Protein 3C2U (pdb70)

Radius of gyration: 38.03 Å; Cα contacts (8 Å, |Δi|>4): 6729; chains: 4; bounding box: 91×100×97 Å

B-factor: mean 14.03, std 5.66, range [4.22, 48.01]

Structure (mmCIF, N/CA/C/O backbone):
data_3C2U
#
_entry.id   3C2U
#
_cell.length_a   77.579
_cell.length_b   84.401
_cell.length_c   94.039
_cell.angle_alpha   67.84
_cell.angle_beta   81.31
_cell.angle_gamma   75.08
#
_symmetry.space_group_name_H-M   'P 1'
#
loop_
_entity.id
_entity.type
_entity.pdbx_description
1 polymer Xylosidase/arabinosidase
2 non-polymer 2-[3-(2-HYDROXY-1,1-DIHYDROXYMETHYL-ETHYLAMINO)-PROPYLAMINO]-2-HYDROXYMETHYL-PROPANE-1,3-DIOL
3 water water
#
loop_
_atom_site.group_PDB
_atom_site.id
_atom_site.type_symbol
_atom_site.label_atom_id
_atom_site.label_alt_id
_atom_site.label_comp_id
_atom_site.label_asym_id
_atom_site.label_entity_id
_atom_site.label_seq_id
_atom_site.pdbx_PDB_ins_code
_atom_site.Cartn_x
_atom_site.Cartn_y
_atom_site.Cartn_z
_atom_site.occupancy
_atom_site.B_iso_or_equiv
_atom_site.auth_seq_id
_atom_site.auth_comp_id
_atom_site.auth_asym_id
_atom_site.auth_atom_id
_atom_site.pdbx_PDB_model_num
ATOM 1 N N . MET A 1 1 ? 53.365 6.223 62.131 1.00 28.39 1 MET A N 1
ATOM 2 C CA . MET A 1 1 ? 52.636 7.045 61.119 1.00 27.30 1 MET A CA 1
ATOM 3 C C . MET A 1 1 ? 53.654 7.844 60.327 1.00 24.17 1 MET A C 1
ATOM 4 O O . MET A 1 1 ? 54.586 8.368 60.897 1.00 23.60 1 MET A O 1
ATOM 9 N N . ASN A 1 2 ? 53.457 7.932 59.020 1.00 21.63 2 ASN A N 1
ATOM 10 C CA . ASN A 1 2 ? 54.380 8.717 58.192 1.00 20.55 2 ASN A CA 1
ATOM 11 C C . ASN A 1 2 ? 54.069 10.195 58.206 1.00 18.04 2 ASN A C 1
ATOM 12 O O . ASN A 1 2 ? 53.000 10.628 58.623 1.00 17.37 2 ASN A O 1
ATOM 17 N N . ILE A 1 3 ? 55.041 10.977 57.749 1.00 15.95 3 ILE A N 1
ATOM 18 C CA . ILE A 1 3 ? 54.799 12.405 57.558 1.00 15.76 3 ILE A CA 1
ATOM 19 C C . ILE A 1 3 ? 53.734 12.610 56.498 1.00 14.79 3 ILE A C 1
ATOM 20 O O . ILE A 1 3 ? 53.807 12.015 55.408 1.00 15.66 3 ILE A O 1
ATOM 25 N N A GLN A 1 4 ? 52.758 13.467 56.803 0.50 14.50 4 GLN A N 1
ATOM 26 N N B GLN A 1 4 ? 52.771 13.467 56.801 0.50 14.95 4 GLN A N 1
ATOM 27 C CA A GLN A 1 4 ? 51.687 13.822 55.863 0.50 14.42 4 GLN A CA 1
ATOM 28 C CA B GLN A 1 4 ? 51.744 13.826 55.842 0.50 15.54 4 GLN A CA 1
ATOM 29 C C A GLN A 1 4 ? 51.678 15.326 55.626 0.50 13.76 4 GLN A C 1
ATOM 30 C C B GLN A 1 4 ? 51.801 15.327 55.676 0.50 14.09 4 GLN A C 1
ATOM 31 O O A GLN A 1 4 ? 51.201 16.085 56.433 0.50 14.19 4 GLN A O 1
ATOM 32 O O B GLN A 1 4 ? 51.581 16.076 56.604 0.50 13.30 4 GLN A O 1
ATOM 43 N N . ASN A 1 5 ? 52.230 15.726 54.496 1.00 13.41 5 ASN A N 1
ATOM 44 C CA . ASN A 1 5 ? 52.399 17.126 54.180 1.00 12.29 5 ASN A CA 1
ATOM 45 C C . ASN A 1 5 ? 51.113 17.800 53.736 1.00 12.50 5 ASN A C 1
ATOM 46 O O . ASN A 1 5 ? 50.234 17.149 53.183 1.00 12.82 5 ASN A O 1
ATOM 51 N N . PRO A 1 6 ? 51.014 19.099 53.979 1.00 12.01 6 PRO A N 1
ATOM 52 C CA . PRO A 1 6 ? 51.929 19.912 54.776 1.00 11.43 6 PRO A CA 1
ATOM 53 C C . PRO A 1 6 ? 51.813 19.611 56.242 1.00 11.31 6 PRO A C 1
ATOM 54 O O . PRO A 1 6 ? 50.716 19.326 56.730 1.00 13.58 6 PRO A O 1
ATOM 58 N N . VAL A 1 7 ? 52.933 19.679 56.928 1.00 10.95 7 VAL A N 1
ATOM 59 C CA . VAL A 1 7 ? 52.908 19.484 58.382 1.00 10.98 7 VAL A CA 1
ATOM 60 C C . VAL A 1 7 ? 52.466 20.695 59.152 1.00 11.74 7 VAL A C 1
ATOM 61 O O . VAL A 1 7 ? 51.904 20.543 60.222 1.00 12.21 7 VAL A O 1
ATOM 65 N N . LEU A 1 8 ? 52.740 21.882 58.619 1.00 11.46 8 LEU A N 1
ATOM 66 C CA . LEU A 1 8 ? 52.216 23.118 59.205 1.00 11.02 8 LEU A CA 1
ATOM 67 C C . LEU A 1 8 ? 51.264 23.678 58.171 1.00 10.46 8 LEU A C 1
ATOM 68 O O . LEU A 1 8 ? 51.684 24.088 57.098 1.00 10.82 8 LEU A O 1
ATOM 73 N N . LYS A 1 9 ? 49.983 23.662 58.486 1.00 11.59 9 LYS A N 1
ATOM 74 C CA . LYS A 1 9 ? 48.938 24.031 57.548 1.00 11.36 9 LYS A CA 1
ATOM 75 C C . LYS A 1 9 ? 48.520 25.471 57.664 1.00 9.80 9 LYS A C 1
ATOM 76 O O . LYS A 1 9 ? 48.745 26.146 58.682 1.00 10.48 9 LYS A O 1
ATOM 82 N N . GLY A 1 10 ? 48.020 25.976 56.564 1.00 10.21 10 GLY A N 1
ATOM 83 C CA . GLY A 1 10 ? 47.726 27.385 56.442 1.00 9.52 10 GLY A CA 1
ATOM 84 C C . GLY A 1 10 ? 49.011 28.215 56.436 1.00 9.58 10 GLY A C 1
ATOM 85 O O . GLY A 1 10 ? 50.124 27.716 56.379 1.00 10.07 10 GLY A O 1
ATOM 86 N N . PHE A 1 11 ? 48.856 29.523 56.563 1.00 9.63 11 PHE A N 1
ATOM 87 C CA . PHE A 1 11 ? 49.969 30.482 56.440 1.00 8.14 11 PHE A CA 1
ATOM 88 C C . PHE A 1 11 ? 51.097 30.186 57.411 1.00 8.82 11 PHE A C 1
ATOM 89 O O . PHE A 1 11 ? 51.050 30.486 58.620 1.00 8.78 11 PHE A O 1
ATOM 97 N N . ASN A 1 12 ? 52.170 29.636 56.858 1.00 8.25 12 ASN A N 1
ATOM 98 C CA . ASN A 1 12 ? 53.292 29.122 57.605 1.00 9.00 12 ASN A CA 1
ATOM 99 C C . ASN A 1 12 ? 54.485 28.998 56.691 1.00 9.04 12 ASN A C 1
ATOM 100 O O . ASN A 1 12 ? 54.955 27.909 56.420 1.00 9.42 12 ASN A O 1
ATOM 105 N N . PRO A 1 13 ? 54.986 30.136 56.153 1.00 8.20 13 PRO A N 1
ATOM 106 C CA . PRO A 1 13 ? 56.004 30.092 55.098 1.00 8.81 13 PRO A CA 1
ATOM 107 C C . PRO A 1 13 ? 57.406 30.044 55.630 1.00 8.52 13 PRO A C 1
ATOM 108 O O . PRO A 1 13 ? 57.671 30.235 56.817 1.00 9.63 13 PRO A O 1
ATOM 112 N N . ASP A 1 14 ? 58.357 29.908 54.714 1.00 8.36 14 ASP A N 1
ATOM 113 C CA . ASP A 1 14 ? 59.759 30.122 54.979 1.00 8.69 14 ASP A CA 1
ATOM 114 C C . ASP A 1 14 ? 60.263 29.332 56.193 1.00 8.83 14 ASP A C 1
ATOM 115 O O . ASP A 1 14 ? 60.834 29.910 57.103 1.00 9.66 14 ASP A O 1
ATOM 120 N N . PRO A 1 15 ? 60.031 28.010 56.222 1.00 8.61 15 PRO A N 1
ATOM 121 C CA . PRO A 1 15 ? 60.382 27.275 57.428 1.00 9.48 15 PRO A CA 1
ATOM 122 C C . PRO A 1 15 ? 61.850 27.180 57.670 1.00 9.67 15 PRO A C 1
ATOM 123 O O . PRO A 1 15 ? 62.616 26.769 56.788 1.00 10.32 15 PRO A O 1
ATOM 127 N N . SER A 1 16 ? 62.241 27.503 58.887 1.00 9.93 16 SER A N 1
ATOM 128 C CA . SER A 1 16 ? 63.615 27.266 59.401 1.00 10.13 16 SER A CA 1
ATOM 129 C C . SER A 1 16 ? 63.547 26.217 60.468 1.00 10.06 16 SER A C 1
ATOM 130 O O . SER A 1 16 ? 63.036 26.460 61.553 1.00 10.78 16 SER A O 1
ATOM 133 N N . ILE A 1 17 ? 64.007 25.029 60.126 1.00 9.86 17 ILE A N 1
ATOM 134 C CA . ILE A 1 17 ? 64.003 23.896 61.028 1.00 10.35 17 ILE A CA 1
ATOM 135 C C . ILE A 1 17 ? 65.350 23.775 61.748 1.00 11.32 17 ILE A C 1
ATOM 136 O O . ILE A 1 17 ? 66.406 24.027 61.189 1.00 12.20 17 ILE A O 1
ATOM 141 N N . VAL A 1 18 ? 65.274 23.387 63.012 1.00 12.17 18 VAL A N 1
ATOM 142 C CA . VAL A 1 18 ? 66.447 23.125 63.827 1.00 13.21 18 VAL A CA 1
ATOM 143 C C . VAL A 1 18 ? 66.181 21.964 64.767 1.00 12.83 18 VAL A C 1
ATOM 144 O O . VAL A 1 18 ? 65.062 21.756 65.238 1.00 12.93 18 VAL A O 1
ATOM 148 N N . ARG A 1 19 ? 67.215 21.151 64.997 1.00 12.95 19 ARG A N 1
ATOM 149 C CA . ARG A 1 19 ? 67.208 20.186 66.061 1.00 14.19 19 ARG A CA 1
ATOM 150 C C . ARG A 1 19 ? 68.078 20.667 67.231 1.00 14.27 19 ARG A C 1
ATOM 151 O O . ARG A 1 19 ? 69.224 21.096 67.060 1.00 15.24 19 ARG A O 1
ATOM 159 N N . ALA A 1 20 ? 67.502 20.609 68.424 1.00 15.43 20 ALA A N 1
ATOM 160 C CA . ALA A 1 20 ? 68.242 20.865 69.661 1.00 15.70 20 ALA A CA 1
ATOM 161 C C . ALA A 1 20 ? 68.029 19.622 70.526 1.00 16.18 20 ALA A C 1
ATOM 162 O O . ALA A 1 20 ? 66.942 19.396 71.073 1.00 16.74 20 ALA A O 1
ATOM 164 N N . GLY A 1 21 ? 69.043 18.770 70.562 1.00 16.69 21 GLY A N 1
ATOM 165 C CA . GLY A 1 21 ? 68.917 17.485 71.223 1.00 16.75 21 GLY A CA 1
ATOM 166 C C . GLY A 1 21 ? 67.834 16.614 70.573 1.00 16.58 21 GLY A C 1
ATOM 167 O O . GLY A 1 21 ? 67.925 16.267 69.381 1.00 18.15 21 GLY A O 1
ATOM 168 N N . ASP A 1 22 ? 66.814 16.253 71.343 1.00 16.08 22 ASP A N 1
ATOM 169 C CA . ASP A 1 22 ? 65.707 15.431 70.866 1.00 16.82 22 ASP A CA 1
ATOM 170 C C . ASP A 1 22 ? 64.524 16.277 70.379 1.00 16.55 22 ASP A C 1
ATOM 171 O O . ASP A 1 22 ? 63.521 15.740 69.972 1.00 16.94 22 ASP A O 1
ATOM 176 N N . ASP A 1 23 ? 64.628 17.586 70.554 1.00 15.26 23 ASP A N 1
ATOM 177 C CA . ASP A 1 23 ? 63.569 18.521 70.156 1.00 15.05 23 ASP A CA 1
ATOM 178 C C . ASP A 1 23 ? 63.799 19.131 68.777 1.00 14.69 23 ASP A C 1
ATOM 179 O O . ASP A 1 23 ? 64.910 19.514 68.437 1.00 15.33 23 ASP A O 1
ATOM 184 N N . TYR A 1 24 ? 62.737 19.195 67.985 1.00 14.33 24 TYR A N 1
ATOM 185 C CA . TYR A 1 24 ? 62.731 19.874 66.698 1.00 13.79 24 TYR A CA 1
ATOM 186 C C . TYR A 1 24 ? 61.832 21.079 66.773 1.00 12.93 24 TYR A C 1
ATOM 187 O O . TYR A 1 24 ? 60.738 21.018 67.345 1.00 13.73 24 TYR A O 1
ATOM 196 N N . TYR A 1 25 ? 62.292 22.158 66.135 1.00 12.74 25 TYR A N 1
ATOM 197 C CA . TYR A 1 25 ? 61.535 23.398 66.033 1.00 12.39 25 TYR A CA 1
ATOM 198 C C . TYR A 1 25 ? 61.552 23.878 64.591 1.00 12.24 25 TYR A C 1
ATOM 199 O O . TYR A 1 25 ? 62.547 23.730 63.885 1.00 12.48 25 TYR A O 1
ATOM 208 N N . ILE A 1 26 ? 60.450 24.483 64.167 1.00 11.18 26 ILE A N 1
ATOM 209 C CA . ILE A 1 26 ? 60.402 25.205 62.899 1.00 10.65 26 ILE A CA 1
ATOM 210 C C . ILE A 1 26 ? 59.877 26.591 63.179 1.00 10.98 26 ILE A C 1
ATOM 211 O O . ILE A 1 26 ? 58.810 26.727 63.777 1.00 11.20 26 ILE A O 1
ATOM 216 N N . ALA A 1 27 ? 60.634 27.590 62.761 1.00 11.00 27 ALA A N 1
ATOM 217 C CA . ALA A 1 27 ? 60.171 28.969 62.755 1.00 10.23 27 ALA A CA 1
ATOM 218 C C . ALA A 1 27 ? 59.616 29.290 61.379 1.00 9.65 27 ALA A C 1
ATOM 219 O O . ALA A 1 27 ? 60.232 28.952 60.358 1.00 10.54 27 ALA A O 1
ATOM 221 N N . THR A 1 28 ? 58.479 29.971 61.360 1.00 9.13 28 THR A N 1
ATOM 222 C CA . THR A 1 28 ? 57.893 30.454 60.092 1.00 9.21 28 THR A CA 1
ATOM 223 C C . THR A 1 28 ? 57.608 31.969 60.141 1.00 8.51 28 THR A C 1
ATOM 224 O O . THR A 1 28 ? 57.484 32.561 61.225 1.00 9.34 28 THR A O 1
ATOM 228 N N . SER A 1 29 ? 57.630 32.574 58.940 1.00 8.42 29 SER A N 1
ATOM 229 C CA . SER A 1 29 ? 57.381 33.990 58.786 1.00 9.20 29 SER A CA 1
ATOM 230 C C . SER A 1 29 ? 55.955 34.400 59.048 1.00 8.99 29 SER A C 1
ATOM 231 O O . SER A 1 29 ? 55.031 33.660 58.748 1.00 9.79 29 SER A O 1
ATOM 234 N N . THR A 1 30 ? 55.814 35.619 59.612 1.00 8.69 30 THR A N 1
ATOM 235 C CA . THR A 1 30 ? 54.546 36.138 60.064 1.00 8.88 30 THR A CA 1
ATOM 236 C C . THR A 1 30 ? 54.130 37.463 59.462 1.00 8.10 30 THR A C 1
ATOM 237 O O . THR A 1 30 ? 53.011 37.906 59.635 1.00 8.71 30 THR A O 1
ATOM 241 N N . PHE A 1 31 ? 55.067 38.150 58.813 1.00 7.92 31 PHE A N 1
ATOM 242 C CA . PHE A 1 31 ? 54.778 39.408 58.051 1.00 7.88 31 PHE A CA 1
ATOM 243 C C . PHE A 1 31 ? 54.147 40.392 59.001 1.00 8.11 31 PHE A C 1
ATOM 244 O O . PHE A 1 31 ? 54.768 40.703 60.024 1.00 8.71 31 PHE A O 1
ATOM 252 N N . GLU A 1 32 ? 52.977 40.941 58.687 1.00 7.92 32 GLU A N 1
ATOM 253 C CA . GLU A 1 32 ? 52.366 41.958 59.514 1.00 8.70 32 GLU A CA 1
ATOM 254 C C . GLU A 1 32 ? 51.598 41.411 60.718 1.00 8.45 32 GLU A C 1
ATOM 255 O O . GLU A 1 32 ? 51.162 42.204 61.583 1.00 9.73 32 GLU A O 1
ATOM 261 N N . TRP A 1 33 ? 51.514 40.107 60.888 1.00 8.63 33 TRP A N 1
ATOM 262 C CA . TRP A 1 33 ? 50.722 39.537 61.988 1.00 8.93 33 TRP A CA 1
ATOM 263 C C . TRP A 1 33 ? 51.541 39.407 63.287 1.00 9.65 33 TRP A C 1
ATOM 264 O O . TRP A 1 33 ? 52.689 39.009 63.254 1.00 9.44 33 TRP A O 1
ATOM 275 N N . PHE A 1 34 ? 50.904 39.728 64.413 1.00 8.92 34 PHE A N 1
ATOM 276 C CA . PHE A 1 34 ? 51.611 39.930 65.686 1.00 9.49 34 PHE A CA 1
ATOM 277 C C . PHE A 1 34 ? 50.985 39.014 66.736 1.00 9.23 34 PHE A C 1
ATOM 278 O O . PHE A 1 34 ? 49.760 38.860 66.795 1.00 9.88 34 PHE A O 1
ATOM 286 N N . PRO A 1 35 ? 51.818 38.387 67.616 1.00 9.41 35 PRO A N 1
ATOM 287 C CA . PRO A 1 35 ? 53.286 38.479 67.736 1.00 9.49 35 PRO A CA 1
ATOM 288 C C . PRO A 1 35 ? 54.040 37.764 66.628 1.00 9.34 35 PRO A C 1
ATOM 289 O O . PRO A 1 35 ? 53.500 36.942 65.917 1.00 9.74 35 PRO A O 1
ATOM 293 N N . GLY A 1 36 ? 55.288 38.173 66.445 1.00 9.39 36 GLY A N 1
ATOM 294 C CA . GLY A 1 36 ? 56.097 37.698 65.323 1.00 9.85 36 GLY A CA 1
ATOM 295 C C . GLY A 1 36 ? 56.895 36.429 65.538 1.00 9.51 36 GLY A C 1
ATOM 296 O O . GLY A 1 36 ? 57.377 36.114 66.635 1.00 10.45 36 GLY A O 1
ATOM 297 N N . VAL A 1 37 ? 57.010 35.703 64.433 1.00 9.49 37 VAL A N 1
ATOM 298 C CA . VAL A 1 37 ? 57.741 34.456 64.234 1.00 10.07 37 VAL A CA 1
ATOM 299 C C . VAL A 1 37 ? 57.019 33.302 64.905 1.00 9.98 37 VAL A C 1
ATOM 300 O O . VAL A 1 37 ? 57.106 33.132 66.123 1.00 11.60 37 VAL A O 1
ATOM 304 N N . GLN A 1 38 ? 56.254 32.541 64.156 1.00 9.84 38 GLN A N 1
ATOM 305 C CA . GLN A 1 38 ? 55.631 31.342 64.727 1.00 9.80 38 GLN A CA 1
ATOM 306 C C . GLN A 1 38 ? 56.696 30.275 64.933 1.00 10.96 38 GLN A C 1
ATOM 307 O O . GLN A 1 38 ? 57.513 30.044 64.052 1.00 10.93 38 GLN A O 1
ATOM 313 N N . ILE A 1 39 ? 56.667 29.609 66.082 1.00 11.34 39 ILE A N 1
ATOM 314 C CA . ILE A 1 39 ? 57.520 28.468 66.313 1.00 11.90 39 ILE A CA 1
ATOM 315 C C . ILE A 1 39 ? 56.688 27.267 66.699 1.00 11.11 39 ILE A C 1
ATOM 316 O O . ILE A 1 39 ? 55.908 27.323 67.655 1.00 12.10 39 ILE A O 1
ATOM 321 N N . HIS A 1 40 ? 56.863 26.191 65.936 1.00 11.95 40 HIS A N 1
ATOM 322 C CA . HIS A 1 40 ? 56.191 24.917 66.191 1.00 12.12 40 HIS A CA 1
ATOM 323 C C . HIS A 1 40 ? 57.277 23.908 66.641 1.00 12.30 40 HIS A C 1
ATOM 324 O O . HIS A 1 40 ? 58.461 24.031 66.261 1.00 12.57 40 HIS A O 1
ATOM 331 N N . HIS A 1 41 ? 56.850 22.946 67.452 1.00 12.94 41 HIS A N 1
ATOM 332 C CA . HIS A 1 41 ? 57.711 21.954 68.034 1.00 13.08 41 HIS A CA 1
ATOM 333 C C . HIS A 1 41 ? 57.237 20.569 67.663 1.00 12.61 41 HIS A C 1
ATOM 334 O O . HIS A 1 41 ? 56.039 20.298 67.446 1.00 13.84 41 HIS A O 1
ATOM 341 N N . SER A 1 42 ? 58.208 19.652 67.627 1.00 13.39 42 SER A N 1
ATOM 342 C CA . SER A 1 42 ? 57.993 18.238 67.379 1.00 14.08 42 SER A CA 1
ATOM 343 C C . SER A 1 42 ? 59.137 17.431 67.962 1.00 14.74 42 SER A C 1
ATOM 344 O O . SER A 1 42 ? 60.240 17.923 68.090 1.00 14.28 42 SER A O 1
ATOM 347 N N . LYS A 1 43 ? 58.860 16.172 68.275 1.00 15.54 43 LYS A N 1
ATOM 348 C CA . LYS A 1 43 ? 59.929 15.226 68.590 1.00 16.89 43 LYS A CA 1
ATOM 349 C C . LYS A 1 43 ? 60.045 14.086 67.566 1.00 16.68 43 LYS A C 1
ATOM 350 O O . LYS A 1 43 ? 60.938 13.213 67.683 1.00 17.41 43 LYS A O 1
ATOM 356 N N . ASP A 1 44 ? 59.193 14.063 66.550 1.00 15.54 44 ASP A N 1
ATOM 357 C CA . ASP A 1 44 ? 59.245 12.993 65.539 1.00 15.63 44 ASP A CA 1
ATOM 358 C C . ASP A 1 44 ? 59.144 13.435 64.073 1.00 15.74 44 ASP A C 1
ATOM 359 O O . ASP A 1 44 ? 59.183 12.582 63.176 1.00 15.97 44 ASP A O 1
ATOM 364 N N . LEU A 1 45 ? 58.964 14.754 63.850 1.00 14.65 45 LEU A N 1
ATOM 365 C CA . LEU A 1 45 ? 58.742 15.358 62.515 1.00 15.53 45 LEU A CA 1
ATOM 366 C C . LEU A 1 45 ? 57.405 15.072 61.894 1.00 14.89 45 LEU A C 1
ATOM 367 O O . LEU A 1 45 ? 57.076 15.661 60.839 1.00 15.87 45 LEU A O 1
ATOM 372 N N . VAL A 1 46 ? 56.583 14.286 62.581 1.00 15.16 46 VAL A N 1
ATOM 373 C CA . VAL A 1 46 ? 55.260 13.912 62.117 1.00 15.40 46 VAL A CA 1
ATOM 374 C C . VAL A 1 46 ? 54.171 14.755 62.748 1.00 15.95 46 VAL A C 1
ATOM 375 O O . VAL A 1 46 ? 53.290 15.272 62.050 1.00 17.09 46 VAL A O 1
ATOM 379 N N . HIS A 1 47 ? 54.240 14.908 64.066 1.00 14.79 47 HIS A N 1
ATOM 380 C CA . HIS A 1 47 ? 53.237 15.613 64.862 1.00 15.04 47 HIS A CA 1
ATOM 381 C C . HIS A 1 47 ? 53.835 16.899 65.346 1.00 14.74 47 HIS A C 1
ATOM 382 O O . HIS A 1 47 ? 54.949 16.906 65.900 1.00 14.83 47 HIS A O 1
ATOM 389 N N . TRP A 1 48 ? 53.136 18.003 65.066 1.00 14.26 48 TRP A N 1
ATOM 390 C CA . TRP A 1 48 ? 53.628 19.334 65.381 1.00 14.17 48 TRP A CA 1
ATOM 391 C C . TRP A 1 48 ? 52.629 20.092 66.252 1.00 12.98 48 TRP A C 1
ATOM 392 O O . TRP A 1 48 ? 51.425 19.874 66.173 1.00 16.46 48 TRP A O 1
ATOM 403 N N . HIS A 1 49 ? 53.119 21.002 67.078 1.00 13.59 49 HIS A N 1
ATOM 404 C CA . HIS A 1 49 ? 52.228 21.919 67.811 1.00 13.47 49 HIS A CA 1
ATOM 405 C C . HIS A 1 49 ? 52.866 23.293 67.904 1.00 13.48 49 HIS A C 1
ATOM 406 O O . HIS A 1 49 ? 54.082 23.423 67.930 1.00 13.49 49 HIS A O 1
ATOM 413 N N . LEU A 1 50 ? 52.021 24.321 67.870 1.00 12.44 50 LEU A N 1
ATOM 414 C CA . LEU A 1 50 ? 52.424 25.697 67.953 1.00 13.06 50 LEU A CA 1
ATOM 415 C C . LEU A 1 50 ? 52.706 26.067 69.404 1.00 12.83 50 LEU A C 1
ATOM 416 O O . LEU A 1 50 ? 51.825 25.962 70.256 1.00 13.74 50 LEU A O 1
ATOM 421 N N . VAL A 1 51 ? 53.928 26.513 69.656 1.00 12.77 51 VAL A N 1
ATOM 422 C CA . VAL A 1 51 ? 54.384 26.711 71.032 1.00 13.07 51 VAL A CA 1
ATOM 423 C C . VAL A 1 51 ? 54.874 28.114 71.401 1.00 13.20 51 VAL A C 1
ATOM 424 O O . VAL A 1 51 ? 54.872 28.472 72.589 1.00 13.67 51 VAL A O 1
ATOM 428 N N . ALA A 1 52 ? 55.269 28.953 70.439 1.00 12.34 52 ALA A N 1
ATOM 429 C CA . ALA A 1 52 ? 55.859 30.246 70.808 1.00 12.40 52 ALA A CA 1
ATOM 430 C C . ALA A 1 52 ? 55.793 31.258 69.670 1.00 12.00 52 ALA A C 1
ATOM 431 O O . ALA A 1 52 ? 55.751 30.869 68.515 1.00 12.59 52 ALA A O 1
ATOM 433 N N . HIS A 1 53 ? 55.825 32.528 70.047 1.00 12.37 53 HIS A N 1
ATOM 434 C CA . HIS A 1 53 ? 56.114 33.626 69.137 1.00 10.89 53 HIS A CA 1
ATOM 435 C C . HIS A 1 53 ? 57.096 34.554 69.869 1.00 11.41 53 HIS A C 1
ATOM 436 O O . HIS A 1 53 ? 56.695 35.391 70.651 1.00 11.64 53 HIS A O 1
ATOM 443 N N . PRO A 1 54 ? 58.400 34.481 69.562 1.00 10.52 54 PRO A N 1
ATOM 444 C CA . PRO A 1 54 ? 59.360 35.267 70.347 1.00 11.88 54 PRO A CA 1
ATOM 445 C C . PRO A 1 54 ? 59.212 36.781 70.269 1.00 12.29 54 PRO A C 1
ATOM 446 O O . PRO A 1 54 ? 59.622 37.490 71.186 1.00 13.34 54 PRO A O 1
ATOM 450 N N . LEU A 1 55 ? 58.697 37.310 69.154 1.00 11.54 55 LEU A N 1
ATOM 451 C CA . LEU A 1 55 ? 58.676 38.748 68.973 1.00 11.97 55 LEU A CA 1
ATOM 452 C C . LEU A 1 55 ? 57.362 39.288 69.506 1.00 12.25 55 LEU A C 1
ATOM 453 O O . LEU A 1 55 ? 56.435 39.551 68.761 1.00 11.78 55 LEU A O 1
ATOM 458 N N . SER A 1 56 ? 57.333 39.484 70.832 1.00 13.51 56 SER A N 1
ATOM 459 C CA . SER A 1 56 ? 56.082 39.553 71.578 1.00 13.39 56 SER A CA 1
ATOM 460 C C . SER A 1 56 ? 55.767 40.956 72.092 1.00 13.38 56 SER A C 1
ATOM 461 O O . SER A 1 56 ? 54.690 41.185 72.614 1.00 14.16 56 SER A O 1
ATOM 464 N N . THR A 1 57 ? 56.678 41.897 71.885 1.00 13.38 57 THR A N 1
ATOM 465 C CA . THR A 1 57 ? 56.475 43.285 72.324 1.00 13.55 57 THR A CA 1
ATOM 466 C C . THR A 1 57 ? 57.062 44.237 71.281 1.00 12.35 57 THR A C 1
ATOM 467 O O . THR A 1 57 ? 57.800 43.798 70.412 1.00 12.77 57 THR A O 1
ATOM 471 N N . THR A 1 58 ? 56.734 45.521 71.368 1.00 13.53 58 THR A N 1
ATOM 472 C CA . THR A 1 58 ? 57.253 46.517 70.449 1.00 14.44 58 THR A CA 1
ATOM 473 C C . THR A 1 58 ? 58.741 46.770 70.585 1.00 14.55 58 THR A C 1
ATOM 474 O O . THR A 1 58 ? 59.349 47.323 69.661 1.00 16.03 58 THR A O 1
ATOM 478 N N . GLU A 1 59 ? 59.362 46.310 71.663 1.00 15.77 59 GLU A N 1
ATOM 479 C CA . GLU A 1 59 ? 60.814 46.369 71.755 1.00 16.05 59 GLU A CA 1
ATOM 480 C C . GLU A 1 59 ? 61.436 45.391 70.771 1.00 16.46 59 GLU A C 1
ATOM 481 O O . GLU A 1 59 ? 62.509 45.657 70.254 1.00 18.04 59 GLU A O 1
ATOM 487 N N . PHE A 1 60 ? 60.759 44.283 70.495 1.00 14.74 60 PHE A N 1
ATOM 488 C CA . PHE A 1 60 ? 61.244 43.349 69.496 1.00 14.03 60 PHE A CA 1
ATOM 489 C C . PHE A 1 60 ? 60.797 43.721 68.101 1.00 12.90 60 PHE A C 1
ATOM 490 O O . PHE A 1 60 ? 61.541 43.508 67.115 1.00 13.12 60 PHE A O 1
ATOM 498 N N . LEU A 1 61 ? 59.618 44.309 67.980 1.00 12.04 61 LEU A N 1
ATOM 499 C CA . LEU A 1 61 ? 58.971 44.368 66.686 1.00 10.17 61 LEU A CA 1
ATOM 500 C C . LEU A 1 61 ? 57.934 45.465 66.692 1.00 10.20 61 LEU A C 1
ATOM 501 O O . LEU A 1 61 ? 56.926 45.315 67.355 1.00 11.50 61 LEU A O 1
ATOM 506 N N . ASP A 1 62 ? 58.174 46.512 65.925 1.00 10.62 62 ASP A N 1
ATOM 507 C CA . ASP A 1 62 ? 57.359 47.704 65.891 1.00 10.76 62 ASP A CA 1
ATOM 508 C C . ASP A 1 62 ? 56.878 47.848 64.444 1.00 9.54 62 ASP A C 1
ATOM 509 O O . ASP A 1 62 ? 57.625 48.326 63.564 1.00 11.17 62 ASP A O 1
ATOM 514 N N . MET A 1 63 ? 55.660 47.377 64.171 1.00 9.54 63 MET A N 1
ATOM 515 C CA . MET A 1 63 ? 55.131 47.314 62.820 1.00 9.12 63 MET A CA 1
ATOM 516 C C . MET A 1 63 ? 53.967 48.238 62.500 1.00 10.40 63 MET A C 1
ATOM 517 O O . MET A 1 63 ? 53.395 48.141 61.416 1.00 9.73 63 MET A O 1
ATOM 522 N N A LYS A 1 64 ? 53.565 49.112 63.416 0.50 11.02 64 LYS A N 1
ATOM 523 N N B LYS A 1 64 ? 53.664 49.170 63.397 0.50 10.93 64 LYS A N 1
ATOM 524 C CA A LYS A 1 64 ? 52.477 50.016 63.074 0.50 11.89 64 LYS A CA 1
ATOM 525 C CA B LYS A 1 64 ? 52.673 50.171 63.083 0.50 11.31 64 LYS A CA 1
ATOM 526 C C A LYS A 1 64 ? 52.901 50.842 61.833 0.50 10.71 64 LYS A C 1
ATOM 527 C C B LYS A 1 64 ? 52.997 50.824 61.728 0.50 10.29 64 LYS A C 1
ATOM 528 O O A LYS A 1 64 ? 53.999 51.384 61.777 0.50 11.52 64 LYS A O 1
ATOM 529 O O B LYS A 1 64 ? 54.134 51.212 61.455 0.50 10.24 64 LYS A O 1
ATOM 540 N N . GLY A 1 65 ? 52.019 50.883 60.826 1.00 10.59 65 GLY A N 1
ATOM 541 C CA . GLY A 1 65 ? 52.236 51.480 59.545 1.00 10.29 65 GLY A CA 1
ATOM 542 C C . GLY A 1 65 ? 52.906 50.600 58.505 1.00 9.74 65 GLY A C 1
ATOM 543 O O . GLY A 1 65 ? 53.025 50.975 57.341 1.00 11.49 65 GLY A O 1
ATOM 544 N N . ASN A 1 66 ? 53.392 49.415 58.865 1.00 9.23 66 ASN A N 1
ATOM 545 C CA . ASN A 1 66 ? 54.083 48.617 57.885 1.00 9.18 66 ASN A CA 1
ATOM 546 C C . ASN A 1 66 ? 53.164 48.250 56.714 1.00 8.56 66 ASN A C 1
ATOM 547 O O . ASN A 1 66 ? 51.990 48.023 56.917 1.00 8.21 66 ASN A O 1
ATOM 552 N N A PRO A 1 67 ? 53.732 48.097 55.510 0.50 7.87 67 PRO A N 1
ATOM 553 N N B PRO A 1 67 ? 53.696 48.195 55.489 0.50 8.71 67 PRO A N 1
ATOM 554 C CA A PRO A 1 67 ? 52.947 47.636 54.347 0.50 8.09 67 PRO A CA 1
ATOM 555 C CA B PRO A 1 67 ? 52.843 47.732 54.368 0.50 9.05 67 PRO A CA 1
ATOM 556 C C A PRO A 1 67 ? 52.372 46.256 54.593 0.50 8.05 67 PRO A C 1
ATOM 557 C C B PRO A 1 67 ? 52.382 46.292 54.565 0.50 8.76 67 PRO A C 1
ATOM 558 O O A PRO A 1 67 ? 52.933 45.457 55.336 0.50 8.44 67 PRO A O 1
ATOM 559 O O B PRO A 1 67 ? 53.021 45.498 55.255 0.50 8.86 67 PRO A O 1
ATOM 566 N N . ASP A 1 68 ? 51.286 45.961 53.906 1.00 8.82 68 ASP A N 1
ATOM 567 C CA . ASP A 1 68 ? 50.811 44.608 53.827 1.00 8.56 68 ASP A CA 1
ATOM 568 C C . ASP A 1 68 ? 51.928 43.710 53.213 1.00 7.82 68 ASP A C 1
ATOM 569 O O . ASP A 1 68 ? 52.527 44.082 52.231 1.00 8.77 68 ASP A O 1
ATOM 574 N N . SER A 1 69 ? 52.200 42.594 53.881 1.00 8.01 69 SER A N 1
ATOM 575 C CA . SER A 1 69 ? 53.229 41.645 53.500 1.00 7.92 69 SER A CA 1
ATOM 576 C C . SER A 1 69 ? 54.628 42.263 53.627 1.00 7.84 69 SER A C 1
ATOM 577 O O . SER A 1 69 ? 55.572 41.681 53.136 1.00 9.03 69 SER A O 1
ATOM 580 N N . GLY A 1 70 ? 54.749 43.311 54.442 1.00 8.45 70 GLY A N 1
ATOM 581 C CA . GLY A 1 70 ? 56.008 43.761 55.031 1.00 8.38 70 GLY A CA 1
ATOM 582 C C . GLY A 1 70 ? 56.206 43.048 56.371 1.00 8.46 70 GLY A C 1
ATOM 583 O O . GLY A 1 70 ? 55.605 42.007 56.653 1.00 9.23 70 GLY A O 1
ATOM 584 N N . GLY A 1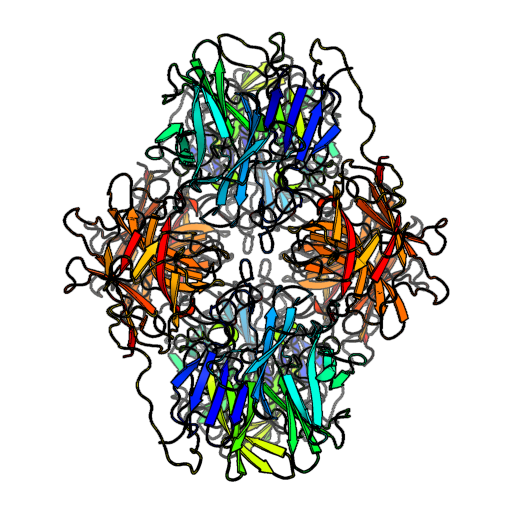 71 ? 56.949 43.684 57.273 1.00 8.21 71 GLY A N 1
ATOM 585 C CA . GLY A 1 71 ? 57.175 43.039 58.553 1.00 8.99 71 GLY A CA 1
ATOM 586 C C . GLY A 1 71 ? 58.068 41.827 58.454 1.00 8.67 71 GLY A C 1
ATOM 587 O O . GLY A 1 71 ? 59.068 41.829 57.757 1.00 9.42 71 GLY A O 1
ATOM 588 N N . ILE A 1 72 ? 57.742 40.805 59.228 1.00 9.17 72 ILE A N 1
ATOM 589 C CA . ILE A 1 72 ? 58.616 39.669 59.433 1.00 8.03 72 ILE A CA 1
ATOM 590 C C . ILE A 1 72 ? 58.643 38.761 58.201 1.00 7.91 72 ILE A C 1
ATOM 591 O O . ILE A 1 72 ? 57.703 38.027 57.868 1.00 8.79 72 ILE A O 1
ATOM 596 N N . TRP A 1 73 ? 59.766 38.792 57.504 1.00 8.60 73 TRP A N 1
ATOM 597 C CA . TRP A 1 73 ? 60.016 37.919 56.362 1.00 8.19 73 TRP A CA 1
ATOM 598 C C . TRP A 1 73 ? 60.689 36.642 56.884 1.00 7.96 73 TRP A C 1
ATOM 599 O O . TRP A 1 73 ? 60.517 36.269 58.042 1.00 8.93 73 TRP A O 1
ATOM 610 N N . ALA A 1 74 ? 61.355 35.883 56.040 1.00 9.04 74 ALA A N 1
ATOM 611 C CA . ALA A 1 74 ? 61.868 34.575 56.480 1.00 8.69 74 ALA A CA 1
ATOM 612 C C . ALA A 1 74 ? 62.725 34.719 57.729 1.00 9.01 74 ALA A C 1
ATOM 613 O O . ALA A 1 74 ? 63.683 35.506 57.718 1.00 9.61 74 ALA A O 1
ATOM 615 N N . PRO A 1 75 ? 62.446 33.889 58.760 1.00 8.96 75 PRO A N 1
ATOM 616 C CA . PRO A 1 75 ? 63.265 33.841 59.986 1.00 9.51 75 PRO A CA 1
ATOM 617 C C . PRO A 1 75 ? 64.341 32.769 59.907 1.00 9.47 75 PRO A C 1
ATOM 618 O O . PRO A 1 75 ? 64.263 31.846 59.069 1.00 10.25 75 PRO A O 1
ATOM 622 N N . ASP A 1 76 ? 65.323 32.856 60.802 1.00 10.12 76 ASP A N 1
ATOM 623 C CA . ASP A 1 76 ? 66.336 31.812 60.880 1.00 10.00 76 ASP A CA 1
ATOM 624 C C . ASP A 1 76 ? 66.571 31.460 62.309 1.00 10.22 76 ASP A C 1
ATOM 625 O O . ASP A 1 76 ? 66.939 32.312 63.109 1.00 11.97 76 ASP A O 1
ATOM 630 N N . LEU A 1 77 ? 66.314 30.217 62.647 1.00 11.00 77 LEU A N 1
ATOM 631 C CA . LEU A 1 77 ? 66.410 29.720 64.018 1.00 10.94 77 LEU A CA 1
ATOM 632 C C . LEU A 1 77 ? 67.488 28.650 64.062 1.00 11.83 77 LEU A C 1
ATOM 633 O O . LEU A 1 77 ? 67.415 27.652 63.367 1.00 12.82 77 LEU A O 1
ATOM 638 N N . SER A 1 78 ? 68.461 28.856 64.931 1.00 12.72 78 SER A N 1
ATOM 639 C CA . SER A 1 78 ? 69.550 27.909 65.110 1.00 12.27 78 SER A CA 1
ATOM 640 C C . SER A 1 78 ? 69.749 27.652 66.599 1.00 13.33 78 SER A C 1
ATOM 641 O O . SER A 1 78 ? 69.208 28.362 67.449 1.00 13.14 78 SER A O 1
ATOM 644 N N . TYR A 1 79 ? 70.573 26.657 66.906 1.00 14.41 79 TYR A N 1
ATOM 645 C CA . TYR A 1 79 ? 70.888 26.299 68.276 1.00 15.58 79 TYR A CA 1
ATOM 646 C C . TYR A 1 79 ? 72.376 25.999 68.376 1.00 15.51 79 TYR A C 1
ATOM 647 O O . TYR A 1 79 ? 72.875 25.162 67.638 1.00 16.49 79 TYR A O 1
ATOM 656 N N . ALA A 1 80 ? 73.059 26.717 69.263 1.00 14.79 80 ALA A N 1
ATOM 657 C CA . ALA A 1 80 ? 74.489 26.540 69.507 1.00 16.20 80 ALA A CA 1
ATOM 658 C C . ALA A 1 80 ? 74.883 27.199 70.822 1.00 16.26 80 ALA A C 1
ATOM 659 O O . ALA A 1 80 ? 74.308 28.192 71.229 1.00 16.61 80 ALA A O 1
ATOM 661 N N . ASP A 1 81 ? 75.916 26.676 71.472 1.00 17.65 81 ASP A N 1
ATOM 662 C CA . ASP A 1 81 ? 76.476 27.302 72.680 1.00 17.98 81 ASP A CA 1
ATOM 663 C C . ASP A 1 81 ? 75.392 27.444 73.753 1.00 17.17 81 ASP A C 1
ATOM 664 O O . ASP A 1 81 ? 75.361 28.452 74.475 1.00 19.98 81 ASP A O 1
ATOM 669 N N . GLY A 1 82 ? 74.508 26.460 73.851 1.00 17.96 82 GLY A N 1
ATOM 670 C CA . GLY A 1 82 ? 73.503 26.410 74.903 1.00 18.87 82 GLY A CA 1
ATOM 671 C C . GLY A 1 82 ? 72.355 27.377 74.709 1.00 19.54 82 GLY A C 1
ATOM 672 O O . GLY A 1 82 ? 71.625 27.637 75.629 1.00 19.86 82 GLY A O 1
ATOM 673 N N . LYS A 1 83 ? 72.178 27.941 73.507 1.00 18.54 83 LYS A N 1
ATOM 674 C CA . LYS A 1 83 ? 71.036 28.795 73.284 1.00 19.03 83 LYS A CA 1
ATOM 675 C C . LYS A 1 83 ? 70.522 28.752 71.879 1.00 16.49 83 LYS A C 1
ATOM 676 O O . LYS A 1 83 ? 71.229 28.326 70.927 1.00 15.52 83 LYS A O 1
ATOM 682 N N . PHE A 1 84 ? 69.271 29.197 71.764 1.00 14.85 84 PHE A N 1
ATOM 683 C CA . PHE A 1 84 ? 68.671 29.477 70.444 1.00 14.08 84 PHE A CA 1
ATOM 684 C C . PHE A 1 84 ? 69.075 30.854 69.978 1.00 13.93 84 PHE A C 1
ATOM 685 O O . PHE A 1 84 ? 69.156 31.797 70.754 1.00 13.89 84 PHE A O 1
ATOM 693 N N . TRP A 1 85 ? 69.306 30.953 68.681 1.00 13.11 85 TRP A N 1
ATOM 694 C CA . TRP A 1 85 ? 69.625 32.203 68.002 1.00 13.18 85 TRP A CA 1
ATOM 695 C C . TRP A 1 85 ? 68.572 32.406 66.945 1.00 12.04 85 TRP A C 1
ATOM 696 O O . TRP A 1 85 ? 68.358 31.526 66.096 1.00 13.33 85 TRP A O 1
ATOM 707 N N . LEU A 1 86 ? 67.905 33.559 67.004 1.00 11.95 86 LEU A N 1
ATOM 708 C CA . LEU A 1 86 ? 66.852 33.895 66.043 1.00 11.50 86 LEU A CA 1
ATOM 709 C C . LEU A 1 86 ? 67.267 35.141 65.269 1.00 11.47 86 LEU A C 1
ATOM 710 O O . LEU A 1 86 ? 67.467 36.195 65.887 1.00 12.71 86 LEU A O 1
ATOM 715 N N . ILE A 1 87 ? 67.417 34.974 63.947 1.00 11.23 87 ILE A N 1
ATOM 716 C CA . ILE A 1 87 ? 67.586 36.112 63.078 1.00 10.27 87 ILE A CA 1
ATOM 717 C C . ILE A 1 87 ? 66.239 36.446 62.483 1.00 10.10 87 ILE A C 1
ATOM 718 O O . ILE A 1 87 ? 65.555 35.532 61.986 1.00 10.63 87 ILE A O 1
ATOM 723 N N . TYR A 1 88 ? 65.854 37.714 62.514 1.00 10.16 88 TYR A N 1
ATOM 724 C CA . TYR A 1 88 ? 64.576 38.124 61.968 1.00 10.14 88 TYR A CA 1
ATOM 725 C C . TYR A 1 88 ? 64.749 39.412 61.195 1.00 10.19 88 TYR A C 1
ATOM 726 O O . TYR A 1 88 ? 65.693 40.151 61.418 1.00 10.69 88 TYR A O 1
ATOM 735 N N . THR A 1 89 ? 63.777 39.710 60.343 1.00 9.67 89 THR A N 1
ATOM 736 C CA . THR A 1 89 ? 63.866 40.800 59.387 1.00 8.96 89 THR A CA 1
ATOM 737 C C . THR A 1 89 ? 62.564 41.561 59.375 1.00 9.08 89 THR A C 1
ATOM 738 O O . THR A 1 89 ? 61.522 40.935 59.193 1.00 9.55 89 THR A O 1
ATOM 742 N N . ASP A 1 90 ? 62.611 42.868 59.639 1.00 9.49 90 ASP A N 1
ATOM 743 C CA . ASP A 1 90 ? 61.436 43.773 59.524 1.00 9.01 90 ASP A CA 1
ATOM 744 C C . ASP A 1 90 ? 61.561 44.541 58.223 1.00 8.70 90 ASP A C 1
ATOM 745 O O . ASP A 1 90 ? 62.520 45.311 58.046 1.00 9.39 90 ASP A O 1
ATOM 750 N N . VAL A 1 91 ? 60.691 44.203 57.258 1.00 8.32 91 VAL A N 1
ATOM 751 C CA . VAL A 1 91 ? 60.726 44.826 55.940 1.00 8.52 91 VAL A CA 1
ATOM 752 C C . VAL A 1 91 ? 59.752 46.008 55.916 1.00 8.56 91 VAL A C 1
ATOM 753 O O . VAL A 1 91 ? 58.560 45.842 56.209 1.00 8.86 91 VAL A O 1
ATOM 757 N N . LYS A 1 92 ? 60.254 47.151 55.487 1.00 8.82 92 LYS A N 1
ATOM 758 C CA . LYS A 1 92 ? 59.510 48.387 55.472 1.00 8.76 92 LYS A CA 1
ATOM 759 C C . LYS A 1 92 ? 58.984 48.776 54.111 1.00 8.16 92 LYS A C 1
ATOM 760 O O . LYS A 1 92 ? 58.072 49.567 54.052 1.00 9.30 92 LYS A O 1
ATOM 766 N N . VAL A 1 93 ? 59.615 48.300 53.019 1.00 8.43 93 VAL A N 1
ATOM 767 C CA . VAL A 1 93 ? 59.237 48.630 51.646 1.00 8.00 93 VAL A CA 1
ATOM 768 C C . VAL A 1 93 ? 59.161 47.320 50.872 1.00 8.11 93 VAL A C 1
ATOM 769 O O . VAL A 1 93 ? 60.098 46.512 50.918 1.00 9.65 93 VAL A O 1
ATOM 773 N N . VAL A 1 94 ? 58.004 47.061 50.262 1.00 9.08 94 VAL A N 1
ATOM 774 C CA . VAL A 1 94 ? 57.755 45.767 49.617 1.00 9.60 94 VAL A CA 1
ATOM 775 C C . VAL A 1 94 ? 57.458 45.850 48.134 1.00 10.11 94 VAL A C 1
ATOM 776 O O . VAL A 1 94 ? 57.131 44.876 47.507 1.00 11.14 94 VAL A O 1
ATOM 780 N N A ASP A 1 95 ? 57.584 47.021 47.516 0.50 10.27 95 ASP A N 1
ATOM 781 N N B ASP A 1 95 ? 57.606 47.037 47.554 0.50 11.01 95 ASP A N 1
ATOM 782 C CA A ASP A 1 95 ? 57.411 47.110 46.064 0.50 10.62 95 ASP A CA 1
ATOM 783 C CA B ASP A 1 95 ? 57.474 47.194 46.117 0.50 12.29 95 ASP A CA 1
ATOM 784 C C A ASP A 1 95 ? 58.264 48.254 45.533 0.50 9.75 95 ASP A C 1
ATOM 785 C C B ASP A 1 95 ? 58.466 48.179 45.579 0.50 10.56 95 ASP A C 1
ATOM 786 O O A ASP A 1 95 ? 58.510 49.248 46.238 0.50 9.35 95 ASP A O 1
ATOM 787 O O B ASP A 1 95 ? 59.056 48.971 46.329 0.50 10.94 95 ASP A O 1
ATOM 796 N N . GLY A 1 96 ? 58.641 48.148 44.268 1.00 10.59 96 GLY A N 1
ATOM 797 C CA . GLY A 1 96 ? 59.511 49.112 43.621 1.00 9.92 96 GLY A CA 1
ATOM 798 C C . GLY A 1 96 ? 60.952 48.702 43.573 1.00 10.08 96 GLY A C 1
ATOM 799 O O . GLY A 1 96 ? 61.267 47.523 43.625 1.00 10.87 96 GLY A O 1
ATOM 800 N N . MET A 1 97 ? 61.843 49.676 43.460 1.00 9.60 97 MET A N 1
ATOM 801 C CA . MET A 1 97 ? 63.252 49.407 43.202 1.00 9.71 97 MET A CA 1
ATOM 802 C C . MET A 1 97 ? 64.062 49.031 44.441 1.00 10.09 97 MET A C 1
ATOM 803 O O . MET A 1 97 ? 65.115 48.409 44.293 1.00 10.05 97 MET A O 1
ATOM 808 N N . TRP A 1 98 ? 63.576 49.372 45.645 1.00 9.79 98 TRP A N 1
ATOM 809 C CA . TRP A 1 98 ? 64.258 49.037 46.889 1.00 9.79 98 TRP A CA 1
ATOM 810 C C . TRP A 1 98 ? 63.372 48.095 47.708 1.00 8.92 98 TRP A C 1
ATOM 811 O O . TRP A 1 98 ? 62.153 47.905 47.454 1.00 10.36 98 TRP A O 1
ATOM 822 N N . LYS A 1 99 ? 63.988 47.457 48.713 1.00 9.01 99 LYS A N 1
ATOM 823 C CA . LYS A 1 99 ? 63.307 46.554 49.614 1.00 8.89 99 LYS A CA 1
ATOM 824 C C . LYS A 1 99 ? 63.848 46.835 51.032 1.00 9.82 99 LYS A C 1
ATOM 825 O O . LYS A 1 99 ? 64.322 45.944 51.741 1.00 11.47 99 LYS A O 1
ATOM 831 N N . ASP A 1 100 ? 63.743 48.084 51.464 1.00 9.76 100 ASP A N 1
ATOM 832 C CA . ASP A 1 100 ? 64.285 48.499 52.744 1.00 9.40 100 ASP A CA 1
ATOM 833 C C . ASP A 1 100 ? 63.854 47.598 53.860 1.00 8.13 100 ASP A C 1
ATOM 834 O O . ASP A 1 100 ? 62.671 47.342 54.067 1.00 9.10 100 ASP A O 1
ATOM 839 N N . CYS A 1 101 ? 64.853 47.136 54.615 1.00 8.95 101 CYS A N 1
ATOM 840 C CA . CYS A 1 101 ? 64.595 46.181 55.685 1.00 9.24 101 CYS A CA 1
ATOM 841 C C . CYS A 1 101 ? 65.729 46.212 56.710 1.00 9.96 101 CYS A C 1
ATOM 842 O O . CYS A 1 101 ? 66.792 46.849 56.474 1.00 11.10 101 CYS A O 1
ATOM 845 N N . HIS A 1 102 ? 65.504 45.567 57.842 1.00 9.82 102 HIS A N 1
ATOM 846 C CA . HIS A 1 102 ? 66.492 45.507 58.891 1.00 9.75 102 HIS A CA 1
ATOM 847 C C . HIS A 1 102 ? 66.494 44.124 59.476 1.00 8.67 102 HIS A C 1
ATOM 848 O O . HIS A 1 102 ? 65.428 43.596 59.850 1.00 10.08 102 HIS A O 1
ATOM 855 N N . ASN A 1 103 ? 67.693 43.545 59.615 1.00 10.07 103 ASN A N 1
ATOM 856 C CA . ASN A 1 103 ? 67.897 42.209 60.206 1.00 9.36 103 ASN A CA 1
ATOM 857 C C . ASN A 1 103 ? 68.411 42.358 61.630 1.00 9.88 103 ASN A C 1
ATOM 858 O O . ASN A 1 103 ? 69.302 43.191 61.892 1.00 11.86 103 ASN A O 1
ATOM 863 N N . TYR A 1 104 ? 67.840 41.546 62.505 1.00 10.79 104 TYR A N 1
ATOM 864 C CA . TYR A 1 104 ? 68.123 41.574 63.926 1.00 10.89 104 TYR A CA 1
ATOM 865 C C . TYR A 1 104 ? 68.461 40.170 64.415 1.00 10.52 104 TYR A C 1
ATOM 866 O O . TYR A 1 104 ? 67.971 39.151 63.884 1.00 11.24 104 TYR A O 1
ATOM 875 N N . LEU A 1 105 ? 69.174 40.130 65.546 1.00 12.18 105 LEU A N 1
ATOM 876 C CA . LEU A 1 105 ? 69.451 38.898 66.287 1.00 13.35 105 LEU A CA 1
ATOM 877 C C . LEU A 1 105 ? 68.890 38.989 67.690 1.00 12.53 105 LEU A C 1
ATOM 878 O O . LEU A 1 105 ? 69.121 39.983 68.379 1.00 13.35 105 LEU A O 1
ATOM 883 N N . THR A 1 106 ? 68.192 37.933 68.115 1.00 12.74 106 THR A N 1
ATOM 884 C CA . THR A 1 106 ? 67.820 37.723 69.526 1.00 14.17 106 THR A CA 1
ATOM 885 C C . THR A 1 106 ? 68.095 36.284 69.890 1.00 13.72 106 THR A C 1
ATOM 886 O O . THR A 1 106 ? 68.147 35.410 69.023 1.00 14.14 106 THR A O 1
ATOM 890 N N . THR A 1 107 ? 68.392 36.044 71.157 1.00 14.17 107 THR A N 1
ATOM 891 C CA . THR A 1 107 ? 68.769 34.732 71.625 1.00 15.29 107 THR A CA 1
ATOM 892 C C . THR A 1 107 ? 67.977 34.394 72.881 1.00 15.69 107 THR A C 1
ATOM 893 O O . THR A 1 107 ? 67.473 35.275 73.601 1.00 14.60 107 THR A O 1
ATOM 897 N N . ALA A 1 108 ? 67.881 33.101 73.166 1.00 14.87 108 ALA A N 1
ATOM 898 C CA . ALA A 1 108 ? 67.139 32.612 74.356 1.00 16.72 108 ALA A CA 1
ATOM 899 C C . ALA A 1 108 ? 67.630 31.240 74.747 1.00 16.87 108 ALA A C 1
ATOM 900 O O . ALA A 1 108 ? 67.991 30.456 73.921 1.00 16.86 108 ALA A O 1
ATOM 902 N N . GLU A 1 109 ? 67.617 30.932 76.043 1.00 18.65 109 GLU A N 1
ATOM 903 C CA . GLU A 1 109 ? 67.936 29.571 76.475 1.00 19.69 109 GLU A CA 1
ATOM 904 C C . GLU A 1 109 ? 66.769 28.595 76.334 1.00 20.26 109 GLU A C 1
ATOM 905 O O . GLU A 1 109 ? 66.986 27.407 76.253 1.00 22.04 109 GLU A O 1
ATOM 911 N N A ASP A 1 110 ? 65.538 29.093 76.344 0.50 20.05 110 ASP A N 1
ATOM 912 N N B ASP A 1 110 ? 65.551 29.131 76.286 0.50 20.35 110 ASP A N 1
ATOM 913 C CA A ASP A 1 110 ? 64.378 28.246 76.123 0.50 19.96 110 ASP A CA 1
ATOM 914 C CA B ASP A 1 110 ? 64.313 28.371 76.217 0.50 20.02 110 ASP A CA 1
ATOM 915 C C A ASP A 1 110 ? 63.496 28.920 75.089 0.50 19.00 110 ASP A C 1
ATOM 916 C C B ASP A 1 110 ? 63.529 28.950 75.046 0.50 19.07 110 ASP A C 1
ATOM 917 O O A ASP A 1 110 ? 63.365 30.143 75.071 0.50 19.01 110 ASP A O 1
ATOM 918 O O B ASP A 1 110 ? 63.516 30.167 74.877 0.50 19.01 110 ASP A O 1
ATOM 927 N N . ILE A 1 111 ? 62.894 28.107 74.233 1.00 18.91 111 ILE A N 1
ATOM 928 C CA . ILE A 1 111 ? 62.127 28.607 73.088 1.00 19.36 111 ILE A CA 1
ATOM 929 C C . ILE A 1 111 ? 61.053 29.634 73.494 1.00 19.37 111 ILE A C 1
ATOM 930 O O . ILE A 1 111 ? 60.677 30.520 72.719 1.00 19.09 111 ILE A O 1
ATOM 935 N N . LYS A 1 112 ? 60.521 29.481 74.695 1.00 20.03 112 LYS A N 1
ATOM 936 C CA . LYS A 1 112 ? 59.498 30.399 75.177 1.00 21.78 112 LYS A CA 1
ATOM 937 C C . LYS A 1 112 ? 60.019 31.666 75.792 1.00 21.95 112 LYS A C 1
ATOM 938 O O . LYS A 1 112 ? 59.207 32.519 76.202 1.00 23.88 112 LYS A O 1
ATOM 944 N N . GLY A 1 113 ? 61.340 31.841 75.819 1.00 21.35 113 GLY A N 1
ATOM 945 C CA . GLY A 1 113 ? 61.931 33.050 76.351 1.00 20.95 113 GLY A CA 1
ATOM 946 C C . GLY A 1 113 ? 62.399 32.870 77.778 1.00 21.45 113 GLY A C 1
ATOM 947 O O . GLY A 1 113 ? 62.283 31.775 78.347 1.00 21.91 113 GLY A O 1
ATOM 948 N N . PRO A 1 114 ? 62.904 33.950 78.368 1.00 20.85 114 PRO A N 1
ATOM 949 C CA . PRO A 1 114 ? 63.003 35.273 77.756 1.00 19.56 114 PRO A CA 1
ATOM 950 C C . PRO A 1 114 ? 64.024 35.398 76.634 1.00 18.42 114 PRO A C 1
ATOM 951 O O . PRO A 1 114 ? 65.088 34.756 76.656 1.00 18.06 114 PRO A O 1
ATOM 955 N N . TRP A 1 115 ? 63.666 36.237 75.673 1.00 16.69 115 TRP A N 1
ATOM 956 C CA . TRP A 1 115 ? 64.534 36.577 74.571 1.00 16.64 115 TRP A CA 1
ATOM 957 C C . TRP A 1 115 ? 65.319 37.861 74.828 1.00 17.18 115 TRP A C 1
ATOM 958 O O . TRP A 1 115 ? 64.837 38.846 75.413 1.00 17.48 115 TRP A O 1
ATOM 969 N N . SER A 1 116 ? 66.556 37.857 74.384 1.00 15.68 116 SER A N 1
ATOM 970 C CA . SER A 1 116 ? 67.455 38.968 74.636 1.00 17.38 116 SER A CA 1
ATOM 971 C C . SER A 1 116 ? 67.137 40.193 73.775 1.00 17.53 116 SER A C 1
ATOM 972 O O . SER A 1 116 ? 66.560 40.113 72.695 1.00 17.09 116 SER A O 1
ATOM 975 N N . LYS A 1 117 ? 67.518 41.352 74.302 1.00 19.21 117 LYS A N 1
ATOM 976 C CA . LYS A 1 117 ? 67.358 42.598 73.593 1.00 19.42 117 LYS A CA 1
ATOM 977 C C . LYS A 1 117 ? 67.905 42.459 72.170 1.00 18.28 117 LYS A C 1
ATOM 978 O O . LYS A 1 117 ? 69.056 42.066 72.015 1.00 17.49 117 LYS A O 1
ATOM 984 N N . PRO A 1 118 ? 67.095 42.801 71.156 1.00 17.04 118 PRO A N 1
ATOM 985 C CA . PRO A 1 118 ? 67.591 42.589 69.804 1.00 16.34 118 PRO A CA 1
ATOM 986 C C . PRO A 1 118 ? 68.798 43.434 69.447 1.00 15.96 118 PRO A C 1
ATOM 987 O O . PRO A 1 118 ? 68.899 44.588 69.878 1.00 16.66 118 PRO A O 1
ATOM 991 N N . ILE A 1 119 ? 69.650 42.821 68.645 1.00 13.79 119 ILE A N 1
ATOM 992 C CA . ILE A 1 119 ? 70.817 43.460 68.083 1.00 14.82 119 ILE A CA 1
ATOM 993 C C . ILE A 1 119 ? 70.565 43.700 66.582 1.00 13.96 119 ILE A C 1
ATOM 994 O O . ILE A 1 119 ? 70.253 42.772 65.840 1.00 14.10 119 ILE A O 1
ATOM 999 N N . LEU A 1 120 ? 70.681 44.945 66.160 1.00 13.92 120 LEU A N 1
ATOM 1000 C CA . LEU A 1 120 ? 70.536 45.325 64.744 1.00 14.13 120 LEU A CA 1
ATOM 1001 C C . LEU A 1 120 ? 71.801 44.949 63.997 1.00 13.75 120 LEU A C 1
ATOM 1002 O O . LEU A 1 120 ? 72.910 45.427 64.305 1.00 14.76 120 LEU A O 1
ATOM 1007 N N . LEU A 1 121 ? 71.646 44.096 62.987 1.00 12.32 121 LEU A N 1
ATOM 1008 C CA . LEU A 1 121 ? 72.803 43.611 62.198 1.00 11.86 121 LEU A CA 1
ATOM 1009 C C . LEU A 1 121 ? 73.108 44.456 60.982 1.00 11.98 121 LEU A C 1
ATOM 1010 O O . LEU A 1 121 ? 74.226 44.930 60.809 1.00 12.30 121 LEU A O 1
ATOM 1015 N N . ASN A 1 122 ? 72.166 44.506 60.058 1.00 11.90 122 ASN A N 1
ATOM 1016 C CA . ASN A 1 122 ? 72.369 45.106 58.756 1.00 11.60 122 ASN A CA 1
ATOM 1017 C C . ASN A 1 122 ? 71.034 45.220 58.019 1.00 11.02 122 ASN A C 1
ATOM 1018 O O . ASN A 1 122 ? 69.977 44.850 58.564 1.00 12.04 122 ASN A O 1
ATOM 1023 N N . GLY A 1 123 ? 71.105 45.721 56.802 1.00 11.11 123 GLY A N 1
ATOM 1024 C CA . GLY A 1 123 ? 69.949 45.876 55.940 1.00 11.38 123 GLY A CA 1
ATOM 1025 C C . GLY A 1 123 ? 70.216 45.597 54.474 1.00 10.23 123 GLY A C 1
ATOM 1026 O O . GLY A 1 123 ? 69.384 45.913 53.600 1.00 9.48 123 GLY A O 1
ATOM 1027 N N . ALA A 1 124 ? 71.360 44.958 54.174 1.00 9.61 124 ALA A N 1
ATOM 1028 C CA . ALA A 1 124 ? 71.819 44.804 52.805 1.00 10.26 124 ALA A CA 1
ATOM 1029 C C . ALA A 1 124 ? 70.932 43.921 51.957 1.00 9.28 124 ALA A C 1
ATOM 1030 O O . ALA A 1 124 ? 70.981 43.961 50.713 1.00 10.50 124 ALA A O 1
ATOM 1032 N N . GLY A 1 125 ? 70.121 43.113 52.627 1.00 10.27 125 GLY A N 1
ATOM 1033 C CA . GLY A 1 125 ? 69.131 42.275 51.983 1.00 9.75 125 GLY A CA 1
ATOM 1034 C C . GLY A 1 125 ? 68.429 41.495 53.070 1.00 9.28 125 GLY A C 1
ATOM 1035 O O . GLY A 1 125 ? 68.847 41.499 54.228 1.00 10.78 125 GLY A O 1
ATOM 1036 N N . PHE A 1 126 ? 67.350 40.841 52.704 1.00 9.16 126 PHE A N 1
ATOM 1037 C CA . PHE A 1 126 ? 66.539 40.002 53.580 1.00 9.09 126 PHE A CA 1
ATOM 1038 C C . PHE A 1 126 ? 67.112 38.574 53.578 1.00 9.02 126 PHE A C 1
ATOM 1039 O O . PHE A 1 126 ? 68.186 38.299 52.986 1.00 9.38 126 PHE A O 1
ATOM 1047 N N . ASP A 1 127 ? 66.433 37.690 54.305 1.00 9.00 127 ASP A N 1
ATOM 1048 C CA . ASP A 1 127 ? 66.812 36.290 54.394 1.00 9.12 127 ASP A CA 1
ATOM 1049 C C . ASP A 1 127 ? 68.181 36.088 55.058 1.00 9.46 127 ASP A C 1
ATOM 1050 O O . ASP A 1 127 ? 68.974 35.227 54.663 1.00 10.75 127 ASP A O 1
ATOM 1055 N N . ALA A 1 128 ? 68.407 36.839 56.119 1.00 10.65 128 ALA A N 1
ATOM 1056 C CA . ALA A 1 128 ? 69.604 36.676 56.902 1.00 10.25 128 ALA A CA 1
ATOM 1057 C C . ALA A 1 128 ? 69.520 35.379 57.704 1.00 9.69 128 ALA A C 1
ATOM 1058 O O . ALA A 1 128 ? 68.461 34.973 58.223 1.00 10.93 128 ALA A O 1
ATOM 1060 N N . SER A 1 129 ? 70.658 34.697 57.776 1.00 10.04 129 SER A N 1
ATOM 1061 C CA . SER A 1 129 ? 70.787 33.416 58.437 1.00 10.85 129 SER A CA 1
ATOM 1062 C C . SER A 1 129 ? 72.158 33.318 59.089 1.00 11.41 129 SER A C 1
ATOM 1063 O O . SER A 1 129 ? 73.183 33.718 58.494 1.00 12.43 129 SER A O 1
ATOM 1066 N N . LEU A 1 130 ? 72.169 32.819 60.311 1.00 11.25 130 LEU A N 1
ATOM 1067 C CA . LEU A 1 130 ? 73.390 32.678 61.139 1.00 12.70 130 LEU A CA 1
ATOM 1068 C C . LEU A 1 130 ? 73.940 31.248 61.092 1.00 13.96 130 LEU A C 1
ATOM 1069 O O . LEU A 1 130 ? 73.244 30.261 61.361 1.00 16.30 130 LEU A O 1
ATOM 1074 N N . PHE A 1 131 ? 75.227 31.187 60.781 1.00 12.64 131 PHE A N 1
ATOM 1075 C CA . PHE A 1 131 ? 75.970 29.952 60.637 1.00 13.00 131 PHE A CA 1
ATOM 1076 C C . PHE A 1 131 ? 77.024 29.849 61.742 1.00 13.34 131 PHE A C 1
ATOM 1077 O O . PHE A 1 131 ? 77.795 30.775 61.997 1.00 14.02 131 PHE A O 1
ATOM 1085 N N . HIS A 1 132 ? 77.024 28.703 62.410 1.00 13.58 132 HIS A N 1
ATOM 1086 C CA . HIS A 1 132 ? 77.931 28.448 63.527 1.00 14.56 132 HIS A CA 1
ATOM 1087 C C . HIS A 1 132 ? 79.068 27.592 63.016 1.00 15.51 132 HIS A C 1
ATOM 1088 O O . HIS A 1 132 ? 78.928 26.405 62.884 1.00 16.27 132 HIS A O 1
ATOM 1095 N N . ASP A 1 133 ? 80.190 28.217 62.677 1.00 15.98 133 ASP A N 1
ATOM 1096 C CA . ASP A 1 133 ? 81.296 27.487 62.052 1.00 17.26 133 ASP A CA 1
ATOM 1097 C C . ASP A 1 133 ? 81.945 26.585 63.093 1.00 18.44 133 ASP A C 1
ATOM 1098 O O . ASP A 1 133 ? 81.998 26.927 64.281 1.00 18.43 133 ASP A O 1
ATOM 1103 N N . PRO A 1 134 ? 82.449 25.408 62.670 1.00 18.91 134 PRO A N 1
ATOM 1104 C CA . PRO A 1 134 ? 83.136 24.559 63.673 1.00 19.08 134 PRO A CA 1
ATOM 1105 C C . PRO A 1 134 ? 84.318 25.201 64.394 1.00 19.71 134 PRO A C 1
ATOM 1106 O O . PRO A 1 134 ? 84.685 24.743 65.470 1.00 20.88 134 PRO A O 1
ATOM 1110 N N . SER A 1 135 ? 84.900 26.240 63.823 1.00 19.33 135 SER A N 1
ATOM 1111 C CA . SER A 1 135 ? 85.979 27.014 64.485 1.00 19.07 135 SER A CA 1
ATOM 1112 C C . SER A 1 135 ? 85.506 27.750 65.733 1.00 19.82 135 SER A C 1
ATOM 1113 O O . SER A 1 135 ? 86.336 28.193 66.541 1.00 20.91 135 SER A O 1
ATOM 1116 N N . GLY A 1 136 ? 84.194 27.933 65.882 1.00 19.30 136 GLY A N 1
ATOM 1117 C CA . GLY A 1 136 ? 83.652 28.804 66.907 1.00 18.89 136 GLY A CA 1
ATOM 1118 C C . GLY A 1 136 ? 83.269 30.168 66.417 1.00 18.74 136 GLY A C 1
ATOM 1119 O O . GLY A 1 136 ? 82.576 30.881 67.114 1.00 19.17 136 GLY A O 1
ATOM 1120 N N . LYS A 1 137 ? 83.760 30.553 65.242 1.00 18.18 137 LYS A N 1
ATOM 1121 C CA . LYS A 1 137 ? 83.341 31.813 64.613 1.00 18.58 137 LYS A CA 1
ATOM 1122 C C . LYS A 1 137 ? 81.888 31.698 64.137 1.00 17.17 137 LYS A C 1
ATOM 1123 O O . LYS A 1 137 ? 81.370 30.594 63.931 1.00 16.04 137 LYS A O 1
ATOM 1129 N N . LYS A 1 138 ? 81.234 32.851 64.066 1.00 16.54 138 LYS A N 1
ATOM 1130 C CA . LYS A 1 138 ? 79.851 32.941 63.575 1.00 16.18 138 LYS A CA 1
ATOM 1131 C C . LYS A 1 138 ? 79.854 33.777 62.301 1.00 15.50 138 LYS A C 1
ATOM 1132 O O . LYS A 1 138 ? 80.603 34.754 62.160 1.00 14.23 138 LYS A O 1
ATOM 1138 N N . TYR A 1 139 ? 78.985 33.397 61.360 1.00 13.68 139 TYR A N 1
ATOM 1139 C CA . TYR A 1 139 ? 78.841 34.110 60.107 1.00 13.96 139 TYR A CA 1
ATOM 1140 C C . TYR A 1 139 ? 77.394 34.377 59.776 1.00 12.21 139 TYR A C 1
ATOM 1141 O O . TYR A 1 139 ? 76.539 33.562 60.054 1.00 12.77 139 TYR A O 1
ATOM 1150 N N . LEU A 1 140 ? 77.115 35.513 59.170 1.00 12.43 140 LEU A N 1
ATOM 1151 C CA . LEU A 1 140 ? 75.796 35.843 58.643 1.00 13.01 140 LEU A CA 1
ATOM 1152 C C . LEU A 1 140 ? 75.825 35.740 57.131 1.00 12.24 140 LEU A C 1
ATOM 1153 O O . LEU A 1 140 ? 76.733 36.306 56.511 1.00 12.80 140 LEU A O 1
ATOM 1158 N N . VAL A 1 141 ? 74.831 35.085 56.550 1.00 11.65 141 VAL A N 1
ATOM 1159 C CA . VAL A 1 141 ? 74.627 35.172 55.126 1.00 11.85 141 VAL A CA 1
ATOM 1160 C C . VAL A 1 141 ? 73.267 35.822 54.907 1.00 10.85 141 VAL A C 1
ATOM 1161 O O . VAL A 1 141 ? 72.329 35.610 55.679 1.00 10.83 141 VAL A O 1
ATOM 1165 N N . ASN A 1 142 ? 73.154 36.620 53.859 1.00 10.51 142 ASN A N 1
ATOM 1166 C CA . ASN A 1 142 ? 71.860 37.188 53.445 1.00 10.29 142 ASN A CA 1
ATOM 1167 C C . ASN A 1 142 ? 71.913 37.384 51.943 1.00 10.91 142 ASN A C 1
ATOM 1168 O O . ASN A 1 142 ? 73.000 37.380 51.329 1.00 10.39 142 ASN A O 1
ATOM 1173 N N . MET A 1 143 ? 70.743 37.522 51.319 1.00 10.53 143 MET A N 1
ATOM 1174 C CA . MET A 1 143 ? 70.745 38.006 49.960 1.00 10.62 143 MET A CA 1
ATOM 1175 C C . MET A 1 143 ? 71.246 39.454 49.951 1.00 9.34 143 MET A C 1
ATOM 1176 O O . MET A 1 143 ? 71.213 40.148 50.969 1.00 9.50 143 MET A O 1
ATOM 1181 N N . TYR A 1 144 ? 71.736 39.923 48.810 1.00 10.39 144 TYR A N 1
ATOM 1182 C CA . TYR A 1 144 ? 72.220 41.273 48.642 1.00 10.24 144 TYR A CA 1
ATOM 1183 C C . TYR A 1 144 ? 71.394 41.953 47.554 1.00 9.01 144 TYR A C 1
ATOM 1184 O O . TYR A 1 144 ? 71.338 41.482 46.405 1.00 9.99 144 TYR A O 1
ATOM 1193 N N . TRP A 1 145 ? 70.725 43.051 47.907 1.00 9.42 145 TRP A N 1
ATOM 1194 C CA . TRP A 1 145 ? 69.801 43.733 47.030 1.00 9.44 145 TRP A CA 1
ATOM 1195 C C . TRP A 1 145 ? 70.494 44.760 46.118 1.00 9.55 145 TRP A C 1
ATOM 1196 O O . TRP A 1 145 ? 71.177 45.652 46.620 1.00 11.22 145 TRP A O 1
ATOM 1207 N N . ASP A 1 146 ? 70.220 44.646 44.826 1.00 9.57 146 ASP A N 1
ATOM 1208 C CA . ASP A 1 146 ? 70.672 45.586 43.812 1.00 9.51 146 ASP A CA 1
ATOM 1209 C C . ASP A 1 146 ? 69.422 46.309 43.299 1.00 9.47 146 ASP A C 1
ATOM 1210 O O . ASP A 1 146 ? 68.571 45.710 42.635 1.00 10.02 146 ASP A O 1
ATOM 1215 N N . GLN A 1 147 ? 69.309 47.597 43.620 1.00 9.99 147 GLN A N 1
ATOM 1216 C CA . GLN A 1 147 ? 68.172 48.403 43.216 1.00 10.09 147 GLN A CA 1
ATOM 1217 C C . GLN A 1 147 ? 68.152 48.843 41.753 1.00 9.53 147 GLN A C 1
ATOM 1218 O O . GLN A 1 147 ? 67.166 49.399 41.291 1.00 10.41 147 GLN A O 1
ATOM 1224 N N . ARG A 1 148 ? 69.271 48.723 41.037 1.00 10.03 148 ARG A N 1
ATOM 1225 C CA . ARG A 1 148 ? 69.421 49.358 39.736 1.00 10.79 148 ARG A CA 1
ATOM 1226 C C . ARG A 1 148 ? 68.431 48.745 38.769 1.00 11.52 148 ARG A C 1
ATOM 1227 O O . ARG A 1 148 ? 68.296 47.517 38.657 1.00 12.06 148 ARG A O 1
ATOM 1235 N N . VAL A 1 149 ? 67.711 49.606 38.081 1.00 11.25 149 VAL A N 1
ATOM 1236 C CA . VAL A 1 149 ? 66.470 49.217 37.418 1.00 11.95 149 VAL A CA 1
ATOM 1237 C C . VAL A 1 149 ? 66.668 48.331 36.205 1.00 11.77 149 VAL A C 1
ATOM 1238 O O . VAL A 1 149 ? 65.722 47.639 35.772 1.00 14.78 149 VAL A O 1
ATOM 1242 N N . TYR A 1 150 ? 67.884 48.325 35.652 1.00 12.70 150 TYR A N 1
ATOM 1243 C CA . TYR A 1 150 ? 68.237 47.472 34.492 1.00 12.64 150 TYR A CA 1
ATOM 1244 C C . TYR A 1 150 ? 68.846 46.143 34.902 1.00 12.96 150 TYR A C 1
ATOM 1245 O O . TYR A 1 150 ? 69.165 45.312 34.042 1.00 14.51 150 TYR A O 1
ATOM 1254 N N . HIS A 1 151 ? 68.919 45.894 36.223 1.00 11.86 151 HIS A N 1
ATOM 1255 C CA . HIS A 1 151 ? 69.435 44.623 36.732 1.00 11.66 151 HIS A CA 1
ATOM 1256 C C . HIS A 1 151 ? 68.356 43.837 37.448 1.00 11.12 151 HIS A C 1
ATOM 1257 O O . HIS A 1 151 ? 67.394 44.376 37.933 1.00 12.79 151 HIS A O 1
ATOM 1264 N N . HIS A 1 152 ? 68.549 42.540 37.504 1.00 10.69 152 HIS A N 1
ATOM 1265 C CA . HIS A 1 152 ? 67.793 41.691 38.430 1.00 9.75 152 HIS A CA 1
ATOM 1266 C C . HIS A 1 152 ? 68.181 42.125 39.835 1.00 10.21 152 HIS A C 1
ATOM 1267 O O . HIS A 1 152 ? 69.334 42.371 40.153 1.00 11.07 152 HIS A O 1
ATOM 1274 N N . ASN A 1 153 ? 67.207 42.198 40.719 1.00 9.33 153 ASN A N 1
ATOM 1275 C CA . ASN A 1 153 ? 67.487 42.730 42.049 1.00 9.34 153 ASN A CA 1
ATOM 1276 C C . ASN A 1 153 ? 68.299 41.809 42.960 1.00 9.32 153 ASN A C 1
ATOM 1277 O O . ASN A 1 153 ? 68.798 42.260 43.995 1.00 9.76 153 ASN A O 1
ATOM 1282 N N . PHE A 1 154 ? 68.403 40.519 42.636 1.00 9.07 154 PHE A N 1
ATOM 1283 C CA . PHE A 1 154 ? 68.968 39.518 43.543 1.00 9.69 154 PHE A CA 1
ATOM 1284 C C . PHE A 1 154 ? 70.413 39.316 43.106 1.00 10.41 154 PHE A C 1
ATOM 1285 O O . PHE A 1 154 ? 70.715 38.524 42.211 1.00 10.30 154 PHE A O 1
ATOM 1293 N N . TYR A 1 155 ? 71.296 40.107 43.721 1.00 9.35 155 TYR A N 1
ATOM 1294 C CA . TYR A 1 155 ? 72.709 40.189 43.295 1.00 10.47 155 TYR A CA 1
ATOM 1295 C C . TYR A 1 155 ? 73.546 38.993 43.750 1.00 11.16 155 TYR A C 1
ATOM 1296 O O . TYR A 1 155 ? 74.716 38.900 43.396 1.00 12.90 155 TYR A O 1
ATOM 1305 N N . GLY A 1 156 ? 72.974 38.123 44.573 1.00 10.71 156 GLY A N 1
ATOM 1306 C CA . GLY A 1 156 ? 73.668 36.983 45.105 1.00 10.44 156 GLY A CA 1
ATOM 1307 C C . GLY A 1 156 ? 73.615 36.918 46.615 1.00 9.99 156 GLY A C 1
ATOM 1308 O O . GLY A 1 156 ? 72.769 37.551 47.267 1.00 10.52 156 GLY A O 1
ATOM 1309 N N . ILE A 1 157 ? 74.532 36.141 47.191 1.00 10.40 157 ILE A N 1
ATOM 1310 C CA . ILE A 1 157 ? 74.579 35.886 48.613 1.00 11.35 157 ILE A CA 1
ATOM 1311 C C . ILE A 1 157 ? 75.837 36.530 49.205 1.00 10.71 157 ILE A C 1
ATOM 1312 O O . ILE A 1 157 ? 76.952 36.289 48.714 1.00 11.60 157 ILE A O 1
ATOM 1317 N N . ALA A 1 158 ? 75.639 37.381 50.214 1.00 11.33 158 ALA A N 1
ATOM 1318 C CA . ALA A 1 158 ? 76.701 38.069 50.945 1.00 11.49 158 ALA A CA 1
ATOM 1319 C C . ALA A 1 158 ? 76.997 37.330 52.235 1.00 12.07 158 ALA A C 1
ATOM 1320 O O . ALA A 1 158 ? 76.094 36.753 52.870 1.00 12.68 158 ALA A O 1
ATOM 1322 N N . LEU A 1 159 ? 78.284 37.304 52.579 1.00 12.05 159 LEU A N 1
ATOM 1323 C CA . LEU A 1 159 ? 78.776 36.668 53.785 1.00 12.32 159 LEU A CA 1
ATOM 1324 C C . LEU A 1 159 ? 79.584 37.711 54.580 1.00 12.03 159 LEU A C 1
ATOM 1325 O O . LEU A 1 159 ? 80.414 38.438 54.025 1.00 12.65 159 LEU A O 1
ATOM 1330 N N . GLN A 1 160 ? 79.367 37.740 55.891 1.00 13.02 160 GLN A N 1
ATOM 1331 C CA . GLN A 1 160 ? 80.174 38.494 56.844 1.00 13.97 160 GLN A CA 1
ATOM 1332 C C . GLN A 1 160 ? 80.284 37.760 58.146 1.00 14.09 160 GLN A C 1
ATOM 1333 O O . GLN A 1 160 ? 79.344 37.132 58.594 1.00 14.24 160 GLN A O 1
ATOM 1339 N N . GLU A 1 161 ? 81.424 37.894 58.805 1.00 14.71 161 GLU A N 1
ATOM 1340 C CA . GLU A 1 161 ? 81.576 37.342 60.141 1.00 15.49 161 GLU A CA 1
ATOM 1341 C C . GLU A 1 161 ? 80.795 38.200 61.142 1.00 14.77 161 GLU A C 1
ATOM 1342 O O . GLU A 1 161 ? 80.767 39.429 61.023 1.00 15.42 161 GLU A O 1
ATOM 1348 N N . TYR A 1 162 ? 80.109 37.532 62.068 1.00 15.10 162 TYR A N 1
ATOM 1349 C CA . TYR A 1 162 ? 79.460 38.194 63.169 1.00 15.44 162 TYR A CA 1
ATOM 1350 C C . TYR A 1 162 ? 80.316 38.037 64.434 1.00 15.83 162 TYR A C 1
ATOM 1351 O O . TYR A 1 162 ? 80.629 36.919 64.826 1.00 15.77 162 TYR A O 1
ATOM 1360 N N . SER A 1 163 ? 80.668 39.147 65.085 1.00 16.12 163 SER A N 1
ATOM 1361 C CA . SER A 1 163 ? 81.395 39.109 66.333 1.00 16.83 163 SER A CA 1
ATOM 1362 C C . SER A 1 163 ? 80.443 39.062 67.484 1.00 16.81 163 SER A C 1
ATOM 1363 O O . SER A 1 163 ? 79.713 40.008 67.710 1.00 17.67 163 SER A O 1
ATOM 1366 N N . VAL A 1 164 ? 80.473 37.974 68.227 1.00 18.08 164 VAL A N 1
ATOM 1367 C CA . VAL A 1 164 ? 79.622 37.813 69.394 1.00 18.99 164 VAL A CA 1
ATOM 1368 C C . VAL A 1 164 ? 80.047 38.827 70.455 1.00 20.18 164 VAL A C 1
ATOM 1369 O O . VAL A 1 164 ? 79.209 39.453 71.084 1.00 21.01 164 VAL A O 1
ATOM 1373 N N . ALA A 1 165 ? 81.353 38.992 70.639 1.00 19.93 165 ALA A N 1
ATOM 1374 C CA . ALA A 1 165 ? 81.852 39.926 71.641 1.00 20.39 165 ALA A CA 1
ATOM 1375 C C . ALA A 1 165 ? 81.451 41.370 71.352 1.00 20.36 165 ALA A C 1
ATOM 1376 O O . ALA A 1 165 ? 81.167 42.139 72.281 1.00 21.60 165 ALA A O 1
ATOM 1378 N N . GLU A 1 166 ? 81.531 41.790 70.098 1.00 20.13 166 GLU A N 1
ATOM 1379 C CA . GLU A 1 166 ? 81.258 43.176 69.743 1.00 20.69 166 GLU A CA 1
ATOM 1380 C C . GLU A 1 166 ? 79.811 43.420 69.297 1.00 19.87 166 GLU A C 1
ATOM 1381 O O . GLU A 1 166 ? 79.426 44.573 69.075 1.00 19.99 166 GLU A O 1
ATOM 1387 N N . GLU A 1 167 ? 79.028 42.344 69.222 1.00 18.99 167 GLU A N 1
ATOM 1388 C CA . GLU A 1 167 ? 77.630 42.420 68.786 1.00 19.18 167 GLU A CA 1
ATOM 1389 C C . GLU A 1 167 ? 77.455 43.196 67.484 1.00 18.07 167 GLU A C 1
ATOM 1390 O O . GLU A 1 167 ? 76.555 44.020 67.339 1.00 18.60 167 GLU A O 1
ATOM 1396 N N . LYS A 1 168 ? 78.315 42.894 66.519 1.00 16.74 168 LYS A N 1
ATOM 1397 C CA . LYS A 1 168 ? 78.175 43.446 65.196 1.00 18.15 168 LYS A CA 1
ATOM 1398 C C . LYS A 1 168 ? 78.859 42.598 64.152 1.00 16.63 168 LYS A C 1
ATOM 1399 O O . LYS A 1 168 ? 79.691 41.728 64.464 1.00 16.65 168 LYS A O 1
ATOM 1405 N N . LEU A 1 169 ? 78.491 42.855 62.907 1.00 15.95 169 LEU A N 1
ATOM 1406 C CA . LEU A 1 169 ? 79.180 42.267 61.789 1.00 16.66 169 LEU A CA 1
ATOM 1407 C C . LEU A 1 169 ? 80.507 43.002 61.665 1.00 17.52 169 LEU A C 1
ATOM 1408 O O . LEU A 1 169 ? 80.586 44.229 61.852 1.00 18.95 169 LEU A O 1
ATOM 1413 N N . ILE A 1 170 ? 81.536 42.260 61.325 1.00 17.28 170 ILE A N 1
ATOM 1414 C CA . ILE A 1 170 ? 82.856 42.838 61.153 1.00 18.83 170 ILE A CA 1
ATOM 1415 C C . ILE A 1 170 ? 83.257 42.748 59.680 1.00 17.96 170 ILE A C 1
ATOM 1416 O O . ILE A 1 170 ? 82.629 42.040 58.854 1.00 17.88 170 ILE A O 1
ATOM 1421 N N . GLY A 1 171 ? 84.261 43.530 59.306 1.00 18.83 171 GLY A N 1
ATOM 1422 C CA . GLY A 1 171 ? 84.694 43.550 57.933 1.00 18.77 171 GLY A CA 1
ATOM 1423 C C . GLY A 1 171 ? 83.621 44.176 57.077 1.00 18.08 171 GLY A C 1
ATOM 1424 O O . GLY A 1 171 ? 82.950 45.134 57.499 1.00 17.93 171 GLY A O 1
ATOM 1425 N N . LYS A 1 172 ? 83.517 43.702 55.852 1.00 19.17 172 LYS A N 1
ATOM 1426 C CA . LYS A 1 172 ? 82.518 44.191 54.919 1.00 19.66 172 LYS A CA 1
ATOM 1427 C C . LYS A 1 172 ? 81.884 43.018 54.189 1.00 17.78 172 LYS A C 1
ATOM 1428 O O . LYS A 1 172 ? 82.488 41.948 54.088 1.00 17.89 172 LYS A O 1
ATOM 1434 N N . PRO A 1 173 ? 80.697 43.229 53.610 1.00 17.02 173 PRO A N 1
ATOM 1435 C CA . PRO A 1 173 ? 80.061 42.159 52.831 1.00 16.88 173 PRO A CA 1
ATOM 1436 C C . PRO A 1 173 ? 80.964 41.641 51.721 1.00 16.42 173 PRO A C 1
ATOM 1437 O O . PRO A 1 173 ? 81.591 42.444 51.025 1.00 17.19 173 PRO A O 1
ATOM 1441 N N . GLU A 1 174 ? 80.986 40.319 51.563 1.00 16.33 174 GLU A N 1
ATOM 1442 C CA . GLU A 1 174 ? 81.648 39.613 50.447 1.00 15.91 174 GLU A CA 1
ATOM 1443 C C . GLU A 1 174 ? 80.599 38.762 49.746 1.00 13.65 174 GLU A C 1
ATOM 1444 O O . GLU A 1 174 ? 79.908 37.970 50.379 1.00 14.24 174 GLU A O 1
ATOM 1450 N N . ILE A 1 175 ? 80.469 38.961 48.452 1.00 13.70 175 ILE A N 1
ATOM 1451 C CA . ILE A 1 175 ? 79.538 38.166 47.655 1.00 13.64 175 ILE A CA 1
ATOM 1452 C C . ILE A 1 175 ? 80.213 36.845 47.374 1.00 13.23 175 ILE A C 1
ATOM 1453 O O . ILE A 1 175 ? 81.271 36.818 46.745 1.00 16.17 175 ILE A O 1
ATOM 1458 N N . ILE A 1 176 ? 79.696 35.776 47.941 1.00 12.75 176 ILE A N 1
ATOM 1459 C CA . ILE A 1 176 ? 80.275 34.443 47.799 1.00 12.24 176 ILE A CA 1
ATOM 1460 C C . ILE A 1 176 ? 79.643 33.541 46.733 1.00 12.11 176 ILE A C 1
ATOM 1461 O O . ILE A 1 176 ? 80.200 32.487 46.392 1.00 12.84 176 ILE A O 1
ATOM 1466 N N . TYR A 1 177 ? 78.492 33.948 46.206 1.00 11.28 177 TYR A N 1
ATOM 1467 C CA . TYR A 1 177 ? 77.724 33.097 45.311 1.00 11.20 177 TYR A CA 1
ATOM 1468 C C . TYR A 1 177 ? 76.731 33.966 44.599 1.00 11.08 177 TYR A C 1
ATOM 1469 O O . TYR A 1 177 ? 76.116 34.827 45.224 1.00 13.43 177 TYR A O 1
ATOM 1478 N N . LYS A 1 178 ? 76.571 33.728 43.300 1.00 11.61 178 LYS A N 1
ATOM 1479 C CA . LYS A 1 178 ? 75.657 34.499 42.473 1.00 11.96 178 LYS A CA 1
ATOM 1480 C C . LYS A 1 178 ? 74.382 33.782 42.091 1.00 12.52 178 LYS A C 1
ATOM 1481 O O . LYS A 1 178 ? 73.534 34.397 41.520 1.00 13.88 178 LYS A O 1
ATOM 1487 N N . GLY A 1 179 ? 74.254 32.518 42.454 1.00 12.18 179 GLY A N 1
ATOM 1488 C CA . GLY A 1 179 ? 73.097 31.728 42.081 1.00 11.72 179 GLY A CA 1
ATOM 1489 C C . GLY A 1 179 ? 73.199 31.092 40.717 1.00 11.96 179 GLY A C 1
ATOM 1490 O O . GLY A 1 179 ? 74.211 31.209 40.023 1.00 14.29 179 GLY A O 1
ATOM 1491 N N . THR A 1 180 ? 72.143 30.414 40.304 1.00 11.75 180 THR A N 1
ATOM 1492 C CA . THR A 1 180 ? 72.048 29.854 38.993 1.00 11.45 180 THR A CA 1
ATOM 1493 C C . THR A 1 180 ? 71.250 30.764 38.056 1.00 10.22 180 THR A C 1
ATOM 1494 O O . THR A 1 180 ? 70.810 31.839 38.421 1.00 11.65 180 THR A O 1
ATOM 1498 N N . ASP A 1 181 ? 71.035 30.275 36.844 1.00 10.75 181 ASP A N 1
ATOM 1499 C CA . ASP A 1 181 ? 70.193 30.958 35.877 1.00 10.80 181 ASP A CA 1
ATOM 1500 C C . ASP A 1 181 ? 68.782 31.183 36.366 1.00 9.64 181 ASP A C 1
ATOM 1501 O O . ASP A 1 181 ? 68.115 32.091 35.883 1.00 10.56 181 ASP A O 1
ATOM 1506 N N . ILE A 1 182 ? 68.302 30.323 37.268 1.00 9.82 182 ILE A N 1
ATOM 1507 C CA . ILE A 1 182 ? 66.918 30.395 37.746 1.00 9.36 182 ILE A CA 1
ATOM 1508 C C . ILE A 1 182 ? 66.742 31.685 38.593 1.00 9.23 182 ILE A C 1
ATOM 1509 O O . ILE A 1 182 ? 65.683 32.338 38.571 1.00 9.60 182 ILE A O 1
ATOM 1514 N N . ALA A 1 183 ? 67.817 32.144 39.231 1.00 9.55 183 ALA A N 1
ATOM 1515 C CA . ALA A 1 183 ? 67.866 33.443 39.871 1.00 9.14 183 ALA A CA 1
ATOM 1516 C C . ALA A 1 183 ? 66.849 33.627 40.992 1.00 8.80 183 ALA A C 1
ATOM 1517 O O . ALA A 1 183 ? 66.427 32.647 41.627 1.00 9.16 183 ALA A O 1
ATOM 1519 N N . TYR A 1 184 ? 66.490 34.861 41.332 1.00 8.70 184 TYR A N 1
ATOM 1520 C CA . TYR A 1 184 ? 65.804 35.164 42.590 1.00 9.12 184 TYR A CA 1
ATOM 1521 C C . TYR A 1 184 ? 66.519 34.447 43.741 1.00 8.40 184 TYR A C 1
ATOM 1522 O O . TYR A 1 184 ? 65.894 33.914 44.649 1.00 8.85 184 TYR A O 1
ATOM 1531 N N . THR A 1 185 ? 67.852 34.510 43.742 1.00 8.88 185 THR A N 1
ATOM 1532 C CA . THR A 1 185 ? 68.611 33.712 44.689 1.00 9.50 185 THR A CA 1
ATOM 1533 C C . THR A 1 185 ? 68.454 34.301 46.110 1.00 9.97 185 THR A C 1
ATOM 1534 O O . THR A 1 185 ? 68.827 35.435 46.364 1.00 10.09 185 THR A O 1
ATOM 1538 N N . GLU A 1 186 ? 67.869 33.535 47.016 1.00 9.65 186 GLU A N 1
ATOM 1539 C CA . GLU A 1 186 ? 67.557 34.024 48.329 1.00 9.87 186 GLU A CA 1
ATOM 1540 C C . GLU A 1 186 ? 67.562 32.834 49.302 1.00 8.72 186 GLU A C 1
ATOM 1541 O O . GLU A 1 186 ? 68.082 31.764 49.024 1.00 8.96 186 GLU A O 1
ATOM 1547 N N . GLY A 1 187 ? 67.023 33.023 50.492 1.00 8.88 187 GLY A N 1
ATOM 1548 C CA . GLY A 1 187 ? 67.053 32.009 51.525 1.00 9.76 187 GLY A CA 1
ATOM 1549 C C . GLY A 1 187 ? 68.340 31.248 51.760 1.00 10.18 187 GLY A C 1
ATOM 1550 O O . GLY A 1 187 ? 68.321 30.045 51.944 1.00 10.09 187 GLY A O 1
ATOM 1551 N N . PRO A 1 188 ? 69.494 31.939 51.807 1.00 9.25 188 PRO A N 1
ATOM 1552 C CA . PRO A 1 188 ? 70.728 31.194 51.984 1.00 9.84 188 PRO A CA 1
ATOM 1553 C C . PRO A 1 188 ? 70.878 30.547 53.331 1.00 9.76 188 PRO A C 1
ATOM 1554 O O . PRO A 1 188 ? 70.621 31.169 54.345 1.00 10.11 188 PRO A O 1
ATOM 1558 N N . HIS A 1 189 ? 71.367 29.315 53.326 1.00 9.84 189 HIS A N 1
ATOM 1559 C CA . HIS A 1 189 ? 71.782 28.655 54.560 1.00 10.55 189 HIS A CA 1
ATOM 1560 C C . HIS A 1 189 ? 73.073 27.923 54.326 1.00 10.14 189 HIS A C 1
ATOM 1561 O O . HIS A 1 189 ? 73.210 27.274 53.330 1.00 10.23 189 HIS A O 1
ATOM 1568 N N . LEU A 1 190 ? 74.027 28.059 55.250 1.00 11.00 190 LEU A N 1
ATOM 1569 C CA . LEU A 1 190 ? 75.226 27.270 55.224 1.00 11.24 190 LEU A CA 1
ATOM 1570 C C . LEU A 1 190 ? 75.168 26.074 56.176 1.00 11.32 190 LEU A C 1
ATOM 1571 O O . LEU A 1 190 ? 74.596 26.131 57.250 1.00 12.60 190 LEU A O 1
ATOM 1576 N N . TYR A 1 191 ? 75.839 24.993 55.755 1.00 11.54 191 TYR A N 1
ATOM 1577 C CA . TYR A 1 191 ? 75.964 23.719 56.511 1.00 11.56 191 TYR A CA 1
ATOM 1578 C C . TYR A 1 191 ? 77.389 23.229 56.348 1.00 12.41 191 TYR A C 1
ATOM 1579 O O . TYR A 1 191 ? 77.946 23.347 55.275 1.00 13.36 191 TYR A O 1
ATOM 1588 N N . TYR A 1 192 ? 77.952 22.708 57.420 1.00 12.56 192 TYR A N 1
ATOM 1589 C CA . TYR A 1 192 ? 79.253 22.071 57.392 1.00 13.17 192 TYR A CA 1
ATOM 1590 C C . TYR A 1 192 ? 79.036 20.568 57.372 1.00 13.24 192 TYR A C 1
ATOM 1591 O O . TYR A 1 192 ? 78.593 20.002 58.357 1.00 14.98 192 TYR A O 1
ATOM 1600 N N . ILE A 1 193 ? 79.234 19.975 56.199 1.00 13.23 193 ILE A N 1
ATOM 1601 C CA . ILE A 1 193 ? 78.943 18.586 55.931 1.00 14.12 193 ILE A CA 1
ATOM 1602 C C . ILE A 1 193 ? 80.088 18.080 55.054 1.00 12.74 193 ILE A C 1
ATOM 1603 O O . ILE A 1 193 ? 80.608 18.818 54.232 1.00 13.44 193 ILE A O 1
ATOM 1608 N N . ASN A 1 194 ? 80.506 16.828 55.247 1.00 13.46 194 ASN A N 1
ATOM 1609 C CA . ASN A 1 194 ? 81.564 16.242 54.429 1.00 14.02 194 ASN A CA 1
ATOM 1610 C C . ASN A 1 194 ? 82.826 17.074 54.457 1.00 14.18 194 ASN A C 1
ATOM 1611 O O . ASN A 1 194 ? 83.513 17.243 53.444 1.00 15.27 194 ASN A O 1
ATOM 1616 N N . ASP A 1 195 ? 83.113 17.648 55.629 1.00 14.77 195 ASP A N 1
ATOM 1617 C CA . ASP A 1 195 ? 84.307 18.450 55.836 1.00 16.07 195 ASP A CA 1
ATOM 1618 C C . ASP A 1 195 ? 84.418 19.615 54.864 1.00 16.90 195 ASP A C 1
ATOM 1619 O O . ASP A 1 195 ? 85.492 20.067 54.514 1.00 18.62 195 ASP A O 1
ATOM 1624 N N . MET A 1 196 ? 83.271 20.176 54.493 1.00 16.42 196 MET A N 1
ATOM 1625 C CA . MET A 1 196 ? 83.237 21.303 53.604 1.00 16.42 196 MET A CA 1
ATOM 1626 C C . MET A 1 196 ? 81.944 22.093 53.799 1.00 15.59 196 MET A C 1
ATOM 1627 O O . MET A 1 196 ? 81.152 21.750 54.627 1.00 15.29 196 MET A O 1
ATOM 1632 N N . TYR A 1 197 ? 81.762 23.129 52.996 1.00 13.77 197 TYR A N 1
ATOM 1633 C CA . TYR A 1 197 ? 80.653 24.063 53.187 1.00 14.43 197 TYR A CA 1
ATOM 1634 C C . TYR A 1 197 ? 79.646 23.887 52.094 1.00 13.42 197 TYR A C 1
ATOM 1635 O O . TYR A 1 197 ? 79.986 23.877 50.922 1.00 15.63 197 TYR A O 1
ATOM 1644 N N . TYR A 1 198 ? 78.406 23.683 52.493 1.00 13.02 198 TYR A N 1
ATOM 1645 C CA . TYR A 1 198 ? 77.303 23.608 51.563 1.00 11.33 198 TYR A CA 1
ATOM 1646 C C . TYR A 1 198 ? 76.432 24.856 51.764 1.00 12.39 198 TYR A C 1
ATOM 1647 O O . TYR A 1 198 ? 76.051 25.213 52.891 1.00 12.85 198 TYR A O 1
ATOM 1656 N N . LEU A 1 199 ? 76.182 25.555 50.669 1.00 10.85 199 LEU A N 1
ATOM 1657 C CA . LEU A 1 199 ? 75.329 26.744 50.643 1.00 10.56 199 LEU A CA 1
ATOM 1658 C C . LEU A 1 199 ? 74.068 26.371 49.886 1.00 10.49 199 LEU A C 1
ATOM 1659 O O . LEU A 1 199 ? 74.112 25.996 48.703 1.00 10.72 199 LEU A O 1
ATOM 1664 N N . MET A 1 200 ? 72.935 26.389 50.598 1.00 10.63 200 MET A N 1
ATOM 1665 C CA . MET A 1 200 ? 71.655 26.048 49.988 1.00 9.92 200 MET A CA 1
ATOM 1666 C C . MET A 1 200 ? 70.854 27.332 49.858 1.00 10.06 200 MET A C 1
ATOM 1667 O O . MET A 1 200 ? 70.864 28.161 50.761 1.00 10.35 200 MET A O 1
ATOM 1672 N N . THR A 1 201 ? 70.152 27.483 48.737 1.00 9.38 201 THR A N 1
ATOM 1673 C CA . THR A 1 201 ? 69.408 28.705 48.433 1.00 9.48 201 THR A CA 1
ATOM 1674 C C . THR A 1 201 ? 68.076 28.352 47.772 1.00 9.21 201 THR A C 1
ATOM 1675 O O . THR A 1 201 ? 67.947 27.359 47.070 1.00 9.76 201 THR A O 1
ATOM 1679 N N . ALA A 1 202 ? 67.118 29.224 47.997 1.00 8.83 202 ALA A N 1
ATOM 1680 C CA . ALA A 1 202 ? 65.878 29.249 47.243 1.00 8.48 202 ALA A CA 1
ATOM 1681 C C . ALA A 1 202 ? 66.079 30.067 45.969 1.00 9.33 202 ALA A C 1
ATOM 1682 O O . ALA A 1 202 ? 66.862 31.035 45.957 1.00 10.13 202 ALA A O 1
ATOM 1684 N N . GLU A 1 203 ? 65.421 29.641 44.888 1.00 8.59 203 GLU A N 1
ATOM 1685 C CA . GLU A 1 203 ? 65.514 30.326 43.601 1.00 9.16 203 GLU A CA 1
ATOM 1686 C C . GLU A 1 203 ? 64.202 30.257 42.882 1.00 8.62 203 GLU A C 1
ATOM 1687 O O . GLU A 1 203 ? 63.330 29.445 43.168 1.00 9.11 203 GLU A O 1
ATOM 1693 N N . GLY A 1 204 ? 64.017 31.205 41.959 1.00 9.28 204 GLY A N 1
ATOM 1694 C CA . GLY A 1 204 ? 62.897 31.239 41.046 1.00 8.84 204 GLY A CA 1
ATOM 1695 C C . GLY A 1 204 ? 61.731 32.065 41.529 1.00 9.06 204 GLY A C 1
ATOM 1696 O O . GLY A 1 204 ? 60.837 32.346 40.773 1.00 8.83 204 GLY A O 1
ATOM 1697 N N . GLY A 1 205 ? 61.785 32.517 42.788 1.00 8.95 205 GLY A N 1
ATOM 1698 C CA . GLY A 1 205 ? 60.701 33.250 43.415 1.00 8.28 205 GLY A CA 1
ATOM 1699 C C . GLY A 1 205 ? 59.644 32.323 43.957 1.00 8.62 205 GLY A C 1
ATOM 1700 O O . GLY A 1 205 ? 59.503 31.231 43.456 1.00 8.98 205 GLY A O 1
ATOM 1701 N N . THR A 1 206 ? 58.929 32.816 44.944 1.00 8.37 206 THR A N 1
ATOM 1702 C CA . THR A 1 206 ? 58.025 32.015 45.737 1.00 8.00 206 THR A CA 1
ATOM 1703 C C . THR A 1 206 ? 56.668 31.717 45.077 1.00 8.49 206 THR A C 1
ATOM 1704 O O . THR A 1 206 ? 55.659 31.552 45.748 1.00 11.05 206 THR A O 1
ATOM 1708 N N . THR A 1 207 ? 56.662 31.698 43.765 1.00 9.68 207 THR A N 1
ATOM 1709 C CA . THR A 1 207 ? 55.554 31.404 42.914 1.00 8.66 207 THR A CA 1
ATOM 1710 C C . THR A 1 207 ? 55.620 29.949 42.434 1.00 8.02 207 THR A C 1
ATOM 1711 O O . THR A 1 207 ? 56.282 29.137 43.050 1.00 8.32 207 THR A O 1
ATOM 1715 N N . TYR A 1 208 ? 54.907 29.603 41.375 1.00 8.32 208 TYR A N 1
ATOM 1716 C CA . TYR A 1 208 ? 54.984 28.240 40.827 1.00 8.35 208 TYR A CA 1
ATOM 1717 C C . TYR A 1 208 ? 56.353 27.908 40.289 1.00 8.20 208 TYR A C 1
ATOM 1718 O O . TYR A 1 208 ? 56.628 26.718 40.069 1.00 9.11 208 TYR A O 1
ATOM 1727 N N . GLN A 1 209 ? 57.213 28.902 40.055 1.00 7.99 209 GLN A N 1
ATOM 1728 C CA . GLN A 1 209 ? 58.583 28.718 39.571 1.00 7.98 209 GLN A CA 1
ATOM 1729 C C . GLN A 1 209 ? 59.606 28.452 40.677 1.00 8.71 209 GLN A C 1
ATOM 1730 O O . GLN A 1 209 ? 60.779 28.251 40.399 1.00 9.59 209 GLN A O 1
ATOM 1736 N N . HIS A 1 210 ? 59.163 28.438 41.920 1.00 8.31 210 HIS A N 1
ATOM 1737 C CA . HIS A 1 210 ? 60.041 28.266 43.070 1.00 8.20 210 HIS A CA 1
ATOM 1738 C C . HIS A 1 210 ? 60.839 26.970 43.000 1.00 7.34 210 HIS A C 1
ATOM 1739 O O . HIS A 1 210 ? 60.368 25.952 42.480 1.00 8.29 210 HIS A O 1
ATOM 1746 N N . SER A 1 211 ? 61.980 27.012 43.648 1.00 8.75 211 SER A N 1
ATOM 1747 C CA . SER A 1 211 ? 62.905 25.905 43.699 1.00 8.54 211 SER A CA 1
ATOM 1748 C C . SER A 1 211 ? 63.916 26.105 44.843 1.00 8.49 211 SER A C 1
ATOM 1749 O O . SER A 1 211 ? 63.977 27.167 45.478 1.00 9.12 211 SER A O 1
ATOM 1752 N N . GLU A 1 212 ? 64.706 25.073 45.095 1.00 8.62 212 GLU A N 1
ATOM 1753 C CA . GLU A 1 212 ? 65.854 25.116 45.990 1.00 9.51 212 GLU A CA 1
ATOM 1754 C C . GLU A 1 212 ? 67.006 24.391 45.326 1.00 9.47 212 GLU A C 1
ATOM 1755 O O . GLU A 1 212 ? 66.813 23.376 44.706 1.00 9.96 212 GLU A O 1
ATOM 1761 N N . THR A 1 213 ? 68.205 24.931 45.469 1.00 9.85 213 THR A N 1
ATOM 1762 C CA . THR A 1 213 ? 69.435 24.323 44.899 1.00 10.51 213 THR A CA 1
ATOM 1763 C C . THR A 1 213 ? 70.509 24.385 46.001 1.00 10.10 213 THR A C 1
ATOM 1764 O O . THR A 1 213 ? 70.480 25.230 46.883 1.00 12.07 213 THR A O 1
ATOM 1768 N N . ILE A 1 214 ? 71.421 23.446 45.968 1.00 10.88 214 ILE A N 1
ATOM 1769 C CA . ILE A 1 214 ? 72.577 23.456 46.856 1.00 11.07 214 ILE A CA 1
ATOM 1770 C C . ILE A 1 214 ? 73.891 23.467 46.063 1.00 11.00 214 ILE A C 1
ATOM 1771 O O . ILE A 1 214 ? 73.932 23.022 44.914 1.00 11.29 214 ILE A O 1
ATOM 1776 N N . ALA A 1 215 ? 74.927 24.001 46.706 1.00 11.24 215 ALA A N 1
ATOM 1777 C CA . ALA A 1 215 ? 76.238 24.170 46.126 1.00 12.04 215 ALA A CA 1
ATOM 1778 C C . ALA A 1 215 ? 77.247 23.900 47.248 1.00 11.49 215 ALA A C 1
ATOM 1779 O O . ALA A 1 215 ? 76.905 23.973 48.426 1.00 11.42 215 ALA A O 1
ATOM 1781 N N . ARG A 1 216 ? 78.504 23.608 46.883 1.00 12.35 216 ARG A N 1
ATOM 1782 C CA . ARG A 1 216 ? 79.474 23.218 47.882 1.00 12.97 216 ARG A CA 1
ATOM 1783 C C . ARG A 1 216 ? 80.861 23.745 47.568 1.00 12.77 216 ARG A C 1
ATOM 1784 O O . ARG A 1 216 ? 81.223 23.952 46.394 1.00 13.68 216 ARG A O 1
ATOM 1792 N N . SER A 1 217 ? 81.629 23.960 48.632 1.00 13.70 217 SER A N 1
ATOM 1793 C CA . SER A 1 217 ? 82.941 24.606 48.540 1.00 14.77 217 SER A CA 1
ATOM 1794 C C . SER A 1 217 ? 83.829 24.127 49.663 1.00 15.33 217 SER A C 1
ATOM 1795 O O . SER A 1 217 ? 83.363 23.956 50.790 1.00 15.24 217 SER A O 1
ATOM 1798 N N . LYS A 1 218 ? 85.127 23.966 49.372 1.00 17.33 218 LYS A N 1
ATOM 1799 C CA . LYS A 1 218 ? 86.094 23.640 50.405 1.00 18.75 218 LYS A CA 1
ATOM 1800 C C . LYS A 1 218 ? 86.166 24.666 51.498 1.00 17.10 218 LYS A C 1
ATOM 1801 O O . LYS A 1 218 ? 86.308 24.306 52.656 1.00 18.28 218 LYS A O 1
ATOM 1807 N N . THR A 1 219 ? 86.143 25.927 51.115 1.00 17.00 219 THR A N 1
ATOM 1808 C CA . THR A 1 219 ? 86.206 27.037 52.072 1.00 17.63 219 THR A CA 1
ATOM 1809 C C . THR A 1 219 ? 84.875 27.806 52.048 1.00 16.35 219 THR A C 1
ATOM 1810 O O . THR A 1 219 ? 84.118 27.765 51.077 1.00 16.85 219 THR A O 1
ATOM 1814 N N . ILE A 1 220 ? 84.633 28.561 53.114 1.00 16.01 220 ILE A N 1
ATOM 1815 C CA . ILE A 1 220 ? 83.374 29.294 53.241 1.00 15.50 220 ILE A CA 1
ATOM 1816 C C . ILE A 1 220 ? 83.190 30.381 52.197 1.00 16.04 220 ILE A C 1
ATOM 1817 O O . ILE A 1 220 ? 82.071 30.780 51.868 1.00 15.70 220 ILE A O 1
ATOM 1822 N N . HIS A 1 221 ? 84.300 30.883 51.693 1.00 15.91 221 HIS A N 1
ATOM 1823 C CA . HIS A 1 221 ? 84.350 31.998 50.771 1.00 17.78 221 HIS A CA 1
ATOM 1824 C C . HIS A 1 221 ? 84.049 31.619 49.337 1.00 17.13 221 HIS A C 1
ATOM 1825 O O . HIS A 1 221 ? 83.870 32.487 48.509 1.00 17.55 221 HIS A O 1
ATOM 1832 N N . GLY A 1 222 ? 83.996 30.320 49.060 1.00 17.05 222 GLY A N 1
ATOM 1833 C CA . GLY A 1 222 ? 83.787 29.812 47.719 1.00 17.15 222 GLY A CA 1
ATOM 1834 C C . GLY A 1 222 ? 85.089 29.851 46.933 1.00 18.68 222 GLY A C 1
ATOM 1835 O O . GLY A 1 222 ? 86.177 30.111 47.470 1.00 20.30 222 GLY A O 1
ATOM 1836 N N . PRO A 1 223 ? 84.980 29.640 45.619 1.00 19.40 223 PRO A N 1
ATOM 1837 C CA . PRO A 1 223 ? 83.740 29.468 44.857 1.00 19.04 223 PRO A CA 1
ATOM 1838 C C . PRO A 1 223 ? 82.994 28.155 45.121 1.00 18.44 223 PRO A C 1
ATOM 1839 O O . PRO A 1 223 ? 83.597 27.114 45.373 1.00 18.09 223 PRO A O 1
ATOM 1843 N N . TYR A 1 224 ? 81.665 28.242 45.026 1.00 16.73 224 TYR A N 1
ATOM 1844 C CA . TYR A 1 224 ? 80.774 27.144 45.226 1.00 16.28 224 TYR A CA 1
ATOM 1845 C C . TYR A 1 224 ? 80.431 26.434 43.915 1.00 16.74 224 TYR A C 1
ATOM 1846 O O . TYR A 1 224 ? 80.059 27.062 42.917 1.00 18.60 224 TYR A O 1
ATOM 1855 N N . GLU A 1 225 ? 80.560 25.121 43.923 1.00 15.83 225 GLU A N 1
ATOM 1856 C CA . GLU A 1 225 ? 80.140 24.298 42.822 1.00 16.69 225 GLU A CA 1
ATOM 1857 C C . GLU A 1 225 ? 78.669 23.963 43.010 1.00 14.93 225 GLU A C 1
ATOM 1858 O O . GLU A 1 225 ? 78.276 23.401 44.018 1.00 14.14 225 GLU A O 1
ATOM 1864 N N . ILE A 1 226 ? 77.879 24.267 41.993 1.00 14.57 226 ILE A N 1
ATOM 1865 C CA . ILE A 1 226 ? 76.441 23.981 42.008 1.00 14.72 226 ILE A CA 1
ATOM 1866 C C . ILE A 1 226 ? 76.207 22.488 41.771 1.00 13.71 226 ILE A C 1
ATOM 1867 O O . ILE A 1 226 ? 76.868 21.877 40.901 1.00 13.90 226 ILE A O 1
ATOM 1872 N N . GLN A 1 227 ? 75.241 21.894 42.475 1.00 13.34 227 GLN A N 1
ATOM 1873 C CA . GLN A 1 227 ? 74.911 20.477 42.312 1.00 14.50 227 GLN A CA 1
ATOM 1874 C C . GLN A 1 227 ? 74.585 20.178 40.855 1.00 15.65 227 GLN A C 1
ATOM 1875 O O . GLN A 1 227 ? 73.957 20.993 40.170 1.00 14.89 227 GLN A O 1
ATOM 1881 N N . PRO A 1 228 ? 75.024 19.010 40.365 1.00 16.80 228 PRO A N 1
ATOM 1882 C CA . PRO A 1 228 ? 74.836 18.800 38.928 1.00 18.47 228 PRO A CA 1
ATOM 1883 C C . PRO A 1 228 ? 73.388 18.770 38.449 1.00 19.99 228 PRO A C 1
ATOM 1884 O O . PRO A 1 228 ? 73.051 19.251 37.338 1.00 22.18 228 PRO A O 1
ATOM 1888 N N . ASP A 1 229 ? 72.543 18.230 39.289 1.00 18.86 229 ASP A N 1
ATOM 1889 C CA . ASP A 1 229 ? 71.164 17.925 38.877 1.00 19.04 229 ASP A CA 1
ATOM 1890 C C . ASP A 1 229 ? 70.190 19.021 39.315 1.00 15.95 229 ASP A C 1
ATOM 1891 O O . ASP A 1 229 ? 69.046 18.751 39.535 1.00 16.57 229 ASP A O 1
ATOM 1896 N N . TYR A 1 230 ? 70.658 20.246 39.455 1.00 14.00 230 TYR A N 1
ATOM 1897 C CA . TYR A 1 230 ? 69.849 21.291 40.089 1.00 13.80 230 TYR A CA 1
ATOM 1898 C C . TYR A 1 230 ? 68.585 21.538 39.281 1.00 13.37 230 TYR A C 1
ATOM 1899 O O . TYR A 1 230 ? 68.570 21.381 38.042 1.00 13.79 230 TYR A O 1
ATOM 1908 N N . PRO A 1 231 ? 67.505 21.897 39.971 1.00 12.39 231 PRO A N 1
ATOM 1909 C CA . PRO A 1 231 ? 67.360 22.093 41.422 1.00 12.19 231 PRO A CA 1
ATOM 1910 C C . PRO A 1 231 ? 67.173 20.808 42.238 1.00 10.86 231 PRO A C 1
ATOM 1911 O O . PRO A 1 231 ? 66.726 19.793 41.746 1.00 12.16 231 PRO A O 1
ATOM 1915 N N . LEU A 1 232 ? 67.507 20.915 43.520 1.00 10.92 232 LEU A N 1
ATOM 1916 C CA . LEU A 1 232 ? 67.213 19.902 44.499 1.00 11.13 232 LEU A CA 1
ATOM 1917 C C . LEU A 1 232 ? 65.727 19.660 44.646 1.00 10.68 232 LEU A C 1
ATOM 1918 O O . LEU A 1 232 ? 65.243 18.528 44.714 1.00 11.25 232 LEU A O 1
ATOM 1923 N N . LEU A 1 233 ? 64.987 20.764 44.659 1.00 9.73 233 LEU A N 1
ATOM 1924 C CA . LEU A 1 233 ? 63.564 20.767 44.925 1.00 9.25 233 LEU A CA 1
ATOM 1925 C C . LEU A 1 233 ? 62.875 21.757 44.003 1.00 9.13 233 LEU A C 1
ATOM 1926 O O . LEU A 1 233 ? 63.330 22.882 43.913 1.00 9.73 233 LEU A O 1
ATOM 1931 N N . SER A 1 234 ? 61.817 21.318 43.311 1.00 8.64 234 SER A N 1
ATOM 1932 C CA . SER A 1 234 ? 60.962 22.230 42.520 1.00 8.44 234 SER A CA 1
ATOM 1933 C C . SER A 1 234 ? 59.846 21.395 41.945 1.00 8.53 234 SER A C 1
ATOM 1934 O O . SER A 1 234 ? 60.092 20.334 41.359 1.00 9.60 234 SER A O 1
ATOM 1937 N N . ALA A 1 235 ? 58.636 21.926 42.042 1.00 9.45 235 ALA A N 1
ATOM 1938 C CA . ALA A 1 235 ? 57.460 21.360 41.391 1.00 9.02 235 ALA A CA 1
ATOM 1939 C C . ALA A 1 235 ? 57.066 22.086 40.117 1.00 9.16 235 ALA A C 1
ATOM 1940 O O . ALA A 1 235 ? 56.054 21.839 39.552 1.00 9.61 235 ALA A O 1
ATOM 1942 N N . TRP A 1 236 ? 57.950 22.923 39.624 1.00 8.25 236 TRP A N 1
ATOM 1943 C CA . TRP A 1 236 ? 57.610 23.779 38.484 1.00 8.56 236 TRP A CA 1
ATOM 1944 C C . TRP A 1 236 ? 57.186 22.957 37.292 1.00 8.65 236 TRP A C 1
ATOM 1945 O O . TRP A 1 236 ? 56.212 23.307 36.611 1.00 9.24 236 TRP A O 1
ATOM 1956 N N . LYS A 1 237 ? 57.865 21.846 37.016 1.00 9.04 237 LYS A N 1
ATOM 1957 C CA . LYS A 1 237 ? 57.584 21.063 35.824 1.00 9.71 237 LYS A CA 1
ATOM 1958 C C . LYS A 1 237 ? 56.362 20.146 35.943 1.00 10.03 237 LYS A C 1
ATOM 1959 O O . LYS A 1 237 ? 55.955 19.556 34.945 1.00 11.45 237 LYS A O 1
ATOM 1965 N N . GLU A 1 238 ? 55.793 19.987 37.146 1.00 10.27 238 GLU A N 1
ATOM 1966 C CA . GLU A 1 238 ? 54.712 19.049 37.407 1.00 10.60 238 GLU A CA 1
ATOM 1967 C C . GLU A 1 238 ? 53.449 19.732 37.844 1.00 9.86 238 GLU A C 1
ATOM 1968 O O . GLU A 1 238 ? 53.226 19.993 39.029 1.00 10.26 238 GLU A O 1
ATOM 1974 N N . VAL A 1 239 ? 52.632 20.113 36.855 1.00 9.93 239 VAL A N 1
ATOM 1975 C CA . VAL A 1 239 ? 51.507 21.004 37.118 1.00 10.38 239 VAL A CA 1
ATOM 1976 C C . VAL A 1 239 ? 50.400 20.367 37.950 1.00 11.27 239 VAL A C 1
ATOM 1977 O O . VAL A 1 239 ? 49.546 21.068 38.470 1.00 12.62 239 VAL A O 1
ATOM 1981 N N . HIS A 1 240 ? 50.438 19.048 38.105 1.00 11.29 240 HIS A N 1
ATOM 1982 C CA . HIS A 1 240 ? 49.426 18.319 38.900 1.00 11.29 240 HIS A CA 1
ATOM 1983 C C . HIS A 1 240 ? 49.963 17.871 40.226 1.00 11.53 240 HIS A C 1
ATOM 1984 O O . HIS A 1 240 ? 49.234 17.228 40.994 1.00 13.24 240 HIS A O 1
ATOM 1991 N N . ASN A 1 241 ? 51.206 18.249 40.553 1.00 10.87 241 ASN A N 1
ATOM 1992 C CA . ASN A 1 241 ? 51.764 17.790 41.832 1.00 10.26 241 ASN A CA 1
ATOM 1993 C C . ASN A 1 241 ? 50.930 18.393 42.947 1.00 10.99 241 ASN A C 1
ATOM 1994 O O . ASN A 1 241 ? 50.635 19.573 42.891 1.00 11.57 241 ASN A O 1
ATOM 1999 N N . PRO A 1 242 ? 50.542 17.606 43.976 1.00 11.68 242 PRO A N 1
ATOM 2000 C CA . PRO A 1 242 ? 49.795 18.182 45.090 1.00 10.76 242 PRO A CA 1
ATOM 2001 C C . PRO A 1 242 ? 50.510 19.347 45.764 1.00 11.41 242 PRO A C 1
ATOM 2002 O O . PRO A 1 242 ? 49.881 20.328 46.134 1.00 12.70 242 PRO A O 1
ATOM 2006 N N . LEU A 1 243 ? 51.811 19.240 45.908 1.00 10.39 243 LEU A N 1
ATOM 2007 C CA . LEU A 1 243 ? 52.637 20.345 46.442 1.00 9.99 243 LEU A CA 1
ATOM 2008 C C . LEU A 1 243 ? 53.197 21.207 45.331 1.00 10.16 243 LEU A C 1
ATOM 2009 O O . LEU A 1 243 ? 53.844 20.690 44.438 1.00 10.10 243 LEU A O 1
ATOM 2014 N N . GLN A 1 244 ? 52.903 22.504 45.395 1.00 9.72 244 GLN A N 1
ATOM 2015 C CA . GLN A 1 244 ? 53.410 23.468 44.449 1.00 8.56 244 GLN A CA 1
ATOM 2016 C C . GLN A 1 244 ? 54.302 24.481 45.132 1.00 9.09 244 GLN A C 1
ATOM 2017 O O . GLN A 1 244 ? 54.359 24.540 46.368 1.00 8.78 244 GLN A O 1
ATOM 2023 N N . LYS A 1 245 ? 55.009 25.300 44.336 1.00 8.27 245 LYS A N 1
ATOM 2024 C CA . LYS A 1 245 ? 55.813 26.412 44.901 1.00 8.22 245 LYS A CA 1
ATOM 2025 C C . LYS A 1 245 ? 56.835 25.924 45.874 1.00 7.76 245 LYS A C 1
ATOM 2026 O O . LYS A 1 245 ? 57.107 26.594 46.869 1.00 9.15 245 LYS A O 1
ATOM 2032 N N . CYS A 1 246 ? 57.452 24.793 45.566 1.00 8.64 246 CYS A N 1
ATOM 2033 C CA . CYS A 1 246 ? 58.319 24.116 46.545 1.00 8.56 246 CYS A CA 1
ATOM 2034 C C . CYS A 1 246 ? 59.692 24.755 46.550 1.00 7.89 246 CYS A C 1
ATOM 2035 O O . CYS A 1 246 ? 60.454 24.661 45.593 1.00 10.72 246 CYS A O 1
ATOM 2038 N N . GLY A 1 247 ? 60.017 25.343 47.680 1.00 8.87 247 GLY A N 1
ATOM 2039 C CA . GLY A 1 247 ? 61.280 26.063 47.843 1.00 8.26 247 GLY A CA 1
ATOM 2040 C C . GLY A 1 247 ? 61.383 26.709 49.211 1.00 8.59 247 GLY A C 1
ATOM 2041 O O . GLY A 1 247 ? 60.563 26.442 50.075 1.00 9.06 247 GLY A O 1
ATOM 2042 N N . HIS A 1 248 ? 62.433 27.496 49.395 1.00 9.40 248 HIS A N 1
ATOM 2043 C CA . HIS A 1 248 ? 62.724 28.113 50.700 1.00 9.69 248 HIS A CA 1
ATOM 2044 C C . HIS A 1 248 ? 62.866 27.102 51.796 1.00 10.17 248 HIS A C 1
ATOM 2045 O O . HIS A 1 248 ? 62.079 27.070 52.752 1.00 10.05 248 HIS A O 1
ATOM 2052 N N . ALA A 1 249 ? 63.861 26.256 51.610 1.00 9.47 249 ALA A N 1
ATOM 2053 C CA . ALA A 1 249 ? 64.066 25.081 52.423 1.00 9.71 249 ALA A CA 1
ATOM 2054 C C . ALA A 1 249 ? 65.117 25.305 53.513 1.00 9.88 249 ALA A C 1
ATOM 2055 O O . ALA A 1 249 ? 65.938 26.231 53.449 1.00 10.30 249 ALA A O 1
ATOM 2057 N N . SER A 1 250 ? 65.107 24.370 54.472 1.00 9.41 250 SER A N 1
ATOM 2058 C CA . SER A 1 250 ? 66.160 24.235 55.461 1.00 10.44 250 SER A CA 1
ATOM 2059 C C . SER A 1 250 ? 66.357 22.746 55.738 1.00 11.20 250 SER A C 1
ATOM 2060 O O . SER A 1 250 ? 65.413 21.958 55.700 1.00 10.41 250 SER A O 1
ATOM 2063 N N . LEU A 1 251 ? 67.602 22.363 56.003 1.00 12.41 251 LEU A N 1
ATOM 2064 C CA . LEU A 1 251 ? 68.038 20.977 56.162 1.00 12.25 251 LEU A CA 1
ATOM 2065 C C . LEU A 1 251 ? 68.277 20.626 57.618 1.00 13.41 251 LEU A C 1
ATOM 2066 O O . LEU A 1 251 ? 68.888 21.431 58.336 1.00 12.93 251 LEU A O 1
ATOM 2071 N N . VAL A 1 252 ? 67.812 19.446 58.036 1.00 13.41 252 VAL A N 1
ATOM 2072 C CA . VAL A 1 252 ? 68.084 18.961 59.371 1.00 13.96 252 VAL A CA 1
ATOM 2073 C C . VAL A 1 252 ? 68.569 17.504 59.329 1.00 13.76 252 VAL A C 1
ATOM 2074 O O . VAL A 1 252 ? 68.156 16.707 58.483 1.00 13.00 252 VAL A O 1
ATOM 2078 N N . GLU A 1 253 ? 69.450 17.182 60.283 1.00 14.48 253 GLU A N 1
ATOM 2079 C CA . GLU A 1 253 ? 69.969 15.838 60.521 1.00 15.08 253 GLU A CA 1
ATOM 2080 C C . GLU A 1 253 ? 69.444 15.397 61.864 1.00 15.55 253 GLU A C 1
ATOM 2081 O O . GLU A 1 253 ? 69.488 16.142 62.841 1.00 15.47 253 GLU A O 1
ATOM 2087 N N . THR A 1 254 ? 68.914 14.195 61.892 1.00 15.29 254 THR A N 1
ATOM 2088 C CA . THR A 1 254 ? 68.345 13.632 63.097 1.00 16.29 254 THR A CA 1
ATOM 2089 C C . THR A 1 254 ? 69.443 13.087 64.007 1.00 17.14 254 THR A C 1
ATOM 2090 O O . THR A 1 254 ? 70.612 12.972 63.610 1.00 17.13 254 THR A O 1
ATOM 2094 N N . GLN A 1 255 ? 69.066 12.750 65.241 1.00 18.71 255 GLN A N 1
ATOM 2095 C CA . GLN A 1 255 ? 70.030 12.155 66.172 1.00 19.64 255 GLN A CA 1
ATOM 2096 C C . GLN A 1 255 ? 70.554 10.786 65.674 1.00 20.91 255 GLN A C 1
ATOM 2097 O O . GLN A 1 255 ? 71.600 10.344 66.163 1.00 22.93 255 GLN A O 1
ATOM 2103 N N . ASN A 1 256 ? 69.877 10.142 64.724 1.00 20.49 256 ASN A N 1
ATOM 2104 C CA . ASN A 1 256 ? 70.338 8.874 64.126 1.00 21.78 256 ASN A CA 1
ATOM 2105 C C . ASN A 1 256 ? 70.999 9.043 62.755 1.00 21.37 256 ASN A C 1
ATOM 2106 O O . ASN A 1 256 ? 71.323 8.073 62.072 1.00 23.64 256 ASN A O 1
ATOM 2111 N N . GLY A 1 257 ? 71.157 10.275 62.302 1.00 19.82 257 GLY A N 1
ATOM 2112 C CA . GLY A 1 257 ? 71.913 10.518 61.092 1.00 19.01 257 GLY A CA 1
ATOM 2113 C C . GLY A 1 257 ? 71.062 10.484 59.842 1.00 18.21 257 GLY A C 1
ATOM 2114 O O . GLY A 1 257 ? 71.618 10.392 58.753 1.00 19.01 257 GLY A O 1
ATOM 2115 N N . GLN A 1 258 ? 69.737 10.467 59.987 1.00 16.97 258 GLN A N 1
ATOM 2116 C CA . GLN A 1 258 ? 68.846 10.643 58.810 1.00 16.32 258 GLN A CA 1
ATOM 2117 C C . GLN A 1 258 ? 68.701 12.156 58.502 1.00 15.41 258 GLN A C 1
ATOM 2118 O O . GLN A 1 258 ? 68.990 12.992 59.339 1.00 16.71 258 GLN A O 1
ATOM 2124 N N . TRP A 1 259 ? 68.330 12.456 57.265 1.00 14.91 259 TRP A N 1
ATOM 2125 C CA . TRP A 1 259 ? 68.238 13.834 56.774 1.00 13.62 259 TRP A CA 1
ATOM 2126 C C . TRP A 1 259 ? 66.872 14.171 56.244 1.00 13.58 259 TRP A C 1
ATOM 2127 O O . TRP A 1 259 ? 66.289 13.414 55.508 1.00 13.46 259 TRP A O 1
ATOM 2138 N N . TYR A 1 260 ? 66.388 15.347 56.613 1.00 12.35 260 TYR A N 1
ATOM 2139 C CA . TYR A 1 260 ? 65.072 15.824 56.190 1.00 12.46 260 TYR A CA 1
ATOM 2140 C C . TYR A 1 260 ? 65.159 17.276 55.795 1.00 11.45 260 TYR A C 1
ATOM 2141 O O . TYR A 1 260 ? 66.083 17.996 56.196 1.00 12.08 260 TYR A O 1
ATOM 2150 N N . LEU A 1 261 ? 64.210 17.699 54.957 1.00 11.10 261 LEU A N 1
ATOM 2151 C CA . LEU A 1 261 ? 64.235 19.031 54.300 1.00 10.76 261 LEU A CA 1
ATOM 2152 C C . LEU A 1 261 ? 62.895 19.715 54.496 1.00 10.13 261 LEU A C 1
ATOM 2153 O O . LEU A 1 261 ? 61.926 19.278 53.894 1.00 11.16 261 LEU A O 1
ATOM 2158 N N . ALA A 1 262 ? 62.821 20.710 55.378 1.00 10.57 262 ALA A N 1
ATOM 2159 C CA . ALA A 1 262 ? 61.591 21.515 55.510 1.00 9.68 262 ALA A CA 1
ATOM 2160 C C . ALA A 1 262 ? 61.569 22.527 54.373 1.00 8.74 262 ALA A C 1
ATOM 2161 O O . ALA A 1 262 ? 62.601 23.056 53.992 1.00 9.90 262 ALA A O 1
ATOM 2163 N N . HIS A 1 263 ? 60.402 22.794 53.812 1.00 9.69 263 HIS A N 1
ATOM 2164 C CA . HIS A 1 263 ? 60.273 23.764 52.742 1.00 8.56 263 HIS A CA 1
ATOM 2165 C C . HIS A 1 263 ? 58.861 24.308 52.726 1.00 9.14 263 HIS A C 1
ATOM 2166 O O . HIS A 1 263 ? 57.922 23.702 53.275 1.00 8.51 263 HIS A O 1
ATOM 2173 N N . LEU A 1 264 ? 58.653 25.450 52.084 1.00 8.63 264 LEU A N 1
ATOM 2174 C CA . LEU A 1 264 ? 57.321 25.972 51.872 1.00 8.09 264 LEU A CA 1
ATOM 2175 C C . LEU A 1 264 ? 56.687 25.369 50.619 1.00 8.20 264 LEU A C 1
ATOM 2176 O O . LEU A 1 264 ? 57.360 24.856 49.708 1.00 8.72 264 LEU A O 1
ATOM 2181 N N . THR A 1 265 ? 55.376 25.428 50.598 1.00 9.36 265 THR A N 1
ATOM 2182 C CA . THR A 1 265 ? 54.585 24.914 49.477 1.00 9.15 265 THR A CA 1
ATOM 2183 C C . THR A 1 265 ? 53.229 25.584 49.467 1.00 9.23 265 THR A C 1
ATOM 2184 O O . THR A 1 265 ? 52.742 25.999 50.499 1.00 9.63 265 THR A O 1
ATOM 2188 N N . GLY A 1 266 ? 52.638 25.703 48.308 1.00 8.99 266 GLY A N 1
ATOM 2189 C CA . GLY A 1 266 ? 51.245 26.067 48.190 1.00 8.53 266 GLY A CA 1
ATOM 2190 C C . GLY A 1 266 ? 50.449 24.981 47.552 1.00 9.02 266 GLY A C 1
ATOM 2191 O O . GLY A 1 266 ? 50.930 24.236 46.720 1.00 10.34 266 GLY A O 1
ATOM 2192 N N . ARG A 1 267 ? 49.220 24.883 48.015 1.00 9.95 267 ARG A N 1
ATOM 2193 C CA . ARG A 1 267 ? 48.240 23.886 47.563 1.00 9.38 267 ARG A CA 1
ATOM 2194 C C . ARG A 1 267 ? 47.069 24.628 46.951 1.00 8.91 267 ARG A C 1
ATOM 2195 O O . ARG A 1 267 ? 46.185 25.107 47.650 1.00 10.12 267 ARG A O 1
ATOM 2203 N N . PRO A 1 268 ? 47.049 24.768 45.625 1.00 10.08 268 PRO A N 1
ATOM 2204 C CA . PRO A 1 268 ? 45.984 25.525 45.025 1.00 10.11 268 PRO A CA 1
ATOM 2205 C C . PRO A 1 268 ? 44.621 24.851 45.116 1.00 10.01 268 PRO A C 1
ATOM 2206 O O . PRO A 1 268 ? 44.514 23.605 45.085 1.00 11.55 268 PRO A O 1
ATOM 2210 N N . LEU A 1 269 ? 43.572 25.664 45.196 1.00 10.05 269 LEU A N 1
ATOM 2211 C CA . LEU A 1 269 ? 42.221 25.189 44.961 1.00 11.33 269 LEU A CA 1
ATOM 2212 C C . LEU A 1 269 ? 42.148 24.598 43.553 1.00 12.10 269 LEU A C 1
ATOM 2213 O O . LEU A 1 269 ? 42.834 25.041 42.638 1.00 11.62 269 LEU A O 1
ATOM 2218 N N . PRO A 1 270 ? 41.252 23.637 43.328 1.00 13.97 270 PRO A N 1
ATOM 2219 C CA . PRO A 1 270 ? 41.025 23.191 41.953 1.00 15.98 270 PRO A CA 1
ATOM 2220 C C . PRO A 1 270 ? 40.589 24.331 41.058 1.00 16.27 270 PRO A C 1
ATOM 2221 O O . PRO A 1 270 ? 39.851 25.202 41.499 1.00 16.71 270 PRO A O 1
ATOM 2225 N N . ALA A 1 271 ? 41.082 24.360 39.822 1.00 16.29 271 ALA A N 1
ATOM 2226 C CA . ALA A 1 271 ? 40.608 25.316 38.838 1.00 16.26 271 ALA A CA 1
ATOM 2227 C C . ALA A 1 271 ? 39.284 24.825 38.279 1.00 16.36 271 ALA A C 1
ATOM 2228 O O . ALA A 1 271 ? 38.954 23.643 38.401 1.00 18.03 271 ALA A O 1
ATOM 2230 N N . PRO A 1 272 ? 38.501 25.720 37.684 1.00 18.09 272 PRO A N 1
ATOM 2231 C CA . PRO A 1 272 ? 37.303 25.245 37.020 1.00 17.87 272 PRO A CA 1
ATOM 2232 C C . PRO A 1 272 ? 37.594 24.140 36.021 1.00 17.31 272 PRO A C 1
ATOM 2233 O O . PRO A 1 272 ? 38.668 24.091 35.417 1.00 15.76 272 PRO A O 1
ATOM 2237 N N . ALA A 1 273 ? 36.615 23.256 35.853 1.00 16.92 273 ALA A N 1
ATOM 2238 C CA . ALA A 1 273 ? 36.728 22.137 34.956 1.00 15.78 273 ALA A CA 1
ATOM 2239 C C . ALA A 1 273 ? 37.077 22.589 33.560 1.00 14.35 273 ALA A C 1
ATOM 2240 O O . ALA A 1 273 ? 36.529 23.546 33.048 1.00 16.27 273 ALA A O 1
ATOM 2242 N N . GLY A 1 274 ? 38.033 21.893 32.983 1.00 14.54 274 GLY A N 1
ATOM 2243 C CA . GLY A 1 274 ? 38.458 22.118 31.615 1.00 13.66 274 GLY A CA 1
ATOM 2244 C C . GLY A 1 274 ? 39.516 23.186 31.410 1.00 13.01 274 GLY A C 1
ATOM 2245 O O . GLY A 1 274 ? 40.014 23.371 30.282 1.00 14.18 274 GLY A O 1
ATOM 2246 N N . PHE A 1 275 ? 39.901 23.891 32.467 1.00 12.43 275 PHE A N 1
ATOM 2247 C CA . PHE A 1 275 ? 40.850 24.991 32.272 1.00 12.29 275 PHE A CA 1
ATOM 2248 C C . PHE A 1 275 ? 42.259 24.458 32.035 1.00 12.33 275 PHE A C 1
ATOM 2249 O O . PHE A 1 275 ? 42.606 23.374 32.504 1.00 13.44 275 PHE A O 1
ATOM 2257 N N . PRO A 1 276 ? 43.081 25.207 31.287 1.00 10.96 276 PRO A N 1
ATOM 2258 C CA . PRO A 1 276 ? 44.393 24.685 30.904 1.00 11.01 276 PRO A CA 1
ATOM 2259 C C . PRO A 1 276 ? 45.308 24.435 32.097 1.00 9.27 276 PRO A C 1
ATOM 2260 O O . PRO A 1 276 ? 45.531 25.319 32.924 1.00 10.31 276 PRO A O 1
ATOM 2264 N N . SER A 1 277 ? 45.877 23.235 32.164 1.00 10.20 277 SER A N 1
ATOM 2265 C CA . SER A 1 277 ? 46.604 22.809 33.355 1.00 10.53 277 SER A CA 1
ATOM 2266 C C . SER A 1 277 ? 47.907 23.555 33.555 1.00 9.87 277 SER A C 1
ATOM 2267 O O . SER A 1 277 ? 48.407 23.692 34.654 1.00 10.42 277 SER A O 1
ATOM 2270 N N . ARG A 1 278 ? 48.507 24.073 32.481 1.00 9.33 278 ARG A N 1
ATOM 2271 C CA . ARG A 1 278 ? 49.772 24.780 32.612 1.00 9.05 278 ARG A CA 1
ATOM 2272 C C . ARG A 1 278 ? 49.561 26.229 33.085 1.00 10.23 278 ARG A C 1
ATOM 2273 O O . ARG A 1 278 ? 50.527 26.903 33.450 1.00 9.44 278 ARG A O 1
ATOM 2281 N N . GLU A 1 279 ? 48.331 26.709 33.090 1.00 9.16 279 GLU A N 1
ATOM 2282 C CA . GLU A 1 279 ? 48.014 28.067 33.483 1.00 9.40 279 GLU A CA 1
ATOM 2283 C C . GLU A 1 279 ? 47.816 28.245 34.994 1.00 8.74 279 GLU A C 1
ATOM 2284 O O . GLU A 1 279 ? 46.831 28.821 35.439 1.00 9.68 279 GLU A O 1
ATOM 2290 N N . ARG A 1 280 ? 48.740 27.716 35.781 1.00 8.51 280 ARG A N 1
ATOM 2291 C CA . ARG A 1 280 ? 48.630 27.882 37.233 1.00 8.80 280 ARG A CA 1
ATOM 2292 C C . ARG A 1 280 ? 48.629 29.351 37.622 1.00 8.93 280 ARG A C 1
ATOM 2293 O O . ARG A 1 280 ? 47.911 29.767 38.546 1.00 9.72 280 ARG A O 1
ATOM 2301 N N . GLU A 1 281 ? 49.446 30.168 36.964 1.00 9.60 281 GLU A N 1
ATOM 2302 C CA . GLU A 1 281 ? 49.537 31.572 37.298 1.00 10.12 281 GLU A CA 1
ATOM 2303 C C . GLU A 1 281 ? 48.227 32.318 37.082 1.00 12.03 281 GLU A C 1
ATOM 2304 O O . GLU A 1 281 ? 48.038 33.384 37.677 1.00 14.80 281 GLU A O 1
ATOM 2310 N N . GLN A 1 282 ? 47.346 31.776 36.227 1.00 9.79 282 GLN A N 1
ATOM 2311 C CA . GLN A 1 282 ? 46.032 32.404 35.968 1.00 9.98 282 GLN A CA 1
ATOM 2312 C C . GLN A 1 282 ? 44.926 31.808 36.810 1.00 10.19 282 GLN A C 1
ATOM 2313 O O . GLN A 1 282 ? 44.008 32.516 37.204 1.00 10.68 282 GLN A O 1
ATOM 2319 N N . HIS A 1 283 ? 45.019 30.516 37.101 1.00 9.32 283 HIS A N 1
ATOM 2320 C CA . HIS A 1 283 ? 43.862 29.786 37.634 1.00 9.88 283 HIS A CA 1
ATOM 2321 C C . HIS A 1 283 ? 44.073 29.038 38.925 1.00 9.63 283 HIS A C 1
ATOM 2322 O O . HIS A 1 283 ? 43.086 28.502 39.421 1.00 10.68 283 HIS A O 1
ATOM 2329 N N . ALA A 1 284 ? 45.282 28.991 39.453 1.00 9.65 284 ALA A N 1
ATOM 2330 C CA . ALA A 1 284 ? 45.586 28.230 40.665 1.00 9.41 284 ALA A CA 1
ATOM 2331 C C . ALA A 1 284 ? 45.742 29.192 41.851 1.00 9.12 284 ALA A C 1
ATOM 2332 O O . ALA A 1 284 ? 46.743 29.941 41.929 1.00 11.40 284 ALA A O 1
ATOM 2334 N N . PHE A 1 285 ? 44.760 29.183 42.765 1.00 8.88 285 PHE A N 1
ATOM 2335 C CA . PHE A 1 285 ? 44.709 30.125 43.855 1.00 8.18 285 PHE A CA 1
ATOM 2336 C C . PHE A 1 285 ? 44.886 29.385 45.175 1.00 8.51 285 PHE A C 1
ATOM 2337 O O . PHE A 1 285 ? 44.174 28.419 45.432 1.00 9.96 285 PHE A O 1
ATOM 2345 N N . CYS A 1 286 ? 45.742 29.914 46.035 1.00 8.71 286 CYS A N 1
ATOM 2346 C CA . CYS A 1 286 ? 46.093 29.292 47.320 1.00 8.69 286 CYS A CA 1
ATOM 2347 C C . CYS A 1 286 ? 45.614 30.149 48.517 1.00 8.28 286 CYS A C 1
ATOM 2348 O O . CYS A 1 286 ? 46.352 30.979 49.051 1.00 9.05 286 CYS A O 1
ATOM 2351 N N . PRO A 1 287 ? 44.354 29.942 48.961 1.00 8.60 287 PRO A N 1
ATOM 2352 C CA . PRO A 1 287 ? 43.859 30.705 50.139 1.00 8.46 287 PRO A CA 1
ATOM 2353 C C . PRO A 1 287 ? 44.539 30.341 51.440 1.00 8.08 287 PRO A C 1
ATOM 2354 O O . PRO A 1 287 ? 44.506 31.119 52.379 1.00 9.15 287 PRO A O 1
ATOM 2358 N N . LEU A 1 288 ? 45.146 29.162 51.517 1.00 8.75 288 LEU A N 1
ATOM 2359 C CA . LEU A 1 288 ? 45.886 28.730 52.700 1.00 8.66 288 LEU A CA 1
ATOM 2360 C C . LEU A 1 288 ? 47.331 29.280 52.682 1.00 8.82 288 LEU A C 1
ATOM 2361 O O . LEU A 1 288 ? 48.153 28.958 53.543 1.00 10.11 288 LEU A O 1
ATOM 2366 N N . GLY A 1 289 ? 47.634 30.116 51.702 1.00 8.42 289 GLY A N 1
ATOM 2367 C CA . GLY A 1 289 ? 48.937 30.701 51.600 1.00 8.14 289 GLY A CA 1
ATOM 2368 C C . GLY A 1 289 ? 50.011 29.675 51.362 1.00 7.80 289 GLY A C 1
ATOM 2369 O O . GLY A 1 289 ? 49.805 28.759 50.582 1.00 9.79 289 GLY A O 1
ATOM 2370 N N . ARG A 1 290 ? 51.200 29.953 51.875 1.00 7.75 290 ARG A N 1
ATOM 2371 C CA . ARG A 1 290 ? 52.329 29.067 51.840 1.00 7.50 290 ARG A CA 1
ATOM 2372 C C . ARG A 1 290 ? 52.430 28.344 53.166 1.00 8.72 290 ARG A C 1
ATOM 2373 O O . ARG A 1 290 ? 52.566 28.999 54.176 1.00 9.98 290 ARG A O 1
ATOM 2381 N N . GLU A 1 291 ? 52.465 27.024 53.086 1.00 8.01 291 GLU A N 1
ATOM 2382 C CA . GLU A 1 291 ? 52.444 26.088 54.174 1.00 8.85 291 GLU A CA 1
ATOM 2383 C C . GLU A 1 291 ? 53.822 25.441 54.256 1.00 8.59 291 GLU A C 1
ATOM 2384 O O . GLU A 1 291 ? 54.647 25.612 53.392 1.00 9.85 291 GLU A O 1
ATOM 2390 N N . THR A 1 292 ? 54.080 24.706 55.330 1.00 8.99 292 THR A N 1
ATOM 2391 C CA . THR A 1 292 ? 55.334 23.970 55.488 1.00 9.36 292 THR A CA 1
ATOM 2392 C C . THR A 1 292 ? 55.204 22.471 55.338 1.00 9.40 292 THR A C 1
ATOM 2393 O O . THR A 1 292 ? 54.316 21.828 55.941 1.00 9.93 292 THR A O 1
ATOM 2397 N N . ALA A 1 293 ? 56.041 21.928 54.465 1.00 9.88 293 ALA A N 1
ATOM 2398 C CA . ALA A 1 293 ? 56.178 20.492 54.228 1.00 10.74 293 ALA A CA 1
ATOM 2399 C C . ALA A 1 293 ? 57.579 20.033 54.585 1.00 9.79 293 ALA A C 1
ATOM 2400 O O . ALA A 1 293 ? 58.523 20.826 54.710 1.00 10.26 293 ALA A O 1
ATOM 2402 N N . ILE A 1 294 ? 57.748 18.719 54.738 1.00 11.46 294 ILE A N 1
ATOM 2403 C CA . ILE A 1 294 ? 59.041 18.127 55.009 1.00 11.69 294 ILE A CA 1
ATOM 2404 C C . ILE A 1 294 ? 59.238 16.946 54.054 1.00 11.06 294 ILE A C 1
ATOM 2405 O O . ILE A 1 294 ? 58.376 16.080 53.947 1.00 12.39 294 ILE A O 1
ATOM 2410 N N . GLN A 1 295 ? 60.359 16.958 53.350 1.00 11.24 295 GLN A N 1
ATOM 2411 C CA . GLN A 1 295 ? 60.798 15.872 52.504 1.00 11.26 295 GLN A CA 1
ATOM 2412 C C . GLN A 1 295 ? 61.933 15.090 53.173 1.00 12.25 295 GLN A C 1
ATOM 2413 O O . GLN A 1 295 ? 62.651 15.618 53.996 1.00 12.08 295 GLN A O 1
ATOM 2419 N N . LYS A 1 296 ? 62.147 13.862 52.719 1.00 12.51 296 LYS A N 1
ATOM 2420 C CA . LYS A 1 296 ? 63.265 13.058 53.192 1.00 13.11 296 LYS A CA 1
ATOM 2421 C C . LYS A 1 296 ? 64.398 13.245 52.192 1.00 12.76 296 LYS A C 1
ATOM 2422 O O . LYS A 1 296 ? 64.140 13.371 50.985 1.00 12.55 296 LYS A O 1
ATOM 2428 N N . ILE A 1 297 ? 65.629 13.316 52.715 1.00 12.75 297 ILE A N 1
ATOM 2429 C CA . ILE A 1 297 ? 66.840 13.504 51.926 1.00 13.36 297 ILE A CA 1
ATOM 2430 C C . ILE A 1 297 ? 67.740 12.272 52.023 1.00 13.00 297 ILE A C 1
ATOM 2431 O O . ILE A 1 297 ? 67.935 11.716 53.104 1.00 14.81 297 ILE A O 1
ATOM 2436 N N . GLU A 1 298 ? 68.276 11.836 50.882 1.00 13.09 298 GLU A N 1
ATOM 2437 C CA . GLU A 1 298 ? 69.361 10.844 50.838 1.00 15.02 298 GLU A CA 1
ATOM 2438 C C . GLU A 1 298 ? 70.560 11.447 50.131 1.00 14.15 298 GLU A C 1
ATOM 2439 O O . GLU A 1 298 ? 70.407 12.374 49.380 1.00 14.97 298 GLU A O 1
ATOM 2445 N N . TRP A 1 299 ? 71.740 10.920 50.370 1.00 14.14 299 TRP A N 1
ATOM 2446 C CA . TRP A 1 299 ? 72.952 11.483 49.836 1.00 14.71 299 TRP A CA 1
ATOM 2447 C C . TRP A 1 299 ? 73.544 10.534 48.821 1.00 15.24 299 TRP A C 1
ATOM 2448 O O . TRP A 1 299 ? 73.613 9.323 49.064 1.00 16.45 299 TRP A O 1
ATOM 2459 N N . GLN A 1 300 ? 74.010 11.102 47.718 1.00 16.07 300 GLN A N 1
ATOM 2460 C CA . GLN A 1 300 ? 74.658 10.362 46.639 1.00 18.06 300 GLN A CA 1
ATOM 2461 C C . GLN A 1 300 ? 75.862 11.188 46.202 1.00 17.32 300 GLN A C 1
ATOM 2462 O O . GLN A 1 300 ? 75.682 12.310 45.784 1.00 16.51 300 GLN A O 1
ATOM 2468 N N . ASP A 1 301 ? 77.079 10.652 46.293 1.00 16.77 301 ASP A N 1
ATOM 2469 C CA . ASP A 1 301 ? 78.266 11.349 45.790 1.00 17.21 301 ASP A CA 1
ATOM 2470 C C . ASP A 1 301 ? 78.407 12.749 46.415 1.00 15.97 301 ASP A C 1
ATOM 2471 O O . ASP A 1 301 ? 78.829 13.698 45.755 1.00 16.59 301 ASP A O 1
ATOM 2476 N N . GLY A 1 302 ? 78.061 12.871 47.684 1.00 14.57 302 GLY A N 1
ATOM 2477 C CA . GLY A 1 302 ? 78.177 14.122 48.387 1.00 13.94 302 GLY A CA 1
ATOM 2478 C C . GLY A 1 302 ? 77.164 15.186 48.022 1.00 12.89 302 GLY A C 1
ATOM 2479 O O . GLY A 1 302 ? 77.368 16.357 48.373 1.00 13.54 302 GLY A O 1
ATOM 2480 N N . TRP A 1 303 ? 76.064 14.768 47.383 1.00 13.32 303 TRP A N 1
ATOM 2481 C CA . TRP A 1 303 ? 74.982 15.684 47.078 1.00 13.87 303 TRP A CA 1
ATOM 2482 C C . TRP A 1 303 ? 73.685 15.115 47.610 1.00 14.05 303 TRP A C 1
ATOM 2483 O O . TRP A 1 303 ? 73.461 13.920 47.550 1.00 14.70 303 TRP A O 1
ATOM 2494 N N . PRO A 1 304 ? 72.806 15.982 48.127 1.00 13.68 304 PRO A N 1
ATOM 2495 C CA . PRO A 1 304 ? 71.507 15.536 48.619 1.00 13.60 304 PRO A CA 1
ATOM 2496 C C . PRO A 1 304 ? 70.516 15.354 47.489 1.00 12.94 304 PRO A C 1
ATOM 2497 O O . PRO A 1 304 ? 70.605 16.052 46.452 1.00 14.17 304 PRO A O 1
ATOM 2501 N N . VAL A 1 305 ? 69.566 14.466 47.717 1.00 12.77 305 VAL A N 1
ATOM 2502 C CA . VAL A 1 305 ? 68.536 14.139 46.746 1.00 13.17 305 VAL A CA 1
ATOM 2503 C C . VAL A 1 305 ? 67.250 13.980 47.516 1.00 12.58 305 VAL A C 1
ATOM 2504 O O . VAL A 1 305 ? 67.233 13.333 48.548 1.00 14.16 305 VAL A O 1
ATOM 2508 N N . VAL A 1 306 ? 66.185 14.605 47.028 1.00 11.99 306 VAL A N 1
ATOM 2509 C CA . VAL A 1 306 ? 64.874 14.498 47.610 1.00 12.53 306 VAL A CA 1
ATOM 2510 C C . VAL A 1 306 ? 64.261 13.130 47.247 1.00 12.76 306 VAL A C 1
ATOM 2511 O O . VAL A 1 306 ? 64.046 12.766 46.088 1.00 12.71 306 VAL A O 1
ATOM 2515 N N . VAL A 1 307 ? 64.009 12.341 48.275 1.00 12.97 307 VAL A N 1
ATOM 2516 C CA . VAL A 1 307 ? 63.372 11.054 48.093 1.00 12.89 307 VAL A CA 1
ATOM 2517 C C . VAL A 1 307 ? 62.019 11.220 47.432 1.00 12.84 307 VAL A C 1
ATOM 2518 O O . VAL A 1 307 ? 61.213 12.013 47.887 1.00 13.41 307 VAL A O 1
ATOM 2522 N N . GLY A 1 308 ? 61.799 10.452 46.356 1.00 13.00 308 GLY A N 1
ATOM 2523 C CA . GLY A 1 308 ? 60.533 10.473 45.604 1.00 12.89 308 GLY A CA 1
ATOM 2524 C C . GLY A 1 308 ? 60.483 11.454 44.459 1.00 13.27 308 GLY A C 1
ATOM 2525 O O . GLY A 1 308 ? 59.498 11.503 43.756 1.00 14.50 308 GLY A O 1
ATOM 2526 N N . GLY A 1 309 ? 61.536 12.244 44.290 1.00 12.71 309 GLY A N 1
ATOM 2527 C CA . GLY A 1 309 ? 61.630 13.200 43.173 1.00 12.69 309 GLY A CA 1
ATOM 2528 C C . GLY A 1 309 ? 61.626 14.649 43.622 1.00 12.90 309 GLY A C 1
ATOM 2529 O O . GLY A 1 309 ? 61.126 14.986 44.695 1.00 12.81 309 GLY A O 1
ATOM 2530 N N . GLN A 1 310 ? 62.213 15.506 42.781 1.00 11.56 310 GLN A N 1
ATOM 2531 C CA . GLN A 1 310 ? 62.396 16.922 43.132 1.00 12.63 310 GLN A CA 1
ATOM 2532 C C . GLN A 1 310 ? 61.120 17.690 43.359 1.00 11.44 310 GLN A C 1
ATOM 2533 O O . GLN A 1 310 ? 61.139 18.712 44.018 1.00 10.60 310 GLN A O 1
ATOM 2539 N N . GLN A 1 311 ? 59.997 17.166 42.890 1.00 11.69 311 GLN A N 1
ATOM 2540 C CA . GLN A 1 311 ? 58.723 17.881 43.025 1.00 12.02 311 GLN A CA 1
ATOM 2541 C C . GLN A 1 311 ? 58.192 17.923 44.459 1.00 11.17 311 GLN A C 1
ATOM 2542 O O . GLN A 1 311 ? 57.409 18.803 44.780 1.00 10.89 311 GLN A O 1
ATOM 2548 N N . GLY A 1 312 ? 58.649 17.005 45.297 1.00 10.70 312 GLY A N 1
ATOM 2549 C CA . GLY A 1 312 ? 58.150 16.897 46.654 1.00 11.65 312 GLY A CA 1
ATOM 2550 C C . GLY A 1 312 ? 56.870 16.095 46.758 1.00 11.79 312 GLY A C 1
ATOM 2551 O O . GLY A 1 312 ? 55.958 16.215 45.947 1.00 11.92 312 GLY A O 1
ATOM 2552 N N . SER A 1 313 ? 56.820 15.253 47.785 1.00 12.53 313 SER A N 1
ATOM 2553 C CA . SER A 1 313 ? 55.719 14.327 47.945 1.00 12.86 313 SER A CA 1
ATOM 2554 C C . SER A 1 313 ? 54.856 14.642 49.140 1.00 12.51 313 SER A C 1
ATOM 2555 O O . SER A 1 313 ? 55.320 15.243 50.133 1.00 12.84 313 SER A O 1
ATOM 2558 N N . LEU A 1 314 ? 53.612 14.130 49.107 1.00 13.75 314 LEU A N 1
ATOM 2559 C CA . LEU A 1 314 ? 52.706 14.290 50.241 1.00 14.56 314 LEU A CA 1
ATOM 2560 C C . LEU A 1 314 ? 53.045 13.367 51.403 1.00 14.94 314 LEU A C 1
ATOM 2561 O O . LEU A 1 314 ? 53.020 13.790 52.555 1.00 15.59 314 LEU A O 1
ATOM 2566 N N . GLU A 1 315 ? 53.343 12.106 51.110 1.00 15.43 315 GLU A N 1
ATOM 2567 C CA . GLU A 1 315 ? 53.636 11.140 52.154 1.00 16.43 315 GLU A CA 1
ATOM 2568 C C . GLU A 1 315 ? 55.116 10.867 52.165 1.00 15.84 315 GLU A C 1
ATOM 2569 O O . GLU A 1 315 ? 55.699 10.546 51.148 1.00 17.66 315 GLU A O 1
ATOM 2575 N N . VAL A 1 316 ? 55.733 10.996 53.337 1.00 15.58 316 VAL A N 1
ATOM 2576 C CA . VAL A 1 316 ? 57.194 10.916 53.461 1.00 15.90 316 VAL A CA 1
ATOM 2577 C C . VAL A 1 316 ? 57.501 9.978 54.620 1.00 16.02 316 VAL A C 1
ATOM 2578 O O . VAL A 1 316 ? 56.848 10.040 55.654 1.00 16.53 316 VAL A O 1
ATOM 2582 N N . GLU A 1 317 ? 58.476 9.095 54.436 1.00 16.71 317 GLU A N 1
ATOM 2583 C CA . GLU A 1 317 ? 58.857 8.152 55.485 1.00 18.03 317 GLU A CA 1
ATOM 2584 C C . GLU A 1 317 ? 59.247 8.881 56.767 1.00 16.82 317 GLU A C 1
ATOM 2585 O O . GLU A 1 317 ? 60.154 9.719 56.787 1.00 17.61 317 GLU A O 1
ATOM 2591 N N . ALA A 1 318 ? 58.601 8.541 57.871 1.00 17.52 318 ALA A N 1
ATOM 2592 C CA . ALA A 1 318 ? 58.922 9.145 59.142 1.00 19.29 318 ALA A CA 1
ATOM 2593 C C . ALA A 1 318 ? 60.286 8.698 59.668 1.00 19.05 318 ALA A C 1
ATOM 2594 O O . ALA A 1 318 ? 60.778 7.604 59.330 1.00 20.00 318 ALA A O 1
ATOM 2596 N N . PRO A 1 319 ? 60.949 9.557 60.453 1.00 18.92 319 PRO A N 1
ATOM 2597 C CA . PRO A 1 319 ? 62.239 9.162 60.994 1.00 20.81 319 PRO A CA 1
ATOM 2598 C C . PRO A 1 319 ? 62.098 8.066 61.994 1.00 21.87 319 PRO A C 1
ATOM 2599 O O . PRO A 1 319 ? 61.006 7.822 62.497 1.00 22.39 319 PRO A O 1
ATOM 2603 N N . ASP A 1 320 ? 63.207 7.391 62.240 1.00 24.03 320 ASP A N 1
ATOM 2604 C CA . ASP A 1 320 ? 63.238 6.292 63.205 1.00 25.92 320 ASP A CA 1
ATOM 2605 C C . ASP A 1 320 ? 63.278 6.825 64.640 1.00 26.07 320 ASP A C 1
ATOM 2606 O O . ASP A 1 320 ? 64.313 6.747 65.326 1.00 27.00 320 ASP A O 1
ATOM 2611 N N . LEU A 1 321 ? 62.147 7.357 65.091 1.00 25.85 321 LEU A N 1
ATOM 2612 C CA . LEU A 1 321 ? 62.050 8.030 66.385 1.00 26.12 321 LEU A CA 1
ATOM 2613 C C . LEU A 1 321 ? 60.720 7.710 67.048 1.00 26.09 321 LEU A C 1
ATOM 2614 O O . LEU A 1 321 ? 59.720 7.508 66.365 1.00 25.75 321 LEU A O 1
ATOM 2619 N N . PRO A 1 322 ? 60.687 7.679 68.396 1.00 27.06 322 PRO A N 1
ATOM 2620 C CA . PRO A 1 322 ? 59.400 7.391 68.993 1.00 26.49 322 PRO A CA 1
ATOM 2621 C C . PRO A 1 322 ? 58.439 8.540 68.724 1.00 26.28 322 PRO A C 1
ATOM 2622 O O . PRO A 1 322 ? 58.850 9.693 68.703 1.00 27.39 322 PRO A O 1
ATOM 2626 N N . GLN A 1 323 ? 57.177 8.208 68.534 1.00 24.46 323 GLN A N 1
ATOM 2627 C CA . GLN A 1 323 ? 56.163 9.210 68.144 1.00 24.27 323 GLN A CA 1
ATOM 2628 C C . GLN A 1 323 ? 55.427 9.728 69.351 1.00 23.92 323 GLN A C 1
ATOM 2629 O O . GLN A 1 323 ? 55.268 9.024 70.361 1.00 24.02 323 GLN A O 1
ATOM 2635 N N . GLN A 1 324 ? 55.042 10.994 69.290 1.00 22.41 324 GLN A N 1
ATOM 2636 C CA . GLN A 1 324 ? 54.343 11.645 70.359 1.00 22.03 324 GLN A CA 1
ATOM 2637 C C . GLN A 1 324 ? 53.424 12.634 69.668 1.00 21.24 324 GLN A C 1
ATOM 2638 O O . GLN A 1 324 ? 53.882 13.580 68.958 1.00 22.47 324 GLN A O 1
ATOM 2644 N N A GLU A 1 325 ? 52.142 12.393 69.851 0.50 21.51 325 GLU A N 1
ATOM 2645 N N B GLU A 1 325 ? 52.133 12.368 69.753 0.50 21.25 325 GLU A N 1
ATOM 2646 C CA A GLU A 1 325 ? 51.075 13.273 69.443 0.50 21.02 325 GLU A CA 1
ATOM 2647 C CA B GLU A 1 325 ? 51.135 13.335 69.342 0.50 21.05 325 GLU A CA 1
ATOM 2648 C C A GLU A 1 325 ? 50.917 14.347 70.519 0.50 20.77 325 GLU A C 1
ATOM 2649 C C B GLU A 1 325 ? 51.138 14.411 70.410 0.50 20.69 325 GLU A C 1
ATOM 2650 O O A GLU A 1 325 ? 51.170 14.112 71.701 0.50 21.05 325 GLU A O 1
ATOM 2651 O O B GLU A 1 325 ? 51.771 14.247 71.454 0.50 20.35 325 GLU A O 1
ATOM 2662 N N . TRP A 1 326 ? 50.486 15.537 70.114 1.00 19.42 326 TRP A N 1
ATOM 2663 C CA . TRP A 1 326 ? 50.389 16.667 71.044 1.00 19.39 326 TRP A CA 1
ATOM 2664 C C . TRP A 1 326 ? 48.949 16.980 71.276 1.00 18.84 326 TRP A C 1
ATOM 2665 O O . TRP A 1 326 ? 48.116 16.758 70.410 1.00 20.26 326 TRP A O 1
ATOM 2676 N N . ALA A 1 327 ? 48.664 17.515 72.457 1.00 18.69 327 ALA A N 1
ATOM 2677 C CA . ALA A 1 327 ? 47.350 18.042 72.754 1.00 19.38 327 ALA A CA 1
ATOM 2678 C C . ALA A 1 327 ? 47.063 19.178 71.759 1.00 18.79 327 ALA A C 1
ATOM 2679 O O . ALA A 1 327 ? 47.984 19.885 71.333 1.00 19.36 327 ALA A O 1
ATOM 2681 N N . PRO A 1 328 ? 45.801 19.347 71.376 1.00 18.53 328 PRO A N 1
ATOM 2682 C CA . PRO A 1 328 ? 45.436 20.491 70.528 1.00 18.16 328 PRO A CA 1
ATOM 2683 C C . PRO A 1 328 ? 45.723 21.801 71.260 1.00 18.13 328 PRO A C 1
ATOM 2684 O O . PRO A 1 328 ? 45.662 21.852 72.475 1.00 19.98 328 PRO A O 1
ATOM 2688 N N . THR A 1 329 ? 46.103 22.848 70.521 1.00 15.99 329 THR A N 1
ATOM 2689 C CA . THR A 1 329 ? 46.366 24.147 71.118 1.00 15.17 329 THR A CA 1
ATOM 2690 C C . THR A 1 329 ? 45.168 25.081 71.059 1.00 14.66 329 THR A C 1
ATOM 2691 O O . THR A 1 329 ? 45.265 26.205 71.514 1.00 15.99 329 THR A O 1
ATOM 2695 N N . TYR A 1 330 ? 44.044 24.596 70.528 1.00 14.23 330 TYR A N 1
ATOM 2696 C CA . TYR A 1 330 ? 42.806 25.325 70.616 1.00 14.67 330 TYR A CA 1
ATOM 2697 C C . TYR A 1 330 ? 41.681 24.301 70.703 1.00 14.78 330 TYR A C 1
ATOM 2698 O O . TYR A 1 330 ? 41.849 23.149 70.327 1.00 16.24 330 TYR A O 1
ATOM 2707 N N . GLU A 1 331 ? 40.533 24.792 71.087 1.00 15.92 331 GLU A N 1
ATOM 2708 C CA . GLU A 1 331 ? 39.303 24.016 71.102 1.00 17.72 331 GLU A CA 1
ATOM 2709 C C . GLU A 1 331 ? 38.358 24.508 70.017 1.00 17.10 331 GLU A C 1
ATOM 2710 O O . GLU A 1 331 ? 38.344 25.715 69.692 1.00 16.19 331 GLU A O 1
ATOM 2716 N N . GLU A 1 332 ? 37.581 23.577 69.467 1.00 16.73 332 GLU A N 1
ATOM 2717 C CA . GLU A 1 332 ? 36.612 23.896 68.446 1.00 17.06 332 GLU A CA 1
ATOM 2718 C C . GLU A 1 332 ? 35.741 25.081 68.802 1.00 16.09 332 GLU A C 1
ATOM 2719 O O . GLU A 1 332 ? 35.453 25.884 67.930 1.00 17.89 332 GLU A O 1
ATOM 2725 N N . ARG A 1 333 ? 35.272 25.175 70.040 1.00 15.21 333 ARG A N 1
ATOM 2726 C CA . ARG A 1 333 ? 34.613 26.357 70.547 1.00 14.27 333 ARG A CA 1
ATOM 2727 C C . ARG A 1 333 ? 35.450 26.943 71.667 1.00 14.74 333 ARG A C 1
ATOM 2728 O O . ARG A 1 333 ? 35.747 26.270 72.669 1.00 14.85 333 ARG A O 1
ATOM 2736 N N . ASP A 1 334 ? 35.881 28.191 71.488 1.00 13.93 334 ASP A N 1
ATOM 2737 C CA . ASP A 1 334 ? 36.536 28.971 72.517 1.00 14.25 334 ASP A CA 1
ATOM 2738 C C . ASP A 1 334 ? 35.492 29.881 73.137 1.00 12.94 334 ASP A C 1
ATOM 2739 O O . ASP A 1 334 ? 34.907 30.718 72.465 1.00 13.16 334 ASP A O 1
ATOM 2744 N N . ASP A 1 335 ? 35.182 29.644 74.417 1.00 13.38 335 ASP A N 1
ATOM 2745 C CA . ASP A 1 335 ? 34.225 30.461 75.157 1.00 13.30 335 ASP A CA 1
ATOM 2746 C C . ASP A 1 335 ? 34.818 31.701 75.822 1.00 13.84 335 ASP A C 1
ATOM 2747 O O . ASP A 1 335 ? 34.150 32.402 76.561 1.00 14.92 335 ASP A O 1
ATOM 2752 N N . PHE A 1 336 ? 36.063 32.037 75.496 1.00 14.40 336 PHE A N 1
ATOM 2753 C CA . PHE A 1 336 ? 36.720 33.200 76.032 1.00 15.44 336 PHE A CA 1
ATOM 2754 C C . PHE A 1 336 ? 36.649 33.234 77.546 1.00 16.64 336 PHE A C 1
ATOM 2755 O O . PHE A 1 336 ? 36.549 34.298 78.166 1.00 17.54 336 PHE A O 1
ATOM 2763 N N . ASP A 1 337 ? 36.785 32.056 78.131 1.00 17.45 337 ASP A N 1
ATOM 2764 C CA . ASP A 1 337 ? 36.852 31.937 79.605 1.00 18.59 337 ASP A CA 1
ATOM 2765 C C . ASP A 1 337 ? 38.227 32.209 80.167 1.00 19.71 337 ASP A C 1
ATOM 2766 O O . ASP A 1 337 ? 38.345 32.578 81.310 1.00 21.13 337 ASP A O 1
ATOM 2771 N N . LYS A 1 338 ? 39.275 32.058 79.368 1.00 20.18 338 LYS A N 1
ATOM 2772 C CA . LYS A 1 338 ? 40.630 32.323 79.872 1.00 20.30 338 LYS A CA 1
ATOM 2773 C C . LYS A 1 338 ? 41.057 33.772 79.668 1.00 19.95 338 LYS A C 1
ATOM 2774 O O . LYS A 1 338 ? 40.543 34.467 78.785 1.00 18.22 338 LYS A O 1
ATOM 2780 N N . ASP A 1 339 ? 41.965 34.235 80.530 1.00 20.15 339 ASP A N 1
ATOM 2781 C CA . ASP A 1 339 ? 42.320 35.642 80.536 1.00 20.71 339 ASP A CA 1
ATOM 2782 C C . ASP A 1 339 ? 43.458 35.984 79.579 1.00 20.14 339 ASP A C 1
ATOM 2783 O O . ASP A 1 339 ? 43.972 37.108 79.611 1.00 22.27 339 ASP A O 1
ATOM 2788 N N . THR A 1 340 ? 43.845 35.022 78.749 1.00 18.44 340 THR A N 1
ATOM 2789 C CA . THR A 1 340 ? 44.795 35.333 77.689 1.00 19.02 340 THR A CA 1
ATOM 2790 C C . THR A 1 340 ? 44.253 34.775 76.374 1.00 16.76 340 THR A C 1
ATOM 2791 O O . THR A 1 340 ? 43.575 33.771 76.339 1.00 17.14 340 THR A O 1
ATOM 2795 N N A LEU A 1 341 ? 44.581 35.453 75.304 0.50 14.89 341 LEU A N 1
ATOM 2796 N N B LEU A 1 341 ? 44.484 35.501 75.288 0.50 14.83 341 LEU A N 1
ATOM 2797 C CA A LEU A 1 341 ? 44.050 35.141 74.014 0.50 13.87 341 LEU A CA 1
ATOM 2798 C CA B LEU A 1 341 ? 44.006 35.060 73.985 0.50 14.24 341 LEU A CA 1
ATOM 2799 C C A LEU A 1 341 ? 44.764 33.908 73.437 0.50 13.49 341 LEU A C 1
ATOM 2800 C C B LEU A 1 341 ? 44.748 33.818 73.554 0.50 13.52 341 LEU A C 1
ATOM 2801 O O A LEU A 1 341 ? 45.985 33.860 73.451 0.50 12.96 341 LEU A O 1
ATOM 2802 O O B LEU A 1 341 ? 45.957 33.667 73.777 0.50 13.62 341 LEU A O 1
ATOM 2811 N N . ASN A 1 342 ? 44.014 32.956 72.888 1.00 11.81 342 ASN A N 1
ATOM 2812 C CA . ASN A 1 342 ? 44.581 31.739 72.344 1.00 12.07 342 ASN A CA 1
ATOM 2813 C C . ASN A 1 342 ? 45.785 32.031 71.450 1.00 11.21 342 ASN A C 1
ATOM 2814 O O . ASN A 1 342 ? 45.772 32.984 70.656 1.00 12.56 342 ASN A O 1
ATOM 2819 N N . ILE A 1 343 ? 46.773 31.161 71.534 1.00 11.89 343 ILE A N 1
ATOM 2820 C CA . ILE A 1 343 ? 48.015 31.302 70.728 1.00 11.92 343 ILE A CA 1
ATOM 2821 C C . ILE A 1 343 ? 47.789 31.278 69.219 1.00 11.91 343 ILE A C 1
ATOM 2822 O O . ILE A 1 343 ? 48.628 31.741 68.471 1.00 12.24 343 ILE A O 1
ATOM 2827 N N . ASN A 1 344 ? 46.678 30.724 68.782 1.00 11.25 344 ASN A N 1
ATOM 2828 C CA . ASN A 1 344 ? 46.307 30.687 67.363 1.00 11.36 344 ASN A CA 1
ATOM 2829 C C . ASN A 1 344 ? 45.647 31.984 66.870 1.00 10.28 344 ASN A C 1
ATOM 2830 O O . ASN A 1 344 ? 45.398 32.107 65.677 1.00 11.10 344 ASN A O 1
ATOM 2835 N N . PHE A 1 345 ? 45.400 32.941 67.762 1.00 10.24 345 PHE A N 1
ATOM 2836 C CA . PHE A 1 345 ? 44.948 34.257 67.338 1.00 10.93 345 PHE A CA 1
ATOM 2837 C C . PHE A 1 345 ? 46.113 35.189 67.258 1.00 10.40 345 PHE A C 1
ATOM 2838 O O . PHE A 1 345 ? 46.970 35.194 68.138 1.00 11.31 345 PHE A O 1
ATOM 2846 N N . GLN A 1 346 ? 46.076 36.071 66.254 1.00 9.52 346 GLN A N 1
ATOM 2847 C CA . GLN A 1 346 ? 47.038 37.160 66.112 1.00 9.79 346 GLN A CA 1
ATOM 2848 C C . GLN A 1 346 ? 46.273 38.430 65.832 1.00 9.96 346 GLN A C 1
ATOM 2849 O O . GLN A 1 346 ? 45.099 38.440 65.472 1.00 10.30 346 GLN A O 1
ATOM 2855 N N . THR A 1 347 ? 46.960 39.526 66.095 1.00 9.76 347 THR A N 1
ATOM 2856 C CA . THR A 1 347 ? 46.513 40.864 65.777 1.00 9.32 347 THR A CA 1
ATOM 2857 C C . THR A 1 347 ? 47.367 41.417 64.614 1.00 9.90 347 THR A C 1
ATOM 2858 O O . THR A 1 347 ? 48.359 40.815 64.218 1.00 9.61 347 THR A O 1
ATOM 2862 N N . LEU A 1 348 ? 46.863 42.476 63.989 1.00 8.83 348 LEU A N 1
ATOM 2863 C CA . LEU A 1 348 ? 47.586 43.130 62.933 1.00 8.17 348 LEU A CA 1
ATOM 2864 C C . LEU A 1 348 ? 48.555 44.135 63.481 1.00 8.54 348 LEU A C 1
ATOM 2865 O O . LEU A 1 348 ? 48.145 45.107 64.130 1.00 9.48 348 LEU A O 1
ATOM 2870 N N . ARG A 1 349 ? 49.836 43.883 63.258 1.00 8.43 349 ARG A N 1
ATOM 2871 C CA . ARG A 1 349 ? 50.928 44.851 63.400 1.00 8.76 349 ARG A CA 1
ATOM 2872 C C . ARG A 1 349 ? 51.357 45.156 64.842 1.00 9.68 349 ARG A C 1
ATOM 2873 O O . ARG A 1 349 ? 52.569 45.213 65.126 1.00 11.00 349 ARG A O 1
ATOM 2881 N N . ILE A 1 350 ? 50.356 45.356 65.705 1.00 9.71 350 ILE A N 1
ATOM 2882 C CA . ILE A 1 350 ? 50.574 45.840 67.067 1.00 10.25 350 ILE A CA 1
ATOM 2883 C C . ILE A 1 350 ? 50.142 44.807 68.088 1.00 10.54 350 ILE A C 1
ATOM 2884 O O . ILE A 1 350 ? 49.298 43.976 67.803 1.00 11.18 350 ILE A O 1
ATOM 2889 N N . PRO A 1 351 ? 50.688 44.880 69.310 1.00 11.71 351 PRO A N 1
ATOM 2890 C CA . PRO A 1 351 ? 50.249 43.966 70.312 1.00 12.44 351 PRO A CA 1
ATOM 2891 C C . PRO A 1 351 ? 48.772 44.081 70.715 1.00 13.02 351 PRO A C 1
ATOM 2892 O O . PRO A 1 351 ? 48.184 45.156 70.661 1.00 13.22 351 PRO A O 1
ATOM 2896 N N . PHE A 1 352 ? 48.184 42.961 71.117 1.00 13.59 352 PHE A N 1
ATOM 2897 C CA . PHE A 1 352 ? 46.891 43.008 71.777 1.00 13.79 352 PHE A CA 1
ATOM 2898 C C . PHE A 1 352 ? 47.142 43.744 73.080 1.00 14.15 352 PHE A C 1
ATOM 2899 O O . PHE A 1 352 ? 48.176 43.519 73.747 1.00 17.51 352 PHE A O 1
ATOM 2907 N N . SER A 1 353 ? 46.292 44.694 73.381 1.00 14.05 353 SER A N 1
ATOM 2908 C CA . SER A 1 353 ? 46.393 45.462 74.601 1.00 14.15 353 SER A CA 1
ATOM 2909 C C . SER A 1 353 ? 45.025 45.897 74.983 1.00 14.69 353 SER A C 1
ATOM 2910 O O . SER A 1 353 ? 44.061 45.707 74.250 1.00 13.70 353 SER A O 1
ATOM 2913 N N . GLU A 1 354 ? 44.961 46.540 76.143 1.00 14.58 354 GLU A N 1
ATOM 2914 C CA . GLU A 1 354 ? 43.702 47.038 76.645 1.00 15.41 354 GLU A CA 1
ATOM 2915 C C . GLU A 1 354 ? 43.078 48.086 75.730 1.00 14.29 354 GLU A C 1
ATOM 2916 O O . GLU A 1 354 ? 41.882 48.327 75.783 1.00 14.66 354 GLU A O 1
ATOM 2922 N N . HIS A 1 355 ? 43.891 48.713 74.880 1.00 13.55 355 HIS A N 1
ATOM 2923 C CA . HIS A 1 355 ? 43.361 49.676 73.939 1.00 12.66 355 HIS A CA 1
ATOM 2924 C C . HIS A 1 355 ? 42.453 48.963 72.945 1.00 12.74 355 HIS A C 1
ATOM 2925 O O . HIS A 1 355 ? 41.459 49.509 72.488 1.00 13.35 355 HIS A O 1
ATOM 2932 N N . LEU A 1 356 ? 42.838 47.757 72.557 1.00 11.61 356 LEU A N 1
ATOM 2933 C CA . LEU A 1 356 ? 42.056 47.003 71.580 1.00 11.50 356 LEU A CA 1
ATOM 2934 C C . LEU A 1 356 ? 40.899 46.206 72.194 1.00 11.55 356 LEU A C 1
ATOM 2935 O O . LEU A 1 356 ? 39.881 46.034 71.567 1.00 11.89 356 LEU A O 1
ATOM 2940 N N . GLY A 1 357 ? 41.108 45.622 73.362 1.00 12.61 357 GLY A N 1
ATOM 2941 C CA . GLY A 1 357 ? 40.079 44.758 73.922 1.00 11.95 357 GLY A CA 1
ATOM 2942 C C . GLY A 1 357 ? 40.481 44.241 75.299 1.00 12.63 357 GLY A C 1
ATOM 2943 O O . GLY A 1 357 ? 41.538 44.564 75.813 1.00 12.89 357 GLY A O 1
ATOM 2944 N N . SER A 1 358 ? 39.592 43.436 75.852 1.00 13.52 358 SER A N 1
ATOM 2945 C CA . SER A 1 358 ? 39.764 42.888 77.190 1.00 13.71 358 SER A CA 1
ATOM 2946 C C . SER A 1 358 ? 38.994 41.605 77.376 1.00 14.52 358 SER A C 1
ATOM 2947 O O . SER A 1 358 ? 37.864 41.492 76.941 1.00 14.26 358 SER A O 1
ATOM 2950 N N . LEU A 1 359 ? 39.638 40.661 78.064 1.00 14.65 359 LEU A N 1
ATOM 2951 C CA . LEU A 1 359 ? 39.013 39.408 78.475 1.00 14.84 359 LEU A CA 1
ATOM 2952 C C . LEU A 1 359 ? 38.544 39.479 79.938 1.00 16.42 359 LEU A C 1
ATOM 2953 O O . LEU A 1 359 ? 37.923 38.548 80.445 1.00 16.75 359 LEU A O 1
ATOM 2958 N N . THR A 1 360 ? 38.847 40.563 80.629 1.00 16.06 360 THR A N 1
ATOM 2959 C CA . THR A 1 360 ? 38.461 40.725 82.037 1.00 17.48 360 THR A CA 1
ATOM 2960 C C . THR A 1 360 ? 37.383 41.763 82.265 1.00 17.80 360 THR A C 1
ATOM 2961 O O . THR A 1 360 ? 36.731 41.742 83.339 1.00 19.53 360 THR A O 1
ATOM 2965 N N . ALA A 1 361 ? 37.166 42.698 81.340 1.00 16.90 361 ALA A N 1
ATOM 2966 C CA . ALA A 1 361 ? 36.199 43.774 81.586 1.00 18.62 361 ALA A CA 1
ATOM 2967 C C . ALA A 1 361 ? 34.807 43.192 81.752 1.00 19.18 361 ALA A C 1
ATOM 2968 O O . ALA A 1 361 ? 33.999 43.677 82.552 1.00 20.91 361 ALA A O 1
ATOM 2970 N N . ARG A 1 362 ? 34.546 42.173 80.958 1.00 18.83 362 ARG A N 1
ATOM 2971 C CA . ARG A 1 362 ? 33.311 41.407 81.045 1.00 18.92 362 ARG A CA 1
ATOM 2972 C C . ARG A 1 362 ? 33.619 39.898 81.011 1.00 19.57 362 ARG A C 1
ATOM 2973 O O . ARG A 1 362 ? 33.698 39.279 79.940 1.00 18.86 362 ARG A O 1
ATOM 2981 N N . PRO A 1 363 ? 33.903 39.310 82.187 1.00 19.32 363 PRO A N 1
ATOM 2982 C CA . PRO A 1 363 ? 34.372 37.938 82.205 1.00 19.15 363 PRO A CA 1
ATOM 2983 C C . PRO A 1 363 ? 33.434 37.026 81.437 1.00 18.47 363 PRO A C 1
ATOM 2984 O O . PRO A 1 363 ? 32.210 37.154 81.545 1.00 19.34 363 PRO A O 1
ATOM 2988 N N . GLY A 1 364 ? 34.027 36.132 80.656 1.00 17.40 364 GLY A N 1
ATOM 2989 C CA . GLY A 1 364 ? 33.318 35.235 79.797 1.00 17.68 364 GLY A CA 1
ATOM 2990 C C . GLY A 1 364 ? 33.059 35.736 78.390 1.00 16.88 364 GLY A C 1
ATOM 2991 O O . GLY A 1 364 ? 32.420 35.056 77.612 1.00 17.87 364 GLY A O 1
ATOM 2992 N N . PHE A 1 365 ? 33.581 36.912 78.075 1.00 16.09 365 PHE A N 1
ATOM 2993 C CA . PHE A 1 365 ? 33.480 37.478 76.741 1.00 15.67 365 PHE A CA 1
ATOM 2994 C C . PHE A 1 365 ? 34.840 38.074 76.394 1.00 15.45 365 PHE A C 1
ATOM 2995 O O . PHE A 1 365 ? 35.590 38.515 77.265 1.00 16.06 365 PHE A O 1
ATOM 3003 N N . LEU A 1 366 ? 35.142 38.128 75.097 1.00 14.30 366 LEU A N 1
ATOM 3004 C CA . LEU A 1 366 ? 36.163 39.050 74.588 1.00 12.99 366 LEU A CA 1
ATOM 3005 C C . LEU A 1 366 ? 35.450 40.371 74.249 1.00 12.32 366 LEU A C 1
ATOM 3006 O O . LEU A 1 366 ? 34.575 40.428 73.364 1.00 13.54 366 LEU A O 1
ATOM 3011 N N . ARG A 1 367 ? 35.799 41.425 74.957 1.00 11.73 367 ARG A N 1
ATOM 3012 C CA . ARG A 1 367 ? 35.296 42.749 74.618 1.00 12.64 367 ARG A CA 1
ATOM 3013 C C . ARG A 1 367 ? 36.335 43.369 73.688 1.00 12.95 367 ARG A C 1
ATOM 3014 O O . ARG A 1 367 ? 37.507 43.515 74.055 1.00 12.92 367 ARG A O 1
ATOM 3022 N N . LEU A 1 368 ? 35.899 43.775 72.491 1.00 12.44 368 LEU A N 1
ATOM 3023 C CA . LEU A 1 368 ? 36.767 44.585 71.602 1.00 11.34 368 LEU A CA 1
ATOM 3024 C C . LEU A 1 368 ? 36.227 46.005 71.607 1.00 10.80 368 LEU A C 1
ATOM 3025 O O . LEU A 1 368 ? 35.023 46.217 71.525 1.00 13.80 368 LEU A O 1
ATOM 3030 N N . TYR A 1 369 ? 37.121 46.977 71.724 1.00 11.60 369 TYR A N 1
ATOM 3031 C CA . TYR A 1 369 ? 36.742 48.380 71.645 1.00 11.12 369 TYR A CA 1
ATOM 3032 C C . TYR A 1 369 ? 36.836 48.835 70.198 1.00 11.10 369 TYR A C 1
ATOM 3033 O O . TYR A 1 369 ? 37.871 48.633 69.547 1.00 12.25 369 TYR A O 1
ATOM 3042 N N . GLY A 1 370 ? 35.819 49.519 69.673 1.00 10.27 370 GLY A N 1
ATOM 3043 C CA . GLY A 1 370 ? 35.842 49.900 68.241 1.00 10.25 370 GLY A CA 1
ATOM 3044 C C . GLY A 1 370 ? 37.004 50.842 67.981 1.00 11.02 370 GLY A C 1
ATOM 3045 O O . GLY A 1 370 ? 37.097 51.865 68.655 1.00 10.91 370 GLY A O 1
ATOM 3046 N N . ARG A 1 371 ? 37.890 50.487 67.026 1.00 10.10 371 ARG A N 1
ATOM 3047 C CA . ARG A 1 371 ? 39.021 51.346 66.669 1.00 10.54 371 ARG A CA 1
ATOM 3048 C C . ARG A 1 371 ? 38.954 51.570 65.164 1.00 9.64 371 ARG A C 1
ATOM 3049 O O . ARG A 1 371 ? 37.866 51.864 64.637 1.00 10.29 371 ARG A O 1
ATOM 3057 N N . GLU A 1 372 ? 40.107 51.547 64.480 1.00 9.59 372 GLU A N 1
ATOM 3058 C CA . GLU A 1 372 ? 40.167 51.990 63.053 1.00 8.12 372 GLU A CA 1
ATOM 3059 C C . GLU A 1 372 ? 39.634 50.900 62.099 1.00 8.32 372 GLU A C 1
ATOM 3060 O O . GLU A 1 372 ? 39.417 49.755 62.476 1.00 9.30 372 GLU A O 1
ATOM 3066 N N . SER A 1 373 ? 39.365 51.309 60.867 1.00 8.09 373 SER A N 1
ATOM 3067 C CA . SER A 1 373 ? 38.772 50.446 59.899 1.00 7.27 373 SER A CA 1
ATOM 3068 C C . SER A 1 373 ? 39.650 49.268 59.459 1.00 7.91 373 SER A C 1
ATOM 3069 O O . SER A 1 373 ? 40.852 49.242 59.669 1.00 8.44 373 SER A O 1
ATOM 3072 N N . LEU A 1 374 ? 39.015 48.412 58.687 1.00 8.11 374 LEU A N 1
ATOM 3073 C CA . LEU A 1 374 ? 39.696 47.280 58.062 1.00 7.94 374 LEU A CA 1
ATOM 3074 C C . LEU A 1 374 ? 40.764 47.718 57.069 1.00 8.32 374 LEU A C 1
ATOM 3075 O O . LEU A 1 374 ? 41.602 46.867 56.665 1.00 8.73 374 LEU A O 1
ATOM 3080 N N . GLN A 1 375 ? 40.691 48.957 56.573 1.00 7.79 375 GLN A N 1
ATOM 3081 C CA . GLN A 1 375 ? 41.752 49.491 55.731 1.00 7.44 375 GLN A CA 1
ATOM 3082 C C . GLN A 1 375 ? 42.988 49.965 56.461 1.00 7.43 375 GLN A C 1
ATOM 3083 O O . GLN A 1 375 ? 43.969 50.243 55.841 1.00 8.71 375 GLN A O 1
ATOM 3089 N N . SER A 1 376 ? 42.957 50.096 57.785 1.00 7.90 376 SER A N 1
ATOM 3090 C CA . SER A 1 376 ? 44.021 50.749 58.472 1.00 8.49 376 SER A CA 1
ATOM 3091 C C . SER A 1 376 ? 45.218 49.839 58.709 1.00 7.46 376 SER A C 1
ATOM 3092 O O . SER A 1 376 ? 45.077 48.738 59.211 1.00 8.11 376 SER A O 1
ATOM 3095 N N A LYS A 1 377 ? 46.395 50.414 58.444 0.50 8.35 377 LYS A N 1
ATOM 3096 N N B LYS A 1 377 ? 46.405 50.370 58.393 0.50 8.29 377 LYS A N 1
ATOM 3097 C CA A LYS A 1 377 ? 47.696 49.799 58.735 0.50 8.64 377 LYS A CA 1
ATOM 3098 C CA B LYS A 1 377 ? 47.696 49.745 58.748 0.50 8.39 377 LYS A CA 1
ATOM 3099 C C A LYS A 1 377 ? 48.223 50.194 60.109 0.50 8.35 377 LYS A C 1
ATOM 3100 C C B LYS A 1 377 ? 48.244 50.287 60.073 0.50 8.33 377 LYS A C 1
ATOM 3101 O O A LYS A 1 377 ? 49.382 49.915 60.418 0.50 7.81 377 LYS A O 1
ATOM 3102 O O B LYS A 1 377 ? 49.457 50.243 60.302 0.50 9.22 377 LYS A O 1
ATOM 3113 N N . PHE A 1 378 ? 47.351 50.752 60.967 1.00 8.99 378 PHE A N 1
ATOM 3114 C CA . PHE A 1 378 ? 47.761 51.293 62.252 1.00 8.68 378 PHE A CA 1
ATOM 3115 C C . PHE A 1 378 ? 47.101 50.555 63.410 1.00 9.71 378 PHE A C 1
ATOM 3116 O O . PHE A 1 378 ? 47.706 49.591 63.947 1.00 10.20 378 PHE A O 1
ATOM 3124 N N . THR A 1 379 ? 45.868 50.912 63.777 1.00 10.01 379 THR A N 1
ATOM 3125 C CA . THR A 1 379 ? 45.230 50.379 64.985 1.00 9.12 379 THR A CA 1
ATOM 3126 C C . THR A 1 379 ? 43.857 49.763 64.723 1.00 9.58 379 THR A C 1
ATOM 3127 O O . THR A 1 379 ? 42.839 50.433 64.846 1.00 10.65 379 THR A O 1
ATOM 3131 N N . GLN A 1 380 ? 43.876 48.506 64.334 1.00 9.73 380 GLN A N 1
ATOM 3132 C CA . GLN A 1 380 ? 42.652 47.718 64.233 1.00 8.87 380 GLN A CA 1
ATOM 3133 C C . GLN A 1 380 ? 42.412 46.899 65.499 1.00 8.66 380 GLN A C 1
ATOM 3134 O O . GLN A 1 380 ? 43.258 46.115 65.945 1.00 9.64 380 GLN A O 1
ATOM 3140 N N . ALA A 1 381 ? 41.164 46.952 65.996 1.00 9.37 381 ALA A N 1
ATOM 3141 C CA . ALA A 1 381 ? 40.709 46.063 67.085 1.00 9.32 381 ALA A CA 1
ATOM 3142 C C . ALA A 1 381 ? 40.095 44.857 66.378 1.00 9.86 381 ALA A C 1
ATOM 3143 O O . ALA A 1 381 ? 38.893 44.774 66.095 1.00 10.53 381 ALA A O 1
ATOM 3145 N N . HIS A 1 382 ? 40.976 43.905 66.053 1.00 9.31 382 HIS A N 1
ATOM 3146 C CA . HIS A 1 382 ? 40.712 42.837 65.112 1.00 8.23 382 HIS A CA 1
ATOM 3147 C C . HIS A 1 382 ? 41.660 41.718 65.535 1.00 9.20 382 HIS A C 1
ATOM 3148 O O . HIS A 1 382 ? 42.882 41.905 65.592 1.00 10.23 382 HIS A O 1
ATOM 3155 N N . ILE A 1 383 ? 41.079 40.575 65.882 1.00 9.28 383 ILE A N 1
ATOM 3156 C CA . ILE A 1 383 ? 41.862 39.364 66.166 1.00 9.83 383 ILE A CA 1
ATOM 3157 C C . ILE A 1 383 ? 41.452 38.305 65.157 1.00 9.74 383 ILE A C 1
ATOM 3158 O O . ILE A 1 383 ? 40.290 38.224 64.756 1.00 10.90 383 ILE A O 1
ATOM 3163 N N . ALA A 1 384 ? 42.385 37.464 64.718 1.00 9.60 384 ALA A N 1
ATOM 3164 C CA . ALA A 1 384 ? 42.074 36.516 63.687 1.00 8.91 384 ALA A CA 1
ATOM 3165 C C . ALA A 1 384 ? 42.957 35.296 63.792 1.00 9.02 384 ALA A C 1
ATOM 3166 O O . ALA A 1 384 ? 44.022 35.302 64.382 1.00 10.40 384 ALA A O 1
ATOM 3168 N N . ARG A 1 385 ? 42.496 34.231 63.172 1.00 8.33 385 ARG A N 1
ATOM 3169 C CA . ARG A 1 385 ? 43.215 32.992 63.094 1.00 9.30 385 ARG A CA 1
ATOM 3170 C C . ARG A 1 385 ? 43.223 32.462 61.656 1.00 9.00 385 ARG A C 1
ATOM 3171 O O . ARG A 1 385 ? 42.361 32.810 60.833 1.00 9.46 385 ARG A O 1
ATOM 3179 N N . ARG A 1 386 ? 44.234 31.672 61.336 1.00 9.23 386 ARG A N 1
ATOM 3180 C CA . ARG A 1 386 ? 44.437 31.243 59.964 1.00 8.78 386 ARG A CA 1
ATOM 3181 C C . ARG A 1 386 ? 43.355 30.278 59.443 1.00 8.63 386 ARG A C 1
ATOM 3182 O O . ARG A 1 386 ? 42.854 29.400 60.174 1.00 9.71 386 ARG A O 1
ATOM 3190 N N . TRP A 1 387 ? 42.975 30.417 58.176 1.00 9.07 387 TRP A N 1
ATOM 3191 C CA . TRP A 1 387 ? 42.365 29.285 57.497 1.00 8.93 387 TRP A CA 1
ATOM 3192 C C . TRP A 1 387 ? 43.405 28.153 57.427 1.00 9.54 387 TRP A C 1
ATOM 3193 O O . TRP A 1 387 ? 44.509 28.408 56.894 1.00 9.77 387 TRP A O 1
ATOM 3204 N N . GLN A 1 388 ? 43.075 26.958 57.930 1.00 10.05 388 GLN A N 1
ATOM 3205 C CA . GLN A 1 388 ? 44.009 25.837 57.877 1.00 10.62 388 GLN A CA 1
ATOM 3206 C C . GLN A 1 388 ? 43.450 24.588 57.228 1.00 10.63 388 GLN A C 1
ATOM 3207 O O . GLN A 1 388 ? 44.094 23.526 57.246 1.00 12.50 388 GLN A O 1
ATOM 3213 N N . SER A 1 389 ? 42.291 24.745 56.608 1.00 12.76 389 SER A N 1
ATOM 3214 C CA . SER A 1 389 ? 41.687 23.746 55.766 1.00 12.91 389 SER A CA 1
ATOM 3215 C C . SER A 1 389 ? 40.910 24.462 54.675 1.00 12.47 389 SER A C 1
ATOM 3216 O O . SER A 1 389 ? 40.478 25.583 54.860 1.00 12.82 389 SER A O 1
ATOM 3219 N N . PHE A 1 390 ? 40.661 23.759 53.582 1.00 12.49 390 PHE A N 1
ATOM 3220 C CA . PHE A 1 390 ? 39.808 24.234 52.534 1.00 13.18 390 PHE A CA 1
ATOM 3221 C C . PHE A 1 390 ? 38.332 24.157 52.869 1.00 12.84 390 PHE A C 1
ATOM 3222 O O . PHE A 1 390 ? 37.517 24.762 52.164 1.00 13.71 390 PHE A O 1
ATOM 3230 N N . ASN A 1 391 ? 37.991 23.376 53.901 1.00 13.33 391 ASN A N 1
ATOM 3231 C CA . ASN A 1 391 ? 36.603 23.134 54.292 1.00 14.23 391 ASN A CA 1
ATOM 3232 C C . ASN A 1 391 ? 36.520 23.267 55.794 1.00 13.98 391 ASN A C 1
ATOM 3233 O O . ASN A 1 391 ? 37.031 22.422 56.524 1.00 15.22 391 ASN A O 1
ATOM 3238 N N . PHE A 1 392 ? 35.822 24.284 56.257 1.00 13.08 392 PHE A N 1
ATOM 3239 C CA . PHE A 1 392 ? 35.619 24.524 57.685 1.00 13.43 392 PHE A CA 1
ATOM 3240 C C . PHE A 1 392 ? 34.440 25.438 57.890 1.00 12.63 392 PHE A C 1
ATOM 3241 O O . PHE A 1 392 ? 33.959 26.103 56.954 1.00 13.04 392 PHE A O 1
ATOM 3249 N N . ASP A 1 393 ? 33.888 25.386 59.102 1.00 12.90 393 ASP A N 1
ATOM 3250 C CA . ASP A 1 393 ? 32.922 26.355 59.581 1.00 12.93 393 ASP A CA 1
ATOM 3251 C C . ASP A 1 393 ? 33.554 27.122 60.713 1.00 13.50 393 ASP A C 1
ATOM 3252 O O . ASP A 1 393 ? 34.247 26.524 61.545 1.00 14.64 393 ASP A O 1
ATOM 3257 N N . ALA A 1 394 ? 33.307 28.432 60.756 1.00 12.39 394 ALA A N 1
ATOM 3258 C CA . ALA A 1 394 ? 33.786 29.270 61.860 1.00 12.28 394 ALA A CA 1
ATOM 3259 C C . ALA A 1 394 ? 32.687 30.216 62.252 1.00 12.42 394 ALA A C 1
ATOM 3260 O O . ALA A 1 394 ? 31.815 30.542 61.439 1.00 14.82 394 ALA A O 1
ATOM 3262 N N . GLY A 1 395 ? 32.708 30.719 63.480 1.00 13.52 395 GLY A N 1
ATOM 3263 C CA . GLY A 1 395 ? 31.662 31.595 63.877 1.00 15.12 395 GLY A CA 1
ATOM 3264 C C . GLY A 1 395 ? 31.887 32.257 65.206 1.00 14.31 395 GLY A C 1
ATOM 3265 O O . GLY A 1 395 ? 32.828 31.930 65.935 1.00 15.10 395 GLY A O 1
ATOM 3266 N N . THR A 1 396 ? 30.958 33.141 65.514 1.00 13.56 396 THR A N 1
ATOM 3267 C CA . THR A 1 396 ? 31.001 33.938 66.700 1.00 12.09 396 THR A CA 1
ATOM 3268 C C . THR A 1 396 ? 29.615 34.443 67.060 1.00 13.24 396 THR A C 1
ATOM 3269 O O . THR A 1 396 ? 28.687 34.247 66.291 1.00 14.04 396 THR A O 1
ATOM 3273 N N . SER A 1 397 ? 29.512 35.149 68.192 1.00 12.16 397 SER A N 1
ATOM 3274 C CA . SER A 1 397 ? 28.311 35.964 68.489 1.00 13.20 397 SER A CA 1
ATOM 3275 C C . SER A 1 397 ? 28.805 37.273 69.062 1.00 13.57 397 SER A C 1
ATOM 3276 O O . SER A 1 397 ? 29.853 37.325 69.679 1.00 14.10 397 SER A O 1
ATOM 3279 N N . VAL A 1 398 ? 28.051 38.331 68.815 1.00 13.27 398 VAL A N 1
ATOM 3280 C CA . VAL A 1 398 ? 28.394 39.628 69.311 1.00 13.15 398 VAL A CA 1
ATOM 3281 C C . VAL A 1 398 ? 27.196 40.364 69.854 1.00 13.57 398 VAL A C 1
ATOM 3282 O O . VAL A 1 398 ? 26.082 40.275 69.318 1.00 14.42 398 VAL A O 1
ATOM 3286 N N . GLU A 1 399 ? 27.468 41.103 70.928 1.00 13.32 399 GLU A N 1
ATOM 3287 C CA . GLU A 1 399 ? 26.574 42.147 71.403 1.00 14.42 399 GLU A CA 1
ATOM 3288 C C . GLU A 1 399 ? 27.197 43.448 71.028 1.00 12.46 399 GLU A C 1
ATOM 3289 O O . GLU A 1 399 ? 28.346 43.680 71.352 1.00 15.77 399 GLU A O 1
ATOM 3295 N N . PHE A 1 400 ? 26.438 44.296 70.357 1.00 14.03 400 PHE A N 1
ATOM 3296 C CA . PHE A 1 400 ? 26.937 45.622 69.913 1.00 13.91 400 PHE A CA 1
ATOM 3297 C C . PHE A 1 400 ? 25.764 46.561 69.744 1.00 14.13 400 PHE A C 1
ATOM 3298 O O . PHE A 1 400 ? 24.720 46.136 69.251 1.00 15.13 400 PHE A O 1
ATOM 3306 N N . SER A 1 401 ? 25.914 47.771 70.234 1.00 14.12 401 SER A N 1
ATOM 3307 C CA . SER A 1 401 ? 24.843 48.787 70.180 1.00 14.93 401 SER A CA 1
ATOM 3308 C C . SER A 1 401 ? 25.241 50.029 69.386 1.00 14.87 401 SER A C 1
ATOM 3309 O O . SER A 1 401 ? 25.399 51.107 69.972 1.00 15.26 401 SER A O 1
ATOM 3312 N N . PRO A 1 402 ? 25.421 49.872 68.068 1.00 13.77 402 PRO A N 1
ATOM 3313 C CA . PRO A 1 402 ? 25.885 51.036 67.284 1.00 13.70 402 PRO A CA 1
ATOM 3314 C C . PRO A 1 402 ? 24.780 52.081 67.161 1.00 12.62 402 PRO A C 1
ATOM 3315 O O . PRO A 1 402 ? 23.597 51.699 67.114 1.00 14.16 402 PRO A O 1
ATOM 3319 N N . ASN A 1 403 ? 25.171 53.348 67.127 1.00 11.91 403 ASN A N 1
ATOM 3320 C CA . ASN A 1 403 ? 24.281 54.470 66.960 1.00 12.37 403 ASN A CA 1
ATOM 3321 C C . ASN A 1 403 ? 24.523 55.221 65.632 1.00 12.91 403 ASN A C 1
ATOM 3322 O O . ASN A 1 403 ? 23.885 56.228 65.311 1.00 13.01 403 ASN A O 1
ATOM 3327 N N . SER A 1 404 ? 25.432 54.673 64.828 1.00 12.39 404 SER A N 1
ATOM 3328 C CA . SER A 1 404 ? 25.836 55.268 63.541 1.00 10.75 404 SER A CA 1
ATOM 3329 C C . SER A 1 404 ? 26.391 54.182 62.649 1.00 9.94 404 SER A C 1
ATOM 3330 O O . SER A 1 404 ? 26.949 53.222 63.122 1.00 10.93 404 SER A O 1
ATOM 3333 N N . PHE A 1 405 ? 26.310 54.445 61.346 1.00 10.48 405 PHE A N 1
ATOM 3334 C CA . PHE A 1 405 ? 27.011 53.639 60.356 1.00 10.00 405 PHE A CA 1
ATOM 3335 C C . PHE A 1 405 ? 28.534 53.749 60.523 1.00 8.88 405 PHE A C 1
ATOM 3336 O O . PHE A 1 405 ? 29.267 52.934 59.995 1.00 10.33 405 PHE A O 1
ATOM 3344 N N . GLN A 1 406 ? 29.003 54.700 61.321 1.00 8.56 406 GLN A N 1
ATOM 3345 C CA . GLN A 1 406 ? 30.410 54.821 61.658 1.00 9.12 406 GLN A CA 1
ATOM 3346 C C . GLN A 1 406 ? 30.910 53.687 62.546 1.00 9.67 406 GLN A C 1
ATOM 3347 O O . GLN A 1 406 ? 32.119 53.526 62.702 1.00 10.07 406 GLN A O 1
ATOM 3353 N N . GLN A 1 407 ? 29.987 52.895 63.101 1.00 10.25 407 GLN A N 1
ATOM 3354 C CA . GLN A 1 407 ? 30.365 51.779 63.964 1.00 10.45 407 GLN A CA 1
ATOM 3355 C C . GLN A 1 407 ? 29.903 50.462 63.379 1.00 9.92 407 GLN A C 1
ATOM 3356 O O . GLN A 1 407 ? 28.780 50.358 62.898 1.00 10.65 407 GLN A O 1
ATOM 3362 N N . MET A 1 408 ? 30.742 49.434 63.474 1.00 10.25 408 MET A N 1
ATOM 3363 C CA . MET A 1 408 ? 30.349 48.115 63.029 1.00 9.76 408 MET A CA 1
ATOM 3364 C C . MET A 1 408 ? 31.222 47.089 63.740 1.00 9.73 408 MET A C 1
ATOM 3365 O O . MET A 1 408 ? 32.361 47.356 64.044 1.00 10.74 408 MET A O 1
ATOM 3370 N N . ALA A 1 409 ? 30.658 45.938 63.988 1.00 10.11 409 ALA A N 1
ATOM 3371 C CA . ALA A 1 409 ? 31.383 44.841 64.627 1.00 10.23 409 ALA A CA 1
ATOM 3372 C C . ALA A 1 409 ? 30.897 43.505 64.130 1.00 9.93 409 ALA A C 1
ATOM 3373 O O . ALA A 1 409 ? 29.689 43.283 64.031 1.00 10.74 409 ALA A O 1
ATOM 3375 N N . GLY A 1 410 ? 31.793 42.536 63.944 1.00 10.99 410 GLY A N 1
ATOM 3376 C CA . GLY A 1 410 ? 31.385 41.230 63.454 1.00 10.84 410 GLY A CA 1
ATOM 3377 C C . GLY A 1 410 ? 32.497 40.272 63.087 1.00 10.57 410 GLY A C 1
ATOM 3378 O O . GLY A 1 410 ? 33.602 40.324 63.688 1.00 11.29 410 GLY A O 1
ATOM 3379 N N . LEU A 1 411 ? 32.203 39.446 62.090 1.00 10.24 411 LEU A N 1
ATOM 3380 C CA . LEU A 1 411 ? 33.053 38.348 61.658 1.00 10.02 411 LEU A CA 1
ATOM 3381 C C . LEU A 1 411 ? 33.740 38.815 60.352 1.00 9.84 411 LEU A C 1
ATOM 3382 O O . LEU A 1 411 ? 33.145 39.513 59.531 1.00 10.45 411 LEU A O 1
ATOM 3387 N N . THR A 1 412 ? 34.968 38.390 60.194 1.00 9.28 412 THR A N 1
ATOM 3388 C CA . THR A 1 412 ? 35.769 38.746 59.019 1.00 9.74 412 THR A CA 1
ATOM 3389 C C . THR A 1 412 ? 36.374 37.531 58.377 1.00 8.95 412 THR A C 1
ATOM 3390 O O . THR A 1 412 ? 36.729 36.556 59.052 1.00 9.92 412 THR A O 1
ATOM 3394 N N . CYS A 1 413 ? 36.584 37.634 57.072 1.00 8.98 413 CYS A N 1
ATOM 3395 C CA . CYS A 1 413 ? 37.519 36.791 56.350 1.00 8.73 413 CYS A CA 1
ATOM 3396 C C . CYS A 1 413 ? 38.473 37.770 55.677 1.00 8.66 413 CYS A C 1
ATOM 3397 O O . CYS A 1 413 ? 38.018 38.643 54.948 1.00 9.91 413 CYS A O 1
ATOM 3400 N N . TYR A 1 414 ? 39.757 37.646 55.968 1.00 9.50 414 TYR A N 1
ATOM 3401 C CA . TYR A 1 414 ? 40.671 38.737 55.747 1.00 8.60 414 TYR A CA 1
ATOM 3402 C C . TYR A 1 414 ? 41.981 38.246 55.205 1.00 7.92 414 TYR A C 1
ATOM 3403 O O . TYR A 1 414 ? 42.613 37.325 55.723 1.00 8.44 414 TYR A O 1
ATOM 3412 N N . TYR A 1 415 ? 42.433 38.901 54.143 1.00 7.92 415 TYR A N 1
ATOM 3413 C CA . TYR A 1 415 ? 43.778 38.686 53.612 1.00 7.76 415 TYR A CA 1
ATOM 3414 C C . TYR A 1 415 ? 44.697 39.918 53.905 1.00 7.81 415 TYR A C 1
ATOM 3415 O O . TYR A 1 415 ? 45.728 39.825 54.548 1.00 8.21 415 TYR A O 1
ATOM 3424 N N . ASN A 1 416 ? 44.307 41.085 53.404 1.00 7.41 416 ASN A N 1
ATOM 3425 C CA . ASN A 1 416 ? 45.084 42.303 53.637 1.00 7.19 416 ASN A CA 1
ATOM 3426 C C . ASN A 1 416 ? 44.129 43.496 53.685 1.00 6.13 416 ASN A C 1
ATOM 3427 O O . ASN A 1 416 ? 42.916 43.278 53.659 1.00 7.25 416 ASN A O 1
ATOM 3432 N N . THR A 1 417 ? 44.652 44.712 53.831 1.00 7.16 417 THR A N 1
ATOM 3433 C CA . THR A 1 417 ? 43.805 45.867 54.060 1.00 7.97 417 THR A CA 1
ATOM 3434 C C . THR A 1 417 ? 42.869 46.204 52.894 1.00 8.14 417 THR A C 1
ATOM 3435 O O . THR A 1 417 ? 41.985 47.059 53.040 1.00 8.83 417 THR A O 1
ATOM 3439 N N . GLU A 1 418 ? 43.060 45.578 51.744 1.00 7.92 418 GLU A N 1
ATOM 3440 C CA . GLU A 1 418 ? 42.146 45.837 50.609 1.00 8.80 418 GLU A CA 1
ATOM 3441 C C . GLU A 1 418 ? 41.526 44.577 50.015 1.00 8.38 418 GLU A C 1
ATOM 3442 O O . GLU A 1 418 ? 41.011 44.608 48.904 1.00 8.30 418 GLU A O 1
ATOM 3448 N N . ASN A 1 419 ? 41.616 43.472 50.779 1.00 7.90 419 ASN A N 1
ATOM 3449 C CA . ASN A 1 419 ? 41.125 42.177 50.364 1.00 7.80 419 ASN A CA 1
ATOM 3450 C C . ASN A 1 419 ? 40.579 41.472 51.600 1.00 7.02 419 ASN A C 1
ATOM 3451 O O . ASN A 1 419 ? 41.322 40.900 52.408 1.00 7.91 419 ASN A O 1
ATOM 3456 N N . TRP A 1 420 ? 39.253 41.531 51.721 1.00 7.28 420 TRP A N 1
ATOM 3457 C CA . TRP A 1 420 ? 38.535 41.021 52.884 1.00 7.69 420 TRP A CA 1
ATOM 3458 C C . TRP A 1 420 ? 37.036 41.006 52.615 1.00 8.78 420 TRP A C 1
ATOM 3459 O O . TRP A 1 420 ? 36.557 41.613 51.675 1.00 8.95 420 TRP A O 1
ATOM 3470 N N . SER A 1 421 ? 36.307 40.343 53.526 1.00 7.99 421 SER A N 1
ATOM 3471 C CA . SER A 1 421 ? 34.866 40.491 53.648 1.00 9.08 421 SER A CA 1
ATOM 3472 C C . SER A 1 421 ? 34.518 40.569 55.132 1.00 9.78 421 SER A C 1
ATOM 3473 O O . SER A 1 421 ? 35.210 40.022 55.947 1.00 9.42 421 SER A O 1
ATOM 3476 N N . SER A 1 422 ? 33.417 41.227 55.421 1.00 9.46 422 SER A N 1
ATOM 3477 C CA . SER A 1 422 ? 32.972 41.472 56.785 1.00 9.95 422 SER A CA 1
ATOM 3478 C C . SER A 1 422 ? 31.450 41.413 56.840 1.00 10.23 422 SER A C 1
ATOM 3479 O O . SER A 1 422 ? 30.789 42.139 56.088 1.00 10.24 422 SER A O 1
ATOM 3482 N N . ILE A 1 423 ? 30.913 40.561 57.736 1.00 10.42 423 ILE A N 1
ATOM 3483 C CA . ILE A 1 423 ? 29.487 40.556 58.103 1.00 10.91 423 ILE A CA 1
ATOM 3484 C C . ILE A 1 423 ? 29.425 41.134 59.487 1.00 9.91 423 ILE A C 1
ATOM 3485 O O . ILE A 1 423 ? 30.156 40.669 60.365 1.00 10.70 423 ILE A O 1
ATOM 3490 N N . HIS A 1 424 ? 28.540 42.102 59.700 1.00 10.67 424 HIS A N 1
ATOM 3491 C CA . HIS A 1 424 ? 28.626 42.896 60.939 1.00 11.23 424 HIS A CA 1
ATOM 3492 C C . HIS A 1 424 ? 27.296 43.485 61.337 1.00 11.45 424 HIS A C 1
ATOM 3493 O O . HIS A 1 424 ? 26.430 43.668 60.524 1.00 11.51 424 HIS A O 1
ATOM 3500 N N . VAL A 1 425 ? 27.232 43.833 62.610 1.00 11.49 425 VAL A N 1
ATOM 3501 C CA . VAL A 1 425 ? 26.165 44.622 63.183 1.00 11.80 425 VAL A CA 1
ATOM 3502 C C . VAL A 1 425 ? 26.612 46.090 63.039 1.00 10.69 425 VAL A C 1
ATOM 3503 O O . VAL A 1 425 ? 27.716 46.487 63.446 1.00 11.13 425 VAL A O 1
ATOM 3507 N N . THR A 1 426 ? 25.734 46.904 62.441 1.00 11.79 426 THR A N 1
ATOM 3508 C CA . THR A 1 426 ? 25.943 48.348 62.267 1.00 11.47 426 THR A CA 1
ATOM 3509 C C . THR A 1 426 ? 24.557 49.021 62.375 1.00 11.96 426 THR A C 1
ATOM 3510 O O . THR A 1 426 ? 23.612 48.390 62.932 1.00 11.88 426 THR A O 1
ATOM 3514 N N . TRP A 1 427 ? 24.425 50.258 61.894 1.00 11.63 427 TRP A N 1
ATOM 3515 C CA . TRP A 1 427 ? 23.238 51.076 62.103 1.00 11.93 427 TRP A CA 1
ATOM 3516 C C . TRP A 1 427 ? 22.898 51.791 60.832 1.00 11.22 427 TRP A C 1
ATOM 3517 O O . TRP A 1 427 ? 23.806 52.229 60.084 1.00 12.18 427 TRP A O 1
ATOM 3528 N N . ASN A 1 428 ? 21.606 51.993 60.643 1.00 12.59 428 ASN A N 1
ATOM 3529 C CA . ASN A 1 428 ? 21.028 52.674 59.483 1.00 13.37 428 ASN A CA 1
ATOM 3530 C C . ASN A 1 428 ? 20.006 53.695 59.956 1.00 12.96 428 ASN A C 1
ATOM 3531 O O . ASN A 1 428 ? 19.236 53.408 60.884 1.00 14.17 428 ASN A O 1
ATOM 3536 N N . GLU A 1 429 ? 19.846 54.783 59.221 1.00 12.64 429 GLU A N 1
ATOM 3537 C CA . GLU A 1 429 ? 18.973 55.881 59.630 1.00 14.04 429 GLU A CA 1
ATOM 3538 C C . GLU A 1 429 ? 17.544 55.455 59.747 1.00 16.32 429 GLU A C 1
ATOM 3539 O O . GLU A 1 429 ? 16.825 55.966 60.625 1.00 17.52 429 GLU A O 1
ATOM 3545 N N . GLU A 1 430 ? 17.102 54.595 58.837 1.00 15.90 430 GLU A N 1
ATOM 3546 C CA . GLU A 1 430 ? 15.691 54.212 58.805 1.00 17.29 430 GLU A CA 1
ATOM 3547 C C . GLU A 1 430 ? 15.430 52.897 59.491 1.00 18.08 430 GLU A C 1
ATOM 3548 O O . GLU A 1 430 ? 14.334 52.687 59.998 1.00 19.48 430 GLU A O 1
ATOM 3554 N N . LYS A 1 431 ? 16.367 51.967 59.441 1.00 16.81 431 LYS A N 1
ATOM 3555 C CA . LYS A 1 431 ? 16.170 50.602 59.906 1.00 17.44 431 LYS A CA 1
ATOM 3556 C C . LYS A 1 431 ? 16.715 50.351 61.307 1.00 17.19 431 LYS A C 1
ATOM 3557 O O . LYS A 1 431 ? 16.387 49.310 61.946 1.00 19.85 431 LYS A O 1
ATOM 3563 N N . GLY A 1 432 ? 17.512 51.272 61.829 1.00 15.66 432 GLY A N 1
ATOM 3564 C CA . GLY A 1 432 ? 18.151 51.077 63.109 1.00 15.31 432 GLY A CA 1
ATOM 3565 C C . GLY A 1 432 ? 19.285 50.075 63.025 1.00 15.15 432 GLY A C 1
ATOM 3566 O O . GLY A 1 432 ? 20.008 50.034 62.037 1.00 13.60 432 GLY A O 1
ATOM 3567 N N . ARG A 1 433 ? 19.529 49.346 64.097 1.00 15.62 433 ARG A N 1
ATOM 3568 C CA . ARG A 1 433 ? 20.526 48.267 64.067 1.00 14.77 433 ARG A CA 1
ATOM 3569 C C . ARG A 1 433 ? 20.212 47.276 62.962 1.00 13.98 433 ARG A C 1
ATOM 3570 O O . ARG A 1 433 ? 19.059 46.782 62.821 1.00 14.86 433 ARG A O 1
ATOM 3578 N N . ILE A 1 434 ? 21.261 46.973 62.183 1.00 12.57 434 ILE A N 1
ATOM 3579 C CA . ILE A 1 434 ? 21.156 46.076 61.050 1.00 12.85 434 ILE A CA 1
ATOM 3580 C C . ILE A 1 434 ? 22.353 45.156 60.941 1.00 11.85 434 ILE A C 1
ATOM 3581 O O . ILE A 1 434 ? 23.449 45.515 61.378 1.00 13.43 434 ILE A O 1
ATOM 3586 N N . ILE A 1 435 ? 22.156 44.050 60.265 1.00 11.86 435 ILE A N 1
ATOM 3587 C CA . ILE A 1 435 ? 23.263 43.254 59.715 1.00 12.44 435 ILE A CA 1
ATOM 3588 C C . ILE A 1 435 ? 23.554 43.700 58.265 1.00 11.37 435 ILE A C 1
ATOM 3589 O O . ILE A 1 435 ? 22.630 43.871 57.450 1.00 13.70 435 ILE A O 1
ATOM 3594 N N . ASP A 1 436 ? 24.841 43.962 57.990 1.00 11.55 436 ASP A N 1
ATOM 3595 C CA . ASP A 1 436 ? 25.273 44.350 56.658 1.00 11.31 436 ASP A CA 1
ATOM 3596 C C . ASP A 1 436 ? 26.546 43.592 56.318 1.00 11.40 436 ASP A C 1
ATOM 3597 O O . ASP A 1 436 ? 27.155 42.894 57.157 1.00 10.67 436 ASP A O 1
ATOM 3602 N N . LEU A 1 437 ? 26.948 43.759 55.057 1.00 11.38 437 LEU A N 1
ATOM 3603 C CA . LEU A 1 437 ? 28.063 43.016 54.489 1.00 11.46 437 LEU A CA 1
ATOM 3604 C C . LEU A 1 437 ? 28.861 43.930 53.590 1.00 10.59 437 LEU A C 1
ATOM 3605 O O . LEU A 1 437 ? 28.294 44.610 52.751 1.00 11.57 437 LEU A O 1
ATOM 3610 N N . VAL A 1 438 ? 30.170 43.999 53.813 1.00 9.41 438 VAL A N 1
ATOM 3611 C CA . VAL A 1 438 ? 31.064 44.796 52.970 1.00 8.99 438 VAL A CA 1
ATOM 3612 C C . VAL A 1 438 ? 32.182 43.890 52.486 1.00 9.24 438 VAL A C 1
ATOM 3613 O O . VAL A 1 438 ? 32.664 43.049 53.227 1.00 9.12 438 VAL A O 1
ATOM 3617 N N . THR A 1 439 ? 32.569 44.049 51.226 1.00 9.62 439 THR A N 1
ATOM 3618 C CA . THR A 1 439 ? 33.724 43.375 50.692 1.00 9.18 439 THR A CA 1
ATOM 3619 C C . THR A 1 439 ? 34.755 44.328 50.103 1.00 9.66 439 THR A C 1
ATOM 3620 O O . THR A 1 439 ? 34.387 45.393 49.602 1.00 9.37 439 THR A O 1
ATOM 3624 N N . ALA A 1 440 ? 35.989 43.868 50.111 1.00 8.78 440 ALA A N 1
ATOM 3625 C CA . ALA A 1 440 ? 37.111 44.603 49.523 1.00 8.28 440 ALA A CA 1
ATOM 3626 C C . ALA A 1 440 ? 37.811 43.641 48.600 1.00 8.66 440 ALA A C 1
ATOM 3627 O O . ALA A 1 440 ? 38.210 42.571 49.022 1.00 8.46 440 ALA A O 1
ATOM 3629 N N . ASP A 1 441 ? 37.998 44.069 47.340 1.00 8.44 441 ASP A N 1
ATOM 3630 C CA . ASP A 1 441 ? 38.521 43.200 46.280 1.00 8.47 441 ASP A CA 1
ATOM 3631 C C . ASP A 1 441 ? 39.577 43.999 45.541 1.00 8.51 441 ASP A C 1
ATOM 3632 O O . ASP A 1 441 ? 39.259 44.875 44.727 1.00 7.84 441 ASP A O 1
ATOM 3637 N N . ASN A 1 442 ? 40.832 43.814 45.916 1.00 7.90 442 ASN A N 1
ATOM 3638 C CA . ASN A 1 442 ? 41.933 44.596 45.388 1.00 7.42 442 ASN A CA 1
ATOM 3639 C C . ASN A 1 442 ? 41.606 46.070 45.344 1.00 8.72 442 ASN A C 1
ATOM 3640 O O . ASN A 1 442 ? 41.850 46.775 44.353 1.00 10.06 442 ASN A O 1
ATOM 3645 N N . GLY A 1 443 ? 41.076 46.581 46.441 1.00 9.04 443 GLY A N 1
ATOM 3646 C CA . GLY A 1 443 ? 40.775 47.990 46.591 1.00 9.33 443 GLY A CA 1
ATOM 3647 C C . GLY A 1 443 ? 39.456 48.479 46.004 1.00 9.14 443 GLY A C 1
ATOM 3648 O O . GLY A 1 443 ? 39.181 49.678 46.087 1.00 11.19 443 GLY A O 1
ATOM 3649 N N . THR A 1 444 ? 38.640 47.582 45.443 1.00 9.27 444 THR A N 1
ATOM 3650 C CA . THR A 1 444 ? 37.263 47.891 45.057 1.00 9.50 444 THR A CA 1
ATOM 3651 C C . THR A 1 444 ? 36.338 47.408 46.188 1.00 9.56 444 THR A C 1
ATOM 3652 O O . THR A 1 444 ? 36.337 46.232 46.567 1.00 9.76 444 THR A O 1
ATOM 3656 N N . PHE A 1 445 ? 35.606 48.344 46.766 1.00 10.00 445 PHE A N 1
ATOM 3657 C CA . PHE A 1 445 ? 34.760 48.065 47.931 1.00 9.92 445 PHE A CA 1
ATOM 3658 C C . PHE A 1 445 ? 33.327 47.947 47.453 1.00 11.30 445 PHE A C 1
ATOM 3659 O O . PHE A 1 445 ? 32.817 48.824 46.755 1.00 11.98 445 PHE A O 1
ATOM 3667 N N . SER A 1 446 ? 32.626 46.947 47.965 1.00 10.42 446 SER A N 1
ATOM 3668 C CA . SER A 1 446 ? 31.260 46.655 47.552 1.00 11.14 446 SER A CA 1
ATOM 3669 C C . SER A 1 446 ? 30.388 46.379 48.760 1.00 11.10 446 SER A C 1
ATOM 3670 O O . SER A 1 446 ? 30.842 45.896 49.792 1.00 10.60 446 SER A O 1
ATOM 3673 N N . MET A 1 447 ? 29.104 46.649 48.580 1.00 10.16 447 MET A N 1
ATOM 3674 C CA . MET A 1 447 ? 28.089 46.403 49.575 1.00 10.82 447 MET A CA 1
ATOM 3675 C C . MET A 1 447 ? 26.897 45.709 48.951 1.00 12.50 447 MET A C 1
ATOM 3676 O O . MET A 1 447 ? 25.927 46.350 48.550 1.00 12.87 447 MET A O 1
ATOM 3681 N N . PRO A 1 448 ? 27.005 44.391 48.836 1.00 14.50 448 PRO A N 1
ATOM 3682 C CA . PRO A 1 448 ? 25.980 43.595 48.133 1.00 15.88 448 PRO A CA 1
ATOM 3683 C C . PRO A 1 448 ? 24.595 43.537 48.752 1.00 16.77 448 PRO A C 1
ATOM 3684 O O . PRO A 1 448 ? 23.621 43.110 48.069 1.00 18.77 448 PRO A O 1
ATOM 3688 N N . LEU A 1 449 ? 24.492 43.885 50.023 1.00 16.33 449 LEU A N 1
ATOM 3689 C CA . LEU A 1 449 ? 23.180 43.862 50.697 1.00 17.11 449 LEU A CA 1
ATOM 3690 C C . LEU A 1 449 ? 22.549 45.229 50.710 1.00 16.90 449 LEU A C 1
ATOM 3691 O O . LEU A 1 449 ? 21.520 45.434 51.345 1.00 18.30 449 LEU A O 1
ATOM 3696 N N . ALA A 1 450 ? 23.118 46.180 49.975 1.00 16.14 450 ALA A N 1
ATOM 3697 C CA . ALA A 1 450 ? 22.616 47.546 50.032 1.00 16.22 450 ALA A CA 1
ATOM 3698 C C . ALA A 1 450 ? 21.127 47.526 49.719 1.00 16.59 450 ALA A C 1
ATOM 3699 O O . ALA A 1 450 ? 20.716 46.936 48.738 1.00 16.80 450 ALA A O 1
ATOM 3701 N N . GLY A 1 451 ? 20.337 48.171 50.557 1.00 18.40 451 GLY A N 1
ATOM 3702 C CA . GLY A 1 451 ? 18.887 48.222 50.395 1.00 19.05 451 GLY A CA 1
ATOM 3703 C C . GLY A 1 451 ? 18.151 47.001 50.911 1.00 19.54 451 GLY A C 1
ATOM 3704 O O . GLY A 1 451 ? 16.904 46.983 50.919 1.00 22.21 451 GLY A O 1
ATOM 3705 N N . ALA A 1 452 ? 18.884 45.963 51.303 1.00 18.62 452 ALA A N 1
ATOM 3706 C CA . ALA A 1 452 ? 18.349 44.687 51.782 1.00 18.75 452 ALA A CA 1
ATOM 3707 C C . ALA A 1 452 ? 19.038 44.280 53.073 1.00 18.12 452 ALA A C 1
ATOM 3708 O O . ALA A 1 452 ? 19.205 43.090 53.343 1.00 18.46 452 ALA A O 1
ATOM 3710 N N . GLU A 1 453 ? 19.446 45.273 53.869 1.00 16.78 453 GLU A N 1
ATOM 3711 C CA . GLU A 1 453 ? 20.107 45.047 55.159 1.00 16.42 453 GLU A CA 1
ATOM 3712 C C . GLU A 1 453 ? 19.093 44.357 56.063 1.00 16.46 453 GLU A C 1
ATOM 3713 O O . GLU A 1 453 ? 17.887 44.571 55.908 1.00 18.78 453 GLU A O 1
ATOM 3719 N N A ILE A 1 454 ? 19.573 43.512 56.972 0.50 16.65 454 ILE A N 1
ATOM 3720 N N B ILE A 1 454 ? 19.574 43.566 57.008 0.50 16.18 454 ILE A N 1
ATOM 3721 C CA A ILE A 1 454 ? 18.670 42.717 57.848 0.50 16.32 454 ILE A CA 1
ATOM 3722 C CA B ILE A 1 454 ? 18.668 42.774 57.864 0.50 15.85 454 ILE A CA 1
ATOM 3723 C C A ILE A 1 454 ? 18.446 43.487 59.158 0.50 16.56 454 ILE A C 1
ATOM 3724 C C B ILE A 1 454 ? 18.448 43.516 59.168 0.50 16.23 454 ILE A C 1
ATOM 3725 O O A ILE A 1 454 ? 19.364 43.646 59.943 0.50 16.13 454 ILE A O 1
ATOM 3726 O O B ILE A 1 454 ? 19.360 43.683 59.956 0.50 15.65 454 ILE A O 1
ATOM 3735 N N . PRO A 1 455 ? 17.214 43.985 59.405 1.00 16.86 455 PRO A N 1
ATOM 3736 C CA . PRO A 1 455 ? 16.986 44.692 60.660 1.00 16.90 455 PRO A CA 1
ATOM 3737 C C . PRO A 1 455 ? 17.165 43.760 61.863 1.00 17.08 455 PRO A C 1
ATOM 3738 O O . PRO A 1 455 ? 16.749 42.596 61.804 1.00 18.05 455 PRO A O 1
ATOM 3742 N N . ILE A 1 456 ? 17.777 44.265 62.919 1.00 16.78 456 ILE A N 1
ATOM 3743 C CA . ILE A 1 456 ? 17.958 43.484 64.133 1.00 18.44 456 ILE A CA 1
ATOM 3744 C C . ILE A 1 456 ? 16.861 43.976 65.101 1.00 19.95 456 ILE A C 1
ATOM 3745 O O . ILE A 1 456 ? 16.870 45.140 65.501 1.00 20.04 456 ILE A O 1
ATOM 3750 N N . PRO A 1 457 ? 15.923 43.071 65.482 1.00 22.60 457 PRO A N 1
ATOM 3751 C CA . PRO A 1 457 ? 14.895 43.401 66.451 1.00 24.17 457 PRO A CA 1
ATOM 3752 C C . PRO A 1 457 ? 15.519 43.945 67.734 1.00 25.64 457 PRO A C 1
ATOM 3753 O O . PRO A 1 457 ? 16.592 43.507 68.172 1.00 24.42 457 PRO A O 1
ATOM 3757 N N . ASP A 1 458 ? 14.846 44.903 68.360 1.00 27.82 458 ASP A N 1
ATOM 3758 C CA . ASP A 1 458 ? 15.391 45.549 69.546 1.00 28.90 458 ASP A CA 1
ATOM 3759 C C . ASP A 1 458 ? 15.547 44.547 70.687 1.00 29.37 458 ASP A C 1
ATOM 3760 O O . ASP A 1 458 ? 16.440 44.680 71.513 1.00 29.82 458 ASP A O 1
ATOM 3765 N N . GLU A 1 459 ? 14.680 43.540 70.677 1.00 29.17 459 GLU A N 1
ATOM 3766 C CA . GLU A 1 459 ? 14.705 42.423 71.624 1.00 29.37 459 GLU A CA 1
ATOM 3767 C C . GLU A 1 459 ? 15.988 41.614 71.599 1.00 28.91 459 GLU A C 1
ATOM 3768 O O . GLU A 1 459 ? 16.330 40.955 72.568 1.00 28.79 459 GLU A O 1
ATOM 3774 N N . VAL A 1 460 ? 16.694 41.648 70.471 1.00 27.55 460 VAL A N 1
ATOM 3775 C CA . VAL A 1 460 ? 17.824 40.759 70.218 1.00 26.75 460 VAL A CA 1
ATOM 3776 C C . VAL A 1 460 ? 19.092 41.410 70.731 1.00 26.06 460 VAL A C 1
ATOM 3777 O O . VAL A 1 460 ? 19.521 42.464 70.246 1.00 27.20 460 VAL A O 1
ATOM 3781 N N . LYS A 1 461 ? 19.671 40.786 71.738 1.00 24.22 461 LYS A N 1
ATOM 3782 C CA . LYS A 1 461 ? 20.863 41.263 72.393 1.00 25.25 461 LYS A CA 1
ATOM 3783 C C . LYS A 1 461 ? 22.089 40.731 71.655 1.00 22.94 461 LYS A C 1
ATOM 3784 O O . LYS A 1 461 ? 23.131 41.420 71.546 1.00 24.73 461 LYS A O 1
ATOM 3790 N N . THR A 1 462 ? 21.950 39.501 71.163 1.00 19.76 462 THR A N 1
ATOM 3791 C CA . THR A 1 462 ? 23.086 38.731 70.632 1.00 19.43 462 THR A CA 1
ATOM 3792 C C . THR A 1 462 ? 22.839 38.314 69.210 1.00 17.29 462 THR A C 1
ATOM 3793 O O . THR A 1 462 ? 21.833 37.694 68.886 1.00 17.07 462 THR A O 1
ATOM 3797 N N . VAL A 1 463 ? 23.772 38.685 68.323 1.00 14.99 463 VAL A N 1
ATOM 3798 C CA . VAL A 1 463 ? 23.721 38.222 66.972 1.00 15.05 463 VAL A CA 1
ATOM 3799 C C . VAL A 1 463 ? 24.845 37.232 66.741 1.00 13.72 463 VAL A C 1
ATOM 3800 O O . VAL A 1 463 ? 26.001 37.559 67.025 1.00 13.84 463 VAL A O 1
ATOM 3804 N N . HIS A 1 464 ? 24.502 36.091 66.157 1.00 13.34 464 HIS A N 1
ATOM 3805 C CA . HIS A 1 464 ? 25.461 35.020 65.806 1.00 13.57 464 HIS A CA 1
ATOM 3806 C C . HIS A 1 464 ? 25.767 35.107 64.323 1.00 13.36 464 HIS A C 1
ATOM 3807 O O . HIS A 1 464 ? 24.871 35.325 63.509 1.00 13.89 464 HIS A O 1
ATOM 3814 N N . PHE A 1 465 ? 27.056 34.979 64.019 1.00 13.56 465 PHE A N 1
ATOM 3815 C CA . PHE A 1 465 ? 27.576 34.949 62.657 1.00 12.16 465 PHE A CA 1
ATOM 3816 C C . PHE A 1 465 ? 28.340 33.688 62.436 1.00 12.76 465 PHE A C 1
ATOM 3817 O O . PHE A 1 465 ? 29.059 33.214 63.325 1.00 13.63 465 PHE A O 1
ATOM 3825 N N . LYS A 1 466 ? 28.210 33.133 61.233 1.00 12.57 466 LYS A N 1
ATOM 3826 C CA . LYS A 1 466 ? 28.947 31.957 60.874 1.00 14.15 466 LYS A CA 1
ATOM 3827 C C . LYS A 1 466 ? 29.484 32.172 59.458 1.00 12.65 466 LYS A C 1
ATOM 3828 O O . LYS A 1 466 ? 28.799 32.806 58.651 1.00 13.65 466 LYS A O 1
ATOM 3834 N N . VAL A 1 467 ? 30.617 31.581 59.156 1.00 13.03 467 VAL A N 1
ATOM 3835 C CA . VAL A 1 467 ? 31.080 31.449 57.775 1.00 11.76 467 VAL A CA 1
ATOM 3836 C C . VAL A 1 467 ? 31.281 29.964 57.509 1.00 11.67 467 VAL A C 1
ATOM 3837 O O . VAL A 1 467 ? 31.859 29.258 58.321 1.00 12.81 467 VAL A O 1
ATOM 3841 N N . SER A 1 468 ? 30.866 29.517 56.316 1.00 11.93 468 SER A N 1
ATOM 3842 C CA . SER A 1 468 ? 31.047 28.163 55.892 1.00 12.54 468 SER A CA 1
ATOM 3843 C C . SER A 1 468 ? 31.896 28.190 54.634 1.00 12.31 468 SER A C 1
ATOM 3844 O O . SER A 1 468 ? 31.437 28.659 53.603 1.00 12.93 468 SER A O 1
ATOM 3847 N N . VAL A 1 469 ? 33.148 27.772 54.767 1.00 12.33 469 VAL A N 1
ATOM 3848 C CA . VAL A 1 469 ? 34.121 27.761 53.678 1.00 12.10 469 VAL A CA 1
ATOM 3849 C C . VAL A 1 469 ? 34.136 26.374 53.055 1.00 12.28 469 VAL A C 1
ATOM 3850 O O . VAL A 1 469 ? 34.325 25.354 53.777 1.00 12.09 469 VAL A O 1
ATOM 3854 N N . ARG A 1 470 ? 33.885 26.318 51.748 1.00 13.13 470 ARG A N 1
ATOM 3855 C CA . ARG A 1 470 ? 33.794 25.074 50.998 1.00 12.68 470 ARG A CA 1
ATOM 3856 C C . ARG A 1 470 ? 34.600 25.197 49.715 1.00 14.18 470 ARG A C 1
ATOM 3857 O O . ARG A 1 470 ? 34.052 25.470 48.671 1.00 13.51 470 ARG A O 1
ATOM 3865 N N . GLY A 1 471 ? 35.904 25.015 49.818 1.00 12.98 471 GLY A N 1
ATOM 3866 C CA . GLY A 1 471 ? 36.747 25.119 48.647 1.00 12.10 471 GLY A CA 1
ATOM 3867 C C . GLY A 1 471 ? 36.695 26.520 48.032 1.00 10.79 471 GLY A C 1
ATOM 3868 O O . GLY A 1 471 ? 36.956 27.522 48.703 1.00 12.11 471 GLY A O 1
ATOM 3869 N N . ARG A 1 472 ? 36.302 26.576 46.765 1.00 11.48 472 ARG A N 1
ATOM 3870 C CA . ARG A 1 472 ? 36.305 27.811 46.023 1.00 12.41 472 ARG A CA 1
ATOM 3871 C C . ARG A 1 472 ? 35.321 28.842 46.525 1.00 12.05 472 ARG A C 1
ATOM 3872 O O . ARG A 1 472 ? 35.450 30.031 46.189 1.00 12.50 472 ARG A O 1
ATOM 3880 N N . ILE A 1 473 ? 34.307 28.404 47.293 1.00 12.87 473 ILE A N 1
ATOM 3881 C CA . ILE A 1 473 ? 33.214 29.288 47.736 1.00 13.76 473 ILE A CA 1
ATOM 3882 C C . ILE A 1 473 ? 33.103 29.365 49.245 1.00 11.92 473 ILE A C 1
ATOM 3883 O O . ILE A 1 473 ? 33.386 28.405 49.943 1.00 12.82 473 ILE A O 1
ATOM 3888 N N . TYR A 1 474 ? 32.724 30.528 49.759 1.00 10.71 474 TYR A N 1
ATOM 3889 C CA . TYR A 1 474 ? 32.301 30.577 51.152 1.00 11.06 474 TYR A CA 1
ATOM 3890 C C . TYR A 1 474 ? 31.036 31.402 51.255 1.00 11.56 474 TYR A C 1
ATOM 3891 O O . TYR A 1 474 ? 30.729 32.246 50.395 1.00 12.23 474 TYR A O 1
ATOM 3900 N N . GLN A 1 475 ? 30.273 31.149 52.323 1.00 11.81 475 GLN A N 1
ATOM 3901 C CA . GLN A 1 475 ? 29.033 31.842 52.567 1.00 12.32 475 GLN A CA 1
ATOM 3902 C C . GLN A 1 475 ? 28.912 32.253 54.014 1.00 12.40 475 GLN A C 1
ATOM 3903 O O . GLN A 1 475 ? 29.365 31.535 54.912 1.00 12.31 475 GLN A O 1
ATOM 3909 N N . TYR A 1 476 ? 28.275 33.392 54.236 1.00 12.06 476 TYR A N 1
ATOM 3910 C CA . TYR A 1 476 ? 27.964 33.845 55.578 1.00 12.55 476 TYR A CA 1
ATOM 3911 C C . TYR A 1 476 ? 26.514 33.541 55.976 1.00 13.12 476 TYR A C 1
ATOM 3912 O O . TYR A 1 476 ? 25.624 33.642 55.156 1.00 13.95 476 TYR A O 1
ATOM 3921 N N . ALA A 1 477 ? 26.318 33.357 57.272 1.00 12.80 477 ALA A N 1
ATOM 3922 C CA . ALA A 1 477 ? 24.970 33.207 57.833 1.00 13.33 477 ALA A CA 1
ATOM 3923 C C . ALA A 1 477 ? 24.894 33.896 59.155 1.00 13.86 477 ALA A C 1
ATOM 3924 O O . ALA A 1 477 ? 25.899 34.154 59.817 1.00 14.10 477 ALA A O 1
ATOM 3926 N N . TYR A 1 478 ? 23.656 34.135 59.591 1.00 14.35 478 TYR A N 1
ATOM 3927 C CA . TYR A 1 478 ? 23.459 34.814 60.871 1.00 15.32 478 TYR A CA 1
ATOM 3928 C C . TYR A 1 478 ? 22.317 34.131 61.627 1.00 15.47 478 TYR A C 1
ATOM 3929 O O . TYR A 1 478 ? 21.487 33.455 61.029 1.00 14.95 478 TYR A O 1
ATOM 3938 N N . SER A 1 479 ? 22.254 34.370 62.920 1.00 14.23 479 SER A N 1
ATOM 3939 C CA . SER A 1 479 ? 21.158 33.866 63.726 1.00 14.84 479 SER A CA 1
ATOM 3940 C C . SER A 1 479 ? 20.867 34.817 64.821 1.00 14.63 479 SER A C 1
ATOM 3941 O O . SER A 1 479 ? 21.773 35.383 65.450 1.00 17.15 479 SER A O 1
ATOM 3944 N N . PHE A 1 480 ? 19.566 34.903 65.162 1.00 16.42 480 PHE A N 1
ATOM 3945 C CA . PHE A 1 480 ? 19.125 35.699 66.294 1.00 18.91 480 PHE A CA 1
ATOM 3946 C C . PHE A 1 480 ? 18.776 34.857 67.506 1.00 20.46 480 PHE A C 1
ATOM 3947 O O . PHE A 1 480 ? 18.399 35.433 68.527 1.00 21.28 480 PHE A O 1
ATOM 3955 N N . ASP A 1 481 ? 18.934 33.549 67.398 1.00 20.57 481 ASP A N 1
ATOM 3956 C CA . ASP A 1 481 ? 18.721 32.668 68.550 1.00 21.93 481 ASP A CA 1
ATOM 3957 C C . ASP A 1 481 ? 19.788 31.609 68.760 1.00 22.45 481 ASP A C 1
ATOM 3958 O O . ASP A 1 481 ? 19.704 30.831 69.718 1.00 25.77 481 ASP A O 1
ATOM 3963 N N . GLY A 1 482 ? 20.790 31.546 67.892 1.00 22.39 482 GLY A N 1
ATOM 3964 C CA . GLY A 1 482 ? 21.875 30.594 68.047 1.00 22.96 482 GLY A CA 1
ATOM 3965 C C . GLY A 1 482 ? 21.523 29.205 67.584 1.00 23.32 482 GLY A C 1
ATOM 3966 O O . GLY A 1 482 ? 22.347 28.298 67.676 1.00 24.81 482 GLY A O 1
ATOM 3967 N N . GLU A 1 483 ? 20.318 29.033 67.049 1.00 24.16 483 GLU A N 1
ATOM 3968 C CA . GLU A 1 483 ? 19.869 27.737 66.572 1.00 24.94 483 GLU A CA 1
ATOM 3969 C C . GLU A 1 483 ? 19.506 27.753 65.100 1.00 23.34 483 GLU A C 1
ATOM 3970 O O . GLU A 1 483 ? 19.972 26.895 64.328 1.00 24.46 483 GLU A O 1
ATOM 3976 N N . THR A 1 484 ? 18.643 28.684 64.707 1.00 21.40 484 THR A N 1
ATOM 3977 C CA . THR A 1 484 ? 18.228 28.799 63.308 1.00 21.14 484 THR A CA 1
ATOM 3978 C C . THR A 1 484 ? 19.110 29.857 62.650 1.00 20.18 484 THR A C 1
ATOM 3979 O O . THR A 1 484 ? 19.089 30.992 63.070 1.00 19.76 484 THR A O 1
ATOM 3983 N N . PHE A 1 485 ? 19.844 29.439 61.633 1.00 18.85 485 PHE A N 1
ATOM 3984 C CA . PHE A 1 485 ? 20.742 30.329 60.909 1.00 18.33 485 PHE A CA 1
ATOM 3985 C C . PHE A 1 485 ? 20.163 30.532 59.515 1.00 18.86 485 PHE A C 1
ATOM 3986 O O . PHE A 1 485 ? 19.609 29.613 58.889 1.00 20.33 485 PHE A O 1
ATOM 3994 N N . HIS A 1 486 ? 20.327 31.748 59.021 1.00 17.37 486 HIS A N 1
ATOM 3995 C CA . HIS A 1 486 ? 19.927 32.159 57.713 1.00 17.48 486 HIS A CA 1
ATOM 3996 C C . HIS A 1 486 ? 21.155 32.556 56.915 1.00 15.63 486 HIS A C 1
ATOM 3997 O O . HIS A 1 486 ? 21.890 33.473 57.339 1.00 16.47 486 HIS A O 1
ATOM 4004 N N . THR A 1 487 ? 21.282 31.938 55.741 1.00 17.72 487 THR A N 1
ATOM 4005 C CA . THR A 1 487 ? 22.440 32.121 54.879 1.00 17.66 487 THR A CA 1
ATOM 4006 C C . THR A 1 487 ? 22.198 33.279 53.922 1.00 17.94 487 THR A C 1
ATOM 4007 O O . THR A 1 487 ? 21.197 33.308 53.237 1.00 19.63 487 THR A O 1
ATOM 4011 N N . LEU A 1 488 ? 23.116 34.256 53.877 1.00 17.31 488 LEU A N 1
ATOM 4012 C CA . LEU A 1 488 ? 22.997 35.318 52.886 1.00 19.53 488 LEU A CA 1
ATOM 4013 C C . LEU A 1 488 ? 23.195 34.680 51.519 1.00 20.27 488 LEU A C 1
ATOM 4014 O O . LEU A 1 488 ? 24.097 33.857 51.343 1.00 19.99 488 LEU A O 1
ATOM 4019 N N . PRO A 1 489 ? 22.342 35.046 50.547 1.00 21.99 489 PRO A N 1
ATOM 4020 C CA . PRO A 1 489 ? 22.356 34.505 49.218 1.00 22.09 489 PRO A CA 1
ATOM 4021 C C . PRO A 1 489 ? 23.426 35.181 48.362 1.00 22.49 489 PRO A C 1
ATOM 4022 O O . PRO A 1 489 ? 23.134 35.885 47.368 1.00 24.85 489 PRO A O 1
ATOM 4026 N N . ILE A 1 490 ? 24.658 34.986 48.762 1.00 19.96 490 ILE A N 1
ATOM 4027 C CA . ILE A 1 490 ? 25.806 35.401 47.966 1.00 19.89 490 ILE A CA 1
ATOM 4028 C C . ILE A 1 490 ? 26.860 34.338 48.173 1.00 17.68 490 ILE A C 1
ATOM 4029 O O . ILE A 1 490 ? 27.065 33.847 49.293 1.00 18.02 490 ILE A O 1
ATOM 4034 N N . GLU A 1 491 ? 27.505 33.934 47.090 1.00 15.93 491 GLU A N 1
ATOM 4035 C CA . GLU A 1 491 ? 28.584 32.988 47.147 1.00 15.74 491 GLU A CA 1
ATOM 4036 C C . GLU A 1 491 ? 29.870 33.783 46.977 1.00 14.18 491 GLU A C 1
ATOM 4037 O O . GLU A 1 491 ? 30.226 34.214 45.883 1.00 18.29 491 GLU A O 1
ATOM 4043 N N . LEU A 1 492 ? 30.603 33.949 48.067 1.00 11.63 492 LEU A N 1
ATOM 4044 C CA . LEU A 1 492 ? 31.873 34.701 47.999 1.00 12.06 492 LEU A CA 1
ATOM 4045 C C . LEU A 1 492 ? 33.026 33.816 47.573 1.00 11.48 492 LEU A C 1
ATOM 4046 O O . LEU A 1 492 ? 33.063 32.621 47.838 1.00 11.99 492 LEU A O 1
ATOM 4051 N N . PRO A 1 493 ? 34.008 34.433 46.868 1.00 11.04 493 PRO A N 1
ATOM 4052 C CA . PRO A 1 493 ? 35.131 33.694 46.305 1.00 11.23 493 PRO A CA 1
ATOM 4053 C C . PRO A 1 493 ? 36.270 33.494 47.279 1.00 10.55 493 PRO A C 1
ATOM 4054 O O . PRO A 1 493 ? 37.037 34.409 47.557 1.00 10.75 493 PRO A O 1
ATOM 4058 N N . SER A 1 494 ? 36.443 32.272 47.742 1.00 10.36 494 SER A N 1
ATOM 4059 C CA . SER A 1 494 ? 37.594 31.944 48.585 1.00 10.35 494 SER A CA 1
ATOM 4060 C C . SER A 1 494 ? 38.908 32.223 47.873 1.00 10.11 494 SER A C 1
ATOM 4061 O O . SER A 1 494 ? 39.904 32.600 48.464 1.00 10.40 494 SER A O 1
ATOM 4064 N N . TRP A 1 495 ? 38.895 31.993 46.567 1.00 9.54 495 TRP A N 1
ATOM 4065 C CA . TRP A 1 495 ? 40.092 32.163 45.733 1.00 9.76 495 TRP A CA 1
ATOM 4066 C C . TRP A 1 495 ? 40.603 33.579 45.647 1.00 10.12 495 TRP A C 1
ATOM 4067 O O . TRP A 1 495 ? 41.734 33.766 45.274 1.00 9.93 495 TRP A O 1
ATOM 4078 N N . LYS A 1 496 ? 39.783 34.557 45.999 1.00 9.09 496 LYS A N 1
ATOM 4079 C CA . LYS A 1 496 ? 40.233 35.942 46.034 1.00 9.87 496 LYS A CA 1
ATOM 4080 C C . LYS A 1 496 ? 40.976 36.274 47.305 1.00 9.58 496 LYS A C 1
ATOM 4081 O O . LYS A 1 496 ? 41.718 37.245 47.333 1.00 10.32 496 LYS A O 1
ATOM 4087 N N . LEU A 1 497 ? 40.864 35.459 48.353 1.00 9.00 497 LEU A N 1
ATOM 4088 C CA . LEU A 1 497 ? 41.664 35.702 49.575 1.00 8.69 497 LEU A CA 1
ATOM 4089 C C . LEU A 1 497 ? 42.888 34.814 49.496 1.00 7.65 497 LEU A C 1
ATOM 4090 O O . LEU A 1 497 ? 43.102 33.938 50.321 1.00 9.38 497 LEU A O 1
ATOM 4095 N N . SER A 1 498 ? 43.757 35.083 48.528 1.00 8.82 498 SER A N 1
ATOM 4096 C CA . SER A 1 498 ? 44.885 34.203 48.266 1.00 8.14 498 SER A CA 1
ATOM 4097 C C . SER A 1 498 ? 46.099 35.001 47.788 1.00 7.67 498 SER A C 1
ATOM 4098 O O . SER A 1 498 ? 45.961 36.075 47.207 1.00 8.52 498 SER A O 1
ATOM 4101 N N . ASP A 1 499 ? 47.251 34.373 47.962 1.00 8.52 499 ASP A N 1
ATOM 4102 C CA . ASP A 1 499 ? 48.483 34.936 47.537 1.00 9.28 499 ASP A CA 1
ATOM 4103 C C . ASP A 1 499 ? 48.411 35.237 46.048 1.00 9.08 499 ASP A C 1
ATOM 4104 O O . ASP A 1 499 ? 49.042 36.162 45.561 1.00 9.99 499 ASP A O 1
ATOM 4109 N N . ASP A 1 500 ? 47.777 34.359 45.291 1.00 8.86 500 ASP A N 1
ATOM 4110 C CA . ASP A 1 500 ? 47.773 34.430 43.843 1.00 9.15 500 ASP A CA 1
ATOM 4111 C C . ASP A 1 500 ? 46.872 35.512 43.259 1.00 9.84 500 ASP A C 1
ATOM 4112 O O . ASP A 1 500 ? 47.036 35.878 42.087 1.00 11.66 500 ASP A O 1
ATOM 4117 N N . TYR A 1 501 ? 45.904 35.995 44.038 1.00 8.33 501 TYR A N 1
ATOM 4118 C CA . TYR A 1 501 ? 44.962 36.961 43.550 1.00 8.62 501 TYR A CA 1
ATOM 4119 C C . TYR A 1 501 ? 45.308 38.391 43.928 1.00 8.77 501 TYR A C 1
ATOM 4120 O O . TYR A 1 501 ? 45.029 39.307 43.153 1.00 9.09 501 TYR A O 1
ATOM 4129 N N . VAL A 1 502 ? 45.840 38.622 45.108 1.00 9.54 502 VAL A N 1
ATOM 4130 C CA . VAL A 1 502 ? 45.967 39.988 45.605 1.00 9.13 502 VAL A CA 1
ATOM 4131 C C . VAL A 1 502 ? 47.032 40.740 44.784 1.00 9.44 502 VAL A C 1
ATOM 4132 O O . VAL A 1 502 ? 48.038 40.184 44.321 1.00 11.76 502 VAL A O 1
ATOM 4136 N N . ARG A 1 503 ? 46.756 42.028 44.597 1.00 9.40 503 ARG A N 1
ATOM 4137 C CA . ARG A 1 503 ? 47.666 42.892 43.872 1.00 10.06 503 ARG A CA 1
ATOM 4138 C C . ARG A 1 503 ? 48.725 43.451 44.793 1.00 11.21 503 ARG A C 1
ATOM 4139 O O . ARG A 1 503 ? 48.639 43.468 46.016 1.00 11.62 503 ARG A O 1
ATOM 4147 N N . GLY A 1 504 ? 49.763 43.960 44.172 1.00 13.20 504 GLY A N 1
ATOM 4148 C CA . GLY A 1 504 ? 50.834 44.628 44.881 1.00 15.15 504 GLY A CA 1
ATOM 4149 C C . GLY A 1 504 ? 52.044 43.746 45.016 1.00 14.89 504 GLY A C 1
ATOM 4150 O O . GLY A 1 504 ? 52.078 42.586 44.670 1.00 16.77 504 GLY A O 1
ATOM 4151 N N . GLY A 1 505 ? 53.079 44.313 45.575 1.00 15.94 505 GLY A N 1
ATOM 4152 C CA . GLY A 1 505 ? 54.302 43.555 45.671 1.00 15.36 505 GLY A CA 1
ATOM 4153 C C . GLY A 1 505 ? 54.415 42.551 46.763 1.00 13.43 505 GLY A C 1
ATOM 4154 O O . GLY A 1 505 ? 55.316 41.711 46.750 1.00 13.56 505 GLY A O 1
ATOM 4155 N N . GLY A 1 506 ? 53.511 42.640 47.732 1.00 10.85 506 GLY A N 1
ATOM 4156 C CA . GLY A 1 506 ? 53.589 41.769 48.883 1.00 9.54 506 GLY A CA 1
ATOM 4157 C C . GLY A 1 506 ? 52.371 40.855 48.866 1.00 9.71 506 GLY A C 1
ATOM 4158 O O . GLY A 1 506 ? 51.224 41.310 49.016 1.00 10.34 506 GLY A O 1
ATOM 4159 N N . PHE A 1 507 ? 52.615 39.560 48.713 1.00 8.89 507 PHE A N 1
ATOM 4160 C CA . PHE A 1 507 ? 51.531 38.565 48.555 1.00 7.74 507 PHE A CA 1
ATOM 4161 C C . PHE A 1 507 ? 51.859 37.274 49.343 1.00 7.58 507 PHE A C 1
ATOM 4162 O O . PHE A 1 507 ? 51.849 36.169 48.798 1.00 8.52 507 PHE A O 1
ATOM 4170 N N . PHE A 1 508 ? 52.233 37.450 50.601 1.00 8.00 508 PHE A N 1
ATOM 4171 C CA . PHE A 1 508 ? 53.048 36.513 51.345 1.00 7.71 508 PHE A CA 1
ATOM 4172 C C . PHE A 1 508 ? 52.414 35.914 52.581 1.00 8.69 508 PHE A C 1
ATOM 4173 O O . PHE A 1 508 ? 53.088 35.205 53.320 1.00 8.62 508 PHE A O 1
ATOM 4181 N N . THR A 1 509 ? 51.114 36.144 52.782 1.00 8.71 509 THR A N 1
ATOM 4182 C CA . THR A 1 509 ? 50.448 35.636 53.957 1.00 8.11 509 THR A CA 1
ATOM 4183 C C . THR A 1 509 ? 49.493 34.486 53.685 1.00 7.92 509 THR A C 1
ATOM 4184 O O . THR A 1 509 ? 49.932 33.345 53.486 1.00 8.98 509 THR A O 1
ATOM 4188 N N . GLY A 1 510 ? 48.212 34.767 53.744 1.00 8.22 510 GLY A N 1
ATOM 4189 C CA . GLY A 1 510 ? 47.174 33.756 53.597 1.00 7.74 510 GLY A CA 1
ATOM 4190 C C . GLY A 1 510 ? 45.873 34.274 54.209 1.00 7.03 510 GLY A C 1
ATOM 4191 O O . GLY A 1 510 ? 45.865 35.282 54.947 1.00 8.52 510 GLY A O 1
ATOM 4192 N N . ALA A 1 511 ? 44.786 33.527 53.963 1.00 7.63 511 ALA A N 1
ATOM 4193 C CA . ALA A 1 511 ? 43.500 33.942 54.489 1.00 8.57 511 ALA A CA 1
ATOM 4194 C C . ALA A 1 511 ? 43.401 33.654 55.997 1.00 7.97 511 ALA A C 1
ATOM 4195 O O . ALA A 1 511 ? 43.882 32.642 56.495 1.00 8.89 511 ALA A O 1
ATOM 4197 N N . PHE A 1 512 ? 42.748 34.580 56.671 1.00 8.80 512 PHE A N 1
ATOM 4198 C CA . PHE A 1 512 ? 42.392 34.460 58.087 1.00 9.02 512 PHE A CA 1
ATOM 4199 C C . PHE A 1 512 ? 40.871 34.614 58.247 1.00 9.55 512 PHE A C 1
ATOM 4200 O O . PHE A 1 512 ? 40.177 35.141 57.369 1.00 9.27 512 PHE A O 1
ATOM 4208 N N . VAL A 1 513 ? 40.386 34.158 59.396 1.00 8.66 513 VAL A N 1
ATOM 4209 C CA . VAL A 1 513 ? 39.005 34.364 59.831 1.00 9.92 513 VAL A CA 1
ATOM 4210 C C . VAL A 1 513 ? 39.076 34.992 61.205 1.00 9.35 513 VAL A C 1
ATOM 4211 O O . VAL A 1 513 ? 39.846 34.520 62.048 1.00 9.78 513 VAL A O 1
ATOM 4215 N N . GLY A 1 514 ? 38.337 36.071 61.415 1.00 9.52 514 GLY A N 1
ATOM 4216 C CA . GLY A 1 514 ? 38.490 36.830 62.617 1.00 9.45 514 GLY A CA 1
ATOM 4217 C C . GLY A 1 514 ? 37.243 37.542 63.080 1.00 9.67 514 GLY A C 1
ATOM 4218 O O . GLY A 1 514 ? 36.153 37.331 62.544 1.00 9.97 514 GLY A O 1
ATOM 4219 N N . ILE A 1 515 ? 37.435 38.354 64.111 1.00 9.20 515 ILE A N 1
ATOM 4220 C CA . ILE A 1 515 ? 36.408 39.211 64.665 1.00 9.99 515 ILE A CA 1
ATOM 4221 C C . ILE A 1 515 ? 36.975 40.593 64.946 1.00 9.80 515 ILE A C 1
ATOM 4222 O O . ILE A 1 515 ? 38.155 40.741 65.295 1.00 9.61 515 ILE A O 1
ATOM 4227 N N . ASN A 1 516 ? 36.134 41.601 64.719 1.00 9.61 516 ASN A N 1
ATOM 4228 C CA . ASN A 1 516 ? 36.594 42.982 64.814 1.00 9.41 516 ASN A CA 1
ATOM 4229 C C . ASN A 1 516 ? 35.526 43.941 65.322 1.00 9.32 516 ASN A C 1
ATOM 4230 O O . ASN A 1 516 ? 34.337 43.574 65.375 1.00 10.71 516 ASN A O 1
ATOM 4235 N N . ALA A 1 517 ? 35.972 45.119 65.744 1.00 9.25 517 ALA A N 1
ATOM 4236 C CA . ALA A 1 517 ? 35.100 46.215 66.073 1.00 9.69 517 ALA A CA 1
ATOM 4237 C C . ALA A 1 517 ? 35.705 47.476 65.516 1.00 9.90 517 ALA A C 1
ATOM 4238 O O . ALA A 1 517 ? 36.870 47.751 65.781 1.00 10.04 517 ALA A O 1
ATOM 4240 N N . ILE A 1 518 ? 34.890 48.279 64.804 1.00 9.78 518 ILE A N 1
ATOM 4241 C CA . ILE A 1 518 ? 35.286 49.579 64.236 1.00 9.98 518 ILE A CA 1
ATOM 4242 C C . ILE A 1 518 ? 34.391 50.644 64.800 1.00 9.40 518 ILE A C 1
ATOM 4243 O O . ILE A 1 518 ? 33.187 50.433 64.879 1.00 9.55 518 ILE A O 1
ATOM 4248 N N . ASP A 1 519 ? 34.976 51.755 65.227 1.00 9.34 519 ASP A N 1
ATOM 4249 C CA . ASP A 1 519 ? 34.236 52.951 65.631 1.00 9.64 519 ASP A CA 1
ATOM 4250 C C . ASP A 1 519 ? 35.001 54.173 65.139 1.00 9.34 519 ASP A C 1
ATOM 4251 O O . ASP A 1 519 ? 35.962 54.599 65.735 1.00 10.10 519 ASP A O 1
ATOM 4256 N N . ILE A 1 520 ? 34.567 54.692 63.999 1.00 9.22 520 ILE A N 1
ATOM 4257 C CA . ILE A 1 520 ? 35.244 55.781 63.328 1.00 8.88 520 ILE A CA 1
ATOM 4258 C C . ILE A 1 520 ? 34.993 57.045 64.192 1.00 8.36 520 ILE A C 1
ATOM 4259 O O . ILE A 1 520 ? 35.821 57.962 64.219 1.00 9.61 520 ILE A O 1
ATOM 4264 N N . THR A 1 521 ? 33.831 57.105 64.848 1.00 9.52 521 THR A N 1
ATOM 4265 C CA . THR A 1 521 ? 33.459 58.285 65.609 1.00 9.90 521 THR A CA 1
ATOM 4266 C C . THR A 1 521 ? 34.548 58.698 66.633 1.00 10.24 521 THR A C 1
ATOM 4267 O O . THR A 1 521 ? 34.840 59.873 66.854 1.00 10.76 521 THR A O 1
ATOM 4271 N N . GLY A 1 522 ? 35.105 57.681 67.279 1.00 10.36 522 GLY A N 1
ATOM 4272 C CA . GLY A 1 522 ? 36.122 57.845 68.308 1.00 11.32 522 GLY A CA 1
ATOM 4273 C C . GLY A 1 522 ? 35.693 57.379 69.691 1.00 11.26 522 GLY A C 1
ATOM 4274 O O . GLY A 1 522 ? 36.473 57.478 70.640 1.00 12.82 522 GLY A O 1
ATOM 4275 N N . THR A 1 523 ? 34.471 56.873 69.809 1.00 11.51 523 THR A N 1
ATOM 4276 C CA . THR A 1 523 ? 33.866 56.547 71.079 1.00 11.91 523 THR A CA 1
ATOM 4277 C C . THR A 1 523 ? 34.190 55.162 71.615 1.00 11.92 523 THR A C 1
ATOM 4278 O O . THR A 1 523 ? 33.690 54.770 72.699 1.00 13.33 523 THR A O 1
ATOM 4282 N N . ALA A 1 524 ? 35.024 54.392 70.918 1.00 11.61 524 ALA A N 1
ATOM 4283 C CA . ALA A 1 524 ? 35.491 53.097 71.443 1.00 12.12 524 ALA A CA 1
ATOM 4284 C C . ALA A 1 524 ? 34.320 52.192 71.853 1.00 12.40 524 ALA A C 1
ATOM 4285 O O . ALA A 1 524 ? 34.399 51.457 72.848 1.00 13.61 524 ALA A O 1
ATOM 4287 N N A LEU A 1 525 ? 33.279 52.173 71.042 0.50 12.03 525 LEU A N 1
ATOM 4288 N N B LEU A 1 525 ? 33.249 52.194 71.066 0.50 12.64 525 LEU A N 1
ATOM 4289 C CA A LEU A 1 525 ? 32.059 51.442 71.390 0.50 11.91 525 LEU A CA 1
ATOM 4290 C CA B LEU A 1 525 ? 32.064 51.419 71.464 0.50 12.57 525 LEU A CA 1
ATOM 4291 C C A LEU A 1 525 ? 32.398 49.942 71.565 0.50 12.02 525 LEU A C 1
ATOM 4292 C C B LEU A 1 525 ? 32.475 49.962 71.628 0.50 12.23 525 LEU A C 1
ATOM 4293 O O A LEU A 1 525 ? 32.990 49.329 70.649 0.50 11.89 525 LEU A O 1
ATOM 4294 O O B LEU A 1 525 ? 33.185 49.399 70.774 0.50 12.26 525 LEU A O 1
ATOM 4303 N N . PRO A 1 526 ? 32.024 49.325 72.714 1.00 12.57 526 PRO A N 1
ATOM 4304 C CA . PRO A 1 526 ? 32.401 47.953 72.972 1.00 12.59 526 PRO A CA 1
ATOM 4305 C C . PRO A 1 526 ? 31.566 46.946 72.248 1.00 12.09 526 PRO A C 1
ATOM 4306 O O . PRO A 1 526 ? 30.336 46.997 72.286 1.00 14.12 526 PRO A O 1
ATOM 4310 N N . ALA A 1 527 ? 32.221 45.937 71.706 1.00 13.07 527 ALA A N 1
ATOM 4311 C CA . ALA A 1 527 ? 31.572 44.783 71.104 1.00 13.41 527 ALA A CA 1
ATOM 4312 C C . ALA A 1 527 ? 31.941 43.574 71.906 1.00 13.27 527 ALA A C 1
ATOM 4313 O O . ALA A 1 527 ? 33.100 43.273 72.085 1.00 12.70 527 ALA A O 1
ATOM 4315 N N . ASP A 1 528 ? 30.917 42.868 72.415 1.00 13.27 528 ASP A N 1
ATOM 4316 C CA . ASP A 1 528 ? 31.163 41.718 73.305 1.00 13.26 528 ASP A CA 1
ATOM 4317 C C . ASP A 1 528 ? 30.926 40.417 72.581 1.00 13.55 528 ASP A C 1
ATOM 4318 O O . ASP A 1 528 ? 29.801 40.054 72.240 1.00 13.06 528 ASP A O 1
ATOM 4323 N N . PHE A 1 529 ? 32.007 39.683 72.376 1.00 12.64 529 PHE A N 1
ATOM 4324 C CA . PHE A 1 529 ? 31.993 38.407 71.705 1.00 12.97 529 PHE A CA 1
ATOM 4325 C C . PHE A 1 529 ? 32.055 37.237 72.684 1.00 14.06 529 PHE A C 1
ATOM 4326 O O . PHE A 1 529 ? 32.939 37.142 73.502 1.00 13.66 529 PHE A O 1
ATOM 4334 N N . ASP A 1 530 ? 31.018 36.390 72.636 1.00 14.36 530 ASP A N 1
ATOM 4335 C CA . ASP A 1 530 ? 30.856 35.319 73.641 1.00 13.59 530 ASP A CA 1
ATOM 4336 C C . ASP A 1 530 ? 31.746 34.143 73.353 1.00 13.28 530 ASP A C 1
ATOM 4337 O O . ASP A 1 530 ? 32.204 33.424 74.237 1.00 14.70 530 ASP A O 1
ATOM 4342 N N . TYR A 1 531 ? 31.987 33.900 72.076 1.00 12.66 531 TYR A N 1
ATOM 4343 C CA . TYR A 1 531 ? 32.708 32.717 71.693 1.00 12.78 531 TYR A CA 1
ATOM 4344 C C . TYR A 1 531 ? 33.335 32.901 70.322 1.00 11.73 531 TYR A C 1
ATOM 4345 O O . TYR A 1 531 ? 32.916 33.752 69.547 1.00 13.73 531 TYR A O 1
ATOM 4354 N N . PHE A 1 532 ? 34.227 31.989 69.996 1.00 13.39 532 PHE A N 1
ATOM 4355 C CA . PHE A 1 532 ? 34.790 31.885 68.621 1.00 13.28 532 PHE A CA 1
ATOM 4356 C C . PHE A 1 532 ? 34.938 30.408 68.298 1.00 13.17 532 PHE A C 1
ATOM 4357 O O . PHE A 1 532 ? 35.695 29.694 68.998 1.00 13.97 532 PHE A O 1
ATOM 4365 N N A THR A 1 533 ? 34.202 29.918 67.287 0.50 13.00 533 THR A N 1
ATOM 4366 N N B THR A 1 533 ? 34.296 29.967 67.231 0.50 13.20 533 THR A N 1
ATOM 4367 C CA A THR A 1 533 ? 34.306 28.525 66.835 0.50 13.91 533 THR A CA 1
ATOM 4368 C CA B THR A 1 533 ? 34.317 28.586 66.861 0.50 14.01 533 THR A CA 1
ATOM 4369 C C A THR A 1 533 ? 35.108 28.414 65.548 0.50 13.85 533 THR A C 1
ATOM 4370 C C B THR A 1 533 ? 35.019 28.369 65.516 0.50 13.82 533 THR A C 1
ATOM 4371 O O A THR A 1 533 ? 35.087 29.304 64.699 0.50 14.25 533 THR A O 1
ATOM 4372 O O B THR A 1 533 ? 34.838 29.158 64.592 0.50 13.55 533 THR A O 1
ATOM 4379 N N . TYR A 1 534 ? 35.831 27.316 65.445 1.00 13.74 534 TYR A N 1
ATOM 4380 C CA . TYR A 1 534 ? 36.531 26.915 64.216 1.00 14.07 534 TYR A CA 1
ATOM 4381 C C . TYR A 1 534 ? 36.534 25.379 64.107 1.00 14.79 534 TYR A C 1
ATOM 4382 O O . TYR A 1 534 ? 37.146 24.739 64.964 1.00 14.52 534 TYR A O 1
ATOM 4391 N N . LYS A 1 535 ? 35.885 24.795 63.087 1.00 15.36 535 LYS A N 1
ATOM 4392 C CA . LYS A 1 535 ? 35.829 23.309 62.926 1.00 16.84 535 LYS A CA 1
ATOM 4393 C C . LYS A 1 535 ? 36.103 22.954 61.505 1.00 16.42 535 LYS A C 1
ATOM 4394 O O . LYS A 1 535 ? 35.351 23.368 60.643 1.00 14.90 535 LYS A O 1
ATOM 4400 N N . GLU A 1 536 ? 37.164 22.191 61.265 1.00 17.98 536 GLU A N 1
ATOM 4401 C CA . GLU A 1 536 ? 37.509 21.668 59.925 1.00 19.84 536 GLU A CA 1
ATOM 4402 C C . GLU A 1 536 ? 36.859 20.317 59.534 1.00 21.51 536 GLU A C 1
ATOM 4403 O O . GLU A 1 536 ? 36.505 19.513 60.428 1.00 21.33 536 GLU A O 1
ATOM 4409 N N . LEU A 1 537 ? 36.686 20.046 58.239 1.00 23.80 537 LEU A N 1
ATOM 4410 C CA . LEU A 1 537 ? 36.215 18.708 57.721 1.00 26.51 537 LEU A CA 1
ATOM 4411 C C . LEU A 1 537 ? 37.217 17.554 57.931 1.00 28.29 537 LEU A C 1
ATOM 4412 O O . LEU A 1 537 ? 36.816 16.401 58.187 1.00 28.66 537 LEU A O 1
ATOM 4417 N N . ASP A 1 538 ? 38.503 17.870 57.806 1.00 31.39 538 ASP A N 1
ATOM 4418 C CA . ASP A 1 538 ? 39.642 16.933 57.950 1.00 32.41 538 ASP A CA 1
ATOM 4419 C C . ASP A 1 538 ? 39.287 15.473 58.201 1.00 34.59 538 ASP A C 1
ATOM 4420 O O . ASP A 1 538 ? 40.138 14.584 58.012 1.00 36.98 538 ASP A O 1
ATOM 4425 N N . MET B 1 1 ? 51.607 99.251 50.600 1.00 26.73 1 MET B N 1
ATOM 4426 C CA . MET B 1 1 ? 51.796 98.144 49.627 1.00 25.56 1 MET B CA 1
ATOM 4427 C C . MET B 1 1 ? 50.557 97.280 49.782 1.00 21.48 1 MET B C 1
ATOM 4428 O O . MET B 1 1 ? 50.123 97.013 50.890 1.00 20.41 1 MET B O 1
ATOM 4433 N N . ASN B 1 2 ? 49.959 96.894 48.673 1.00 19.25 2 ASN B N 1
ATOM 4434 C CA . ASN B 1 2 ? 48.772 96.026 48.743 1.00 18.23 2 ASN B CA 1
ATOM 4435 C C . ASN B 1 2 ? 49.172 94.581 48.935 1.00 16.66 2 ASN B C 1
ATOM 4436 O O . ASN B 1 2 ? 50.327 94.175 48.802 1.00 16.91 2 ASN B O 1
ATOM 4441 N N . ILE B 1 3 ? 48.167 93.813 49.339 1.00 14.36 3 ILE B N 1
ATOM 4442 C CA . ILE B 1 3 ? 48.320 92.339 49.365 1.00 15.03 3 ILE B CA 1
ATOM 4443 C C . ILE B 1 3 ? 48.572 91.844 47.956 1.00 13.89 3 ILE B C 1
ATOM 4444 O O . ILE B 1 3 ? 47.881 92.235 47.027 1.00 14.63 3 ILE B O 1
ATOM 4449 N N . GLN B 1 4 ? 49.626 91.051 47.802 1.00 13.78 4 GLN B N 1
ATOM 4450 C CA . GLN B 1 4 ? 49.986 90.432 46.531 1.00 14.63 4 GLN B CA 1
ATOM 4451 C C . GLN B 1 4 ? 49.964 88.916 46.696 1.00 14.03 4 GLN B C 1
ATOM 4452 O O . GLN B 1 4 ? 50.847 88.313 47.284 1.00 15.14 4 GLN B O 1
ATOM 4458 N N . ASN B 1 5 ? 48.922 88.312 46.163 1.00 12.91 5 ASN B N 1
ATOM 4459 C CA . ASN B 1 5 ? 48.707 86.879 46.340 1.00 13.13 5 ASN B CA 1
ATOM 4460 C C . ASN B 1 5 ? 49.539 86.008 45.429 1.00 12.66 5 ASN B C 1
ATOM 4461 O O . ASN B 1 5 ? 49.848 86.413 44.327 1.00 14.24 5 ASN B O 1
ATOM 4466 N N . PRO B 1 6 ? 49.864 84.789 45.871 1.00 12.28 6 PRO B N 1
ATOM 4467 C CA . PRO B 1 6 ? 49.616 84.239 47.215 1.00 12.42 6 PRO B CA 1
ATOM 4468 C C . PRO B 1 6 ? 50.583 84.875 48.197 1.00 12.28 6 PRO B C 1
ATOM 4469 O O . PRO B 1 6 ? 51.753 85.155 47.875 1.00 13.08 6 PRO B O 1
ATOM 4473 N N . VAL B 1 7 ? 50.085 85.126 49.386 1.00 11.95 7 VAL B N 1
ATOM 4474 C CA . VAL B 1 7 ? 50.913 85.675 50.463 1.00 11.81 7 VAL B CA 1
ATOM 4475 C C . VAL B 1 7 ? 51.826 84.622 51.094 1.00 12.16 7 VAL B C 1
ATOM 4476 O O . VAL B 1 7 ? 52.897 84.999 51.577 1.00 12.95 7 VAL B O 1
ATOM 4480 N N . LEU B 1 8 ? 51.421 83.338 51.101 1.00 11.14 8 LEU B N 1
ATOM 4481 C CA . LEU B 1 8 ? 52.290 82.246 51.523 1.00 10.82 8 LEU B CA 1
ATOM 4482 C C . LEU B 1 8 ? 52.504 81.364 50.286 1.00 10.95 8 LEU B C 1
ATOM 4483 O O . LEU B 1 8 ? 51.555 80.785 49.742 1.00 11.39 8 LEU B O 1
ATOM 4488 N N . LYS B 1 9 ? 53.727 81.360 49.795 1.00 10.96 9 LYS B N 1
ATOM 4489 C CA . LYS B 1 9 ? 54.050 80.736 48.517 1.00 12.04 9 LYS B CA 1
ATOM 4490 C C . LYS B 1 9 ? 54.488 79.296 48.709 1.00 10.88 9 LYS B C 1
ATOM 4491 O O . LYS B 1 9 ? 54.958 78.877 49.768 1.00 12.26 9 LYS B O 1
ATOM 4497 N N . GLY B 1 10 ? 54.357 78.525 47.651 1.00 10.67 10 GLY B N 1
ATOM 4498 C CA . GLY B 1 10 ? 54.623 77.127 47.778 1.00 9.80 10 GLY B CA 1
ATOM 4499 C C . GLY B 1 10 ? 53.655 76.420 48.697 1.00 8.91 10 GLY B C 1
ATOM 4500 O O . GLY B 1 10 ? 52.652 76.990 49.166 1.00 10.63 10 GLY B O 1
ATOM 4501 N N . PHE B 1 11 ? 53.957 75.160 48.967 1.00 10.12 11 PHE B N 1
ATOM 4502 C CA . PHE B 1 11 ? 53.066 74.264 49.742 1.00 9.22 11 PHE B CA 1
ATOM 4503 C C . PHE B 1 11 ? 52.675 74.848 51.087 1.00 9.02 11 PHE B C 1
ATOM 4504 O O . PHE B 1 11 ? 53.446 74.862 52.023 1.00 10.02 11 PHE B O 1
ATOM 4512 N N . ASN B 1 12 ? 51.444 75.336 51.152 1.00 9.01 12 ASN B N 1
ATOM 4513 C CA . ASN B 1 12 ? 50.916 76.100 52.315 1.00 9.25 12 ASN B CA 1
ATOM 4514 C C . ASN B 1 12 ? 49.391 76.090 52.241 1.00 8.94 12 ASN B C 1
ATOM 4515 O O . ASN B 1 12 ? 48.774 77.136 52.019 1.00 9.52 12 ASN B O 1
ATOM 4520 N N . PRO B 1 13 ? 48.787 74.896 52.396 1.00 8.61 13 PRO B N 1
ATOM 4521 C CA . PRO B 1 13 ? 47.357 74.801 52.146 1.00 8.61 13 PRO B CA 1
ATOM 4522 C C . PRO B 1 13 ? 46.524 75.010 53.384 1.00 9.01 13 PRO B C 1
ATOM 4523 O O . PRO B 1 13 ? 47.048 75.154 54.477 1.00 8.73 13 PRO B O 1
ATOM 4527 N N . ASP B 1 14 ? 45.210 75.018 53.165 1.00 8.08 14 ASP B N 1
ATOM 4528 C CA . ASP B 1 14 ? 44.243 74.949 54.265 1.00 7.79 14 ASP B CA 1
ATOM 4529 C C . ASP B 1 14 ? 44.511 76.022 55.316 1.00 8.58 14 ASP B C 1
ATOM 4530 O O . ASP B 1 14 ? 44.597 75.753 56.528 1.00 9.74 14 ASP B O 1
ATOM 4535 N N . PRO B 1 15 ? 44.577 77.297 54.882 1.00 8.59 15 PRO B N 1
ATOM 4536 C CA . PRO B 1 15 ? 44.923 78.308 55.871 1.00 8.70 15 PRO B CA 1
ATOM 4537 C C . PRO B 1 15 ? 43.886 78.590 56.918 1.00 9.90 15 PRO B C 1
ATOM 4538 O O . PRO B 1 15 ? 42.702 78.835 56.588 1.00 9.94 15 PRO B O 1
ATOM 4542 N N . SER B 1 16 ? 44.332 78.586 58.177 1.00 9.62 16 SER B N 1
ATOM 4543 C CA . SER B 1 16 ? 43.503 79.007 59.312 1.00 8.58 16 SER B CA 1
ATOM 4544 C C . SER B 1 16 ? 44.126 80.271 59.872 1.00 9.16 16 SER B C 1
ATOM 4545 O O . SER B 1 16 ? 45.188 80.236 60.463 1.00 9.91 16 SER B O 1
ATOM 4548 N N . ILE B 1 17 ? 43.445 81.367 59.619 1.00 9.84 17 ILE B N 1
ATOM 4549 C CA . ILE B 1 17 ? 43.892 82.696 60.065 1.00 10.39 17 ILE B CA 1
ATOM 4550 C C . ILE B 1 17 ? 43.205 83.091 61.364 1.00 10.60 17 ILE B C 1
ATOM 4551 O O . ILE B 1 17 ? 42.046 82.786 61.603 1.00 11.16 17 ILE B O 1
ATOM 4556 N N . VAL B 1 18 ? 43.969 83.732 62.236 1.00 10.46 18 VAL B N 1
ATOM 4557 C CA . VAL B 1 18 ? 43.467 84.254 63.485 1.00 11.87 18 VAL B CA 1
ATOM 4558 C C . VAL B 1 18 ? 44.109 85.566 63.797 1.00 10.98 18 VAL B C 1
ATOM 4559 O O . VAL B 1 18 ? 45.255 85.765 63.476 1.00 11.86 18 VAL B O 1
ATOM 4563 N N . ARG B 1 19 ? 43.344 86.484 64.378 1.00 12.15 19 ARG B N 1
ATOM 4564 C CA . ARG B 1 19 ? 43.877 87.682 65.013 1.00 13.61 19 ARG B CA 1
ATOM 4565 C C . ARG B 1 19 ? 43.930 87.514 66.530 1.00 13.78 19 ARG B C 1
ATOM 4566 O O . ARG B 1 19 ? 42.927 87.119 67.171 1.00 14.35 19 ARG B O 1
ATOM 4574 N N . ALA B 1 20 ? 45.106 87.828 67.081 1.00 14.74 20 ALA B N 1
ATOM 4575 C CA . ALA B 1 20 ? 45.285 87.922 68.529 1.00 14.91 20 ALA B CA 1
ATOM 4576 C C . ALA B 1 20 ? 45.866 89.303 68.825 1.00 14.73 20 ALA B C 1
ATOM 4577 O O . ALA B 1 20 ? 47.056 89.562 68.614 1.00 15.76 20 ALA B O 1
ATOM 4579 N N . GLY B 1 21 ? 44.976 90.229 69.180 1.00 15.53 21 GLY B N 1
ATOM 4580 C CA . GLY B 1 21 ? 45.347 91.630 69.373 1.00 15.44 21 GLY B CA 1
ATOM 4581 C C . GLY B 1 21 ? 45.759 92.262 68.070 1.00 15.94 21 GLY B C 1
ATOM 4582 O O . GLY B 1 21 ? 44.972 92.285 67.124 1.00 16.75 21 GLY B O 1
ATOM 4583 N N . ASP B 1 22 ? 47.016 92.696 68.000 1.00 16.02 22 ASP B N 1
ATOM 4584 C CA . ASP B 1 22 ? 47.581 93.304 66.822 1.00 16.53 22 ASP B CA 1
ATOM 4585 C C . ASP B 1 22 ? 48.312 92.310 65.921 1.00 15.55 22 ASP B C 1
ATOM 4586 O O . ASP B 1 22 ? 48.840 92.674 64.861 1.00 17.25 22 ASP B O 1
ATOM 4591 N N . ASP B 1 23 ? 48.373 91.070 66.362 1.00 15.31 23 ASP B N 1
ATOM 4592 C CA . ASP B 1 23 ? 49.079 90.024 65.642 1.00 14.05 23 ASP B CA 1
ATOM 4593 C C . ASP B 1 23 ? 48.157 89.095 64.866 1.00 13.78 23 ASP B C 1
ATOM 4594 O O . ASP B 1 23 ? 47.107 88.730 65.356 1.00 15.91 23 ASP B O 1
ATOM 4599 N N . TYR B 1 24 ? 48.592 88.740 63.672 1.00 12.01 24 TYR B N 1
ATOM 4600 C CA . TYR B 1 24 ? 47.868 87.797 62.854 1.00 12.17 24 TYR B CA 1
ATOM 4601 C C . TYR B 1 24 ? 48.740 86.577 62.644 1.00 11.97 24 TYR B C 1
ATOM 4602 O O . TYR B 1 24 ? 49.942 86.676 62.430 1.00 13.16 24 TYR B O 1
ATOM 4611 N N . TYR B 1 25 ? 48.102 85.403 62.659 1.00 11.97 25 TYR B N 1
ATOM 4612 C CA . TYR B 1 25 ? 48.763 84.149 62.397 1.00 11.39 25 TYR B CA 1
ATOM 4613 C C . TYR B 1 25 ? 47.954 83.358 61.383 1.00 10.79 25 TYR B C 1
ATOM 4614 O O . TYR B 1 25 ? 46.709 83.367 61.419 1.00 11.31 25 TYR B O 1
ATOM 4623 N N . ILE B 1 26 ? 48.658 82.628 60.516 1.00 10.06 26 ILE B N 1
ATOM 4624 C CA . ILE B 1 26 ? 48.019 81.613 59.667 1.00 9.85 26 ILE B CA 1
ATOM 4625 C C . ILE B 1 26 ? 48.712 80.281 59.927 1.00 10.59 26 ILE B C 1
ATOM 4626 O O . ILE B 1 26 ? 49.945 80.199 59.809 1.00 11.03 26 ILE B O 1
ATOM 4631 N N . ALA B 1 27 ? 47.906 79.253 60.221 1.00 10.12 27 ALA B N 1
ATOM 4632 C CA . ALA B 1 27 ? 48.372 77.882 60.273 1.00 8.88 27 ALA B CA 1
ATOM 4633 C C . ALA B 1 27 ? 48.033 77.202 58.963 1.00 9.56 27 ALA B C 1
ATOM 4634 O O . ALA B 1 27 ? 46.926 77.355 58.448 1.00 10.49 27 ALA B O 1
ATOM 4636 N N . THR B 1 28 ? 48.996 76.484 58.408 1.00 8.89 28 THR B N 1
ATOM 4637 C CA . THR B 1 28 ? 48.757 75.693 57.185 1.00 9.09 28 THR B CA 1
ATOM 4638 C C . THR B 1 28 ? 49.097 74.235 57.428 1.00 8.32 28 THR B C 1
ATOM 4639 O O . THR B 1 28 ? 49.888 73.865 58.293 1.00 10.29 28 THR B O 1
ATOM 4643 N N . SER B 1 29 ? 48.476 73.381 56.621 1.00 8.22 29 SER B N 1
ATOM 4644 C CA . SER B 1 29 ? 48.692 71.948 56.720 1.00 8.73 29 SER B CA 1
ATOM 4645 C C . SER B 1 29 ? 50.018 71.467 56.167 1.00 8.15 29 SER B C 1
ATOM 4646 O O . SER B 1 29 ? 50.546 72.076 55.242 1.00 9.90 29 SER B O 1
ATOM 4649 N N . THR B 1 30 ? 50.566 70.415 56.767 1.00 8.91 30 THR B N 1
ATOM 4650 C CA . THR B 1 30 ? 51.906 69.920 56.490 1.00 8.62 30 THR B CA 1
ATOM 4651 C C . THR B 1 30 ? 51.969 68.426 56.128 1.00 8.30 30 THR B C 1
ATOM 4652 O O . THR B 1 30 ? 53.011 67.996 55.634 1.00 9.13 30 THR B O 1
ATOM 4656 N N . PHE B 1 31 ? 50.865 67.692 56.270 1.00 7.91 31 PHE B N 1
ATOM 4657 C CA . PHE B 1 31 ? 50.813 66.297 55.797 1.00 8.29 31 PHE B CA 1
ATOM 4658 C C . PHE B 1 31 ? 51.913 65.470 56.409 1.00 8.34 31 PHE B C 1
ATOM 4659 O O . PHE B 1 31 ? 52.067 65.496 57.622 1.00 9.17 31 PHE B O 1
ATOM 4667 N N . GLU B 1 32 ? 52.733 64.817 55.595 1.00 8.49 32 GLU B N 1
ATOM 4668 C CA . GLU B 1 32 ? 53.790 63.961 56.114 1.00 9.32 32 GLU B CA 1
ATOM 4669 C C . GLU B 1 32 ? 55.056 64.705 56.543 1.00 9.76 32 GLU B C 1
ATOM 4670 O O . GLU B 1 32 ? 55.973 64.071 57.035 1.00 10.85 32 GLU B O 1
ATOM 4676 N N . TRP B 1 33 ? 55.114 66.014 56.297 1.00 10.15 33 TRP B N 1
ATOM 4677 C CA . TRP B 1 33 ? 56.320 66.770 56.558 1.00 10.54 33 TRP B CA 1
ATOM 4678 C C . TRP B 1 33 ? 56.415 67.209 58.009 1.00 10.51 33 TRP B C 1
ATOM 4679 O O . TRP B 1 33 ? 55.460 67.672 58.599 1.00 11.46 33 TRP B O 1
ATOM 4690 N N . PHE B 1 34 ? 57.616 67.118 58.570 1.00 11.45 34 PHE B N 1
ATOM 4691 C CA . PHE B 1 34 ? 57.825 67.244 59.994 1.00 11.29 34 PHE B CA 1
ATOM 4692 C C . PHE B 1 34 ? 58.876 68.372 60.282 1.00 11.15 34 PHE B C 1
ATOM 4693 O O . PHE B 1 34 ? 59.882 68.458 59.591 1.00 11.03 34 PHE B O 1
ATOM 4701 N N . PRO B 1 35 ? 58.680 69.250 61.301 1.00 11.23 35 PRO B N 1
ATOM 4702 C CA . PRO B 1 35 ? 57.565 69.300 62.257 1.00 11.22 35 PRO B CA 1
ATOM 4703 C C . PRO B 1 35 ? 56.248 69.790 61.664 1.00 10.48 35 PRO B C 1
ATOM 4704 O O . PRO B 1 35 ? 56.212 70.420 60.611 1.00 11.31 35 PRO B O 1
ATOM 4708 N N . GLY B 1 36 ? 55.179 69.465 62.371 1.00 11.17 36 GLY B N 1
ATOM 4709 C CA . GLY B 1 36 ? 53.834 69.690 61.841 1.00 10.75 36 GLY B CA 1
ATOM 4710 C C . GLY B 1 36 ? 53.235 71.059 62.163 1.00 10.63 36 GLY B C 1
ATOM 4711 O O . GLY B 1 36 ? 53.470 71.627 63.223 1.00 11.25 36 GLY B O 1
ATOM 4712 N N . VAL B 1 37 ? 52.416 71.530 61.218 1.00 9.37 37 VAL B N 1
ATOM 4713 C CA . VAL B 1 37 ? 51.615 72.736 61.197 1.00 10.13 37 VAL B CA 1
ATOM 4714 C C . VAL B 1 37 ? 52.516 73.962 61.059 1.00 10.13 37 VAL B C 1
ATOM 4715 O O . VAL B 1 37 ? 53.140 74.407 62.029 1.00 11.65 37 VAL B O 1
ATOM 4719 N N . GLN B 1 38 ? 52.620 74.513 59.863 1.00 9.91 38 GLN B N 1
ATOM 4720 C CA . GLN B 1 38 ? 53.404 75.748 59.666 1.00 9.98 38 GLN B CA 1
ATOM 4721 C C . GLN B 1 38 ? 52.571 76.896 60.211 1.00 10.91 38 GLN B C 1
ATOM 4722 O O . GLN B 1 38 ? 51.364 76.960 59.956 1.00 11.05 38 GLN B O 1
ATOM 4728 N N . ILE B 1 39 ? 53.209 77.790 60.967 1.00 10.51 39 ILE B N 1
ATOM 4729 C CA . ILE B 1 39 ? 52.545 79.003 61.403 1.00 11.04 39 ILE B CA 1
ATOM 4730 C C . ILE B 1 39 ? 53.371 80.199 60.931 1.00 10.95 39 ILE B C 1
ATOM 4731 O O . ILE B 1 39 ? 54.549 80.300 61.252 1.00 11.80 39 ILE B O 1
ATOM 4736 N N . HIS B 1 40 ? 52.707 81.082 60.186 1.00 12.01 40 HIS B N 1
ATOM 4737 C CA . HIS B 1 40 ? 53.243 82.367 59.708 1.00 12.08 40 HIS B CA 1
ATOM 4738 C C . HIS B 1 40 ? 52.548 83.490 60.463 1.00 12.66 40 HIS B C 1
ATOM 4739 O O . HIS B 1 40 ? 51.409 83.343 60.965 1.00 11.84 40 HIS B O 1
ATOM 4746 N N . HIS B 1 41 ? 53.286 84.582 60.598 1.00 12.07 41 HIS B N 1
ATOM 4747 C CA . HIS B 1 41 ? 52.874 85.753 61.374 1.00 11.51 41 HIS B CA 1
ATOM 4748 C C . HIS B 1 41 ? 52.896 86.984 60.492 1.00 11.66 41 HIS B C 1
ATOM 4749 O O . HIS B 1 41 ? 53.730 87.089 59.593 1.00 12.28 41 HIS B O 1
ATOM 4756 N N . SER B 1 42 ? 52.028 87.937 60.812 1.00 12.17 42 SER B N 1
ATOM 4757 C CA . SER B 1 42 ? 51.988 89.235 60.153 1.00 11.89 42 SER B CA 1
ATOM 4758 C C . SER B 1 42 ? 51.348 90.236 61.135 1.00 12.85 42 SER B C 1
ATOM 4759 O O . SER B 1 42 ? 50.571 89.840 62.014 1.00 13.62 42 SER B O 1
ATOM 4762 N N . LYS B 1 43 ? 51.631 91.523 60.921 1.00 13.49 43 LYS B N 1
ATOM 4763 C CA . LYS B 1 43 ? 50.857 92.588 61.545 1.00 14.67 43 LYS B CA 1
ATOM 4764 C C . LYS B 1 43 ? 49.976 93.377 60.593 1.00 14.64 43 LYS B C 1
ATOM 4765 O O . LYS B 1 43 ? 49.230 94.259 61.003 1.00 16.04 43 LYS B O 1
ATOM 4771 N N . ASP B 1 44 ? 49.971 93.031 59.316 1.00 13.76 44 ASP B N 1
ATOM 4772 C CA . ASP B 1 44 ? 49.328 93.906 58.320 1.00 14.05 44 ASP B CA 1
ATOM 4773 C C . ASP B 1 44 ? 48.611 93.146 57.190 1.00 12.73 44 ASP B C 1
ATOM 4774 O O . ASP B 1 44 ? 48.016 93.785 56.314 1.00 13.58 44 AS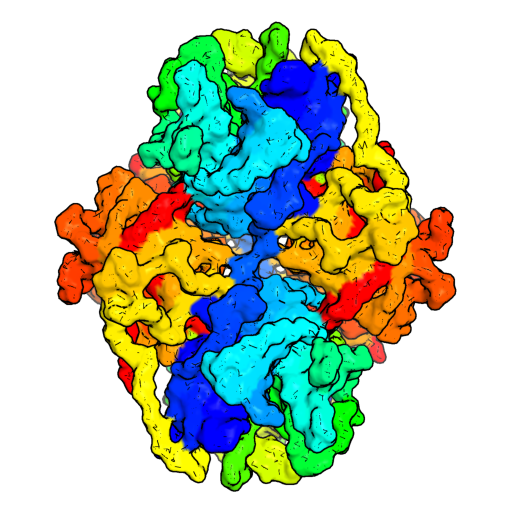P B O 1
ATOM 4779 N N . LEU B 1 45 ? 48.737 91.806 57.194 1.00 12.68 45 LEU B N 1
ATOM 4780 C CA . LEU B 1 45 ? 48.232 90.904 56.124 1.00 13.22 45 LEU B CA 1
ATOM 4781 C C . LEU B 1 45 ? 48.961 90.942 54.800 1.00 13.04 45 LEU B C 1
ATOM 4782 O O . LEU B 1 45 ? 48.677 90.106 53.926 1.00 13.35 45 LEU B O 1
ATOM 4787 N N . VAL B 1 46 ? 49.954 91.816 54.678 1.00 13.47 46 VAL B N 1
ATOM 4788 C CA . VAL B 1 46 ? 50.738 91.995 53.468 1.00 14.54 46 VAL B CA 1
ATOM 4789 C C . VAL B 1 46 ? 52.082 91.278 53.578 1.00 13.53 46 VAL B C 1
ATOM 4790 O O . VAL B 1 46 ? 52.453 90.571 52.677 1.00 13.78 46 VAL B O 1
ATOM 4794 N N . HIS B 1 47 ? 52.795 91.472 54.695 1.00 13.34 47 HIS B N 1
ATOM 4795 C CA . HIS B 1 47 ? 54.106 90.918 54.903 1.00 13.20 47 HIS B CA 1
ATOM 4796 C C . HIS B 1 47 ? 54.028 89.775 55.890 1.00 13.24 47 HIS B C 1
ATOM 4797 O O . HIS B 1 47 ? 53.457 89.947 56.978 1.00 14.49 47 HIS B O 1
ATOM 4804 N N . TRP B 1 48 ? 54.582 88.619 55.520 1.00 12.98 48 TRP B N 1
ATOM 4805 C CA . TRP B 1 48 ? 54.449 87.414 56.347 1.00 13.17 48 TRP B CA 1
ATOM 4806 C C . TRP B 1 48 ? 55.810 86.800 56.582 1.00 13.19 48 TRP B C 1
ATOM 4807 O O . TRP B 1 48 ? 56.691 86.906 55.762 1.00 14.85 48 TRP B O 1
ATOM 4818 N N . HIS B 1 49 ? 55.977 86.125 57.694 1.00 13.41 49 HIS B N 1
ATOM 4819 C CA . HIS B 1 49 ? 57.184 85.354 57.974 1.00 13.66 49 HIS B CA 1
ATOM 4820 C C . HIS B 1 49 ? 56.860 84.093 58.724 1.00 13.24 49 HIS B C 1
ATOM 4821 O O . HIS B 1 49 ? 55.908 84.032 59.483 1.00 13.24 49 HIS B O 1
ATOM 4828 N N . LEU B 1 50 ? 57.643 83.060 58.451 1.00 12.78 50 LEU B N 1
ATOM 4829 C CA . LEU B 1 50 ? 57.419 81.753 59.062 1.00 13.29 50 LEU B CA 1
ATOM 4830 C C . LEU B 1 50 ? 58.036 81.741 60.428 1.00 13.32 50 LEU B C 1
ATOM 4831 O O . LEU B 1 50 ? 59.239 82.017 60.562 1.00 14.23 50 LEU B O 1
ATOM 4836 N N . VAL B 1 51 ? 57.244 81.380 61.424 1.00 12.63 51 VAL B N 1
ATOM 4837 C CA . VAL B 1 51 ? 57.693 81.555 62.823 1.00 12.32 51 VAL B CA 1
ATOM 4838 C C . VAL B 1 51 ? 57.630 80.314 63.734 1.00 12.86 51 VAL B C 1
ATOM 4839 O O . VAL B 1 51 ? 58.331 80.260 64.755 1.00 13.92 51 VAL B O 1
ATOM 4843 N N . ALA B 1 52 ? 56.834 79.301 63.384 1.00 12.96 52 ALA B N 1
ATOM 4844 C CA . ALA B 1 52 ? 56.678 78.188 64.299 1.00 12.99 52 ALA B CA 1
ATOM 4845 C C . ALA B 1 52 ? 56.144 76.954 63.599 1.00 12.30 52 ALA B C 1
ATOM 4846 O O . ALA B 1 52 ? 55.492 77.050 62.571 1.00 12.60 52 ALA B O 1
ATOM 4848 N N . HIS B 1 53 ? 56.411 75.803 64.218 1.00 12.72 53 HIS B N 1
ATOM 4849 C CA . HIS B 1 53 ? 55.750 74.520 63.898 1.00 11.81 53 HIS B CA 1
ATOM 4850 C C . HIS B 1 53 ? 55.458 73.816 65.216 1.00 11.28 53 HIS B C 1
ATOM 4851 O O . HIS B 1 53 ? 56.367 73.232 65.824 1.00 12.66 53 HIS B O 1
ATOM 4858 N N . PRO B 1 54 ? 54.249 73.943 65.742 1.00 11.31 54 PRO B N 1
ATOM 4859 C CA . PRO B 1 54 ? 53.969 73.386 67.075 1.00 11.56 54 PRO B CA 1
ATOM 4860 C C . PRO B 1 54 ? 54.176 71.901 67.290 1.00 12.29 54 PRO B C 1
ATOM 4861 O O . PRO B 1 54 ? 54.430 71.438 68.405 1.00 12.67 54 PRO B O 1
ATOM 4865 N N . LEU B 1 55 ? 54.029 71.118 66.233 1.00 11.04 55 LEU B N 1
ATOM 4866 C CA . LEU B 1 55 ? 53.977 69.667 66.432 1.00 11.56 55 LEU B CA 1
ATOM 4867 C C . LEU B 1 55 ? 55.377 69.124 66.201 1.00 11.33 55 LEU B C 1
ATOM 4868 O O . LEU B 1 55 ? 55.759 68.718 65.112 1.00 12.05 55 LEU B O 1
ATOM 4873 N N . SER B 1 56 ? 56.190 69.227 67.240 1.00 12.24 56 SER B N 1
ATOM 4874 C CA . SER B 1 56 ? 57.645 69.246 67.103 1.00 13.24 56 SER B CA 1
ATOM 4875 C C . SER B 1 56 ? 58.313 68.004 67.662 1.00 14.56 56 SER B C 1
ATOM 4876 O O . SER B 1 56 ? 59.551 67.873 67.536 1.00 15.12 56 SER B O 1
ATOM 4879 N N . THR B 1 57 ? 57.535 67.115 68.287 1.00 14.44 57 THR B N 1
ATOM 4880 C CA . THR B 1 57 ? 58.029 65.837 68.789 1.00 14.22 57 THR B CA 1
ATOM 4881 C C . THR B 1 57 ? 57.069 64.710 68.404 1.00 14.22 57 THR B C 1
ATOM 4882 O O . THR B 1 57 ? 55.951 64.970 67.994 1.00 14.32 57 THR B O 1
ATOM 4886 N N . THR B 1 58 ? 57.535 63.480 68.540 1.00 14.28 58 THR B N 1
ATOM 4887 C CA . THR B 1 58 ? 56.712 62.303 68.275 1.00 14.72 58 THR B CA 1
ATOM 4888 C C . THR B 1 58 ? 55.555 62.151 69.241 1.00 13.51 58 THR B C 1
ATOM 4889 O O . THR B 1 58 ? 54.579 61.464 68.913 1.00 15.62 58 THR B O 1
ATOM 4893 N N . GLU B 1 59 ? 55.618 62.838 70.386 1.00 14.32 59 GLU B N 1
ATOM 4894 C CA . GLU B 1 59 ? 54.499 62.853 71.300 1.00 13.84 59 GLU B CA 1
ATOM 4895 C C . GLU B 1 59 ? 53.322 63.633 70.689 1.00 12.49 59 GLU B C 1
ATOM 4896 O O . GLU B 1 59 ? 52.161 63.251 70.847 1.00 13.59 59 GLU B O 1
ATOM 4902 N N . PHE B 1 60 ? 53.624 64.710 69.978 1.00 13.33 60 PHE B N 1
ATOM 4903 C CA . PHE B 1 60 ? 52.587 65.463 69.275 1.00 13.20 60 PHE B CA 1
ATOM 4904 C C . PHE B 1 60 ? 52.118 64.739 68.026 1.00 12.21 60 PHE B C 1
ATOM 4905 O O . PHE B 1 60 ? 50.963 64.828 67.649 1.00 13.17 60 PHE B O 1
ATOM 4913 N N . LEU B 1 61 ? 53.031 64.067 67.351 1.00 12.62 61 LEU B N 1
ATOM 4914 C CA . LEU B 1 61 ? 52.844 63.652 65.956 1.00 11.29 61 LEU B CA 1
ATOM 4915 C C . LEU B 1 61 ? 53.787 62.501 65.592 1.00 11.35 61 LEU B C 1
ATOM 4916 O O . LEU B 1 61 ? 55.008 62.688 65.448 1.00 11.90 61 LEU B O 1
ATOM 4921 N N . ASP B 1 62 ? 53.185 61.317 65.425 1.00 11.49 62 ASP B N 1
ATOM 4922 C CA . ASP B 1 62 ? 53.912 60.090 65.140 1.00 11.48 62 ASP B CA 1
ATOM 4923 C C . ASP B 1 62 ? 53.413 59.617 63.798 1.00 10.52 62 ASP B C 1
ATOM 4924 O O . ASP B 1 62 ? 52.343 59.021 63.678 1.00 12.24 62 ASP B O 1
ATOM 4929 N N . MET B 1 63 ? 54.195 59.916 62.758 1.00 11.81 63 MET B N 1
ATOM 4930 C CA . MET B 1 63 ? 53.807 59.626 61.401 1.00 11.01 63 MET B CA 1
ATOM 4931 C C . MET B 1 63 ? 54.621 58.542 60.679 1.00 12.25 63 MET B C 1
ATOM 4932 O O . MET B 1 63 ? 54.519 58.396 59.469 1.00 11.43 63 MET B O 1
ATOM 4937 N N . LYS B 1 64 ? 55.409 57.758 61.414 1.00 13.34 64 LYS B N 1
ATOM 4938 C CA . LYS B 1 64 ? 56.121 56.612 60.837 1.00 14.41 64 LYS B CA 1
ATOM 4939 C C . LYS B 1 64 ? 55.083 55.776 60.140 1.00 12.70 64 LYS B C 1
ATOM 4940 O O . LYS B 1 64 ? 54.088 55.389 60.739 1.00 13.20 64 LYS B O 1
ATOM 4946 N N . GLY B 1 65 ? 55.322 55.428 58.880 1.00 11.56 65 GLY B N 1
ATOM 4947 C CA . GLY B 1 65 ? 54.419 54.645 58.051 1.00 11.14 65 GLY B CA 1
ATOM 4948 C C . GLY B 1 65 ? 53.238 55.364 57.457 1.00 10.82 65 GLY B C 1
ATOM 4949 O O . GLY B 1 65 ? 52.492 54.790 56.652 1.00 11.66 65 GLY B O 1
ATOM 4950 N N . ASN B 1 66 ? 52.981 56.612 57.830 1.00 10.61 66 ASN B N 1
ATOM 4951 C CA . ASN B 1 66 ? 51.835 57.310 57.264 1.00 9.67 66 ASN B CA 1
ATOM 4952 C C . ASN B 1 66 ? 51.870 57.320 55.764 1.00 9.57 66 ASN B C 1
ATOM 4953 O O . ASN B 1 66 ? 52.949 57.517 55.187 1.00 9.40 66 ASN B O 1
ATOM 4958 N N . PRO B 1 67 ? 50.708 57.218 55.139 1.00 8.88 67 PRO B N 1
ATOM 4959 C CA . PRO B 1 67 ? 50.715 57.327 53.706 1.00 10.06 67 PRO B CA 1
ATOM 4960 C C . PRO B 1 67 ? 51.153 58.684 53.218 1.00 8.93 67 PRO B C 1
ATOM 4961 O O . PRO B 1 67 ? 51.040 59.699 53.929 1.00 9.44 67 PRO B O 1
ATOM 4965 N N . ASP B 1 68 ? 51.639 58.737 51.996 1.00 9.38 68 ASP B N 1
ATOM 4966 C CA . ASP B 1 68 ? 51.853 60.011 51.357 1.00 9.79 68 ASP B CA 1
ATOM 4967 C C . ASP B 1 68 ? 50.544 60.825 51.351 1.00 9.20 68 ASP B C 1
ATOM 4968 O O . ASP B 1 68 ? 49.481 60.325 51.014 1.00 9.73 68 ASP B O 1
ATOM 4973 N N . SER B 1 69 ? 50.640 62.086 51.766 1.00 8.24 69 SER B N 1
ATOM 4974 C CA . SER B 1 69 ? 49.506 63.002 51.872 1.00 8.88 69 SER B CA 1
ATOM 4975 C C . SER B 1 69 ? 48.474 62.556 52.938 1.00 8.07 69 SER B C 1
ATOM 4976 O O . SER B 1 69 ? 47.379 63.073 52.955 1.00 8.74 69 SER B O 1
ATOM 4979 N N . GLY B 1 70 ? 48.914 61.683 53.843 1.00 8.72 70 GLY B N 1
ATOM 4980 C CA . GLY B 1 70 ? 48.274 61.498 55.123 1.00 9.15 70 GLY B CA 1
ATOM 4981 C C . GLY B 1 70 ? 48.885 62.471 56.127 1.00 9.13 70 GLY B C 1
ATOM 4982 O O . GLY B 1 70 ? 49.468 63.509 55.769 1.00 10.12 70 GLY B O 1
ATOM 4983 N N . GLY B 1 71 ? 48.849 62.131 57.407 1.00 8.63 71 GLY B N 1
ATOM 4984 C CA . GLY B 1 71 ? 49.371 63.061 58.404 1.00 8.54 71 GLY B CA 1
ATOM 4985 C C . GLY B 1 71 ? 48.510 64.266 58.597 1.00 8.54 71 GLY B C 1
ATOM 4986 O O . GLY B 1 71 ? 47.289 64.145 58.641 1.00 9.49 71 GLY B O 1
ATOM 4987 N N . ILE B 1 72 ? 49.165 65.410 58.775 1.00 8.81 72 ILE B N 1
ATOM 4988 C CA . ILE B 1 72 ? 48.478 66.639 59.149 1.00 8.04 72 ILE B CA 1
ATOM 4989 C C . ILE B 1 72 ? 47.674 67.260 58.009 1.00 7.74 72 ILE B C 1
ATOM 4990 O O . ILE B 1 72 ? 48.189 67.814 57.055 1.00 9.29 72 ILE B O 1
ATOM 4995 N N . TRP B 1 73 ? 46.359 67.124 58.126 1.00 8.86 73 TRP B N 1
ATOM 4996 C CA . TRP B 1 73 ? 45.402 67.751 57.206 1.00 8.02 73 TRP B CA 1
ATOM 4997 C C . TRP B 1 73 ? 45.093 69.169 57.709 1.00 9.11 73 TRP B C 1
ATOM 4998 O O . TRP B 1 73 ? 45.897 69.781 58.452 1.00 9.31 73 TRP B O 1
ATOM 5009 N N . ALA B 1 74 ? 44.002 69.780 57.274 1.00 8.60 74 ALA B N 1
ATOM 5010 C CA . ALA B 1 74 ? 43.742 71.179 57.618 1.00 8.91 74 ALA B CA 1
ATOM 5011 C C . ALA B 1 74 ? 43.789 71.404 59.135 1.00 8.90 74 ALA B C 1
ATOM 5012 O O . ALA B 1 74 ? 43.102 70.678 59.879 1.00 8.51 74 ALA B O 1
ATOM 5014 N N . PRO B 1 75 ? 44.602 72.377 59.582 1.00 8.76 75 PRO B N 1
ATOM 5015 C CA . PRO B 1 75 ? 44.634 72.751 60.981 1.00 9.59 75 PRO B CA 1
ATOM 5016 C C . PRO B 1 75 ? 43.617 73.847 61.316 1.00 9.20 75 PRO B C 1
ATOM 5017 O O . PRO B 1 75 ? 43.103 74.537 60.436 1.00 9.65 75 PRO B O 1
ATOM 5021 N N . ASP B 1 76 ? 43.373 74.051 62.603 1.00 9.08 76 ASP B N 1
ATOM 5022 C CA . ASP B 1 76 ? 42.490 75.123 63.017 1.00 9.61 76 ASP B CA 1
ATOM 5023 C C . ASP B 1 76 ? 43.138 75.834 64.213 1.00 9.70 76 ASP B C 1
ATOM 5024 O O . ASP B 1 76 ? 43.352 75.208 65.266 1.00 11.01 76 ASP B O 1
ATOM 5029 N N . LEU B 1 77 ? 43.437 77.117 64.060 1.00 10.23 77 LEU B N 1
ATOM 5030 C CA . LEU B 1 77 ? 44.130 77.904 65.068 1.00 10.17 77 LEU B CA 1
ATOM 5031 C C . LEU B 1 77 ? 43.213 79.025 65.506 1.00 11.31 77 LEU B C 1
ATOM 5032 O O . LEU B 1 77 ? 42.824 79.862 64.680 1.00 11.47 77 LEU B O 1
ATOM 5037 N N . SER B 1 78 ? 42.922 79.074 66.803 1.00 11.81 78 SER B N 1
ATOM 5038 C CA . SER B 1 78 ? 42.060 80.099 67.372 1.00 11.18 78 SER B CA 1
ATOM 5039 C C . SER B 1 78 ? 42.750 80.712 68.586 1.00 11.79 78 SER B C 1
ATOM 5040 O O . SER B 1 78 ? 43.753 80.191 69.075 1.00 12.05 78 SER B O 1
ATOM 5043 N N . TYR B 1 79 ? 42.175 81.800 69.096 1.00 12.86 79 TYR B N 1
ATOM 5044 C CA . TYR B 1 79 ? 42.754 82.517 70.233 1.00 13.38 79 TYR B CA 1
ATOM 5045 C C . TYR B 1 79 ? 41.612 82.968 71.132 1.00 14.47 79 TYR B C 1
ATOM 5046 O O . TYR B 1 79 ? 40.690 83.655 70.679 1.00 14.97 79 TYR B O 1
ATOM 5055 N N . ALA B 1 80 ? 41.663 82.556 72.396 1.00 13.94 80 ALA B N 1
ATOM 5056 C CA . ALA B 1 80 ? 40.601 82.860 73.358 1.00 14.59 80 ALA B CA 1
ATOM 5057 C C . ALA B 1 80 ? 41.102 82.553 74.741 1.00 14.30 80 ALA B C 1
ATOM 5058 O O . ALA B 1 80 ? 41.926 81.673 74.945 1.00 14.20 80 ALA B O 1
ATOM 5060 N N . ASP B 1 81 ? 40.575 83.289 75.697 1.00 14.92 81 ASP B N 1
ATOM 5061 C CA . ASP B 1 81 ? 40.862 83.063 77.113 1.00 15.37 81 ASP B CA 1
ATOM 5062 C C . ASP B 1 81 ? 42.354 83.067 77.398 1.00 15.01 81 ASP B C 1
ATOM 5063 O O . ASP B 1 81 ? 42.822 82.323 78.273 1.00 16.61 81 ASP B O 1
ATOM 5068 N N . GLY B 1 82 ? 43.137 83.890 76.702 1.00 15.12 82 GLY B N 1
ATOM 5069 C CA . GLY B 1 82 ? 44.564 84.017 77.018 1.00 16.43 82 GLY B CA 1
ATOM 5070 C C . GLY B 1 82 ? 45.451 82.965 76.391 1.00 17.08 82 GLY B C 1
ATOM 5071 O O . GLY B 1 82 ? 46.663 82.921 76.644 1.00 18.17 82 GLY B O 1
ATOM 5072 N N . LYS B 1 83 ? 44.895 82.153 75.483 1.00 17.00 83 LYS B N 1
ATOM 5073 C CA . LYS B 1 83 ? 45.714 81.144 74.835 1.00 17.54 83 LYS B CA 1
ATOM 5074 C C . LYS B 1 83 ? 45.335 80.898 73.391 1.00 15.46 83 LYS B C 1
ATOM 5075 O O . LYS B 1 83 ? 44.246 81.221 72.961 1.00 14.42 83 LYS B O 1
ATOM 5081 N N . PHE B 1 84 ? 46.308 80.388 72.671 1.00 13.93 84 PHE B N 1
ATOM 5082 C CA . PHE B 1 84 ? 46.075 79.800 71.350 1.00 13.16 84 PHE B CA 1
ATOM 5083 C C . PHE B 1 84 ? 45.582 78.379 71.508 1.00 13.23 84 PHE B C 1
ATOM 5084 O O . PHE B 1 84 ? 46.080 77.608 72.353 1.00 13.03 84 PHE B O 1
ATOM 5092 N N . TRP B 1 85 ? 44.628 78.005 70.646 1.00 11.69 85 TRP B N 1
ATOM 5093 C CA . TRP B 1 85 ? 44.081 76.659 70.607 1.00 11.67 85 TRP B CA 1
ATOM 5094 C C . TRP B 1 85 ? 44.295 76.123 69.196 1.00 10.79 85 TRP B C 1
ATOM 5095 O O . TRP B 1 85 ? 43.894 76.770 68.218 1.00 11.18 85 TRP B O 1
ATOM 5106 N N . LEU B 1 86 ? 44.986 75.001 69.091 1.00 10.50 86 LEU B N 1
ATOM 5107 C CA . LEU B 1 86 ? 45.300 74.370 67.811 1.00 10.95 86 LEU B CA 1
ATOM 5108 C C . LEU B 1 86 ? 44.609 73.027 67.759 1.00 10.50 86 LEU B C 1
ATOM 5109 O O . LEU B 1 86 ? 44.914 72.143 68.555 1.00 11.67 86 LEU B O 1
ATOM 5114 N N . ILE B 1 87 ? 43.682 72.867 66.815 1.00 9.98 87 ILE B N 1
ATOM 5115 C CA . ILE B 1 87 ? 43.104 71.577 66.475 1.00 10.39 87 ILE B CA 1
ATOM 5116 C C . ILE B 1 87 ? 43.894 71.050 65.272 1.00 9.91 87 ILE B C 1
ATOM 5117 O O . ILE B 1 87 ? 44.117 71.757 64.274 1.00 10.26 87 ILE B O 1
ATOM 5122 N N . TYR B 1 88 ? 44.382 69.837 65.374 1.00 9.88 88 TYR B N 1
ATOM 5123 C CA . TYR B 1 88 ? 45.058 69.176 64.275 1.00 9.31 88 TYR B CA 1
ATOM 5124 C C . TYR B 1 88 ? 44.585 67.775 64.099 1.00 9.17 88 TYR B C 1
ATOM 5125 O O . TYR B 1 88 ? 44.023 67.171 64.991 1.00 9.54 88 TYR B O 1
ATOM 5134 N N . THR B 1 89 ? 44.857 67.216 62.917 1.00 9.44 89 THR B N 1
ATOM 5135 C CA . THR B 1 89 ? 44.316 65.910 62.511 1.00 8.79 89 THR B CA 1
ATOM 5136 C C . THR B 1 89 ? 45.433 65.089 61.919 1.00 8.42 89 THR B C 1
ATOM 5137 O O . THR B 1 89 ? 46.090 65.560 60.986 1.00 9.11 89 THR B O 1
ATOM 5141 N N . ASP B 1 90 ? 45.644 63.880 62.426 1.00 8.69 90 ASP B N 1
ATOM 5142 C CA . ASP B 1 90 ? 46.575 62.895 61.865 1.00 8.47 90 ASP B CA 1
ATOM 5143 C C . ASP B 1 90 ? 45.721 61.894 61.080 1.00 8.64 90 ASP B C 1
ATOM 5144 O O . ASP B 1 90 ? 44.911 61.170 61.652 1.00 8.90 90 ASP B O 1
ATOM 5149 N N . VAL B 1 91 ? 45.848 61.927 59.750 1.00 8.50 91 VAL B N 1
ATOM 5150 C CA . VAL B 1 91 ? 45.115 61.034 58.864 1.00 8.67 91 VAL B CA 1
ATOM 5151 C C . VAL B 1 91 ? 45.957 59.807 58.526 1.00 8.42 91 VAL B C 1
ATOM 5152 O O . VAL B 1 91 ? 47.073 59.936 57.995 1.00 9.31 91 VAL B O 1
ATOM 5156 N N . LYS B 1 92 ? 45.402 58.650 58.753 1.00 8.78 92 LYS B N 1
ATOM 5157 C CA . LYS B 1 92 ? 46.102 57.390 58.572 1.00 8.57 92 LYS B CA 1
ATOM 5158 C C . LYS B 1 92 ? 45.736 56.643 57.280 1.00 10.11 92 LYS B C 1
ATOM 5159 O O . LYS B 1 92 ? 46.507 55.798 56.853 1.00 10.45 92 LYS B O 1
ATOM 5165 N N . VAL B 1 93 ? 44.555 56.905 56.704 1.00 9.33 93 VAL B N 1
ATOM 5166 C CA . VAL B 1 93 ? 44.064 56.217 55.518 1.00 8.30 93 VAL B CA 1
ATOM 5167 C C . VAL B 1 93 ? 43.578 57.316 54.588 1.00 7.81 93 VAL B C 1
ATOM 5168 O O . VAL B 1 93 ? 42.781 58.165 54.967 1.00 9.21 93 VAL B O 1
ATOM 5172 N N . VAL B 1 94 ? 44.099 57.314 53.344 1.00 8.68 94 VAL B N 1
ATOM 5173 C CA . VAL B 1 94 ? 43.823 58.411 52.404 1.00 9.01 94 VAL B CA 1
ATOM 5174 C C . VAL B 1 94 ? 43.188 57.969 51.111 1.00 9.55 94 VAL B C 1
ATOM 5175 O O . VAL B 1 94 ? 43.033 58.779 50.217 1.00 10.81 94 VAL B O 1
ATOM 5179 N N A ASP B 1 95 ? 42.743 56.734 50.995 0.50 9.31 95 ASP B N 1
ATOM 5180 N N B ASP B 1 95 ? 42.878 56.654 51.024 0.50 10.86 95 ASP B N 1
ATOM 5181 C CA A ASP B 1 95 ? 41.998 56.355 49.821 0.50 8.15 95 ASP B CA 1
ATOM 5182 C CA B ASP B 1 95 ? 42.389 55.926 49.820 0.50 11.30 95 ASP B CA 1
ATOM 5183 C C A ASP B 1 95 ? 41.036 55.273 50.265 0.50 7.86 95 ASP B C 1
ATOM 5184 C C B ASP B 1 95 ? 41.235 55.010 50.171 0.50 9.68 95 ASP B C 1
ATOM 5185 O O A ASP B 1 95 ? 41.096 54.759 51.380 0.50 10.11 95 ASP B O 1
ATOM 5186 O O B ASP B 1 95 ? 41.424 54.292 51.133 0.50 9.78 95 ASP B O 1
ATOM 5195 N N . GLY B 1 96 ? 40.140 54.933 49.378 1.00 9.06 96 GLY B N 1
ATOM 5196 C CA . GLY B 1 96 ? 39.152 53.919 49.607 1.00 8.72 96 GLY B CA 1
ATOM 5197 C C . GLY B 1 96 ? 37.914 54.403 50.307 1.00 8.06 96 GLY B C 1
ATOM 5198 O O . GLY B 1 96 ? 37.578 55.594 50.285 1.00 9.55 96 GLY B O 1
ATOM 5199 N N . MET B 1 97 ? 37.224 53.498 51.012 1.00 7.74 97 MET B N 1
ATOM 5200 C CA . MET B 1 97 ? 35.921 53.821 51.563 1.00 7.75 97 MET B CA 1
ATOM 5201 C C . MET B 1 97 ? 35.972 54.525 52.906 1.00 7.78 97 MET B C 1
ATOM 5202 O O . MET B 1 97 ? 34.970 55.155 53.269 1.00 8.69 97 MET B O 1
ATOM 5207 N N . TRP B 1 98 ? 37.077 54.406 53.649 1.00 8.89 98 TRP B N 1
ATOM 5208 C CA . TRP B 1 98 ? 37.266 55.100 54.932 1.00 7.91 98 TRP B CA 1
ATOM 5209 C C . TRP B 1 98 ? 38.379 56.139 54.815 1.00 8.04 98 TRP B C 1
ATOM 5210 O O . TRP B 1 98 ? 39.176 56.160 53.853 1.00 9.21 98 TRP B O 1
ATOM 5221 N N . LYS B 1 99 ? 38.427 57.011 55.833 1.00 7.29 99 LYS B N 1
ATOM 5222 C CA . LYS B 1 99 ? 39.465 58.065 55.952 1.00 7.95 99 LYS B CA 1
ATOM 5223 C C . LYS B 1 99 ? 39.875 58.160 57.418 1.00 8.71 99 LYS B C 1
ATOM 5224 O O . LYS B 1 99 ? 39.812 59.208 58.063 1.00 9.24 99 LYS B O 1
ATOM 5230 N N . ASP B 1 100 ? 40.305 57.040 57.976 1.00 8.60 100 ASP B N 1
ATOM 5231 C CA . ASP B 1 100 ? 40.635 56.960 59.391 1.00 8.33 100 ASP B CA 1
ATOM 5232 C C . ASP B 1 100 ? 41.577 58.060 59.776 1.00 7.59 100 ASP B C 1
ATOM 5233 O O . ASP B 1 100 ? 42.626 58.251 59.154 1.00 9.12 100 ASP B O 1
ATOM 5238 N N . CYS B 1 101 ? 41.200 58.800 60.826 1.00 8.85 101 CYS B N 1
ATOM 5239 C CA . CYS B 1 101 ? 41.924 59.930 61.306 1.00 9.28 101 CYS B CA 1
ATOM 5240 C C . CYS B 1 101 ? 41.621 60.201 62.759 1.00 9.11 101 CYS B C 1
ATOM 5241 O O . CYS B 1 101 ? 40.694 59.622 63.329 1.00 9.25 101 CYS B O 1
ATOM 5244 N N . HIS B 1 102 ? 42.422 61.064 63.354 1.00 9.18 102 HIS B N 1
ATOM 5245 C CA . HIS B 1 102 ? 42.244 61.475 64.748 1.00 9.55 102 HIS B CA 1
ATOM 5246 C C . HIS B 1 102 ? 42.493 62.937 64.857 1.00 7.87 102 HIS B C 1
ATOM 5247 O O . HIS B 1 102 ? 43.501 63.432 64.372 1.00 8.78 102 HIS B O 1
ATOM 5254 N N . ASN B 1 103 ? 41.571 63.630 65.543 1.00 8.85 103 ASN B N 1
ATOM 5255 C CA . ASN B 1 103 ? 41.620 65.063 65.828 1.00 9.04 103 ASN B CA 1
ATOM 5256 C C . ASN B 1 103 ? 42.062 65.312 67.265 1.00 8.91 103 ASN B C 1
ATOM 5257 O O . ASN B 1 103 ? 41.534 64.668 68.148 1.00 9.92 103 ASN B O 1
ATOM 5262 N N . TYR B 1 104 ? 43.003 66.214 67.445 1.00 9.26 104 TYR B N 1
ATOM 5263 C CA . TYR B 1 104 ? 43.641 66.530 68.706 1.00 10.04 104 TYR B CA 1
ATOM 5264 C C . TYR B 1 104 ? 43.592 68.038 68.963 1.00 9.87 104 TYR B C 1
ATOM 5265 O O . TYR B 1 104 ? 43.592 68.849 68.044 1.00 10.14 104 TYR B O 1
ATOM 5274 N N . LEU B 1 105 ? 43.610 68.379 70.245 1.00 10.15 105 LEU B N 1
ATOM 5275 C CA . LEU B 1 105 ? 43.733 69.771 70.730 1.00 11.81 105 LEU B CA 1
ATOM 5276 C C . LEU B 1 105 ? 45.032 69.972 71.501 1.00 10.27 105 LEU B C 1
ATOM 5277 O O . LEU B 1 105 ? 45.349 69.133 72.374 1.00 11.48 105 LEU B O 1
ATOM 5282 N N . THR B 1 106 ? 45.787 70.997 71.152 1.00 12.09 106 THR B N 1
ATOM 5283 C CA . THR B 1 106 ? 46.914 71.478 71.941 1.00 12.55 106 THR B CA 1
ATOM 5284 C C . THR B 1 106 ? 46.769 72.985 72.067 1.00 12.15 106 THR B C 1
ATOM 5285 O O . THR B 1 106 ? 46.202 73.675 71.224 1.00 13.10 106 THR B O 1
ATOM 5289 N N . THR B 1 107 ? 47.217 73.506 73.196 1.00 13.22 107 THR B N 1
ATOM 5290 C CA . THR B 1 107 ? 47.120 74.924 73.490 1.00 13.33 107 THR B CA 1
ATOM 5291 C C . THR B 1 107 ? 48.446 75.524 73.966 1.00 12.64 107 THR B C 1
ATOM 5292 O O . THR B 1 107 ? 49.300 74.770 74.415 1.00 13.86 107 THR B O 1
ATOM 5296 N N . ALA B 1 108 ? 48.636 76.833 73.792 1.00 13.47 108 ALA B N 1
ATOM 5297 C CA . ALA B 1 108 ? 49.890 77.534 74.210 1.00 14.79 108 ALA B CA 1
ATOM 5298 C C . ALA B 1 108 ? 49.529 78.973 74.515 1.00 15.52 108 ALA B C 1
ATOM 5299 O O . ALA B 1 108 ? 48.622 79.533 73.928 1.00 16.94 108 ALA B O 1
ATOM 5301 N N . GLU B 1 109 ? 50.274 79.609 75.422 1.00 15.70 109 GLU B N 1
ATOM 5302 C CA . GLU B 1 109 ? 50.128 81.032 75.654 1.00 17.68 109 GLU B CA 1
ATOM 5303 C C . GLU B 1 109 ? 50.830 81.853 74.557 1.00 17.42 109 GLU B C 1
ATOM 5304 O O . GLU B 1 109 ? 50.422 82.995 74.265 1.00 20.82 109 GLU B O 1
ATOM 5310 N N . ASP B 1 110 ? 51.887 81.319 73.975 1.00 17.36 110 ASP B N 1
ATOM 5311 C CA . ASP B 1 110 ? 52.647 82.009 72.939 1.00 19.01 110 ASP B CA 1
ATOM 5312 C C . ASP B 1 110 ? 52.782 81.052 71.784 1.00 18.16 110 ASP B C 1
ATOM 5313 O O . ASP B 1 110 ? 52.911 79.848 71.992 1.00 17.13 110 ASP B O 1
ATOM 5318 N N A ILE B 1 111 ? 52.775 81.599 70.582 0.50 17.55 111 ILE B N 1
ATOM 5319 N N B ILE B 1 111 ? 52.730 81.573 70.559 0.50 18.12 111 ILE B N 1
ATOM 5320 C CA A ILE B 1 111 ? 52.792 80.785 69.388 0.50 17.30 111 ILE B CA 1
ATOM 5321 C CA B ILE B 1 111 ? 52.786 80.718 69.363 0.50 18.24 111 ILE B CA 1
ATOM 5322 C C A ILE B 1 111 ? 54.011 79.864 69.309 0.50 17.52 111 ILE B C 1
ATOM 5323 C C B ILE B 1 111 ? 54.025 79.833 69.313 0.50 18.09 111 ILE B C 1
ATOM 5324 O O A ILE B 1 111 ? 53.939 78.780 68.722 0.50 17.33 111 ILE B O 1
ATOM 5325 O O B ILE B 1 111 ? 53.981 78.730 68.755 0.50 17.91 111 ILE B O 1
ATOM 5334 N N . LYS B 1 112 ? 55.150 80.293 69.859 1.00 18.26 112 LYS B N 1
ATOM 5335 C CA . LYS B 1 112 ? 56.341 79.462 69.839 1.00 20.29 112 LYS B CA 1
ATOM 5336 C C . LYS B 1 112 ? 56.346 78.352 70.876 1.00 20.39 112 LYS B C 1
ATOM 5337 O O . LYS B 1 112 ? 57.287 77.542 70.891 1.00 23.01 112 LYS B O 1
ATOM 5343 N N . GLY B 1 113 ? 55.325 78.311 71.736 1.00 18.89 113 GLY B N 1
ATOM 5344 C CA . GLY B 1 113 ? 55.181 77.281 72.735 1.00 18.69 113 GLY B CA 1
ATOM 5345 C C . GLY B 1 113 ? 55.674 77.790 74.075 1.00 19.18 113 GLY B C 1
ATOM 5346 O O . GLY B 1 113 ? 56.033 78.966 74.223 1.00 20.39 113 GLY B O 1
ATOM 5347 N N . PRO B 1 114 ? 55.696 76.911 75.059 1.00 19.09 114 PRO B N 1
ATOM 5348 C CA . PRO B 1 114 ? 55.393 75.482 74.985 1.00 18.23 114 PRO B CA 1
ATOM 5349 C C . PRO B 1 114 ? 53.923 75.135 74.749 1.00 17.53 114 PRO B C 1
ATOM 5350 O O . PRO B 1 114 ? 53.010 75.801 75.276 1.00 17.55 114 PRO B O 1
ATOM 5354 N N . TRP B 1 115 ? 53.708 74.073 73.973 1.00 15.96 115 TRP B N 1
ATOM 5355 C CA . TRP B 1 115 ? 52.381 73.613 73.655 1.00 14.93 115 TRP B CA 1
ATOM 5356 C C . TRP B 1 115 ? 52.061 72.455 74.588 1.00 14.37 115 TRP B C 1
ATOM 5357 O O . TRP B 1 115 ? 52.914 71.586 74.918 1.00 15.23 115 TRP B O 1
ATOM 5368 N N . SER B 1 116 ? 50.810 72.421 74.989 1.00 14.13 116 SER B N 1
ATOM 5369 C CA . SER B 1 116 ? 50.321 71.368 75.875 1.00 15.68 116 SER B CA 1
ATOM 5370 C C . SER B 1 116 ? 50.256 69.997 75.225 1.00 15.27 116 SER B C 1
ATOM 5371 O O . SER B 1 116 ? 50.119 69.861 73.999 1.00 15.68 116 SER B O 1
ATOM 5374 N N . LYS B 1 117 ? 50.335 68.946 76.031 1.00 14.87 117 LYS B N 1
ATOM 5375 C CA . LYS B 1 117 ? 50.196 67.573 75.517 1.00 14.90 117 LYS B CA 1
ATOM 5376 C C . LYS B 1 117 ? 48.850 67.451 74.823 1.00 14.09 117 LYS B C 1
ATOM 5377 O O . LYS B 1 117 ? 47.841 67.992 75.274 1.00 15.13 117 LYS B O 1
ATOM 5383 N N . PRO B 1 118 ? 48.825 66.733 73.721 1.00 13.45 118 PRO B N 1
ATOM 5384 C CA . PRO B 1 118 ? 47.581 66.701 72.938 1.00 13.15 118 PRO B CA 1
ATOM 5385 C C . PRO B 1 118 ? 46.434 65.940 73.608 1.00 12.86 118 PRO B C 1
ATOM 5386 O O . PRO B 1 118 ? 46.642 64.867 74.188 1.00 14.40 118 PRO B O 1
ATOM 5390 N N . ILE B 1 119 ? 45.240 66.473 73.443 1.00 11.70 119 ILE B N 1
ATOM 5391 C CA . ILE B 1 119 ? 43.997 65.835 73.879 1.00 11.96 119 ILE B CA 1
ATOM 5392 C C . ILE B 1 119 ? 43.348 65.228 72.638 1.00 11.28 119 ILE B C 1
ATOM 5393 O O . ILE B 1 119 ? 43.063 65.929 71.684 1.00 11.56 119 ILE B O 1
ATOM 5398 N N . LEU B 1 120 ? 43.072 63.932 72.673 1.00 11.95 120 LEU B N 1
ATOM 5399 C CA . LEU B 1 120 ? 42.375 63.285 71.570 1.00 11.72 120 LEU B CA 1
ATOM 5400 C C . LEU B 1 120 ? 40.870 63.542 71.675 1.00 11.50 120 LEU B C 1
ATOM 5401 O O . LEU B 1 120 ? 40.221 63.233 72.681 1.00 13.04 120 LEU B O 1
ATOM 5406 N N . LEU B 1 121 ? 40.322 64.124 70.634 1.00 9.84 121 LEU B N 1
ATOM 5407 C CA . LEU B 1 121 ? 38.929 64.560 70.610 1.00 11.08 121 LEU B CA 1
ATOM 5408 C C . LEU B 1 121 ? 38.020 63.525 70.011 1.00 10.76 121 LEU B C 1
ATOM 5409 O O . LEU B 1 121 ? 37.063 63.065 70.634 1.00 10.23 121 LEU B O 1
ATOM 5414 N N . ASN B 1 122 ? 38.277 63.127 68.769 1.00 10.25 122 ASN B N 1
ATOM 5415 C CA . ASN B 1 122 ? 37.406 62.264 68.007 1.00 9.53 122 ASN B CA 1
ATOM 5416 C C . ASN B 1 122 ? 38.075 61.865 66.689 1.00 8.30 122 ASN B C 1
ATOM 5417 O O . ASN B 1 122 ? 39.194 62.297 66.394 1.00 9.15 122 ASN B O 1
ATOM 5422 N N . GLY B 1 123 ? 37.326 61.142 65.876 1.00 8.27 123 GLY B N 1
ATOM 5423 C CA . GLY B 1 123 ? 37.748 60.710 64.558 1.00 9.03 123 GLY B CA 1
ATOM 5424 C C . GLY B 1 123 ? 36.663 60.665 63.508 1.00 8.67 123 GLY B C 1
ATOM 5425 O O . GLY B 1 123 ? 36.834 60.100 62.412 1.00 9.11 123 GLY B O 1
ATOM 5426 N N . ALA B 1 124 ? 35.539 61.301 63.805 1.00 8.77 124 ALA B N 1
ATOM 5427 C CA . ALA B 1 124 ? 34.310 61.159 63.003 1.00 9.14 124 ALA B CA 1
ATOM 5428 C C . ALA B 1 124 ? 34.463 61.729 61.600 1.00 8.16 124 ALA B C 1
ATOM 5429 O O . ALA B 1 124 ? 33.708 61.381 60.723 1.00 9.80 124 ALA B O 1
ATOM 5431 N N . GLY B 1 125 ? 35.439 62.610 61.452 1.00 8.52 125 GLY B N 1
ATOM 5432 C CA . GLY B 1 125 ? 35.772 63.261 60.212 1.00 8.31 125 GLY B CA 1
ATOM 5433 C C . GLY B 1 125 ? 36.956 64.158 60.459 1.00 8.34 125 GLY B C 1
ATOM 5434 O O . GLY B 1 125 ? 37.300 64.457 61.593 1.00 9.19 125 GLY B O 1
ATOM 5435 N N . PHE B 1 126 ? 37.548 64.623 59.368 1.00 7.74 126 PHE B N 1
ATOM 5436 C CA . PHE B 1 126 ? 38.655 65.569 59.408 1.00 8.11 126 PHE B CA 1
ATOM 5437 C C . PHE B 1 126 ? 38.090 67.020 59.411 1.00 7.50 126 PHE B C 1
ATOM 5438 O O . PHE B 1 126 ? 36.890 67.225 59.511 1.00 9.03 126 PHE B O 1
ATOM 5446 N N . ASP B 1 127 ? 39.002 67.988 59.344 1.00 7.66 127 ASP B N 1
ATOM 5447 C CA . ASP B 1 127 ? 38.655 69.389 59.318 1.00 8.41 127 ASP B CA 1
ATOM 5448 C C . ASP B 1 127 ? 37.917 69.828 60.566 1.00 8.92 127 ASP B C 1
ATOM 5449 O O . ASP B 1 127 ? 36.980 70.631 60.529 1.00 10.52 127 ASP B O 1
ATOM 5454 N N . ALA B 1 128 ? 38.399 69.343 61.695 1.00 9.55 128 ALA B N 1
ATOM 5455 C CA . ALA B 1 128 ? 37.878 69.786 62.995 1.00 9.53 128 ALA B CA 1
ATOM 5456 C C . ALA B 1 128 ? 38.306 71.218 63.287 1.00 9.19 128 ALA B C 1
ATOM 5457 O O . ALA B 1 128 ? 39.422 71.642 62.982 1.00 10.24 128 ALA B O 1
ATOM 5459 N N . SER B 1 129 ? 37.397 72.004 63.847 1.00 9.82 129 SER B N 1
ATOM 5460 C CA . SER B 1 129 ? 37.586 73.396 64.122 1.00 10.18 129 SER B CA 1
ATOM 5461 C C . SER B 1 129 ? 36.871 73.744 65.422 1.00 10.54 129 SER B C 1
ATOM 5462 O O . SER B 1 129 ? 35.758 73.266 65.663 1.00 10.09 129 SER B O 1
ATOM 5465 N N . LEU B 1 130 ? 37.543 74.519 66.261 1.00 10.93 130 LEU B N 1
ATOM 5466 C CA . LEU B 1 130 ? 37.043 74.901 67.574 1.00 11.39 130 LEU B CA 1
ATOM 5467 C C . LEU B 1 130 ? 36.461 76.302 67.573 1.00 11.71 130 LEU B C 1
ATOM 5468 O O . LEU B 1 130 ? 37.110 77.273 67.175 1.00 13.88 130 LEU B O 1
ATOM 5473 N N . PHE B 1 131 ? 35.236 76.385 68.075 1.00 10.31 131 PHE B N 1
ATOM 5474 C CA . PHE B 1 131 ? 34.451 77.635 68.126 1.00 11.50 131 PHE B CA 1
ATOM 5475 C C . PHE B 1 131 ? 34.216 78.061 69.552 1.00 12.60 131 PHE B C 1
ATOM 5476 O O . PHE B 1 131 ? 33.814 77.245 70.415 1.00 12.65 131 PHE B O 1
ATOM 5484 N N . HIS B 1 132 ? 34.553 79.323 69.804 1.00 12.10 132 HIS B N 1
ATOM 5485 C CA . HIS B 1 132 ? 34.465 79.923 71.155 1.00 12.25 132 HIS B CA 1
ATOM 5486 C C . HIS B 1 132 ? 33.177 80.728 71.207 1.00 12.80 132 HIS B C 1
ATOM 5487 O O . HIS B 1 132 ? 33.094 81.840 70.719 1.00 14.19 132 HIS B O 1
ATOM 5494 N N . ASP B 1 133 ? 32.120 80.089 71.699 1.00 14.01 133 ASP B N 1
ATOM 5495 C CA . ASP B 1 133 ? 30.789 80.714 71.715 1.00 14.99 133 ASP B CA 1
ATOM 5496 C C . ASP B 1 133 ? 30.752 81.871 72.720 1.00 15.14 133 ASP B C 1
ATOM 5497 O O . ASP B 1 133 ? 31.382 81.788 73.780 1.00 16.55 133 ASP B O 1
ATOM 5502 N N . PRO B 1 134 ? 30.011 82.960 72.403 1.00 16.25 134 PRO B N 1
ATOM 5503 C CA . PRO B 1 134 ? 29.934 84.086 73.328 1.00 17.57 134 PRO B CA 1
ATOM 5504 C C . PRO B 1 134 ? 29.448 83.723 74.730 1.00 17.53 134 PRO B C 1
ATOM 5505 O O . PRO B 1 134 ? 29.692 84.476 75.683 1.00 19.28 134 PRO B O 1
ATOM 5509 N N . SER B 1 135 ? 28.755 82.598 74.866 1.00 16.79 135 SER B N 1
ATOM 5510 C CA . SER B 1 135 ? 28.303 82.100 76.169 1.00 18.00 135 SER B CA 1
ATOM 5511 C C . SER B 1 135 ? 29.429 81.631 77.064 1.00 18.14 135 SER B C 1
ATOM 5512 O O . SER B 1 135 ? 29.239 81.441 78.289 1.00 20.45 135 SER B O 1
ATOM 5515 N N . GLY B 1 136 ? 30.597 81.414 76.470 1.00 17.01 136 GLY B N 1
ATOM 5516 C CA . GLY B 1 136 ? 31.722 80.804 77.171 1.00 16.16 136 GLY B CA 1
ATOM 5517 C C . GLY B 1 136 ? 31.863 79.311 76.925 1.00 15.77 136 GLY B C 1
ATOM 5518 O O . GLY B 1 136 ? 32.876 78.708 77.286 1.00 17.07 136 GLY B O 1
ATOM 5519 N N . LYS B 1 137 ? 30.817 78.701 76.383 1.00 14.62 137 LYS B N 1
ATOM 5520 C CA . LYS B 1 137 ? 30.947 77.318 75.928 1.00 15.52 137 LYS B CA 1
ATOM 5521 C C . LYS B 1 137 ? 31.828 77.204 74.673 1.00 13.70 137 LYS B C 1
ATOM 5522 O O . LYS B 1 137 ? 32.004 78.176 73.910 1.00 14.79 137 LYS B O 1
ATOM 5528 N N . LYS B 1 138 ? 32.416 76.035 74.501 1.00 13.91 138 LYS B N 1
ATOM 5529 C CA . LYS B 1 138 ? 33.254 75.723 73.337 1.00 13.90 138 LYS B CA 1
ATOM 5530 C C . LYS B 1 138 ? 32.573 74.621 72.532 1.00 12.85 138 LYS B C 1
ATOM 5531 O O . LYS B 1 138 ? 32.006 73.697 73.099 1.00 12.75 138 LYS B O 1
ATOM 5537 N N . TYR B 1 139 ? 32.668 74.675 71.208 1.00 11.79 139 TYR B N 1
ATOM 5538 C CA . TYR B 1 139 ? 32.087 73.643 70.311 1.00 11.85 139 TYR B CA 1
ATOM 5539 C C . TYR B 1 139 ? 33.099 73.235 69.263 1.00 10.87 139 TYR B C 1
ATOM 5540 O O . TYR B 1 139 ? 33.875 74.058 68.771 1.00 11.85 139 TYR B O 1
ATOM 5549 N N . LEU B 1 140 ? 33.098 71.960 68.912 1.00 10.96 140 LEU B N 1
ATOM 5550 C CA . LEU B 1 140 ? 33.882 71.465 67.794 1.00 10.71 140 LEU B CA 1
ATOM 5551 C C . LEU B 1 140 ? 32.929 71.172 66.630 1.00 10.47 140 LEU B C 1
ATOM 5552 O O . LEU B 1 140 ? 31.879 70.567 66.817 1.00 9.82 140 LEU B O 1
ATOM 5557 N N . VAL B 1 141 ? 33.310 71.625 65.450 1.00 9.52 141 VAL B N 1
ATOM 5558 C CA . VAL B 1 141 ? 32.672 71.214 64.213 1.00 9.25 141 VAL B CA 1
ATOM 5559 C C . VAL B 1 141 ? 33.701 70.402 63.439 1.00 9.12 141 VAL B C 1
ATOM 5560 O O . VAL B 1 141 ? 34.898 70.719 63.447 1.00 10.15 141 VAL B O 1
ATOM 5564 N N . ASN B 1 142 ? 33.222 69.431 62.688 1.00 9.26 142 ASN B N 1
ATOM 5565 C CA . ASN B 1 142 ? 34.067 68.676 61.774 1.00 8.59 142 ASN B CA 1
ATOM 5566 C C . ASN B 1 142 ? 33.201 68.140 60.662 1.00 8.62 142 ASN B C 1
ATOM 5567 O O . ASN B 1 142 ? 31.971 68.048 60.781 1.00 8.89 142 ASN B O 1
ATOM 5572 N N . MET B 1 143 ? 33.800 67.742 59.553 1.00 8.43 143 MET B N 1
ATOM 5573 C CA . MET B 1 143 ? 33.001 67.003 58.594 1.00 8.50 143 MET B CA 1
ATOM 5574 C C . MET B 1 143 ? 32.696 65.637 59.227 1.00 8.54 143 MET B C 1
ATOM 5575 O O . MET B 1 143 ? 33.399 65.171 60.133 1.00 7.98 143 MET B O 1
ATOM 5580 N N . TYR B 1 144 ? 31.651 64.962 58.718 1.00 8.14 144 TYR B N 1
ATOM 5581 C CA . TYR B 1 144 ? 31.275 63.627 59.191 1.00 7.87 144 TYR B CA 1
ATOM 5582 C C . TYR B 1 144 ? 31.359 62.655 58.002 1.00 8.17 144 TYR B C 1
ATOM 5583 O O . TYR B 1 144 ? 30.666 62.830 57.020 1.00 8.65 144 TYR B O 1
ATOM 5592 N N . TRP B 1 145 ? 32.171 61.607 58.160 1.00 7.79 145 TRP B N 1
ATOM 5593 C CA . TRP B 1 145 ? 32.482 60.697 57.067 1.00 8.64 145 TRP B CA 1
ATOM 5594 C C . TRP B 1 145 ? 31.442 59.588 57.036 1.00 8.14 145 TRP B C 1
ATOM 5595 O O . TRP B 1 145 ? 31.254 58.825 58.000 1.00 9.71 145 TRP B O 1
ATOM 5606 N N . ASP B 1 146 ? 30.862 59.346 55.857 1.00 8.28 146 ASP B N 1
ATOM 5607 C CA . ASP B 1 146 ? 29.957 58.190 55.564 1.00 9.10 146 ASP B CA 1
ATOM 5608 C C . ASP B 1 146 ? 30.735 57.289 54.589 1.00 8.52 146 ASP B C 1
ATOM 5609 O O . ASP B 1 146 ? 30.981 57.661 53.448 1.00 8.60 146 ASP B O 1
ATOM 5614 N N . GLN B 1 147 ? 31.118 56.120 55.051 1.00 8.58 147 GLN B N 1
ATOM 5615 C CA . GLN B 1 147 ? 31.849 55.140 54.261 1.00 7.99 147 GLN B CA 1
ATOM 5616 C C . GLN B 1 147 ? 31.025 54.388 53.249 1.00 7.11 147 GLN B C 1
ATOM 5617 O O . GLN B 1 147 ? 31.567 53.627 52.426 1.00 8.23 147 GLN B O 1
ATOM 5623 N N . ARG B 1 148 ? 29.700 54.415 53.419 1.00 8.54 148 ARG B N 1
ATOM 5624 C CA . ARG B 1 148 ? 28.869 53.552 52.640 1.00 8.60 148 ARG B CA 1
ATOM 5625 C C . ARG B 1 148 ? 29.052 53.823 51.126 1.00 9.05 148 ARG B C 1
ATOM 5626 O O . ARG B 1 148 ? 28.971 54.968 50.668 1.00 9.13 148 ARG B O 1
ATOM 5634 N N . VAL B 1 149 ? 29.258 52.757 50.339 1.00 8.53 149 VAL B N 1
ATOM 5635 C CA . VAL B 1 149 ? 29.866 52.917 49.009 1.00 9.53 149 VAL B CA 1
ATOM 5636 C C . VAL B 1 149 ? 28.920 53.507 47.992 1.00 10.47 149 VAL B C 1
ATOM 5637 O O . VAL B 1 149 ? 29.396 53.975 46.941 1.00 12.97 149 VAL B O 1
ATOM 5641 N N . TYR B 1 150 ? 27.610 53.464 48.263 1.00 10.80 150 TYR B N 1
ATOM 5642 C CA . TYR B 1 150 ? 26.592 54.039 47.359 1.00 10.55 150 TYR B CA 1
ATOM 5643 C C . TYR B 1 150 ? 26.255 55.484 47.707 1.00 10.57 150 TYR B C 1
ATOM 5644 O O . TYR B 1 150 ? 25.445 56.135 47.045 1.00 13.39 150 TYR B O 1
ATOM 5653 N N . HIS B 1 151 ? 26.900 56.026 48.723 1.00 10.15 151 HIS B N 1
ATOM 5654 C CA . HIS B 1 151 ? 26.713 57.418 49.126 1.00 9.78 151 HIS B CA 1
ATOM 5655 C C . HIS B 1 151 ? 27.958 58.259 48.813 1.00 9.38 151 HIS B C 1
ATOM 5656 O O . HIS B 1 151 ? 29.061 57.769 48.831 1.00 10.24 151 HIS B O 1
ATOM 5663 N N . HIS B 1 152 ? 27.760 59.558 48.641 1.00 9.79 152 HIS B N 1
ATOM 5664 C CA . HIS B 1 152 ? 28.874 60.510 48.737 1.00 8.79 152 HIS B CA 1
ATOM 5665 C C . HIS B 1 152 ? 29.438 60.462 50.167 1.00 8.80 152 HIS B C 1
ATOM 5666 O O . HIS B 1 152 ? 28.687 60.418 51.136 1.00 9.61 152 HIS B O 1
ATOM 5673 N N . ASN B 1 153 ? 30.744 60.570 50.341 1.00 7.66 153 ASN B N 1
ATOM 5674 C CA . ASN B 1 153 ? 31.314 60.327 51.673 1.00 7.56 153 ASN B CA 1
ATOM 5675 C C . ASN B 1 153 ? 31.145 61.477 52.638 1.00 6.76 153 ASN B C 1
ATOM 5676 O O . ASN B 1 153 ? 31.371 61.331 53.819 1.00 8.51 153 ASN B O 1
ATOM 5681 N N . PHE B 1 154 ? 30.782 62.636 52.116 1.00 7.15 154 PHE B N 1
ATOM 5682 C CA . PHE B 1 154 ? 30.757 63.874 52.890 1.00 7.62 154 PHE B CA 1
ATOM 5683 C C . PHE B 1 154 ? 29.319 64.101 53.371 1.00 8.97 154 PHE B C 1
ATOM 5684 O O . PHE B 1 154 ? 28.522 64.729 52.667 1.00 9.83 154 PHE B O 1
ATOM 5692 N N . TYR B 1 155 ? 29.017 63.604 54.575 1.00 8.38 155 TYR B N 1
ATOM 5693 C CA . TYR B 1 155 ? 27.640 63.503 55.098 1.00 8.52 155 TYR B CA 1
ATOM 5694 C C . TYR B 1 155 ? 27.175 64.813 55.693 1.00 9.31 155 TYR B C 1
ATOM 5695 O O . TYR B 1 155 ? 26.032 64.901 56.099 1.00 11.61 155 TYR B O 1
ATOM 5704 N N . GLY B 1 156 ? 28.048 65.807 55.758 1.00 9.48 156 GLY B N 1
ATOM 5705 C CA . GLY B 1 156 ? 27.706 67.088 56.345 1.00 9.33 156 GLY B CA 1
ATOM 5706 C C . GLY B 1 156 ? 28.658 67.497 57.439 1.00 9.74 156 GLY B C 1
ATOM 5707 O O . GLY B 1 156 ? 29.745 66.943 57.587 1.00 9.16 156 GLY B O 1
ATOM 5708 N N . ILE B 1 157 ? 28.198 68.444 58.255 1.00 9.07 157 ILE B N 1
ATOM 5709 C CA . ILE B 1 157 ? 28.979 69.012 59.326 1.00 8.98 157 ILE B CA 1
ATOM 5710 C C . ILE B 1 157 ? 28.336 68.620 60.655 1.00 8.94 157 ILE B C 1
ATOM 5711 O O . ILE B 1 157 ? 27.125 68.839 60.878 1.00 9.59 157 ILE B O 1
ATOM 5716 N N . ALA B 1 158 ? 29.180 68.036 61.520 1.00 8.46 158 ALA B N 1
ATOM 5717 C CA . ALA B 1 158 ? 28.808 67.647 62.872 1.00 9.61 158 ALA B CA 1
ATOM 5718 C C . ALA B 1 158 ? 29.212 68.707 63.859 1.00 10.09 158 ALA B C 1
ATOM 5719 O O . ALA B 1 158 ? 30.269 69.303 63.720 1.00 10.79 158 ALA B O 1
ATOM 5721 N N . LEU B 1 159 ? 28.385 68.876 64.889 1.00 10.10 159 LEU B N 1
ATOM 5722 C CA . LEU B 1 159 ? 28.629 69.789 65.989 1.00 10.58 159 LEU B CA 1
ATOM 5723 C C . LEU B 1 159 ? 28.557 68.995 67.298 1.00 11.07 159 LEU B C 1
ATOM 5724 O O . LEU B 1 159 ? 27.655 68.209 67.512 1.00 10.89 159 LEU B O 1
ATOM 5729 N N . GLN B 1 160 ? 29.462 69.301 68.210 1.00 10.65 160 GLN B N 1
ATOM 5730 C CA . GLN B 1 160 ? 29.422 68.794 69.584 1.00 12.00 160 GLN B CA 1
ATOM 5731 C C . GLN B 1 160 ? 30.086 69.815 70.500 1.00 11.35 160 GLN B C 1
ATOM 5732 O O . GLN B 1 160 ? 31.039 70.481 70.091 1.00 12.18 160 GLN B O 1
ATOM 5738 N N . GLU B 1 161 ? 29.553 69.967 71.720 1.00 12.40 161 GLU B N 1
ATOM 5739 C CA . GLU B 1 161 ? 30.177 70.780 72.733 1.00 13.25 161 GLU B CA 1
ATOM 5740 C C . GLU B 1 161 ? 31.452 70.088 73.225 1.00 12.55 161 GLU B C 1
ATOM 5741 O O . GLU B 1 161 ? 31.492 68.863 73.416 1.00 13.37 161 GLU B O 1
ATOM 5747 N N . TYR B 1 162 ? 32.509 70.876 73.399 1.00 13.28 162 TYR B N 1
ATOM 5748 C CA . TYR B 1 162 ? 33.748 70.463 74.035 1.00 12.81 162 TYR B CA 1
ATOM 5749 C C . TYR B 1 162 ? 33.791 71.009 75.462 1.00 13.36 162 TYR B C 1
ATOM 5750 O O . TYR B 1 162 ? 33.623 72.193 75.685 1.00 13.78 162 TYR B O 1
ATOM 5759 N N . SER B 1 163 ? 33.990 70.118 76.428 1.00 13.91 163 SER B N 1
ATOM 5760 C CA . SER B 1 163 ? 34.141 70.521 77.819 1.00 14.35 163 SER B CA 1
ATOM 5761 C C . SER B 1 163 ? 35.595 70.777 78.140 1.00 15.26 163 SER B C 1
ATOM 5762 O O . SER B 1 163 ? 36.400 69.843 78.103 1.00 15.65 163 SER B O 1
ATOM 5765 N N . VAL B 1 164 ? 35.923 72.012 78.464 1.00 16.86 164 VAL B N 1
ATOM 5766 C CA . VAL B 1 164 ? 37.267 72.364 78.865 1.00 17.36 164 VAL B CA 1
ATOM 5767 C C . VAL B 1 164 ? 37.645 71.619 80.152 1.00 17.71 164 VAL B C 1
ATOM 5768 O O . VAL B 1 164 ? 38.745 71.091 80.265 1.00 18.75 164 VAL B O 1
ATOM 5772 N N . ALA B 1 165 ? 36.722 71.576 81.094 1.00 17.29 165 ALA B N 1
ATOM 5773 C CA . ALA B 1 165 ? 36.991 70.937 82.385 1.00 18.58 165 ALA B CA 1
ATOM 5774 C C . ALA B 1 165 ? 37.264 69.448 82.277 1.00 18.69 165 ALA B C 1
ATOM 5775 O O . ALA B 1 165 ? 38.159 68.927 82.924 1.00 19.76 165 ALA B O 1
ATOM 5777 N N . GLU B 1 166 ? 36.477 68.745 81.466 1.00 17.47 166 GLU B N 1
ATOM 5778 C CA . GLU B 1 166 ? 36.611 67.315 81.347 1.00 18.62 166 GLU B CA 1
ATOM 5779 C C . GLU B 1 166 ? 37.508 66.898 80.179 1.00 16.91 166 GLU B C 1
ATOM 5780 O O . GLU B 1 166 ? 37.795 65.708 80.029 1.00 17.82 166 GLU B O 1
ATOM 5786 N N . GLU B 1 167 ? 37.976 67.873 79.405 1.00 15.60 167 GLU B N 1
ATOM 5787 C CA . GLU B 1 167 ? 38.878 67.616 78.269 1.00 16.60 167 GLU B CA 1
ATOM 5788 C C . GLU B 1 167 ? 38.304 66.538 77.352 1.00 15.55 167 GLU B C 1
ATOM 5789 O O . GLU B 1 167 ? 38.994 65.582 76.931 1.00 16.20 167 GLU B O 1
ATOM 5795 N N . LYS B 1 168 ? 37.036 66.720 76.986 1.00 16.03 168 LYS B N 1
ATOM 5796 C CA . LYS B 1 168 ? 36.417 65.843 76.028 1.00 15.62 168 LYS B CA 1
ATOM 5797 C C . LYS B 1 168 ? 35.195 66.465 75.420 1.00 14.14 168 LYS B C 1
ATOM 5798 O O . LYS B 1 168 ? 34.611 67.382 75.979 1.00 14.17 168 LYS B O 1
ATOM 5804 N N . LEU B 1 169 ? 34.762 65.871 74.310 1.00 13.77 169 LEU B N 1
ATOM 5805 C CA . LEU B 1 169 ? 33.482 66.151 73.710 1.00 13.82 169 LEU B CA 1
ATOM 5806 C C . LEU B 1 169 ? 32.408 65.535 74.563 1.00 14.12 169 LEU B C 1
ATOM 5807 O O . LEU B 1 169 ? 32.561 64.431 75.108 1.00 15.98 169 LEU B O 1
ATOM 5812 N N . ILE B 1 170 ? 31.316 66.275 74.693 1.00 14.75 170 ILE B N 1
ATOM 5813 C CA . ILE B 1 170 ? 30.185 65.781 75.497 1.00 15.89 170 ILE B CA 1
ATOM 5814 C C . ILE B 1 170 ? 28.965 65.606 74.614 1.00 16.22 170 ILE B C 1
ATOM 5815 O O . ILE B 1 170 ? 28.948 65.996 73.447 1.00 15.54 170 ILE B O 1
ATOM 5820 N N . GLY B 1 171 ? 27.984 64.871 75.111 1.00 15.39 171 GLY B N 1
ATOM 5821 C CA . GLY B 1 171 ? 26.854 64.486 74.302 1.00 15.94 171 GLY B CA 1
ATOM 5822 C C . GLY B 1 171 ? 27.251 63.626 73.136 1.00 14.73 171 GLY B C 1
ATOM 5823 O O . GLY B 1 171 ? 28.134 62.778 73.264 1.00 14.74 171 GLY B O 1
ATOM 5824 N N . LYS B 1 172 ? 26.612 63.857 72.007 1.00 16.16 172 LYS B N 1
ATOM 5825 C CA . LYS B 1 172 ? 26.855 63.068 70.801 1.00 16.98 172 LYS B CA 1
ATOM 5826 C C . LYS B 1 172 ? 26.814 63.963 69.591 1.00 14.93 172 LYS B C 1
ATOM 5827 O O . LYS B 1 172 ? 26.177 65.010 69.622 1.00 15.61 172 LYS B O 1
ATOM 5833 N N . PRO B 1 173 ? 27.493 63.549 68.517 1.00 14.84 173 PRO B N 1
ATOM 5834 C CA . PRO B 1 173 ? 27.473 64.351 67.293 1.00 14.74 173 PRO B CA 1
ATOM 5835 C C . PRO B 1 173 ? 26.082 64.680 66.810 1.00 13.91 173 PRO B C 1
ATOM 5836 O O . PRO B 1 173 ? 25.227 63.807 66.778 1.00 15.42 173 PRO B O 1
ATOM 5840 N N A GLU B 1 174 ? 25.900 65.953 66.423 0.50 13.22 174 GLU B N 1
ATOM 5841 N N B GLU B 1 174 ? 25.843 65.911 66.412 0.50 12.83 174 GLU B N 1
ATOM 5842 C CA A GLU B 1 174 ? 24.667 66.537 65.836 0.50 13.24 174 GLU B CA 1
ATOM 5843 C CA B GLU B 1 174 ? 24.620 66.199 65.691 0.50 12.94 174 GLU B CA 1
ATOM 5844 C C A GLU B 1 174 ? 24.955 67.015 64.391 0.50 11.71 174 GLU B C 1
ATOM 5845 C C B GLU B 1 174 ? 24.972 66.894 64.403 0.50 11.49 174 GLU B C 1
ATOM 5846 O O A GLU B 1 174 ? 25.766 67.921 64.221 0.50 11.07 174 GLU B O 1
ATOM 5847 O O B GLU B 1 174 ? 25.834 67.754 64.352 0.50 10.63 174 GLU B O 1
ATOM 5858 N N . ILE B 1 175 ? 24.310 66.458 63.361 1.00 12.16 175 ILE B N 1
ATOM 5859 C CA . ILE B 1 175 ? 24.538 66.998 62.014 1.00 11.89 175 ILE B CA 1
ATOM 5860 C C . ILE B 1 175 ? 23.734 68.282 61.875 1.00 12.47 175 ILE B C 1
ATOM 5861 O O . ILE B 1 175 ? 22.497 68.221 61.973 1.00 15.00 175 ILE B O 1
ATOM 5866 N N . ILE B 1 176 ? 24.414 69.393 61.700 1.00 10.77 176 ILE B N 1
ATOM 5867 C CA . ILE B 1 176 ? 23.741 70.681 61.677 1.00 11.51 176 ILE B CA 1
ATOM 5868 C C . ILE B 1 176 ? 23.555 71.233 60.259 1.00 11.22 176 ILE B C 1
ATOM 5869 O O . ILE B 1 176 ? 22.851 72.236 60.058 1.00 11.81 176 ILE B O 1
ATOM 5874 N N . TYR B 1 177 ? 24.241 70.633 59.279 1.00 9.97 177 TYR B N 1
ATOM 5875 C CA . TYR B 1 177 ? 24.296 71.208 57.928 1.00 9.84 177 TYR B CA 1
ATOM 5876 C C . TYR B 1 177 ? 24.744 70.139 56.979 1.00 9.10 177 TYR B C 1
ATOM 5877 O O . TYR B 1 177 ? 25.652 69.366 57.306 1.00 10.55 177 TYR B O 1
ATOM 5886 N N . LYS B 1 178 ? 24.080 70.048 55.829 1.00 9.58 178 LYS B N 1
ATOM 5887 C CA . LYS B 1 178 ? 24.373 69.023 54.808 1.00 9.49 178 LYS B CA 1
ATOM 5888 C C . LYS B 1 178 ? 25.173 69.558 53.619 1.00 10.34 178 LYS B C 1
ATOM 5889 O O . LYS B 1 178 ? 25.592 68.771 52.783 1.00 12.01 178 LYS B O 1
ATOM 5895 N N . GLY B 1 179 ? 25.339 70.860 53.529 1.00 9.90 179 GLY B N 1
ATOM 5896 C CA . GLY B 1 179 ? 26.004 71.481 52.384 1.00 9.93 179 GLY B CA 1
ATOM 5897 C C . GLY B 1 179 ? 25.081 71.732 51.206 1.00 10.15 179 GLY B C 1
ATOM 5898 O O . GLY B 1 179 ? 23.873 71.488 51.289 1.00 12.43 179 GLY B O 1
ATOM 5899 N N . THR B 1 180 ? 25.653 72.198 50.130 1.00 9.84 180 THR B N 1
ATOM 5900 C CA . THR B 1 180 ? 24.931 72.453 48.912 1.00 9.82 180 THR B CA 1
ATOM 5901 C C . THR B 1 180 ? 25.108 71.288 47.930 1.00 8.17 180 THR B C 1
ATOM 5902 O O . THR B 1 180 ? 25.774 70.305 48.203 1.00 9.08 180 THR B O 1
ATOM 5906 N N . ASP B 1 181 ? 24.528 71.429 46.739 1.00 9.18 181 ASP B N 1
ATOM 5907 C CA . ASP B 1 181 ? 24.705 70.451 45.685 1.00 9.31 181 ASP B CA 1
ATOM 5908 C C . ASP B 1 181 ? 26.160 70.279 45.261 1.00 8.62 181 ASP B C 1
ATOM 5909 O O . ASP B 1 181 ? 26.501 69.225 44.709 1.00 9.41 181 ASP B O 1
ATOM 5914 N N . ILE B 1 182 ? 26.998 71.282 45.507 1.00 7.84 182 ILE B N 1
ATOM 5915 C CA . ILE B 1 182 ? 28.387 71.212 45.112 1.00 8.80 182 ILE B CA 1
ATOM 5916 C C . ILE B 1 182 ? 29.124 70.133 45.913 1.00 9.14 182 ILE B C 1
ATOM 5917 O O . ILE B 1 182 ? 30.038 69.465 45.400 1.00 8.54 182 ILE B O 1
ATOM 5922 N N . ALA B 1 183 ? 28.706 69.944 47.174 1.00 7.91 183 ALA B N 1
ATOM 5923 C CA . ALA B 1 183 ? 29.120 68.823 48.017 1.00 8.42 183 ALA B CA 1
ATOM 5924 C C . ALA B 1 183 ? 30.597 68.841 48.309 1.00 7.54 183 ALA B C 1
ATOM 5925 O O . ALA B 1 183 ? 31.185 69.909 48.337 1.00 7.98 183 ALA B O 1
ATOM 5927 N N . TYR B 1 184 ? 31.181 67.681 48.652 1.00 7.21 184 TYR B N 1
ATOM 5928 C CA . TYR B 1 184 ? 32.468 67.635 49.339 1.00 7.75 184 TYR B CA 1
ATOM 5929 C C . TYR B 1 184 ? 32.507 68.669 50.474 1.00 7.45 184 TYR B C 1
ATOM 5930 O O . TYR B 1 184 ? 33.483 69.339 50.673 1.00 8.75 184 TYR B O 1
ATOM 5939 N N . THR B 1 185 ? 31.449 68.710 51.252 1.00 7.77 185 THR B N 1
ATOM 5940 C CA . THR B 1 185 ? 31.326 69.744 52.259 1.00 8.51 185 THR B CA 1
ATOM 5941 C C . THR B 1 185 ? 32.298 69.489 53.425 1.00 8.25 185 THR B C 1
ATOM 5942 O O . THR B 1 185 ? 32.241 68.474 54.111 1.00 9.13 185 THR B O 1
ATOM 5946 N N . GLU B 1 186 ? 33.251 70.398 53.589 1.00 8.70 186 GLU B N 1
ATOM 5947 C CA . GLU B 1 186 ? 34.350 70.236 54.511 1.00 8.72 186 GLU B CA 1
ATOM 5948 C C . GLU B 1 186 ? 34.813 71.585 55.039 1.00 8.51 186 GLU B C 1
ATOM 5949 O O . GLU B 1 186 ? 34.145 72.605 54.845 1.00 8.27 186 GLU B O 1
ATOM 5955 N N . GLY B 1 187 ? 35.946 71.641 55.697 1.00 8.51 187 GLY B N 1
ATOM 5956 C CA . GLY B 1 187 ? 36.463 72.908 56.224 1.00 8.08 187 GLY B CA 1
ATOM 5957 C C . GLY B 1 187 ? 35.513 73.782 57.005 1.00 9.73 187 GLY B C 1
ATOM 5958 O O . GLY B 1 187 ? 35.533 74.991 56.859 1.00 9.49 187 GLY B O 1
ATOM 5959 N N . PRO B 1 188 ? 34.655 73.174 57.863 1.00 8.35 188 PRO B N 1
ATOM 5960 C CA . PRO B 1 188 ? 33.715 74.058 58.590 1.00 8.63 188 PRO B CA 1
ATOM 5961 C C . PRO B 1 188 ? 34.338 75.009 59.580 1.00 8.20 188 PRO B C 1
ATOM 5962 O O . PRO B 1 188 ? 35.233 74.612 60.358 1.00 9.11 188 PRO B O 1
ATOM 5966 N N . HIS B 1 189 ? 33.826 76.245 59.581 1.00 8.53 189 HIS B N 1
ATOM 5967 C CA . HIS B 1 189 ? 34.169 77.213 60.624 1.00 8.67 189 HIS B CA 1
ATOM 5968 C C . HIS B 1 189 ? 32.933 77.950 61.023 1.00 8.80 189 HIS B C 1
ATOM 5969 O O . HIS B 1 189 ? 32.155 78.346 60.170 1.00 9.69 189 HIS B O 1
ATOM 5976 N N . LEU B 1 190 ? 32.745 78.137 62.336 1.00 8.86 190 LEU B N 1
ATOM 5977 C CA . LEU B 1 190 ? 31.664 78.947 62.885 1.00 9.60 190 LEU B CA 1
ATOM 5978 C C . LEU B 1 190 ? 32.168 80.306 63.284 1.00 10.34 190 LEU B C 1
ATOM 5979 O O . LEU B 1 190 ? 33.269 80.440 63.784 1.00 11.11 190 LEU B O 1
ATOM 5984 N N . TYR B 1 191 ? 31.307 81.292 63.045 1.00 9.89 191 TYR B N 1
ATOM 5985 C CA . TYR B 1 191 ? 31.522 82.647 63.478 1.00 10.94 191 TYR B CA 1
ATOM 5986 C C . TYR B 1 191 ? 30.248 83.213 64.070 1.00 11.62 191 TYR B C 1
ATOM 5987 O O . TYR B 1 191 ? 29.147 82.879 63.644 1.00 12.67 191 TYR B O 1
ATOM 5996 N N . TYR B 1 192 ? 30.396 84.064 65.075 1.00 13.14 192 TYR B N 1
ATOM 5997 C CA . TYR B 1 192 ? 29.249 84.768 65.674 1.00 13.18 192 TYR B CA 1
ATOM 5998 C C . TYR B 1 192 ? 29.364 86.218 65.234 1.00 13.14 192 TYR B C 1
ATOM 5999 O O . TYR B 1 192 ? 30.272 86.891 65.650 1.00 13.60 192 TYR B O 1
ATOM 6008 N N . ILE B 1 193 ? 28.495 86.667 64.346 1.00 13.73 193 ILE B N 1
ATOM 6009 C CA . ILE B 1 193 ? 28.563 87.965 63.659 1.00 14.46 193 ILE B CA 1
ATOM 6010 C C . ILE B 1 193 ? 27.128 88.402 63.490 1.00 15.25 193 ILE B C 1
ATOM 6011 O O . ILE B 1 193 ? 26.236 87.571 63.269 1.00 15.18 193 ILE B O 1
ATOM 6016 N N . ASN B 1 194 ? 26.882 89.689 63.649 1.00 17.35 194 ASN B N 1
ATOM 6017 C CA . ASN B 1 194 ? 25.508 90.214 63.477 1.00 18.04 194 ASN B CA 1
ATOM 6018 C C . ASN B 1 194 ? 24.513 89.492 64.423 1.00 17.59 194 ASN B C 1
ATOM 6019 O O . ASN B 1 194 ? 23.377 89.232 64.063 1.00 18.58 194 ASN B O 1
ATOM 6024 N N . ASP B 1 195 ? 24.974 89.133 65.622 1.00 18.62 195 ASP B N 1
ATOM 6025 C CA . ASP B 1 195 ? 24.144 88.414 66.617 1.00 19.14 195 ASP B CA 1
ATOM 6026 C C . ASP B 1 195 ? 23.555 87.102 66.104 1.00 19.13 195 ASP B C 1
ATOM 6027 O O . ASP B 1 195 ? 22.467 86.709 66.476 1.00 19.12 195 ASP B O 1
ATOM 6032 N N . MET B 1 196 ? 24.267 86.421 65.198 1.00 18.01 196 MET B N 1
ATOM 6033 C CA . MET B 1 196 ? 23.842 85.132 64.752 1.00 18.17 196 MET B CA 1
ATOM 6034 C C . MET B 1 196 ? 25.048 84.312 64.327 1.00 15.42 196 MET B C 1
ATOM 6035 O O . MET B 1 196 ? 26.177 84.773 64.374 1.00 14.97 196 MET B O 1
ATOM 6040 N N . TYR B 1 197 ? 24.774 83.094 63.916 1.00 14.16 197 TYR B N 1
ATOM 6041 C CA . TYR B 1 197 ? 25.819 82.130 63.633 1.00 12.97 197 TYR B CA 1
ATOM 6042 C C . TYR B 1 197 ? 26.017 82.002 62.128 1.00 12.05 197 TYR B C 1
ATOM 6043 O O . TYR B 1 197 ? 25.047 81.837 61.393 1.00 14.17 197 TYR B O 1
ATOM 6052 N N . TYR B 1 198 ? 27.267 82.108 61.685 1.00 10.74 198 TYR B N 1
ATOM 6053 C CA . TYR B 1 198 ? 27.627 81.852 60.295 1.00 10.43 198 TYR B CA 1
ATOM 6054 C C . TYR B 1 198 ? 28.458 80.580 60.287 1.00 9.67 198 TYR B C 1
ATOM 6055 O O . TYR B 1 198 ? 29.419 80.448 61.054 1.00 11.08 198 TYR B O 1
ATOM 6064 N N . LEU B 1 199 ? 28.093 79.660 59.398 1.00 9.49 199 LEU B N 1
ATOM 6065 C CA . LEU B 1 199 ? 28.851 78.445 59.190 1.00 9.41 199 LEU B CA 1
ATOM 6066 C C . LEU B 1 199 ? 29.423 78.482 57.774 1.00 9.31 199 LEU B C 1
ATOM 6067 O O . LEU B 1 199 ? 28.656 78.553 56.798 1.00 9.17 199 LEU B O 1
ATOM 6072 N N . MET B 1 200 ? 30.738 78.538 57.679 1.00 8.88 200 MET B N 1
ATOM 6073 C CA . MET B 1 200 ? 31.412 78.649 56.388 1.00 8.27 200 MET B CA 1
ATOM 6074 C C . MET B 1 200 ? 32.090 77.335 56.109 1.00 8.00 200 MET B C 1
ATOM 6075 O O . MET B 1 200 ? 32.646 76.739 57.021 1.00 8.92 200 MET B O 1
ATOM 6080 N N . THR B 1 201 ? 31.974 76.835 54.864 1.00 8.18 201 THR B N 1
ATOM 6081 C CA . THR B 1 201 ? 32.477 75.544 54.474 1.00 8.54 201 THR B CA 1
ATOM 6082 C C . THR B 1 201 ? 33.149 75.610 53.110 1.00 7.90 201 THR B C 1
ATOM 6083 O O . THR B 1 201 ? 32.800 76.431 52.260 1.00 8.69 201 THR B O 1
ATOM 6087 N N . ALA B 1 202 ? 34.108 74.706 52.921 1.00 7.64 202 ALA B N 1
ATOM 6088 C CA . ALA B 1 202 ? 34.692 74.426 51.627 1.00 8.45 202 ALA B CA 1
ATOM 6089 C C . ALA B 1 202 ? 33.843 73.391 50.934 1.00 7.82 202 ALA B C 1
ATOM 6090 O O . ALA B 1 202 ? 33.267 72.505 51.589 1.00 8.50 202 ALA B O 1
ATOM 6092 N N . GLU B 1 203 ? 33.720 73.498 49.619 1.00 8.24 203 GLU B N 1
ATOM 6093 C CA . GLU B 1 203 ? 32.946 72.531 48.843 1.00 8.60 203 GLU B CA 1
ATOM 6094 C C . GLU B 1 203 ? 33.582 72.330 47.508 1.00 8.00 203 GLU B C 1
ATOM 6095 O O . GLU B 1 203 ? 34.382 73.116 47.038 1.00 8.60 203 GLU B O 1
ATOM 6101 N N . GLY B 1 204 ? 33.262 71.217 46.890 1.00 6.83 204 GLY B N 1
ATOM 6102 C CA . GLY B 1 204 ? 33.684 70.923 45.548 1.00 7.25 204 GLY B CA 1
ATOM 6103 C C . GLY B 1 204 ? 34.951 70.120 45.423 1.00 7.89 204 GLY B C 1
ATOM 6104 O O . GLY B 1 204 ? 35.253 69.584 44.349 1.00 8.71 204 GLY B O 1
ATOM 6105 N N . GLY B 1 205 ? 35.651 69.982 46.532 1.00 7.34 205 GLY B N 1
ATOM 6106 C CA . GLY B 1 205 ? 36.928 69.305 46.568 1.00 7.83 205 GLY B CA 1
ATOM 6107 C C . GLY B 1 205 ? 38.058 70.265 46.156 1.00 7.87 205 GLY B C 1
ATOM 6108 O O . GLY B 1 205 ? 37.838 71.220 45.410 1.00 7.66 205 GLY B O 1
ATOM 6109 N N . THR B 1 206 ? 39.274 69.986 46.617 1.00 7.93 206 THR B N 1
ATOM 6110 C CA . THR B 1 206 ? 40.411 70.864 46.482 1.00 8.00 206 THR B CA 1
ATOM 6111 C C . THR B 1 206 ? 41.081 70.923 45.112 1.00 9.41 206 THR B C 1
ATOM 6112 O O . THR B 1 206 ? 42.269 71.173 45.018 1.00 10.99 206 THR B O 1
ATOM 6116 N N . THR B 1 207 ? 40.304 70.606 44.096 1.00 9.20 207 THR B N 1
ATOM 6117 C CA . THR B 1 207 ? 40.691 70.588 42.720 1.00 9.60 207 THR B CA 1
ATOM 6118 C C . THR B 1 207 ? 40.277 71.924 42.042 1.00 8.39 207 THR B C 1
ATOM 6119 O O . THR B 1 207 ? 40.005 72.912 42.724 1.00 8.08 207 THR B O 1
ATOM 6123 N N . TYR B 1 208 ? 40.187 71.951 40.720 1.00 7.96 208 TYR B N 1
ATOM 6124 C CA . TYR B 1 208 ? 39.726 73.152 40.031 1.00 7.88 208 TYR B CA 1
ATOM 6125 C C . TYR B 1 208 ? 38.255 73.465 40.333 1.00 7.98 208 TYR B C 1
ATOM 6126 O O . TYR B 1 208 ? 37.810 74.595 40.049 1.00 8.30 208 TYR B O 1
ATOM 6135 N N . GLN B 1 209 ? 37.518 72.492 40.874 1.00 7.02 209 GLN B N 1
ATOM 6136 C CA . GLN B 1 209 ? 36.117 72.656 41.256 1.00 8.14 209 GLN B CA 1
ATOM 6137 C C . GLN B 1 209 ? 35.909 73.257 42.650 1.00 8.15 209 GLN B C 1
ATOM 6138 O O . GLN B 1 209 ? 34.757 73.465 43.078 1.00 8.39 209 GLN B O 1
ATOM 6144 N N . HIS B 1 210 ? 36.990 73.528 43.356 1.00 7.35 210 HIS B N 1
ATOM 6145 C CA . HIS B 1 210 ? 36.968 74.003 44.753 1.00 7.32 210 HIS B CA 1
ATOM 6146 C C . HIS B 1 210 ? 36.168 75.310 44.876 1.00 7.38 210 HIS B C 1
ATOM 6147 O O . HIS B 1 210 ? 36.160 76.113 43.930 1.00 8.15 210 HIS B O 1
ATOM 6154 N N . SER B 1 211 ? 35.588 75.510 46.043 1.00 7.28 211 SER B N 1
ATOM 6155 C CA . SER B 1 211 ? 34.814 76.680 46.334 1.00 7.31 211 SER B CA 1
ATOM 6156 C C . SER B 1 211 ? 34.692 76.821 47.850 1.00 7.76 211 SER B C 1
ATOM 6157 O O . SER B 1 211 ? 35.080 75.934 48.622 1.00 8.25 211 SER B O 1
ATOM 6160 N N . GLU B 1 212 ? 34.095 77.929 48.269 1.00 8.73 212 GLU B N 1
ATOM 6161 C CA . GLU B 1 212 ? 33.686 78.166 49.695 1.00 8.30 212 GLU B CA 1
ATOM 6162 C C . GLU B 1 212 ? 32.303 78.777 49.652 1.00 8.95 212 GLU B C 1
ATOM 6163 O O . GLU B 1 212 ? 32.024 79.599 48.799 1.00 8.85 212 GLU B O 1
ATOM 6169 N N . THR B 1 213 ? 31.438 78.347 50.564 1.00 9.05 213 THR B N 1
ATOM 6170 C CA . THR B 1 213 ? 30.105 78.901 50.760 1.00 9.30 213 THR B CA 1
ATOM 6171 C C . THR B 1 213 ? 29.866 79.201 52.239 1.00 8.66 213 THR B C 1
ATOM 6172 O O . THR B 1 213 ? 30.500 78.579 53.098 1.00 10.49 213 THR B O 1
ATOM 6176 N N . ILE B 1 214 ? 28.996 80.148 52.515 1.00 9.46 214 ILE B N 1
ATOM 6177 C CA . ILE B 1 214 ? 28.607 80.485 53.884 1.00 9.83 214 ILE B CA 1
ATOM 6178 C C . ILE B 1 214 ? 27.083 80.362 54.020 1.00 9.93 214 ILE B C 1
ATOM 6179 O O . ILE B 1 214 ? 26.334 80.532 53.050 1.00 9.99 214 ILE B O 1
ATOM 6184 N N . ALA B 1 215 ? 26.662 80.076 55.242 1.00 9.55 215 ALA B N 1
ATOM 6185 C CA . ALA B 1 215 ? 25.265 79.904 55.629 1.00 10.24 215 ALA B CA 1
ATOM 6186 C C . ALA B 1 215 ? 25.088 80.524 57.011 1.00 9.90 215 ALA B C 1
ATOM 6187 O O . ALA B 1 215 ? 26.071 80.706 57.713 1.00 10.17 215 ALA B O 1
ATOM 6189 N N . ARG B 1 216 ? 23.859 80.865 57.381 1.00 10.53 216 ARG B N 1
ATOM 6190 C CA . ARG B 1 216 ? 23.637 81.579 58.651 1.00 11.00 216 ARG B CA 1
ATOM 6191 C C . ARG B 1 216 ? 22.373 81.079 59.319 1.00 10.72 216 ARG B C 1
ATOM 6192 O O . ARG B 1 216 ? 21.423 80.589 58.693 1.00 11.41 216 ARG B O 1
ATOM 6200 N N . SER B 1 217 ? 22.392 81.204 60.631 1.00 11.29 217 SER B N 1
ATOM 6201 C CA . SER B 1 217 ? 21.331 80.712 61.508 1.00 12.38 217 SER B CA 1
ATOM 6202 C C . SER B 1 217 ? 21.277 81.559 62.772 1.00 13.54 217 SER B C 1
ATOM 6203 O O . SER B 1 217 ? 22.295 82.000 63.311 1.00 14.28 217 SER B O 1
ATOM 6206 N N . LYS B 1 218 ? 20.063 81.713 63.303 1.00 14.59 218 LYS B N 1
ATOM 6207 C CA . LYS B 1 218 ? 19.881 82.433 64.559 1.00 16.84 218 LYS B CA 1
ATOM 6208 C C . LYS B 1 218 ? 20.521 81.672 65.711 1.00 15.82 218 LYS B C 1
ATOM 6209 O O . LYS B 1 218 ? 21.106 82.303 66.580 1.00 17.35 218 LYS B O 1
ATOM 6215 N N . THR B 1 219 ? 20.447 80.339 65.710 1.00 15.73 219 THR B N 1
ATOM 6216 C CA . THR B 1 219 ? 21.059 79.551 66.765 1.00 16.17 219 THR B CA 1
ATOM 6217 C C . THR B 1 219 ? 22.130 78.630 66.175 1.00 14.80 219 THR B C 1
ATOM 6218 O O . THR B 1 219 ? 22.174 78.353 64.961 1.00 15.79 219 THR B O 1
ATOM 6222 N N . ILE B 1 220 ? 22.997 78.128 67.056 1.00 14.02 220 ILE B N 1
ATOM 6223 C CA . ILE B 1 220 ? 24.126 77.309 66.598 1.00 13.98 220 ILE B CA 1
ATOM 6224 C C . ILE B 1 220 ? 23.677 76.018 65.942 1.00 12.71 220 ILE B C 1
ATOM 6225 O O . ILE B 1 220 ? 24.384 75.452 65.133 1.00 13.57 220 ILE B O 1
ATOM 6230 N N . HIS B 1 221 ? 22.528 75.507 66.318 1.00 14.22 221 HIS B N 1
ATOM 6231 C CA . HIS B 1 221 ? 22.029 74.221 65.860 1.00 15.50 221 HIS B CA 1
ATOM 6232 C C . HIS B 1 221 ? 21.416 74.222 64.460 1.00 14.96 221 HIS B C 1
ATOM 6233 O O . HIS B 1 221 ? 21.167 73.169 63.882 1.00 15.80 221 HIS B O 1
ATOM 6240 N N . GLY B 1 222 ? 21.196 75.414 63.916 1.00 14.65 222 GLY B N 1
ATOM 6241 C CA . GLY B 1 222 ? 20.528 75.544 62.635 1.00 15.50 222 GLY B CA 1
ATOM 6242 C C . GLY B 1 222 ? 19.030 75.486 62.768 1.00 16.58 222 GLY B C 1
ATOM 6243 O O . GLY B 1 222 ? 18.494 75.575 63.885 1.00 18.68 222 GLY B O 1
ATOM 6244 N N . PRO B 1 223 ? 18.338 75.326 61.639 1.00 17.13 223 PRO B N 1
ATOM 6245 C CA . PRO B 1 223 ? 18.918 75.141 60.312 1.00 16.17 223 PRO B CA 1
ATOM 6246 C C . PRO B 1 223 ? 19.584 76.408 59.773 1.00 15.67 223 PRO B C 1
ATOM 6247 O O . PRO B 1 223 ? 19.191 77.523 60.070 1.00 16.05 223 PRO B O 1
ATOM 6251 N N . TYR B 1 224 ? 20.572 76.206 58.928 1.00 13.40 224 TYR B N 1
ATOM 6252 C CA . TYR B 1 224 ? 21.346 77.261 58.330 1.00 13.75 224 TYR B CA 1
ATOM 6253 C C . TYR B 1 224 ? 20.797 77.566 56.952 1.00 14.09 224 TYR B C 1
ATOM 6254 O O . TYR B 1 224 ? 20.572 76.655 56.159 1.00 16.47 224 TYR B O 1
ATOM 6263 N N A GLU B 1 225 ? 20.546 78.840 56.675 0.50 13.23 225 GLU B N 1
ATOM 6264 N N B GLU B 1 225 ? 20.579 78.848 56.690 0.50 12.37 225 GLU B N 1
ATOM 6265 C CA A GLU B 1 225 ? 20.165 79.282 55.331 0.50 14.15 225 GLU B CA 1
ATOM 6266 C CA B GLU B 1 225 ? 20.231 79.349 55.369 0.50 12.84 225 GLU B CA 1
ATOM 6267 C C A GLU B 1 225 ? 21.428 79.591 54.522 0.50 12.69 225 GLU B C 1
ATOM 6268 C C B GLU B 1 225 ? 21.478 79.580 54.529 0.50 11.77 225 GLU B C 1
ATOM 6269 O O A GLU B 1 225 ? 22.303 80.317 54.989 0.50 12.08 225 GLU B O 1
ATOM 6270 O O B GLU B 1 225 ? 22.383 80.287 54.967 0.50 11.03 225 GLU B O 1
ATOM 6281 N N . ILE B 1 226 ? 21.522 79.025 53.320 1.00 12.75 226 ILE B N 1
ATOM 6282 C CA . ILE B 1 226 ? 22.689 79.165 52.454 1.00 12.24 226 ILE B CA 1
ATOM 6283 C C . ILE B 1 226 ? 22.622 80.523 51.760 1.00 11.70 226 ILE B C 1
ATOM 6284 O O . ILE B 1 226 ? 21.549 80.993 51.313 1.00 12.65 226 ILE B O 1
ATOM 6289 N N . GLN B 1 227 ? 23.775 81.179 51.627 1.00 11.60 227 GLN B N 1
ATOM 6290 C CA . GLN B 1 227 ? 23.814 82.462 50.960 1.00 12.30 227 GLN B CA 1
ATOM 6291 C C . GLN B 1 227 ? 23.225 82.352 49.547 1.00 12.26 227 GLN B C 1
ATOM 6292 O O . GLN B 1 227 ? 23.419 81.368 48.837 1.00 13.32 227 GLN B O 1
ATOM 6298 N N . PRO B 1 228 ? 22.492 83.385 49.101 1.00 15.74 228 PRO B N 1
ATOM 6299 C CA . PRO B 1 228 ? 21.792 83.258 47.811 1.00 16.50 228 PRO B CA 1
ATOM 6300 C C . PRO B 1 228 ? 22.682 83.061 46.575 1.00 17.88 228 PRO B C 1
ATOM 6301 O O . PRO B 1 228 ? 22.351 82.340 45.605 1.00 20.27 228 PRO B O 1
ATOM 6305 N N . ASP B 1 229 ? 23.788 83.747 46.613 1.00 15.85 229 ASP B N 1
ATOM 6306 C CA . ASP B 1 229 ? 24.705 83.829 45.467 1.00 16.29 229 ASP B CA 1
ATOM 6307 C C . ASP B 1 229 ? 25.836 82.832 45.565 1.00 13.41 229 ASP B C 1
ATOM 6308 O O . ASP B 1 229 ? 26.914 83.104 45.056 1.00 14.38 229 ASP B O 1
ATOM 6313 N N . TYR B 1 230 ? 25.616 81.684 46.210 1.00 13.01 230 TYR B N 1
ATOM 6314 C CA . TYR B 1 230 ? 26.736 80.769 46.495 1.00 11.68 230 TYR B CA 1
ATOM 6315 C C . TYR B 1 230 ? 27.331 80.283 45.182 1.00 11.36 230 TYR B C 1
ATOM 6316 O O . TYR B 1 230 ? 26.605 80.093 44.198 1.00 12.29 230 TYR B O 1
ATOM 6325 N N . PRO B 1 231 ? 28.648 80.001 45.155 1.00 10.23 231 PRO B N 1
ATOM 6326 C CA . PRO B 1 231 ? 29.593 80.122 46.268 1.00 9.47 231 PRO B CA 1
ATOM 6327 C C . PRO B 1 231 ? 30.091 81.536 46.500 1.00 9.70 231 PRO B C 1
ATOM 6328 O O . PRO B 1 231 ? 30.123 82.382 45.592 1.00 11.01 231 PRO B O 1
ATOM 6332 N N . LEU B 1 232 ? 30.495 81.763 47.746 1.00 9.50 232 LEU B N 1
ATOM 6333 C CA . LEU B 1 232 ? 31.284 82.910 48.143 1.00 9.88 232 LEU B CA 1
ATOM 6334 C C . LEU B 1 232 ? 32.523 83.074 47.297 1.00 9.50 232 LEU B C 1
ATOM 6335 O O . LEU B 1 232 ? 32.873 84.179 46.865 1.00 10.72 232 LEU B O 1
ATOM 6340 N N . LEU B 1 233 ? 33.244 81.979 47.138 1.00 8.42 233 LEU B N 1
ATOM 6341 C CA . LEU B 1 233 ? 34.566 81.990 46.516 1.00 8.99 233 LEU B CA 1
ATOM 6342 C C . LEU B 1 233 ? 34.663 80.740 45.628 1.00 8.57 233 LEU B C 1
ATOM 6343 O O . LEU B 1 233 ? 34.330 79.653 46.069 1.00 8.66 233 LEU B O 1
ATOM 6348 N N . SER B 1 234 ? 35.085 80.919 44.383 1.00 8.64 234 SER B N 1
ATOM 6349 C CA . SER B 1 234 ? 35.411 79.819 43.476 1.00 7.75 234 SER B CA 1
ATOM 6350 C C . SER B 1 234 ? 35.920 80.391 42.155 1.00 8.40 234 SER B C 1
ATOM 6351 O O . SER B 1 234 ? 35.297 81.304 41.627 1.00 8.21 234 SER B O 1
ATOM 6354 N N . ALA B 1 235 ? 37.021 79.839 41.648 1.00 8.91 235 ALA B N 1
ATOM 6355 C CA . ALA B 1 235 ? 37.529 80.163 40.329 1.00 8.45 235 ALA B CA 1
ATOM 6356 C C . ALA B 1 235 ? 37.133 79.115 39.278 1.00 8.02 235 ALA B C 1
ATOM 6357 O O . ALA B 1 235 ? 37.639 79.135 38.172 1.00 9.22 235 ALA B O 1
ATOM 6359 N N . TRP B 1 236 ? 36.229 78.208 39.638 1.00 8.19 236 TRP B N 1
ATOM 6360 C CA . TRP B 1 236 ? 35.908 77.130 38.714 1.00 7.94 236 TRP B CA 1
ATOM 6361 C C . TRP B 1 236 ? 35.512 77.646 37.339 1.00 7.83 236 TRP B C 1
ATOM 6362 O O . TRP B 1 236 ? 35.877 77.064 36.312 1.00 8.72 236 TRP B O 1
ATOM 6373 N N . LYS B 1 237 ? 34.718 78.696 37.259 1.00 8.57 237 LYS B N 1
ATOM 6374 C CA . LYS B 1 237 ? 34.157 79.095 35.961 1.00 9.15 237 LYS B CA 1
ATOM 6375 C C . LYS B 1 237 ? 35.121 79.964 35.178 1.00 9.01 237 LYS B C 1
ATOM 6376 O O . LYS B 1 237 ? 34.794 80.285 34.029 1.00 10.25 237 LYS B O 1
ATOM 6382 N N . GLU B 1 238 ? 36.272 80.327 35.752 1.00 9.66 238 GLU B N 1
ATOM 6383 C CA . GLU B 1 238 ? 37.211 81.247 35.131 1.00 9.34 238 GLU B CA 1
ATOM 6384 C C . GLU B 1 238 ? 38.552 80.565 34.883 1.00 8.68 238 GLU B C 1
ATOM 6385 O O . GLU B 1 238 ? 39.457 80.606 35.693 1.00 9.63 238 GLU B O 1
ATOM 6391 N N . VAL B 1 239 ? 38.685 79.958 33.721 1.00 9.34 239 VAL B N 1
ATOM 6392 C CA . VAL B 1 239 ? 39.833 79.099 33.436 1.00 8.93 239 VAL B CA 1
ATOM 6393 C C . VAL B 1 239 ? 41.178 79.825 33.313 1.00 11.30 239 VAL B C 1
ATOM 6394 O O . VAL B 1 239 ? 42.205 79.172 33.447 1.00 11.89 239 VAL B O 1
ATOM 6398 N N . HIS B 1 240 ? 41.131 81.139 33.095 1.00 10.45 240 HIS B N 1
ATOM 6399 C CA . HIS B 1 240 ? 42.339 81.961 32.998 1.00 11.22 240 HIS B CA 1
ATOM 6400 C C . HIS B 1 240 ? 42.599 82.752 34.273 1.00 11.75 240 HIS B C 1
ATOM 6401 O O . HIS B 1 240 ? 43.561 83.492 34.346 1.00 13.48 240 HIS B O 1
ATOM 6408 N N . ASN B 1 241 ? 41.822 82.566 35.325 1.00 10.47 241 ASN B N 1
ATOM 6409 C CA . ASN B 1 241 ? 42.099 83.350 36.510 1.00 10.64 241 ASN B CA 1
ATOM 6410 C C . ASN B 1 241 ? 43.462 82.970 37.033 1.00 11.11 241 ASN B C 1
ATOM 6411 O O . ASN B 1 241 ? 43.791 81.779 37.129 1.00 10.69 241 ASN B O 1
ATOM 6416 N N . PRO B 1 242 ? 44.289 83.958 37.437 1.00 11.64 242 PRO B N 1
ATOM 6417 C CA . PRO B 1 242 ? 45.581 83.594 38.006 1.00 11.89 242 PRO B CA 1
ATOM 6418 C C . PRO B 1 242 ? 45.504 82.692 39.209 1.00 11.23 242 PRO B C 1
ATOM 6419 O O . PRO B 1 242 ? 46.321 81.799 39.343 1.00 13.74 242 PRO B O 1
ATOM 6423 N N . LEU B 1 243 ? 44.522 82.901 40.075 1.00 10.23 243 LEU B N 1
ATOM 6424 C CA . LEU B 1 243 ? 44.301 82.036 41.235 1.00 9.89 243 LEU B CA 1
ATOM 6425 C C . LEU B 1 243 ? 43.267 80.957 40.855 1.00 9.59 243 LEU B C 1
ATOM 6426 O O . LEU B 1 243 ? 42.189 81.282 40.412 1.00 9.44 243 LEU B O 1
ATOM 6431 N N . GLN B 1 244 ? 43.623 79.684 41.038 1.00 8.99 244 GLN B N 1
ATOM 6432 C CA . GLN B 1 244 ? 42.733 78.570 40.811 1.00 8.25 244 GLN B CA 1
ATOM 6433 C C . GLN B 1 244 ? 42.488 77.784 42.099 1.00 8.18 244 GLN B C 1
ATOM 6434 O O . GLN B 1 244 ? 43.177 78.009 43.108 1.00 8.98 244 GLN B O 1
ATOM 6440 N N . LYS B 1 245 ? 41.520 76.877 42.088 1.00 8.36 245 LYS B N 1
ATOM 6441 C CA . LYS B 1 245 ? 41.273 75.961 43.227 1.00 7.21 245 LYS B CA 1
ATOM 6442 C C . LYS B 1 245 ? 40.981 76.750 44.518 1.00 8.03 245 LYS B C 1
ATOM 6443 O O . LYS B 1 245 ? 41.385 76.367 45.603 1.00 9.51 245 LYS B O 1
ATOM 6449 N N . CYS B 1 246 ? 40.226 77.834 44.399 1.00 8.73 246 CYS B N 1
ATOM 6450 C CA . CYS B 1 246 ? 40.051 78.787 45.504 1.00 8.56 246 CYS B CA 1
ATOM 6451 C C . CYS B 1 246 ? 38.947 78.239 46.422 1.00 9.28 246 CYS B C 1
ATOM 6452 O O . CYS B 1 246 ? 37.766 78.165 46.081 1.00 9.98 246 CYS B O 1
ATOM 6455 N N . GLY B 1 247 ? 39.365 77.944 47.641 1.00 8.18 247 GLY B N 1
ATOM 6456 C CA . GLY B 1 247 ? 38.493 77.354 48.651 1.00 8.07 247 GLY B CA 1
ATOM 6457 C C . GLY B 1 247 ? 39.276 77.093 49.927 1.00 8.15 247 GLY B C 1
ATOM 6458 O O . GLY B 1 247 ? 40.437 77.472 50.052 1.00 9.18 247 GLY B O 1
ATOM 6459 N N . HIS B 1 248 ? 38.629 76.403 50.841 1.00 8.56 248 HIS B N 1
ATOM 6460 C CA . HIS B 1 248 ? 39.185 76.108 52.163 1.00 8.88 248 HIS B CA 1
ATOM 6461 C C . HIS B 1 248 ? 39.682 77.377 52.871 1.00 8.75 248 HIS B C 1
ATOM 6462 O O . HIS B 1 248 ? 40.865 77.609 53.142 1.00 10.36 248 HIS B O 1
ATOM 6469 N N . ALA B 1 249 ? 38.705 78.231 53.126 1.00 8.22 249 ALA B N 1
ATOM 6470 C CA . ALA B 1 249 ? 38.902 79.569 53.666 1.00 8.59 249 ALA B CA 1
ATOM 6471 C C . ALA B 1 249 ? 38.695 79.709 55.178 1.00 9.93 249 ALA B C 1
ATOM 6472 O O . ALA B 1 249 ? 38.073 78.839 55.801 1.00 9.03 249 ALA B O 1
ATOM 6474 N N . SER B 1 250 ? 39.150 80.837 55.705 1.00 9.50 250 SER B N 1
ATOM 6475 C CA . SER B 1 250 ? 38.909 81.236 57.058 1.00 9.54 250 SER B CA 1
ATOM 6476 C C . SER B 1 250 ? 38.791 82.763 57.063 1.00 9.49 250 SER B C 1
ATOM 6477 O O . SER B 1 250 ? 39.488 83.445 56.278 1.00 10.23 250 SER B O 1
ATOM 6480 N N . LEU B 1 251 ? 37.883 83.280 57.880 1.00 10.34 251 LEU B N 1
ATOM 6481 C CA . LEU B 1 251 ? 37.486 84.685 57.878 1.00 11.06 251 LEU B CA 1
ATOM 6482 C C . LEU B 1 251 ? 38.111 85.383 59.096 1.00 12.26 251 LEU B C 1
ATOM 6483 O O . LEU B 1 251 ? 38.096 84.821 60.178 1.00 12.31 251 LEU B O 1
ATOM 6488 N N . VAL B 1 252 ? 38.621 86.598 58.915 1.00 12.18 252 VAL B N 1
ATOM 6489 C CA . VAL B 1 252 ? 39.191 87.369 60.029 1.00 12.23 252 VAL B CA 1
ATOM 6490 C C . VAL B 1 252 ? 38.672 88.781 59.960 1.00 11.62 252 VAL B C 1
ATOM 6491 O O . VAL B 1 252 ? 38.427 89.320 58.885 1.00 11.51 252 VAL B O 1
ATOM 6495 N N . GLU B 1 253 ? 38.478 89.363 61.149 1.00 12.14 253 GLU B N 1
ATOM 6496 C CA . GLU B 1 253 ? 38.105 90.777 61.305 1.00 12.77 253 GLU B CA 1
ATOM 6497 C C . GLU B 1 253 ? 39.279 91.485 61.942 1.00 13.40 253 GLU B C 1
ATOM 6498 O O . GLU B 1 253 ? 39.816 91.006 62.945 1.00 14.02 253 GLU B O 1
ATOM 6504 N N . THR B 1 254 ? 39.640 92.620 61.389 1.00 12.55 254 THR B N 1
ATOM 6505 C CA . THR B 1 254 ? 40.759 93.399 61.927 1.00 13.82 254 THR B CA 1
ATOM 6506 C C . THR B 1 254 ? 40.334 94.219 63.146 1.00 14.90 254 THR B C 1
ATOM 6507 O O . THR B 1 254 ? 39.166 94.341 63.436 1.00 15.15 254 THR B O 1
ATOM 6511 N N . GLN B 1 255 ? 41.323 94.793 63.825 1.00 15.71 255 GLN B N 1
ATOM 6512 C CA . GLN B 1 255 ? 41.074 95.601 65.024 1.00 17.28 255 GLN B CA 1
ATOM 6513 C C . GLN B 1 255 ? 40.191 96.797 64.743 1.00 18.81 255 GLN B C 1
ATOM 6514 O O . GLN B 1 255 ? 39.577 97.352 65.680 1.00 20.59 255 GLN B O 1
ATOM 6520 N N . ASN B 1 256 ? 40.169 97.216 63.482 1.00 19.16 256 ASN B N 1
ATOM 6521 C CA . ASN B 1 256 ? 39.369 98.333 62.998 1.00 20.57 256 ASN B CA 1
ATOM 6522 C C . ASN B 1 256 ? 38.095 97.919 62.221 1.00 20.25 256 ASN B C 1
ATOM 6523 O O . ASN B 1 256 ? 37.481 98.760 61.551 1.00 22.19 256 ASN B O 1
ATOM 6528 N N . GLY B 1 257 ? 37.720 96.646 62.266 1.00 19.11 257 GLY B N 1
ATOM 6529 C CA . GLY B 1 257 ? 36.453 96.225 61.672 1.00 17.97 257 GLY B CA 1
ATOM 6530 C C . GLY B 1 257 ? 36.455 95.971 60.171 1.00 17.62 257 GLY B C 1
ATOM 6531 O O . GLY B 1 257 ? 35.399 95.960 59.563 1.00 18.10 257 GLY B O 1
ATOM 6532 N N . GLN B 1 258 ? 37.618 95.805 59.560 1.00 15.80 258 GLN B N 1
ATOM 6533 C CA . GLN B 1 258 ? 37.665 95.329 58.179 1.00 14.50 258 GLN B CA 1
ATOM 6534 C C . GLN B 1 258 ? 37.699 93.792 58.183 1.00 14.61 258 GLN B C 1
ATOM 6535 O O . GLN B 1 258 ? 38.094 93.173 59.152 1.00 14.47 258 GLN B O 1
ATOM 6541 N N . TRP B 1 259 ? 37.265 93.204 57.087 1.00 13.44 259 TRP B N 1
ATOM 6542 C CA . TRP B 1 259 ? 37.167 91.758 56.987 1.00 12.15 259 TRP B CA 1
ATOM 6543 C C . TRP B 1 259 ? 37.951 91.218 55.806 1.00 11.49 259 TRP B C 1
ATOM 6544 O O . TRP B 1 259 ? 37.946 91.803 54.707 1.00 11.80 259 TRP B O 1
ATOM 6555 N N . TYR B 1 260 ? 38.665 90.120 56.071 1.00 11.12 260 TYR B N 1
ATOM 6556 C CA . TYR B 1 260 ? 39.518 89.478 55.073 1.00 11.39 260 TYR B CA 1
ATOM 6557 C C . TYR B 1 260 ? 39.338 87.958 55.142 1.00 11.48 260 TYR B C 1
ATOM 6558 O O . TYR B 1 260 ? 38.872 87.403 56.148 1.00 12.36 260 TYR B O 1
ATOM 6567 N N . LEU B 1 261 ? 39.615 87.300 54.021 1.00 11.20 261 LEU B N 1
ATOM 6568 C CA . LEU B 1 261 ? 39.336 85.875 53.855 1.00 11.18 261 LEU B CA 1
ATOM 6569 C C . LEU B 1 261 ? 40.600 85.184 53.334 1.00 9.23 261 LEU B C 1
ATOM 6570 O O . LEU B 1 261 ? 41.021 85.415 52.205 1.00 10.81 261 LEU B O 1
ATOM 6575 N N . ALA B 1 262 ? 41.257 84.415 54.195 1.00 9.70 262 ALA B N 1
ATOM 6576 C CA . ALA B 1 262 ? 42.379 83.578 53.760 1.00 9.87 262 ALA B CA 1
ATOM 6577 C C . ALA B 1 262 ? 41.829 82.356 53.099 1.00 9.43 262 ALA B C 1
ATOM 6578 O O . ALA B 1 262 ? 40.810 81.843 53.543 1.00 9.67 262 ALA B O 1
ATOM 6580 N N . HIS B 1 263 ? 42.505 81.858 52.080 1.00 8.73 263 HIS B N 1
ATOM 6581 C CA . HIS B 1 263 ? 42.058 80.654 51.382 1.00 9.47 263 HIS B CA 1
ATOM 6582 C C . HIS B 1 263 ? 43.231 80.047 50.679 1.00 7.91 263 HIS B C 1
ATOM 6583 O O . HIS B 1 263 ? 44.234 80.668 50.376 1.00 8.88 263 HIS B O 1
ATOM 6590 N N . LEU B 1 264 ? 43.090 78.790 50.302 1.00 8.56 264 LEU B N 1
ATOM 6591 C CA . LEU B 1 264 ? 44.070 78.129 49.461 1.00 8.63 264 LEU B CA 1
ATOM 6592 C C . LEU B 1 264 ? 43.817 78.327 47.987 1.00 8.29 264 LEU B C 1
ATOM 6593 O O . LEU B 1 264 ? 42.717 78.684 47.563 1.00 9.07 264 LEU B O 1
ATOM 6598 N N . THR B 1 265 ? 44.884 78.184 47.212 1.00 8.98 265 THR B N 1
ATOM 6599 C CA . THR B 1 265 ? 44.811 78.377 45.769 1.00 9.34 265 THR B CA 1
ATOM 6600 C C . THR B 1 265 ? 45.951 77.627 45.133 1.00 8.93 265 THR B C 1
ATOM 6601 O O . THR B 1 265 ? 46.986 77.453 45.750 1.00 10.64 265 THR B O 1
ATOM 6605 N N . GLY B 1 266 ? 45.745 77.166 43.907 1.00 9.68 266 GLY B N 1
ATOM 6606 C CA . GLY B 1 266 ? 46.854 76.666 43.081 1.00 9.60 266 GLY B CA 1
ATOM 6607 C C . GLY B 1 266 ? 47.087 77.589 41.880 1.00 10.18 266 GLY B C 1
ATOM 6608 O O . GLY B 1 266 ? 46.157 78.150 41.315 1.00 10.79 266 GLY B O 1
ATOM 6609 N N . ARG B 1 267 ? 48.340 77.728 41.485 1.00 9.15 267 ARG B N 1
ATOM 6610 C CA . ARG B 1 267 ? 48.796 78.523 40.319 1.00 10.14 267 ARG B CA 1
ATOM 6611 C C . ARG B 1 267 ? 49.428 77.559 39.303 1.00 9.68 267 ARG B C 1
ATOM 6612 O O . ARG B 1 267 ? 50.604 77.198 39.446 1.00 10.54 267 ARG B O 1
ATOM 6620 N N . PRO B 1 268 ? 48.674 77.117 38.295 1.00 10.08 268 PRO B N 1
ATOM 6621 C CA . PRO B 1 268 ? 49.276 76.150 37.417 1.00 9.89 268 PRO B CA 1
ATOM 6622 C C . PRO B 1 268 ? 50.356 76.727 36.520 1.00 10.83 268 PRO B C 1
ATOM 6623 O O . PRO B 1 268 ? 50.287 77.859 36.163 1.00 11.51 268 PRO B O 1
ATOM 6627 N N . LEU B 1 269 ? 51.291 75.878 36.135 1.00 9.74 269 LEU B N 1
ATOM 6628 C CA . LEU B 1 269 ? 52.174 76.214 35.042 1.00 11.29 269 LEU B CA 1
ATOM 6629 C C . LEU B 1 269 ? 51.369 76.443 33.790 1.00 12.54 269 LEU B C 1
ATOM 6630 O O . LEU B 1 269 ? 50.330 75.824 33.598 1.00 12.64 269 LEU B O 1
ATOM 6635 N N A PRO B 1 270 ? 51.986 77.167 32.831 0.50 13.00 270 PRO B N 1
ATOM 6636 N N B PRO B 1 270 ? 51.805 77.353 32.886 0.50 13.98 270 PRO B N 1
ATOM 6637 C CA A PRO B 1 270 ? 51.383 77.308 31.515 0.50 13.52 270 PRO B CA 1
ATOM 6638 C CA B PRO B 1 270 ? 51.074 77.458 31.617 0.50 14.80 270 PRO B CA 1
ATOM 6639 C C A PRO B 1 270 ? 51.221 75.948 30.876 0.50 14.13 270 PRO B C 1
ATOM 6640 C C B PRO B 1 270 ? 51.190 76.151 30.823 0.50 15.11 270 PRO B C 1
ATOM 6641 O O A PRO B 1 270 ? 52.095 75.081 31.029 0.50 13.63 270 PRO B O 1
ATOM 6642 O O B PRO B 1 270 ? 52.247 75.558 30.786 0.50 15.74 270 PRO B O 1
ATOM 6649 N N . ALA B 1 271 ? 50.090 75.715 30.216 1.00 15.77 271 ALA B N 1
ATOM 6650 C CA . ALA B 1 271 ? 50.012 74.536 29.423 1.00 16.12 271 ALA B CA 1
ATOM 6651 C C . ALA B 1 271 ? 50.708 74.798 28.108 1.00 16.41 271 ALA B C 1
ATOM 6652 O O . ALA B 1 271 ? 50.905 75.963 27.741 1.00 16.85 271 ALA B O 1
ATOM 6654 N N . PRO B 1 272 ? 51.034 73.720 27.372 1.00 17.85 272 PRO B N 1
ATOM 6655 C CA . PRO B 1 272 ? 51.566 73.950 26.034 1.00 17.40 272 PRO B CA 1
ATOM 6656 C C . PRO B 1 272 ? 50.658 74.786 25.162 1.00 15.99 272 PRO B C 1
ATOM 6657 O O . PRO B 1 272 ? 49.436 74.734 25.290 1.00 15.95 272 PRO B O 1
ATOM 6661 N N . ALA B 1 273 ? 51.241 75.508 24.224 1.00 16.83 273 ALA B N 1
ATOM 6662 C CA . ALA B 1 273 ? 50.491 76.418 23.406 1.00 15.27 273 ALA B CA 1
ATOM 6663 C C . ALA B 1 273 ? 49.440 75.654 22.616 1.00 14.70 273 ALA B C 1
ATOM 6664 O O . ALA B 1 273 ? 49.698 74.582 22.082 1.00 13.37 273 ALA B O 1
ATOM 6666 N N . GLY B 1 274 ? 48.272 76.244 22.549 1.00 14.14 274 GLY B N 1
ATOM 6667 C CA . GLY B 1 274 ? 47.189 75.719 21.748 1.00 13.38 274 GLY B CA 1
ATOM 6668 C C . GLY B 1 274 ? 46.296 74.723 22.484 1.00 11.15 274 GLY B C 1
ATOM 6669 O O . GLY B 1 274 ? 45.292 74.297 21.962 1.00 12.60 274 GLY B O 1
ATOM 6670 N N . PHE B 1 275 ? 46.682 74.298 23.688 1.00 12.02 275 PHE B N 1
ATOM 6671 C CA . PHE B 1 275 ? 45.910 73.231 24.328 1.00 11.35 275 PHE B CA 1
ATOM 6672 C C . PHE B 1 275 ? 44.587 73.806 24.853 1.00 10.80 275 PHE B C 1
ATOM 6673 O O . PHE B 1 275 ? 44.517 75.000 25.201 1.00 11.76 275 PHE B O 1
ATOM 6681 N N . PRO B 1 276 ? 43.537 72.960 24.980 1.00 9.78 276 PRO B N 1
ATOM 6682 C CA . PRO B 1 276 ? 42.199 73.467 25.330 1.00 9.08 276 PRO B CA 1
ATOM 6683 C C . PRO B 1 276 ? 42.155 74.073 26.715 1.00 8.59 276 PRO B C 1
ATOM 6684 O O . PRO B 1 276 ? 42.522 73.419 27.686 1.00 9.51 276 PRO B O 1
ATOM 6688 N N . SER B 1 277 ? 41.670 75.306 26.810 1.00 8.42 277 SER B N 1
ATOM 6689 C CA . SER B 1 277 ? 41.744 76.050 28.047 1.00 7.64 277 SER B CA 1
ATOM 6690 C C . SER B 1 277 ? 40.846 75.429 29.127 1.00 7.80 277 SER B C 1
ATOM 6691 O O . SER B 1 277 ? 41.106 75.669 30.318 1.00 8.80 277 SER B O 1
ATOM 6694 N N . ARG B 1 278 ? 39.752 74.739 28.784 1.00 7.79 278 ARG B N 1
ATOM 6695 C CA . ARG B 1 278 ? 38.880 74.176 29.801 1.00 7.75 278 ARG B CA 1
ATOM 6696 C C . ARG B 1 278 ? 39.464 72.909 30.386 1.00 8.35 278 ARG B C 1
ATOM 6697 O O . ARG B 1 278 ? 38.904 72.378 31.372 1.00 8.54 278 ARG B O 1
ATOM 6705 N N . GLU B 1 279 ? 40.490 72.319 29.771 1.00 7.96 279 GLU B N 1
ATOM 6706 C CA . GLU B 1 279 ? 41.071 71.058 30.226 1.00 8.59 279 GLU B CA 1
ATOM 6707 C C . GLU B 1 279 ? 42.158 71.291 31.290 1.00 7.90 279 GLU B C 1
ATOM 6708 O O . GLU B 1 279 ? 43.249 70.750 31.225 1.00 8.84 279 GLU B O 1
ATOM 6714 N N . ARG B 1 280 ? 41.788 71.997 32.361 1.00 9.11 280 ARG B N 1
ATOM 6715 C CA . ARG B 1 280 ? 42.745 72.212 33.459 1.00 8.90 280 ARG B CA 1
ATOM 6716 C C . ARG B 1 280 ? 43.127 70.889 34.117 1.00 9.33 280 ARG B C 1
ATOM 6717 O O . ARG B 1 280 ? 44.262 70.651 34.482 1.00 10.15 280 ARG B O 1
ATOM 6725 N N . GLU B 1 281 ? 42.153 69.997 34.255 1.00 8.35 281 GLU B N 1
ATOM 6726 C CA . GLU B 1 281 ? 42.384 68.707 34.876 1.00 9.76 281 GLU B CA 1
ATOM 6727 C C . GLU B 1 281 ? 43.364 67.841 34.123 1.00 11.09 281 GLU B C 1
ATOM 6728 O O . GLU B 1 281 ? 43.960 66.965 34.712 1.00 15.25 281 GLU B O 1
ATOM 6734 N N . GLN B 1 282 ? 43.546 68.073 32.844 1.00 10.17 282 GLN B N 1
ATOM 6735 C CA . GLN B 1 282 ? 44.519 67.342 32.054 1.00 9.60 282 GLN B CA 1
ATOM 6736 C C . GLN B 1 282 ? 45.835 68.046 31.879 1.00 10.17 282 GLN B C 1
ATOM 6737 O O . GLN B 1 282 ? 46.851 67.382 31.783 1.00 11.04 282 GLN B O 1
ATOM 6743 N N . HIS B 1 283 ? 45.822 69.381 31.845 1.00 9.70 283 HIS B N 1
ATOM 6744 C CA . HIS B 1 283 ? 47.011 70.130 31.378 1.00 9.74 283 HIS B CA 1
ATOM 6745 C C . HIS B 1 283 ? 47.538 71.159 32.360 1.00 9.47 283 HIS B C 1
ATOM 6746 O O . HIS B 1 283 ? 48.572 71.757 32.051 1.00 10.42 283 HIS B O 1
ATOM 6753 N N . ALA B 1 284 ? 46.859 71.409 33.488 1.00 11.09 284 ALA B N 1
ATOM 6754 C CA . ALA B 1 284 ? 47.231 72.456 34.417 1.00 10.66 284 ALA B CA 1
ATOM 6755 C C . ALA B 1 284 ? 47.875 71.838 35.660 1.00 10.68 284 ALA B C 1
ATOM 6756 O O . ALA B 1 284 ? 47.201 71.226 36.482 1.00 12.15 284 ALA B O 1
ATOM 6758 N N . PHE B 1 285 ? 49.180 72.005 35.777 1.00 9.73 285 PHE B N 1
ATOM 6759 C CA . PHE B 1 285 ? 49.972 71.349 36.796 1.00 9.87 285 PHE B CA 1
ATOM 6760 C C . PHE B 1 285 ? 50.579 72.358 37.750 1.00 9.35 285 PHE B C 1
ATOM 6761 O O . PHE B 1 285 ? 51.195 73.331 37.328 1.00 10.85 285 PHE B O 1
ATOM 6769 N N . CYS B 1 286 ? 50.415 72.097 39.027 1.00 9.70 286 CYS B N 1
ATOM 6770 C CA . CYS B 1 286 ? 50.810 73.010 40.092 1.00 9.80 286 CYS B CA 1
ATOM 6771 C C . CYS B 1 286 ? 51.966 72.444 40.924 1.00 9.56 286 CYS B C 1
ATOM 6772 O O . CYS B 1 286 ? 51.743 71.823 41.964 1.00 10.04 286 CYS B O 1
ATOM 6775 N N . PRO B 1 287 ? 53.218 72.673 40.513 1.00 9.55 287 PRO B N 1
ATOM 6776 C CA . PRO B 1 287 ? 54.342 72.149 41.319 1.00 9.59 287 PRO B CA 1
ATOM 6777 C C . PRO B 1 287 ? 54.515 72.863 42.648 1.00 9.19 287 PRO B C 1
ATOM 6778 O O . PRO B 1 287 ? 55.167 72.335 43.526 1.00 10.16 287 PRO B O 1
ATOM 6782 N N A LEU B 1 288 ? 53.994 74.074 42.773 0.50 9.57 288 LEU B N 1
ATOM 6783 N N B LEU B 1 288 ? 54.006 74.087 42.758 0.50 9.77 288 LEU B N 1
ATOM 6784 C CA A LEU B 1 288 ? 54.082 74.786 44.051 0.50 9.61 288 LEU B CA 1
ATOM 6785 C CA B LEU B 1 288 ? 54.047 74.819 44.038 0.50 9.97 288 LEU B CA 1
ATOM 6786 C C A LEU B 1 288 ? 52.955 74.314 45.015 0.50 9.93 288 LEU B C 1
ATOM 6787 C C B LEU B 1 288 ? 52.844 74.434 44.943 0.50 10.31 288 LEU B C 1
ATOM 6788 O O A LEU B 1 288 ? 52.862 74.795 46.148 0.50 10.34 288 LEU B O 1
ATOM 6789 O O B LEU B 1 288 ? 52.574 75.117 45.949 0.50 10.83 288 LEU B O 1
ATOM 6798 N N . GLY B 1 289 ? 52.104 73.384 44.575 1.00 10.10 289 GLY B N 1
ATOM 6799 C CA . GLY B 1 289 ? 51.073 72.849 45.442 1.00 8.87 289 GLY B CA 1
ATOM 6800 C C . GLY B 1 289 ? 49.952 73.856 45.616 1.00 9.24 289 GLY B C 1
ATOM 6801 O O . GLY B 1 289 ? 49.605 74.611 44.710 1.00 10.27 289 GLY B O 1
ATOM 6802 N N . ARG B 1 290 ? 49.367 73.837 46.796 1.00 8.36 290 ARG B N 1
ATOM 6803 C CA . ARG B 1 290 ? 48.304 74.762 47.190 1.00 8.49 290 ARG B CA 1
ATOM 6804 C C . ARG B 1 290 ? 48.938 75.763 48.129 1.00 9.35 290 ARG B C 1
ATOM 6805 O O . ARG B 1 290 ? 49.513 75.368 49.152 1.00 10.32 290 ARG B O 1
ATOM 6813 N N . GLU B 1 291 ? 48.780 77.027 47.764 1.00 9.95 291 GLU B N 1
ATOM 6814 C CA . GLU B 1 291 ? 49.372 78.177 48.431 1.00 9.83 291 GLU B CA 1
ATOM 6815 C C . GLU B 1 291 ? 48.265 78.945 49.152 1.00 10.04 291 GLU B C 1
ATOM 6816 O O . GLU B 1 291 ? 47.078 78.625 48.973 1.00 10.76 291 GLU B O 1
ATOM 6822 N N . THR B 1 292 ? 48.626 79.939 49.957 1.00 9.70 292 THR B N 1
ATOM 6823 C CA . THR B 1 292 ? 47.632 80.731 50.661 1.00 9.51 292 THR B CA 1
ATOM 6824 C C . THR B 1 292 ? 47.550 82.153 50.113 1.00 9.32 292 THR B C 1
ATOM 6825 O O . THR B 1 292 ? 48.570 82.874 49.984 1.00 9.67 292 THR B O 1
ATOM 6829 N N . ALA B 1 293 ? 46.311 82.566 49.849 1.00 9.19 293 ALA B N 1
ATOM 6830 C CA . ALA B 1 293 ? 45.965 83.900 49.393 1.00 9.51 293 ALA B CA 1
ATOM 6831 C C . ALA B 1 293 ? 45.003 84.544 50.378 1.00 10.29 293 ALA B C 1
ATOM 6832 O O . ALA B 1 293 ? 44.382 83.836 51.180 1.00 9.79 293 ALA B O 1
ATOM 6834 N N . ILE B 1 294 ? 44.856 85.844 50.299 1.00 9.85 294 ILE B N 1
ATOM 6835 C CA . ILE B 1 294 ? 43.898 86.588 51.098 1.00 10.51 294 ILE B CA 1
ATOM 6836 C C . ILE B 1 294 ? 43.078 87.527 50.249 1.00 9.28 294 ILE B C 1
ATOM 6837 O O . ILE B 1 294 ? 43.627 88.263 49.446 1.00 11.61 294 ILE B O 1
ATOM 6842 N N . GLN B 1 295 ? 41.764 87.455 50.367 1.00 10.11 295 GLN B N 1
ATOM 6843 C CA . GLN B 1 295 ? 40.816 88.360 49.702 1.00 10.67 295 GLN B CA 1
ATOM 6844 C C . GLN B 1 295 ? 40.213 89.319 50.701 1.00 11.79 295 GLN B C 1
ATOM 6845 O O . GLN B 1 295 ? 40.155 88.999 51.889 1.00 11.90 295 GLN B O 1
ATOM 6851 N N . LYS B 1 296 ? 39.739 90.459 50.192 1.00 11.47 296 LYS B N 1
ATOM 6852 C CA . LYS B 1 296 ? 38.982 91.400 51.027 1.00 12.06 296 LYS B CA 1
ATOM 6853 C C . LYS B 1 296 ? 37.515 91.043 50.946 1.00 11.61 296 LYS B C 1
ATOM 6854 O O . LYS B 1 296 ? 37.032 90.614 49.900 1.00 11.77 296 LYS B O 1
ATOM 6860 N N . ILE B 1 297 ? 36.848 91.218 52.072 1.00 11.87 297 ILE B N 1
ATOM 6861 C CA . ILE B 1 297 ? 35.425 90.948 52.234 1.00 11.24 297 ILE B CA 1
ATOM 6862 C C . ILE B 1 297 ? 34.657 92.211 52.541 1.00 12.03 297 ILE B C 1
ATOM 6863 O O . ILE B 1 297 ? 35.055 92.980 53.399 1.00 14.47 297 ILE B O 1
ATOM 6868 N N . GLU B 1 298 ? 33.537 92.389 51.869 1.00 13.11 298 GLU B N 1
ATOM 6869 C CA . GLU B 1 298 ? 32.553 93.413 52.214 1.00 14.31 298 GLU B CA 1
ATOM 6870 C C . GLU B 1 298 ? 31.241 92.717 52.552 1.00 13.43 298 GLU B C 1
ATOM 6871 O O . GLU B 1 298 ? 30.992 91.597 52.164 1.00 16.11 298 GLU B O 1
ATOM 6877 N N . TRP B 1 299 ? 30.422 93.363 53.333 1.00 13.76 299 TRP B N 1
ATOM 6878 C CA . TRP B 1 299 ? 29.154 92.804 53.780 1.00 13.27 299 TRP B CA 1
ATOM 6879 C C . TRP B 1 299 ? 28.006 93.481 53.043 1.00 13.11 299 TRP B C 1
ATOM 6880 O O . TRP B 1 299 ? 27.934 94.715 52.921 1.00 14.82 299 TRP B O 1
ATOM 6891 N N . GLN B 1 300 ? 27.065 92.664 52.586 1.00 12.69 300 GLN B N 1
ATOM 6892 C CA . GLN B 1 300 ? 25.897 93.117 51.811 1.00 12.68 300 GLN B CA 1
ATOM 6893 C C . GLN B 1 300 ? 24.720 92.272 52.260 1.00 12.83 300 GLN B C 1
ATOM 6894 O O . GLN B 1 300 ? 24.716 91.091 52.085 1.00 13.59 300 GLN B O 1
ATOM 6900 N N . ASP B 1 301 ? 23.758 92.936 52.873 1.00 12.51 301 ASP B N 1
ATOM 6901 C CA . ASP B 1 301 ? 22.508 92.314 53.292 1.00 12.55 301 ASP B CA 1
ATOM 6902 C C . ASP B 1 301 ? 22.783 91.111 54.216 1.00 12.48 301 ASP B C 1
ATOM 6903 O O . ASP B 1 301 ? 22.064 90.129 54.227 1.00 13.45 301 ASP B O 1
ATOM 6908 N N . GLY B 1 302 ? 23.788 91.290 55.068 1.00 12.63 302 GLY B N 1
ATOM 6909 C CA . GLY B 1 302 ? 24.153 90.276 56.011 1.00 11.79 302 GLY B CA 1
ATOM 6910 C C . GLY B 1 302 ? 24.896 89.077 55.464 1.00 11.47 302 GLY B C 1
ATOM 6911 O O . GLY B 1 302 ? 25.056 88.083 56.167 1.00 12.89 302 GLY B O 1
ATOM 6912 N N . TRP B 1 303 ? 25.438 89.208 54.253 1.00 11.65 303 TRP B N 1
ATOM 6913 C CA . TRP B 1 303 ? 26.263 88.180 53.644 1.00 11.23 303 TRP B CA 1
ATOM 6914 C C . TRP B 1 303 ? 27.588 88.767 53.272 1.00 12.17 303 TRP B C 1
ATOM 6915 O O . TRP B 1 303 ? 27.652 89.887 52.800 1.00 12.62 303 TRP B O 1
ATOM 6926 N N . PRO B 1 304 ? 28.662 87.974 53.420 1.00 11.65 304 PRO B N 1
ATOM 6927 C CA . PRO B 1 304 ? 29.961 88.464 52.979 1.00 11.83 304 PRO B CA 1
ATOM 6928 C C . PRO B 1 304 ? 30.089 88.300 51.464 1.00 12.10 304 PRO B C 1
ATOM 6929 O O . PRO B 1 304 ? 29.504 87.405 50.868 1.00 13.07 304 PRO B O 1
ATOM 6933 N N . VAL B 1 305 ? 30.883 89.165 50.857 1.00 10.86 305 VAL B N 1
ATOM 6934 C CA . VAL B 1 305 ? 31.115 89.213 49.423 1.00 11.03 305 VAL B CA 1
ATOM 6935 C C . VAL B 1 305 ? 32.608 89.459 49.206 1.00 10.04 305 VAL B C 1
ATOM 6936 O O . VAL B 1 305 ? 33.203 90.340 49.806 1.00 12.29 305 VAL B O 1
ATOM 6940 N N . VAL B 1 306 ? 33.223 88.644 48.351 1.00 11.24 306 VAL B N 1
ATOM 6941 C CA . VAL B 1 306 ? 34.612 88.825 47.970 1.00 10.79 306 VAL B CA 1
ATOM 6942 C C . VAL B 1 306 ? 34.756 90.002 47.018 1.00 10.29 306 VAL B C 1
ATOM 6943 O O . VAL B 1 306 ? 34.196 90.020 45.906 1.00 11.65 306 VAL B O 1
ATOM 6947 N N . VAL B 1 307 ? 35.539 90.981 47.459 1.00 11.43 307 VAL B N 1
ATOM 6948 C CA . VAL B 1 307 ? 35.762 92.157 46.699 1.00 11.86 307 VAL B CA 1
ATOM 6949 C C . VAL B 1 307 ? 36.493 91.749 45.400 1.00 11.80 307 VAL B C 1
ATOM 6950 O O . VAL B 1 307 ? 37.467 91.018 45.467 1.00 12.48 307 VAL B O 1
ATOM 6954 N N . GLY B 1 308 ? 36.043 92.245 44.251 1.00 12.81 308 GLY B N 1
ATOM 6955 C CA . GLY B 1 308 ? 36.652 91.900 42.941 1.00 12.84 308 GLY B CA 1
ATOM 6956 C C . GLY B 1 308 ? 36.108 90.676 42.272 1.00 12.48 308 GLY B C 1
ATOM 6957 O O . GLY B 1 308 ? 36.472 90.421 41.158 1.00 13.58 308 GLY B O 1
ATOM 6958 N N . GLY B 1 309 ? 35.185 89.977 42.928 1.00 11.82 309 GLY B N 1
ATOM 6959 C CA . GLY B 1 309 ? 34.496 88.827 42.362 1.00 11.87 309 GLY B CA 1
ATOM 6960 C C . GLY B 1 309 ? 34.905 87.497 42.992 1.00 11.45 309 GLY B C 1
ATOM 6961 O O . GLY B 1 309 ? 35.988 87.366 43.590 1.00 11.38 309 GLY B O 1
ATOM 6962 N N . GLN B 1 310 ? 34.035 86.507 42.856 1.00 11.90 310 GLN B N 1
ATOM 6963 C CA . GLN B 1 310 ? 34.200 85.262 43.567 1.00 11.20 310 GLN B CA 1
ATOM 6964 C C . GLN B 1 310 ? 35.416 84.469 43.160 1.00 10.96 310 GLN B C 1
ATOM 6965 O O . GLN B 1 310 ? 35.826 83.596 43.900 1.00 10.16 310 GLN B O 1
ATOM 6971 N N . GLN B 1 311 ? 36.012 84.775 42.011 1.00 9.99 311 GLN B N 1
ATOM 6972 C CA . GLN B 1 311 ? 37.132 83.988 41.544 1.00 10.41 311 GLN B CA 1
ATOM 6973 C C . GLN B 1 311 ? 38.404 84.255 42.359 1.00 9.95 311 GLN B C 1
ATOM 6974 O O . GLN B 1 311 ? 39.321 83.433 42.387 1.00 10.65 311 GLN B O 1
ATOM 6980 N N . GLY B 1 312 ? 38.470 85.395 43.062 1.00 10.03 312 GLY B N 1
ATOM 6981 C CA . GLY B 1 312 ? 39.675 85.780 43.809 1.00 10.65 312 GLY B CA 1
ATOM 6982 C C . GLY B 1 312 ? 40.672 86.481 42.943 1.00 10.87 312 GLY B C 1
ATOM 6983 O O . GLY B 1 312 ? 40.920 86.108 41.815 1.00 11.82 312 GLY B O 1
ATOM 6984 N N . SER B 1 313 ? 41.274 87.503 43.528 1.00 11.74 313 SER B N 1
ATOM 6985 C CA . SER B 1 313 ? 42.157 88.409 42.807 1.00 12.50 313 SER B CA 1
ATOM 6986 C C . SER B 1 313 ? 43.578 88.311 43.336 1.00 12.04 313 SER B C 1
ATOM 6987 O O . SER B 1 313 ? 43.806 87.928 44.479 1.00 12.43 313 SER B O 1
ATOM 6990 N N . LEU B 1 314 ? 44.530 88.665 42.471 1.00 13.66 314 LEU B N 1
ATOM 6991 C CA . LEU B 1 314 ? 45.961 88.695 42.835 1.00 13.89 314 LEU B CA 1
ATOM 6992 C C . LEU B 1 314 ? 46.313 89.864 43.717 1.00 14.53 314 LEU B C 1
ATOM 6993 O O . LEU B 1 314 ? 47.014 89.708 44.730 1.00 15.06 314 LEU B O 1
ATOM 6998 N N . GLU B 1 315 ? 45.870 91.053 43.336 1.00 14.85 315 GLU B N 1
ATOM 6999 C CA . GLU B 1 315 ? 46.162 92.269 44.124 1.00 15.90 315 GLU B CA 1
ATOM 7000 C C . GLU B 1 315 ? 44.930 92.662 44.911 1.00 15.09 315 GLU B C 1
ATOM 7001 O O . GLU B 1 315 ? 43.855 92.848 44.363 1.00 16.99 315 GLU B O 1
ATOM 7007 N N . VAL B 1 316 ? 45.103 92.828 46.207 1.00 14.71 316 VAL B N 1
ATOM 7008 C CA . VAL B 1 316 ? 43.997 93.083 47.106 1.00 14.58 316 VAL B CA 1
ATOM 7009 C C . VAL B 1 316 ? 44.332 94.248 48.033 1.00 15.12 316 VAL B C 1
ATOM 7010 O O . VAL B 1 316 ? 45.457 94.353 48.523 1.00 15.53 316 VAL B O 1
ATOM 7014 N N . GLU B 1 317 ? 43.355 95.120 48.273 1.00 15.93 317 GLU B N 1
ATOM 7015 C CA . GLU B 1 317 ? 43.568 96.308 49.101 1.00 17.07 317 GLU B CA 1
ATOM 7016 C C . GLU B 1 317 ? 43.980 95.891 50.502 1.00 16.86 317 GLU B C 1
ATOM 7017 O O . GLU B 1 317 ? 43.261 95.154 51.168 1.00 17.62 317 GLU B O 1
ATOM 7023 N N . ALA B 1 318 ? 45.122 96.410 50.948 1.00 17.62 318 ALA B N 1
ATOM 7024 C CA . ALA B 1 318 ? 45.642 96.099 52.277 1.00 18.34 318 ALA B CA 1
ATOM 7025 C C . ALA B 1 318 ? 44.811 96.748 53.354 1.00 17.82 318 ALA B C 1
ATOM 7026 O O . ALA B 1 318 ? 44.219 97.830 53.136 1.00 18.46 318 ALA B O 1
ATOM 7028 N N . PRO B 1 319 ? 44.731 96.113 54.522 1.00 18.51 319 PRO B N 1
ATOM 7029 C CA . PRO B 1 319 ? 43.963 96.753 55.537 1.00 20.04 319 PRO B CA 1
ATOM 7030 C C . PRO B 1 319 ? 44.622 98.050 55.964 1.00 19.56 319 PRO B C 1
ATOM 7031 O O . PRO B 1 319 ? 45.806 98.283 55.719 1.00 18.68 319 PRO B O 1
ATOM 7035 N N . ASP B 1 320 ? 43.817 98.848 56.633 1.00 21.32 320 ASP B N 1
ATOM 7036 C CA . ASP B 1 320 ? 44.223 100.126 57.180 1.00 23.73 320 ASP B CA 1
ATOM 7037 C C . ASP B 1 320 ? 45.046 99.980 58.447 1.00 24.88 320 ASP B C 1
ATOM 7038 O O . ASP B 1 320 ? 44.733 100.593 59.474 1.00 27.30 320 ASP B O 1
ATOM 7043 N N . LEU B 1 321 ? 46.138 99.238 58.358 1.00 24.16 321 LEU B N 1
ATOM 7044 C CA . LEU B 1 321 ? 46.986 98.993 59.504 1.00 24.61 321 LEU B CA 1
ATOM 7045 C C . LEU B 1 321 ? 48.410 99.443 59.256 1.00 24.34 321 LEU B C 1
ATOM 7046 O O . LEU B 1 321 ? 48.862 99.470 58.121 1.00 22.75 321 LEU B O 1
ATOM 7051 N N . PRO B 1 322 ? 49.149 99.747 60.349 1.00 24.23 322 PRO B N 1
ATOM 7052 C CA . PRO B 1 322 ? 50.526 100.132 60.212 1.00 23.62 322 PRO B CA 1
ATOM 7053 C C . PRO B 1 322 ? 51.252 98.949 59.638 1.00 21.83 322 PRO B C 1
ATOM 7054 O O . PRO B 1 322 ? 51.097 97.837 60.151 1.00 22.62 322 PRO B O 1
ATOM 7058 N N . GLN B 1 323 ? 52.013 99.151 58.589 1.00 19.86 323 GLN B N 1
ATOM 7059 C CA . GLN B 1 323 ? 52.702 98.059 57.924 1.00 19.45 323 GLN B CA 1
ATOM 7060 C C . GLN B 1 323 ? 54.027 97.743 58.575 1.00 17.87 323 GLN B C 1
ATOM 7061 O O . GLN B 1 323 ? 54.640 98.635 59.202 1.00 19.06 323 GLN B O 1
ATOM 7067 N N A GLN B 1 324 ? 54.485 96.499 58.407 0.50 16.51 324 GLN B N 1
ATOM 7068 N N B GLN B 1 324 ? 54.470 96.487 58.442 0.50 18.22 324 GLN B N 1
ATOM 7069 C CA A GLN B 1 324 ? 55.663 96.004 59.085 0.50 16.25 324 GLN B CA 1
ATOM 7070 C CA B GLN B 1 324 ? 55.761 96.046 58.950 0.50 18.29 324 GLN B CA 1
ATOM 7071 C C A GLN B 1 324 ? 56.324 94.874 58.285 0.50 15.51 324 GLN B C 1
ATOM 7072 C C B GLN B 1 324 ? 56.341 94.920 58.111 0.50 17.97 324 GLN B C 1
ATOM 7073 O O A GLN B 1 324 ? 55.770 93.768 58.129 0.50 13.96 324 GLN B O 1
ATOM 7074 O O B GLN B 1 324 ? 55.729 93.858 57.927 0.50 17.26 324 GLN B O 1
ATOM 7085 N N A GLU B 1 325 ? 57.508 95.155 57.773 0.50 17.10 325 GLU B N 1
ATOM 7086 N N B GLU B 1 325 ? 57.539 95.158 57.617 0.50 19.36 325 GLU B N 1
ATOM 7087 C CA A GLU B 1 325 ? 58.272 94.187 57.017 0.50 17.26 325 GLU B CA 1
ATOM 7088 C CA B GLU B 1 325 ? 58.280 94.178 56.879 0.50 19.12 325 GLU B CA 1
ATOM 7089 C C A GLU B 1 325 ? 59.048 93.292 57.974 0.50 17.86 325 GLU B C 1
ATOM 7090 C C B GLU B 1 325 ? 59.081 93.335 57.891 0.50 18.92 325 GLU B C 1
ATOM 7091 O O A GLU B 1 325 ? 59.260 93.653 59.139 0.50 18.25 325 GLU B O 1
ATOM 7092 O O B GLU B 1 325 ? 59.319 93.773 59.016 0.50 19.29 325 GLU B O 1
ATOM 7103 N N . TRP B 1 326 ? 59.475 92.133 57.472 1.00 17.55 326 TRP B N 1
ATOM 7104 C CA . TRP B 1 326 ? 60.163 91.126 58.307 1.00 17.74 326 TRP B CA 1
ATOM 7105 C C . TRP B 1 326 ? 61.498 90.763 57.679 1.00 18.01 326 TRP B C 1
ATOM 7106 O O . TRP B 1 326 ? 61.657 90.768 56.462 1.00 18.31 326 TRP B O 1
ATOM 7117 N N . ALA B 1 327 ? 62.446 90.430 58.540 1.00 18.46 327 ALA B N 1
ATOM 7118 C CA . ALA B 1 327 ? 63.714 89.857 58.130 1.00 18.79 327 ALA B CA 1
ATOM 7119 C C . ALA B 1 327 ? 63.478 88.511 57.436 1.00 18.61 327 ALA B C 1
ATOM 7120 O O . ALA B 1 327 ? 62.562 87.771 57.833 1.00 18.45 327 ALA B O 1
ATOM 7122 N N . PRO B 1 328 ? 64.324 88.162 56.442 1.00 18.99 328 PRO B N 1
ATOM 7123 C CA . PRO B 1 328 ? 64.245 86.845 55.812 1.00 18.87 328 PRO B CA 1
ATOM 7124 C C . PRO B 1 328 ? 64.494 85.800 56.871 1.00 18.59 328 PRO B C 1
ATOM 7125 O O . PRO B 1 328 ? 65.180 86.046 57.871 1.00 19.87 328 PRO B O 1
ATOM 7129 N N . THR B 1 329 ? 63.885 84.639 56.688 1.00 16.47 329 THR B N 1
ATOM 7130 C CA . THR B 1 329 ? 64.087 83.525 57.591 1.00 16.46 329 THR B CA 1
ATOM 7131 C C . THR B 1 329 ? 65.046 82.472 57.048 1.00 15.65 329 THR B C 1
ATOM 7132 O O . THR B 1 329 ? 65.283 81.482 57.707 1.00 16.78 329 THR B O 1
ATOM 7136 N N . TYR B 1 330 ? 65.647 82.729 55.899 1.00 16.67 330 TYR B N 1
ATOM 7137 C CA . TYR B 1 330 ? 66.725 81.912 55.383 1.00 17.04 330 TYR B CA 1
ATOM 7138 C C . TYR B 1 330 ? 67.678 82.834 54.603 1.00 17.07 330 TYR B C 1
ATOM 7139 O O . TYR B 1 330 ? 67.278 83.950 54.176 1.00 17.41 330 TYR B O 1
ATOM 7148 N N . GLU B 1 331 ? 68.885 82.322 54.405 1.00 18.89 331 GLU B N 1
ATOM 7149 C CA . GLU B 1 331 ? 69.884 82.933 53.515 1.00 19.95 331 GLU B CA 1
ATOM 7150 C C . GLU B 1 331 ? 69.977 82.141 52.222 1.00 18.66 331 GLU B C 1
ATOM 7151 O O . GLU B 1 331 ? 69.844 80.891 52.215 1.00 18.01 331 GLU B O 1
ATOM 7157 N N . GLU B 1 332 ? 70.180 82.840 51.119 1.00 19.44 332 GLU B N 1
ATOM 7158 C CA . GLU B 1 332 ? 70.342 82.215 49.816 1.00 20.44 332 GLU B CA 1
ATOM 7159 C C . GLU B 1 332 ? 71.346 81.089 49.865 1.00 19.72 332 GLU B C 1
ATOM 7160 O O . GLU B 1 332 ? 71.094 80.056 49.320 1.00 21.70 332 GLU B O 1
ATOM 7166 N N . ARG B 1 333 ? 72.497 81.299 50.504 1.00 17.09 333 ARG B N 1
ATOM 7167 C CA . ARG B 1 333 ? 73.467 80.227 50.727 1.00 17.34 333 ARG B CA 1
ATOM 7168 C C . ARG B 1 333 ? 73.512 79.993 52.220 1.00 16.98 333 ARG B C 1
ATOM 7169 O O . ARG B 1 333 ? 73.961 80.836 53.008 1.00 17.74 333 ARG B O 1
ATOM 7177 N N . ASP B 1 334 ? 73.016 78.825 52.603 1.00 15.19 334 ASP B N 1
ATOM 7178 C CA . ASP B 1 334 ? 73.079 78.309 53.988 1.00 15.89 334 ASP B CA 1
ATOM 7179 C C . ASP B 1 334 ? 74.377 77.502 54.128 1.00 15.59 334 ASP B C 1
ATOM 7180 O O . ASP B 1 334 ? 74.535 76.455 53.513 1.00 16.22 334 ASP B O 1
ATOM 7185 N N . ASP B 1 335 ? 75.358 78.059 54.843 1.00 16.67 335 ASP B N 1
ATOM 7186 C CA . ASP B 1 335 ? 76.650 77.404 55.029 1.00 16.77 335 ASP B CA 1
ATOM 7187 C C . ASP B 1 335 ? 76.686 76.426 56.195 1.00 17.82 335 ASP B C 1
ATOM 7188 O O . ASP B 1 335 ? 77.730 75.866 56.480 1.00 17.87 335 ASP B O 1
ATOM 7193 N N . PHE B 1 336 ? 75.531 76.157 56.818 1.00 18.51 336 PHE B N 1
ATOM 7194 C CA . PHE B 1 336 ? 75.436 75.117 57.848 1.00 19.29 336 PHE B CA 1
ATOM 7195 C C . PHE B 1 336 ? 76.426 75.380 58.991 1.00 20.42 336 PHE B C 1
ATOM 7196 O O . PHE B 1 336 ? 76.975 74.445 59.594 1.00 21.08 336 PHE B O 1
ATOM 7204 N N . ASP B 1 337 ? 76.586 76.659 59.315 1.00 22.28 337 ASP B N 1
ATOM 7205 C CA . ASP B 1 337 ? 77.471 77.103 60.395 1.00 22.92 337 ASP B CA 1
ATOM 7206 C C . ASP B 1 337 ? 76.713 77.412 61.675 1.00 24.01 337 ASP B C 1
ATOM 7207 O O . ASP B 1 337 ? 77.243 78.109 62.549 1.00 25.60 337 ASP B O 1
ATOM 7212 N N . LYS B 1 338 ? 75.444 77.029 61.759 1.00 23.25 338 LYS B N 1
ATOM 7213 C CA . LYS B 1 338 ? 74.665 77.086 62.981 1.00 23.52 338 LYS B CA 1
ATOM 7214 C C . LYS B 1 338 ? 74.234 75.670 63.349 1.00 22.61 338 LYS B C 1
ATOM 7215 O O . LYS B 1 338 ? 74.094 74.796 62.467 1.00 22.36 338 LYS B O 1
ATOM 7221 N N A ASP B 1 339 ? 73.977 75.494 64.638 0.50 22.95 339 ASP B N 1
ATOM 7222 N N B ASP B 1 339 ? 74.035 75.388 64.628 0.50 23.01 339 ASP B N 1
ATOM 7223 C CA A ASP B 1 339 ? 73.643 74.211 65.221 0.50 22.67 339 ASP B CA 1
ATOM 7224 C CA B ASP B 1 339 ? 73.673 74.029 65.023 0.50 22.86 339 ASP B CA 1
ATOM 7225 C C A ASP B 1 339 ? 72.208 73.791 64.938 0.50 22.36 339 ASP B C 1
ATOM 7226 C C B ASP B 1 339 ? 72.150 73.815 65.126 0.50 22.53 339 ASP B C 1
ATOM 7227 O O A ASP B 1 339 ? 71.902 72.623 65.064 0.50 23.47 339 ASP B O 1
ATOM 7228 O O B ASP B 1 339 ? 71.722 72.840 65.750 0.50 22.94 339 ASP B O 1
ATOM 7237 N N . THR B 1 340 ? 71.360 74.759 64.597 1.00 21.77 340 THR B N 1
ATOM 7238 C CA . THR B 1 340 ? 69.875 74.596 64.429 1.00 20.83 340 THR B CA 1
ATOM 7239 C C . THR B 1 340 ? 69.648 74.500 62.939 1.00 18.83 340 THR B C 1
ATOM 7240 O O . THR B 1 340 ? 70.131 75.352 62.223 1.00 19.27 340 THR B O 1
ATOM 7244 N N A LEU B 1 341 ? 68.954 73.460 62.452 0.50 17.55 341 LEU B N 1
ATOM 7245 N N B LEU B 1 341 ? 68.930 73.490 62.473 0.50 17.43 341 LEU B N 1
ATOM 7246 C CA A LEU B 1 341 ? 68.558 73.401 61.030 0.50 16.37 341 LEU B CA 1
ATOM 7247 C CA B LEU B 1 341 ? 68.614 73.391 61.060 0.50 16.41 341 LEU B CA 1
ATOM 7248 C C A LEU B 1 341 ? 67.576 74.520 60.759 0.50 14.98 341 LEU B C 1
ATOM 7249 C C B LEU B 1 341 ? 67.553 74.444 60.723 0.50 14.86 341 LEU B C 1
ATOM 7250 O O A LEU B 1 341 ? 66.695 74.778 61.561 0.50 15.67 341 LEU B O 1
ATOM 7251 O O B LEU B 1 341 ? 66.585 74.569 61.452 0.50 15.34 341 LEU B O 1
ATOM 7260 N N . ASN B 1 342 ? 67.714 75.180 59.624 1.00 14.37 342 ASN B N 1
ATOM 7261 C CA . ASN B 1 342 ? 66.861 76.295 59.289 1.00 14.03 342 ASN B CA 1
ATOM 7262 C C . ASN B 1 342 ? 65.380 75.872 59.307 1.00 12.67 342 ASN B C 1
ATOM 7263 O O . ASN B 1 342 ? 65.035 74.747 58.839 1.00 14.18 342 ASN B O 1
ATOM 7268 N N . ILE B 1 343 ? 64.541 76.787 59.802 1.00 13.17 343 ILE B N 1
ATOM 7269 C CA . ILE B 1 343 ? 63.085 76.597 59.943 1.00 13.52 343 ILE B CA 1
ATOM 7270 C C . ILE B 1 343 ? 62.399 76.240 58.607 1.00 12.33 343 ILE B C 1
ATOM 7271 O O . ILE B 1 343 ? 61.325 75.653 58.612 1.00 13.03 343 ILE B O 1
ATOM 7276 N N . ASN B 1 344 ? 63.014 76.594 57.487 1.00 12.13 344 ASN B N 1
ATOM 7277 C CA . ASN B 1 344 ? 62.463 76.277 56.160 1.00 12.23 344 ASN B CA 1
ATOM 7278 C C . ASN B 1 344 ? 62.788 74.870 55.656 1.00 12.56 344 ASN B C 1
ATOM 7279 O O . ASN B 1 344 ? 62.279 74.478 54.598 1.00 12.19 344 ASN B O 1
ATOM 7284 N N . PHE B 1 345 ? 63.580 74.099 56.407 1.00 12.34 345 PHE B N 1
ATOM 7285 C CA . PHE B 1 345 ? 63.806 72.701 56.097 1.00 12.04 345 PHE B CA 1
ATOM 7286 C C . PHE B 1 345 ? 62.877 71.844 56.924 1.00 11.51 345 PHE B C 1
ATOM 7287 O O . PHE B 1 345 ? 62.665 72.096 58.123 1.00 12.26 345 PHE B O 1
ATOM 7295 N N . GLN B 1 346 ? 62.330 70.793 56.309 1.00 11.38 346 GLN B N 1
ATOM 7296 C CA . GLN B 1 346 ? 61.594 69.788 57.056 1.00 10.93 346 GLN B CA 1
ATOM 7297 C C . GLN B 1 346 ? 62.157 68.411 56.696 1.00 10.45 346 GLN B C 1
ATOM 7298 O O . GLN B 1 346 ? 62.900 68.241 55.716 1.00 11.61 346 GLN B O 1
ATOM 7304 N N . THR B 1 347 ? 61.828 67.454 57.544 1.00 10.06 347 THR B N 1
ATOM 7305 C CA . THR B 1 347 ? 62.114 66.044 57.317 1.00 10.31 347 THR B CA 1
ATOM 7306 C C . THR B 1 347 ? 60.800 65.324 57.036 1.00 9.91 347 THR B C 1
ATOM 7307 O O . THR B 1 347 ? 59.692 65.866 57.177 1.00 10.82 347 THR B O 1
ATOM 7311 N N . LEU B 1 348 ? 60.917 64.104 56.560 1.00 9.74 348 LEU B N 1
ATOM 7312 C CA . LEU B 1 348 ? 59.736 63.292 56.249 1.00 8.85 348 LEU B CA 1
ATOM 7313 C C . LEU B 1 348 ? 59.369 62.501 57.467 1.00 9.22 348 LEU B C 1
ATOM 7314 O O . LEU B 1 348 ? 60.156 61.664 57.916 1.00 9.87 348 LEU B O 1
ATOM 7319 N N . ARG B 1 349 ? 58.158 62.740 57.970 1.00 9.29 349 ARG B N 1
ATOM 7320 C CA . ARG B 1 349 ? 57.454 61.941 58.981 1.00 9.70 349 ARG B CA 1
ATOM 7321 C C . ARG B 1 349 ? 57.964 61.990 60.406 1.00 11.82 349 ARG B C 1
ATOM 7322 O O . ARG B 1 349 ? 57.167 61.971 61.330 1.00 12.31 349 ARG B O 1
ATOM 7330 N N . ILE B 1 350 ? 59.270 61.958 60.557 1.00 11.72 350 ILE B N 1
ATOM 7331 C CA . ILE B 1 350 ? 59.927 61.830 61.835 1.00 11.29 350 ILE B CA 1
ATOM 7332 C C . ILE B 1 350 ? 60.802 63.048 62.118 1.00 11.65 350 ILE B C 1
ATOM 7333 O O . ILE B 1 350 ? 61.244 63.729 61.183 1.00 12.49 350 ILE B O 1
ATOM 7338 N N . PRO B 1 351 ? 61.118 63.289 63.398 1.00 13.23 351 PRO B N 1
ATOM 7339 C CA . PRO B 1 351 ? 62.033 64.398 63.696 1.00 14.10 351 PRO B CA 1
ATOM 7340 C C . PRO B 1 351 ? 63.445 64.265 63.142 1.00 14.84 351 PRO B C 1
ATOM 7341 O O . PRO B 1 351 ? 63.970 63.185 62.957 1.00 13.40 351 PRO B O 1
ATOM 7345 N N . PHE B 1 352 ? 64.059 65.394 62.844 1.00 15.05 352 PHE B N 1
ATOM 7346 C CA . PHE B 1 352 ? 65.502 65.425 62.697 1.00 15.00 352 PHE B CA 1
ATOM 7347 C C . PHE B 1 352 ? 66.119 65.048 64.040 1.00 16.53 352 PHE B C 1
ATOM 7348 O O . PHE B 1 352 ? 65.686 65.481 65.097 1.00 19.13 352 PHE B O 1
ATOM 7356 N N . SER B 1 353 ? 67.081 64.154 63.989 1.00 15.39 353 SER B N 1
ATOM 7357 C CA . SER B 1 353 ? 67.755 63.678 65.186 1.00 15.24 353 SER B CA 1
ATOM 7358 C C . SER B 1 353 ? 69.102 63.207 64.763 1.00 15.67 353 SER B C 1
ATOM 7359 O O . SER B 1 353 ? 69.374 63.105 63.580 1.00 14.96 353 SER B O 1
ATOM 7362 N N . GLU B 1 354 ? 69.908 62.847 65.763 1.00 15.92 354 GLU B N 1
ATOM 7363 C CA . GLU B 1 354 ? 71.278 62.399 65.558 1.00 16.31 354 GLU B CA 1
ATOM 7364 C C . GLU B 1 354 ? 71.340 61.130 64.713 1.00 15.05 354 GLU B C 1
ATOM 7365 O O . GLU B 1 354 ? 72.342 60.886 64.014 1.00 16.89 354 GLU B O 1
ATOM 7371 N N . HIS B 1 355 ? 70.251 60.359 64.728 1.00 14.85 355 HIS B N 1
ATOM 7372 C CA . HIS B 1 355 ? 70.148 59.167 63.891 1.00 14.25 355 HIS B CA 1
ATOM 7373 C C . HIS B 1 355 ? 70.237 59.560 62.412 1.00 13.67 355 HIS B C 1
ATOM 7374 O O . HIS B 1 355 ? 70.870 58.864 61.613 1.00 13.94 355 HIS B O 1
ATOM 7381 N N . LEU B 1 356 ? 69.618 60.678 62.042 1.00 13.07 356 LEU B N 1
ATOM 7382 C CA . LEU B 1 356 ? 69.571 61.101 60.659 1.00 13.00 356 LEU B CA 1
ATOM 7383 C C . LEU B 1 356 ? 70.794 61.905 60.269 1.00 12.84 356 LEU B C 1
ATOM 7384 O O . LEU B 1 356 ? 71.273 61.834 59.150 1.00 14.25 356 LEU B O 1
ATOM 7389 N N . GLY B 1 357 ? 71.259 62.744 61.174 1.00 14.01 357 GLY B N 1
ATOM 7390 C CA . GLY B 1 357 ? 72.416 63.587 60.822 1.00 14.12 357 GLY B CA 1
ATOM 7391 C C . GLY B 1 357 ? 72.766 64.508 61.949 1.00 14.74 357 GLY B C 1
ATOM 7392 O O . GLY B 1 357 ? 72.209 64.455 63.052 1.00 15.44 357 GLY B O 1
ATOM 7393 N N . SER B 1 358 ? 73.770 65.327 61.673 1.00 14.27 358 SER B N 1
ATOM 7394 C CA . SER B 1 358 ? 74.385 66.147 62.693 1.00 16.06 358 SER B CA 1
ATOM 7395 C C . SER B 1 358 ? 74.977 67.404 62.140 1.00 16.77 358 SER B C 1
ATOM 7396 O O . SER B 1 358 ? 75.655 67.399 61.118 1.00 16.03 358 SER B O 1
ATOM 7399 N N . LEU B 1 359 ? 74.751 68.488 62.877 1.00 17.11 359 LEU B N 1
ATOM 7400 C CA . LEU B 1 359 ? 75.443 69.752 62.574 1.00 17.47 359 LEU B CA 1
ATOM 7401 C C . LEU B 1 359 ? 76.664 70.000 63.478 1.00 18.34 359 LEU B C 1
ATOM 7402 O O . LEU B 1 359 ? 77.376 70.980 63.276 1.00 19.51 359 LEU B O 1
ATOM 7407 N N . THR B 1 360 ? 76.869 69.115 64.454 1.00 18.30 360 THR B N 1
ATOM 7408 C CA . THR B 1 360 ? 77.948 69.258 65.435 1.00 19.32 360 THR B CA 1
ATOM 7409 C C . THR B 1 360 ? 79.087 68.255 65.206 1.00 18.83 360 THR B C 1
ATOM 7410 O O . THR B 1 360 ? 80.230 68.513 65.624 1.00 19.84 360 THR B O 1
ATOM 7414 N N . ALA B 1 361 ? 78.829 67.130 64.534 1.00 19.30 361 ALA B N 1
ATOM 7415 C CA . ALA B 1 361 ? 79.858 66.114 64.341 1.00 19.22 361 ALA B CA 1
ATOM 7416 C C . ALA B 1 361 ? 81.056 66.662 63.554 1.00 19.39 361 ALA B C 1
ATOM 7417 O O . ALA B 1 361 ? 82.216 66.313 63.829 1.00 21.26 361 ALA B O 1
ATOM 7419 N N . ARG B 1 362 ? 80.761 67.553 62.622 1.00 19.41 362 ARG B N 1
ATOM 7420 C CA . ARG B 1 362 ? 81.745 68.245 61.797 1.00 19.77 362 ARG B CA 1
ATOM 7421 C C . ARG B 1 362 ? 81.255 69.694 61.589 1.00 19.93 362 ARG B C 1
ATOM 7422 O O . ARG B 1 362 ? 80.634 70.041 60.574 1.00 19.12 362 ARG B O 1
ATOM 7430 N N . PRO B 1 363 ? 81.523 70.582 62.565 1.00 21.02 363 PRO B N 1
ATOM 7431 C CA . PRO B 1 363 ? 81.055 71.964 62.462 1.00 20.38 363 PRO B CA 1
ATOM 7432 C C . PRO B 1 363 ? 81.317 72.616 61.092 1.00 20.48 363 PRO B C 1
ATOM 7433 O O . PRO B 1 363 ? 82.401 72.468 60.515 1.00 20.96 363 PRO B O 1
ATOM 7437 N N . GLY B 1 364 ? 80.293 73.322 60.591 1.00 19.09 364 GLY B N 1
ATOM 7438 C CA . GLY B 1 364 ? 80.289 73.945 59.268 1.00 18.39 364 GLY B CA 1
ATOM 7439 C C . GLY B 1 364 ? 79.765 73.034 58.154 1.00 17.67 364 GLY B C 1
ATOM 7440 O O . GLY B 1 364 ? 79.753 73.413 56.977 1.00 18.29 364 GLY B O 1
ATOM 7441 N N . PHE B 1 365 ? 79.356 71.815 58.515 1.00 17.43 365 PHE B N 1
ATOM 7442 C CA . PHE B 1 365 ? 78.741 70.884 57.569 1.00 17.21 365 PHE B CA 1
ATOM 7443 C C . PHE B 1 365 ? 77.500 70.319 58.205 1.00 16.89 365 PHE B C 1
ATOM 7444 O O . PHE B 1 365 ? 77.445 70.099 59.424 1.00 16.71 365 PHE B O 1
ATOM 7452 N N . LEU B 1 366 ? 76.527 69.991 57.347 1.00 16.13 366 LEU B N 1
ATOM 7453 C CA . LEU B 1 366 ? 75.519 69.034 57.736 1.00 15.44 366 LEU B CA 1
ATOM 7454 C C . LEU B 1 366 ? 76.000 67.643 57.328 1.00 14.24 366 LEU B C 1
ATOM 7455 O O . LEU B 1 366 ? 76.205 67.377 56.149 1.00 15.44 366 LEU B O 1
ATOM 7460 N N . ARG B 1 367 ? 76.178 66.775 58.308 1.00 15.10 367 ARG B N 1
ATOM 7461 C CA . ARG B 1 367 ? 76.508 65.391 58.087 1.00 14.74 367 ARG B CA 1
ATOM 7462 C C . ARG B 1 367 ? 75.184 64.636 58.100 1.00 15.03 367 ARG B C 1
ATOM 7463 O O . ARG B 1 367 ? 74.502 64.672 59.098 1.00 15.41 367 ARG B O 1
ATOM 7471 N N . LEU B 1 368 ? 74.862 63.939 57.024 1.00 14.00 368 LEU B N 1
ATOM 7472 C CA . LEU B 1 368 ? 73.717 63.026 57.037 1.00 13.46 368 LEU B CA 1
ATOM 7473 C C . LEU B 1 368 ? 74.263 61.621 57.079 1.00 13.52 368 LEU B C 1
ATOM 7474 O O . LEU B 1 368 ? 75.232 61.322 56.412 1.00 15.93 368 LEU B O 1
ATOM 7479 N N . TYR B 1 369 ? 73.672 60.760 57.917 1.00 13.00 369 TYR B N 1
ATOM 7480 C CA . TYR B 1 369 ? 74.040 59.357 57.961 1.00 12.57 369 TYR B CA 1
ATOM 7481 C C . TYR B 1 369 ? 73.149 58.594 57.004 1.00 12.49 369 TYR B C 1
ATOM 7482 O O . TYR B 1 369 ? 71.916 58.722 57.065 1.00 14.03 369 TYR B O 1
ATOM 7491 N N . GLY B 1 370 ? 73.695 57.781 56.102 1.00 11.77 370 GLY B N 1
ATOM 7492 C CA . GLY B 1 370 ? 72.841 57.087 55.116 1.00 11.64 370 GLY B CA 1
ATOM 7493 C C . GLY B 1 370 ? 71.843 56.209 55.836 1.00 11.02 370 GLY B C 1
ATOM 7494 O O . GLY B 1 370 ? 72.230 55.365 56.648 1.00 11.84 370 GLY B O 1
ATOM 7495 N N . ARG B 1 371 ? 70.563 56.390 55.504 1.00 10.42 371 ARG B N 1
ATOM 7496 C CA . ARG B 1 371 ? 69.487 55.535 56.053 1.00 10.61 371 ARG B CA 1
ATOM 7497 C C . ARG B 1 371 ? 68.678 54.956 54.906 1.00 10.15 371 ARG B C 1
ATOM 7498 O O . ARG B 1 371 ? 69.224 54.450 53.954 1.00 10.28 371 ARG B O 1
ATOM 7506 N N . GLU B 1 372 ? 67.349 54.884 55.060 1.00 10.23 372 GLU B N 1
ATOM 7507 C CA . GLU B 1 372 ? 66.524 54.179 54.088 1.00 9.55 372 GLU B CA 1
ATOM 7508 C C . GLU B 1 372 ? 66.272 54.947 52.803 1.00 9.73 372 GLU B C 1
ATOM 7509 O O . GLU B 1 372 ? 66.551 56.150 52.698 1.00 10.76 372 GLU B O 1
ATOM 7515 N N . SER B 1 373 ? 65.789 54.232 51.805 1.00 9.35 373 SER B N 1
ATOM 7516 C CA . SER B 1 373 ? 65.629 54.813 50.507 1.00 9.53 373 SER B CA 1
ATOM 7517 C C . SER B 1 373 ? 64.590 55.903 50.398 1.00 9.23 373 SER B C 1
ATOM 7518 O O . SER B 1 373 ? 63.744 56.083 51.291 1.00 9.73 373 SER B O 1
ATOM 7521 N N . LEU B 1 374 ? 64.576 56.550 49.234 1.00 8.67 374 LEU B N 1
ATOM 7522 C CA . LEU B 1 374 ? 63.564 57.530 48.889 1.00 9.25 374 LEU B CA 1
ATOM 7523 C C . LEU B 1 374 ? 62.151 56.959 48.837 1.00 9.09 374 LEU B C 1
ATOM 7524 O O . LEU B 1 374 ? 61.198 57.739 48.841 1.00 9.60 374 LEU B O 1
ATOM 7529 N N . GLN B 1 375 ? 62.036 55.653 48.738 1.00 9.06 375 GLN B N 1
ATOM 7530 C CA . GLN B 1 375 ? 60.713 55.043 48.807 1.00 8.92 375 GLN B CA 1
ATOM 7531 C C . GLN B 1 375 ? 60.159 54.840 50.215 1.00 8.72 375 GLN B C 1
ATOM 7532 O O . GLN B 1 375 ? 58.998 54.474 50.384 1.00 9.59 375 GLN B O 1
ATOM 7538 N N . SER B 1 376 ? 60.988 54.981 51.240 1.00 9.35 376 SER B N 1
ATOM 7539 C CA . SER B 1 376 ? 60.593 54.586 52.579 1.00 9.30 376 SER B CA 1
ATOM 7540 C C . SER B 1 376 ? 59.707 55.595 53.257 1.00 9.30 376 SER B C 1
ATOM 7541 O O . SER B 1 376 ? 59.968 56.778 53.236 1.00 9.62 376 SER B O 1
ATOM 7544 N N A LYS B 1 377 ? 58.632 55.095 53.867 0.50 9.14 377 LYS B N 1
ATOM 7545 N N B LYS B 1 377 ? 58.666 55.080 53.911 0.50 9.19 377 LYS B N 1
ATOM 7546 C CA A LYS B 1 377 ? 57.734 55.876 54.698 0.50 9.39 377 LYS B CA 1
ATOM 7547 C CA B LYS B 1 377 ? 57.738 55.848 54.720 0.50 9.56 377 LYS B CA 1
ATOM 7548 C C A LYS B 1 377 ? 58.118 55.752 56.179 0.50 9.71 377 LYS B C 1
ATOM 7549 C C B LYS B 1 377 ? 58.142 55.812 56.189 0.50 9.88 377 LYS B C 1
ATOM 7550 O O A LYS B 1 377 ? 57.286 55.987 57.040 0.50 9.23 377 LYS B O 1
ATOM 7551 O O B LYS B 1 377 ? 57.354 56.168 57.053 0.50 9.88 377 LYS B O 1
ATOM 7562 N N . PHE B 1 378 ? 59.357 55.355 56.467 1.00 10.22 378 PHE B N 1
ATOM 7563 C CA . PHE B 1 378 ? 59.842 55.235 57.820 1.00 9.60 378 PHE B CA 1
ATOM 7564 C C . PHE B 1 378 ? 61.001 56.185 58.107 1.00 10.95 378 PHE B C 1
ATOM 7565 O O . PHE B 1 378 ? 60.750 57.272 58.625 1.00 11.89 378 PHE B O 1
ATOM 7573 N N . THR B 1 379 ? 62.217 55.797 57.768 1.00 10.44 379 THR B N 1
ATOM 7574 C CA . THR B 1 379 ? 63.388 56.533 58.215 1.00 10.01 379 THR B CA 1
ATOM 7575 C C . THR B 1 379 ? 64.307 56.993 57.090 1.00 10.13 379 THR B C 1
ATOM 7576 O O . THR B 1 379 ? 65.293 56.316 56.753 1.00 10.42 379 THR B O 1
ATOM 7580 N N . GLN B 1 380 ? 63.978 58.157 56.519 1.00 9.96 380 GLN B N 1
ATOM 7581 C CA . GLN B 1 380 ? 64.843 58.801 55.524 1.00 9.95 380 GLN B CA 1
ATOM 7582 C C . GLN B 1 380 ? 65.722 59.860 56.148 1.00 10.44 380 GLN B C 1
ATOM 7583 O O . GLN B 1 380 ? 65.224 60.785 56.809 1.00 11.07 380 GLN B O 1
ATOM 7589 N N . ALA B 1 381 ? 67.026 59.768 55.863 1.00 10.97 381 ALA B N 1
ATOM 7590 C CA . ALA B 1 381 ? 67.976 60.825 56.185 1.00 10.86 381 ALA B CA 1
ATOM 7591 C C . ALA B 1 381 ? 67.930 61.800 55.005 1.00 9.50 381 ALA B C 1
ATOM 7592 O O . ALA B 1 381 ? 68.712 61.741 54.066 1.00 11.74 381 ALA B O 1
ATOM 7594 N N . HIS B 1 382 ? 66.961 62.710 55.041 1.00 10.23 382 HIS B N 1
ATOM 7595 C CA . HIS B 1 382 ? 66.548 63.535 53.914 1.00 10.43 382 HIS B CA 1
ATOM 7596 C C . HIS B 1 382 ? 65.972 64.805 54.532 1.00 11.73 382 HIS B C 1
ATOM 7597 O O . HIS B 1 382 ? 65.048 64.711 55.348 1.00 11.80 382 HIS B O 1
ATOM 7604 N N . ILE B 1 383 ? 66.533 65.956 54.192 1.00 11.57 383 ILE B N 1
ATOM 7605 C CA . ILE B 1 383 ? 65.946 67.241 54.583 1.00 11.55 383 ILE B CA 1
ATOM 7606 C C . ILE B 1 383 ? 65.590 67.976 53.317 1.00 11.69 383 ILE B C 1
ATOM 7607 O O . ILE B 1 383 ? 66.279 67.825 52.303 1.00 12.41 383 ILE B O 1
ATOM 7612 N N . ALA B 1 384 ? 64.540 68.794 53.347 1.00 11.71 384 ALA B N 1
ATOM 7613 C CA . ALA B 1 384 ? 64.102 69.439 52.124 1.00 10.77 384 ALA B CA 1
ATOM 7614 C C . ALA B 1 384 ? 63.362 70.706 52.407 1.00 10.96 384 ALA B C 1
ATOM 7615 O O . ALA B 1 384 ? 62.843 70.871 53.507 1.00 11.67 384 ALA B O 1
ATOM 7617 N N . ARG B 1 385 ? 63.300 71.587 51.411 1.00 10.39 385 ARG B N 1
ATOM 7618 C CA . ARG B 1 385 ? 62.591 72.840 51.498 1.00 10.83 385 ARG B CA 1
ATOM 7619 C C . ARG B 1 385 ? 61.695 73.014 50.278 1.00 10.67 385 ARG B C 1
ATOM 7620 O O . ARG B 1 385 ? 61.971 72.480 49.232 1.00 11.41 385 ARG B O 1
ATOM 7628 N N . ARG B 1 386 ? 60.642 73.805 50.437 1.00 10.74 386 ARG B N 1
ATOM 7629 C CA . ARG B 1 386 ? 59.640 73.939 49.409 1.00 10.13 386 ARG B CA 1
ATOM 7630 C C . ARG B 1 386 ? 60.155 74.674 48.174 1.00 10.55 386 ARG B C 1
ATOM 7631 O O . ARG B 1 386 ? 60.879 75.662 48.271 1.00 11.09 386 ARG B O 1
ATOM 7639 N N . TRP B 1 387 ? 59.699 74.245 47.007 1.00 10.70 387 TRP B N 1
ATOM 7640 C CA . TRP B 1 387 ? 59.713 75.141 45.839 1.00 9.83 387 TRP B CA 1
ATOM 7641 C C . TRP B 1 387 ? 58.761 76.293 46.143 1.00 10.48 387 TRP B C 1
ATOM 7642 O O . TRP B 1 387 ? 57.597 76.044 46.425 1.00 10.93 387 TRP B O 1
ATOM 7653 N N . GLN B 1 388 ? 59.244 77.532 46.082 1.00 10.69 388 GLN B N 1
ATOM 7654 C CA . GLN B 1 388 ? 58.383 78.715 46.359 1.00 10.85 388 GLN B CA 1
ATOM 7655 C C . GLN B 1 388 ? 58.352 79.738 45.235 1.00 12.03 388 GLN B C 1
ATOM 7656 O O . GLN B 1 388 ? 57.797 80.809 45.382 1.00 12.76 388 GLN B O 1
ATOM 7662 N N . SER B 1 389 ? 58.929 79.349 44.112 1.00 12.97 389 SER B N 1
ATOM 7663 C CA . SER B 1 389 ? 58.932 80.126 42.880 1.00 13.86 389 SER B CA 1
ATOM 7664 C C . SER B 1 389 ? 58.976 79.145 41.721 1.00 12.38 389 SER B C 1
ATOM 7665 O O . SER B 1 389 ? 59.471 78.026 41.867 1.00 13.40 389 SER B O 1
ATOM 7668 N N . PHE B 1 390 ? 58.490 79.566 40.559 1.00 13.45 390 PHE B N 1
ATOM 7669 C CA . PHE B 1 390 ? 58.589 78.744 39.368 1.00 13.87 390 PHE B CA 1
ATOM 7670 C C . PHE B 1 390 ? 59.967 78.762 38.738 1.00 14.10 390 PHE B C 1
ATOM 7671 O O . PHE B 1 390 ? 60.253 77.918 37.888 1.00 16.14 390 PHE B O 1
ATOM 7679 N N . ASN B 1 391 ? 60.792 79.715 39.148 1.00 14.40 391 ASN B N 1
ATOM 7680 C CA . ASN B 1 391 ? 62.152 79.865 38.616 1.00 14.18 391 ASN B CA 1
ATOM 7681 C C . ASN B 1 391 ? 63.148 80.066 39.721 1.00 13.53 391 ASN B C 1
ATOM 7682 O O . ASN B 1 391 ? 63.085 81.034 40.433 1.00 16.03 391 ASN B O 1
ATOM 7687 N N . PHE B 1 392 ? 64.038 79.113 39.889 1.00 13.98 392 PHE B N 1
ATOM 7688 C CA . PHE B 1 392 ? 65.056 79.190 40.904 1.00 13.44 392 PHE B CA 1
ATOM 7689 C C . PHE B 1 392 ? 66.200 78.269 40.584 1.00 13.35 392 PHE B C 1
ATOM 7690 O O . PHE B 1 392 ? 66.080 77.372 39.714 1.00 14.43 392 PHE B O 1
ATOM 7698 N N . ASP B 1 393 ? 67.339 78.552 41.215 1.00 13.81 393 ASP B N 1
ATOM 7699 C CA . ASP B 1 393 ? 68.484 77.659 41.262 1.00 14.76 393 ASP B CA 1
ATOM 7700 C C . ASP B 1 393 ? 68.660 77.174 42.681 1.00 14.83 393 ASP B C 1
ATOM 7701 O O . ASP B 1 393 ? 68.573 77.945 43.629 1.00 16.53 393 ASP B O 1
ATOM 7706 N N . ALA B 1 394 ? 68.931 75.898 42.867 1.00 15.08 394 ALA B N 1
ATOM 7707 C CA . ALA B 1 394 ? 69.252 75.392 44.191 1.00 14.61 394 ALA B CA 1
ATOM 7708 C C . ALA B 1 394 ? 70.440 74.451 44.053 1.00 15.01 394 ALA B C 1
ATOM 7709 O O . ALA B 1 394 ? 70.728 73.953 42.969 1.00 16.78 394 ALA B O 1
ATOM 7711 N N . GLY B 1 395 ? 71.166 74.258 45.135 1.00 16.02 395 GLY B N 1
ATOM 7712 C CA . GLY B 1 395 ? 72.314 73.399 45.062 1.00 15.56 395 GLY B CA 1
ATOM 7713 C C . GLY B 1 395 ? 72.905 73.043 46.391 1.00 15.08 395 GLY B C 1
ATOM 7714 O O . GLY B 1 395 ? 72.510 73.553 47.437 1.00 15.60 395 GLY B O 1
ATOM 7715 N N . THR B 1 396 ? 73.943 72.222 46.307 1.00 14.69 396 THR B N 1
ATOM 7716 C CA . THR B 1 396 ? 74.647 71.772 47.465 1.00 14.52 396 THR B CA 1
ATOM 7717 C C . THR B 1 396 ? 76.034 71.258 47.055 1.00 14.85 396 THR B C 1
ATOM 7718 O O . THR B 1 396 ? 76.358 71.179 45.851 1.00 15.88 396 THR B O 1
ATOM 7722 N N . SER B 1 397 ? 76.837 70.871 48.026 1.00 14.54 397 SER B N 1
ATOM 7723 C CA . SER B 1 397 ? 77.990 70.028 47.726 1.00 13.92 397 SER B CA 1
ATOM 7724 C C . SER B 1 397 ? 78.047 68.952 48.779 1.00 14.99 397 SER B C 1
ATOM 7725 O O . SER B 1 397 ? 77.604 69.135 49.908 1.00 15.70 397 SER B O 1
ATOM 7728 N N . VAL B 1 398 ? 78.624 67.830 48.384 1.00 14.96 398 VAL B N 1
ATOM 7729 C CA . VAL B 1 398 ? 78.722 66.670 49.211 1.00 14.54 398 VAL B CA 1
ATOM 7730 C C . VAL B 1 398 ? 80.078 65.983 49.113 1.00 14.85 398 VAL B C 1
ATOM 7731 O O . VAL B 1 398 ? 80.670 65.888 48.029 1.00 14.75 398 VAL B O 1
ATOM 7735 N N . GLU B 1 399 ? 80.533 65.502 50.256 1.00 14.88 399 GLU B N 1
ATOM 7736 C CA . GLU B 1 399 ? 81.649 64.541 50.375 1.00 16.03 399 GLU B CA 1
ATOM 7737 C C . GLU B 1 399 ? 81.063 63.202 50.751 1.00 15.67 399 GLU B C 1
ATOM 7738 O O . GLU B 1 399 ? 80.402 63.059 51.784 1.00 16.18 399 GLU B O 1
ATOM 7744 N N . PHE B 1 400 ? 81.303 62.224 49.906 1.00 15.38 400 PHE B N 1
ATOM 7745 C CA . PHE B 1 400 ? 80.726 60.897 50.096 1.00 15.62 400 PHE B CA 1
ATOM 7746 C C . PHE B 1 400 ? 81.649 59.866 49.455 1.00 14.88 400 PHE B C 1
ATOM 7747 O O . PHE B 1 400 ? 82.100 60.050 48.311 1.00 16.24 400 PHE B O 1
ATOM 7755 N N . SER B 1 401 ? 81.872 58.768 50.165 1.00 15.91 401 SER B N 1
ATOM 7756 C CA . SER B 1 401 ? 82.766 57.709 49.710 1.00 15.84 401 SER B CA 1
ATOM 7757 C C . SER B 1 401 ? 82.048 56.337 49.687 1.00 15.78 401 SER B C 1
ATOM 7758 O O . SER B 1 401 ? 82.393 55.436 50.448 1.00 16.69 401 SER B O 1
ATOM 7761 N N . PRO B 1 402 ? 81.078 56.174 48.780 1.00 14.10 402 PRO B N 1
ATOM 7762 C CA . PRO B 1 402 ? 80.350 54.913 48.715 1.00 14.08 402 PRO B CA 1
ATOM 7763 C C . PRO B 1 402 ? 81.246 53.817 48.179 1.00 13.85 402 PRO B C 1
ATOM 7764 O O . PRO B 1 402 ? 82.141 54.061 47.318 1.00 15.73 402 PRO B O 1
ATOM 7768 N N . ASN B 1 403 ? 81.025 52.622 48.705 1.00 13.63 403 ASN B N 1
ATOM 7769 C CA . ASN B 1 403 ? 81.707 51.409 48.310 1.00 14.12 403 ASN B CA 1
ATOM 7770 C C . ASN B 1 403 ? 80.769 50.408 47.638 1.00 14.46 403 ASN B C 1
ATOM 7771 O O . ASN B 1 403 ? 81.183 49.306 47.250 1.00 15.41 403 ASN B O 1
ATOM 7776 N N . SER B 1 404 ? 79.504 50.793 47.484 1.00 13.46 404 SER B N 1
ATOM 7777 C CA . SER B 1 404 ? 78.524 49.934 46.847 1.00 12.44 404 SER B CA 1
ATOM 7778 C C . SER B 1 404 ? 77.449 50.788 46.214 1.00 10.93 404 SER B C 1
ATOM 7779 O O . SER B 1 404 ? 77.212 51.916 46.681 1.00 12.22 404 SER B O 1
ATOM 7782 N N . PHE B 1 405 ? 76.754 50.224 45.215 1.00 11.87 405 PHE B N 1
ATOM 7783 C CA . PHE B 1 405 ? 75.529 50.823 44.668 1.00 10.67 405 PHE B CA 1
ATOM 7784 C C . PHE B 1 405 ? 74.439 50.936 45.773 1.00 10.86 405 PHE B C 1
ATOM 7785 O O . PHE B 1 405 ? 73.450 51.664 45.610 1.00 11.33 405 PHE B O 1
ATOM 7793 N N . GLN B 1 406 ? 74.632 50.252 46.893 1.00 11.45 406 GLN B N 1
ATOM 7794 C CA . GLN B 1 406 ? 73.684 50.351 48.000 1.00 10.66 406 GLN B CA 1
ATOM 7795 C C . GLN B 1 406 ? 73.746 51.709 48.714 1.00 11.46 406 GLN B C 1
ATOM 7796 O O . GLN B 1 406 ? 72.842 51.998 49.506 1.00 11.83 406 GLN B O 1
ATOM 7802 N N . GLN B 1 407 ? 74.778 52.535 48.442 1.00 12.16 407 GLN B N 1
ATOM 7803 C CA . GLN B 1 407 ? 74.884 53.829 49.069 1.00 12.49 407 GLN B CA 1
ATOM 7804 C C . GLN B 1 407 ? 74.834 54.933 48.044 1.00 11.07 407 GLN B C 1
ATOM 7805 O O . GLN B 1 407 ? 75.460 54.835 46.987 1.00 12.08 407 GLN B O 1
ATOM 7811 N N . MET B 1 408 ? 74.102 56.008 48.358 1.00 11.92 408 MET B N 1
ATOM 7812 C CA . MET B 1 408 ? 74.054 57.178 47.499 1.00 11.15 408 MET B CA 1
ATOM 7813 C C . MET B 1 408 ? 73.724 58.374 48.320 1.00 11.95 408 MET B C 1
ATOM 7814 O O . MET B 1 408 ? 72.973 58.286 49.282 1.00 12.41 408 MET B O 1
ATOM 7819 N N . ALA B 1 409 ? 74.229 59.522 47.907 1.00 11.88 409 ALA B N 1
ATOM 7820 C CA . ALA B 1 409 ? 73.926 60.812 48.575 1.00 11.88 409 ALA B CA 1
ATOM 7821 C C . ALA B 1 409 ? 73.957 61.961 47.585 1.00 11.70 409 ALA B C 1
ATOM 7822 O O . ALA B 1 409 ? 74.801 62.041 46.685 1.00 12.19 409 ALA B O 1
ATOM 7824 N N . GLY B 1 410 ? 73.025 62.899 47.724 1.00 11.83 410 GLY B N 1
ATOM 7825 C CA . GLY B 1 410 ? 72.993 64.006 46.793 1.00 11.94 410 GLY B CA 1
ATOM 7826 C C . GLY B 1 410 ? 71.816 64.941 46.961 1.00 12.09 410 GLY B C 1
ATOM 7827 O O . GLY B 1 410 ? 71.284 65.103 48.058 1.00 12.41 410 GLY B O 1
ATOM 7828 N N . LEU B 1 411 ? 71.423 65.538 45.836 1.00 10.84 411 LEU B N 1
ATOM 7829 C CA . LEU B 1 411 ? 70.384 66.545 45.731 1.00 10.21 411 LEU B CA 1
ATOM 7830 C C . LEU B 1 411 ? 69.114 65.841 45.241 1.00 10.97 411 LEU B C 1
ATOM 7831 O O . LEU B 1 411 ? 69.193 64.955 44.401 1.00 12.00 411 LEU B O 1
ATOM 7836 N N . THR B 1 412 ? 67.958 66.316 45.717 1.00 11.19 412 THR B N 1
ATOM 7837 C CA . THR B 1 412 ? 66.666 65.758 45.351 1.00 10.27 412 THR B CA 1
ATOM 7838 C C . THR B 1 412 ? 65.713 66.857 44.949 1.00 10.87 412 THR B C 1
ATOM 7839 O O . THR B 1 412 ? 65.766 67.995 45.475 1.00 12.29 412 THR B O 1
ATOM 7843 N N . CYS B 1 413 ? 64.810 66.500 44.022 1.00 10.54 413 CYS B N 1
ATOM 7844 C CA . CYS B 1 413 ? 63.568 67.198 43.829 1.00 10.31 413 CYS B CA 1
ATOM 7845 C C . CYS B 1 413 ? 62.489 66.134 44.107 1.00 9.81 413 CYS B C 1
ATOM 7846 O O . CYS B 1 413 ? 62.464 65.064 43.464 1.00 11.80 413 CYS B O 1
ATOM 7849 N N . TYR B 1 414 ? 61.608 66.419 45.054 1.00 10.38 414 TYR B N 1
ATOM 7850 C CA . TYR B 1 414 ? 60.801 65.421 45.713 1.00 9.34 414 TYR B CA 1
ATOM 7851 C C . TYR B 1 414 ? 59.379 65.856 45.887 1.00 9.57 414 TYR B C 1
ATOM 7852 O O . TYR B 1 414 ? 59.136 66.942 46.400 1.00 10.39 414 TYR B O 1
ATOM 7861 N N . TYR B 1 415 ? 58.437 64.982 45.495 1.00 9.97 415 TYR B N 1
ATOM 7862 C CA . TYR B 1 415 ? 57.026 65.183 45.811 1.00 9.62 415 TYR B CA 1
ATOM 7863 C C . TYR B 1 415 ? 56.535 64.137 46.821 1.00 9.64 415 TYR B C 1
ATOM 7864 O O . TYR B 1 415 ? 56.071 64.465 47.908 1.00 9.81 415 TYR B O 1
ATOM 7873 N N . ASN B 1 416 ? 56.670 62.866 46.478 1.00 8.51 416 ASN B N 1
ATOM 7874 C CA . ASN B 1 416 ? 56.270 61.831 47.409 1.00 8.36 416 ASN B CA 1
ATOM 7875 C C . ASN B 1 416 ? 57.132 60.590 47.167 1.00 8.17 416 ASN B C 1
ATOM 7876 O O . ASN B 1 416 ? 58.079 60.652 46.397 1.00 9.46 416 ASN B O 1
ATOM 7881 N N . THR B 1 417 ? 56.875 59.497 47.852 1.00 8.41 417 THR B N 1
ATOM 7882 C CA . THR B 1 417 ? 57.783 58.350 47.839 1.00 8.33 417 THR B CA 1
ATOM 7883 C C . THR B 1 417 ? 57.904 57.673 46.483 1.00 9.04 417 THR B C 1
ATOM 7884 O O . THR B 1 417 ? 58.786 56.830 46.305 1.00 9.69 417 THR B O 1
ATOM 7888 N N . GLU B 1 418 ? 57.048 58.041 45.536 1.00 8.84 418 GLU B N 1
ATOM 7889 C CA . GLU B 1 418 ? 57.125 57.449 44.208 1.00 9.61 418 GLU B CA 1
ATOM 7890 C C . GLU B 1 418 ? 57.152 58.497 43.093 1.00 8.57 418 GLU B C 1
ATOM 7891 O O . GLU B 1 418 ? 56.913 58.144 41.922 1.00 9.07 418 GLU B O 1
ATOM 7897 N N . ASN B 1 419 ? 57.457 59.738 43.485 1.00 8.66 419 ASN B N 1
ATOM 7898 C CA . ASN B 1 419 ? 57.517 60.842 42.564 1.00 8.22 419 ASN B CA 1
ATOM 7899 C C . ASN B 1 419 ? 58.632 61.740 43.004 1.00 8.25 419 ASN B C 1
ATOM 7900 O O . ASN B 1 419 ? 58.483 62.543 43.946 1.00 8.92 419 ASN B O 1
ATOM 7905 N N . TRP B 1 420 ? 59.770 61.654 42.327 1.00 8.54 420 TRP B N 1
ATOM 7906 C CA . TRP B 1 420 ? 60.990 62.387 42.721 1.00 9.27 420 TRP B CA 1
ATOM 7907 C C . TRP B 1 420 ? 62.066 62.157 41.663 1.00 9.76 420 TRP B C 1
ATOM 7908 O O . TRP B 1 420 ? 61.948 61.310 40.780 1.00 10.55 420 TRP B O 1
ATOM 7919 N N . SER B 1 421 ? 63.129 62.925 41.775 1.00 9.82 421 SER B N 1
ATOM 7920 C CA . SER B 1 421 ? 64.348 62.692 41.032 1.00 10.52 421 SER B CA 1
ATOM 7921 C C . SER B 1 421 ? 65.502 62.935 41.986 1.00 10.43 421 SER B C 1
ATOM 7922 O O . SER B 1 421 ? 65.419 63.732 42.930 1.00 11.01 421 SER B O 1
ATOM 7925 N N . SER B 1 422 ? 66.616 62.282 41.692 1.00 10.80 422 SER B N 1
ATOM 7926 C CA . SER B 1 422 ? 67.780 62.343 42.588 1.00 11.09 422 SER B CA 1
ATOM 7927 C C . SER B 1 422 ? 69.062 62.297 41.725 1.00 11.18 422 SER B C 1
ATOM 7928 O O . SER B 1 422 ? 69.232 61.348 40.962 1.00 11.70 422 SER B O 1
ATOM 7931 N N . ILE B 1 423 ? 69.928 63.289 41.902 1.00 11.79 423 ILE B N 1
ATOM 7932 C CA . ILE B 1 423 ? 71.308 63.266 41.378 1.00 12.28 423 ILE B CA 1
ATOM 7933 C C . ILE B 1 423 ? 72.232 63.015 42.538 1.00 11.45 423 ILE B C 1
ATOM 7934 O O . ILE B 1 423 ? 72.138 63.678 43.588 1.00 11.94 423 ILE B O 1
ATOM 7939 N N . HIS B 1 424 ? 73.147 62.064 42.396 1.00 11.28 424 HIS B N 1
ATOM 7940 C CA . HIS B 1 424 ? 73.826 61.570 43.597 1.00 11.72 424 HIS B CA 1
ATOM 7941 C C . HIS B 1 424 ? 75.189 60.976 43.272 1.00 12.04 424 HIS B C 1
ATOM 7942 O O . HIS B 1 424 ? 75.447 60.524 42.146 1.00 12.78 424 HIS B O 1
ATOM 7949 N N . VAL B 1 425 ? 75.996 60.943 44.311 1.00 12.20 425 VA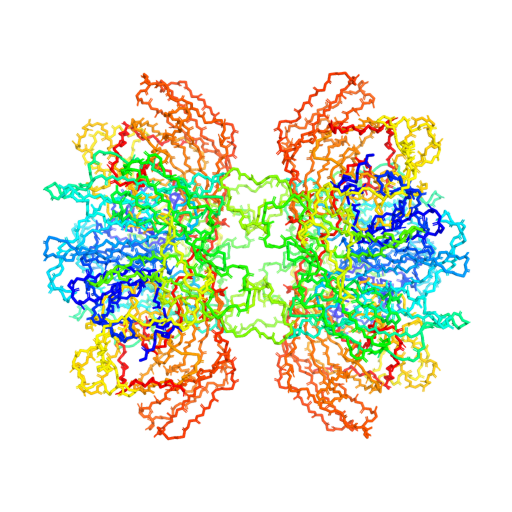L B N 1
ATOM 7950 C CA . VAL B 1 425 ? 77.253 60.180 44.327 1.00 12.54 425 VAL B CA 1
ATOM 7951 C C . VAL B 1 425 ? 76.959 58.764 44.814 1.00 12.17 425 VAL B C 1
ATOM 7952 O O . VAL B 1 425 ? 76.332 58.540 45.877 1.00 12.57 425 VAL B O 1
ATOM 7956 N N . THR B 1 426 ? 77.362 57.806 43.991 1.00 11.99 426 THR B N 1
ATOM 7957 C CA . THR B 1 426 ? 77.212 56.409 44.274 1.00 12.82 426 THR B CA 1
ATOM 7958 C C . THR B 1 426 ? 78.436 55.630 43.727 1.00 12.76 426 THR B C 1
ATOM 7959 O O . THR B 1 426 ? 79.512 56.250 43.484 1.00 13.16 426 THR B O 1
ATOM 7963 N N . TRP B 1 427 ? 78.270 54.332 43.520 1.00 12.81 427 TRP B N 1
ATOM 7964 C CA . TRP B 1 427 ? 79.394 53.446 43.163 1.00 12.69 427 TRP B CA 1
ATOM 7965 C C . TRP B 1 427 ? 78.905 52.398 42.200 1.00 13.53 427 TRP B C 1
ATOM 7966 O O . TRP B 1 427 ? 77.785 51.903 42.360 1.00 12.13 427 TRP B O 1
ATOM 7977 N N . ASN B 1 428 ? 79.771 52.004 41.243 1.00 14.83 428 ASN B N 1
ATOM 7978 C CA . ASN B 1 428 ? 79.453 50.848 40.468 1.00 16.21 428 ASN B CA 1
ATOM 7979 C C . ASN B 1 428 ? 80.698 50.060 40.163 1.00 14.88 428 ASN B C 1
ATOM 7980 O O . ASN B 1 428 ? 81.846 50.513 40.408 1.00 15.90 428 ASN B O 1
ATOM 7985 N N . GLU B 1 429 ? 80.469 48.877 39.656 1.00 16.32 429 GLU B N 1
ATOM 7986 C CA . GLU B 1 429 ? 81.542 47.938 39.363 1.00 18.11 429 GLU B CA 1
ATOM 7987 C C . GLU B 1 429 ? 82.439 48.416 38.216 1.00 19.53 429 GLU B C 1
ATOM 7988 O O . GLU B 1 429 ? 83.623 48.243 38.327 1.00 24.32 429 GLU B O 1
ATOM 7994 N N . GLU B 1 430 ? 81.852 48.977 37.163 1.00 19.87 430 GLU B N 1
ATOM 7995 C CA . GLU B 1 430 ? 82.583 49.318 35.910 1.00 20.72 430 GLU B CA 1
ATOM 7996 C C . GLU B 1 430 ? 83.453 50.558 36.122 1.00 19.94 430 GLU B C 1
ATOM 7997 O O . GLU B 1 430 ? 84.527 50.679 35.484 1.00 21.27 430 GLU B O 1
ATOM 8003 N N A LYS B 1 431 ? 82.957 51.514 36.915 0.50 19.24 431 LYS B N 1
ATOM 8004 N N B LYS B 1 431 ? 83.059 51.434 37.034 0.50 19.22 431 LYS B N 1
ATOM 8005 C CA A LYS B 1 431 ? 83.539 52.859 36.991 0.50 18.04 431 LYS B CA 1
ATOM 8006 C CA B LYS B 1 431 ? 83.591 52.780 37.029 0.50 18.17 431 LYS B CA 1
ATOM 8007 C C A LYS B 1 431 ? 84.066 53.267 38.395 0.50 17.51 431 LYS B C 1
ATOM 8008 C C B LYS B 1 431 ? 83.938 53.347 38.398 0.50 17.58 431 LYS B C 1
ATOM 8009 O O A LYS B 1 431 ? 84.880 54.170 38.517 0.50 17.78 431 LYS B O 1
ATOM 8010 O O B LYS B 1 431 ? 84.455 54.462 38.495 0.50 17.56 431 LYS B O 1
ATOM 8021 N N . GLY B 1 432 ? 83.630 52.609 39.462 1.00 16.83 432 GLY B N 1
ATOM 8022 C CA . GLY B 1 432 ? 83.913 53.059 40.826 1.00 15.69 432 GLY B CA 1
ATOM 8023 C C . GLY B 1 432 ? 82.965 54.167 41.290 1.00 15.09 432 GLY B C 1
ATOM 8024 O O . GLY B 1 432 ? 81.789 54.130 40.962 1.00 15.58 432 GLY B O 1
ATOM 8025 N N . ARG B 1 433 ? 83.450 55.151 42.040 1.00 14.54 433 ARG B N 1
ATOM 8026 C CA . ARG B 1 433 ? 82.588 56.279 42.419 1.00 15.79 433 ARG B CA 1
ATOM 8027 C C . ARG B 1 433 ? 82.119 57.026 41.198 1.00 14.87 433 ARG B C 1
ATOM 8028 O O . ARG B 1 433 ? 82.940 57.430 40.354 1.00 15.93 433 ARG B O 1
ATOM 8036 N N . ILE B 1 434 ? 80.819 57.298 41.148 1.00 14.68 434 ILE B N 1
ATOM 8037 C CA . ILE B 1 434 ? 80.163 57.914 40.029 1.00 13.89 434 ILE B CA 1
ATOM 8038 C C . ILE B 1 434 ? 79.079 58.882 40.444 1.00 13.88 434 ILE B C 1
ATOM 8039 O O . ILE B 1 434 ? 78.510 58.746 41.548 1.00 14.45 434 ILE B O 1
ATOM 8044 N N . ILE B 1 435 ? 78.721 59.749 39.521 1.00 13.85 435 ILE B N 1
ATOM 8045 C CA . ILE B 1 435 ? 77.480 60.498 39.594 1.00 14.48 435 ILE B CA 1
ATOM 8046 C C . ILE B 1 435 ? 76.454 59.770 38.787 1.00 13.77 435 ILE B C 1
ATOM 8047 O O . ILE B 1 435 ? 76.712 59.331 37.676 1.00 14.89 435 ILE B O 1
ATOM 8052 N N . ASP B 1 436 ? 75.265 59.577 39.387 1.00 13.27 436 ASP B N 1
ATOM 8053 C CA . ASP B 1 436 ? 74.180 58.909 38.672 1.00 13.24 436 ASP B CA 1
ATOM 8054 C C . ASP B 1 436 ? 72.870 59.648 38.969 1.00 12.74 436 ASP B C 1
ATOM 8055 O O . ASP B 1 436 ? 72.844 60.557 39.797 1.00 12.58 436 ASP B O 1
ATOM 8060 N N . LEU B 1 437 ? 71.817 59.278 38.239 1.00 12.80 437 LEU B N 1
ATOM 8061 C CA . LEU B 1 437 ? 70.519 59.959 38.287 1.00 12.93 437 LEU B CA 1
ATOM 8062 C C . LEU B 1 437 ? 69.454 58.867 38.335 1.00 11.16 437 LEU B C 1
ATOM 8063 O O . LEU B 1 437 ? 69.470 57.956 37.502 1.00 12.57 437 LEU B O 1
ATOM 8068 N N . VAL B 1 438 ? 68.495 59.000 39.246 1.00 11.34 438 VAL B N 1
ATOM 8069 C CA . VAL B 1 438 ? 67.331 58.076 39.316 1.00 11.33 438 VAL B CA 1
ATOM 8070 C C . VAL B 1 438 ? 66.091 58.926 39.388 1.00 10.57 438 VAL B C 1
ATOM 8071 O O . VAL B 1 438 ? 66.087 59.959 40.062 1.00 12.08 438 VAL B O 1
ATOM 8075 N N . THR B 1 439 ? 65.036 58.501 38.709 1.00 11.17 439 THR B N 1
ATOM 8076 C CA . THR B 1 439 ? 63.778 59.199 38.806 1.00 11.19 439 THR B CA 1
ATOM 8077 C C . THR B 1 439 ? 62.668 58.211 39.155 1.00 10.76 439 THR B C 1
ATOM 8078 O O . THR B 1 439 ? 62.765 56.998 38.845 1.00 10.77 439 THR B O 1
ATOM 8082 N N . ALA B 1 440 ? 61.639 58.729 39.810 1.00 9.61 440 ALA B N 1
ATOM 8083 C CA . ALA B 1 440 ? 60.442 57.995 40.151 1.00 9.67 440 ALA B CA 1
ATOM 8084 C C . ALA B 1 440 ? 59.265 58.786 39.610 1.00 8.65 440 ALA B C 1
ATOM 8085 O O . ALA B 1 440 ? 59.107 59.968 39.911 1.00 10.23 440 ALA B O 1
ATOM 8087 N N . ASP B 1 441 ? 58.383 58.104 38.873 1.00 10.03 441 ASP B N 1
ATOM 8088 C CA . ASP B 1 441 ? 57.278 58.703 38.143 1.00 9.59 441 ASP B CA 1
ATOM 8089 C C . ASP B 1 441 ? 56.055 57.840 38.389 1.00 9.54 441 ASP B C 1
ATOM 8090 O O . ASP B 1 441 ? 55.900 56.818 37.724 1.00 10.29 441 ASP B O 1
ATOM 8095 N N . ASN B 1 442 ? 55.234 58.210 39.368 1.00 10.06 442 ASN B N 1
ATOM 8096 C CA . ASN B 1 442 ? 54.067 57.424 39.775 1.00 9.17 442 ASN B CA 1
ATOM 8097 C C . ASN B 1 442 ? 54.442 55.948 39.873 1.00 9.88 442 ASN B C 1
ATOM 8098 O O . ASN B 1 442 ? 53.753 55.078 39.393 1.00 10.82 442 ASN B O 1
ATOM 8103 N N . GLY B 1 443 ? 55.563 55.677 40.515 1.00 10.32 443 GLY B N 1
ATOM 8104 C CA . GLY B 1 443 ? 55.981 54.313 40.772 1.00 11.18 443 GLY B CA 1
ATOM 8105 C C . GLY B 1 443 ? 56.713 53.575 39.670 1.00 9.96 443 GLY B C 1
ATOM 8106 O O . GLY B 1 443 ? 57.061 52.419 39.822 1.00 12.70 443 GLY B O 1
ATOM 8107 N N . THR B 1 444 ? 56.997 54.272 38.567 1.00 10.93 444 THR B N 1
ATOM 8108 C CA . THR B 1 444 ? 57.886 53.759 37.514 1.00 11.55 444 THR B CA 1
ATOM 8109 C C . THR B 1 444 ? 59.259 54.385 37.767 1.00 11.46 444 THR B C 1
ATOM 8110 O O . THR B 1 444 ? 59.392 55.619 37.759 1.00 11.16 444 THR B O 1
ATOM 8114 N N . PHE B 1 445 ? 60.266 53.552 38.032 1.00 12.23 445 PHE B N 1
ATOM 8115 C CA . PHE B 1 445 ? 61.617 54.027 38.379 1.00 12.48 445 PHE B CA 1
ATOM 8116 C C . PHE B 1 445 ? 62.502 53.949 37.167 1.00 13.43 445 PHE B C 1
ATOM 8117 O O . PHE B 1 445 ? 62.491 52.882 36.493 1.00 13.64 445 PHE B O 1
ATOM 8125 N N . SER B 1 446 ? 63.275 55.012 36.896 1.00 12.45 446 SER B N 1
ATOM 8126 C CA . SER B 1 446 ? 64.077 55.085 35.693 1.00 13.30 446 SER B CA 1
ATOM 8127 C C . SER B 1 446 ? 65.459 55.527 36.020 1.00 12.98 446 SER B C 1
ATOM 8128 O O . SER B 1 446 ? 65.708 56.208 36.987 1.00 12.98 446 SER B O 1
ATOM 8131 N N . MET B 1 447 ? 66.392 55.115 35.148 1.00 13.36 447 MET B N 1
ATOM 8132 C CA . MET B 1 447 ? 67.800 55.495 35.302 1.00 14.12 447 MET B CA 1
ATOM 8133 C C . MET B 1 447 ? 68.329 55.964 33.965 1.00 15.79 447 MET B C 1
ATOM 8134 O O . MET B 1 447 ? 68.922 55.183 33.206 1.00 16.23 447 MET B O 1
ATOM 8139 N N . PRO B 1 448 ? 68.030 57.219 33.639 1.00 16.68 448 PRO B N 1
ATOM 8140 C CA . PRO B 1 448 ? 68.398 57.772 32.341 1.00 18.93 448 PRO B CA 1
ATOM 8141 C C . PRO B 1 448 ? 69.897 57.939 32.061 1.00 19.00 448 PRO B C 1
ATOM 8142 O O . PRO B 1 448 ? 70.286 58.127 30.893 1.00 22.26 448 PRO B O 1
ATOM 8146 N N . LEU B 1 449 ? 70.750 57.889 33.064 1.00 19.71 449 LEU B N 1
ATOM 8147 C CA . LEU B 1 449 ? 72.200 57.952 32.810 1.00 20.27 449 LEU B CA 1
ATOM 8148 C C . LEU B 1 449 ? 72.808 56.561 32.688 1.00 19.44 449 LEU B C 1
ATOM 8149 O O . LEU B 1 449 ? 74.029 56.447 32.670 1.00 20.80 449 LEU B O 1
ATOM 8154 N N . ALA B 1 450 ? 71.988 55.491 32.620 1.00 17.44 450 ALA B N 1
ATOM 8155 C CA . ALA B 1 450 ? 72.514 54.137 32.645 1.00 18.20 450 ALA B CA 1
ATOM 8156 C C . ALA B 1 450 ? 73.571 54.018 31.534 1.00 18.61 450 ALA B C 1
ATOM 8157 O O . ALA B 1 450 ? 73.295 54.368 30.382 1.00 20.22 450 ALA B O 1
ATOM 8159 N N . GLY B 1 451 ? 74.749 53.535 31.906 1.00 19.89 451 GLY B N 1
ATOM 8160 C CA . GLY B 1 451 ? 75.885 53.391 30.982 1.00 20.03 451 GLY B CA 1
ATOM 8161 C C . GLY B 1 451 ? 76.698 54.648 30.781 1.00 20.18 451 GLY B C 1
ATOM 8162 O O . GLY B 1 451 ? 77.827 54.563 30.236 1.00 22.66 451 GLY B O 1
ATOM 8163 N N . ALA B 1 452 ? 76.145 55.813 31.121 1.00 20.57 452 ALA B N 1
ATOM 8164 C CA . ALA B 1 452 ? 76.780 57.114 30.928 1.00 19.71 452 ALA B CA 1
ATOM 8165 C C . ALA B 1 452 ? 77.067 57.801 32.239 1.00 19.25 452 ALA B C 1
ATOM 8166 O O . ALA B 1 452 ? 77.058 59.016 32.322 1.00 20.24 452 ALA B O 1
ATOM 8168 N N . GLU B 1 453 ? 77.259 57.016 33.287 1.00 18.28 453 GLU B N 1
ATOM 8169 C CA . GLU B 1 453 ? 77.475 57.551 34.614 1.00 16.30 453 GLU B CA 1
ATOM 8170 C C . GLU B 1 453 ? 78.792 58.300 34.607 1.00 15.69 453 GLU B C 1
ATOM 8171 O O . GLU B 1 453 ? 79.702 57.921 33.889 1.00 17.47 453 GLU B O 1
ATOM 8177 N N A ILE B 1 454 ? 78.883 59.371 35.387 0.50 14.65 454 ILE B N 1
ATOM 8178 N N B ILE B 1 454 ? 78.929 59.300 35.441 0.50 15.49 454 ILE B N 1
ATOM 8179 C CA A ILE B 1 454 ? 80.101 60.225 35.420 0.50 14.81 454 ILE B CA 1
ATOM 8180 C CA B ILE B 1 454 ? 80.084 60.183 35.325 0.50 15.89 454 ILE B CA 1
ATOM 8181 C C A ILE B 1 454 ? 81.077 59.693 36.434 0.50 15.83 454 ILE B C 1
ATOM 8182 C C B ILE B 1 454 ? 81.091 59.820 36.396 0.50 16.57 454 ILE B C 1
ATOM 8183 O O A ILE B 1 454 ? 80.805 59.685 37.624 0.50 14.16 454 ILE B O 1
ATOM 8184 O O B ILE B 1 454 ? 80.842 60.043 37.585 0.50 15.66 454 ILE B O 1
ATOM 8193 N N . PRO B 1 455 ? 82.257 59.271 35.987 1.00 16.78 455 PRO B N 1
ATOM 8194 C CA . PRO B 1 455 ? 83.226 58.884 37.005 1.00 16.69 455 PRO B CA 1
ATOM 8195 C C . PRO B 1 455 ? 83.692 60.084 37.839 1.00 17.16 455 PRO B C 1
ATOM 8196 O O . PRO B 1 455 ? 83.936 61.187 37.306 1.00 19.06 455 PRO B O 1
ATOM 8200 N N . ILE B 1 456 ? 83.869 59.864 39.120 1.00 16.14 456 ILE B N 1
ATOM 8201 C CA . ILE B 1 456 ? 84.385 60.862 39.997 1.00 16.63 456 ILE B CA 1
ATOM 8202 C C . ILE B 1 456 ? 85.826 60.464 40.342 1.00 16.53 456 ILE B C 1
ATOM 8203 O O . ILE B 1 456 ? 86.042 59.428 40.896 1.00 18.34 456 ILE B O 1
ATOM 8208 N N . PRO B 1 457 ? 86.822 61.273 39.976 1.00 17.70 457 PRO B N 1
ATOM 8209 C CA . PRO B 1 457 ? 88.173 60.897 40.303 1.00 17.90 457 PRO B CA 1
ATOM 8210 C C . PRO B 1 457 ? 88.433 60.802 41.792 1.00 16.66 457 PRO B C 1
ATOM 8211 O O . PRO B 1 457 ? 87.825 61.554 42.563 1.00 18.23 457 PRO B O 1
ATOM 8215 N N . ASP B 1 458 ? 89.351 59.937 42.209 1.00 18.02 458 ASP B N 1
ATOM 8216 C CA . ASP B 1 458 ? 89.744 59.843 43.607 1.00 18.36 458 ASP B CA 1
ATOM 8217 C C . ASP B 1 458 ? 90.196 61.165 44.199 1.00 19.67 458 ASP B C 1
ATOM 8218 O O . ASP B 1 458 ? 90.017 61.400 45.419 1.00 20.47 458 ASP B O 1
ATOM 8223 N N . GLU B 1 459 ? 90.780 62.010 43.334 1.00 19.29 459 GLU B N 1
ATOM 8224 C CA . GLU B 1 459 ? 91.252 63.345 43.732 1.00 20.42 459 GLU B CA 1
ATOM 8225 C C . GLU B 1 459 ? 90.152 64.337 44.088 1.00 20.09 459 GLU B C 1
ATOM 8226 O O . GLU B 1 459 ? 90.398 65.341 44.745 1.00 19.91 459 GLU B O 1
ATOM 8232 N N . VAL B 1 460 ? 88.934 64.076 43.636 1.00 19.55 460 VAL B N 1
ATOM 8233 C CA . VAL B 1 460 ? 87.813 64.994 43.881 1.00 20.34 460 VAL B CA 1
ATOM 8234 C C . VAL B 1 460 ? 87.156 64.585 45.200 1.00 20.76 460 VAL B C 1
ATOM 8235 O O . VAL B 1 460 ? 86.518 63.531 45.275 1.00 21.28 460 VAL B O 1
ATOM 8239 N N . LYS B 1 461 ? 87.301 65.413 46.226 1.00 21.31 461 LYS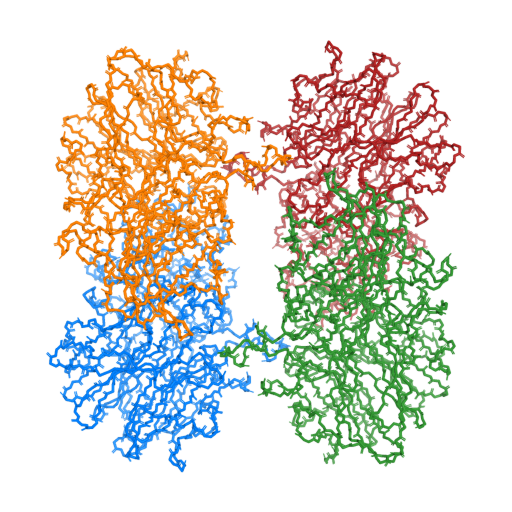 B N 1
ATOM 8240 C CA . LYS B 1 461 ? 86.702 65.160 47.532 1.00 21.57 461 LYS B CA 1
ATOM 8241 C C . LYS B 1 461 ? 85.277 65.706 47.639 1.00 19.46 461 LYS B C 1
ATOM 8242 O O . LYS B 1 461 ? 84.475 65.187 48.400 1.00 20.92 461 LYS B O 1
ATOM 8248 N N . THR B 1 462 ? 84.998 66.780 46.925 1.00 17.77 462 THR B N 1
ATOM 8249 C CA . THR B 1 462 ? 83.729 67.528 47.004 1.00 17.53 462 THR B CA 1
ATOM 8250 C C . THR B 1 462 ? 83.069 67.583 45.648 1.00 16.85 462 THR B C 1
ATOM 8251 O O . THR B 1 462 ? 83.669 68.009 44.634 1.00 17.62 462 THR B O 1
ATOM 8255 N N . VAL B 1 463 ? 81.818 67.089 45.602 1.00 15.45 463 VAL B N 1
ATOM 8256 C CA . VAL B 1 463 ? 81.024 67.137 44.366 1.00 15.43 463 VAL B CA 1
ATOM 8257 C C . VAL B 1 463 ? 79.920 68.136 44.612 1.00 14.43 463 VAL B C 1
ATOM 8258 O O . VAL B 1 463 ? 79.151 67.977 45.548 1.00 14.60 463 VAL B O 1
ATOM 8262 N N . HIS B 1 464 ? 79.782 69.096 43.706 1.00 13.47 464 HIS B N 1
ATOM 8263 C CA . HIS B 1 464 ? 78.701 70.081 43.779 1.00 14.77 464 HIS B CA 1
ATOM 8264 C C . HIS B 1 464 ? 77.614 69.652 42.830 1.00 14.02 464 HIS B C 1
ATOM 8265 O O . HIS B 1 464 ? 77.893 69.215 41.717 1.00 15.26 464 HIS B O 1
ATOM 8272 N N . PHE B 1 465 ? 76.368 69.798 43.289 1.00 14.43 465 PHE B N 1
ATOM 8273 C CA . PHE B 1 465 ? 75.185 69.564 42.479 1.00 14.10 465 PHE B CA 1
ATOM 8274 C C . PHE B 1 465 ? 74.338 70.832 42.462 1.00 13.77 465 PHE B C 1
ATOM 8275 O O . PHE B 1 465 ? 74.292 71.589 43.461 1.00 14.37 465 PHE B O 1
ATOM 8283 N N . LYS B 1 466 ? 73.707 71.086 41.317 1.00 14.27 466 LYS B N 1
ATOM 8284 C CA . LYS B 1 466 ? 72.817 72.218 41.165 1.00 15.52 466 LYS B CA 1
ATOM 8285 C C . LYS B 1 466 ? 71.596 71.741 40.438 1.00 15.47 466 LYS B C 1
ATOM 8286 O O . LYS B 1 466 ? 71.681 70.827 39.633 1.00 16.32 466 LYS B O 1
ATOM 8292 N N . VAL B 1 467 ? 70.459 72.344 40.734 1.00 15.03 467 VAL B N 1
ATOM 8293 C CA . VAL B 1 467 ? 69.263 72.144 39.910 1.00 13.76 467 VAL B CA 1
ATOM 8294 C C . VAL B 1 467 ? 68.801 73.535 39.500 1.00 13.97 467 VAL B C 1
ATOM 8295 O O . VAL B 1 467 ? 68.833 74.452 40.316 1.00 14.33 467 VAL B O 1
ATOM 8299 N N . SER B 1 468 ? 68.424 73.675 38.233 1.00 14.63 468 SER B N 1
ATOM 8300 C CA . SER B 1 468 ? 67.920 74.905 37.681 1.00 14.71 468 SER B CA 1
ATOM 8301 C C . SER B 1 468 ? 66.472 74.672 37.212 1.00 14.10 468 SER B C 1
ATOM 8302 O O . SER B 1 468 ? 66.226 73.937 36.241 1.00 14.37 468 SER B O 1
ATOM 8305 N N . VAL B 1 469 ? 65.543 75.275 37.943 1.00 13.94 469 VAL B N 1
ATOM 8306 C CA . VAL B 1 469 ? 64.118 75.106 37.705 1.00 13.87 469 VAL B CA 1
ATOM 8307 C C . VAL B 1 469 ? 63.668 76.311 36.900 1.00 13.54 469 VAL B C 1
ATOM 8308 O O . VAL B 1 469 ? 63.834 77.449 37.319 1.00 14.71 469 VAL B O 1
ATOM 8312 N N . ARG B 1 470 ? 63.113 76.047 35.726 1.00 14.36 470 ARG B N 1
ATOM 8313 C CA . ARG B 1 470 ? 62.602 77.063 34.857 1.00 14.19 470 ARG B CA 1
ATOM 8314 C C . ARG B 1 470 ? 61.222 76.687 34.355 1.00 14.20 470 ARG B C 1
ATOM 8315 O O . ARG B 1 470 ? 61.073 76.150 33.288 1.00 15.40 470 ARG B O 1
ATOM 8323 N N . GLY B 1 471 ? 60.215 77.003 35.160 1.00 13.63 471 GLY B N 1
ATOM 8324 C CA . GLY B 1 471 ? 58.849 76.684 34.799 1.00 13.61 471 GLY B CA 1
ATOM 8325 C C . GLY B 1 471 ? 58.656 75.182 34.617 1.00 13.37 471 GLY B C 1
ATOM 8326 O O . GLY B 1 471 ? 58.887 74.392 35.527 1.00 13.83 471 GLY B O 1
ATOM 8327 N N . ARG B 1 472 ? 58.247 74.806 33.421 1.00 12.69 472 ARG B N 1
ATOM 8328 C CA . ARG B 1 472 ? 57.918 73.433 33.098 1.00 13.64 472 ARG B CA 1
ATOM 8329 C C . ARG B 1 472 ? 59.068 72.460 33.124 1.00 12.81 472 ARG B C 1
ATOM 8330 O O . ARG B 1 472 ? 58.836 71.257 33.183 1.00 13.63 472 ARG B O 1
ATOM 8338 N N . ILE B 1 473 ? 60.300 72.958 32.956 1.00 13.58 473 ILE B N 1
ATOM 8339 C CA . ILE B 1 473 ? 61.450 72.080 32.899 1.00 14.02 473 ILE B CA 1
ATOM 8340 C C . ILE B 1 473 ? 62.423 72.398 34.047 1.00 13.42 473 ILE B C 1
ATOM 8341 O O . ILE B 1 473 ? 62.514 73.535 34.529 1.00 15.55 473 ILE B O 1
ATOM 8346 N N . TYR B 1 474 ? 63.124 71.370 34.506 1.00 12.20 474 TYR B N 1
ATOM 8347 C CA . TYR B 1 474 ? 64.305 71.586 35.341 1.00 12.22 474 TYR B CA 1
ATOM 8348 C C . TYR B 1 474 ? 65.450 70.706 34.858 1.00 13.14 474 TYR B C 1
ATOM 8349 O O . TYR B 1 474 ? 65.235 69.702 34.178 1.00 13.50 474 TYR B O 1
ATOM 8358 N N . GLN B 1 475 ? 66.676 71.141 35.140 1.00 13.92 475 GLN B N 1
ATOM 8359 C CA . GLN B 1 475 ? 67.857 70.404 34.771 1.00 13.35 475 GLN B CA 1
ATOM 8360 C C . GLN B 1 475 ? 68.842 70.337 35.935 1.00 12.27 475 GLN B C 1
ATOM 8361 O O . GLN B 1 475 ? 68.928 71.270 36.705 1.00 14.19 475 GLN B O 1
ATOM 8367 N N . TYR B 1 476 ? 69.563 69.228 36.063 1.00 12.80 476 TYR B N 1
ATOM 8368 C CA . TYR B 1 476 ? 70.613 69.074 37.037 1.00 13.21 476 TYR B CA 1
ATOM 8369 C C . TYR B 1 476 ? 71.998 69.329 36.380 1.00 14.49 476 TYR B C 1
ATOM 8370 O O . TYR B 1 476 ? 72.217 69.050 35.205 1.00 14.83 476 TYR B O 1
ATOM 8379 N N . ALA B 1 477 ? 72.911 69.787 37.209 1.00 14.55 477 ALA B N 1
ATOM 8380 C CA . ALA B 1 477 ? 74.309 69.991 36.808 1.00 14.85 477 ALA B CA 1
ATOM 8381 C C . ALA B 1 477 ? 75.205 69.614 37.968 1.00 15.46 477 ALA B C 1
ATOM 8382 O O . ALA B 1 477 ? 74.792 69.547 39.130 1.00 15.68 477 ALA B O 1
ATOM 8384 N N . TYR B 1 478 ? 76.464 69.357 37.659 1.00 16.03 478 TYR B N 1
ATOM 8385 C CA . TYR B 1 478 ? 77.414 68.974 38.682 1.00 16.24 478 TYR B CA 1
ATOM 8386 C C . TYR B 1 478 ? 78.733 69.723 38.421 1.00 15.46 478 TYR B C 1
ATOM 8387 O O . TYR B 1 478 ? 79.007 70.211 37.303 1.00 16.06 478 TYR B O 1
ATOM 8396 N N . SER B 1 479 ? 79.527 69.823 39.460 1.00 15.87 479 SER B N 1
ATOM 8397 C CA . SER B 1 479 ? 80.883 70.432 39.342 1.00 16.99 479 SER B CA 1
ATOM 8398 C C . SER B 1 479 ? 81.859 69.738 40.268 1.00 17.09 479 SER B C 1
ATOM 8399 O O . SER B 1 479 ? 81.533 69.415 41.424 1.00 18.10 479 SER B O 1
ATOM 8402 N N . PHE B 1 480 ? 83.091 69.556 39.774 1.00 17.79 480 PHE B N 1
ATOM 8403 C CA . PHE B 1 480 ? 84.166 69.058 40.614 1.00 19.73 480 PHE B CA 1
ATOM 8404 C C . PHE B 1 480 ? 85.053 70.155 41.189 1.00 21.33 480 PHE B C 1
ATOM 8405 O O . PHE B 1 480 ? 86.000 69.842 41.904 1.00 22.53 480 PHE B O 1
ATOM 8413 N N . ASP B 1 481 ? 84.722 71.413 40.949 1.00 22.22 481 ASP B N 1
ATOM 8414 C CA . ASP B 1 481 ? 85.525 72.512 41.538 1.00 23.50 481 ASP B CA 1
ATOM 8415 C C . ASP B 1 481 ? 84.735 73.665 42.160 1.00 25.14 481 ASP B C 1
ATOM 8416 O O . ASP B 1 481 ? 85.322 74.511 42.825 1.00 26.55 481 ASP B O 1
ATOM 8421 N N . GLY B 1 482 ? 83.419 73.710 41.975 1.00 25.03 482 GLY B N 1
ATOM 8422 C CA . GLY B 1 482 ? 82.601 74.773 42.545 1.00 25.88 482 GLY B CA 1
ATOM 8423 C C . GLY B 1 482 ? 82.394 75.969 41.626 1.00 26.50 482 GLY B C 1
ATOM 8424 O O . GLY B 1 482 ? 81.701 76.925 41.999 1.00 27.74 482 GLY B O 1
ATOM 8425 N N . GLU B 1 483 ? 82.948 75.904 40.417 1.00 27.40 483 GLU B N 1
ATOM 8426 C CA . GLU B 1 483 ? 82.973 77.049 39.507 1.00 27.73 483 GLU B CA 1
ATOM 8427 C C . GLU B 1 483 ? 82.383 76.714 38.136 1.00 26.86 483 GLU B C 1
ATOM 8428 O O . GLU B 1 483 ? 81.454 77.374 37.664 1.00 27.92 483 GLU B O 1
ATOM 8434 N N . THR B 1 484 ? 82.919 75.685 37.505 1.00 24.27 484 THR B N 1
ATOM 8435 C CA . THR B 1 484 ? 82.430 75.250 36.211 1.00 23.73 484 THR B CA 1
ATOM 8436 C C . THR B 1 484 ? 81.488 74.066 36.415 1.00 22.32 484 THR B C 1
ATOM 8437 O O . THR B 1 484 ? 81.876 73.034 36.963 1.00 21.18 484 THR B O 1
ATOM 8441 N N . PHE B 1 485 ? 80.277 74.240 35.943 1.00 21.29 485 PHE B N 1
ATOM 8442 C CA . PHE B 1 485 ? 79.256 73.197 36.108 1.00 20.44 485 PHE B CA 1
ATOM 8443 C C . PHE B 1 485 ? 78.921 72.626 34.762 1.00 20.72 485 PHE B C 1
ATOM 8444 O O . PHE B 1 485 ? 78.917 73.359 33.761 1.00 21.54 485 PHE B O 1
ATOM 8452 N N . HIS B 1 486 ? 78.615 71.327 34.728 1.00 18.76 486 HIS B N 1
ATOM 8453 C CA . HIS B 1 486 ? 78.255 70.608 33.537 1.00 18.43 486 HIS B CA 1
ATOM 8454 C C . HIS B 1 486 ? 76.832 70.120 33.716 1.00 17.74 486 HIS B C 1
ATOM 8455 O O . HIS B 1 486 ? 76.505 69.431 34.700 1.00 17.78 486 HIS B O 1
ATOM 8462 N N . THR B 1 487 ? 76.023 70.452 32.738 1.00 17.95 487 THR B N 1
ATOM 8463 C CA . THR B 1 487 ? 74.594 70.106 32.795 1.00 18.56 487 THR B CA 1
ATOM 8464 C C . THR B 1 487 ? 74.356 68.749 32.178 1.00 19.12 487 THR B C 1
ATOM 8465 O O . THR B 1 487 ? 74.795 68.453 31.073 1.00 19.92 487 THR B O 1
ATOM 8469 N N . LEU B 1 488 ? 73.583 67.917 32.889 1.00 19.27 488 LEU B N 1
ATOM 8470 C CA . LEU B 1 488 ? 73.221 66.621 32.371 1.00 21.09 488 LEU B CA 1
ATOM 8471 C C . LEU B 1 488 ? 72.221 66.890 31.265 1.00 22.29 488 LEU B C 1
ATOM 8472 O O . LEU B 1 488 ? 71.322 67.750 31.422 1.00 21.87 488 LEU B O 1
ATOM 8477 N N . PRO B 1 489 ? 72.375 66.189 30.118 1.00 23.97 489 PRO B N 1
ATOM 8478 C CA . PRO B 1 489 ? 71.528 66.412 28.965 1.00 23.53 489 PRO B CA 1
ATOM 8479 C C . PRO B 1 489 ? 70.219 65.650 29.101 1.00 23.84 489 PRO B C 1
ATOM 8480 O O . PRO B 1 489 ? 69.938 64.674 28.379 1.00 25.74 489 PRO B O 1
ATOM 8484 N N . ILE B 1 490 ? 69.439 66.104 30.050 1.00 22.63 490 ILE B N 1
ATOM 8485 C CA . ILE B 1 490 ? 68.054 65.648 30.217 1.00 21.19 490 ILE B CA 1
ATOM 8486 C C . ILE B 1 490 ? 67.222 66.798 30.750 1.00 18.62 490 ILE B C 1
ATOM 8487 O O . ILE B 1 490 ? 67.653 67.494 31.650 1.00 19.88 490 ILE B O 1
ATOM 8492 N N . GLU B 1 491 ? 66.030 66.983 30.183 1.00 17.03 491 GLU B N 1
ATOM 8493 C CA . GLU B 1 491 ? 65.087 68.013 30.604 1.00 16.56 491 GLU B CA 1
ATOM 8494 C C . GLU B 1 491 ? 63.997 67.307 31.416 1.00 15.17 491 GLU B C 1
ATOM 8495 O O . GLU B 1 491 ? 63.139 66.617 30.854 1.00 18.63 491 GLU B O 1
ATOM 8501 N N A LEU B 1 492 ? 64.026 67.507 32.727 0.50 13.87 492 LEU B N 1
ATOM 8502 N N B LEU B 1 492 ? 64.040 67.511 32.728 0.50 13.14 492 LEU B N 1
ATOM 8503 C CA A LEU B 1 492 ? 63.085 66.838 33.630 0.50 13.81 492 LEU B CA 1
ATOM 8504 C CA B LEU B 1 492 ? 63.101 66.874 33.656 0.50 12.68 492 LEU B CA 1
ATOM 8505 C C A LEU B 1 492 ? 61.834 67.673 33.827 0.50 13.05 492 LEU B C 1
ATOM 8506 C C B LEU B 1 492 ? 61.809 67.683 33.705 0.50 12.04 492 LEU B C 1
ATOM 8507 O O A LEU B 1 492 ? 61.908 68.897 33.950 0.50 13.48 492 LEU B O 1
ATOM 8508 O O B LEU B 1 492 ? 61.816 68.895 33.542 0.50 11.66 492 LEU B O 1
ATOM 8517 N N . PRO B 1 493 ? 60.663 66.999 33.879 1.00 12.51 493 PRO B N 1
ATOM 8518 C CA . PRO B 1 493 ? 59.379 67.674 33.957 1.00 12.30 493 PRO B CA 1
ATOM 8519 C C . PRO B 1 493 ? 59.013 68.174 35.343 1.00 11.48 493 PRO B C 1
ATOM 8520 O O . PRO B 1 493 ? 58.636 67.401 36.232 1.00 11.74 493 PRO B O 1
ATOM 8524 N N . SER B 1 494 ? 59.019 69.486 35.506 1.00 11.16 494 SER B N 1
ATOM 8525 C CA . SER B 1 494 ? 58.610 70.102 36.736 1.00 11.97 494 SER B CA 1
ATOM 8526 C C . SER B 1 494 ? 57.162 69.791 36.995 1.00 11.82 494 SER B C 1
ATOM 8527 O O . SER B 1 494 ? 56.754 69.638 38.146 1.00 11.18 494 SER B O 1
ATOM 8530 N N . TRP B 1 495 ? 56.391 69.682 35.927 1.00 11.10 495 TRP B N 1
ATOM 8531 C CA . TRP B 1 495 ? 54.962 69.483 36.052 1.00 10.74 495 TRP B CA 1
ATOM 8532 C C . TRP B 1 495 ? 54.577 68.098 36.563 1.00 10.22 495 TRP B C 1
ATOM 8533 O O . TRP B 1 495 ? 53.457 67.910 37.029 1.00 10.64 495 TRP B O 1
ATOM 8544 N N . LYS B 1 496 ? 55.486 67.132 36.560 1.00 10.02 496 LYS B N 1
ATOM 8545 C CA . LYS B 1 496 ? 55.275 65.857 37.206 1.00 10.46 496 LYS B CA 1
ATOM 8546 C C . LYS B 1 496 ? 55.406 65.877 38.729 1.00 9.85 496 LYS B C 1
ATOM 8547 O O . LYS B 1 496 ? 54.904 64.987 39.387 1.00 11.81 496 LYS B O 1
ATOM 8553 N N . LEU B 1 497 ? 56.069 66.858 39.291 1.00 9.94 497 LEU B N 1
ATOM 8554 C CA . LEU B 1 497 ? 56.170 67.033 40.728 1.00 9.34 497 LEU B CA 1
ATOM 8555 C C . LEU B 1 497 ? 55.049 67.955 41.196 1.00 9.07 497 LEU B C 1
ATOM 8556 O O . LEU B 1 497 ? 55.295 69.003 41.764 1.00 10.57 497 LEU B O 1
ATOM 8561 N N . SER B 1 498 ? 53.811 67.505 41.033 1.00 8.96 498 SER B N 1
ATOM 8562 C CA . SER B 1 498 ? 52.688 68.390 41.262 1.00 9.07 498 SER B CA 1
ATOM 8563 C C . SER B 1 498 ? 51.475 67.606 41.757 1.00 8.69 498 SER B C 1
ATOM 8564 O O . SER B 1 498 ? 51.298 66.402 41.501 1.00 10.18 498 SER B O 1
ATOM 8567 N N . ASP B 1 499 ? 50.603 68.329 42.436 1.00 9.58 499 ASP B N 1
ATOM 8568 C CA . ASP B 1 499 ? 49.374 67.792 42.971 1.00 8.98 499 ASP B CA 1
ATOM 8569 C C . ASP B 1 499 ? 48.600 67.175 41.845 1.00 8.83 499 ASP B C 1
ATOM 8570 O O . ASP B 1 499 ? 47.874 66.205 42.071 1.00 11.00 499 ASP B O 1
ATOM 8575 N N . ASP B 1 500 ? 48.637 67.777 40.667 1.00 9.64 500 ASP B N 1
ATOM 8576 C CA . ASP B 1 500 ? 47.745 67.373 39.566 1.00 9.37 500 ASP B CA 1
ATOM 8577 C C . ASP B 1 500 ? 48.231 66.135 38.830 1.00 10.27 500 ASP B C 1
ATOM 8578 O O . ASP B 1 500 ? 47.461 65.542 38.075 1.00 11.58 500 ASP B O 1
ATOM 8583 N N . TYR B 1 501 ? 49.515 65.810 38.972 1.00 9.80 501 TYR B N 1
ATOM 8584 C CA . TYR B 1 501 ? 50.072 64.668 38.263 1.00 9.86 501 TYR B CA 1
ATOM 8585 C C . TYR B 1 501 ? 50.092 63.366 39.081 1.00 9.39 501 TYR B C 1
ATOM 8586 O O . TYR B 1 501 ? 49.937 62.262 38.536 1.00 10.67 501 TYR B O 1
ATOM 8595 N N . VAL B 1 502 ? 50.371 63.462 40.363 1.00 10.00 502 VAL B N 1
ATOM 8596 C CA . VAL B 1 502 ? 50.637 62.250 41.157 1.00 9.45 502 VAL B CA 1
ATOM 8597 C C . VAL B 1 502 ? 49.372 61.409 41.329 1.00 9.70 502 VAL B C 1
ATOM 8598 O O . VAL B 1 502 ? 48.262 61.938 41.424 1.00 11.05 502 VAL B O 1
ATOM 8602 N N . ARG B 1 503 ? 49.569 60.095 41.329 1.00 10.25 503 ARG B N 1
ATOM 8603 C CA . ARG B 1 503 ? 48.451 59.189 41.482 1.00 10.21 503 ARG B CA 1
ATOM 8604 C C . ARG B 1 503 ? 48.176 58.928 42.953 1.00 10.81 503 ARG B C 1
ATOM 8605 O O . ARG B 1 503 ? 48.985 59.206 43.828 1.00 11.89 503 ARG B O 1
ATOM 8613 N N . GLY B 1 504 ? 47.016 58.351 43.221 1.00 12.59 504 GLY B N 1
ATOM 8614 C CA . GLY B 1 504 ? 46.627 57.934 44.559 1.00 13.45 504 GLY B CA 1
ATOM 8615 C C . GLY B 1 504 ? 45.667 58.916 45.197 1.00 14.13 504 GLY B C 1
ATOM 8616 O O . GLY B 1 504 ? 45.364 59.954 44.674 1.00 15.31 504 GLY B O 1
ATOM 8617 N N A GLY B 1 505 ? 45.139 58.566 46.357 0.50 14.49 505 GLY B N 1
ATOM 8618 N N B GLY B 1 505 ? 45.213 58.537 46.380 0.50 14.46 505 GLY B N 1
ATOM 8619 C CA A GLY B 1 505 ? 44.115 59.399 46.967 0.50 13.40 505 GLY B CA 1
ATOM 8620 C CA B GLY B 1 505 ? 44.181 59.285 47.056 0.50 13.49 505 GLY B CA 1
ATOM 8621 C C A GLY B 1 505 ? 44.629 60.646 47.632 0.50 12.48 505 GLY B C 1
ATOM 8622 C C B GLY B 1 505 ? 44.640 60.613 47.582 0.50 12.54 505 GLY B C 1
ATOM 8623 O O A GLY B 1 505 ? 43.855 61.528 47.953 0.50 12.58 505 GLY B O 1
ATOM 8624 O O B GLY B 1 505 ? 43.850 61.517 47.708 0.50 12.72 505 GLY B O 1
ATOM 8625 N N . GLY B 1 506 ? 45.944 60.727 47.840 1.00 11.28 506 GLY B N 1
ATOM 8626 C CA . GLY B 1 506 ? 46.500 61.838 48.525 1.00 9.91 506 GLY B CA 1
ATOM 8627 C C . GLY B 1 506 ? 47.415 62.645 47.631 1.00 9.54 506 GLY B C 1
ATOM 8628 O O . GLY B 1 506 ? 48.439 62.166 47.153 1.00 10.58 506 GLY B O 1
ATOM 8629 N N . PHE B 1 507 ? 47.059 63.897 47.379 1.00 8.53 507 PHE B N 1
ATOM 8630 C CA . PHE B 1 507 ? 47.744 64.730 46.368 1.00 7.96 507 PHE B CA 1
ATOM 8631 C C . PHE B 1 507 ? 47.825 66.182 46.909 1.00 8.14 507 PHE B C 1
ATOM 8632 O O . PHE B 1 507 ? 47.505 67.148 46.200 1.00 9.62 507 PHE B O 1
ATOM 8640 N N . PHE B 1 508 ? 48.326 66.315 48.130 1.00 7.65 508 PHE B N 1
ATOM 8641 C CA . PHE B 1 508 ? 48.016 67.446 48.942 1.00 8.33 508 PHE B CA 1
ATOM 8642 C C . PHE B 1 508 ? 49.221 68.283 49.382 1.00 8.42 508 PHE B C 1
ATOM 8643 O O . PHE B 1 508 ? 49.062 69.186 50.181 1.00 9.11 508 PHE B O 1
ATOM 8651 N N . THR B 1 509 ? 50.412 68.033 48.818 1.00 8.64 509 THR B N 1
ATOM 8652 C CA . THR B 1 509 ? 51.606 68.743 49.291 1.00 9.20 509 THR B CA 1
ATOM 8653 C C . THR B 1 509 ? 52.141 69.701 48.244 1.00 9.37 509 THR B C 1
ATOM 8654 O O . THR B 1 509 ? 51.599 70.801 48.085 1.00 10.25 509 THR B O 1
ATOM 8658 N N . GLY B 1 510 ? 53.236 69.344 47.584 1.00 9.43 510 GLY B N 1
ATOM 8659 C CA . GLY B 1 510 ? 53.891 70.285 46.642 1.00 9.39 510 GLY B CA 1
ATOM 8660 C C . GLY B 1 510 ? 55.332 69.808 46.470 1.00 8.26 510 GLY B C 1
ATOM 8661 O O . GLY B 1 510 ? 55.810 68.957 47.177 1.00 9.33 510 GLY B O 1
ATOM 8662 N N . ALA B 1 511 ? 56.027 70.374 45.483 1.00 9.78 511 ALA B N 1
ATOM 8663 C CA . ALA B 1 511 ? 57.425 70.026 45.211 1.00 9.40 511 ALA B CA 1
ATOM 8664 C C . ALA B 1 511 ? 58.368 70.620 46.252 1.00 9.32 511 ALA B C 1
ATOM 8665 O O . ALA B 1 511 ? 58.181 71.756 46.708 1.00 9.81 511 ALA B O 1
ATOM 8667 N N . PHE B 1 512 ? 59.364 69.814 46.602 1.00 9.77 512 PHE B N 1
ATOM 8668 C CA . PHE B 1 512 ? 60.456 70.211 47.488 1.00 9.38 512 PHE B CA 1
ATOM 8669 C C . PHE B 1 512 ? 61.781 69.966 46.767 1.00 10.39 512 PHE B C 1
ATOM 8670 O O . PHE B 1 512 ? 61.860 69.184 45.821 1.00 10.69 512 PHE B O 1
ATOM 8678 N N . VAL B 1 513 ? 62.813 70.642 47.242 1.00 10.68 513 VAL B N 1
ATOM 8679 C CA . VAL B 1 513 ? 64.179 70.423 46.820 1.00 10.96 513 VAL B CA 1
ATOM 8680 C C . VAL B 1 513 ? 64.968 70.153 48.088 1.00 10.23 513 VAL B C 1
ATOM 8681 O O . VAL B 1 513 ? 64.833 70.863 49.088 1.00 11.28 513 VAL B O 1
ATOM 8685 N N . GLY B 1 514 ? 65.781 69.120 48.078 1.00 11.60 514 GLY B N 1
ATOM 8686 C CA . GLY B 1 514 ? 66.432 68.674 49.289 1.00 11.37 514 GLY B CA 1
ATOM 8687 C C . GLY B 1 514 ? 67.742 67.984 49.073 1.00 10.28 514 GLY B C 1
ATOM 8688 O O . GLY B 1 514 ? 68.285 67.978 47.972 1.00 11.72 514 GLY B O 1
ATOM 8689 N N . ILE B 1 515 ? 68.258 67.426 50.139 1.00 11.06 515 ILE B N 1
ATOM 8690 C CA . ILE B 1 515 ? 69.501 66.637 50.117 1.00 10.50 515 ILE B CA 1
ATOM 8691 C C . ILE B 1 515 ? 69.303 65.414 51.010 1.00 10.74 515 ILE B C 1
ATOM 8692 O O . ILE B 1 515 ? 68.560 65.432 52.022 1.00 10.76 515 ILE B O 1
ATOM 8697 N N . ASN B 1 516 ? 69.927 64.310 50.618 1.00 10.29 516 ASN B N 1
ATOM 8698 C CA . ASN B 1 516 ? 69.748 63.040 51.313 1.00 10.74 516 ASN B CA 1
ATOM 8699 C C . ASN B 1 516 ? 70.971 62.158 51.257 1.00 10.37 516 ASN B C 1
ATOM 8700 O O . ASN B 1 516 ? 71.900 62.363 50.462 1.00 11.98 516 ASN B O 1
ATOM 8705 N N . ALA B 1 517 ? 70.904 61.122 52.070 1.00 10.34 517 ALA B N 1
ATOM 8706 C CA . ALA B 1 517 ? 71.883 60.057 52.109 1.00 10.84 517 ALA B CA 1
ATOM 8707 C C . ALA B 1 517 ? 71.160 58.758 52.365 1.00 10.53 517 ALA B C 1
ATOM 8708 O O . ALA B 1 517 ? 70.391 58.645 53.351 1.00 11.28 517 ALA B O 1
ATOM 8710 N N . ILE B 1 518 ? 71.474 57.759 51.557 1.00 11.30 518 ILE B N 1
ATOM 8711 C CA . ILE B 1 518 ? 70.895 56.412 51.602 1.00 11.15 518 ILE B CA 1
ATOM 8712 C C . ILE B 1 518 ? 72.064 55.448 51.778 1.00 11.42 518 ILE B C 1
ATOM 8713 O O . ILE B 1 518 ? 73.095 55.543 51.063 1.00 11.90 518 ILE B O 1
ATOM 8718 N N . ASP B 1 519 ? 71.909 54.508 52.682 1.00 11.27 519 ASP B N 1
ATOM 8719 C CA . ASP B 1 519 ? 72.852 53.387 52.842 1.00 11.07 519 ASP B CA 1
ATOM 8720 C C . ASP B 1 519 ? 72.028 52.155 53.223 1.00 11.60 519 ASP B C 1
ATOM 8721 O O . ASP B 1 519 ? 71.638 51.941 54.401 1.00 12.12 519 ASP B O 1
ATOM 8726 N N . ILE B 1 520 ? 71.733 51.345 52.188 1.00 10.32 520 ILE B N 1
ATOM 8727 C CA . ILE B 1 520 ? 70.918 50.149 52.354 1.00 10.18 520 ILE B CA 1
ATOM 8728 C C . ILE B 1 520 ? 71.693 49.084 53.155 1.00 9.43 520 ILE B C 1
ATOM 8729 O O . ILE B 1 520 ? 71.104 48.299 53.886 1.00 10.37 520 ILE B O 1
ATOM 8734 N N . THR B 1 521 ? 73.018 49.088 53.044 1.00 11.62 521 THR B N 1
ATOM 8735 C CA . THR B 1 521 ? 73.848 48.085 53.689 1.00 11.04 521 THR B CA 1
ATOM 8736 C C . THR B 1 521 ? 73.606 48.059 55.179 1.00 11.04 521 THR B C 1
ATOM 8737 O O . THR B 1 521 ? 73.529 46.983 55.792 1.00 11.80 521 THR B O 1
ATOM 8741 N N . GLY B 1 522 ? 73.467 49.251 55.752 1.00 11.90 522 GLY B N 1
ATOM 8742 C CA . GLY B 1 522 ? 73.260 49.438 57.168 1.00 12.35 522 GLY B CA 1
ATOM 8743 C C . GLY B 1 522 ? 74.400 50.103 57.898 1.00 12.06 522 GLY B C 1
ATOM 8744 O O . GLY B 1 522 ? 74.333 50.269 59.100 1.00 13.96 522 GLY B O 1
ATOM 8745 N N . THR B 1 523 ? 75.421 50.538 57.156 1.00 12.36 523 THR B N 1
ATOM 8746 C CA . THR B 1 523 ? 76.658 51.082 57.693 1.00 12.78 523 THR B CA 1
ATOM 8747 C C . THR B 1 523 ? 76.558 52.584 57.995 1.00 13.28 523 THR B C 1
ATOM 8748 O O . THR B 1 523 ? 77.545 53.191 58.475 1.00 13.80 523 THR B O 1
ATOM 8752 N N . ALA B 1 524 ? 75.420 53.231 57.742 1.00 13.25 524 ALA B N 1
ATOM 8753 C CA . ALA B 1 524 ? 75.258 54.646 58.099 1.00 13.01 524 ALA B CA 1
ATOM 8754 C C . ALA B 1 524 ? 76.374 55.530 57.540 1.00 14.12 524 ALA B C 1
ATOM 8755 O O . ALA B 1 524 ? 76.835 56.432 58.214 1.00 14.43 524 ALA B O 1
ATOM 8757 N N A LEU B 1 525 ? 76.726 55.306 56.287 0.50 13.78 525 LEU B N 1
ATOM 8758 N N B LEU B 1 525 ? 76.754 55.289 56.295 0.50 14.64 525 LEU B N 1
ATOM 8759 C CA A LEU B 1 525 ? 77.881 55.979 55.663 0.50 13.51 525 LEU B CA 1
ATOM 8760 C CA B LEU B 1 525 ? 77.888 56.021 55.705 0.50 14.47 525 LEU B CA 1
ATOM 8761 C C A LEU B 1 525 ? 77.601 57.478 55.625 0.50 14.52 525 LEU B C 1
ATOM 8762 C C B LEU B 1 525 ? 77.567 57.493 55.726 0.50 15.04 525 LEU B C 1
ATOM 8763 O O A LEU B 1 525 ? 76.550 57.895 55.140 0.50 14.03 525 LEU B O 1
ATOM 8764 O O B LEU B 1 525 ? 76.459 57.904 55.408 0.50 14.12 525 LEU B O 1
ATOM 8773 N N . PRO B 1 526 ? 78.530 58.310 56.165 1.00 14.90 526 PRO B N 1
ATOM 8774 C CA . PRO B 1 526 ? 78.290 59.739 56.288 1.00 14.52 526 PRO B CA 1
ATOM 8775 C C . PRO B 1 526 ? 78.471 60.493 54.988 1.00 14.54 526 PRO B C 1
ATOM 8776 O O . PRO B 1 526 ? 79.424 60.229 54.248 1.00 15.54 526 PRO B O 1
ATOM 8780 N N . ALA B 1 527 ? 77.569 61.450 54.756 1.00 13.51 527 ALA B N 1
ATOM 8781 C CA . ALA B 1 527 ? 77.616 62.375 53.645 1.00 13.59 527 ALA B CA 1
ATOM 8782 C C . ALA B 1 527 ? 77.726 63.757 54.223 1.00 13.00 527 ALA B C 1
ATOM 8783 O O . ALA B 1 527 ? 76.841 64.164 54.981 1.00 14.80 527 ALA B O 1
ATOM 8785 N N . ASP B 1 528 ? 78.824 64.462 53.915 1.00 13.62 528 ASP B N 1
ATOM 8786 C CA . ASP B 1 528 ? 79.045 65.811 54.483 1.00 14.20 528 ASP B CA 1
ATOM 8787 C C . ASP B 1 528 ? 78.709 66.897 53.491 1.00 13.53 528 ASP B C 1
ATOM 8788 O O . ASP B 1 528 ? 79.388 67.056 52.448 1.00 15.01 528 ASP B O 1
ATOM 8793 N N . PHE B 1 529 ? 77.686 67.692 53.832 1.00 14.77 529 PHE B N 1
ATOM 8794 C CA . PHE B 1 529 ? 77.181 68.739 52.961 1.00 14.77 529 PHE B CA 1
ATOM 8795 C C . PHE B 1 529 ? 77.627 70.088 53.496 1.00 15.20 529 PHE B C 1
ATOM 8796 O O . PHE B 1 529 ? 77.342 70.440 54.638 1.00 15.80 529 PHE B O 1
ATOM 8804 N N . ASP B 1 530 ? 78.375 70.817 52.659 1.00 15.72 530 ASP B N 1
ATOM 8805 C CA . ASP B 1 530 ? 78.963 72.103 53.062 1.00 15.48 530 ASP B CA 1
ATOM 8806 C C . ASP B 1 530 ? 77.953 73.232 53.049 1.00 15.85 530 ASP B C 1
ATOM 8807 O O . ASP B 1 530 ? 78.054 74.211 53.814 1.00 16.78 530 ASP B O 1
ATOM 8812 N N . TYR B 1 531 ? 77.005 73.171 52.141 1.00 14.80 531 TYR B N 1
ATOM 8813 C CA . TYR B 1 531 ? 76.081 74.288 51.985 1.00 14.07 531 TYR B CA 1
ATOM 8814 C C . TYR B 1 531 ? 74.807 73.808 51.322 1.00 14.04 531 TYR B C 1
ATOM 8815 O O . TYR B 1 531 ? 74.782 72.759 50.713 1.00 14.50 531 TYR B O 1
ATOM 8824 N N . PHE B 1 532 ? 73.791 74.639 51.410 1.00 14.01 532 PHE B N 1
ATOM 8825 C CA . PHE B 1 532 ? 72.547 74.428 50.653 1.00 13.53 532 PHE B CA 1
ATOM 8826 C C . PHE B 1 532 ? 72.131 75.779 50.141 1.00 14.13 532 PHE B C 1
ATOM 8827 O O . PHE B 1 532 ? 71.845 76.674 50.925 1.00 15.69 532 PHE B O 1
ATOM 8835 N N A THR B 1 533 ? 72.011 75.895 48.836 0.50 14.72 533 THR B N 1
ATOM 8836 N N B THR B 1 533 ? 72.126 75.939 48.819 0.50 14.84 533 THR B N 1
ATOM 8837 C CA A THR B 1 533 ? 71.686 77.164 48.237 0.50 14.97 533 THR B CA 1
ATOM 8838 C CA B THR B 1 533 ? 71.734 77.201 48.178 0.50 14.87 533 THR B CA 1
ATOM 8839 C C A THR B 1 533 ? 70.296 77.118 47.593 0.50 14.79 533 THR B C 1
ATOM 8840 C C B THR B 1 533 ? 70.289 77.101 47.673 0.50 14.77 533 THR B C 1
ATOM 8841 O O A THR B 1 533 ? 69.921 76.129 46.972 0.50 14.15 533 THR B O 1
ATOM 8842 O O B THR B 1 533 ? 69.875 76.047 47.219 0.50 14.57 533 THR B O 1
ATOM 8849 N N . TYR B 1 534 ? 69.548 78.203 47.728 1.00 14.82 534 TYR B N 1
ATOM 8850 C CA . TYR B 1 534 ? 68.227 78.317 47.103 1.00 15.21 534 TYR B CA 1
ATOM 8851 C C . TYR B 1 534 ? 68.058 79.772 46.728 1.00 14.90 534 TYR B C 1
ATOM 8852 O O . TYR B 1 534 ? 68.009 80.622 47.597 1.00 15.69 534 TYR B O 1
ATOM 8861 N N . LYS B 1 535 ? 68.045 80.045 45.433 1.00 16.34 535 LYS B N 1
ATOM 8862 C CA . LYS B 1 535 ? 68.035 81.408 44.920 1.00 17.49 535 LYS B CA 1
ATOM 8863 C C . LYS B 1 535 ? 66.897 81.546 43.926 1.00 15.25 535 LYS B C 1
ATOM 8864 O O . LYS B 1 535 ? 66.984 81.006 42.814 1.00 15.20 535 LYS B O 1
ATOM 8870 N N . GLU B 1 536 ? 65.842 82.261 44.296 1.00 16.80 536 GLU B N 1
ATOM 8871 C CA . GLU B 1 536 ? 64.715 82.506 43.377 1.00 18.03 536 GLU B CA 1
ATOM 8872 C C . GLU B 1 536 ? 65.095 83.587 42.356 1.00 19.85 536 GLU B C 1
ATOM 8873 O O . GLU B 1 536 ? 65.836 84.562 42.677 1.00 21.14 536 GLU B O 1
ATOM 8879 N N . LEU B 1 537 ? 64.610 83.396 41.137 1.00 20.57 537 LEU B N 1
ATOM 8880 C CA . LEU B 1 537 ? 64.909 84.270 40.006 1.00 22.44 537 LEU B CA 1
ATOM 8881 C C . LEU B 1 537 ? 63.629 84.949 39.563 1.00 25.63 537 LEU B C 1
ATOM 8882 O O . LEU B 1 537 ? 63.497 85.246 38.363 1.00 30.69 537 LEU B O 1
ATOM 8887 N N . MET C 1 1 ? 73.812 18.327 3.517 1.00 29.47 1 MET C N 1
ATOM 8888 C CA . MET C 1 1 ? 73.395 19.286 4.591 1.00 27.96 1 MET C CA 1
ATOM 8889 C C . MET C 1 1 ? 72.211 18.672 5.342 1.00 24.95 1 MET C C 1
ATOM 8890 O O . MET C 1 1 ? 71.265 18.167 4.725 1.00 24.08 1 MET C O 1
ATOM 8895 N N . ASN C 1 2 ? 72.265 18.705 6.670 1.00 21.95 2 ASN C N 1
ATOM 8896 C CA . ASN C 1 2 ? 71.101 18.339 7.483 1.00 20.13 2 ASN C CA 1
ATOM 8897 C C . ASN C 1 2 ? 70.102 19.500 7.534 1.00 17.14 2 ASN C C 1
ATOM 8898 O O . ASN C 1 2 ? 70.401 20.618 7.141 1.00 16.93 2 ASN C O 1
ATOM 8903 N N . ILE C 1 3 ? 68.897 19.191 7.993 1.00 14.85 3 ILE C N 1
ATOM 8904 C CA . ILE C 1 3 ? 67.910 20.245 8.288 1.00 14.55 3 ILE C CA 1
ATOM 8905 C C . ILE C 1 3 ? 68.454 21.146 9.359 1.00 14.30 3 ILE C C 1
ATOM 8906 O O . ILE C 1 3 ? 68.939 20.668 10.391 1.00 15.56 3 ILE C O 1
ATOM 8911 N N . GLN C 1 4 ? 68.430 22.454 9.104 1.00 14.76 4 GLN C N 1
ATOM 8912 C CA . GLN C 1 4 ? 68.837 23.448 10.089 1.00 14.63 4 GLN C CA 1
ATOM 8913 C C . GLN C 1 4 ? 67.683 24.361 10.379 1.00 13.63 4 GLN C C 1
ATOM 8914 O O . GLN C 1 4 ? 67.257 25.185 9.540 1.00 14.29 4 GLN C O 1
ATOM 8920 N N . ASN C 1 5 ? 67.115 24.135 11.544 1.00 12.40 5 ASN C N 1
ATOM 8921 C CA . ASN C 1 5 ? 65.919 24.878 11.965 1.00 11.28 5 ASN C CA 1
ATOM 8922 C C . ASN C 1 5 ? 66.176 26.283 12.477 1.00 11.05 5 ASN C C 1
ATOM 8923 O O . ASN C 1 5 ? 67.236 26.556 13.020 1.00 12.52 5 ASN C O 1
ATOM 8928 N N . PRO C 1 6 ? 65.192 27.179 12.324 1.00 10.70 6 PRO C N 1
ATOM 8929 C CA . PRO C 1 6 ? 63.956 26.977 11.565 1.00 11.28 6 PRO C CA 1
ATOM 8930 C C . PRO C 1 6 ? 64.246 26.962 10.067 1.00 10.92 6 PRO C C 1
ATOM 8931 O O . PRO C 1 6 ? 65.131 27.676 9.598 1.00 11.64 6 PRO C O 1
ATOM 8935 N N . VAL C 1 7 ? 63.519 26.163 9.329 1.00 10.36 7 VAL C N 1
ATOM 8936 C CA . VAL C 1 7 ? 63.658 26.114 7.902 1.00 10.65 7 VAL C CA 1
ATOM 8937 C C . VAL C 1 7 ? 62.958 27.271 7.177 1.00 10.60 7 VAL C C 1
ATOM 8938 O O . VAL C 1 7 ? 63.401 27.675 6.090 1.00 11.93 7 VAL C O 1
ATOM 8942 N N . LEU C 1 8 ? 61.883 27.805 7.760 1.00 9.34 8 LEU C N 1
ATOM 8943 C CA . LEU C 1 8 ? 61.226 29.015 7.251 1.00 9.96 8 LEU C CA 1
ATOM 8944 C C . LEU C 1 8 ? 61.386 30.046 8.357 1.00 9.96 8 LEU C C 1
ATOM 8945 O O . LEU C 1 8 ? 60.822 29.911 9.439 1.00 10.68 8 LEU C O 1
ATOM 8950 N N . LYS C 1 9 ? 62.254 31.021 8.091 1.00 9.66 9 LYS C N 1
ATOM 8951 C CA . LYS C 1 9 ? 62.625 32.020 9.073 1.00 10.04 9 LYS C CA 1
ATOM 8952 C C . LYS C 1 9 ? 61.693 33.213 9.051 1.00 9.27 9 LYS C C 1
ATOM 8953 O O . LYS C 1 9 ? 61.024 33.506 8.075 1.00 10.80 9 LYS C O 1
ATOM 8959 N N . GLY C 1 10 ? 61.683 33.911 10.164 1.00 8.38 10 GLY C N 1
ATOM 8960 C CA . GLY C 1 10 ? 60.719 34.976 10.382 1.00 8.90 10 GLY C CA 1
ATOM 8961 C C . GLY C 1 10 ? 59.288 34.452 10.299 1.00 8.24 10 GLY C C 1
ATOM 8962 O O . GLY C 1 10 ? 59.018 33.283 10.323 1.00 10.31 10 GLY C O 1
ATOM 8963 N N . PHE C 1 11 ? 58.359 35.406 10.234 1.00 8.25 11 PHE C N 1
ATOM 8964 C CA . PHE C 1 11 ? 56.952 35.175 10.445 1.00 7.37 11 PHE C CA 1
ATOM 8965 C C . PHE C 1 11 ? 56.449 34.136 9.443 1.00 8.13 11 PHE C C 1
ATOM 8966 O O . PHE C 1 11 ? 56.201 34.414 8.261 1.00 8.61 11 PHE C O 1
ATOM 8974 N N . ASN C 1 12 ? 56.250 32.933 9.961 1.00 8.29 12 ASN C N 1
ATOM 8975 C CA . ASN C 1 12 ? 55.870 31.800 9.146 1.00 7.96 12 ASN C CA 1
ATOM 8976 C C . ASN C 1 12 ? 55.243 30.723 10.042 1.00 8.45 12 ASN C C 1
ATOM 8977 O O . ASN C 1 12 ? 55.854 29.680 10.283 1.00 8.75 12 ASN C O 1
ATOM 8982 N N . PRO C 1 13 ? 54.051 30.993 10.631 1.00 7.92 13 PRO C N 1
ATOM 8983 C CA . PRO C 1 13 ? 53.497 30.122 11.640 1.00 8.82 13 PRO C CA 1
ATOM 8984 C C . PRO C 1 13 ? 52.621 29.043 11.078 1.00 9.13 13 PRO C C 1
ATOM 8985 O O . PRO C 1 13 ? 52.328 28.991 9.879 1.00 9.39 13 PRO C O 1
ATOM 8989 N N . ASP C 1 14 ? 52.186 28.152 11.951 1.00 8.82 14 ASP C N 1
ATOM 8990 C CA . ASP C 1 14 ? 51.109 27.174 11.684 1.00 8.74 14 ASP C CA 1
ATOM 8991 C C . ASP C 1 14 ? 51.397 26.372 10.403 1.00 9.04 14 ASP C C 1
ATOM 8992 O O . ASP C 1 14 ? 50.588 26.344 9.481 1.00 9.43 14 ASP C O 1
ATOM 8997 N N . PRO C 1 15 ? 52.579 25.725 10.309 1.00 8.63 15 PRO C N 1
ATOM 8998 C CA . PRO C 1 15 ? 52.907 25.052 9.065 1.00 9.22 15 PRO C CA 1
ATOM 8999 C C . PRO C 1 15 ? 52.050 23.853 8.780 1.00 9.73 15 PRO C C 1
ATOM 9000 O O . PRO C 1 15 ? 51.909 22.955 9.608 1.00 10.63 15 PRO C O 1
ATOM 9004 N N . SER C 1 16 ? 51.516 23.825 7.565 1.00 9.73 16 SER C N 1
ATOM 9005 C CA . SER C 1 16 ? 50.817 22.637 7.021 1.00 10.10 16 SER C CA 1
ATOM 9006 C C . SER C 1 16 ? 51.664 22.098 5.870 1.00 9.80 16 SER C C 1
ATOM 9007 O O . SER C 1 16 ? 51.772 22.711 4.804 1.00 10.17 16 SER C O 1
ATOM 9010 N N . ILE C 1 17 ? 52.338 20.985 6.146 1.00 9.74 17 ILE C N 1
ATOM 9011 C CA . ILE C 1 17 ? 53.214 20.333 5.198 1.00 11.23 17 ILE C CA 1
ATOM 9012 C C . ILE C 1 17 ? 52.475 19.244 4.440 1.00 10.57 17 ILE C C 1
ATOM 9013 O O . ILE C 1 17 ? 51.622 18.519 4.988 1.00 11.94 17 ILE C O 1
ATOM 9018 N N . VAL C 1 18 ? 52.765 19.125 3.168 1.00 11.82 18 VAL C N 1
ATOM 9019 C CA . VAL C 1 18 ? 52.191 18.082 2.315 1.00 11.85 18 VAL C CA 1
ATOM 9020 C C . VAL C 1 18 ? 53.243 17.594 1.329 1.00 12.29 18 VAL C C 1
ATOM 9021 O O . VAL C 1 18 ? 54.072 18.389 0.843 1.00 11.79 18 VAL C O 1
ATOM 9025 N N . ARG C 1 19 ? 53.174 16.292 1.000 1.00 13.13 19 ARG C N 1
ATOM 9026 C CA . ARG C 1 19 ? 53.950 15.751 -0.088 1.00 13.66 19 ARG C CA 1
ATOM 9027 C C . ARG C 1 19 ? 53.004 15.452 -1.273 1.00 14.02 19 ARG C C 1
ATOM 9028 O O . ARG C 1 19 ? 51.944 14.793 -1.096 1.00 15.11 19 ARG C O 1
ATOM 9036 N N . ALA C 1 20 ? 53.389 15.931 -2.442 1.00 15.58 20 ALA C N 1
ATOM 9037 C CA . ALA C 1 20 ? 52.717 15.583 -3.711 1.00 15.57 20 ALA C CA 1
ATOM 9038 C C . ALA C 1 20 ? 53.771 14.987 -4.621 1.00 16.99 20 ALA C C 1
ATOM 9039 O O . ALA C 1 20 ? 54.601 15.705 -5.170 1.00 15.97 20 ALA C O 1
ATOM 9041 N N . GLY C 1 21 ? 53.806 13.663 -4.722 1.00 16.96 21 GLY C N 1
ATOM 9042 C CA . GLY C 1 21 ? 54.894 13.049 -5.498 1.00 16.78 21 GLY C CA 1
ATOM 9043 C C . GLY C 1 21 ? 56.267 13.321 -4.862 1.00 16.94 21 GLY C C 1
ATOM 9044 O O . GLY C 1 21 ? 56.504 12.946 -3.728 1.00 17.30 21 GLY C O 1
ATOM 9045 N N . ASP C 1 22 ? 57.176 13.944 -5.597 1.00 16.47 22 ASP C N 1
ATOM 9046 C CA . ASP C 1 22 ? 58.509 14.283 -5.114 1.00 16.78 22 ASP C CA 1
ATOM 9047 C C . ASP C 1 22 ? 58.592 15.700 -4.572 1.00 16.03 22 ASP C C 1
ATOM 9048 O O . ASP C 1 22 ? 59.683 16.164 -4.215 1.00 16.33 22 ASP C O 1
ATOM 9053 N N . ASP C 1 23 ? 57.476 16.412 -4.650 1.00 14.82 23 ASP C N 1
ATOM 9054 C CA . ASP C 1 23 ? 57.457 17.799 -4.188 1.00 14.27 23 ASP C CA 1
ATOM 9055 C C . ASP C 1 23 ? 56.847 17.911 -2.807 1.00 12.94 23 ASP C C 1
ATOM 9056 O O . ASP C 1 23 ? 55.857 17.256 -2.519 1.00 14.31 23 ASP C O 1
ATOM 9061 N N . TYR C 1 24 ? 57.449 18.760 -1.985 1.00 12.86 24 TYR C N 1
ATOM 9062 C CA . TYR C 1 24 ? 56.944 19.100 -0.675 1.00 11.69 24 TYR C CA 1
ATOM 9063 C C . TYR C 1 24 ? 56.579 20.566 -0.648 1.00 11.41 24 TYR C C 1
ATOM 9064 O O . TYR C 1 24 ? 57.289 21.402 -1.194 1.00 11.60 24 TYR C O 1
ATOM 9073 N N . TYR C 1 25 ? 55.479 20.862 0.015 1.00 11.39 25 TYR C N 1
ATOM 9074 C CA . TYR C 1 25 ? 55.045 22.230 0.216 1.00 10.35 25 TYR C CA 1
ATOM 9075 C C . TYR C 1 25 ? 54.687 22.420 1.676 1.00 9.76 25 TYR C C 1
ATOM 9076 O O . TYR C 1 25 ? 54.172 21.494 2.348 1.00 11.27 25 TYR C O 1
ATOM 9085 N N . ILE C 1 26 ? 54.898 23.664 2.131 1.00 10.23 26 ILE C N 1
ATOM 9086 C CA . ILE C 1 26 ? 54.436 24.087 3.445 1.00 9.00 26 ILE C CA 1
ATOM 9087 C C . ILE C 1 26 ? 53.621 25.350 3.249 1.00 9.60 26 ILE C C 1
ATOM 9088 O O . ILE C 1 26 ? 54.137 26.314 2.697 1.00 10.19 26 ILE C O 1
ATOM 9093 N N . ALA C 1 27 ? 52.394 25.343 3.735 1.00 9.10 27 ALA C N 1
ATOM 9094 C CA . ALA C 1 27 ? 51.553 26.550 3.842 1.00 8.60 27 ALA C CA 1
ATOM 9095 C C . ALA C 1 27 ? 51.684 27.113 5.254 1.00 9.21 27 ALA C C 1
ATOM 9096 O O . ALA C 1 27 ? 51.625 26.377 6.228 1.00 9.77 27 ALA C O 1
ATOM 9098 N N . THR C 1 28 ? 51.872 28.429 5.354 1.00 9.52 28 THR C N 1
ATOM 9099 C CA . THR C 1 28 ? 51.911 29.096 6.651 1.00 8.42 28 THR C CA 1
ATOM 9100 C C . THR C 1 28 ? 50.882 30.229 6.692 1.00 7.54 28 THR C C 1
ATOM 9101 O O . THR C 1 28 ? 50.511 30.814 5.677 1.00 9.08 28 THR C O 1
ATOM 9105 N N . SER C 1 29 ? 50.485 30.622 7.902 1.00 8.44 29 SER C N 1
ATOM 9106 C CA . SER C 1 29 ? 49.475 31.626 8.120 1.00 8.41 29 SER C CA 1
ATOM 9107 C C . SER C 1 29 ? 50.056 33.009 7.870 1.00 8.68 29 SER C C 1
ATOM 9108 O O . SER C 1 29 ? 51.219 33.272 8.168 1.00 8.74 29 SER C O 1
ATOM 9111 N N . THR C 1 30 ? 49.192 33.924 7.412 1.00 7.80 30 THR C N 1
ATOM 9112 C CA . THR C 1 30 ? 49.577 35.261 7.040 1.00 7.92 30 THR C CA 1
ATOM 9113 C C . THR C 1 30 ? 48.772 36.389 7.727 1.00 8.22 30 THR C C 1
ATOM 9114 O O . THR C 1 30 ? 49.137 37.535 7.572 1.00 8.06 30 THR C O 1
ATOM 9118 N N . PHE C 1 31 ? 47.669 36.053 8.397 1.00 7.87 31 PHE C N 1
ATOM 9119 C CA . PHE C 1 31 ? 46.926 37.066 9.215 1.00 7.61 31 PHE C CA 1
ATOM 9120 C C . PHE C 1 31 ? 46.464 38.223 8.327 1.00 7.39 31 PHE C C 1
ATOM 9121 O O . PHE C 1 31 ? 45.830 37.957 7.300 1.00 7.68 31 PHE C O 1
ATOM 9129 N N . GLU C 1 32 ? 46.801 39.444 8.676 1.00 7.22 32 GLU C N 1
ATOM 9130 C CA . GLU C 1 32 ? 46.372 40.583 7.906 1.00 7.09 32 GLU C CA 1
ATOM 9131 C C . GLU C 1 32 ? 47.224 40.863 6.684 1.00 6.88 32 GLU C C 1
ATOM 9132 O O . GLU C 1 32 ? 46.874 41.753 5.944 1.00 8.30 32 GLU C O 1
ATOM 9138 N N . TRP C 1 33 ? 48.314 40.140 6.466 1.00 6.80 33 TRP C N 1
ATOM 9139 C CA . TRP C 1 33 ? 49.214 40.442 5.382 1.00 7.46 33 TRP C CA 1
ATOM 9140 C C . TRP C 1 33 ? 48.752 39.816 4.059 1.00 7.48 33 TRP C C 1
ATOM 9141 O O . TRP C 1 33 ? 48.337 38.675 4.011 1.00 9.21 33 TRP C O 1
ATOM 9152 N N . PHE C 1 34 ? 48.897 40.560 2.977 1.00 8.00 34 PHE C N 1
ATOM 9153 C CA . PHE C 1 34 ? 48.295 40.217 1.666 1.00 7.97 34 PHE C CA 1
ATOM 9154 C C . PHE C 1 34 ? 49.353 40.163 0.561 1.00 8.84 34 PHE C C 1
ATOM 9155 O O . PHE C 1 34 ? 50.215 41.033 0.520 1.00 8.67 34 PHE C O 1
ATOM 9163 N N . PRO C 1 35 ? 49.303 39.184 -0.342 1.00 8.89 35 PRO C N 1
ATOM 9164 C CA . PRO C 1 35 ? 48.309 38.086 -0.480 1.00 8.89 35 PRO C CA 1
ATOM 9165 C C . PRO C 1 35 ? 48.456 37.004 0.586 1.00 9.15 35 PRO C C 1
ATOM 9166 O O . PRO C 1 35 ? 49.487 36.858 1.267 1.00 9.23 35 PRO C O 1
ATOM 9170 N N . GLY C 1 36 ? 47.388 36.266 0.790 1.00 8.72 36 GLY C N 1
ATOM 9171 C CA . GLY C 1 36 ? 47.285 35.330 1.878 1.00 8.69 36 GLY C CA 1
ATOM 9172 C C . GLY C 1 36 ? 47.792 33.930 1.560 1.00 8.11 36 GLY C C 1
ATOM 9173 O O . GLY C 1 36 ? 47.670 33.397 0.435 1.00 8.90 36 GLY C O 1
ATOM 9174 N N . VAL C 1 37 ? 48.226 33.280 2.646 1.00 8.39 37 VAL C N 1
ATOM 9175 C CA . VAL C 1 37 ? 48.789 31.938 2.776 1.00 8.74 37 VAL C CA 1
ATOM 9176 C C . VAL C 1 37 ? 50.127 31.862 2.006 1.00 9.34 37 VAL C C 1
ATOM 9177 O O . VAL C 1 37 ? 50.144 31.728 0.783 1.00 10.66 37 VAL C O 1
ATOM 9181 N N . GLN C 1 38 ? 51.246 31.882 2.729 1.00 9.33 38 GLN C N 1
ATOM 9182 C CA . GLN C 1 38 ? 52.509 31.684 2.089 1.00 9.25 38 GLN C CA 1
ATOM 9183 C C . GLN C 1 38 ? 52.673 30.206 1.799 1.00 9.19 38 GLN C C 1
ATOM 9184 O O . GLN C 1 38 ? 52.369 29.382 2.657 1.00 9.90 38 GLN C O 1
ATOM 9190 N N . ILE C 1 39 ? 53.183 29.891 0.607 1.00 9.77 39 ILE C N 1
ATOM 9191 C CA . ILE C 1 39 ? 53.554 28.532 0.290 1.00 10.68 39 ILE C CA 1
ATOM 9192 C C . ILE C 1 39 ? 55.004 28.470 -0.121 1.00 10.37 39 ILE C C 1
ATOM 9193 O O . ILE C 1 39 ? 55.434 29.126 -1.050 1.00 10.66 39 ILE C O 1
ATOM 9198 N N . HIS C 1 40 ? 55.754 27.618 0.586 1.00 9.54 40 HIS C N 1
ATOM 9199 C CA . HIS C 1 40 ? 57.148 27.318 0.291 1.00 10.28 40 HIS C CA 1
ATOM 9200 C C . HIS C 1 40 ? 57.245 25.890 -0.253 1.00 10.20 40 HIS C C 1
ATOM 9201 O O . HIS C 1 40 ? 56.428 25.060 0.079 1.00 11.30 40 HIS C O 1
ATOM 9208 N N . HIS C 1 41 ? 58.267 25.650 -1.047 1.00 11.07 41 HIS C N 1
ATOM 9209 C CA . HIS C 1 41 ? 58.478 24.399 -1.756 1.00 10.43 41 HIS C CA 1
ATOM 9210 C C . HIS C 1 41 ? 59.856 23.850 -1.451 1.00 11.03 41 HIS C C 1
ATOM 9211 O O . HIS C 1 41 ? 60.799 24.619 -1.215 1.00 11.57 41 HIS C O 1
ATOM 9218 N N . SER C 1 42 ? 59.965 22.514 -1.478 1.00 11.45 42 SER C N 1
ATOM 9219 C CA . SER C 1 42 ? 61.243 21.833 -1.339 1.00 11.94 42 SER C CA 1
ATOM 9220 C C . SER C 1 42 ? 61.139 20.466 -2.006 1.00 12.67 42 SER C C 1
ATOM 9221 O O . SER C 1 42 ? 60.045 19.907 -2.121 1.00 12.91 42 SER C O 1
ATOM 9224 N N . LYS C 1 43 ? 62.282 19.912 -2.350 1.00 14.52 43 LYS C N 1
ATOM 9225 C CA . LYS C 1 43 ? 62.351 18.507 -2.768 1.00 14.67 43 LYS C CA 1
ATOM 9226 C C . LYS C 1 43 ? 63.180 17.661 -1.818 1.00 15.03 43 LYS C C 1
ATOM 9227 O O . LYS C 1 43 ? 63.276 16.454 -2.003 1.00 16.73 43 LYS C O 1
ATOM 9233 N N . ASP C 1 44 ? 63.678 18.252 -0.730 1.00 14.08 44 ASP C N 1
ATOM 9234 C CA . ASP C 1 44 ? 64.547 17.521 0.181 1.00 14.37 44 ASP C CA 1
ATOM 9235 C C . ASP C 1 44 ? 64.333 17.801 1.666 1.00 14.23 44 ASP C C 1
ATOM 9236 O O . ASP C 1 44 ? 65.032 17.202 2.497 1.00 15.29 44 ASP C O 1
ATOM 9241 N N . LEU C 1 45 ? 63.382 18.677 2.010 1.00 13.89 45 LEU C N 1
ATOM 9242 C CA . LEU C 1 45 ? 63.127 19.133 3.384 1.00 13.85 45 LEU C CA 1
ATOM 9243 C C . LEU C 1 45 ? 64.187 20.042 3.986 1.00 13.56 45 LEU C C 1
ATOM 9244 O O . LEU C 1 45 ? 63.975 20.571 5.092 1.00 15.09 45 LEU C O 1
ATOM 9249 N N . VAL C 1 46 ? 65.296 20.259 3.276 1.00 14.39 46 VAL C N 1
ATOM 9250 C CA . VAL C 1 46 ? 66.449 21.007 3.750 1.00 14.43 46 VAL C CA 1
ATOM 9251 C C . VAL C 1 46 ? 66.486 22.412 3.152 1.00 14.76 46 VAL C C 1
ATOM 9252 O O . VAL C 1 46 ? 66.644 23.410 3.881 1.00 15.81 46 VAL C O 1
ATOM 9256 N N . HIS C 1 47 ? 66.309 22.487 1.836 1.00 14.45 47 HIS C N 1
ATOM 9257 C CA . HIS C 1 47 ? 66.324 23.748 1.094 1.00 14.11 47 HIS C CA 1
ATOM 9258 C C . HIS C 1 47 ? 64.898 24.109 0.690 1.00 12.80 47 HIS C C 1
ATOM 9259 O O . HIS C 1 47 ? 64.186 23.290 0.100 1.00 12.78 47 HIS C O 1
ATOM 9266 N N . TRP C 1 48 ? 64.504 25.345 1.008 1.00 12.58 48 TRP C N 1
ATOM 9267 C CA . TRP C 1 48 ? 63.139 25.823 0.778 1.00 12.12 48 TRP C CA 1
ATOM 9268 C C . TRP C 1 48 ? 63.177 27.142 -0.013 1.00 12.03 48 TRP C C 1
ATOM 9269 O O . TRP C 1 48 ? 64.095 27.934 0.104 1.00 12.89 48 TRP C O 1
ATOM 9280 N N . HIS C 1 49 ? 62.123 27.390 -0.769 1.00 11.87 49 HIS C N 1
ATOM 9281 C CA . HIS C 1 49 ? 61.940 28.651 -1.467 1.00 11.56 49 HIS C CA 1
ATOM 9282 C C . HIS C 1 49 ? 60.472 29.041 -1.487 1.00 10.56 49 HIS C C 1
ATOM 9283 O O . HIS C 1 49 ? 59.595 28.201 -1.511 1.00 11.19 49 HIS C O 1
ATOM 9290 N N . LEU C 1 50 ? 60.194 30.327 -1.370 1.00 10.22 50 LEU C N 1
ATOM 9291 C CA . LEU C 1 50 ? 58.851 30.879 -1.362 1.00 10.26 50 LEU C CA 1
ATOM 9292 C C . LEU C 1 50 ? 58.329 30.928 -2.782 1.00 10.99 50 LEU C C 1
ATOM 9293 O O . LEU C 1 50 ? 58.972 31.578 -3.600 1.00 12.80 50 LEU C O 1
ATOM 9298 N N . VAL C 1 51 ? 57.200 30.263 -3.063 1.00 10.81 51 VAL C N 1
ATOM 9299 C CA . VAL C 1 51 ? 56.709 30.077 -4.422 1.00 11.98 51 VAL C CA 1
ATOM 9300 C C . VAL C 1 51 ? 55.316 30.613 -4.733 1.00 11.85 51 VAL C C 1
ATOM 9301 O O . VAL C 1 51 ? 55.025 30.860 -5.886 1.00 12.18 51 VAL C O 1
ATOM 9305 N N . ALA C 1 52 ? 54.456 30.789 -3.723 1.00 10.78 52 ALA C N 1
ATOM 9306 C CA . ALA C 1 52 ? 53.075 31.156 -4.019 1.00 11.89 52 ALA C CA 1
ATOM 9307 C C . ALA C 1 52 ? 52.351 31.724 -2.849 1.00 10.90 52 ALA C C 1
ATOM 9308 O O . ALA C 1 52 ? 52.714 31.501 -1.703 1.00 11.03 52 ALA C O 1
ATOM 9310 N N . HIS C 1 53 ? 51.314 32.502 -3.176 1.00 9.84 53 HIS C N 1
ATOM 9311 C CA . HIS C 1 53 ? 50.270 32.947 -2.217 1.00 10.18 53 HIS C CA 1
ATOM 9312 C C . HIS C 1 53 ? 48.908 32.807 -2.890 1.00 9.50 53 HIS C C 1
ATOM 9313 O O . HIS C 1 53 ? 48.488 33.696 -3.656 1.00 10.68 53 HIS C O 1
ATOM 9320 N N . PRO C 1 54 ? 48.177 31.720 -2.590 1.00 10.25 54 PRO C N 1
ATOM 9321 C CA . PRO C 1 54 ? 46.950 31.496 -3.322 1.00 10.21 54 PRO C CA 1
ATOM 9322 C C . PRO C 1 54 ? 45.851 32.564 -3.141 1.00 10.30 54 PRO C C 1
ATOM 9323 O O . PRO C 1 54 ? 45.063 32.745 -4.060 1.00 11.74 54 PRO C O 1
ATOM 9327 N N . LEU C 1 55 ? 45.823 33.262 -2.017 1.00 9.77 55 LEU C N 1
ATOM 9328 C CA . LEU C 1 55 ? 44.696 34.137 -1.716 1.00 9.42 55 LEU C CA 1
ATOM 9329 C C . LEU C 1 55 ? 45.053 35.522 -2.221 1.00 9.79 55 LEU C C 1
ATOM 9330 O O . LEU C 1 55 ? 45.479 36.380 -1.445 1.00 10.09 55 LEU C O 1
ATOM 9335 N N . SER C 1 56 ? 44.864 35.727 -3.529 1.00 10.37 56 SER C N 1
ATOM 9336 C CA . SER C 1 56 ? 45.517 36.775 -4.242 1.00 10.39 56 SER C CA 1
ATOM 9337 C C . SER C 1 56 ? 44.615 37.911 -4.684 1.00 10.98 56 SER C C 1
ATOM 9338 O O . SER C 1 56 ? 45.106 38.891 -5.268 1.00 12.05 56 SER C O 1
ATOM 9341 N N . THR C 1 57 ? 43.318 37.782 -4.439 1.00 10.76 57 THR C N 1
ATOM 9342 C CA . THR C 1 57 ? 42.345 38.815 -4.800 1.00 11.35 57 THR C CA 1
ATOM 9343 C C . THR C 1 57 ? 41.352 38.953 -3.666 1.00 10.77 57 THR C C 1
ATOM 9344 O O . THR C 1 57 ? 41.236 38.053 -2.809 1.00 10.84 57 THR C O 1
ATOM 9348 N N . THR C 1 58 ? 40.543 39.994 -3.742 1.00 11.61 58 THR C N 1
ATOM 9349 C CA . THR C 1 58 ? 39.498 40.216 -2.763 1.00 12.28 58 THR C CA 1
ATOM 9350 C C . THR C 1 58 ? 38.350 39.208 -2.826 1.00 12.90 58 THR C C 1
ATOM 9351 O O . THR C 1 58 ? 37.564 39.101 -1.876 1.00 13.82 58 THR C O 1
ATOM 9355 N N A GLU C 1 59 ? 38.255 38.431 -3.908 0.50 13.15 59 GLU C N 1
ATOM 9356 N N B GLU C 1 59 ? 38.264 38.458 -3.925 0.50 13.48 59 GLU C N 1
ATOM 9357 C CA A GLU C 1 59 ? 37.271 37.336 -3.947 0.50 12.77 59 GLU C CA 1
ATOM 9358 C CA B GLU C 1 59 ? 37.288 37.379 -3.984 0.50 13.36 59 GLU C CA 1
ATOM 9359 C C A GLU C 1 59 ? 37.685 36.126 -3.118 0.50 12.69 59 GLU C C 1
ATOM 9360 C C B GLU C 1 59 ? 37.678 36.242 -3.040 0.50 12.85 59 GLU C C 1
ATOM 9361 O O A GLU C 1 59 ? 36.859 35.302 -2.730 0.50 13.96 59 GLU C O 1
ATOM 9362 O O B GLU C 1 59 ? 36.815 35.647 -2.410 0.50 13.23 59 GLU C O 1
ATOM 9373 N N . PHE C 1 60 ? 38.989 35.984 -2.891 1.00 11.40 60 PHE C N 1
ATOM 9374 C CA . PHE C 1 60 ? 39.463 35.030 -1.920 1.00 11.67 60 PHE C CA 1
ATOM 9375 C C . PHE C 1 60 ? 39.433 35.582 -0.513 1.00 11.22 60 PHE C C 1
ATOM 9376 O O . PHE C 1 60 ? 39.162 34.830 0.423 1.00 11.50 60 PHE C O 1
ATOM 9384 N N . LEU C 1 61 ? 39.696 36.864 -0.357 1.00 11.13 61 LEU C N 1
ATOM 9385 C CA . LEU C 1 61 ? 40.119 37.371 0.960 1.00 10.77 61 LEU C CA 1
ATOM 9386 C C . LEU C 1 61 ? 39.918 38.862 1.009 1.00 10.18 61 LEU C C 1
ATOM 9387 O O . LEU C 1 61 ? 40.659 39.596 0.360 1.00 10.07 61 LEU C O 1
ATOM 9392 N N . ASP C 1 62 ? 38.913 39.281 1.774 1.00 10.51 62 ASP C N 1
ATOM 9393 C CA . ASP C 1 62 ? 38.535 40.675 1.896 1.00 10.24 62 ASP C CA 1
ATOM 9394 C C . ASP C 1 62 ? 38.782 41.098 3.337 1.00 9.94 62 ASP C C 1
ATOM 9395 O O . ASP C 1 62 ? 37.960 40.801 4.197 1.00 10.60 62 ASP C O 1
ATOM 9400 N N . MET C 1 63 ? 39.928 41.693 3.603 1.00 9.39 63 MET C N 1
ATOM 9401 C CA . MET C 1 63 ? 40.348 41.978 4.971 1.00 9.21 63 MET C CA 1
ATOM 9402 C C . MET C 1 63 ? 40.325 43.418 5.387 1.00 9.63 63 MET C C 1
ATOM 9403 O O . MET C 1 63 ? 40.827 43.769 6.443 1.00 10.05 63 MET C O 1
ATOM 9408 N N . LYS C 1 64 ? 39.766 44.302 4.579 1.00 10.67 64 LYS C N 1
ATOM 9409 C CA . LYS C 1 64 ? 39.713 45.715 5.023 1.00 12.69 64 LYS C CA 1
ATOM 9410 C C . LYS C 1 64 ? 38.914 45.795 6.322 1.00 10.36 64 LYS C C 1
ATOM 9411 O O . LYS C 1 64 ? 37.874 45.152 6.526 1.00 11.77 64 LYS C O 1
ATOM 9417 N N . GLY C 1 65 ? 39.498 46.472 7.276 1.00 10.29 65 GLY C N 1
ATOM 9418 C CA . GLY C 1 65 ? 38.997 46.562 8.642 1.00 10.15 65 GLY C CA 1
ATOM 9419 C C . GLY C 1 65 ? 39.330 45.446 9.584 1.00 9.64 65 GLY C C 1
ATOM 9420 O O . GLY C 1 65 ? 39.003 45.472 10.762 1.00 10.99 65 GLY C O 1
ATOM 9421 N N . ASN C 1 66 ? 39.915 44.364 9.097 1.00 8.52 66 ASN C N 1
ATOM 9422 C CA . ASN C 1 66 ? 40.175 43.210 9.973 1.00 8.91 66 ASN C CA 1
ATOM 9423 C C . ASN C 1 66 ? 41.046 43.663 11.128 1.00 7.98 66 ASN C C 1
ATOM 9424 O O . ASN C 1 66 ? 42.002 44.424 10.912 1.00 7.64 66 ASN C O 1
ATOM 9429 N N . PRO C 1 67 ? 40.857 43.065 12.297 1.00 7.67 67 PRO C N 1
ATOM 9430 C CA . PRO C 1 67 ? 41.736 43.380 13.432 1.00 8.61 67 PRO C CA 1
ATOM 9431 C C . PRO C 1 67 ? 43.164 42.952 13.146 1.00 7.96 67 PRO C C 1
ATOM 9432 O O . PRO C 1 67 ? 43.400 42.017 12.347 1.00 8.28 67 PRO C O 1
ATOM 9436 N N . ASP C 1 68 ? 44.106 43.616 13.796 1.00 7.59 68 ASP C N 1
ATOM 9437 C CA . ASP C 1 68 ? 45.465 43.088 13.822 1.00 7.87 68 ASP C CA 1
ATOM 9438 C C . ASP C 1 68 ? 45.497 41.664 14.353 1.00 7.95 68 ASP C C 1
ATOM 9439 O O . ASP C 1 68 ? 44.858 41.345 15.342 1.00 8.21 68 ASP C O 1
ATOM 9444 N N . SER C 1 69 ? 46.178 40.791 13.603 1.00 7.21 69 SER C N 1
ATOM 9445 C CA . SER C 1 69 ? 46.267 39.364 13.872 1.00 6.79 69 SER C CA 1
ATOM 9446 C C . SER C 1 69 ? 44.927 38.622 13.734 1.00 7.69 69 SER C C 1
ATOM 9447 O O . SER C 1 69 ? 44.783 37.518 14.225 1.00 8.43 69 SER C O 1
ATOM 9450 N N . GLY C 1 70 ? 43.970 39.263 13.075 1.00 7.79 70 GLY C N 1
ATOM 9451 C CA . GLY C 1 70 ? 42.829 38.593 12.454 1.00 7.48 70 GLY C CA 1
ATOM 9452 C C . GLY C 1 70 ? 43.206 38.086 11.070 1.00 7.90 70 GLY C C 1
ATOM 9453 O O . GLY C 1 70 ? 44.402 37.907 10.782 1.00 8.62 70 GLY C O 1
ATOM 9454 N N . GLY C 1 71 ? 42.215 37.899 10.197 1.00 7.67 71 GLY C N 1
ATOM 9455 C CA . GLY C 1 71 ? 42.518 37.411 8.861 1.00 8.00 71 GLY C CA 1
ATOM 9456 C C . GLY C 1 71 ? 42.948 35.971 8.894 1.00 8.35 71 GLY C C 1
ATOM 9457 O O . GLY C 1 71 ? 42.336 35.159 9.571 1.00 8.82 71 GLY C O 1
ATOM 9458 N N . ILE C 1 72 ? 43.961 35.639 8.111 1.00 8.54 72 ILE C N 1
ATOM 9459 C CA . ILE C 1 72 ? 44.270 34.221 7.825 1.00 9.12 72 ILE C CA 1
ATOM 9460 C C . ILE C 1 72 ? 44.991 33.584 8.990 1.00 8.41 72 ILE C C 1
ATOM 9461 O O . ILE C 1 72 ? 46.154 33.882 9.268 1.00 8.74 72 ILE C O 1
ATOM 9466 N N . TRP C 1 73 ? 44.294 32.666 9.644 1.00 8.84 73 TRP C N 1
ATOM 9467 C CA . TRP C 1 73 ? 44.829 31.882 10.735 1.00 8.26 73 TRP C CA 1
ATOM 9468 C C . TRP C 1 73 ? 45.407 30.580 10.127 1.00 9.30 73 TRP C C 1
ATOM 9469 O O . TRP C 1 73 ? 45.795 30.566 8.957 1.00 8.54 73 TRP C O 1
ATOM 9480 N N . ALA C 1 74 ? 45.592 29.532 10.891 1.00 8.60 74 ALA C N 1
ATOM 9481 C CA . ALA C 1 74 ? 46.301 28.345 10.397 1.00 8.55 74 ALA C CA 1
ATOM 9482 C C . ALA C 1 74 ? 45.645 27.842 9.118 1.00 9.06 74 ALA C C 1
ATOM 9483 O O . ALA C 1 74 ? 44.423 27.627 9.115 1.00 9.44 74 ALA C O 1
ATOM 9485 N N . PRO C 1 75 ? 46.446 27.623 8.063 1.00 9.10 75 PRO C N 1
ATOM 9486 C CA . PRO C 1 75 ? 45.892 27.010 6.861 1.00 9.37 75 PRO C CA 1
ATOM 9487 C C . PRO C 1 75 ? 46.103 25.511 6.799 1.00 9.41 75 PRO C C 1
ATOM 9488 O O . PRO C 1 75 ? 46.878 24.949 7.571 1.00 10.42 75 PRO C O 1
ATOM 9492 N N . ASP C 1 76 ? 45.373 24.858 5.894 1.00 9.71 76 ASP C N 1
ATOM 9493 C CA . ASP C 1 76 ? 45.495 23.399 5.746 1.00 9.56 76 ASP C CA 1
ATOM 9494 C C . ASP C 1 76 ? 45.637 23.065 4.283 1.00 9.65 76 ASP C C 1
ATOM 9495 O O . ASP C 1 76 ? 44.717 23.313 3.511 1.00 11.16 76 ASP C O 1
ATOM 9500 N N . LEU C 1 77 ? 46.803 22.555 3.897 1.00 10.68 77 LEU C N 1
ATOM 9501 C CA . LEU C 1 77 ? 47.056 22.217 2.484 1.00 10.92 77 LEU C CA 1
ATOM 9502 C C . LEU C 1 77 ? 47.227 20.713 2.325 1.00 11.17 77 LEU C C 1
ATOM 9503 O O . LEU C 1 77 ? 48.079 20.105 2.966 1.00 12.61 77 LEU C O 1
ATOM 9508 N N . SER C 1 78 ? 46.418 20.129 1.454 1.00 11.77 78 SER C N 1
ATOM 9509 C CA . SER C 1 78 ? 46.490 18.719 1.165 1.00 11.98 78 SER C CA 1
ATOM 9510 C C . SER C 1 78 ? 46.512 18.475 -0.312 1.00 11.99 78 SER C C 1
ATOM 9511 O O . SER C 1 78 ? 46.361 19.382 -1.120 1.00 12.18 78 SER C O 1
ATOM 9514 N N . TYR C 1 79 ? 46.709 17.206 -0.682 1.00 13.50 79 TYR C N 1
ATOM 9515 C CA . TYR C 1 79 ? 46.821 16.822 -2.063 1.00 13.76 79 TYR C CA 1
ATOM 9516 C C . TYR C 1 79 ? 46.120 15.461 -2.224 1.00 14.44 79 TYR C C 1
ATOM 9517 O O . TYR C 1 79 ? 46.487 14.489 -1.537 1.00 14.87 79 TYR C O 1
ATOM 9526 N N . ALA C 1 80 ? 45.100 15.409 -3.096 1.00 14.44 80 ALA C N 1
ATOM 9527 C CA . ALA C 1 80 ? 44.334 14.216 -3.352 1.00 14.78 80 ALA C CA 1
ATOM 9528 C C . ALA C 1 80 ? 43.577 14.392 -4.636 1.00 14.11 80 ALA C C 1
ATOM 9529 O O . ALA C 1 80 ? 43.217 15.481 -5.010 1.00 14.15 80 ALA C O 1
ATOM 9531 N N . ASP C 1 81 ? 43.347 13.294 -5.350 1.00 14.68 81 ASP C N 1
ATOM 9532 C CA . ASP C 1 81 ? 42.486 13.311 -6.548 1.00 16.24 81 ASP C CA 1
ATOM 9533 C C . ASP C 1 81 ? 42.989 14.330 -7.569 1.00 15.64 81 ASP C C 1
ATOM 9534 O O . ASP C 1 81 ? 42.207 15.052 -8.184 1.00 17.93 81 ASP C O 1
ATOM 9539 N N . GLY C 1 82 ? 44.304 14.393 -7.746 1.00 15.98 82 GLY C N 1
ATOM 9540 C CA . GLY C 1 82 ? 44.898 15.229 -8.765 1.00 16.68 82 GLY C CA 1
ATOM 9541 C C . GLY C 1 82 ? 44.890 16.718 -8.514 1.00 17.30 82 GLY C C 1
ATOM 9542 O O . GLY C 1 82 ? 45.168 17.505 -9.431 1.00 18.47 82 GLY C O 1
ATOM 9543 N N . LYS C 1 83 ? 44.581 17.131 -7.279 1.00 16.69 83 LYS C N 1
ATOM 9544 C CA . LYS C 1 83 ? 44.676 18.538 -6.976 1.00 17.23 83 LYS C CA 1
ATOM 9545 C C . LYS C 1 83 ? 45.071 18.821 -5.543 1.00 15.12 83 LYS C C 1
ATOM 9546 O O . LYS C 1 83 ? 44.990 17.964 -4.670 1.00 14.80 83 LYS C O 1
ATOM 9552 N N . PHE C 1 84 ? 45.475 20.067 -5.352 1.00 13.76 84 PHE C N 1
ATOM 9553 C CA . PHE C 1 84 ? 45.678 20.640 -4.020 1.00 13.34 84 PHE C CA 1
ATOM 9554 C C . PHE C 1 84 ? 44.372 21.144 -3.483 1.00 11.85 84 PHE C C 1
ATOM 9555 O O . PHE C 1 84 ? 43.594 21.714 -4.221 1.00 12.69 84 PHE C O 1
ATOM 9563 N N . TRP C 1 85 ? 44.188 20.986 -2.170 1.00 11.71 85 TRP C N 1
ATOM 9564 C CA . TRP C 1 85 ? 43.033 21.454 -1.476 1.00 10.54 85 TRP C CA 1
ATOM 9565 C C . TRP C 1 85 ? 43.576 22.345 -0.368 1.00 10.67 85 TRP C C 1
ATOM 9566 O O . TRP C 1 85 ? 44.388 21.905 0.429 1.00 11.49 85 TRP C O 1
ATOM 9577 N N . LEU C 1 86 ? 43.084 23.571 -0.301 1.00 10.50 86 LEU C N 1
ATOM 9578 C CA . LEU C 1 86 ? 43.483 24.538 0.712 1.00 9.73 86 LEU C CA 1
ATOM 9579 C C . LEU C 1 86 ? 42.258 24.961 1.497 1.00 10.50 86 LEU C C 1
ATOM 9580 O O . LEU C 1 86 ? 41.295 25.513 0.934 1.00 10.69 86 LEU C O 1
ATOM 9585 N N . ILE C 1 87 ? 42.336 24.696 2.788 1.00 9.98 87 ILE C N 1
ATOM 9586 C CA . ILE C 1 87 ? 41.369 25.215 3.758 1.00 9.79 87 ILE C CA 1
ATOM 9587 C C . ILE C 1 87 ? 41.989 26.426 4.412 1.00 8.90 87 ILE C C 1
ATOM 9588 O O . ILE C 1 87 ? 43.117 26.361 4.864 1.00 10.04 87 ILE C O 1
ATOM 9593 N N . TYR C 1 88 ? 41.247 27.530 4.405 1.00 9.27 88 TYR C N 1
ATOM 9594 C CA . TYR C 1 88 ? 41.736 28.768 5.045 1.00 9.48 88 TYR C CA 1
ATOM 9595 C C . TYR C 1 88 ? 40.619 29.396 5.827 1.00 9.22 88 TYR C C 1
ATOM 9596 O O . TYR C 1 88 ? 39.441 29.112 5.581 1.00 9.97 88 TYR C O 1
ATOM 9605 N N . THR C 1 89 ? 41.018 30.277 6.744 1.00 8.80 89 THR C N 1
ATOM 9606 C CA . THR C 1 89 ? 40.100 30.857 7.717 1.00 8.60 89 THR C CA 1
ATOM 9607 C C . THR C 1 89 ? 40.354 32.341 7.790 1.00 8.49 89 THR C C 1
ATOM 9608 O O . THR C 1 89 ? 41.475 32.764 8.029 1.00 8.94 89 THR C O 1
ATOM 9612 N N . ASP C 1 90 ? 39.285 33.115 7.602 1.00 9.02 90 ASP C N 1
ATOM 9613 C CA . ASP C 1 90 ? 39.293 34.582 7.841 1.00 8.36 90 ASP C CA 1
ATOM 9614 C C . ASP C 1 90 ? 38.656 34.883 9.155 1.00 8.32 90 ASP C C 1
ATOM 9615 O O . ASP C 1 90 ? 37.465 34.599 9.355 1.00 8.96 90 ASP C O 1
ATOM 9620 N N . VAL C 1 91 ? 39.473 35.302 10.122 1.00 8.51 91 VAL C N 1
ATOM 9621 C CA . VAL C 1 91 ? 39.013 35.572 11.480 1.00 8.78 91 VAL C CA 1
ATOM 9622 C C . VAL C 1 91 ? 38.717 37.056 11.617 1.00 9.34 91 VAL C C 1
ATOM 9623 O O . VAL C 1 91 ? 39.583 37.915 11.350 1.00 9.27 91 VAL C O 1
ATOM 9627 N N . LYS C 1 92 ? 37.508 37.349 12.034 1.00 8.23 92 LYS C N 1
ATOM 9628 C CA . LYS C 1 92 ? 37.029 38.730 12.181 1.00 8.28 92 LYS C CA 1
ATOM 9629 C C . LYS C 1 92 ? 37.078 39.304 13.577 1.00 9.08 92 LYS C C 1
ATOM 9630 O O . LYS C 1 92 ? 37.070 40.518 13.719 1.00 9.86 92 LYS C O 1
ATOM 9636 N N . VAL C 1 93 ? 37.045 38.444 14.597 1.00 7.65 93 VAL C N 1
ATOM 9637 C CA . VAL C 1 93 ? 37.067 38.865 15.999 1.00 8.44 93 VAL C CA 1
ATOM 9638 C C . VAL C 1 93 ? 38.161 38.070 16.706 1.00 8.05 93 VAL C C 1
ATOM 9639 O O . VAL C 1 93 ? 38.188 36.836 16.618 1.00 9.37 93 VAL C O 1
ATOM 9643 N N A VAL C 1 94 ? 39.096 38.762 17.371 0.50 9.17 94 VAL C N 1
ATOM 9644 N N B VAL C 1 94 ? 39.022 38.782 17.429 0.50 10.22 94 VAL C N 1
ATOM 9645 C CA A VAL C 1 94 ? 40.272 38.092 17.927 0.50 8.16 94 VAL C CA 1
ATOM 9646 C CA B VAL C 1 94 ? 40.243 38.205 17.938 0.50 10.27 94 VAL C CA 1
ATOM 9647 C C A VAL C 1 94 ? 40.428 38.234 19.434 0.50 8.59 94 VAL C C 1
ATOM 9648 C C B VAL C 1 94 ? 40.424 38.527 19.435 0.50 10.37 94 VAL C C 1
ATOM 9649 O O A VAL C 1 94 ? 41.424 37.816 19.982 0.50 8.84 94 VAL C O 1
ATOM 9650 O O B VAL C 1 94 ? 41.433 38.201 20.032 0.50 10.83 94 VAL C O 1
ATOM 9657 N N A ASP C 1 95 ? 39.422 38.746 20.121 0.50 8.96 95 ASP C N 1
ATOM 9658 N N B ASP C 1 95 ? 39.426 39.136 20.053 0.50 10.40 95 ASP C N 1
ATOM 9659 C CA A ASP C 1 95 ? 39.518 38.919 21.554 0.50 9.75 95 ASP C CA 1
ATOM 9660 C CA B ASP C 1 95 ? 39.421 39.263 21.511 0.50 10.53 95 ASP C CA 1
ATOM 9661 C C A ASP C 1 95 ? 38.108 39.043 22.104 0.50 9.54 95 ASP C C 1
ATOM 9662 C C B ASP C 1 95 ? 38.028 38.904 22.055 0.50 10.00 95 ASP C C 1
ATOM 9663 O O A ASP C 1 95 ? 37.204 39.558 21.425 0.50 9.30 95 ASP C O 1
ATOM 9664 O O B ASP C 1 95 ? 37.033 38.852 21.296 0.50 10.26 95 ASP C O 1
ATOM 9673 N N . GLY C 1 96 ? 37.947 38.625 23.356 1.00 9.48 96 GLY C N 1
ATOM 9674 C CA . GLY C 1 96 ? 36.634 38.510 24.018 1.00 9.23 96 GLY C CA 1
ATOM 9675 C C . GLY C 1 96 ? 36.052 37.127 23.986 1.00 9.04 96 GLY C C 1
ATOM 9676 O O . GLY C 1 96 ? 36.787 36.137 23.893 1.00 10.45 96 GLY C O 1
ATOM 9677 N N . MET C 1 97 ? 34.742 37.039 24.124 1.00 8.95 97 MET C N 1
ATOM 9678 C CA . MET C 1 97 ? 34.047 35.723 24.310 1.00 8.76 97 MET C CA 1
ATOM 9679 C C . MET C 1 97 ? 33.855 34.917 23.050 1.00 8.65 97 MET C C 1
ATOM 9680 O O . MET C 1 97 ? 33.712 33.705 23.134 1.00 10.18 97 MET C O 1
ATOM 9685 N N . TRP C 1 98 ? 33.869 35.599 21.895 1.00 8.59 98 TRP C N 1
ATOM 9686 C CA . TRP C 1 98 ? 33.703 34.934 20.596 1.00 8.66 98 TRP C CA 1
ATOM 9687 C C . TRP C 1 98 ? 34.968 35.101 19.762 1.00 8.69 98 TRP C C 1
ATOM 9688 O O . TRP C 1 98 ? 35.883 35.910 20.059 1.00 9.15 98 TRP C O 1
ATOM 9699 N N . LYS C 1 99 ? 35.046 34.263 18.721 1.00 9.39 99 LYS C N 1
ATOM 9700 C CA . LYS C 1 99 ? 36.149 34.303 17.784 1.00 9.24 99 LYS C CA 1
ATOM 9701 C C . LYS C 1 99 ? 35.602 34.141 16.359 1.00 9.25 99 LYS C C 1
ATOM 9702 O O . LYS C 1 99 ? 35.954 33.215 15.634 1.00 10.47 99 LYS C O 1
ATOM 9708 N N . ASP C 1 100 ? 34.660 34.998 16.000 1.00 9.08 100 ASP C N 1
ATOM 9709 C CA . ASP C 1 100 ? 33.953 34.921 14.741 1.00 9.03 100 ASP C CA 1
ATOM 9710 C C . ASP C 1 100 ? 34.938 34.775 13.592 1.00 8.18 100 ASP C C 1
ATOM 9711 O O . ASP C 1 100 ? 35.891 35.544 13.391 1.00 8.68 100 ASP C O 1
ATOM 9716 N N . CYS C 1 101 ? 34.673 33.735 12.799 1.00 8.15 101 CYS C N 1
ATOM 9717 C CA . CYS C 1 101 ? 35.507 33.377 11.680 1.00 8.07 101 CYS C CA 1
ATOM 9718 C C . CYS C 1 101 ? 34.746 32.582 10.636 1.00 8.88 101 CYS C C 1
ATOM 9719 O O . CYS C 1 101 ? 33.628 32.121 10.861 1.00 10.10 101 CYS C O 1
ATOM 9722 N N . HIS C 1 102 ? 35.375 32.384 9.497 1.00 9.07 102 HIS C N 1
ATOM 9723 C CA . HIS C 1 102 ? 34.797 31.642 8.371 1.00 8.16 102 HIS C CA 1
ATOM 9724 C C . HIS C 1 102 ? 35.872 30.820 7.716 1.00 8.58 102 HIS C C 1
ATOM 9725 O O . HIS C 1 102 ? 36.950 31.327 7.371 1.00 8.91 102 HIS C O 1
ATOM 9732 N N . ASN C 1 103 ? 35.582 29.507 7.577 1.00 8.88 103 ASN C N 1
ATOM 9733 C CA . ASN C 1 103 ? 36.465 28.553 6.909 1.00 8.31 103 ASN C CA 1
ATOM 9734 C C . ASN C 1 103 ? 36.027 28.324 5.469 1.00 9.44 103 ASN C C 1
ATOM 9735 O O . ASN C 1 103 ? 34.835 28.124 5.211 1.00 10.24 103 ASN C O 1
ATOM 9740 N N . TYR C 1 104 ? 37.008 28.346 4.563 1.00 9.53 104 TYR C N 1
ATOM 9741 C CA . TYR C 1 104 ? 36.767 28.213 3.117 1.00 9.58 104 TYR C CA 1
ATOM 9742 C C . TYR C 1 104 ? 37.628 27.116 2.538 1.00 10.80 104 TYR C C 1
ATOM 9743 O O . TYR C 1 104 ? 38.730 26.845 3.056 1.00 10.26 104 TYR C O 1
ATOM 9752 N N . LEU C 1 105 ? 37.146 26.536 1.441 1.00 10.49 105 LEU C N 1
ATOM 9753 C CA . LEU C 1 105 ? 37.906 25.580 0.653 1.00 11.48 105 LEU C CA 1
ATOM 9754 C C . LEU C 1 105 ? 38.158 26.154 -0.744 1.00 11.39 105 LEU C C 1
ATOM 9755 O O . LEU C 1 105 ? 37.209 26.627 -1.401 1.00 11.31 105 LEU C O 1
ATOM 9760 N N . THR C 1 106 ? 39.408 26.076 -1.216 1.00 10.75 106 THR C N 1
ATOM 9761 C CA . THR C 1 106 ? 39.760 26.369 -2.621 1.00 11.20 106 THR C CA 1
ATOM 9762 C C . THR C 1 106 ? 40.723 25.298 -3.076 1.00 10.26 106 THR C C 1
ATOM 9763 O O . THR C 1 106 ? 41.441 24.708 -2.286 1.00 11.86 106 THR C O 1
ATOM 9767 N N . THR C 1 107 ? 40.699 24.986 -4.370 1.00 11.09 107 THR C N 1
ATOM 9768 C CA . THR C 1 107 ? 41.506 23.908 -4.904 1.00 12.13 107 THR C CA 1
ATOM 9769 C C . THR C 1 107 ? 42.256 24.384 -6.142 1.00 11.34 107 THR C C 1
ATOM 9770 O O . THR C 1 107 ? 41.868 25.337 -6.789 1.00 12.72 107 THR C O 1
ATOM 9774 N N . ALA C 1 108 ? 43.283 23.642 -6.519 1.00 12.28 108 ALA C N 1
ATOM 9775 C CA . ALA C 1 108 ? 44.090 23.972 -7.690 1.00 13.55 108 ALA C CA 1
ATOM 9776 C C . ALA C 1 108 ? 44.840 22.750 -8.178 1.00 14.42 108 ALA C C 1
ATOM 9777 O O . ALA C 1 108 ? 45.276 21.946 -7.369 1.00 14.83 108 ALA C O 1
ATOM 9779 N N . GLU C 1 109 ? 44.991 22.622 -9.488 1.00 15.05 109 GLU C N 1
ATOM 9780 C CA . GLU C 1 109 ? 45.897 21.605 -10.020 1.00 16.77 109 GLU C CA 1
ATOM 9781 C C . GLU C 1 109 ? 47.369 21.974 -9.894 1.00 16.95 109 GLU C C 1
ATOM 9782 O O . GLU C 1 109 ? 48.227 21.089 -9.774 1.00 19.44 109 GLU C O 1
ATOM 9788 N N A ASP C 1 110 ? 47.669 23.254 -9.920 0.50 16.95 110 ASP C N 1
ATOM 9789 N N B ASP C 1 110 ? 47.650 23.273 -9.933 0.50 17.10 110 ASP C N 1
ATOM 9790 C CA A ASP C 1 110 ? 49.040 23.703 -9.746 0.50 17.56 110 ASP C CA 1
ATOM 9791 C CA B ASP C 1 110 ? 49.008 23.855 -9.871 0.50 17.21 110 ASP C CA 1
ATOM 9792 C C A ASP C 1 110 ? 49.076 24.663 -8.603 0.50 17.03 110 ASP C C 1
ATOM 9793 C C B ASP C 1 110 ? 49.065 24.684 -8.605 0.50 16.91 110 ASP C C 1
ATOM 9794 O O A ASP C 1 110 ? 48.223 25.522 -8.484 0.50 15.94 110 ASP C O 1
ATOM 9795 O O B ASP C 1 110 ? 48.186 25.492 -8.390 0.50 15.89 110 ASP C O 1
ATOM 9804 N N . ILE C 1 111 ? 50.130 24.558 -7.809 1.00 16.64 111 ILE C N 1
ATOM 9805 C CA . ILE C 1 111 ? 50.278 25.386 -6.609 1.00 17.26 111 ILE C CA 1
ATOM 9806 C C . ILE C 1 111 ? 50.212 26.888 -6.902 1.00 17.16 111 ILE C C 1
ATOM 9807 O O . ILE C 1 111 ? 49.742 27.662 -6.068 1.00 16.18 111 ILE C O 1
ATOM 9812 N N . LYS C 1 112 ? 50.657 27.297 -8.078 1.00 17.29 112 LYS C N 1
ATOM 9813 C CA . LYS C 1 112 ? 50.620 28.697 -8.478 1.00 19.87 112 LYS C CA 1
ATOM 9814 C C . LYS C 1 112 ? 49.285 29.143 -9.077 1.00 19.98 112 LYS C C 1
ATOM 9815 O O . LYS C 1 112 ? 49.128 30.303 -9.475 1.00 22.33 112 LYS C O 1
ATOM 9821 N N . GLY C 1 113 ? 48.307 28.244 -9.111 1.00 18.22 113 GLY C N 1
ATOM 9822 C CA . GLY C 1 113 ? 46.988 28.586 -9.561 1.00 18.03 113 GLY C CA 1
ATOM 9823 C C . GLY C 1 113 ? 46.723 28.168 -10.992 1.00 17.46 113 GLY C C 1
ATOM 9824 O O . GLY C 1 113 ? 47.636 27.671 -11.677 1.00 18.36 113 GLY C O 1
ATOM 9825 N N . PRO C 1 114 ? 45.521 28.474 -11.500 1.00 16.51 114 PRO C N 1
ATOM 9826 C CA . PRO C 1 114 ? 44.459 29.190 -10.764 1.00 15.66 114 PRO C CA 1
ATOM 9827 C C . PRO C 1 114 ? 43.824 28.387 -9.631 1.00 15.27 114 PRO C C 1
ATOM 9828 O O . PRO C 1 114 ? 43.737 27.158 -9.691 1.00 15.58 114 PRO C O 1
ATOM 9832 N N . TRP C 1 115 ? 43.399 29.092 -8.582 1.00 12.98 115 TRP C N 1
ATOM 9833 C CA . TRP C 1 115 ? 42.668 28.470 -7.458 1.00 13.11 115 TRP C CA 1
ATOM 9834 C C . TRP C 1 115 ? 41.193 28.726 -7.674 1.00 12.88 115 TRP C C 1
ATOM 9835 O O . TRP C 1 115 ? 40.758 29.803 -8.106 1.00 13.97 115 TRP C O 1
ATOM 9846 N N . SER C 1 116 ? 40.392 27.737 -7.320 1.00 12.36 116 SER C N 1
ATOM 9847 C CA . SER C 1 116 ? 38.967 27.805 -7.526 1.00 13.71 116 SER C CA 1
ATOM 9848 C C . SER C 1 116 ? 38.244 28.796 -6.659 1.00 12.38 116 SER C C 1
ATOM 9849 O O . SER C 1 116 ? 38.675 29.157 -5.564 1.00 12.22 116 SER C O 1
ATOM 9852 N N . LYS C 1 117 ? 37.089 29.235 -7.132 1.00 13.07 117 LYS C N 1
ATOM 9853 C CA . LYS C 1 117 ? 36.268 30.127 -6.317 1.00 13.47 117 LYS C CA 1
ATOM 9854 C C . LYS C 1 117 ? 36.023 29.484 -4.942 1.00 13.25 117 LYS C C 1
ATOM 9855 O O . LYS C 1 117 ? 35.621 28.361 -4.868 1.00 12.62 117 LYS C O 1
ATOM 9861 N N A PRO C 1 118 ? 36.342 30.200 -3.861 0.50 12.49 118 PRO C N 1
ATOM 9862 N N B PRO C 1 118 ? 36.248 30.230 -3.861 0.50 11.91 118 PRO C N 1
ATOM 9863 C CA A PRO C 1 118 ? 36.134 29.668 -2.516 0.50 11.68 118 PRO C CA 1
ATOM 9864 C CA B PRO C 1 118 ? 36.204 29.518 -2.589 0.50 11.21 118 PRO C CA 1
ATOM 9865 C C A PRO C 1 118 ? 34.724 29.122 -2.252 0.50 11.55 118 PRO C C 1
ATOM 9866 C C B PRO C 1 118 ? 34.773 29.142 -2.196 0.50 11.20 118 PRO C C 1
ATOM 9867 O O A PRO C 1 118 ? 33.731 29.729 -2.692 0.50 12.32 118 PRO C O 1
ATOM 9868 O O B PRO C 1 118 ? 33.829 29.891 -2.475 0.50 11.62 118 PRO C O 1
ATOM 9875 N N . ILE C 1 119 ? 34.665 28.025 -1.502 1.00 11.27 119 ILE C N 1
ATOM 9876 C CA . ILE C 1 119 ? 33.429 27.515 -0.958 1.00 11.79 119 ILE C CA 1
ATOM 9877 C C . ILE C 1 119 ? 33.466 27.799 0.551 1.00 11.30 119 ILE C C 1
ATOM 9878 O O . ILE C 1 119 ? 34.372 27.338 1.266 1.00 10.73 119 ILE C O 1
ATOM 9883 N N . LEU C 1 120 ? 32.456 28.481 1.047 1.00 10.99 120 LEU C N 1
ATOM 9884 C CA . LEU C 1 120 ? 32.324 28.735 2.475 1.00 11.64 120 LEU C CA 1
ATOM 9885 C C . LEU C 1 120 ? 31.830 27.472 3.160 1.00 11.96 120 LEU C C 1
ATOM 9886 O O . LEU C 1 120 ? 30.769 26.912 2.804 1.00 12.11 120 LEU C O 1
ATOM 9891 N N . LEU C 1 121 ? 32.596 26.984 4.120 1.00 11.69 121 LEU C N 1
ATOM 9892 C CA . LEU C 1 121 ? 32.309 25.755 4.825 1.00 11.22 121 LEU C CA 1
ATOM 9893 C C . LEU C 1 121 ? 31.474 25.937 6.067 1.00 11.28 121 LEU C C 1
ATOM 9894 O O . LEU C 1 121 ? 30.400 25.332 6.202 1.00 12.31 121 LEU C O 1
ATOM 9899 N N . ASN C 1 122 ? 31.990 26.699 7.021 1.00 10.39 122 ASN C N 1
ATOM 9900 C CA . ASN C 1 122 ? 31.429 26.790 8.355 1.00 10.28 122 ASN C CA 1
ATOM 9901 C C . ASN C 1 122 ? 32.211 27.857 9.125 1.00 9.31 122 ASN C C 1
ATOM 9902 O O . ASN C 1 122 ? 33.108 28.500 8.586 1.00 9.42 122 ASN C O 1
ATOM 9907 N N . GLY C 1 123 ? 31.818 28.063 10.358 1.00 9.00 123 GLY C N 1
ATOM 9908 C CA . GLY C 1 123 ? 32.431 28.983 11.278 1.00 9.15 123 GLY C CA 1
ATOM 9909 C C . GLY C 1 123 ? 32.504 28.540 12.725 1.00 9.36 123 GLY C C 1
ATOM 9910 O O . GLY C 1 123 ? 32.811 29.368 13.596 1.00 9.43 123 GLY C O 1
ATOM 9911 N N . ALA C 1 124 ? 32.304 27.239 12.972 1.00 9.64 124 ALA C N 1
ATOM 9912 C CA . ALA C 1 124 ? 32.146 26.693 14.322 1.00 9.91 124 ALA C CA 1
ATOM 9913 C C . ALA C 1 124 ? 33.421 26.797 15.149 1.00 9.58 124 ALA C C 1
ATOM 9914 O O . ALA C 1 124 ? 33.399 26.769 16.348 1.00 10.35 124 ALA C O 1
ATOM 9916 N N . GLY C 1 125 ? 34.537 26.974 14.454 1.00 8.95 125 GLY C N 1
ATOM 9917 C CA . GLY C 1 125 ? 35.836 27.173 15.065 1.00 9.48 125 GLY C CA 1
ATOM 9918 C C . GLY C 1 125 ? 36.851 27.321 13.961 1.00 9.16 125 GLY C C 1
ATOM 9919 O O . GLY C 1 125 ? 36.547 27.104 12.803 1.00 11.29 125 GLY C O 1
ATOM 9920 N N . PHE C 1 126 ? 38.057 27.735 14.320 1.00 9.13 126 PHE C N 1
ATOM 9921 C CA . PHE C 1 126 ? 39.163 27.918 13.411 1.00 8.95 126 PHE C CA 1
ATOM 9922 C C . PHE C 1 126 ? 39.935 26.570 13.326 1.00 8.83 126 PHE C C 1
ATOM 9923 O O . PHE C 1 126 ? 39.536 25.544 13.893 1.00 9.31 126 PHE C O 1
ATOM 9931 N N . ASP C 1 127 ? 41.058 26.601 12.633 1.00 9.32 127 ASP C N 1
ATOM 9932 C CA . ASP C 1 127 ? 41.914 25.452 12.422 1.00 9.64 127 ASP C CA 1
ATOM 9933 C C . ASP C 1 127 ? 41.193 24.312 11.723 1.00 9.56 127 ASP C C 1
ATOM 9934 O O . ASP C 1 127 ? 41.367 23.129 12.043 1.00 11.45 127 ASP C O 1
ATOM 9939 N N . ALA C 1 128 ? 40.421 24.673 10.708 1.00 9.48 128 ALA C N 1
ATOM 9940 C CA . ALA C 1 128 ? 39.771 23.664 9.898 1.00 10.34 128 ALA C CA 1
ATOM 9941 C C . ALA C 1 128 ? 40.809 22.940 9.029 1.00 10.51 128 ALA C C 1
ATOM 9942 O O . ALA C 1 128 ? 41.771 23.545 8.513 1.00 10.98 128 ALA C O 1
ATOM 9944 N N . SER C 1 129 ? 40.647 21.640 8.863 1.00 10.63 129 SER C N 1
ATOM 9945 C CA . SER C 1 129 ? 41.599 20.801 8.126 1.00 10.95 129 SER C CA 1
ATOM 9946 C C . SER C 1 129 ? 40.822 19.704 7.395 1.00 11.21 129 SER C C 1
ATOM 9947 O O . SER C 1 129 ? 39.890 19.127 7.957 1.00 11.79 129 SER C O 1
ATOM 9950 N N . LEU C 1 130 ? 41.180 19.447 6.153 1.00 12.03 130 LEU C N 1
ATOM 9951 C CA . LEU C 1 130 ? 40.475 18.455 5.328 1.00 12.09 130 LEU C CA 1
ATOM 9952 C C . LEU C 1 130 ? 41.227 17.148 5.278 1.00 12.88 130 LEU C C 1
ATOM 9953 O O . LEU C 1 130 ? 42.402 17.132 4.982 1.00 15.26 130 LEU C O 1
ATOM 9958 N N . PHE C 1 131 ? 40.502 16.063 5.504 1.00 12.65 131 PHE C N 1
ATOM 9959 C CA . PHE C 1 131 ? 41.064 14.711 5.557 1.00 12.80 131 PHE C CA 1
ATOM 9960 C C . PHE C 1 131 ? 40.452 13.878 4.442 1.00 13.68 131 PHE C C 1
ATOM 9961 O O . PHE C 1 131 ? 39.257 13.898 4.250 1.00 14.77 131 PHE C O 1
ATOM 9969 N N . HIS C 1 132 ? 41.316 13.206 3.710 1.00 13.64 132 HIS C N 1
ATOM 9970 C CA . HIS C 1 132 ? 40.910 12.406 2.553 1.00 14.04 132 HIS C CA 1
ATOM 9971 C C . HIS C 1 132 ? 40.911 10.949 2.980 1.00 15.75 132 HIS C C 1
ATOM 9972 O O . HIS C 1 132 ? 41.970 10.327 3.027 1.00 17.62 132 HIS C O 1
ATOM 9979 N N . ASP C 1 133 ? 39.749 10.438 3.377 1.00 16.52 133 ASP C N 1
ATOM 9980 C CA . ASP C 1 133 ? 39.642 9.086 3.861 1.00 17.26 133 ASP C CA 1
ATOM 9981 C C . ASP C 1 133 ? 39.912 8.071 2.735 1.00 18.56 133 ASP C C 1
ATOM 9982 O O . ASP C 1 133 ? 39.535 8.304 1.579 1.00 18.23 133 ASP C O 1
ATOM 9987 N N . PRO C 1 134 ? 40.536 6.925 3.070 1.00 20.31 134 PRO C N 1
ATOM 9988 C CA . PRO C 1 134 ? 40.749 5.879 2.053 1.00 21.22 134 PRO C CA 1
ATOM 9989 C C . PRO C 1 134 ? 39.478 5.454 1.309 1.00 21.86 134 PRO C C 1
ATOM 9990 O O . PRO C 1 134 ? 39.567 4.958 0.155 1.00 23.75 134 PRO C O 1
ATOM 9994 N N . SER C 1 135 ? 38.321 5.616 1.946 1.00 21.36 135 SER C N 1
ATOM 9995 C CA . SER C 1 135 ? 37.020 5.316 1.303 1.00 21.09 135 SER C CA 1
ATOM 9996 C C . SER C 1 135 ? 36.677 6.207 0.117 1.00 21.93 135 SER C C 1
ATOM 9997 O O . SER C 1 135 ? 35.788 5.847 -0.659 1.00 23.73 135 SER C O 1
ATOM 10000 N N . GLY C 1 136 ? 37.331 7.369 -0.007 1.00 20.42 136 GLY C N 1
ATOM 10001 C CA . GLY C 1 136 ? 37.035 8.363 -1.032 1.00 20.14 136 GLY C CA 1
ATOM 10002 C C . GLY C 1 136 ? 36.184 9.505 -0.496 1.00 19.35 136 GLY C C 1
ATOM 10003 O O . GLY C 1 136 ? 36.043 10.542 -1.149 1.00 20.15 136 GLY C O 1
ATOM 10004 N N . LYS C 1 137 ? 35.584 9.319 0.671 1.00 18.95 137 LYS C N 1
ATOM 10005 C CA . LYS C 1 137 ? 34.909 10.420 1.367 1.00 18.18 137 LYS C CA 1
ATOM 10006 C C . LYS C 1 137 ? 35.900 11.414 1.925 1.00 17.11 137 LYS C C 1
ATOM 10007 O O . LYS C 1 137 ? 37.045 11.092 2.162 1.00 17.12 137 LYS C O 1
ATOM 10013 N N . LYS C 1 138 ? 35.382 12.608 2.142 1.00 16.42 138 LYS C N 1
ATOM 10014 C CA . LYS C 1 138 ? 36.178 13.731 2.672 1.00 15.65 138 LYS C CA 1
ATOM 10015 C C . LYS C 1 138 ? 35.566 14.173 4.002 1.00 15.33 138 LYS C C 1
ATOM 10016 O O . LYS C 1 138 ? 34.348 14.165 4.160 1.00 14.18 138 LYS C O 1
ATOM 10022 N N . TYR C 1 139 ? 36.428 14.553 4.951 1.00 14.25 139 TYR C N 1
ATOM 10023 C CA . TYR C 1 139 ? 36.001 15.013 6.276 1.00 13.96 139 TYR C CA 1
ATOM 10024 C C . TYR C 1 139 ? 36.708 16.292 6.655 1.00 13.18 139 TYR C C 1
ATOM 10025 O O . TYR C 1 139 ? 37.884 16.456 6.336 1.00 14.24 139 TYR C O 1
ATOM 10034 N N . LEU C 1 140 ? 35.979 17.183 7.290 1.00 12.68 140 LEU C N 1
ATOM 10035 C CA . LEU C 1 140 ? 36.584 18.391 7.899 1.00 11.66 140 LEU C CA 1
ATOM 10036 C C . LEU C 1 140 ? 36.634 18.181 9.381 1.00 11.75 140 LEU C C 1
ATOM 10037 O O . LEU C 1 140 ? 35.662 17.781 10.003 1.00 12.28 140 LEU C O 1
ATOM 10042 N N . VAL C 1 141 ? 37.784 18.515 9.956 1.00 11.77 141 VAL C N 1
ATOM 10043 C CA . VAL C 1 141 ? 37.905 18.694 11.410 1.00 11.32 141 VAL C CA 1
ATOM 10044 C C . VAL C 1 141 ? 38.232 20.142 11.696 1.00 11.81 141 VAL C C 1
ATOM 10045 O O . VAL C 1 141 ? 38.964 20.761 10.950 1.00 11.97 141 VAL C O 1
ATOM 10049 N N . ASN C 1 142 ? 37.714 20.646 12.796 1.00 10.76 142 ASN C N 1
ATOM 10050 C CA . ASN C 1 142 ? 38.053 21.990 13.269 1.00 10.84 142 ASN C CA 1
ATOM 10051 C C . ASN C 1 142 ? 37.929 22.015 14.764 1.00 9.90 142 ASN C C 1
ATOM 10052 O O . ASN C 1 142 ? 37.300 21.124 15.349 1.00 10.59 142 ASN C O 1
ATOM 10057 N N . MET C 1 143 ? 38.537 22.995 15.429 1.00 9.76 143 MET C N 1
ATOM 10058 C CA . MET C 1 143 ? 38.179 23.171 16.833 1.00 9.74 143 MET C CA 1
ATOM 10059 C C . MET C 1 143 ? 36.758 23.729 16.887 1.00 9.14 143 MET C C 1
ATOM 10060 O O . MET C 1 143 ? 36.229 24.258 15.927 1.00 10.82 143 MET C O 1
ATOM 10065 N N . TYR C 1 144 ? 36.128 23.537 18.021 1.00 9.71 144 TYR C N 1
ATOM 10066 C CA . TYR C 1 144 ? 34.765 23.979 18.233 1.00 9.63 144 TYR C CA 1
ATOM 10067 C C . TYR C 1 144 ? 34.764 24.989 19.395 1.00 9.61 144 TYR C C 1
ATOM 10068 O O . TYR C 1 144 ? 35.168 24.685 20.529 1.00 10.66 144 TYR C O 1
ATOM 10077 N N . TRP C 1 145 ? 34.297 26.210 19.101 1.00 9.45 145 TRP C N 1
ATOM 10078 C CA . TRP C 1 145 ? 34.377 27.318 20.048 1.00 9.31 145 TRP C CA 1
ATOM 10079 C C . TRP C 1 145 ? 33.176 27.348 20.975 1.00 10.15 145 TRP C C 1
ATOM 10080 O O . TRP C 1 145 ? 32.029 27.360 20.522 1.00 11.17 145 TRP C O 1
ATOM 10091 N N . ASP C 1 146 ? 33.422 27.408 22.285 1.00 9.30 146 ASP C N 1
ATOM 10092 C CA . ASP C 1 146 ? 32.411 27.597 23.318 1.00 9.08 146 ASP C CA 1
ATOM 10093 C C . ASP C 1 146 ? 32.599 28.967 23.929 1.00 8.82 146 ASP C C 1
ATOM 10094 O O . ASP C 1 146 ? 33.617 29.221 24.569 1.00 9.12 146 ASP C O 1
ATOM 10099 N N . GLN C 1 147 ? 31.678 29.877 23.638 1.00 8.74 147 GLN C N 1
ATOM 10100 C CA . GLN C 1 147 ? 31.778 31.257 24.114 1.00 8.82 147 GLN C CA 1
ATOM 10101 C C . GLN C 1 147 ? 31.448 31.461 25.563 1.00 9.55 147 GLN C C 1
ATOM 10102 O O . GLN C 1 147 ? 31.617 32.543 26.129 1.00 9.87 147 GLN C O 1
ATOM 10108 N N . ARG C 1 148 ? 30.853 30.459 26.200 1.00 9.77 148 ARG C N 1
ATOM 10109 C CA . ARG C 1 148 ? 30.265 30.667 27.532 1.00 10.50 148 ARG C CA 1
ATOM 10110 C C . ARG C 1 148 ? 31.394 31.003 28.500 1.00 10.31 148 ARG C C 1
ATOM 10111 O O . ARG C 1 148 ? 32.390 30.307 28.599 1.00 10.49 148 ARG C O 1
ATOM 10119 N N . VAL C 1 149 ? 31.196 32.056 29.278 1.00 10.84 149 VAL C N 1
ATOM 10120 C CA . VAL C 1 149 ? 32.315 32.742 29.923 1.00 11.75 149 VAL C CA 1
ATOM 10121 C C . VAL C 1 149 ? 32.905 31.988 31.080 1.00 11.25 149 VAL C C 1
ATOM 10122 O O . VAL C 1 149 ? 34.020 32.336 31.519 1.00 13.22 149 VAL C O 1
ATOM 10126 N N . TYR C 1 150 ? 32.159 31.022 31.611 1.00 11.02 150 TYR C N 1
ATOM 10127 C CA . TYR C 1 150 ? 32.594 30.179 32.742 1.00 12.23 150 TYR C CA 1
ATOM 10128 C C . TYR C 1 150 ? 33.339 28.943 32.253 1.00 12.84 150 TYR C C 1
ATOM 10129 O O . TYR C 1 150 ? 33.817 28.141 33.057 1.00 13.65 150 TYR C O 1
ATOM 10138 N N . HIS C 1 151 ? 33.356 28.724 30.940 1.00 11.20 151 HIS C N 1
ATOM 10139 C CA . HIS C 1 151 ? 34.069 27.583 30.372 1.00 11.27 151 HIS C CA 1
ATOM 10140 C C . HIS C 1 151 ? 35.365 27.981 29.669 1.00 10.61 151 HIS C C 1
ATOM 10141 O O . HIS C 1 151 ? 35.527 29.090 29.175 1.00 11.81 151 HIS C O 1
ATOM 10148 N N . HIS C 1 152 ? 36.249 27.010 29.515 1.00 11.07 152 HIS C N 1
ATOM 10149 C CA . HIS C 1 152 ? 37.370 27.173 28.580 1.00 9.69 152 HIS C CA 1
ATOM 10150 C C . HIS C 1 152 ? 36.800 27.188 27.168 1.00 9.68 152 HIS C C 1
ATOM 10151 O O . HIS C 1 152 ? 35.842 26.442 26.895 1.00 11.95 152 HIS C O 1
ATOM 10158 N N . ASN C 1 153 ? 37.335 28.050 26.301 1.00 9.14 153 ASN C N 1
ATOM 10159 C CA . ASN C 1 153 ? 36.682 28.211 24.991 1.00 9.37 153 ASN C CA 1
ATOM 10160 C C . ASN C 1 153 ? 36.879 27.081 24.030 1.00 9.59 153 ASN C C 1
ATOM 10161 O O . ASN C 1 153 ? 36.187 27.016 23.002 1.00 9.93 153 ASN C O 1
ATOM 10166 N N . PHE C 1 154 ? 37.834 26.200 24.324 1.00 8.81 154 PHE C N 1
ATOM 10167 C CA . PHE C 1 154 ? 38.232 25.180 23.372 1.00 9.33 154 PHE C CA 1
ATOM 10168 C C . PHE C 1 154 ? 37.505 23.868 23.753 1.00 10.32 154 PHE C C 1
ATOM 10169 O O . PHE C 1 154 ? 37.985 23.089 24.592 1.00 10.77 154 PHE C O 1
ATOM 10177 N N . TYR C 1 155 ? 36.355 23.649 23.135 1.00 10.30 155 TYR C N 1
ATOM 10178 C CA . TYR C 1 155 ? 35.399 22.611 23.519 1.00 10.33 155 TYR C CA 1
ATOM 10179 C C . TYR C 1 155 ? 35.788 21.246 22.923 1.00 11.26 155 TYR C C 1
ATOM 10180 O O . TYR C 1 155 ? 35.153 20.251 23.204 1.00 13.33 155 TYR C O 1
ATOM 10189 N N . GLY C 1 156 ? 36.832 21.210 22.113 1.00 10.78 156 GLY C N 1
ATOM 10190 C CA . GLY C 1 156 ? 37.313 20.023 21.496 1.00 10.65 156 GLY C CA 1
ATOM 10191 C C . GLY C 1 156 ? 37.361 20.126 19.994 1.00 10.69 156 GLY C C 1
ATOM 10192 O O . GLY C 1 156 ? 37.343 21.198 19.405 1.00 11.05 156 GLY C O 1
ATOM 10193 N N . ILE C 1 157 ? 37.394 18.968 19.355 1.00 11.01 157 ILE C N 1
ATOM 10194 C CA . ILE C 1 157 ? 37.555 18.846 17.923 1.00 10.87 157 ILE C CA 1
ATOM 10195 C C . ILE C 1 157 ? 36.233 18.257 17.346 1.00 11.45 157 ILE C C 1
ATOM 10196 O O . ILE C 1 157 ? 35.762 17.188 17.771 1.00 11.95 157 ILE C O 1
ATOM 10201 N N . ALA C 1 158 ? 35.626 19.001 16.417 1.00 11.04 158 ALA C N 1
ATOM 10202 C CA . ALA C 1 158 ? 34.423 18.600 15.681 1.00 10.97 158 ALA C CA 1
ATOM 10203 C C . ALA C 1 158 ? 34.832 17.956 14.354 1.00 10.91 158 ALA C C 1
ATOM 10204 O O . ALA C 1 158 ? 35.772 18.402 13.700 1.00 11.18 158 ALA C O 1
ATOM 10206 N N . LEU C 1 159 ? 34.029 16.979 13.945 1.00 11.98 159 LEU C N 1
ATOM 10207 C CA . LEU C 1 159 ? 34.141 16.239 12.713 1.00 13.01 159 LEU C CA 1
ATOM 10208 C C . LEU C 1 159 ? 32.854 16.323 11.926 1.00 12.31 159 LEU C C 1
ATOM 10209 O O . LEU C 1 159 ? 31.781 16.084 12.471 1.00 13.12 159 LEU C O 1
ATOM 10214 N N . GLN C 1 160 ? 32.960 16.575 10.633 1.00 13.42 160 GLN C N 1
ATOM 10215 C CA . GLN C 1 160 ? 31.809 16.470 9.752 1.00 13.93 160 GLN C CA 1
ATOM 10216 C C . GLN C 1 160 ? 32.274 16.010 8.394 1.00 14.21 160 GLN C C 1
ATOM 10217 O O . GLN C 1 160 ? 33.347 16.388 7.952 1.00 14.33 160 GLN C O 1
ATOM 10223 N N . GLU C 1 161 ? 31.465 15.181 7.735 1.00 14.52 161 GLU C N 1
ATOM 10224 C CA . GLU C 1 161 ? 31.729 14.842 6.347 1.00 14.67 161 GLU C CA 1
ATOM 10225 C C . GLU C 1 161 ? 31.513 16.079 5.444 1.00 14.67 161 GLU C C 1
ATOM 10226 O O . GLU C 1 161 ? 30.543 16.814 5.609 1.00 14.76 161 GLU C O 1
ATOM 10232 N N . TYR C 1 162 ? 32.419 16.268 4.480 1.00 13.73 162 TYR C N 1
ATOM 10233 C CA . TYR C 1 162 ? 32.327 17.259 3.411 1.00 14.41 162 TYR C CA 1
ATOM 10234 C C . TYR C 1 162 ? 31.874 16.531 2.148 1.00 13.64 162 TYR C C 1
ATOM 10235 O O . TYR C 1 162 ? 32.526 15.590 1.697 1.00 14.10 162 TYR C O 1
ATOM 10244 N N . SER C 1 163 ? 30.757 16.962 1.592 1.00 14.61 163 SER C N 1
ATOM 10245 C CA . SER C 1 163 ? 30.266 16.423 0.315 1.00 15.30 163 SER C CA 1
ATOM 10246 C C . SER C 1 163 ? 30.841 17.222 -0.854 1.00 15.93 163 SER C C 1
ATOM 10247 O O . SER C 1 163 ? 30.497 18.393 -1.077 1.00 16.39 163 SER C O 1
ATOM 10250 N N . VAL C 1 164 ? 31.699 16.592 -1.636 1.00 17.37 164 VAL C N 1
ATOM 10251 C CA . VAL C 1 164 ? 32.220 17.203 -2.845 1.00 18.39 164 VAL C CA 1
ATOM 10252 C C . VAL C 1 164 ? 31.086 17.507 -3.842 1.00 19.22 164 VAL C C 1
ATOM 10253 O O . VAL C 1 164 ? 31.040 18.586 -4.399 1.00 20.47 164 VAL C O 1
ATOM 10257 N N . ALA C 1 165 ? 30.137 16.590 -4.005 1.00 18.73 165 ALA C N 1
ATOM 10258 C CA . ALA C 1 165 ? 28.974 16.814 -4.862 1.00 19.44 165 ALA C CA 1
ATOM 10259 C C . ALA C 1 165 ? 28.148 18.027 -4.486 1.00 18.80 165 ALA C C 1
ATOM 10260 O O . ALA C 1 165 ? 27.799 18.836 -5.346 1.00 20.69 165 ALA C O 1
ATOM 10262 N N . GLU C 1 166 ? 27.840 18.162 -3.196 1.00 17.98 166 GLU C N 1
ATOM 10263 C CA . GLU C 1 166 ? 26.982 19.242 -2.728 1.00 17.67 166 GLU C CA 1
ATOM 10264 C C . GLU C 1 166 ? 27.736 20.521 -2.357 1.00 16.28 166 GLU C C 1
ATOM 10265 O O . GLU C 1 166 ? 27.094 21.542 -2.121 1.00 17.39 166 GLU C O 1
ATOM 10271 N N . GLU C 1 167 ? 29.067 20.446 -2.345 1.00 15.61 167 GLU C N 1
ATOM 10272 C CA . GLU C 1 167 ? 29.933 21.548 -1.930 1.00 16.33 167 GLU C CA 1
ATOM 10273 C C . GLU C 1 167 ? 29.538 22.090 -0.572 1.00 15.47 167 GLU C C 1
ATOM 10274 O O . GLU C 1 167 ? 29.449 23.320 -0.364 1.00 16.82 167 GLU C O 1
ATOM 10280 N N A LYS C 1 168 ? 29.330 21.176 0.368 0.50 14.62 168 LYS C N 1
ATOM 10281 N N B LYS C 1 168 ? 29.281 21.169 0.357 0.50 15.37 168 LYS C N 1
ATOM 10282 C CA A LYS C 1 168 ? 28.965 21.575 1.724 0.50 14.92 168 LYS C CA 1
ATOM 10283 C CA B LYS C 1 168 ? 28.938 21.537 1.735 0.50 16.10 168 LYS C CA 1
ATOM 10284 C C A LYS C 1 168 ? 29.147 20.446 2.720 0.50 14.36 168 LYS C C 1
ATOM 10285 C C B LYS C 1 168 ? 29.256 20.433 2.720 0.50 15.10 168 LYS C C 1
ATOM 10286 O O A LYS C 1 168 ? 29.125 19.272 2.346 0.50 14.37 168 LYS C O 1
ATOM 10287 O O B LYS C 1 168 ? 29.446 19.276 2.347 0.50 14.96 168 LYS C O 1
ATOM 10298 N N . LEU C 1 169 ? 29.327 20.814 3.986 1.00 14.12 169 LEU C N 1
ATOM 10299 C CA . LEU C 1 169 ? 29.369 19.880 5.075 1.00 14.22 169 LEU C CA 1
ATOM 10300 C C . LEU C 1 169 ? 27.965 19.294 5.171 1.00 15.47 169 LEU C C 1
ATOM 10301 O O . LEU C 1 169 ? 26.976 20.015 5.009 1.00 17.34 169 LEU C O 1
ATOM 10306 N N . ILE C 1 170 ? 27.894 18.004 5.431 1.00 15.91 170 ILE C N 1
ATOM 10307 C CA . ILE C 1 170 ? 26.588 17.345 5.641 1.00 16.34 170 ILE C CA 1
ATOM 10308 C C . ILE C 1 170 ? 26.469 16.869 7.069 1.00 16.02 170 ILE C C 1
ATOM 10309 O O . ILE C 1 170 ? 27.446 16.891 7.838 1.00 16.43 170 ILE C O 1
ATOM 10314 N N . GLY C 1 171 ? 25.256 16.484 7.458 1.00 16.63 171 GLY C N 1
ATOM 10315 C CA . GLY C 1 171 ? 25.002 16.110 8.836 1.00 16.59 171 GLY C CA 1
ATOM 10316 C C . GLY C 1 171 ? 25.193 17.297 9.760 1.00 16.31 171 GLY C C 1
ATOM 10317 O O . GLY C 1 171 ? 24.905 18.425 9.370 1.00 16.90 171 GLY C O 1
ATOM 10318 N N . LYS C 1 172 ? 25.674 17.032 10.955 1.00 16.79 172 LYS C N 1
ATOM 10319 C CA . LYS C 1 172 ? 25.919 18.076 11.931 1.00 17.46 172 LYS C CA 1
ATOM 10320 C C . LYS C 1 172 ? 27.219 17.774 12.669 1.00 16.63 172 LYS C C 1
ATOM 10321 O O . LYS C 1 172 ? 27.683 16.638 12.694 1.00 16.17 172 LYS C O 1
ATOM 10327 N N . PRO C 1 173 ? 27.823 18.813 13.257 1.00 16.54 173 PRO C N 1
ATOM 10328 C CA . PRO C 1 173 ? 29.068 18.650 13.962 1.00 15.60 173 PRO C CA 1
ATOM 10329 C C . PRO C 1 173 ? 29.007 17.552 15.004 1.00 14.76 173 PRO C C 1
ATOM 10330 O O . PRO C 1 173 ? 28.011 17.487 15.751 1.00 15.72 173 PRO C O 1
ATOM 10334 N N A GLU C 1 174 ? 30.026 16.679 15.020 0.50 14.52 174 GLU C N 1
ATOM 10335 N N B GLU C 1 174 ? 30.006 16.683 15.050 0.50 14.23 174 GLU C N 1
ATOM 10336 C CA A GLU C 1 174 ? 30.230 15.625 16.039 0.50 14.94 174 GLU C CA 1
ATOM 10337 C CA B GLU C 1 174 ? 30.138 15.766 16.170 0.50 14.75 174 GLU C CA 1
ATOM 10338 C C A GLU C 1 174 ? 31.545 15.924 16.784 0.50 14.36 174 GLU C C 1
ATOM 10339 C C B GLU C 1 174 ? 31.507 15.951 16.795 0.50 14.26 174 GLU C C 1
ATOM 10340 O O A GLU C 1 174 ? 32.601 15.981 16.151 0.50 14.08 174 GLU C O 1
ATOM 10341 O O B GLU C 1 174 ? 32.533 15.977 16.110 0.50 14.18 174 GLU C O 1
ATOM 10352 N N . ILE C 1 175 ? 31.492 16.106 18.104 1.00 13.81 175 ILE C N 1
ATOM 10353 C CA . ILE C 1 175 ? 32.705 16.243 18.878 1.00 13.90 175 ILE C CA 1
ATOM 10354 C C . ILE C 1 175 ? 33.323 14.867 19.089 1.00 14.07 175 ILE C C 1
ATOM 10355 O O . ILE C 1 175 ? 32.745 13.987 19.755 1.00 16.68 175 ILE C O 1
ATOM 10360 N N . ILE C 1 176 ? 34.459 14.655 18.489 1.00 12.80 176 ILE C N 1
ATOM 10361 C CA . ILE C 1 176 ? 35.145 13.366 18.521 1.00 13.74 176 ILE C CA 1
ATOM 10362 C C . ILE C 1 176 ? 36.267 13.288 19.548 1.00 12.92 176 ILE C C 1
ATOM 10363 O O . ILE C 1 176 ? 36.768 12.191 19.824 1.00 14.00 176 ILE C O 1
ATOM 10368 N N . TYR C 1 177 ? 36.672 14.429 20.121 1.00 12.70 177 TYR C N 1
ATOM 10369 C CA . TYR C 1 177 ? 37.854 14.464 20.968 1.00 13.02 177 TYR C CA 1
ATOM 10370 C C . TYR C 1 177 ? 37.800 15.740 21.804 1.00 12.70 177 TYR C C 1
ATOM 10371 O O . TYR C 1 177 ? 37.495 16.812 21.295 1.00 13.21 177 TYR C O 1
ATOM 10380 N N . LYS C 1 178 ? 38.109 15.620 23.086 1.00 13.29 178 LYS C N 1
ATOM 10381 C CA . LYS C 1 178 ? 38.098 16.749 24.004 1.00 13.11 178 LYS C CA 1
ATOM 10382 C C . LYS C 1 178 ? 39.489 17.292 24.356 1.00 13.72 178 LYS C C 1
ATOM 10383 O O . LYS C 1 178 ? 39.574 18.354 24.953 1.00 14.70 178 LYS C O 1
ATOM 10389 N N . GLY C 1 179 ? 40.551 16.613 23.959 1.00 13.17 179 GLY C N 1
ATOM 10390 C CA . GLY C 1 179 ? 41.902 17.052 24.303 1.00 13.07 179 GLY C CA 1
ATOM 10391 C C . GLY C 1 179 ? 42.338 16.519 25.641 1.00 12.54 179 GLY C C 1
ATOM 10392 O O . GLY C 1 179 ? 41.588 15.793 26.317 1.00 14.92 179 GLY C O 1
ATOM 10393 N N . THR C 1 180 ? 43.532 16.932 26.049 1.00 12.58 180 THR C N 1
ATOM 10394 C CA . THR C 1 180 ? 44.059 16.553 27.323 1.00 12.18 180 THR C CA 1
ATOM 10395 C C . THR C 1 180 ? 43.875 17.724 28.291 1.00 11.47 180 THR C C 1
ATOM 10396 O O . THR C 1 180 ? 43.283 18.778 27.995 1.00 11.37 180 THR C O 1
ATOM 10400 N N . ASP C 1 181 ? 44.408 17.541 29.491 1.00 11.51 181 ASP C N 1
ATOM 10401 C CA . ASP C 1 181 ? 44.419 18.572 30.518 1.00 11.88 181 ASP C CA 1
ATOM 10402 C C . ASP C 1 181 ? 45.135 19.853 30.103 1.00 11.76 181 ASP C C 1
ATOM 10403 O O . ASP C 1 181 ? 44.823 20.928 30.613 1.00 11.14 181 ASP C O 1
ATOM 10408 N N . ILE C 1 182 ? 46.079 19.740 29.179 1.00 9.66 182 ILE C N 1
ATOM 10409 C CA . ILE C 1 182 ? 46.807 20.893 28.695 1.00 11.01 182 ILE C CA 1
ATOM 10410 C C . ILE C 1 182 ? 45.885 21.854 27.943 1.00 10.76 182 ILE C C 1
ATOM 10411 O O . ILE C 1 182 ? 46.056 23.063 27.991 1.00 11.30 182 ILE C O 1
ATOM 10416 N N . ALA C 1 183 ? 44.861 21.308 27.292 1.00 9.94 183 ALA C N 1
ATOM 10417 C CA . ALA C 1 183 ? 43.783 22.131 26.714 1.00 10.48 183 ALA C CA 1
ATOM 10418 C C . ALA C 1 183 ? 44.266 23.111 25.637 1.00 9.68 183 ALA C C 1
ATOM 10419 O O . ALA C 1 183 ? 45.293 22.876 24.968 1.00 9.19 183 ALA C O 1
ATOM 10421 N N . TYR C 1 184 ? 43.490 24.159 25.375 1.00 8.57 184 TYR C N 1
ATOM 10422 C CA . TYR C 1 184 ? 43.671 24.922 24.152 1.00 9.08 184 TYR C CA 1
ATOM 10423 C C . TYR C 1 184 ? 43.778 23.992 22.949 1.00 9.46 184 TYR C C 1
ATOM 10424 O O . TYR C 1 184 ? 44.569 24.204 22.036 1.00 10.32 184 TYR C O 1
ATOM 10433 N N . THR C 1 185 ? 42.925 22.982 22.910 1.00 9.25 185 THR C N 1
ATOM 10434 C CA . THR C 1 185 ? 43.035 21.931 21.896 1.00 10.06 185 THR C CA 1
ATOM 10435 C C . THR C 1 185 ? 42.616 22.474 20.546 1.00 10.37 185 THR C C 1
ATOM 10436 O O . THR C 1 185 ? 41.490 22.894 20.350 1.00 10.80 185 THR C O 1
ATOM 10440 N N . GLU C 1 186 ? 43.566 22.519 19.612 1.00 9.59 186 GLU C N 1
ATOM 10441 C CA . GLU C 1 186 ? 43.368 23.154 18.313 1.00 10.77 186 GLU C CA 1
ATOM 10442 C C . GLU C 1 186 ? 44.259 22.470 17.267 1.00 10.05 186 GLU C C 1
ATOM 10443 O O . GLU C 1 186 ? 44.757 21.363 17.512 1.00 10.19 186 GLU C O 1
ATOM 10449 N N . GLY C 1 187 ? 44.390 23.084 16.094 1.00 11.02 187 GLY C N 1
ATOM 10450 C CA . GLY C 1 187 ? 45.206 22.511 15.054 1.00 10.03 187 GLY C CA 1
ATOM 10451 C C . GLY C 1 187 ? 44.958 21.027 14.726 1.00 10.05 187 GLY C C 1
ATOM 10452 O O . GLY C 1 187 ? 45.925 20.283 14.495 1.00 10.32 187 GLY C O 1
ATOM 10453 N N . PRO C 1 188 ? 43.684 20.535 14.701 1.00 9.46 188 PRO C N 1
ATOM 10454 C CA . PRO C 1 188 ? 43.485 19.116 14.434 1.00 10.05 188 PRO C CA 1
ATOM 10455 C C . PRO C 1 188 ? 43.892 18.677 13.034 1.00 9.96 188 PRO C C 1
ATOM 10456 O O . PRO C 1 188 ? 43.570 19.348 12.075 1.00 11.47 188 PRO C O 1
ATOM 10460 N N . HIS C 1 189 ? 44.553 17.529 12.958 1.00 10.30 189 HIS C N 1
ATOM 10461 C CA . HIS C 1 189 ? 44.794 16.887 11.672 1.00 11.01 189 HIS C CA 1
ATOM 10462 C C . HIS C 1 189 ? 44.581 15.402 11.848 1.00 11.77 189 HIS C C 1
ATOM 10463 O O . HIS C 1 189 ? 45.024 14.804 12.840 1.00 11.58 189 HIS C O 1
ATOM 10470 N N . LEU C 1 190 ? 43.919 14.795 10.869 1.00 12.09 190 LEU C N 1
ATOM 10471 C CA . LEU C 1 190 ? 43.735 13.353 10.816 1.00 12.31 190 LEU C CA 1
ATOM 10472 C C . LEU C 1 190 ? 44.681 12.699 9.854 1.00 12.07 190 LEU C C 1
ATOM 10473 O O . LEU C 1 190 ? 45.026 13.267 8.819 1.00 12.16 190 LEU C O 1
ATOM 10478 N N . TYR C 1 191 ? 45.112 11.489 10.209 1.00 12.77 191 TYR C N 1
ATOM 10479 C CA . TYR C 1 191 ? 45.963 10.650 9.357 1.00 14.03 191 TYR C CA 1
ATOM 10480 C C . TYR C 1 191 ? 45.505 9.213 9.470 1.00 14.30 191 TYR C C 1
ATOM 10481 O O . TYR C 1 191 ? 45.058 8.785 10.520 1.00 15.67 191 TYR C O 1
ATOM 10490 N N . TYR C 1 192 ? 45.532 8.496 8.370 1.00 16.52 192 TYR C N 1
ATOM 10491 C CA . TYR C 1 192 ? 45.248 7.066 8.342 1.00 16.94 192 TYR C CA 1
ATOM 10492 C C . TYR C 1 192 ? 46.567 6.340 8.201 1.00 17.54 192 TYR C C 1
ATOM 10493 O O . TYR C 1 192 ? 47.224 6.448 7.176 1.00 17.02 192 TYR C O 1
ATOM 10502 N N . ILE C 1 193 ? 46.978 5.677 9.271 1.00 17.78 193 ILE C N 1
ATOM 10503 C CA . ILE C 1 193 ? 48.303 5.069 9.379 1.00 19.19 193 ILE C CA 1
ATOM 10504 C C . ILE C 1 193 ? 48.138 3.782 10.168 1.00 21.06 193 ILE C C 1
ATOM 10505 O O . ILE C 1 193 ? 47.422 3.757 11.161 1.00 20.75 193 ILE C O 1
ATOM 10510 N N . ASN C 1 194 ? 48.810 2.710 9.750 1.00 23.53 194 ASN C N 1
ATOM 10511 C CA . ASN C 1 194 ? 48.731 1.453 10.505 1.00 24.75 194 ASN C CA 1
ATOM 10512 C C . ASN C 1 194 ? 47.275 0.965 10.547 1.00 25.02 194 ASN C C 1
ATOM 10513 O O . ASN C 1 194 ? 46.833 0.464 11.569 1.00 25.21 194 ASN C O 1
ATOM 10518 N N . ASP C 1 195 ? 46.525 1.182 9.459 1.00 25.13 195 ASP C N 1
ATOM 10519 C CA . ASP C 1 195 ? 45.063 0.943 9.423 1.00 25.09 195 ASP C CA 1
ATOM 10520 C C . ASP C 1 195 ? 44.257 1.469 10.615 1.00 24.97 195 ASP C C 1
ATOM 10521 O O . ASP C 1 195 ? 43.240 0.907 11.031 1.00 25.16 195 ASP C O 1
ATOM 10526 N N . MET C 1 196 ? 44.704 2.605 11.141 1.00 23.51 196 MET C N 1
ATOM 10527 C CA . MET C 1 196 ? 44.036 3.288 12.239 1.00 23.42 196 MET C CA 1
ATOM 10528 C C . MET C 1 196 ? 43.945 4.780 11.900 1.00 20.42 196 MET C C 1
ATOM 10529 O O . MET C 1 196 ? 44.663 5.265 11.033 1.00 19.80 196 MET C O 1
ATOM 10534 N N . TYR C 1 197 ? 43.070 5.462 12.611 1.00 18.53 197 TYR C N 1
ATOM 10535 C CA . TYR C 1 197 ? 42.994 6.930 12.542 1.00 17.46 197 TYR C CA 1
ATOM 10536 C C . TYR C 1 197 ? 43.847 7.575 13.644 1.00 15.88 197 TYR C C 1
ATOM 10537 O O . TYR C 1 197 ? 43.758 7.211 14.807 1.00 17.48 197 TYR C O 1
ATOM 10546 N N . TYR C 1 198 ? 44.715 8.487 13.261 1.00 14.54 198 TYR C N 1
ATOM 10547 C CA . TYR C 1 198 ? 45.459 9.293 14.225 1.00 13.93 198 TYR C CA 1
ATOM 10548 C C . TYR C 1 198 ? 44.966 10.712 14.143 1.00 13.80 198 TYR C C 1
ATOM 10549 O O . TYR C 1 198 ? 44.903 11.280 13.066 1.00 14.95 198 TYR C O 1
ATOM 10558 N N . LEU C 1 199 ? 44.612 11.264 15.312 1.00 13.39 199 LEU C N 1
ATOM 10559 C CA . LEU C 1 199 ? 44.250 12.678 15.444 1.00 12.32 199 LEU C CA 1
ATOM 10560 C C . LEU C 1 199 ? 45.343 13.416 16.218 1.00 12.34 199 LEU C C 1
ATOM 10561 O O . LEU C 1 199 ? 45.564 13.120 17.345 1.00 12.07 199 LEU C O 1
ATOM 10566 N N . MET C 1 200 ? 46.012 14.349 15.554 1.00 11.96 200 MET C N 1
ATOM 10567 C CA . MET C 1 200 ? 47.060 15.153 16.139 1.00 11.24 200 MET C CA 1
ATOM 10568 C C . MET C 1 200 ? 46.542 16.550 16.346 1.00 10.62 200 MET C C 1
ATOM 10569 O O . MET C 1 200 ? 45.890 17.128 15.481 1.00 11.40 200 MET C O 1
ATOM 10574 N N . THR C 1 201 ? 46.850 17.105 17.514 1.00 9.76 201 THR C N 1
ATOM 10575 C CA . THR C 1 201 ? 46.358 18.433 17.900 1.00 9.95 201 THR C CA 1
ATOM 10576 C C . THR C 1 201 ? 47.475 19.235 18.556 1.00 9.72 201 THR C C 1
ATOM 10577 O O . THR C 1 201 ? 48.388 18.681 19.192 1.00 10.45 201 THR C O 1
ATOM 10581 N N . ALA C 1 202 ? 47.354 20.549 18.426 1.00 9.93 202 ALA C N 1
ATOM 10582 C CA . ALA C 1 202 ? 48.145 21.494 19.201 1.00 10.01 202 ALA C CA 1
ATOM 10583 C C . ALA C 1 202 ? 47.430 21.758 20.494 1.00 9.74 202 ALA C C 1
ATOM 10584 O O . ALA C 1 202 ? 46.191 21.738 20.537 1.00 10.37 202 ALA C O 1
ATOM 10586 N N . GLU C 1 203 ? 48.193 21.957 21.561 1.00 9.76 203 GLU C N 1
ATOM 10587 C CA . GLU C 1 203 ? 47.624 22.269 22.864 1.00 10.31 203 GLU C CA 1
ATOM 10588 C C . GLU C 1 203 ? 48.506 23.226 23.620 1.00 9.57 203 GLU C C 1
ATOM 10589 O O . GLU C 1 203 ? 49.697 23.376 23.345 1.00 10.38 203 GLU C O 1
ATOM 10595 N N . GLY C 1 204 ? 47.922 23.867 24.607 1.00 9.45 204 GLY C N 1
ATOM 10596 C CA . GLY C 1 204 ? 48.616 24.738 25.522 1.00 9.14 204 GLY C CA 1
ATOM 10597 C C . GLY C 1 204 ? 48.646 26.183 25.104 1.00 8.35 204 GLY C C 1
ATOM 10598 O O . GLY C 1 204 ? 49.014 27.043 25.926 1.00 9.54 204 GLY C O 1
ATOM 10599 N N . GLY C 1 205 ? 48.235 26.484 23.870 1.00 9.14 205 GLY C N 1
ATOM 10600 C CA . GLY C 1 205 ? 48.325 27.817 23.327 1.00 8.43 205 GLY C CA 1
ATOM 10601 C C . GLY C 1 205 ? 49.687 28.109 22.762 1.00 7.63 205 GLY C C 1
ATOM 10602 O O . GLY C 1 205 ? 50.678 27.510 23.198 1.00 9.25 205 GLY C O 1
ATOM 10603 N N . THR C 1 206 ? 49.744 29.008 21.786 1.00 9.22 206 THR C N 1
ATOM 10604 C CA . THR C 1 206 ? 50.916 29.266 20.999 1.00 8.27 206 THR C CA 1
ATOM 10605 C C . THR C 1 206 ? 51.997 30.081 21.700 1.00 9.12 206 THR C C 1
ATOM 10606 O O . THR C 1 206 ? 52.752 30.788 21.056 1.00 11.54 206 THR C O 1
ATOM 10610 N N . THR C 1 207 ? 52.054 30.026 23.008 1.00 9.21 207 THR C N 1
ATOM 10611 C CA . THR C 1 207 ? 52.992 30.717 23.869 1.00 9.87 207 THR C CA 1
ATOM 10612 C C . THR C 1 207 ? 54.101 29.728 24.256 1.00 8.69 207 THR C C 1
ATOM 10613 O O . THR C 1 207 ? 54.289 28.717 23.605 1.00 9.45 207 THR C O 1
ATOM 10617 N N . TYR C 1 208 ? 54.835 30.022 25.326 1.00 8.05 208 TYR C N 1
ATOM 10618 C CA . TYR C 1 208 ? 55.865 29.079 25.788 1.00 8.29 208 TYR C CA 1
ATOM 10619 C C . TYR C 1 208 ? 55.303 27.750 26.282 1.00 7.45 208 TYR C C 1
ATOM 10620 O O . TYR C 1 208 ? 56.050 26.788 26.433 1.00 8.75 208 TYR C O 1
ATOM 10629 N N . GLN C 1 209 ? 54.001 27.701 26.551 1.00 7.61 209 GLN C N 1
ATOM 10630 C CA . GLN C 1 209 ? 53.314 26.508 27.004 1.00 8.29 209 GLN C CA 1
ATOM 10631 C C . GLN C 1 209 ? 52.841 25.596 25.854 1.00 7.67 209 GLN C C 1
ATOM 10632 O O . GLN C 1 209 ? 52.257 24.547 26.090 1.00 8.79 209 GLN C O 1
ATOM 10638 N N . HIS C 1 210 ? 53.104 25.992 24.603 1.00 8.40 210 HIS C N 1
ATOM 10639 C CA . HIS C 1 210 ? 52.680 25.268 23.423 1.00 7.89 210 HIS C CA 1
ATOM 10640 C C . HIS C 1 210 ? 53.172 23.842 23.410 1.00 8.36 210 HIS C C 1
ATOM 10641 O O . HIS C 1 210 ? 54.261 23.531 23.901 1.00 8.87 210 HIS C O 1
ATOM 10648 N N . SER C 1 211 ? 52.383 22.995 22.758 1.00 9.13 211 SER C N 1
ATOM 10649 C CA . SER C 1 211 ? 52.700 21.569 22.656 1.00 8.46 211 SER C CA 1
ATOM 10650 C C . SER C 1 211 ? 51.927 20.972 21.476 1.00 9.24 211 SER C C 1
ATOM 10651 O O . SER C 1 211 ? 51.029 21.604 20.923 1.00 9.46 211 SER C O 1
ATOM 10654 N N . GLU C 1 212 ? 52.242 19.720 21.145 1.00 9.41 212 GLU C N 1
ATOM 10655 C CA . GLU C 1 212 ? 51.452 18.904 20.231 1.00 9.79 212 GLU C CA 1
ATOM 10656 C C . GLU C 1 212 ? 51.312 17.531 20.839 1.00 9.62 212 GLU C C 1
ATOM 10657 O O . GLU C 1 212 ? 52.279 17.022 21.412 1.00 10.60 212 GLU C O 1
ATOM 10663 N N . THR C 1 213 ? 50.132 16.908 20.668 1.00 11.22 213 THR C N 1
ATOM 10664 C CA . THR C 1 213 ? 49.861 15.539 21.153 1.00 11.72 213 THR C CA 1
ATOM 10665 C C . THR C 1 213 ? 49.128 14.792 20.056 1.00 11.18 213 THR C C 1
ATOM 10666 O O . THR C 1 213 ? 48.469 15.401 19.220 1.00 11.93 213 THR C O 1
ATOM 10670 N N . ILE C 1 214 ? 49.280 13.474 20.045 1.00 11.74 214 ILE C N 1
ATOM 10671 C CA . ILE C 1 214 ? 48.575 12.611 19.134 1.00 12.51 214 ILE C CA 1
ATOM 10672 C C . ILE C 1 214 ? 47.777 11.547 19.858 1.00 12.37 214 ILE C C 1
ATOM 10673 O O . ILE C 1 214 ? 48.094 11.162 20.985 1.00 13.36 214 ILE C O 1
ATOM 10678 N N . ALA C 1 215 ? 46.712 11.122 19.204 1.00 13.04 215 ALA C N 1
ATOM 10679 C CA . ALA C 1 215 ? 45.783 10.120 19.727 1.00 14.05 215 ALA C CA 1
ATOM 10680 C C . ALA C 1 215 ? 45.354 9.235 18.554 1.00 15.05 215 ALA C C 1
ATOM 10681 O O . ALA C 1 215 ? 45.488 9.623 17.433 1.00 13.45 215 ALA C O 1
ATOM 10683 N N . ARG C 1 216 ? 44.823 8.057 18.862 1.00 15.16 216 ARG C N 1
ATOM 10684 C CA . ARG C 1 216 ? 44.474 7.101 17.809 1.00 14.76 216 ARG C CA 1
ATOM 10685 C C . ARG C 1 216 ? 43.210 6.313 18.106 1.00 14.82 216 ARG C C 1
ATOM 10686 O O . ARG C 1 216 ? 42.815 6.132 19.243 1.00 15.51 216 ARG C O 1
ATOM 10694 N N . SER C 1 217 ? 42.563 5.907 17.029 1.00 16.32 217 SER C N 1
ATOM 10695 C CA . SER C 1 217 ? 41.267 5.238 17.100 1.00 16.74 217 SER C CA 1
ATOM 10696 C C . SER C 1 217 ? 41.148 4.315 15.921 1.00 18.04 217 SER C C 1
ATOM 10697 O O . SER C 1 217 ? 41.632 4.612 14.842 1.00 17.30 217 SER C O 1
ATOM 10700 N N . LYS C 1 218 ? 40.444 3.191 16.120 1.00 19.71 218 LYS C N 1
ATOM 10701 C CA . LYS C 1 218 ? 40.196 2.277 15.008 1.00 21.10 218 LYS C CA 1
ATOM 10702 C C . LYS C 1 218 ? 39.263 2.900 13.974 1.00 20.15 218 LYS C C 1
ATOM 10703 O O . LYS C 1 218 ? 39.453 2.706 12.767 1.00 20.86 218 LYS C O 1
ATOM 10709 N N . THR C 1 219 ? 38.278 3.660 14.435 1.00 19.87 219 THR C N 1
ATOM 10710 C CA . THR C 1 219 ? 37.375 4.394 13.543 1.00 19.64 219 THR C CA 1
ATOM 10711 C C . THR C 1 219 ? 37.535 5.907 13.655 1.00 18.66 219 THR C C 1
ATOM 10712 O O . THR C 1 219 ? 38.022 6.445 14.678 1.00 18.37 219 THR C O 1
ATOM 10716 N N . ILE C 1 220 ? 37.037 6.587 12.626 1.00 18.11 220 ILE C N 1
ATOM 10717 C CA . ILE C 1 220 ? 37.194 8.042 12.559 1.00 18.17 220 ILE C CA 1
ATOM 10718 C C . ILE C 1 220 ? 36.453 8.741 13.672 1.00 16.38 220 ILE C C 1
ATOM 10719 O O . ILE C 1 220 ? 36.852 9.822 14.111 1.00 17.61 220 ILE C O 1
ATOM 10724 N N . HIS C 1 221 ? 35.370 8.141 14.165 1.00 16.81 221 HIS C N 1
ATOM 10725 C CA . HIS C 1 221 ? 34.551 8.797 15.195 1.00 18.80 221 HIS C CA 1
ATOM 10726 C C . HIS C 1 221 ? 35.084 8.704 16.613 1.00 17.92 221 HIS C C 1
ATOM 10727 O O . HIS C 1 221 ? 34.517 9.330 17.523 1.00 18.85 221 HIS C O 1
ATOM 10734 N N . GLY C 1 222 ? 36.128 7.909 16.838 1.00 19.30 222 GLY C N 1
ATOM 10735 C CA . GLY C 1 222 ? 36.654 7.708 18.175 1.00 18.84 222 GLY C CA 1
ATOM 10736 C C . GLY C 1 222 ? 35.854 6.658 18.947 1.00 20.02 222 GLY C C 1
ATOM 10737 O O . GLY C 1 222 ? 34.972 5.958 18.358 1.00 22.50 222 GLY C O 1
ATOM 10738 N N . PRO C 1 223 ? 36.082 6.580 20.267 1.00 20.57 223 PRO C N 1
ATOM 10739 C CA . PRO C 1 223 ? 36.968 7.443 21.052 1.00 20.35 223 PRO C CA 1
ATOM 10740 C C . PRO C 1 223 ? 38.442 7.269 20.686 1.00 19.38 223 PRO C C 1
ATOM 10741 O O . PRO C 1 223 ? 38.889 6.183 20.284 1.00 19.35 223 PRO C O 1
ATOM 10745 N N . TYR C 1 224 ? 39.200 8.339 20.850 1.00 18.08 224 TYR C N 1
ATOM 10746 C CA . TYR C 1 224 ? 40.618 8.327 20.583 1.00 17.37 224 TYR C CA 1
ATOM 10747 C C . TYR C 1 224 ? 41.393 8.108 21.884 1.00 17.96 224 TYR C C 1
ATOM 10748 O O . TYR C 1 224 ? 41.098 8.722 22.894 1.00 19.56 224 TYR C O 1
ATOM 10757 N N A GLU C 1 225 ? 42.349 7.189 21.852 0.50 17.46 225 GLU C N 1
ATOM 10758 N N B GLU C 1 225 ? 42.354 7.191 21.835 0.50 16.86 225 GLU C N 1
ATOM 10759 C CA A GLU C 1 225 ? 43.257 6.966 22.968 0.50 17.43 225 GLU C CA 1
ATOM 10760 C CA B GLU C 1 225 ? 43.302 6.950 22.910 0.50 16.65 225 GLU C CA 1
ATOM 10761 C C A GLU C 1 225 ? 44.464 7.886 22.808 0.50 16.54 225 GLU C C 1
ATOM 10762 C C B GLU C 1 225 ? 44.455 7.931 22.780 0.50 16.05 225 GLU C C 1
ATOM 10763 O O A GLU C 1 225 ? 45.107 7.913 21.760 0.50 15.87 225 GLU C O 1
ATOM 10764 O O B GLU C 1 225 ? 45.097 7.996 21.736 0.50 15.54 225 GLU C O 1
ATOM 10775 N N . ILE C 1 226 ? 44.732 8.661 23.852 1.00 15.73 226 ILE C N 1
ATOM 10776 C CA . ILE C 1 226 ? 45.847 9.622 23.863 1.00 16.01 226 ILE C CA 1
ATOM 10777 C C . ILE C 1 226 ? 47.161 8.874 24.049 1.00 16.08 226 ILE C C 1
ATOM 10778 O O . ILE C 1 226 ? 47.257 7.916 24.841 1.00 16.99 226 ILE C O 1
ATOM 10783 N N . GLN C 1 227 ? 48.179 9.292 23.308 1.00 14.74 227 GLN C N 1
ATOM 10784 C CA . GLN C 1 227 ? 49.499 8.689 23.447 1.00 16.12 227 GLN C CA 1
ATOM 10785 C C . GLN C 1 227 ? 49.978 8.708 24.896 1.00 17.09 227 GLN C C 1
ATOM 10786 O O . GLN C 1 227 ? 49.779 9.662 25.616 1.00 17.19 227 GLN C O 1
ATOM 10792 N N . PRO C 1 228 ? 50.617 7.645 25.355 1.00 19.20 228 PRO C N 1
ATOM 10793 C CA . PRO C 1 228 ? 50.916 7.617 26.816 1.00 20.37 228 PRO C CA 1
ATOM 10794 C C . PRO C 1 228 ? 51.889 8.698 27.331 1.00 21.56 228 PRO C C 1
ATOM 10795 O O . PRO C 1 228 ? 51.765 9.205 28.457 1.00 24.10 228 PRO C O 1
ATOM 10799 N N . ASP C 1 229 ? 52.821 9.068 26.489 1.00 20.10 229 ASP C N 1
ATOM 10800 C CA . ASP C 1 229 ? 53.914 9.937 26.907 1.00 20.30 229 ASP C CA 1
ATOM 10801 C C . ASP C 1 229 ? 53.654 11.384 26.495 1.00 18.42 229 ASP C C 1
ATOM 10802 O O . ASP C 1 229 ? 54.596 12.124 26.225 1.00 17.70 229 ASP C O 1
ATOM 10807 N N . TYR C 1 230 ? 52.385 11.774 26.374 1.00 15.18 230 TYR C N 1
ATOM 10808 C CA . TYR C 1 230 ? 52.082 13.112 25.824 1.00 15.41 230 TYR C CA 1
ATOM 10809 C C . TYR C 1 230 ? 52.754 14.174 26.677 1.00 14.61 230 TYR C C 1
ATOM 10810 O O . TYR C 1 230 ? 52.862 14.011 27.879 1.00 15.39 230 TYR C O 1
ATOM 10819 N N . PRO C 1 231 ? 53.151 15.307 26.063 1.00 13.39 231 PRO C N 1
ATOM 10820 C CA . PRO C 1 231 ? 53.053 15.616 24.636 1.00 12.56 231 PRO C CA 1
ATOM 10821 C C . PRO C 1 231 ? 54.113 15.017 23.747 1.00 12.59 231 PRO C C 1
ATOM 10822 O O . PRO C 1 231 ? 55.212 14.730 24.165 1.00 14.55 231 PRO C O 1
ATOM 10826 N N . LEU C 1 232 ? 53.756 14.843 22.488 1.00 12.11 232 LEU C N 1
ATOM 10827 C CA . LEU C 1 232 ? 54.714 14.517 21.433 1.00 12.17 232 LEU C CA 1
ATOM 10828 C C . LEU C 1 232 ? 55.840 15.565 21.329 1.00 11.43 232 LEU C C 1
ATOM 10829 O O . LEU C 1 232 ? 56.994 15.243 21.128 1.00 12.43 232 LEU C O 1
ATOM 10834 N N . LEU C 1 233 ? 55.445 16.833 21.397 1.00 11.20 233 LEU C N 1
ATOM 10835 C CA . LEU C 1 233 ? 56.301 17.956 21.096 1.00 11.07 233 LEU C CA 1
ATOM 10836 C C . LEU C 1 233 ? 55.960 19.057 22.103 1.00 10.98 233 LEU C C 1
ATOM 10837 O O . LEU C 1 233 ? 54.774 19.359 22.297 1.00 10.72 233 LEU C O 1
ATOM 10842 N N . SER C 1 234 ? 56.988 19.594 22.770 1.00 10.04 234 SER C N 1
ATOM 10843 C CA . SER C 1 234 ? 56.844 20.789 23.628 1.00 9.59 234 SER C CA 1
ATOM 10844 C C . SER C 1 234 ? 58.188 21.127 24.210 1.00 10.12 234 SER C C 1
ATOM 10845 O O . SER C 1 234 ? 58.886 20.233 24.731 1.00 10.37 234 SER C O 1
ATOM 10848 N N . ALA C 1 235 ? 58.524 22.402 24.168 1.00 9.80 235 ALA C N 1
ATOM 10849 C CA . ALA C 1 235 ? 59.734 22.931 24.821 1.00 8.70 235 ALA C CA 1
ATOM 10850 C C . ALA C 1 235 ? 59.417 23.613 26.149 1.00 8.92 235 ALA C C 1
ATOM 10851 O O . ALA C 1 235 ? 60.286 24.255 26.741 1.00 9.44 235 ALA C O 1
ATOM 10853 N N . TRP C 1 236 ? 58.202 23.442 26.641 1.00 8.52 236 TRP C N 1
ATOM 10854 C CA . TRP C 1 236 ? 57.783 24.211 27.832 1.00 8.94 236 TRP C CA 1
ATOM 10855 C C . TRP C 1 236 ? 58.740 23.954 29.000 1.00 8.68 236 TRP C C 1
ATOM 10856 O O . TRP C 1 236 ? 59.103 24.883 29.734 1.00 9.35 236 TRP C O 1
ATOM 10867 N N . LYS C 1 237 ? 59.174 22.714 29.201 1.00 8.23 237 LYS C N 1
ATOM 10868 C CA . LYS C 1 237 ? 59.990 22.431 30.392 1.00 10.29 237 LYS C CA 1
ATOM 10869 C C . LYS C 1 237 ? 61.477 22.794 30.254 1.00 9.54 237 LYS C C 1
ATOM 10870 O O . LYS C 1 237 ? 62.204 22.655 31.219 1.00 10.68 237 LYS C O 1
ATOM 10876 N N . GLU C 1 238 ? 61.924 23.237 29.073 1.00 10.18 238 GLU C N 1
ATOM 10877 C CA . GLU C 1 238 ? 63.330 23.456 28.787 1.00 9.52 238 GLU C CA 1
ATOM 10878 C C . GLU C 1 238 ? 63.541 24.885 28.405 1.00 8.93 238 GLU C C 1
ATOM 10879 O O . GLU C 1 238 ? 63.482 25.272 27.234 1.00 10.48 238 GLU C O 1
ATOM 10885 N N . VAL C 1 239 ? 63.759 25.699 29.432 1.00 9.51 239 VAL C N 1
ATOM 10886 C CA . VAL C 1 239 ? 63.829 27.157 29.228 1.00 9.17 239 VAL C CA 1
ATOM 10887 C C . VAL C 1 239 ? 65.001 27.643 28.374 1.00 10.24 239 VAL C C 1
ATOM 10888 O O . VAL C 1 239 ? 64.981 28.788 27.905 1.00 12.32 239 VAL C O 1
ATOM 10892 N N . HIS C 1 240 ? 66.015 26.793 28.191 1.00 10.15 240 HIS C N 1
ATOM 10893 C CA . HIS C 1 240 ? 67.187 27.184 27.393 1.00 11.13 240 HIS C CA 1
ATOM 10894 C C . HIS C 1 240 ? 67.174 26.561 26.015 1.00 11.43 240 HIS C C 1
ATOM 10895 O O . HIS C 1 240 ? 68.079 26.758 25.214 1.00 12.51 240 HIS C O 1
ATOM 10902 N N . ASN C 1 241 ? 66.130 25.822 25.690 1.00 9.87 241 ASN C N 1
ATOM 10903 C CA . ASN C 1 241 ? 66.100 25.178 24.381 1.00 9.81 241 ASN C CA 1
ATOM 10904 C C . ASN C 1 241 ? 66.099 26.250 23.299 1.00 9.99 241 ASN C C 1
ATOM 10905 O O . ASN C 1 241 ? 65.322 27.187 23.389 1.00 10.36 241 ASN C O 1
ATOM 10910 N N . PRO C 1 242 ? 66.952 26.120 22.241 1.00 9.85 242 PRO C N 1
ATOM 10911 C CA . PRO C 1 242 ? 66.906 27.112 21.180 1.00 10.62 242 PRO C CA 1
ATOM 10912 C C . PRO C 1 242 ? 65.535 27.297 20.536 1.00 10.38 242 PRO C C 1
ATOM 10913 O O . PRO C 1 242 ? 65.151 28.414 20.217 1.00 12.23 242 PRO C O 1
ATOM 10917 N N . LEU C 1 243 ? 64.790 26.223 20.371 1.00 10.69 243 LEU C N 1
ATOM 10918 C CA . LEU C 1 243 ? 63.428 26.319 19.850 1.00 9.49 243 LEU C CA 1
ATOM 10919 C C . LEU C 1 243 ? 62.427 26.332 21.000 1.00 9.02 243 LEU C C 1
ATOM 10920 O O . LEU C 1 243 ? 62.445 25.460 21.864 1.00 10.14 243 LEU C O 1
ATOM 10925 N N . GLN C 1 244 ? 61.597 27.370 21.017 1.00 8.69 244 GLN C N 1
ATOM 10926 C CA . GLN C 1 244 ? 60.566 27.537 21.989 1.00 9.00 244 GLN C CA 1
ATOM 10927 C C . GLN C 1 244 ? 59.164 27.495 21.337 1.00 9.06 244 GLN C C 1
ATOM 10928 O O . GLN C 1 244 ? 59.044 27.566 20.135 1.00 8.75 244 GLN C O 1
ATOM 10934 N N . LYS C 1 245 ? 58.126 27.410 22.142 1.00 9.12 245 LYS C N 1
ATOM 10935 C CA . LYS C 1 245 ? 56.740 27.517 21.627 1.00 8.23 245 LYS C CA 1
ATOM 10936 C C . LYS C 1 245 ? 56.458 26.430 20.611 1.00 8.21 245 LYS C C 1
ATOM 10937 O O . LYS C 1 245 ? 55.733 26.647 19.671 1.00 10.16 245 LYS C O 1
ATOM 10943 N N . CYS C 1 246 ? 56.976 25.225 20.828 1.00 8.22 246 CYS C N 1
ATOM 10944 C CA . CYS C 1 246 ? 56.945 24.179 19.786 1.00 8.81 246 CYS C CA 1
ATOM 10945 C C . CYS C 1 246 ? 55.575 23.497 19.809 1.00 8.78 246 CYS C C 1
ATOM 10946 O O . CYS C 1 246 ? 55.231 22.777 20.757 1.00 10.81 246 CYS C O 1
ATOM 10949 N N . GLY C 1 247 ? 54.824 23.638 18.685 1.00 8.62 247 GLY C N 1
ATOM 10950 C CA . GLY C 1 247 ? 53.493 23.124 18.548 1.00 9.26 247 GLY C CA 1
ATOM 10951 C C . GLY C 1 247 ? 52.934 23.521 17.215 1.00 9.01 247 GLY C C 1
ATOM 10952 O O . GLY C 1 247 ? 53.635 24.035 16.369 1.00 9.58 247 GLY C O 1
ATOM 10953 N N . HIS C 1 248 ? 51.663 23.217 17.044 1.00 9.21 248 HIS C N 1
ATOM 10954 C CA . HIS C 1 248 ? 50.959 23.437 15.780 1.00 10.08 248 HIS C CA 1
ATOM 10955 C C . HIS C 1 248 ? 51.648 22.769 14.627 1.00 9.81 248 HIS C C 1
ATOM 10956 O O . HIS C 1 248 ? 52.128 23.390 13.687 1.00 10.22 248 HIS C O 1
ATOM 10963 N N . ALA C 1 249 ? 51.684 21.452 14.752 1.00 9.48 249 ALA C N 1
ATOM 10964 C CA . ALA C 1 249 ? 52.401 20.595 13.853 1.00 9.81 249 ALA C CA 1
ATOM 10965 C C . ALA C 1 249 ? 51.559 19.960 12.741 1.00 9.71 249 ALA C C 1
ATOM 10966 O O . ALA C 1 249 ? 50.325 19.875 12.814 1.00 10.19 249 ALA C O 1
ATOM 10968 N N . SER C 1 250 ? 52.283 19.387 11.783 1.00 11.04 250 SER C N 1
ATOM 10969 C CA . SER C 1 250 ? 51.707 18.551 10.723 1.00 10.67 250 SER C CA 1
ATOM 10970 C C . SER C 1 250 ? 52.766 17.510 10.382 1.00 11.88 250 SER C C 1
ATOM 10971 O O . SER C 1 250 ? 53.964 17.786 10.369 1.00 11.66 250 SER C O 1
ATOM 10974 N N . LEU C 1 251 ? 52.287 16.317 10.057 1.00 11.98 251 LEU C N 1
ATOM 10975 C CA . LEU C 1 251 ? 53.104 15.134 9.824 1.00 12.94 251 LEU C CA 1
ATOM 10976 C C . LEU C 1 251 ? 53.185 14.850 8.330 1.00 13.95 251 LEU C C 1
ATOM 10977 O O . LEU C 1 251 ? 52.181 14.907 7.660 1.00 14.73 251 LEU C O 1
ATOM 10982 N N . VAL C 1 252 ? 54.369 14.471 7.846 1.00 12.56 252 VAL C N 1
ATOM 10983 C CA . VAL C 1 252 ? 54.539 14.046 6.454 1.00 13.37 252 VAL C CA 1
ATOM 10984 C C . VAL C 1 252 ? 55.357 12.770 6.428 1.00 14.05 252 VAL C C 1
ATOM 10985 O O . VAL C 1 252 ? 56.255 12.576 7.246 1.00 14.78 252 VAL C O 1
ATOM 10989 N N . GLU C 1 253 ? 54.991 11.905 5.479 1.00 14.86 253 GLU C N 1
ATOM 10990 C CA . GLU C 1 253 ? 55.741 10.686 5.153 1.00 15.69 253 GLU C CA 1
ATOM 10991 C C . GLU C 1 253 ? 56.430 10.914 3.809 1.00 15.05 253 GLU C C 1
ATOM 10992 O O . GLU C 1 253 ? 55.803 11.384 2.858 1.00 15.30 253 GLU C O 1
ATOM 10998 N N . THR C 1 254 ? 57.713 10.586 3.709 1.00 15.27 254 THR C N 1
ATOM 10999 C CA . THR C 1 254 ? 58.411 10.704 2.451 1.00 15.83 254 THR C CA 1
ATOM 11000 C C . THR C 1 254 ? 58.093 9.542 1.524 1.00 16.92 254 THR C C 1
ATOM 11001 O O . THR C 1 254 ? 57.499 8.511 1.914 1.00 17.11 254 THR C O 1
ATOM 11005 N N . GLN C 1 255 ? 58.532 9.702 0.296 1.00 18.62 255 GLN C N 1
ATOM 11006 C CA . GLN C 1 255 ? 58.368 8.658 -0.691 1.00 19.71 255 GLN C CA 1
ATOM 11007 C C . GLN C 1 255 ? 59.041 7.336 -0.278 1.00 20.57 255 GLN C C 1
ATOM 11008 O O . GLN C 1 255 ? 58.641 6.281 -0.791 1.00 21.90 255 GLN C O 1
ATOM 11014 N N . ASN C 1 256 ? 60.025 7.366 0.621 1.00 20.22 256 ASN C N 1
ATOM 11015 C CA . ASN C 1 256 ? 60.634 6.106 1.126 1.00 21.40 256 ASN C CA 1
ATOM 11016 C C . ASN C 1 256 ? 60.142 5.708 2.518 1.00 21.53 256 ASN C C 1
ATOM 11017 O O . ASN C 1 256 ? 60.713 4.810 3.149 1.00 22.68 256 ASN C O 1
ATOM 11022 N N . GLY C 1 257 ? 59.103 6.362 3.026 1.00 20.04 257 GLY C N 1
ATOM 11023 C CA . GLY C 1 257 ? 58.504 5.941 4.294 1.00 20.33 257 GLY C CA 1
ATOM 11024 C C . GLY C 1 257 ? 59.164 6.509 5.546 1.00 20.05 257 GLY C C 1
ATOM 11025 O O . GLY C 1 257 ? 58.974 5.967 6.648 1.00 21.56 257 GLY C O 1
ATOM 11026 N N . GLN C 1 258 ? 59.981 7.540 5.402 1.00 18.58 258 GLN C N 1
ATOM 11027 C CA . GLN C 1 258 ? 60.537 8.258 6.566 1.00 17.36 258 GLN C CA 1
ATOM 11028 C C . GLN C 1 258 ? 59.468 9.273 6.989 1.00 17.01 258 GLN C C 1
ATOM 11029 O O . GLN C 1 258 ? 58.687 9.732 6.141 1.00 18.52 258 GLN C O 1
ATOM 11035 N N . TRP C 1 259 ? 59.466 9.622 8.277 1.00 16.12 259 TRP C N 1
ATOM 11036 C CA . TRP C 1 259 ? 58.472 10.549 8.851 1.00 15.79 259 TRP C CA 1
ATOM 11037 C C . TRP C 1 259 ? 59.094 11.796 9.444 1.00 14.82 259 TRP C C 1
ATOM 11038 O O . TRP C 1 259 ? 60.079 11.738 10.164 1.00 14.18 259 TRP C O 1
ATOM 11049 N N . TYR C 1 260 ? 58.443 12.927 9.165 1.00 13.76 260 TYR C N 1
ATOM 11050 C CA . TYR C 1 260 ? 58.936 14.248 9.608 1.00 13.33 260 TYR C CA 1
ATOM 11051 C C . TYR C 1 260 ? 57.751 15.063 10.085 1.00 13.83 260 TYR C C 1
ATOM 11052 O O . TYR C 1 260 ? 56.621 14.783 9.710 1.00 12.97 260 TYR C O 1
ATOM 11061 N N . LEU C 1 261 ? 58.036 16.020 10.960 1.00 12.65 261 LEU C N 1
ATOM 11062 C CA . LEU C 1 261 ? 57.021 16.817 11.659 1.00 11.56 261 LEU C CA 1
ATOM 11063 C C . LEU C 1 261 ? 57.354 18.279 11.532 1.00 10.74 261 LEU C C 1
ATOM 11064 O O . LEU C 1 261 ? 58.320 18.747 12.121 1.00 11.77 261 LEU C O 1
ATOM 11069 N N . ALA C 1 262 ? 56.560 18.994 10.730 1.00 10.28 262 ALA C N 1
ATOM 11070 C CA . ALA C 1 262 ? 56.703 20.450 10.641 1.00 10.15 262 ALA C CA 1
ATOM 11071 C C . ALA C 1 262 ? 55.953 21.054 11.828 1.00 9.96 262 ALA C C 1
ATOM 11072 O O . ALA C 1 262 ? 54.897 20.530 12.225 1.00 10.95 262 ALA C O 1
ATOM 11074 N N . HIS C 1 263 ? 56.493 22.127 12.416 1.00 9.55 263 HIS C N 1
ATOM 11075 C CA . HIS C 1 263 ? 55.842 22.779 13.543 1.00 9.38 263 HIS C CA 1
ATOM 11076 C C . HIS C 1 263 ? 56.297 24.217 13.632 1.00 9.15 263 HIS C C 1
ATOM 11077 O O . HIS C 1 263 ? 57.336 24.583 13.096 1.00 9.43 263 HIS C O 1
ATOM 11084 N N . LEU C 1 264 ? 55.524 25.030 14.351 1.00 8.56 264 LEU C N 1
ATOM 11085 C CA . LEU C 1 264 ? 55.957 26.385 14.596 1.00 8.86 264 LEU C CA 1
ATOM 11086 C C . LEU C 1 264 ? 56.842 26.443 15.827 1.00 8.74 264 LEU C C 1
ATOM 11087 O O . LEU C 1 264 ? 56.839 25.557 16.706 1.00 9.23 264 LEU C O 1
ATOM 11092 N N . THR C 1 265 ? 57.659 27.509 15.879 1.00 8.29 265 THR C N 1
ATOM 11093 C CA . THR C 1 265 ? 58.549 27.727 17.010 1.00 9.14 265 THR C CA 1
ATOM 11094 C C . THR C 1 265 ? 58.855 29.228 17.102 1.00 8.39 265 THR C C 1
ATOM 11095 O O . THR C 1 265 ? 58.836 29.933 16.089 1.00 9.79 265 THR C O 1
ATOM 11099 N N . GLY C 1 266 ? 59.129 29.723 18.314 1.00 8.51 266 GLY C N 1
ATOM 11100 C CA . GLY C 1 266 ? 59.711 31.024 18.478 1.00 9.00 266 GLY C CA 1
ATOM 11101 C C . GLY C 1 266 ? 61.125 30.939 19.007 1.00 9.25 266 GLY C C 1
ATOM 11102 O O . GLY C 1 266 ? 61.432 30.062 19.803 1.00 9.82 266 GLY C O 1
ATOM 11103 N N . ARG C 1 267 ? 61.983 31.860 18.575 1.00 8.42 267 ARG C N 1
ATOM 11104 C CA . ARG C 1 267 ? 63.369 31.988 19.021 1.00 9.73 267 ARG C CA 1
ATOM 11105 C C . ARG C 1 267 ? 63.537 33.330 19.708 1.00 9.34 267 ARG C C 1
ATOM 11106 O O . ARG C 1 267 ? 63.712 34.356 19.054 1.00 9.94 267 ARG C O 1
ATOM 11114 N N . PRO C 1 268 ? 63.466 33.359 21.034 1.00 9.19 268 PRO C N 1
ATOM 11115 C CA . PRO C 1 268 ? 63.509 34.666 21.676 1.00 9.39 268 PRO C CA 1
ATOM 11116 C C . PRO C 1 268 ? 64.895 35.301 21.594 1.00 9.45 268 PRO C C 1
ATOM 11117 O O . PRO C 1 268 ? 65.906 34.622 21.580 1.00 10.26 268 PRO C O 1
ATOM 11121 N N . LEU C 1 269 ? 64.908 36.616 21.577 1.00 8.51 269 LEU C N 1
ATOM 11122 C CA . LEU C 1 269 ? 66.120 37.334 21.856 1.00 8.73 269 LEU C CA 1
ATOM 11123 C C . LEU C 1 269 ? 66.659 36.970 23.221 1.00 9.62 269 LEU C C 1
ATOM 11124 O O . LEU C 1 269 ? 65.880 36.722 24.134 1.00 9.36 269 LEU C O 1
ATOM 11129 N N . PRO C 1 270 ? 67.978 37.068 23.416 1.00 12.12 270 PRO C N 1
ATOM 11130 C CA . PRO C 1 270 ? 68.504 36.877 24.779 1.00 12.83 270 PRO C CA 1
ATOM 11131 C C . PRO C 1 270 ? 67.911 37.924 25.731 1.00 13.45 270 PRO C C 1
ATOM 11132 O O . PRO C 1 270 ? 67.761 39.073 25.328 1.00 13.33 270 PRO C O 1
ATOM 11136 N N . ALA C 1 271 ? 67.494 37.522 26.941 1.00 13.66 271 ALA C N 1
ATOM 11137 C CA . ALA C 1 271 ? 67.102 38.490 27.964 1.00 13.28 271 ALA C CA 1
ATOM 11138 C C . ALA C 1 271 ? 68.351 39.215 28.473 1.00 13.61 271 ALA C C 1
ATOM 11139 O O . ALA C 1 271 ? 69.467 38.766 28.239 1.00 14.49 271 ALA C O 1
ATOM 11141 N N . PRO C 1 272 ? 68.167 40.337 29.186 1.00 15.03 272 PRO C N 1
ATOM 11142 C CA . PRO C 1 272 ? 69.304 40.916 29.851 1.00 15.27 272 PRO C CA 1
ATOM 11143 C C . PRO C 1 272 ? 70.001 39.958 30.806 1.00 14.33 272 PRO C C 1
ATOM 11144 O O . PRO C 1 272 ? 69.379 39.087 31.440 1.00 13.41 272 PRO C O 1
ATOM 11148 N N . ALA C 1 273 ? 71.289 40.179 30.994 1.00 14.24 273 ALA C N 1
ATOM 11149 C CA . ALA C 1 273 ? 72.073 39.309 31.815 1.00 13.98 273 ALA C CA 1
ATOM 11150 C C . ALA C 1 273 ? 71.497 39.237 33.227 1.00 12.52 273 ALA C C 1
ATOM 11151 O O . ALA C 1 273 ? 71.135 40.232 33.817 1.00 14.54 273 ALA C O 1
ATOM 11153 N N . GLY C 1 274 ? 71.474 38.044 33.752 1.00 13.93 274 GLY C N 1
ATOM 11154 C CA . GLY C 1 274 ? 71.057 37.775 35.114 1.00 13.48 274 GLY C CA 1
ATOM 11155 C C . GLY C 1 274 ? 69.570 37.645 35.379 1.00 12.15 274 GLY C C 1
ATOM 11156 O O . GLY C 1 274 ? 69.133 37.358 36.534 1.00 13.16 274 GLY C O 1
ATOM 11157 N N . PHE C 1 275 ? 68.740 37.829 34.350 1.00 11.06 275 PHE C N 1
ATOM 11158 C CA . PHE C 1 275 ? 67.309 37.798 34.571 1.00 11.05 275 PHE C CA 1
ATOM 11159 C C . PHE C 1 275 ? 66.863 36.357 34.724 1.00 11.33 275 PHE C C 1
ATOM 11160 O O . PHE C 1 275 ? 67.462 35.441 34.209 1.00 12.05 275 PHE C O 1
ATOM 11168 N N . PRO C 1 276 ? 65.795 36.126 35.486 1.00 10.18 276 PRO C N 1
ATOM 11169 C CA . PRO C 1 276 ? 65.385 34.768 35.802 1.00 9.79 276 PRO C CA 1
ATOM 11170 C C . PRO C 1 276 ? 65.004 33.938 34.571 1.00 9.36 276 PRO C C 1
ATOM 11171 O O . PRO C 1 276 ? 64.156 34.338 33.763 1.00 9.77 276 PRO C O 1
ATOM 11175 N N . SER C 1 277 ? 65.611 32.785 34.411 1.00 8.82 277 SER C N 1
ATOM 11176 C CA . SER C 1 277 ? 65.429 32.009 33.212 1.00 8.87 277 SER C CA 1
ATOM 11177 C C . SER C 1 277 ? 64.051 31.439 33.042 1.00 8.44 277 SER C C 1
ATOM 11178 O O . SER C 1 277 ? 63.645 31.171 31.884 1.00 9.40 277 SER C O 1
ATOM 11181 N N . ARG C 1 278 ? 63.309 31.206 34.138 1.00 8.31 278 ARG C N 1
ATOM 11182 C CA . ARG C 1 278 ? 61.963 30.664 33.950 1.00 8.26 278 ARG C CA 1
ATOM 11183 C C . ARG C 1 278 ? 60.958 31.753 33.530 1.00 9.03 278 ARG C C 1
ATOM 11184 O O . ARG C 1 278 ? 59.821 31.418 33.197 1.00 9.90 278 ARG C O 1
ATOM 11192 N N . GLU C 1 279 ? 61.339 33.017 33.572 1.00 9.68 279 GLU C N 1
ATOM 11193 C CA . GLU C 1 279 ? 60.436 34.110 33.264 1.00 8.86 279 GLU C CA 1
ATOM 11194 C C . GLU C 1 279 ? 60.462 34.456 31.756 1.00 8.14 279 GLU C C 1
ATOM 11195 O O . GLU C 1 279 ? 60.579 35.592 31.352 1.00 8.71 279 GLU C O 1
ATOM 11201 N N . ARG C 1 280 ? 60.243 33.450 30.933 1.00 8.59 280 ARG C N 1
ATOM 11202 C CA . ARG C 1 280 ? 60.155 33.670 29.488 1.00 8.08 280 ARG C CA 1
ATOM 11203 C C . ARG C 1 280 ? 59.009 34.628 29.155 1.00 8.55 280 ARG C C 1
ATOM 11204 O O . ARG C 1 280 ? 59.124 35.493 28.292 1.00 8.85 280 ARG C O 1
ATOM 11212 N N . GLU C 1 281 ? 57.886 34.465 29.851 1.00 9.36 281 GLU C N 1
ATOM 11213 C CA . GLU C 1 281 ? 56.692 35.263 29.586 1.00 9.89 281 GLU C CA 1
ATOM 11214 C C . GLU C 1 281 ? 56.910 36.732 29.858 1.00 10.63 281 GLU C C 1
ATOM 11215 O O . GLU C 1 281 ? 56.185 37.591 29.320 1.00 14.77 281 GLU C O 1
ATOM 11221 N N . GLN C 1 282 ? 57.893 37.082 30.660 1.00 10.17 282 GLN C N 1
ATOM 11222 C CA . GLN C 1 282 ? 58.222 38.504 30.971 1.00 9.92 282 GLN C CA 1
ATOM 11223 C C . GLN C 1 282 ? 59.396 39.018 30.176 1.00 9.84 282 GLN C C 1
ATOM 11224 O O . GLN C 1 282 ? 59.410 40.204 29.847 1.00 10.36 282 GLN C O 1
ATOM 11230 N N . HIS C 1 283 ? 60.345 38.140 29.852 1.00 8.63 283 HIS C N 1
ATOM 11231 C CA . HIS C 1 283 ? 61.636 38.621 29.322 1.00 8.93 283 HIS C CA 1
ATOM 11232 C C . HIS C 1 283 ? 62.078 38.039 27.984 1.00 8.19 283 HIS C C 1
ATOM 11233 O O . HIS C 1 283 ? 63.103 38.520 27.467 1.00 10.04 283 HIS C O 1
ATOM 11240 N N . ALA C 1 284 ? 61.340 37.082 27.426 1.00 8.52 284 ALA C N 1
ATOM 11241 C CA . ALA C 1 284 ? 61.709 36.404 26.193 1.00 8.63 284 ALA C CA 1
ATOM 11242 C C . ALA C 1 284 ? 60.827 36.949 25.046 1.00 8.20 284 ALA C C 1
ATOM 11243 O O . ALA C 1 284 ? 59.638 36.617 24.950 1.00 10.21 284 ALA C O 1
ATOM 11245 N N . PHE C 1 285 ? 61.434 37.771 24.187 1.00 7.52 285 PHE C N 1
ATOM 11246 C CA . PHE C 1 285 ? 60.755 38.470 23.102 1.00 7.62 285 PHE C CA 1
ATOM 11247 C C . PHE C 1 285 ? 61.188 37.944 21.769 1.00 8.42 285 PHE C C 1
ATOM 11248 O O . PHE C 1 285 ? 62.371 37.897 21.496 1.00 8.80 285 PHE C O 1
ATOM 11256 N N . CYS C 1 286 ? 60.226 37.664 20.902 1.00 8.00 286 CYS C N 1
ATOM 11257 C CA . CYS C 1 286 ? 60.456 37.052 19.571 1.00 7.82 286 CYS C CA 1
ATOM 11258 C C . CYS C 1 286 ? 60.077 38.001 18.429 1.00 8.01 286 CYS C C 1
ATOM 11259 O O . CYS C 1 286 ? 58.963 37.959 17.902 1.00 8.50 286 CYS C O 1
ATOM 11262 N N . PRO C 1 287 ? 61.014 38.851 17.989 1.00 8.37 287 PRO C N 1
ATOM 11263 C CA . PRO C 1 287 ? 60.660 39.779 16.898 1.00 8.03 287 PRO C CA 1
ATOM 11264 C C . PRO C 1 287 ? 60.504 39.076 15.569 1.00 6.94 287 PRO C C 1
ATOM 11265 O O . PRO C 1 287 ? 59.889 39.635 14.654 1.00 8.30 287 PRO C O 1
ATOM 11269 N N . LEU C 1 288 ? 61.081 37.894 15.425 1.00 7.68 288 LEU C N 1
ATOM 11270 C CA . LEU C 1 288 ? 60.896 37.109 14.192 1.00 8.66 288 LEU C CA 1
ATOM 11271 C C . LEU C 1 288 ? 59.610 36.309 14.227 1.00 9.13 288 LEU C C 1
ATOM 11272 O O . LEU C 1 288 ? 59.353 35.508 13.348 1.00 9.70 288 LEU C O 1
ATOM 11277 N N . GLY C 1 289 ? 58.781 36.541 15.237 1.00 7.81 289 GLY C N 1
ATOM 11278 C CA . GLY C 1 289 ? 57.498 35.854 15.325 1.00 8.25 289 GLY C CA 1
ATOM 11279 C C . GLY C 1 289 ? 57.642 34.370 15.499 1.00 7.79 289 GLY C C 1
ATOM 11280 O O . GLY C 1 289 ? 58.497 33.878 16.261 1.00 9.34 289 GLY C O 1
ATOM 11281 N N . ARG C 1 290 ? 56.691 33.643 14.906 1.00 7.74 290 ARG C N 1
ATOM 11282 C CA . ARG C 1 290 ? 56.669 32.171 14.931 1.00 7.70 290 ARG C CA 1
ATOM 11283 C C . ARG C 1 290 ? 57.117 31.732 13.573 1.00 7.77 290 ARG C C 1
ATOM 11284 O O . ARG C 1 290 ? 56.504 32.113 12.561 1.00 8.23 290 ARG C O 1
ATOM 11292 N N . GLU C 1 291 ? 58.132 30.873 13.580 1.00 7.88 291 GLU C N 1
ATOM 11293 C CA . GLU C 1 291 ? 58.862 30.377 12.422 1.00 8.22 291 GLU C CA 1
ATOM 11294 C C . GLU C 1 291 ? 58.545 28.922 12.265 1.00 8.18 291 GLU C C 1
ATOM 11295 O O . GLU C 1 291 ? 57.902 28.363 13.124 1.00 9.60 291 GLU C O 1
ATOM 11301 N N . THR C 1 292 ? 58.940 28.298 11.159 1.00 8.82 292 THR C N 1
ATOM 11302 C CA . THR C 1 292 ? 58.666 26.879 10.947 1.00 8.93 292 THR C CA 1
ATOM 11303 C C . THR C 1 292 ? 59.923 26.049 11.035 1.00 9.43 292 THR C C 1
ATOM 11304 O O . THR C 1 292 ? 60.933 26.363 10.378 1.00 9.53 292 THR C O 1
ATOM 11308 N N . ALA C 1 293 ? 59.856 24.990 11.831 1.00 8.23 293 ALA C N 1
ATOM 11309 C CA . ALA C 1 293 ? 60.906 23.987 11.991 1.00 9.37 293 ALA C CA 1
ATOM 11310 C C . ALA C 1 293 ? 60.383 22.663 11.557 1.00 9.30 293 ALA C C 1
ATOM 11311 O O . ALA C 1 293 ? 59.181 22.438 11.498 1.00 10.41 293 ALA C O 1
ATOM 11313 N N . ILE C 1 294 ? 61.310 21.742 11.319 1.00 10.62 294 ILE C N 1
ATOM 11314 C CA . ILE C 1 294 ? 60.971 20.352 11.004 1.00 11.37 294 ILE C CA 1
ATOM 11315 C C . ILE C 1 294 ? 61.764 19.401 11.927 1.00 10.52 294 ILE C C 1
ATOM 11316 O O . ILE C 1 294 ? 62.978 19.534 12.004 1.00 11.82 294 ILE C O 1
ATOM 11321 N N . GLN C 1 295 ? 61.071 18.472 12.584 1.00 11.22 295 GLN C N 1
ATOM 11322 C CA . GLN C 1 295 ? 61.687 17.441 13.389 1.00 11.50 295 GLN C CA 1
ATOM 11323 C C . GLN C 1 295 ? 61.557 16.113 12.659 1.00 12.76 295 GLN C C 1
ATOM 11324 O O . GLN C 1 295 ? 60.665 15.908 11.839 1.00 12.47 295 GLN C O 1
ATOM 11330 N N . LYS C 1 296 ? 62.403 15.172 13.054 1.00 13.81 296 LYS C N 1
ATOM 11331 C CA . LYS C 1 296 ? 62.312 13.829 12.527 1.00 14.39 296 LYS C CA 1
ATOM 11332 C C . LYS C 1 296 ? 61.523 12.956 13.513 1.00 13.80 296 LYS C C 1
ATOM 11333 O O . LYS C 1 296 ? 61.620 13.168 14.701 1.00 14.14 296 LYS C O 1
ATOM 11339 N N . ILE C 1 297 ? 60.745 12.005 13.000 1.00 14.12 297 ILE C N 1
ATOM 11340 C CA . ILE C 1 297 ? 59.865 11.151 13.757 1.00 14.41 297 ILE C CA 1
ATOM 11341 C C . ILE C 1 297 ? 60.292 9.689 13.594 1.00 14.18 297 ILE C C 1
ATOM 11342 O O . ILE C 1 297 ? 60.554 9.202 12.484 1.00 15.77 297 ILE C O 1
ATOM 11347 N N . GLU C 1 298 ? 60.298 8.987 14.702 1.00 15.14 298 GLU C N 1
ATOM 11348 C CA . GLU C 1 298 ? 60.413 7.537 14.697 1.00 16.10 298 GLU C CA 1
ATOM 11349 C C . GLU C 1 298 ? 59.199 6.941 15.357 1.00 16.87 298 GLU C C 1
ATOM 11350 O O . GLU C 1 298 ? 58.621 7.560 16.197 1.00 17.52 298 GLU C O 1
ATOM 11356 N N . TRP C 1 299 ? 58.794 5.750 14.950 1.00 15.98 299 TRP C N 1
ATOM 11357 C CA . TRP C 1 299 ? 57.636 5.120 15.541 1.00 16.80 299 TRP C CA 1
ATOM 11358 C C . TRP C 1 299 ? 58.060 3.994 16.459 1.00 18.53 299 TRP C C 1
ATOM 11359 O O . TRP C 1 299 ? 58.969 3.201 16.104 1.00 19.93 299 TRP C O 1
ATOM 11370 N N . GLN C 1 300 ? 57.330 3.882 17.570 1.00 19.14 300 GLN C N 1
ATOM 11371 C CA . GLN C 1 300 ? 57.539 2.875 18.616 1.00 21.43 300 GLN C CA 1
ATOM 11372 C C . GLN C 1 300 ? 56.165 2.415 19.077 1.00 21.67 300 GLN C C 1
ATOM 11373 O O . GLN C 1 300 ? 55.396 3.216 19.579 1.00 20.73 300 GLN C O 1
ATOM 11379 N N . ASP C 1 301 ? 55.838 1.143 18.912 1.00 22.19 301 ASP C N 1
ATOM 11380 C CA . ASP C 1 301 ? 54.581 0.629 19.442 1.00 22.54 301 ASP C CA 1
ATOM 11381 C C . ASP C 1 301 ? 53.376 1.399 18.917 1.00 21.05 301 ASP C C 1
ATOM 11382 O O . ASP C 1 301 ? 52.369 1.572 19.628 1.00 21.76 301 ASP C O 1
ATOM 11387 N N . GLY C 1 302 ? 53.465 1.793 17.650 1.00 19.46 302 GLY C N 1
ATOM 11388 C CA . GLY C 1 302 ? 52.367 2.484 16.995 1.00 17.94 302 GLY C CA 1
ATOM 11389 C C . GLY C 1 302 ? 52.166 3.926 17.454 1.00 16.80 302 GLY C C 1
ATOM 11390 O O . GLY C 1 302 ? 51.149 4.498 17.173 1.00 16.81 302 GLY C O 1
ATOM 11391 N N . TRP C 1 303 ? 53.168 4.528 18.087 1.00 15.86 303 TRP C N 1
ATOM 11392 C CA . TRP C 1 303 ? 53.132 5.936 18.480 1.00 16.00 303 TRP C CA 1
ATOM 11393 C C . TRP C 1 303 ? 54.388 6.627 17.929 1.00 15.88 303 TRP C C 1
ATOM 11394 O O . TRP C 1 303 ? 55.497 6.042 17.948 1.00 15.77 303 TRP C O 1
ATOM 11405 N N . PRO C 1 304 ? 54.225 7.862 17.414 1.00 15.74 304 PRO C N 1
ATOM 11406 C CA . PRO C 1 304 ? 55.358 8.628 16.926 1.00 14.86 304 PRO C CA 1
ATOM 11407 C C . PRO C 1 304 ? 56.155 9.252 18.071 1.00 15.34 304 PRO C C 1
ATOM 11408 O O . PRO C 1 304 ? 55.572 9.611 19.091 1.00 16.34 304 PRO C O 1
ATOM 11412 N N . VAL C 1 305 ? 57.453 9.423 17.852 1.00 14.68 305 VAL C N 1
ATOM 11413 C CA . VAL C 1 305 ? 58.355 9.994 18.841 1.00 14.80 305 VAL C CA 1
ATOM 11414 C C . VAL C 1 305 ? 59.289 10.950 18.122 1.00 13.79 305 VAL C C 1
ATOM 11415 O O . VAL C 1 305 ? 59.776 10.668 17.077 1.00 15.32 305 VAL C O 1
ATOM 11419 N N . VAL C 1 306 ? 59.458 12.149 18.670 1.00 12.82 306 VAL C N 1
ATOM 11420 C CA . VAL C 1 306 ? 60.370 13.146 18.106 1.00 12.70 306 VAL C CA 1
ATOM 11421 C C . VAL C 1 306 ? 61.797 12.804 18.428 1.00 13.35 306 VAL C C 1
ATOM 11422 O O . VAL C 1 306 ? 62.210 12.675 19.562 1.00 13.83 306 VAL C O 1
ATOM 11426 N N . VAL C 1 307 ? 62.564 12.624 17.365 1.00 13.83 307 VAL C N 1
ATOM 11427 C CA . VAL C 1 307 ? 63.957 12.233 17.507 1.00 13.99 307 VAL C CA 1
ATOM 11428 C C . VAL C 1 307 ? 64.699 13.361 18.181 1.00 13.37 307 VAL C C 1
ATOM 11429 O O . VAL C 1 307 ? 64.563 14.528 17.817 1.00 13.90 307 VAL C O 1
ATOM 11433 N N . GLY C 1 308 ? 65.431 13.008 19.225 1.00 14.30 308 GLY C N 1
ATOM 11434 C CA . GLY C 1 308 ? 66.223 13.974 19.978 1.00 13.79 308 GLY C CA 1
ATOM 11435 C C . GLY C 1 308 ? 65.496 14.594 21.163 1.00 13.07 308 GLY C C 1
ATOM 11436 O O . GLY C 1 308 ? 66.086 15.375 21.901 1.00 14.75 308 GLY C O 1
ATOM 11437 N N . GLY C 1 309 ? 64.233 14.208 21.373 1.00 13.44 309 GLY C N 1
ATOM 11438 C CA . GLY C 1 309 ? 63.466 14.641 22.500 1.00 13.36 309 GLY C CA 1
ATOM 11439 C C . GLY C 1 309 ? 62.350 15.595 22.112 1.00 12.59 309 GLY C C 1
ATOM 11440 O O . GLY C 1 309 ? 62.395 16.300 21.103 1.00 13.27 309 GLY C O 1
ATOM 11441 N N . GLN C 1 310 ? 61.363 15.659 22.992 1.00 12.30 310 GLN C N 1
ATOM 11442 C CA . GLN C 1 310 ? 60.125 16.405 22.734 1.00 12.16 310 GLN C CA 1
ATOM 11443 C C . GLN C 1 310 ? 60.286 17.887 22.574 1.00 11.55 310 GLN C C 1
ATOM 11444 O O . GLN C 1 310 ? 59.425 18.560 22.008 1.00 11.87 310 GLN C O 1
ATOM 11450 N N . GLN C 1 311 ? 61.413 18.410 23.024 1.00 11.20 311 GLN C N 1
ATOM 11451 C CA . GLN C 1 311 ? 61.623 19.852 23.022 1.00 11.68 311 GLN C CA 1
ATOM 11452 C C . GLN C 1 311 ? 61.864 20.365 21.593 1.00 10.35 311 GLN C C 1
ATOM 11453 O O . GLN C 1 311 ? 61.707 21.575 21.296 1.00 10.94 311 GLN C O 1
ATOM 11459 N N . GLY C 1 312 ? 62.313 19.462 20.725 1.00 10.33 312 GLY C N 1
ATOM 11460 C CA . GLY C 1 312 ? 62.657 19.848 19.377 1.00 11.01 312 GLY C CA 1
ATOM 11461 C C . GLY C 1 312 ? 64.080 20.375 19.218 1.00 10.90 312 GLY C C 1
ATOM 11462 O O . GLY C 1 312 ? 64.559 21.079 20.051 1.00 12.23 312 GLY C O 1
ATOM 11463 N N . SER C 1 313 ? 64.777 19.973 18.155 1.00 11.73 313 SER C N 1
ATOM 11464 C CA . SER C 1 313 ? 66.196 20.246 17.966 1.00 12.03 313 SER C CA 1
ATOM 11465 C C . SER C 1 313 ? 66.446 21.192 16.807 1.00 12.07 313 SER C C 1
ATOM 11466 O O . SER C 1 313 ? 65.661 21.260 15.818 1.00 12.51 313 SER C O 1
ATOM 11469 N N . LEU C 1 314 ? 67.580 21.879 16.859 1.00 12.39 314 LEU C N 1
ATOM 11470 C CA . LEU C 1 314 ? 67.988 22.708 15.727 1.00 13.92 314 LEU C CA 1
ATOM 11471 C C . LEU C 1 314 ? 68.454 21.906 14.508 1.00 14.25 314 LEU C C 1
ATOM 11472 O O . LEU C 1 314 ? 68.111 22.223 13.376 1.00 15.89 314 LEU C O 1
ATOM 11477 N N . GLU C 1 315 ? 69.296 20.904 14.736 1.00 15.17 315 GLU C N 1
ATOM 11478 C CA . GLU C 1 315 ? 69.879 20.154 13.630 1.00 16.06 315 GLU C CA 1
ATOM 11479 C C . GLU C 1 315 ? 69.173 18.803 13.576 1.00 15.93 315 GLU C C 1
ATOM 11480 O O . GLU C 1 315 ? 69.090 18.082 14.575 1.00 17.78 315 GLU C O 1
ATOM 11486 N N . VAL C 1 316 ? 68.614 18.473 12.416 1.00 14.56 316 VAL C N 1
ATOM 11487 C CA . VAL C 1 316 ? 67.785 17.300 12.253 1.00 15.53 316 VAL C CA 1
ATOM 11488 C C . VAL C 1 316 ? 68.284 16.542 11.014 1.00 16.15 316 VAL C C 1
ATOM 11489 O O . VAL C 1 316 ? 68.613 17.138 10.035 1.00 15.18 316 VAL C O 1
ATOM 11493 N N . GLU C 1 317 ? 68.416 15.229 11.124 1.00 16.89 317 GLU C N 1
ATOM 11494 C CA . GLU C 1 317 ? 68.860 14.366 10.034 1.00 17.73 317 GLU C CA 1
ATOM 11495 C C . GLU C 1 317 ? 67.996 14.530 8.800 1.00 16.95 317 GLU C C 1
ATOM 11496 O O . GLU C 1 317 ? 66.800 14.245 8.810 1.00 18.16 317 GLU C O 1
ATOM 11502 N N . ALA C 1 318 ? 68.619 14.978 7.729 1.00 17.78 318 ALA C N 1
ATOM 11503 C CA . ALA C 1 318 ? 67.905 15.108 6.458 1.00 18.42 318 ALA C CA 1
ATOM 11504 C C . ALA C 1 318 ? 67.405 13.761 5.906 1.00 18.62 318 ALA C C 1
ATOM 11505 O O . ALA C 1 318 ? 68.041 12.709 6.146 1.00 17.83 318 ALA C O 1
ATOM 11507 N N . PRO C 1 319 ? 66.274 13.762 5.174 1.00 18.50 319 PRO C N 1
ATOM 11508 C CA . PRO C 1 319 ? 65.845 12.521 4.573 1.00 19.65 319 PRO C CA 1
ATOM 11509 C C . PRO C 1 319 ? 66.789 12.055 3.504 1.00 20.53 319 PRO C C 1
ATOM 11510 O O . PRO C 1 319 ? 67.575 12.841 2.986 1.00 19.27 319 PRO C O 1
ATOM 11514 N N . ASP C 1 320 ? 66.707 10.770 3.198 1.00 23.17 320 ASP C N 1
ATOM 11515 C CA . ASP C 1 320 ? 67.559 10.166 2.198 1.00 23.99 320 ASP C CA 1
ATOM 11516 C C . ASP C 1 320 ? 67.012 10.473 0.784 1.00 24.43 320 ASP C C 1
ATOM 11517 O O . ASP C 1 320 ? 66.419 9.626 0.090 1.00 25.30 320 ASP C O 1
ATOM 11522 N N . LEU C 1 321 ? 67.205 11.720 0.376 1.00 23.23 321 LEU C N 1
ATOM 11523 C CA . LEU C 1 321 ? 66.701 12.241 -0.888 1.00 23.24 321 LEU C CA 1
ATOM 11524 C C . LEU C 1 321 ? 67.767 13.079 -1.548 1.00 22.95 321 LEU C C 1
ATOM 11525 O O . LEU C 1 321 ? 68.548 13.713 -0.851 1.00 22.04 321 LEU C O 1
ATOM 11530 N N . PRO C 1 322 ? 67.797 13.116 -2.896 1.00 23.37 322 PRO C N 1
ATOM 11531 C CA . PRO C 1 322 ? 68.800 13.960 -3.544 1.00 22.66 322 PRO C CA 1
ATOM 11532 C C . PRO C 1 322 ? 68.566 15.427 -3.169 1.00 22.05 322 PRO C C 1
ATOM 11533 O O . PRO C 1 322 ? 67.410 15.865 -3.101 1.00 23.25 322 PRO C O 1
ATOM 11537 N N . GLN C 1 323 ? 69.623 16.177 -2.931 1.00 20.31 323 GLN C N 1
ATOM 11538 C CA . GLN C 1 323 ? 69.376 17.519 -2.439 1.00 20.23 323 GLN C CA 1
ATOM 11539 C C . GLN C 1 323 ? 69.306 18.442 -3.616 1.00 20.18 323 GLN C C 1
ATOM 11540 O O . GLN C 1 323 ? 69.919 18.205 -4.677 1.00 20.92 323 GLN C O 1
ATOM 11546 N N A GLN C 1 324 ? 68.495 19.481 -3.479 0.50 19.73 324 GLN C N 1
ATOM 11547 N N B GLN C 1 324 ? 68.534 19.506 -3.439 0.50 19.22 324 GLN C N 1
ATOM 11548 C CA A GLN C 1 324 ? 68.354 20.477 -4.522 0.50 19.65 324 GLN C CA 1
ATOM 11549 C CA B GLN C 1 324 ? 68.261 20.473 -4.483 0.50 19.11 324 GLN C CA 1
ATOM 11550 C C A GLN C 1 324 ? 68.182 21.851 -3.903 0.50 19.13 324 GLN C C 1
ATOM 11551 C C B GLN C 1 324 ? 68.187 21.857 -3.857 0.50 18.83 324 GLN C C 1
ATOM 11552 O O A GLN C 1 324 ? 67.212 22.115 -3.175 0.50 18.62 324 GLN C O 1
ATOM 11553 O O B GLN C 1 324 ? 67.276 22.138 -3.068 0.50 18.20 324 GLN C O 1
ATOM 11564 N N . GLU C 1 325 ? 69.150 22.700 -4.187 1.00 18.18 325 GLU C N 1
ATOM 11565 C CA . GLU C 1 325 ? 69.152 24.098 -3.817 1.00 19.72 325 GLU C CA 1
ATOM 11566 C C . GLU C 1 325 ? 68.384 24.933 -4.788 1.00 18.54 325 GLU C C 1
ATOM 11567 O O . GLU C 1 325 ? 68.145 24.543 -5.928 1.00 20.43 325 GLU C O 1
ATOM 11573 N N . TRP C 1 326 ? 67.969 26.106 -4.299 1.00 17.07 326 TRP C N 1
ATOM 11574 C CA . TRP C 1 326 ? 67.108 26.998 -5.047 1.00 16.95 326 TRP C CA 1
ATOM 11575 C C . TRP C 1 326 ? 67.764 28.339 -5.242 1.00 16.88 326 TRP C C 1
ATOM 11576 O O . TRP C 1 326 ? 68.480 28.859 -4.379 1.00 17.32 326 TRP C O 1
ATOM 11587 N N . ALA C 1 327 ? 67.441 28.938 -6.376 1.00 17.18 327 ALA C N 1
ATOM 11588 C CA . ALA C 1 327 ? 67.792 30.316 -6.610 1.00 18.46 327 ALA C CA 1
ATOM 11589 C C . ALA C 1 327 ? 67.119 31.204 -5.568 1.00 17.61 327 ALA C C 1
ATOM 11590 O O . ALA C 1 327 ? 65.991 30.965 -5.150 1.00 16.61 327 ALA C O 1
ATOM 11592 N N . PRO C 1 328 ? 67.801 32.266 -5.176 1.00 16.97 328 PRO C N 1
ATOM 11593 C CA . PRO C 1 328 ? 67.230 33.240 -4.267 1.00 17.03 328 PRO C CA 1
ATOM 11594 C C . PRO C 1 328 ? 65.961 33.847 -4.851 1.00 15.71 328 PRO C C 1
ATOM 11595 O O . PRO C 1 328 ? 65.833 33.968 -6.064 1.00 15.83 328 PRO C O 1
ATOM 11599 N N . THR C 1 329 ? 64.991 34.178 -3.985 1.00 13.63 329 THR C N 1
ATOM 11600 C CA . THR C 1 329 ? 63.756 34.790 -4.471 1.00 13.52 329 THR C CA 1
ATOM 11601 C C . THR C 1 329 ? 63.793 36.315 -4.318 1.00 13.23 329 THR C C 1
ATOM 11602 O O . THR C 1 329 ? 62.836 36.975 -4.682 1.00 13.18 329 THR C O 1
ATOM 11606 N N . TYR C 1 330 ? 64.899 36.868 -3.802 1.00 13.01 330 TYR C N 1
ATOM 11607 C CA . TYR C 1 330 ? 65.104 38.307 -3.762 1.00 13.21 330 TYR C CA 1
ATOM 11608 C C . TYR C 1 330 ? 66.592 38.586 -3.927 1.00 13.51 330 TYR C C 1
ATOM 11609 O O . TYR C 1 330 ? 67.404 37.680 -3.716 1.00 13.55 330 TYR C O 1
ATOM 11618 N N . GLU C 1 331 ? 66.888 39.836 -4.225 1.00 13.29 331 GLU C N 1
ATOM 11619 C CA . GLU C 1 331 ? 68.241 40.368 -4.305 1.00 14.65 331 GLU C CA 1
ATOM 11620 C C . GLU C 1 331 ? 68.482 41.295 -3.135 1.00 14.33 331 GLU C C 1
ATOM 11621 O O . GLU C 1 331 ? 67.569 41.987 -2.685 1.00 12.79 331 GLU C O 1
ATOM 11627 N N . GLU C 1 332 ? 69.698 41.298 -2.615 1.00 13.93 332 GLU C N 1
ATOM 11628 C CA . GLU C 1 332 ? 70.080 42.150 -1.497 1.00 14.60 332 GLU C CA 1
ATOM 11629 C C . GLU C 1 332 ? 69.697 43.605 -1.794 1.00 14.17 332 GLU C C 1
ATOM 11630 O O . GLU C 1 332 ? 69.198 44.273 -0.907 1.00 15.76 332 GLU C O 1
ATOM 11636 N N . ARG C 1 333 ? 69.921 44.090 -3.013 1.00 12.56 333 ARG C N 1
ATOM 11637 C CA . ARG C 1 333 ? 69.431 45.388 -3.445 1.00 12.65 333 ARG C CA 1
ATOM 11638 C C . ARG C 1 333 ? 68.406 45.165 -4.544 1.00 12.62 333 ARG C C 1
ATOM 11639 O O . ARG C 1 333 ? 68.734 44.678 -5.630 1.00 14.27 333 ARG C O 1
ATOM 11647 N N . ASP C 1 334 ? 67.141 45.481 -4.243 1.00 11.58 334 ASP C N 1
ATOM 11648 C CA . ASP C 1 334 ? 66.066 45.463 -5.222 1.00 10.56 334 ASP C CA 1
ATOM 11649 C C . ASP C 1 334 ? 65.976 46.830 -5.821 1.00 10.21 334 ASP C C 1
ATOM 11650 O O . ASP C 1 334 ? 65.659 47.789 -5.136 1.00 10.57 334 ASP C O 1
ATOM 11655 N N . ASP C 1 335 ? 66.375 46.954 -7.086 1.00 11.59 335 ASP C N 1
ATOM 11656 C CA . ASP C 1 335 ? 66.385 48.230 -7.769 1.00 11.96 335 ASP C CA 1
ATOM 11657 C C . ASP C 1 335 ? 65.028 48.604 -8.385 1.00 11.39 335 ASP C C 1
ATOM 11658 O O . ASP C 1 335 ? 64.927 49.572 -9.148 1.00 12.57 335 ASP C O 1
ATOM 11663 N N . PHE C 1 336 ? 63.984 47.827 -8.158 1.00 12.31 336 PHE C N 1
ATOM 11664 C CA . PHE C 1 336 ? 62.670 48.118 -8.686 1.00 12.86 336 PHE C CA 1
ATOM 11665 C C . PHE C 1 336 ? 62.680 48.301 -10.217 1.00 14.09 336 PHE C C 1
ATOM 11666 O O . PHE C 1 336 ? 61.956 49.143 -10.771 1.00 14.94 336 PHE C O 1
ATOM 11674 N N . ASP C 1 337 ? 63.462 47.461 -10.884 1.00 14.88 337 ASP C N 1
ATOM 11675 C CA . ASP C 1 337 ? 63.557 47.488 -12.358 1.00 16.68 337 ASP C CA 1
ATOM 11676 C C . ASP C 1 337 ? 62.726 46.421 -13.046 1.00 18.19 337 ASP C C 1
ATOM 11677 O O . ASP C 1 337 ? 62.985 46.097 -14.213 1.00 21.30 337 ASP C O 1
ATOM 11682 N N . LYS C 1 338 ? 61.808 45.807 -12.332 1.00 18.07 338 LYS C N 1
ATOM 11683 C CA . LYS C 1 338 ? 60.846 44.818 -12.803 1.00 18.76 338 LYS C CA 1
ATOM 11684 C C . LYS C 1 338 ? 59.442 45.342 -12.484 1.00 17.75 338 LYS C C 1
ATOM 11685 O O . LYS C 1 338 ? 59.258 46.070 -11.496 1.00 15.41 338 LYS C O 1
ATOM 11691 N N A ASP C 1 339 ? 58.483 44.918 -13.305 0.50 17.04 339 ASP C N 1
ATOM 11692 N N B ASP C 1 339 ? 58.445 44.985 -13.300 0.50 17.13 339 ASP C N 1
ATOM 11693 C CA A ASP C 1 339 ? 57.102 45.358 -13.222 0.50 18.14 339 ASP C CA 1
ATOM 11694 C CA B ASP C 1 339 ? 57.066 45.475 -13.094 0.50 18.19 339 ASP C CA 1
ATOM 11695 C C A ASP C 1 339 ? 56.314 44.670 -12.115 0.50 17.70 339 ASP C C 1
ATOM 11696 C C B ASP C 1 339 ? 56.238 44.604 -12.148 0.50 17.83 339 ASP C C 1
ATOM 11697 O O A ASP C 1 339 ? 55.259 45.176 -11.753 0.50 19.07 339 ASP C O 1
ATOM 11698 O O B ASP C 1 339 ? 55.048 44.867 -11.975 0.50 19.17 339 ASP C O 1
ATOM 11707 N N . THR C 1 340 ? 56.845 43.557 -11.593 1.00 16.92 340 THR C N 1
ATOM 11708 C CA . THR C 1 340 ? 56.194 42.683 -10.576 1.00 17.55 340 THR C CA 1
ATOM 11709 C C . THR C 1 340 ? 56.865 43.006 -9.235 1.00 16.06 340 THR C C 1
ATOM 11710 O O . THR C 1 340 ? 58.064 42.847 -9.108 1.00 16.22 340 THR C O 1
ATOM 11714 N N . LEU C 1 341 ? 56.090 43.367 -8.227 1.00 14.14 341 LEU C N 1
ATOM 11715 C CA . LEU C 1 341 ? 56.634 43.546 -6.879 1.00 12.91 341 LEU C CA 1
ATOM 11716 C C . LEU C 1 341 ? 57.165 42.233 -6.348 1.00 11.10 341 LEU C C 1
ATOM 11717 O O . LEU C 1 341 ? 56.465 41.222 -6.429 1.00 12.00 341 LEU C O 1
ATOM 11722 N N . ASN C 1 342 ? 58.363 42.229 -5.794 1.00 10.85 342 ASN C N 1
ATOM 11723 C CA . ASN C 1 342 ? 58.921 40.973 -5.280 1.00 10.51 342 ASN C CA 1
ATOM 11724 C C . ASN C 1 342 ? 57.993 40.193 -4.357 1.00 10.62 342 ASN C C 1
ATOM 11725 O O . ASN C 1 342 ? 57.340 40.776 -3.465 1.00 10.13 342 ASN C O 1
ATOM 11730 N N . ILE C 1 343 ? 57.997 38.884 -4.510 1.00 9.89 343 ILE C N 1
ATOM 11731 C CA . ILE C 1 343 ? 57.172 37.962 -3.740 1.00 10.76 343 ILE C CA 1
ATOM 11732 C C . ILE C 1 343 ? 57.382 38.042 -2.232 1.00 8.91 343 ILE C C 1
ATOM 11733 O O . ILE C 1 343 ? 56.517 37.621 -1.477 1.00 9.17 343 ILE C O 1
ATOM 11738 N N . ASN C 1 344 ? 58.508 38.544 -1.787 1.00 9.88 344 ASN C N 1
ATOM 11739 C CA . ASN C 1 344 ? 58.817 38.732 -0.361 1.00 9.71 344 ASN C CA 1
ATOM 11740 C C . ASN C 1 344 ? 58.205 39.983 0.241 1.00 8.69 344 ASN C C 1
ATOM 11741 O O . ASN C 1 344 ? 58.309 40.183 1.428 1.00 9.58 344 ASN C O 1
ATOM 11746 N N . PHE C 1 345 ? 57.622 40.854 -0.583 1.00 8.63 345 PHE C N 1
ATOM 11747 C CA . PHE C 1 345 ? 56.882 42.012 -0.094 1.00 8.22 345 PHE C CA 1
ATOM 11748 C C . PHE C 1 345 ? 55.413 41.638 0.006 1.00 8.18 345 PHE C C 1
ATOM 11749 O O . PHE C 1 345 ? 54.854 41.020 -0.899 1.00 8.96 345 PHE C O 1
ATOM 11757 N N . GLN C 1 346 ? 54.760 42.132 1.044 1.00 7.99 346 GLN C N 1
ATOM 11758 C CA . GLN C 1 346 ? 53.297 42.049 1.217 1.00 8.07 346 GLN C CA 1
ATOM 11759 C C . GLN C 1 346 ? 52.787 43.453 1.492 1.00 8.30 346 GLN C C 1
ATOM 11760 O O . GLN C 1 346 ? 53.541 44.356 1.898 1.00 8.42 346 GLN C O 1
ATOM 11766 N N . THR C 1 347 ? 51.500 43.612 1.284 1.00 7.86 347 THR C N 1
ATOM 11767 C CA . THR C 1 347 ? 50.751 44.777 1.717 1.00 8.69 347 THR C CA 1
ATOM 11768 C C . THR C 1 347 ? 49.841 44.388 2.880 1.00 7.74 347 THR C C 1
ATOM 11769 O O . THR C 1 347 ? 49.691 43.208 3.224 1.00 8.40 347 THR C O 1
ATOM 11773 N N . LEU C 1 348 ? 49.313 45.395 3.576 1.00 8.25 348 LEU C N 1
ATOM 11774 C CA . LEU C 1 348 ? 48.390 45.185 4.672 1.00 7.80 348 LEU C CA 1
ATOM 11775 C C . LEU C 1 348 ? 46.959 45.098 4.116 1.00 7.57 348 LEU C C 1
ATOM 11776 O O . LEU C 1 348 ? 46.462 46.073 3.528 1.00 7.69 348 LEU C O 1
ATOM 11781 N N . ARG C 1 349 ? 46.336 43.951 4.326 1.00 7.41 349 ARG C N 1
ATOM 11782 C CA . ARG C 1 349 ? 44.911 43.687 4.210 1.00 8.20 349 ARG C CA 1
ATOM 11783 C C . ARG C 1 349 ? 44.366 43.632 2.789 1.00 9.33 349 ARG C C 1
ATOM 11784 O O . ARG C 1 349 ? 43.493 42.810 2.501 1.00 10.88 349 ARG C O 1
ATOM 11792 N N . ILE C 1 350 ? 44.851 44.509 1.929 1.00 8.86 350 ILE C N 1
ATOM 11793 C CA . ILE C 1 350 ? 44.281 44.714 0.598 1.00 9.39 350 ILE C CA 1
ATOM 11794 C C . ILE C 1 350 ? 45.367 44.475 -0.456 1.00 9.98 350 ILE C C 1
ATOM 11795 O O . ILE C 1 350 ? 46.553 44.588 -0.185 1.00 9.49 350 ILE C O 1
ATOM 11800 N N . PRO C 1 351 ? 44.962 44.175 -1.706 1.00 10.02 351 PRO C N 1
ATOM 11801 C CA . PRO C 1 351 ? 45.929 44.005 -2.760 1.00 11.24 351 PRO C CA 1
ATOM 11802 C C . PRO C 1 351 ? 46.751 45.243 -3.057 1.00 10.85 351 PRO C C 1
ATOM 11803 O O . PRO C 1 351 ? 46.294 46.376 -2.895 1.00 11.41 351 PRO C O 1
ATOM 11807 N N . PHE C 1 352 ? 47.970 45.020 -3.530 1.00 11.85 352 PHE C N 1
ATOM 11808 C CA . PHE C 1 352 ? 48.735 46.060 -4.151 1.00 12.25 352 PHE C CA 1
ATOM 11809 C C . PHE C 1 352 ? 48.021 46.373 -5.481 1.00 12.55 352 PHE C C 1
ATOM 11810 O O . PHE C 1 352 ? 47.590 45.471 -6.188 1.00 15.69 352 PHE C O 1
ATOM 11818 N N . SER C 1 353 ? 47.786 47.636 -5.731 1.00 13.41 353 SER C N 1
ATOM 11819 C CA . SER C 1 353 ? 47.049 48.089 -6.878 1.00 14.01 353 SER C CA 1
ATOM 11820 C C . SER C 1 353 ? 47.571 49.444 -7.236 1.00 13.63 353 SER C C 1
ATOM 11821 O O . SER C 1 353 ? 48.312 50.057 -6.463 1.00 12.83 353 SER C O 1
ATOM 11824 N N . GLU C 1 354 ? 47.135 49.951 -8.384 1.00 14.05 354 GLU C N 1
ATOM 11825 C CA . GLU C 1 354 ? 47.546 51.271 -8.823 1.00 13.81 354 GLU C CA 1
ATOM 11826 C C . GLU C 1 354 ? 47.122 52.377 -7.845 1.00 13.08 354 GLU C C 1
ATOM 11827 O O . GLU C 1 354 ? 47.709 53.431 -7.814 1.00 14.33 354 GLU C O 1
ATOM 11833 N N . HIS C 1 355 ? 46.099 52.137 -7.036 1.00 11.84 355 HIS C N 1
ATOM 11834 C CA . HIS C 1 355 ? 45.698 53.108 -6.007 1.00 11.36 355 HIS C CA 1
ATOM 11835 C C . HIS C 1 355 ? 46.831 53.307 -5.040 1.00 10.83 355 HIS C C 1
ATOM 11836 O O . HIS C 1 355 ? 47.083 54.404 -4.582 1.00 11.13 355 HIS C O 1
ATOM 11843 N N . LEU C 1 356 ? 47.533 52.231 -4.690 1.00 10.29 356 LEU C N 1
ATOM 11844 C CA . LEU C 1 356 ? 48.633 52.323 -3.694 1.00 10.22 356 LEU C CA 1
ATOM 11845 C C . LEU C 1 356 ? 49.959 52.731 -4.303 1.00 10.44 356 LEU C C 1
ATOM 11846 O O . LEU C 1 356 ? 50.744 53.440 -3.696 1.00 10.99 356 LEU C O 1
ATOM 11851 N N . GLY C 1 357 ? 50.220 52.255 -5.516 1.00 11.15 357 GLY C N 1
ATOM 11852 C CA . GLY C 1 357 ? 51.489 52.571 -6.149 1.00 11.55 357 GLY C CA 1
ATOM 11853 C C . GLY C 1 357 ? 51.659 51.937 -7.478 1.00 11.43 357 GLY C C 1
ATOM 11854 O O . GLY C 1 357 ? 50.747 51.251 -7.978 1.00 12.47 357 GLY C O 1
ATOM 11855 N N . SER C 1 358 ? 52.838 52.176 -8.041 1.00 11.76 358 SER C N 1
ATOM 11856 C CA . SER C 1 358 ? 53.104 51.756 -9.421 1.00 12.92 358 SER C CA 1
ATOM 11857 C C . SER C 1 358 ? 54.563 51.525 -9.674 1.00 12.42 358 SER C C 1
ATOM 11858 O O . SER C 1 358 ? 55.402 52.332 -9.255 1.00 11.66 358 SER C O 1
ATOM 11861 N N . LEU C 1 359 ? 54.878 50.451 -10.411 1.00 13.14 359 LEU C N 1
ATOM 11862 C CA . LEU C 1 359 ? 56.251 50.210 -10.905 1.00 13.02 359 LEU C CA 1
ATOM 11863 C C . LEU C 1 359 ? 56.400 50.671 -12.353 1.00 13.46 359 LEU C C 1
ATOM 11864 O O . LEU C 1 359 ? 57.505 50.604 -12.921 1.00 14.66 359 LEU C O 1
ATOM 11869 N N . THR C 1 360 ? 55.301 51.113 -12.966 1.00 15.09 360 THR C N 1
ATOM 11870 C CA . THR C 1 360 ? 55.329 51.536 -14.364 1.00 16.46 360 THR C CA 1
ATOM 11871 C C . THR C 1 360 ? 55.239 53.035 -14.567 1.00 16.85 360 THR C C 1
ATOM 11872 O O . THR C 1 360 ? 55.641 53.528 -15.610 1.00 18.07 360 THR C O 1
ATOM 11876 N N . ALA C 1 361 ? 54.779 53.780 -13.567 1.00 16.05 361 ALA C N 1
ATOM 11877 C CA . ALA C 1 361 ? 54.620 55.242 -13.709 1.00 16.87 361 ALA C CA 1
ATOM 11878 C C . ALA C 1 361 ? 55.956 55.909 -13.933 1.00 17.09 361 ALA C C 1
ATOM 11879 O O . ALA C 1 361 ? 56.083 56.879 -14.688 1.00 21.00 361 ALA C O 1
ATOM 11881 N N . ARG C 1 362 ? 56.962 55.384 -13.247 1.00 17.46 362 ARG C N 1
ATOM 11882 C CA . ARG C 1 362 ? 58.328 55.853 -13.329 1.00 17.09 362 ARG C CA 1
ATOM 11883 C C . ARG C 1 362 ? 59.246 54.639 -13.317 1.00 17.21 362 ARG C C 1
ATOM 11884 O O . ARG C 1 362 ? 59.784 54.205 -12.284 1.00 15.25 362 ARG C O 1
ATOM 11892 N N . PRO C 1 363 ? 59.396 54.015 -14.481 1.00 17.79 363 PRO C N 1
ATOM 11893 C CA . PRO C 1 363 ? 60.198 52.780 -14.466 1.00 17.46 363 PRO C CA 1
ATOM 11894 C C . PRO C 1 363 ? 61.611 52.951 -13.805 1.00 16.83 363 PRO C C 1
ATOM 11895 O O . PRO C 1 363 ? 62.288 53.985 -13.950 1.00 17.17 363 PRO C O 1
ATOM 11899 N N . GLY C 1 364 ? 62.002 51.922 -13.045 1.00 15.25 364 GLY C N 1
ATOM 11900 C CA . GLY C 1 364 ? 63.150 51.917 -12.154 1.00 13.91 364 GLY C CA 1
ATOM 11901 C C . GLY C 1 364 ? 62.912 52.429 -10.746 1.00 13.96 364 GLY C C 1
ATOM 11902 O O . GLY C 1 364 ? 63.829 52.454 -9.930 1.00 13.08 364 GLY C O 1
ATOM 11903 N N . PHE C 1 365 ? 61.663 52.806 -10.471 1.00 12.27 365 PHE C N 1
ATOM 11904 C CA . PHE C 1 365 ? 61.231 53.253 -9.158 1.00 12.26 365 PHE C CA 1
ATOM 11905 C C . PHE C 1 365 ? 59.947 52.565 -8.804 1.00 11.54 365 PHE C C 1
ATOM 11906 O O . PHE C 1 365 ? 59.112 52.264 -9.665 1.00 12.31 365 PHE C O 1
ATOM 11914 N N . LEU C 1 366 ? 59.778 52.334 -7.507 1.00 11.10 366 LEU C N 1
ATOM 11915 C CA . LEU C 1 366 ? 58.442 52.102 -6.941 1.00 10.56 366 LEU C CA 1
ATOM 11916 C C . LEU C 1 366 ? 57.882 53.453 -6.542 1.00 10.99 366 LEU C C 1
ATOM 11917 O O . LEU C 1 366 ? 58.445 54.126 -5.701 1.00 10.59 366 LEU C O 1
ATOM 11922 N N . ARG C 1 367 ? 56.823 53.868 -7.202 1.00 10.12 367 ARG C N 1
ATOM 11923 C CA . ARG C 1 367 ? 56.083 55.055 -6.844 1.00 10.93 367 ARG C CA 1
ATOM 11924 C C . ARG C 1 367 ? 54.964 54.642 -5.909 1.00 10.53 367 ARG C C 1
ATOM 11925 O O . ARG C 1 367 ? 54.140 53.862 -6.290 1.00 12.50 367 ARG C O 1
ATOM 11933 N N . LEU C 1 368 ? 54.971 55.164 -4.685 1.00 9.63 368 LEU C N 1
ATOM 11934 C CA . LEU C 1 368 ? 53.825 54.997 -3.800 1.00 9.33 368 LEU C CA 1
ATOM 11935 C C . LEU C 1 368 ? 53.055 56.305 -3.727 1.00 9.85 368 LEU C C 1
ATOM 11936 O O . LEU C 1 368 ? 53.660 57.352 -3.639 1.00 12.00 368 LEU C O 1
ATOM 11941 N N . TYR C 1 369 ? 51.736 56.212 -3.757 1.00 8.60 369 TYR C N 1
ATOM 11942 C CA . TYR C 1 369 ? 50.843 57.358 -3.631 1.00 9.29 369 TYR C CA 1
ATOM 11943 C C . TYR C 1 369 ? 50.452 57.473 -2.168 1.00 8.00 369 TYR C C 1
ATOM 11944 O O . TYR C 1 369 ? 49.940 56.527 -1.621 1.00 10.30 369 TYR C O 1
ATOM 11953 N N . GLY C 1 370 ? 50.603 58.645 -1.565 1.00 8.34 370 GLY C N 1
ATOM 11954 C CA . GLY C 1 370 ? 50.292 58.729 -0.169 1.00 7.52 370 GLY C CA 1
ATOM 11955 C C . GLY C 1 370 ? 48.833 58.434 0.115 1.00 7.73 370 GLY C C 1
ATOM 11956 O O . GLY C 1 370 ? 47.961 59.057 -0.505 1.00 8.50 370 GLY C O 1
ATOM 11957 N N . ARG C 1 371 ? 48.571 57.533 1.049 1.00 8.63 371 ARG C N 1
ATOM 11958 C CA . ARG C 1 371 ? 47.221 57.144 1.446 1.00 7.96 371 ARG C CA 1
ATOM 11959 C C . ARG C 1 371 ? 47.122 57.269 2.978 1.00 7.92 371 ARG C C 1
ATOM 11960 O O . ARG C 1 371 ? 47.570 58.273 3.530 1.00 7.75 371 ARG C O 1
ATOM 11968 N N . GLU C 1 372 ? 46.392 56.339 3.613 1.00 7.99 372 GLU C N 1
ATOM 11969 C CA . GLU C 1 372 ? 46.066 56.489 5.040 1.00 7.71 372 GLU C CA 1
ATOM 11970 C C . GLU C 1 372 ? 47.236 56.168 5.946 1.00 7.38 372 GLU C C 1
ATOM 11971 O O . GLU C 1 372 ? 48.279 55.646 5.520 1.00 8.36 372 GLU C O 1
ATOM 11977 N N . SER C 1 373 ? 47.090 56.545 7.207 1.00 7.48 373 SER C N 1
ATOM 11978 C CA . SER C 1 373 ? 48.174 56.462 8.152 1.00 7.22 373 SER C CA 1
ATOM 11979 C C . SER C 1 373 ? 48.548 55.043 8.534 1.00 6.95 373 SER C C 1
ATOM 11980 O O . SER C 1 373 ? 47.813 54.094 8.247 1.00 7.85 373 SER C O 1
ATOM 11983 N N . LEU C 1 374 ? 49.644 54.962 9.271 1.00 7.86 374 LEU C N 1
ATOM 11984 C CA . LEU C 1 374 ? 50.133 53.727 9.839 1.00 6.71 374 LEU C CA 1
ATOM 11985 C C . LEU C 1 374 ? 49.115 53.034 10.799 1.00 6.35 374 LEU C C 1
ATOM 11986 O O . LEU C 1 374 ? 49.296 51.883 11.136 1.00 8.13 374 LEU C O 1
ATOM 11991 N N . GLN C 1 375 ? 48.201 53.831 11.338 1.00 7.35 375 GLN C N 1
ATOM 11992 C CA . GLN C 1 375 ? 47.159 53.331 12.212 1.00 6.38 375 GLN C CA 1
ATOM 11993 C C . GLN C 1 375 ? 46.015 52.672 11.479 1.00 7.03 375 GLN C C 1
ATOM 11994 O O . GLN C 1 375 ? 45.183 51.996 12.064 1.00 8.36 375 GLN C O 1
ATOM 12000 N N . SER C 1 376 ? 45.900 52.913 10.165 1.00 7.31 376 SER C N 1
ATOM 12001 C CA . SER C 1 376 ? 44.712 52.504 9.480 1.00 7.21 376 SER C CA 1
ATOM 12002 C C . SER C 1 376 ? 44.636 51.007 9.157 1.00 6.93 376 SER C C 1
ATOM 12003 O O . SER C 1 376 ? 45.612 50.416 8.662 1.00 8.10 376 SER C O 1
ATOM 12006 N N A LYS C 1 377 ? 43.464 50.397 9.414 0.50 7.17 377 LYS C N 1
ATOM 12007 N N B LYS C 1 377 ? 43.454 50.405 9.394 0.50 7.13 377 LYS C N 1
ATOM 12008 C CA A LYS C 1 377 ? 43.165 49.014 9.025 0.50 7.80 377 LYS C CA 1
ATOM 12009 C CA B LYS C 1 377 ? 43.138 49.017 9.015 0.50 7.75 377 LYS C CA 1
ATOM 12010 C C A LYS C 1 377 ? 42.424 48.938 7.678 0.50 7.60 377 LYS C C 1
ATOM 12011 C C B LYS C 1 377 ? 42.499 48.905 7.630 0.50 7.38 377 LYS C C 1
ATOM 12012 O O A LYS C 1 377 ? 41.706 47.968 7.405 0.50 7.79 377 LYS C O 1
ATOM 12013 O O B LYS C 1 377 ? 41.940 47.863 7.269 0.50 7.93 377 LYS C O 1
ATOM 12024 N N . PHE C 1 378 ? 42.535 49.995 6.859 1.00 8.18 378 PHE C N 1
ATOM 12025 C CA . PHE C 1 378 ? 41.870 50.071 5.569 1.00 8.38 378 PHE C CA 1
ATOM 12026 C C . PHE C 1 378 ? 42.888 50.190 4.452 1.00 7.78 378 PHE C C 1
ATOM 12027 O O . PHE C 1 378 ? 43.277 49.154 3.894 1.00 10.01 378 PHE C O 1
ATOM 12035 N N . THR C 1 379 ? 43.357 51.392 4.142 1.00 7.97 379 THR C N 1
ATOM 12036 C CA . THR C 1 379 ? 44.127 51.633 2.900 1.00 7.51 379 THR C CA 1
ATOM 12037 C C . THR C 1 379 ? 45.478 52.279 3.149 1.00 8.08 379 THR C C 1
ATOM 12038 O O . THR C 1 379 ? 45.592 53.499 3.076 1.00 8.57 379 THR C O 1
ATOM 12042 N N . GLN C 1 380 ? 46.474 51.448 3.458 1.00 7.93 380 GLN C N 1
ATOM 12043 C CA . GLN C 1 380 ? 47.831 51.921 3.610 1.00 8.06 380 GLN C CA 1
ATOM 12044 C C . GLN C 1 380 ? 48.643 51.681 2.347 1.00 8.00 380 GLN C C 1
ATOM 12045 O O . GLN C 1 380 ? 48.681 50.561 1.826 1.00 8.26 380 GLN C O 1
ATOM 12051 N N . ALA C 1 381 ? 49.323 52.723 1.878 1.00 7.81 381 ALA C N 1
ATOM 12052 C CA . ALA C 1 381 ? 50.296 52.620 0.757 1.00 8.15 381 ALA C CA 1
ATOM 12053 C C . ALA C 1 381 ? 51.618 52.277 1.395 1.00 8.38 381 ALA C C 1
ATOM 12054 O O . ALA C 1 381 ? 52.432 53.144 1.738 1.00 8.25 381 ALA C O 1
ATOM 12056 N N . HIS C 1 382 ? 51.805 50.984 1.656 1.00 8.11 382 HIS C N 1
ATOM 12057 C CA . HIS C 1 382 ? 52.835 50.493 2.573 1.00 7.89 382 HIS C CA 1
ATOM 12058 C C . HIS C 1 382 ? 53.134 49.086 2.101 1.00 7.84 382 HIS C C 1
ATOM 12059 O O . HIS C 1 382 ? 52.234 48.238 2.019 1.00 9.07 382 HIS C O 1
ATOM 12066 N N . ILE C 1 383 ? 54.378 48.840 1.729 1.00 8.03 383 ILE C N 1
ATOM 12067 C CA . ILE C 1 383 ? 54.797 47.479 1.370 1.00 8.27 383 ILE C CA 1
ATOM 12068 C C . ILE C 1 383 ? 55.912 47.119 2.344 1.00 8.26 383 ILE C C 1
ATOM 12069 O O . ILE C 1 383 ? 56.660 47.981 2.805 1.00 8.84 383 ILE C O 1
ATOM 12074 N N . ALA C 1 384 ? 56.012 45.839 2.689 1.00 8.15 384 ALA C N 1
ATOM 12075 C CA . ALA C 1 384 ? 56.980 45.425 3.690 1.00 7.43 384 ALA C CA 1
ATOM 12076 C C . ALA C 1 384 ? 57.394 44.013 3.513 1.00 7.66 384 ALA C C 1
ATOM 12077 O O . ALA C 1 384 ? 56.648 43.205 2.929 1.00 7.92 384 ALA C O 1
ATOM 12079 N N . ARG C 1 385 ? 58.527 43.668 4.108 1.00 7.23 385 ARG C N 1
ATOM 12080 C CA . ARG C 1 385 ? 59.067 42.337 4.089 1.00 7.30 385 ARG C CA 1
ATOM 12081 C C . ARG C 1 385 ? 59.487 41.920 5.502 1.00 7.36 385 ARG C C 1
ATOM 12082 O O . ARG C 1 385 ? 59.756 42.752 6.356 1.00 7.77 385 ARG C O 1
ATOM 12090 N N . ARG C 1 386 ? 59.461 40.605 5.765 1.00 8.02 386 ARG C N 1
ATOM 12091 C CA . ARG C 1 386 ? 59.709 40.091 7.099 1.00 7.61 386 ARG C CA 1
ATOM 12092 C C . ARG C 1 386 ? 61.136 40.340 7.582 1.00 7.60 386 ARG C C 1
ATOM 12093 O O . ARG C 1 386 ? 62.122 40.207 6.823 1.00 8.53 386 ARG C O 1
ATOM 12101 N N . TRP C 1 387 ? 61.284 40.615 8.880 1.00 7.71 387 TRP C N 1
ATOM 12102 C CA . TRP C 1 387 ? 62.585 40.394 9.521 1.00 8.28 387 TRP C CA 1
ATOM 12103 C C . TRP C 1 387 ? 62.830 38.877 9.493 1.00 8.00 387 TRP C C 1
ATOM 12104 O O . TRP C 1 387 ? 61.995 38.121 9.994 1.00 8.29 387 TRP C O 1
ATOM 12115 N N . GLN C 1 388 ? 63.962 38.421 8.964 1.00 8.55 388 GLN C N 1
ATOM 12116 C CA . GLN C 1 388 ? 64.286 37.005 8.891 1.00 9.05 388 GLN C CA 1
ATOM 12117 C C . GLN C 1 388 ? 65.622 36.643 9.495 1.00 9.02 388 GLN C C 1
ATOM 12118 O O . GLN C 1 388 ? 66.054 35.502 9.420 1.00 10.18 388 GLN C O 1
ATOM 12124 N N . SER C 1 389 ? 66.230 37.612 10.164 1.00 9.43 389 SER C N 1
ATOM 12125 C CA . SER C 1 389 ? 67.425 37.416 10.973 1.00 10.30 389 SER C CA 1
ATOM 12126 C C . SER C 1 389 ? 67.354 38.415 12.129 1.00 8.88 389 SER C C 1
ATOM 12127 O O . SER C 1 389 ? 66.716 39.437 12.019 1.00 9.06 389 SER C O 1
ATOM 12130 N N . PHE C 1 390 ? 68.092 38.137 13.199 1.00 9.63 390 PHE C N 1
ATOM 12131 C CA . PHE C 1 390 ? 68.252 39.083 14.289 1.00 9.82 390 PHE C CA 1
ATOM 12132 C C . PHE C 1 390 ? 69.238 40.203 13.982 1.00 9.49 390 PHE C C 1
ATOM 12133 O O . PHE C 1 390 ? 69.296 41.175 14.749 1.00 11.21 390 PHE C O 1
ATOM 12141 N N . ASN C 1 391 ? 70.027 40.075 12.920 1.00 9.86 391 ASN C N 1
ATOM 12142 C CA . ASN C 1 391 ? 71.035 41.043 12.587 1.00 9.89 391 ASN C CA 1
ATOM 12143 C C . ASN C 1 391 ? 70.995 41.332 11.092 1.00 10.61 391 ASN C C 1
ATOM 12144 O O . ASN C 1 391 ? 71.346 40.487 10.271 1.00 11.28 391 ASN C O 1
ATOM 12149 N N . PHE C 1 392 ? 70.545 42.518 10.715 1.00 9.43 392 PHE C N 1
ATOM 12150 C CA . PHE C 1 392 ? 70.498 42.886 9.284 1.00 9.03 392 PHE C CA 1
ATOM 12151 C C . PHE C 1 392 ? 70.480 44.380 9.163 1.00 8.90 392 PHE C C 1
ATOM 12152 O O . PHE C 1 392 ? 70.236 45.111 10.131 1.00 9.51 392 PHE C O 1
ATOM 12160 N N . ASP C 1 393 ? 70.848 44.849 7.962 1.00 9.52 393 ASP C N 1
ATOM 12161 C CA . ASP C 1 393 ? 70.655 46.207 7.557 1.00 9.66 393 ASP C CA 1
ATOM 12162 C C . ASP C 1 393 ? 69.608 46.219 6.460 1.00 9.04 393 ASP C C 1
ATOM 12163 O O . ASP C 1 393 ? 69.628 45.395 5.547 1.00 10.19 393 ASP C O 1
ATOM 12168 N N . ALA C 1 394 ? 68.728 47.213 6.496 1.00 9.22 394 ALA C N 1
ATOM 12169 C CA . ALA C 1 394 ? 67.784 47.392 5.403 1.00 8.97 394 ALA C CA 1
ATOM 12170 C C . ALA C 1 394 ? 67.714 48.860 5.066 1.00 9.93 394 ALA C C 1
ATOM 12171 O O . ALA C 1 394 ? 68.036 49.706 5.903 1.00 11.18 394 ALA C O 1
ATOM 12173 N N . GLY C 1 395 ? 67.331 49.194 3.854 1.00 11.09 395 GLY C N 1
ATOM 12174 C CA . GLY C 1 395 ? 67.266 50.596 3.525 1.00 11.80 395 GLY C CA 1
ATOM 12175 C C . GLY C 1 395 ? 66.586 50.887 2.233 1.00 10.16 395 GLY C C 1
ATOM 12176 O O . GLY C 1 395 ? 66.160 49.975 1.491 1.00 11.17 395 GLY C O 1
ATOM 12177 N N A THR C 1 396 ? 66.465 52.180 1.969 0.50 10.73 396 THR C N 1
ATOM 12178 N N B THR C 1 396 ? 66.412 52.177 1.987 0.50 8.59 396 THR C N 1
ATOM 12179 C CA A THR C 1 396 ? 65.766 52.642 0.805 0.50 11.17 396 THR C CA 1
ATOM 12180 C CA B THR C 1 396 ? 65.730 52.629 0.809 0.50 7.62 396 THR C CA 1
ATOM 12181 C C A THR C 1 396 ? 66.209 54.062 0.487 0.50 10.68 396 THR C C 1
ATOM 12182 C C B THR C 1 396 ? 66.257 54.017 0.453 0.50 8.39 396 THR C C 1
ATOM 12183 O O A THR C 1 396 ? 66.909 54.716 1.266 0.50 9.92 396 THR C O 1
ATOM 12184 O O B THR C 1 396 ? 67.054 54.599 1.188 0.50 7.79 396 THR C O 1
ATOM 12191 N N . SER C 1 397 ? 65.786 54.583 -0.650 1.00 9.14 397 SER C N 1
ATOM 12192 C CA . SER C 1 397 ? 65.885 56.030 -0.862 1.00 9.73 397 SER C CA 1
ATOM 12193 C C . SER C 1 397 ? 64.534 56.506 -1.368 1.00 9.19 397 SER C C 1
ATOM 12194 O O . SER C 1 397 ? 63.812 55.747 -2.014 1.00 10.33 397 SER C O 1
ATOM 12197 N N . VAL C 1 398 ? 64.199 57.745 -1.051 1.00 10.26 398 VAL C N 1
ATOM 12198 C CA . VAL C 1 398 ? 62.945 58.316 -1.465 1.00 10.99 398 VAL C CA 1
ATOM 12199 C C . VAL C 1 398 ? 63.091 59.756 -1.953 1.00 11.15 398 VAL C C 1
ATOM 12200 O O . VAL C 1 398 ? 63.864 60.532 -1.397 1.00 10.96 398 VAL C O 1
ATOM 12204 N N . GLU C 1 399 ? 62.348 60.069 -3.006 1.00 10.19 399 GLU C N 1
ATOM 12205 C CA . GLU C 1 399 ? 62.057 61.405 -3.460 1.00 11.06 399 GLU C CA 1
ATOM 12206 C C . GLU C 1 399 ? 60.653 61.764 -3.070 1.00 8.73 399 GLU C C 1
ATOM 12207 O O . GLU C 1 399 ? 59.701 61.067 -3.466 1.00 10.59 399 GLU C O 1
ATOM 12213 N N . PHE C 1 400 ? 60.525 62.815 -2.249 1.00 10.65 400 PHE C N 1
ATOM 12214 C CA . PHE C 1 400 ? 59.206 63.218 -1.748 1.00 10.36 400 PHE C CA 1
ATOM 12215 C C . PHE C 1 400 ? 59.218 64.706 -1.518 1.00 10.52 400 PHE C C 1
ATOM 12216 O O . PHE C 1 400 ? 60.199 65.242 -0.959 1.00 11.70 400 PHE C O 1
ATOM 12224 N N . SER C 1 401 ? 58.159 65.376 -1.945 1.00 11.87 401 SER C N 1
ATOM 12225 C CA . SER C 1 401 ? 58.051 66.841 -1.795 1.00 11.78 401 SER C CA 1
ATOM 12226 C C . SER C 1 401 ? 56.798 67.228 -0.999 1.00 11.80 401 SER C C 1
ATOM 12227 O O . SER C 1 401 ? 55.857 67.821 -1.536 1.00 13.04 401 SER C O 1
ATOM 12230 N N . PRO C 1 402 ? 56.773 66.901 0.302 1.00 10.60 402 PRO C N 1
ATOM 12231 C CA . PRO C 1 402 ? 55.604 67.225 1.124 1.00 10.43 402 PRO C CA 1
ATOM 12232 C C . PRO C 1 402 ? 55.463 68.735 1.307 1.00 10.67 402 PRO C C 1
ATOM 12233 O O . PRO C 1 402 ? 56.459 69.466 1.373 1.00 11.67 402 PRO C O 1
ATOM 12237 N N . ASN C 1 403 ? 54.230 69.178 1.375 1.00 9.62 403 ASN C N 1
ATOM 12238 C CA . ASN C 1 403 ? 53.893 70.567 1.623 1.00 10.48 403 ASN C CA 1
ATOM 12239 C C . ASN C 1 403 ? 53.206 70.804 2.962 1.00 9.82 403 ASN C C 1
ATOM 12240 O O . ASN C 1 403 ? 52.870 71.936 3.311 1.00 11.69 403 ASN C O 1
ATOM 12245 N N . SER C 1 404 ? 53.041 69.736 3.745 1.00 9.28 404 SER C N 1
ATOM 12246 C CA . SER C 1 404 ? 52.377 69.784 5.035 1.00 9.36 404 SER C CA 1
ATOM 12247 C C . SER C 1 404 ? 52.871 68.636 5.881 1.00 8.57 404 SER C C 1
ATOM 12248 O O . SER C 1 404 ? 53.277 67.597 5.359 1.00 8.97 404 SER C O 1
ATOM 12251 N N . PHE C 1 405 ? 52.741 68.795 7.191 1.00 8.64 405 PHE C N 1
ATOM 12252 C CA . PHE C 1 405 ? 52.940 67.693 8.142 1.00 8.40 405 PHE C CA 1
ATOM 12253 C C . PHE C 1 405 ? 51.920 66.565 7.940 1.00 7.67 405 PHE C C 1
ATOM 12254 O O . PHE C 1 405 ? 52.124 65.452 8.423 1.00 8.50 405 PHE C O 1
ATOM 12262 N N . GLN C 1 406 ? 50.891 66.827 7.161 1.00 8.05 406 GLN C N 1
ATOM 12263 C CA . GLN C 1 406 ? 49.919 65.770 6.771 1.00 8.23 406 GLN C CA 1
ATOM 12264 C C . GLN C 1 406 ? 50.497 64.695 5.831 1.00 7.41 406 GLN C C 1
ATOM 12265 O O . GLN C 1 406 ? 49.840 63.702 5.627 1.00 8.44 406 GLN C O 1
ATOM 12271 N N . GLN C 1 407 ? 51.680 64.966 5.226 1.00 8.21 407 GLN C N 1
ATOM 12272 C CA . GLN C 1 407 ? 52.255 64.013 4.322 1.00 8.06 407 GLN C CA 1
ATOM 12273 C C . GLN C 1 407 ? 53.597 63.559 4.859 1.00 8.18 407 GLN C C 1
ATOM 12274 O O . GLN C 1 407 ? 54.367 64.351 5.362 1.00 7.97 407 GLN C O 1
ATOM 12280 N N . MET C 1 408 ? 53.890 62.264 4.736 1.00 7.57 408 MET C N 1
ATOM 12281 C CA . MET C 1 408 ? 55.187 61.735 5.116 1.00 8.40 408 MET C CA 1
ATOM 12282 C C . MET C 1 408 ? 55.447 60.489 4.313 1.00 7.43 408 MET C C 1
ATOM 12283 O O . MET C 1 408 ? 54.522 59.730 3.999 1.00 9.15 408 MET C O 1
ATOM 12288 N N . ALA C 1 409 ? 56.711 60.201 4.046 1.00 8.03 409 ALA C N 1
ATOM 12289 C CA . ALA C 1 409 ? 57.083 58.963 3.356 1.00 8.58 409 ALA C CA 1
ATOM 12290 C C . ALA C 1 409 ? 58.461 58.513 3.815 1.00 8.39 409 ALA C C 1
ATOM 12291 O O . ALA C 1 409 ? 59.363 59.338 3.992 1.00 8.44 409 ALA C O 1
ATOM 12293 N N . GLY C 1 410 ? 58.644 57.202 3.947 1.00 8.07 410 GLY C N 1
ATOM 12294 C CA . GLY C 1 410 ? 59.934 56.686 4.358 1.00 7.99 410 GLY C CA 1
ATOM 12295 C C . GLY C 1 410 ? 59.966 55.218 4.651 1.00 7.47 410 GLY C C 1
ATOM 12296 O O . GLY C 1 410 ? 59.240 54.439 4.052 1.00 8.81 410 GLY C O 1
ATOM 12297 N N . LEU C 1 411 ? 60.848 54.886 5.591 1.00 7.99 411 LEU C N 1
ATOM 12298 C CA . LEU C 1 411 ? 61.174 53.536 5.983 1.00 7.21 411 LEU C CA 1
ATOM 12299 C C . LEU C 1 411 ? 60.415 53.212 7.263 1.00 7.58 411 LEU C C 1
ATOM 12300 O O . LEU C 1 411 ? 60.266 54.089 8.141 1.00 8.41 411 LEU C O 1
ATOM 12305 N N . THR C 1 412 ? 59.985 51.965 7.385 1.00 8.19 412 THR C N 1
ATOM 12306 C CA . THR C 1 412 ? 59.220 51.558 8.536 1.00 7.76 412 THR C CA 1
ATOM 12307 C C . THR C 1 412 ? 59.786 50.260 9.137 1.00 7.74 412 THR C C 1
ATOM 12308 O O . THR C 1 412 ? 60.306 49.409 8.400 1.00 7.93 412 THR C O 1
ATOM 12312 N N . CYS C 1 413 ? 59.642 50.102 10.458 1.00 7.56 413 CYS C N 1
ATOM 12313 C CA . CYS C 1 413 ? 59.745 48.816 11.132 1.00 7.67 413 CYS C CA 1
ATOM 12314 C C . CYS C 1 413 ? 58.369 48.635 11.793 1.00 6.95 413 CYS C C 1
ATOM 12315 O O . CYS C 1 413 ? 57.934 49.527 12.540 1.00 9.13 413 CYS C O 1
ATOM 12318 N N . TYR C 1 414 ? 57.666 47.580 11.489 1.00 7.51 414 TYR C N 1
ATOM 12319 C CA . TYR C 1 414 ? 56.251 47.536 11.747 1.00 6.92 414 TYR C CA 1
ATOM 12320 C C . TYR C 1 414 ? 55.863 46.172 12.261 1.00 7.98 414 TYR C C 1
ATOM 12321 O O . TYR C 1 414 ? 56.224 45.144 11.654 1.00 7.49 414 TYR C O 1
ATOM 12330 N N . TYR C 1 415 ? 55.030 46.153 13.311 1.00 7.41 415 TYR C N 1
ATOM 12331 C CA . TYR C 1 415 ? 54.399 44.934 13.815 1.00 7.66 415 TYR C CA 1
ATOM 12332 C C . TYR C 1 415 ? 52.882 45.008 13.584 1.00 7.50 415 TYR C C 1
ATOM 12333 O O . TYR C 1 415 ? 52.316 44.186 12.891 1.00 7.47 415 TYR C O 1
ATOM 12342 N N . ASN C 1 416 ? 52.223 46.029 14.129 1.00 6.92 416 ASN C N 1
ATOM 12343 C CA . ASN C 1 416 ? 50.771 46.161 13.937 1.00 6.70 416 ASN C CA 1
ATOM 12344 C C . ASN C 1 416 ? 50.407 47.650 13.966 1.00 6.32 416 ASN C C 1
ATOM 12345 O O . ASN C 1 416 ? 51.305 48.477 14.016 1.00 7.29 416 ASN C O 1
ATOM 12350 N N . THR C 1 417 ? 49.145 47.986 13.886 1.00 6.28 417 THR C N 1
ATOM 12351 C CA . THR C 1 417 ? 48.753 49.357 13.672 1.00 7.16 417 THR C CA 1
ATOM 12352 C C . THR C 1 417 ? 49.097 50.278 14.845 1.00 6.83 417 THR C C 1
ATOM 12353 O O . THR C 1 417 ? 48.968 51.500 14.726 1.00 7.94 417 THR C O 1
ATOM 12357 N N . GLU C 1 418 ? 49.493 49.714 15.994 1.00 6.86 418 GLU C N 1
ATOM 12358 C CA . GLU C 1 418 ? 49.872 50.532 17.147 1.00 8.20 418 GLU C CA 1
ATOM 12359 C C . GLU C 1 418 ? 51.225 50.141 17.716 1.00 7.02 418 GLU C C 1
ATOM 12360 O O . GLU C 1 418 ? 51.546 50.530 18.832 1.00 7.02 418 GLU C O 1
ATOM 12366 N N . ASN C 1 419 ? 52.020 49.456 16.893 1.00 6.19 419 ASN C N 1
ATOM 12367 C CA . ASN C 1 419 ? 53.362 49.037 17.247 1.00 6.95 419 ASN C CA 1
ATOM 12368 C C . ASN C 1 419 ? 54.246 49.122 16.021 1.00 6.54 419 ASN C C 1
ATOM 12369 O O . ASN C 1 419 ? 54.217 48.196 15.179 1.00 6.80 419 ASN C O 1
ATOM 12374 N N . TRP C 1 420 ? 55.050 50.178 15.939 1.00 6.87 420 TRP C N 1
ATOM 12375 C CA . TRP C 1 420 ? 55.837 50.461 14.736 1.00 7.15 420 TRP C CA 1
ATOM 12376 C C . TRP C 1 420 ? 56.758 51.613 15.030 1.00 6.78 420 TRP C C 1
ATOM 12377 O O . TRP C 1 420 ? 56.598 52.367 16.012 1.00 7.15 420 TRP C O 1
ATOM 12388 N N . SER C 1 421 ? 57.699 51.823 14.131 1.00 8.35 421 SER C N 1
ATOM 12389 C CA . SER C 1 421 ? 58.482 53.059 14.066 1.00 8.10 421 SER C CA 1
ATOM 12390 C C . SER C 1 421 ? 58.658 53.469 12.610 1.00 8.06 421 SER C C 1
ATOM 12391 O O . SER C 1 421 ? 58.603 52.619 11.721 1.00 7.71 421 SER C O 1
ATOM 12394 N N . SER C 1 422 ? 58.857 54.768 12.368 1.00 7.72 422 SER C N 1
ATOM 12395 C CA . SER C 1 422 ? 58.899 55.293 11.029 1.00 8.08 422 SER C CA 1
ATOM 12396 C C . SER C 1 422 ? 59.879 56.450 11.001 1.00 7.46 422 SER C C 1
ATOM 12397 O O . SER C 1 422 ? 59.693 57.403 11.773 1.00 8.47 422 SER C O 1
ATOM 12400 N N . ILE C 1 423 ? 60.853 56.388 10.104 1.00 8.30 423 ILE C N 1
ATOM 12401 C CA . ILE C 1 423 ? 61.722 57.508 9.788 1.00 8.29 423 ILE C CA 1
ATOM 12402 C C . ILE C 1 423 ? 61.315 58.001 8.413 1.00 7.53 423 ILE C C 1
ATOM 12403 O O . ILE C 1 423 ? 61.165 57.196 7.482 1.00 7.76 423 ILE C O 1
ATOM 12408 N N . HIS C 1 424 ? 61.062 59.290 8.256 1.00 7.63 424 HIS C N 1
ATOM 12409 C CA . HIS C 1 424 ? 60.403 59.765 7.050 1.00 7.97 424 HIS C CA 1
ATOM 12410 C C . HIS C 1 424 ? 60.744 61.203 6.701 1.00 8.39 424 HIS C C 1
ATOM 12411 O O . HIS C 1 424 ? 61.183 61.992 7.528 1.00 8.60 424 HIS C O 1
ATOM 12418 N N . VAL C 1 425 ? 60.491 61.506 5.442 1.00 8.48 425 VAL C N 1
ATOM 12419 C CA . VAL C 1 425 ? 60.483 62.854 4.897 1.00 8.71 425 VAL C CA 1
ATOM 12420 C C . VAL C 1 425 ? 59.098 63.440 5.083 1.00 8.53 425 VAL C C 1
ATOM 12421 O O . VAL C 1 425 ? 58.079 62.828 4.704 1.00 8.75 425 VAL C O 1
ATOM 12425 N N . THR C 1 426 ? 59.028 64.572 5.753 1.00 8.61 426 THR C N 1
ATOM 12426 C CA . THR C 1 426 ? 57.788 65.300 5.985 1.00 9.48 426 THR C CA 1
ATOM 12427 C C . THR C 1 426 ? 58.073 66.807 5.926 1.00 8.74 426 THR C C 1
ATOM 12428 O O . THR C 1 426 ? 59.119 67.241 5.400 1.00 8.42 426 THR C O 1
ATOM 12432 N N . TRP C 1 427 ? 57.180 67.624 6.480 1.00 8.78 427 TRP C N 1
ATOM 12433 C CA . TRP C 1 427 ? 57.248 69.071 6.349 1.00 10.06 427 TRP C CA 1
ATOM 12434 C C . TRP C 1 427 ? 56.899 69.746 7.656 1.00 10.08 427 TRP C C 1
ATOM 12435 O O . TRP C 1 427 ? 56.047 69.266 8.394 1.00 10.63 427 TRP C O 1
ATOM 12446 N N . ASN C 1 428 ? 57.591 70.842 7.923 1.00 10.23 428 ASN C N 1
ATOM 12447 C CA . ASN C 1 428 ? 57.434 71.674 9.109 1.00 11.52 428 ASN C CA 1
ATOM 12448 C C . ASN C 1 428 ? 57.273 73.117 8.689 1.00 10.86 428 ASN C C 1
ATOM 12449 O O . ASN C 1 428 ? 57.919 73.582 7.736 1.00 11.76 428 ASN C O 1
ATOM 12454 N N . GLU C 1 429 ? 56.550 73.882 9.482 1.00 11.02 429 GLU C N 1
ATOM 12455 C CA . GLU C 1 429 ? 56.221 75.285 9.147 1.00 12.16 429 GLU C CA 1
ATOM 12456 C C . GLU C 1 429 ? 57.461 76.162 9.117 1.00 13.60 429 GLU C C 1
ATOM 12457 O O . GLU C 1 429 ? 57.526 77.094 8.299 1.00 15.34 429 GLU C O 1
ATOM 12463 N N A GLU C 1 430 ? 58.413 75.879 9.987 0.50 13.35 430 GLU C N 1
ATOM 12464 N N B GLU C 1 430 ? 58.375 75.928 10.052 0.50 13.36 430 GLU C N 1
ATOM 12465 C CA A GLU C 1 430 ? 59.603 76.732 10.094 0.50 14.39 430 GLU C CA 1
ATOM 12466 C CA B GLU C 1 430 ? 59.645 76.693 10.150 0.50 14.71 430 GLU C CA 1
ATOM 12467 C C A GLU C 1 430 ? 60.840 76.162 9.432 0.50 14.35 430 GLU C C 1
ATOM 12468 C C B GLU C 1 430 ? 60.706 76.145 9.194 0.50 14.19 430 GLU C C 1
ATOM 12469 O O A GLU C 1 430 ? 61.719 76.939 9.067 0.50 13.92 430 GLU C O 1
ATOM 12470 O O B GLU C 1 430 ? 61.326 76.881 8.391 0.50 12.85 430 GLU C O 1
ATOM 12481 N N . LYS C 1 431 ? 60.930 74.842 9.276 1.00 14.14 431 LYS C N 1
ATOM 12482 C CA . LYS C 1 431 ? 62.100 74.208 8.655 1.00 15.54 431 LYS C CA 1
ATOM 12483 C C . LYS C 1 431 ? 61.881 73.711 7.234 1.00 14.56 431 LYS C C 1
ATOM 12484 O O . LYS C 1 431 ? 62.853 73.312 6.591 1.00 16.45 431 LYS C O 1
ATOM 12490 N N . GLY C 1 432 ? 60.651 73.704 6.720 1.00 12.91 432 GLY C N 1
ATOM 12491 C CA . GLY C 1 432 ? 60.340 73.115 5.438 1.00 12.76 432 GLY C CA 1
ATOM 12492 C C . GLY C 1 432 ? 60.459 71.604 5.473 1.00 11.59 432 GLY C C 1
ATOM 12493 O O . GLY C 1 432 ? 60.067 70.957 6.450 1.00 10.57 432 GLY C O 1
ATOM 12494 N N . ARG C 1 433 ? 60.920 71.002 4.380 1.00 11.47 433 ARG C N 1
ATOM 12495 C CA . ARG C 1 433 ? 61.127 69.566 4.343 1.00 11.67 433 ARG C CA 1
ATOM 12496 C C . ARG C 1 433 ? 62.097 69.155 5.406 1.00 10.56 433 ARG C C 1
ATOM 12497 O O . ARG C 1 433 ? 63.178 69.763 5.561 1.00 10.15 433 ARG C O 1
ATOM 12505 N N . ILE C 1 434 ? 61.744 68.119 6.149 1.00 10.29 434 ILE C N 1
ATOM 12506 C CA . ILE C 1 434 ? 62.506 67.609 7.244 1.00 9.28 434 ILE C CA 1
ATOM 12507 C C . ILE C 1 434 ? 62.488 66.091 7.297 1.00 8.77 434 ILE C C 1
ATOM 12508 O O . ILE C 1 434 ? 61.546 65.454 6.799 1.00 8.71 434 ILE C O 1
ATOM 12513 N N . ILE C 1 435 ? 63.508 65.530 7.932 1.00 9.59 435 ILE C N 1
ATOM 12514 C CA . ILE C 1 435 ? 63.483 64.122 8.383 1.00 9.90 435 ILE C CA 1
ATOM 12515 C C . ILE C 1 435 ? 62.949 64.122 9.819 1.00 9.64 435 ILE C C 1
ATOM 12516 O O . ILE C 1 435 ? 63.407 64.901 10.662 1.00 9.67 435 ILE C O 1
ATOM 12521 N N . ASP C 1 436 ? 61.961 63.270 10.066 1.00 8.98 436 ASP C N 1
ATOM 12522 C CA . ASP C 1 436 ? 61.395 63.102 11.419 1.00 8.59 436 ASP C CA 1
ATOM 12523 C C . ASP C 1 436 ? 61.231 61.608 11.728 1.00 9.05 436 ASP C C 1
ATOM 12524 O O . ASP C 1 436 ? 61.388 60.741 10.888 1.00 9.41 436 ASP C O 1
ATOM 12529 N N . LEU C 1 437 ? 60.929 61.344 12.989 1.00 9.07 437 LEU C N 1
ATOM 12530 C CA . LEU C 1 437 ? 60.789 59.991 13.561 1.00 8.96 437 LEU C CA 1
ATOM 12531 C C . LEU C 1 437 ? 59.544 59.917 14.421 1.00 7.70 437 LEU C C 1
ATOM 12532 O O . LEU C 1 437 ? 59.347 60.754 15.322 1.00 9.17 437 LEU C O 1
ATOM 12537 N N . VAL C 1 438 ? 58.714 58.924 14.149 1.00 8.57 438 VAL C N 1
ATOM 12538 C CA . VAL C 1 438 ? 57.533 58.662 14.999 1.00 7.59 438 VAL C CA 1
ATOM 12539 C C . VAL C 1 438 ? 57.551 57.204 15.422 1.00 7.76 438 VAL C C 1
ATOM 12540 O O . VAL C 1 438 ? 57.903 56.355 14.634 1.00 7.85 438 VAL C O 1
ATOM 12544 N N . THR C 1 439 ? 57.136 56.940 16.657 1.00 8.88 439 THR C N 1
ATOM 12545 C CA . THR C 1 439 ? 57.029 55.618 17.180 1.00 8.02 439 THR C CA 1
ATOM 12546 C C . THR C 1 439 ? 55.658 55.360 17.801 1.00 7.94 439 THR C C 1
ATOM 12547 O O . THR C 1 439 ? 55.023 56.298 18.296 1.00 8.54 439 THR C O 1
ATOM 12551 N N . ALA C 1 440 ? 55.213 54.126 17.700 1.00 7.51 440 ALA C N 1
ATOM 12552 C CA . ALA C 1 440 ? 53.978 53.666 18.298 1.00 7.65 440 ALA C CA 1
ATOM 12553 C C . ALA C 1 440 ? 54.305 52.444 19.161 1.00 7.57 440 ALA C C 1
ATOM 12554 O O . ALA C 1 440 ? 54.921 51.489 18.682 1.00 7.46 440 ALA C O 1
ATOM 12556 N N . ASP C 1 441 ? 53.879 52.473 20.432 1.00 7.06 441 ASP C N 1
ATOM 12557 C CA . ASP C 1 441 ? 54.255 51.513 21.419 1.00 7.42 441 ASP C CA 1
ATOM 12558 C C . ASP C 1 441 ? 52.985 51.130 22.181 1.00 7.26 441 ASP C C 1
ATOM 12559 O O . ASP C 1 441 ? 52.530 51.888 23.045 1.00 8.04 441 ASP C O 1
ATOM 12564 N N . ASN C 1 442 ? 52.321 50.047 21.770 1.00 7.64 442 ASN C N 1
ATOM 12565 C CA . ASN C 1 442 ? 51.040 49.621 22.321 1.00 8.31 442 ASN C CA 1
ATOM 12566 C C . ASN C 1 442 ? 50.110 50.814 22.452 1.00 8.46 442 ASN C C 1
ATOM 12567 O O . ASN C 1 442 ? 49.456 51.016 23.473 1.00 9.26 442 ASN C O 1
ATOM 12572 N N . GLY C 1 443 ? 50.033 51.623 21.409 1.00 8.49 443 GLY C N 1
ATOM 12573 C CA . GLY C 1 443 ? 49.096 52.729 21.324 1.00 9.32 443 GLY C CA 1
ATOM 12574 C C . GLY C 1 443 ? 49.542 54.022 21.941 1.00 9.33 443 GLY C C 1
ATOM 12575 O O . GLY C 1 443 ? 48.772 55.000 21.931 1.00 10.53 443 GLY C O 1
ATOM 12576 N N . THR C 1 444 ? 50.774 54.063 22.423 1.00 8.66 444 THR C N 1
ATOM 12577 C CA . THR C 1 444 ? 51.382 55.316 22.878 1.00 9.24 444 THR C CA 1
ATOM 12578 C C . THR C 1 444 ? 52.285 55.810 21.774 1.00 9.52 444 THR C C 1
ATOM 12579 O O . THR C 1 444 ? 53.199 55.101 21.360 1.00 8.84 444 THR C O 1
ATOM 12583 N N . PHE C 1 445 ? 51.996 57.013 21.282 1.00 8.73 445 PHE C N 1
ATOM 12584 C CA . PHE C 1 445 ? 52.692 57.576 20.134 1.00 8.78 445 PHE C CA 1
ATOM 12585 C C . PHE C 1 445 ? 53.684 58.602 20.609 1.00 9.64 445 PHE C C 1
ATOM 12586 O O . PHE C 1 445 ? 53.326 59.498 21.360 1.00 10.55 445 PHE C O 1
ATOM 12594 N N A SER C 1 446 ? 54.915 58.511 20.111 0.50 10.49 446 SER C N 1
ATOM 12595 N N B SER C 1 446 ? 54.935 58.489 20.172 0.50 9.46 446 SER C N 1
ATOM 12596 C CA A SER C 1 446 ? 56.016 59.342 20.539 0.50 10.59 446 SER C CA 1
ATOM 12597 C CA B SER C 1 446 ? 55.966 59.419 20.550 0.50 8.91 446 SER C CA 1
ATOM 12598 C C A SER C 1 446 ? 56.733 59.975 19.332 0.50 10.62 446 SER C C 1
ATOM 12599 C C B SER C 1 446 ? 56.739 59.973 19.346 0.50 9.60 446 SER C C 1
ATOM 12600 O O A SER C 1 446 ? 56.766 59.414 18.234 0.50 9.66 446 SER C O 1
ATOM 12601 O O B SER C 1 446 ? 56.841 59.353 18.286 0.50 8.73 446 SER C O 1
ATOM 12606 N N . MET C 1 447 ? 57.284 61.165 19.552 1.00 9.86 447 MET C N 1
ATOM 12607 C CA . MET C 1 447 ? 58.099 61.882 18.549 1.00 9.66 447 MET C CA 1
ATOM 12608 C C . MET C 1 447 ? 59.401 62.331 19.236 1.00 11.73 447 MET C C 1
ATOM 12609 O O . MET C 1 447 ? 59.532 63.448 19.730 1.00 12.80 447 MET C O 1
ATOM 12614 N N . PRO C 1 448 ? 60.345 61.369 19.366 1.00 14.10 448 PRO C N 1
ATOM 12615 C CA . PRO C 1 448 ? 61.583 61.652 20.109 1.00 16.08 448 PRO C CA 1
ATOM 12616 C C . PRO C 1 448 ? 62.528 62.693 19.492 1.00 16.01 448 PRO C C 1
ATOM 12617 O O . PRO C 1 448 ? 63.471 63.189 20.185 1.00 21.26 448 PRO C O 1
ATOM 12621 N N A LEU C 1 449 ? 62.360 63.043 18.250 0.50 17.69 449 LEU C N 1
ATOM 12622 N N B LEU C 1 449 ? 62.352 63.026 18.210 0.50 17.08 449 LEU C N 1
ATOM 12623 C CA A LEU C 1 449 ? 63.278 64.007 17.697 0.50 17.47 449 LEU C CA 1
ATOM 12624 C CA B LEU C 1 449 ? 63.152 64.087 17.510 0.50 17.00 449 LEU C CA 1
ATOM 12625 C C A LEU C 1 449 ? 62.603 65.395 17.706 0.50 16.50 449 LEU C C 1
ATOM 12626 C C B LEU C 1 449 ? 62.490 65.442 17.590 0.50 16.20 449 LEU C C 1
ATOM 12627 O O A LEU C 1 449 ? 63.163 66.332 17.131 0.50 16.73 449 LEU C O 1
ATOM 12628 O O B LEU C 1 449 ? 62.875 66.397 16.868 0.50 15.90 449 LEU C O 1
ATOM 12637 N N . ALA C 1 450 ? 61.434 65.536 18.403 1.00 15.30 450 ALA C N 1
ATOM 12638 C CA . ALA C 1 450 ? 60.698 66.802 18.419 1.00 15.22 450 ALA C CA 1
ATOM 12639 C C . ALA C 1 450 ? 61.655 67.952 18.711 1.00 15.09 450 ALA C C 1
ATOM 12640 O O . ALA C 1 450 ? 62.376 67.896 19.693 1.00 15.85 450 ALA C O 1
ATOM 12642 N N . GLY C 1 451 ? 61.613 68.993 17.874 1.00 16.08 451 GLY C N 1
ATOM 12643 C CA . GLY C 1 451 ? 62.498 70.139 17.999 1.00 16.35 451 GLY C CA 1
ATOM 12644 C C . GLY C 1 451 ? 63.906 69.961 17.493 1.00 16.78 451 GLY C C 1
ATOM 12645 O O . GLY C 1 451 ? 64.670 70.934 17.530 1.00 19.29 451 GLY C O 1
ATOM 12646 N N . ALA C 1 452 ? 64.276 68.754 17.078 1.00 16.60 452 ALA C N 1
ATOM 12647 C CA . ALA C 1 452 ? 65.584 68.431 16.505 1.00 15.32 452 ALA C CA 1
ATOM 12648 C C . ALA C 1 452 ? 65.436 67.750 15.141 1.00 14.62 452 ALA C C 1
ATOM 12649 O O . ALA C 1 452 ? 66.255 66.945 14.726 1.00 15.99 452 ALA C O 1
ATOM 12651 N N . GLU C 1 453 ? 64.380 68.092 14.429 1.00 12.82 453 GLU C N 1
ATOM 12652 C CA . GLU C 1 453 ? 64.098 67.489 13.142 1.00 13.28 453 GLU C CA 1
ATOM 12653 C C . GLU C 1 453 ? 65.238 67.950 12.205 1.00 12.67 453 GLU C C 1
ATOM 12654 O O . GLU C 1 453 ? 65.822 69.043 12.380 1.00 14.84 453 GLU C O 1
ATOM 12660 N N . ILE C 1 454 ? 65.552 67.137 11.206 1.00 12.60 454 ILE C N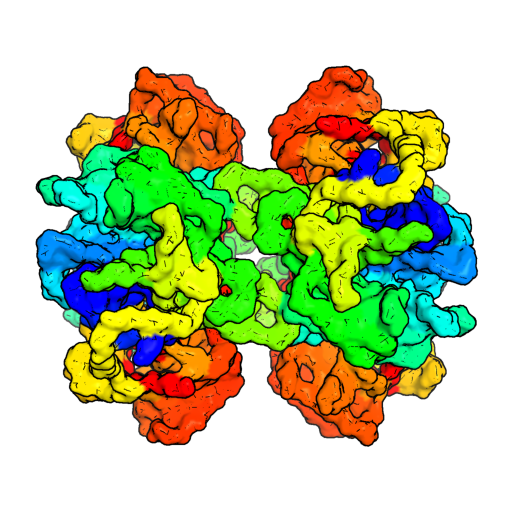 1
ATOM 12661 C CA . ILE C 1 454 ? 66.712 67.419 10.346 1.00 12.79 454 ILE C CA 1
ATOM 12662 C C . ILE C 1 454 ? 66.219 68.106 9.080 1.00 11.74 454 ILE C C 1
ATOM 12663 O O . ILE C 1 454 ? 65.487 67.516 8.274 1.00 11.35 454 ILE C O 1
ATOM 12668 N N . PRO C 1 455 ? 66.607 69.375 8.886 1.00 13.46 455 PRO C N 1
ATOM 12669 C CA . PRO C 1 455 ? 66.165 70.002 7.648 1.00 13.03 455 PRO C CA 1
ATOM 12670 C C . PRO C 1 455 ? 66.777 69.348 6.413 1.00 12.11 455 PRO C C 1
ATOM 12671 O O . PRO C 1 455 ? 67.971 69.008 6.437 1.00 14.09 455 PRO C O 1
ATOM 12675 N N . ILE C 1 456 ? 65.993 69.190 5.358 1.00 12.15 456 ILE C N 1
ATOM 12676 C CA . ILE C 1 456 ? 66.471 68.634 4.103 1.00 13.82 456 ILE C CA 1
ATOM 12677 C C . ILE C 1 456 ? 66.663 69.821 3.155 1.00 15.57 456 ILE C C 1
ATOM 12678 O O . ILE C 1 456 ? 65.707 70.516 2.849 1.00 16.16 456 ILE C O 1
ATOM 12683 N N . PRO C 1 457 ? 67.894 70.083 2.694 1.00 17.71 457 PRO C N 1
ATOM 12684 C CA . PRO C 1 457 ? 68.090 71.179 1.719 1.00 18.36 457 PRO C CA 1
ATOM 12685 C C . PRO C 1 457 ? 67.289 71.039 0.415 1.00 18.67 457 PRO C C 1
ATOM 12686 O O . PRO C 1 457 ? 67.058 69.929 -0.064 1.00 18.63 457 PRO C O 1
ATOM 12690 N N . ASP C 1 458 ? 66.807 72.149 -0.148 1.00 20.52 458 ASP C N 1
ATOM 12691 C CA . ASP C 1 458 ? 66.081 72.121 -1.409 1.00 22.31 458 ASP C CA 1
ATOM 12692 C C . ASP C 1 458 ? 66.818 71.362 -2.495 1.00 22.28 458 ASP C C 1
ATOM 12693 O O . ASP C 1 458 ? 66.202 70.680 -3.274 1.00 25.07 458 ASP C O 1
ATOM 12698 N N . GLU C 1 459 ? 68.135 71.470 -2.508 1.00 22.97 459 GLU C N 1
ATOM 12699 C CA . GLU C 1 459 ? 68.978 70.782 -3.504 1.00 22.91 459 GLU C CA 1
ATOM 12700 C C . GLU C 1 459 ? 69.071 69.269 -3.352 1.00 21.36 459 GLU C C 1
ATOM 12701 O O . GLU C 1 459 ? 69.479 68.569 -4.276 1.00 21.99 459 GLU C O 1
ATOM 12707 N N . VAL C 1 460 ? 68.652 68.743 -2.202 1.00 19.18 460 VAL C N 1
ATOM 12708 C CA . VAL C 1 460 ? 68.657 67.300 -1.967 1.00 19.32 460 VAL C CA 1
ATOM 12709 C C . VAL C 1 460 ? 67.337 66.720 -2.438 1.00 18.32 460 VAL C C 1
ATOM 12710 O O . VAL C 1 460 ? 66.324 66.888 -1.778 1.00 20.84 460 VAL C O 1
ATOM 12714 N N A LYS C 1 461 ? 67.368 66.041 -3.570 0.50 18.18 461 LYS C N 1
ATOM 12715 N N B LYS C 1 461 ? 67.301 66.024 -3.569 0.50 17.68 461 LYS C N 1
ATOM 12716 C CA A LYS C 1 461 ? 66.206 65.423 -4.177 0.50 18.35 461 LYS C CA 1
ATOM 12717 C CA B LYS C 1 461 ? 66.037 65.440 -4.065 0.50 18.27 461 LYS C CA 1
ATOM 12718 C C A LYS C 1 461 ? 65.867 64.135 -3.420 0.50 16.90 461 LYS C C 1
ATOM 12719 C C B LYS C 1 461 ? 65.832 63.984 -3.658 0.50 16.70 461 LYS C C 1
ATOM 12720 O O A LYS C 1 461 ? 64.731 63.936 -2.940 0.50 15.61 461 LYS C O 1
ATOM 12721 O O B LYS C 1 461 ? 64.730 63.451 -3.816 0.50 15.65 461 LYS C O 1
ATOM 12732 N N . THR C 1 462 ? 66.900 63.317 -3.253 1.00 15.60 462 THR C N 1
ATOM 12733 C CA . THR C 1 462 ? 66.814 61.942 -2.772 1.00 15.31 462 THR C CA 1
ATOM 12734 C C . THR C 1 462 ? 67.361 61.823 -1.363 1.00 13.73 462 THR C C 1
ATOM 12735 O O . THR C 1 462 ? 68.494 62.200 -1.104 1.00 14.46 462 THR C O 1
ATOM 12739 N N . VAL C 1 463 ? 66.552 61.279 -0.441 1.00 12.04 463 VAL C N 1
ATOM 12740 C CA . VAL C 1 463 ? 66.982 61.008 0.898 1.00 11.87 463 VAL C CA 1
ATOM 12741 C C . VAL C 1 463 ? 67.056 59.477 1.071 1.00 10.06 463 VAL C C 1
ATOM 12742 O O . VAL C 1 463 ? 66.094 58.774 0.808 1.00 10.72 463 VAL C O 1
ATOM 12746 N N . HIS C 1 464 ? 68.200 58.980 1.509 1.00 10.04 464 HIS C N 1
ATOM 12747 C CA . HIS C 1 464 ? 68.420 57.579 1.823 1.00 10.43 464 HIS C CA 1
ATOM 12748 C C . HIS C 1 464 ? 68.139 57.334 3.298 1.00 9.34 464 HIS C C 1
ATOM 12749 O O . HIS C 1 464 ? 68.541 58.120 4.127 1.00 10.51 464 HIS C O 1
ATOM 12756 N N . PHE C 1 465 ? 67.446 56.246 3.603 1.00 9.35 465 PHE C N 1
ATOM 12757 C CA . PHE C 1 465 ? 67.203 55.797 4.958 1.00 9.60 465 PHE C CA 1
ATOM 12758 C C . PHE C 1 465 ? 67.752 54.397 5.130 1.00 9.73 465 PHE C C 1
ATOM 12759 O O . PHE C 1 465 ? 67.688 53.575 4.207 1.00 9.89 465 PHE C O 1
ATOM 12767 N N A LYS C 1 466 ? 68.197 54.117 6.350 0.50 9.79 466 LYS C N 1
ATOM 12768 N N B LYS C 1 466 ? 68.278 54.080 6.299 0.50 9.23 466 LYS C N 1
ATOM 12769 C CA A LYS C 1 466 ? 68.840 52.872 6.711 0.50 9.71 466 LYS C CA 1
ATOM 12770 C CA B LYS C 1 466 ? 68.715 52.726 6.578 0.50 8.96 466 LYS C CA 1
ATOM 12771 C C A LYS C 1 466 ? 68.363 52.443 8.094 0.50 9.97 466 LYS C C 1
ATOM 12772 C C B LYS C 1 466 ? 68.218 52.435 7.989 0.50 8.78 466 LYS C C 1
ATOM 12773 O O A LYS C 1 466 ? 68.359 53.260 9.014 0.50 11.03 466 LYS C O 1
ATOM 12774 O O B LYS C 1 466 ? 67.984 53.337 8.786 0.50 9.70 466 LYS C O 1
ATOM 12785 N N . VAL C 1 467 ? 68.069 51.165 8.260 1.00 9.83 467 VAL C N 1
ATOM 12786 C CA . VAL C 1 467 ? 67.874 50.638 9.611 1.00 8.82 467 VAL C CA 1
ATOM 12787 C C . VAL C 1 467 ? 68.918 49.547 9.834 1.00 9.38 467 VAL C C 1
ATOM 12788 O O . VAL C 1 467 ? 69.159 48.722 8.949 1.00 8.88 467 VAL C O 1
ATOM 12792 N N A SER C 1 468 ? 69.556 49.573 11.000 0.50 8.64 468 SER C N 1
ATOM 12793 N N B SER C 1 468 ? 69.532 49.577 11.006 0.50 9.72 468 SER C N 1
ATOM 12794 C CA A SER C 1 468 ? 70.489 48.543 11.389 0.50 8.23 468 SER C CA 1
ATOM 12795 C CA B SER C 1 468 ? 70.478 48.581 11.408 0.50 9.96 468 SER C CA 1
ATOM 12796 C C A SER C 1 468 ? 69.973 47.825 12.619 0.50 7.37 468 SER C C 1
ATOM 12797 C C B SER C 1 468 ? 69.894 47.864 12.600 0.50 8.67 468 SER C C 1
ATOM 12798 O O A SER C 1 468 ? 69.989 48.363 13.737 0.50 8.19 468 SER C O 1
ATOM 12799 O O B SER C 1 468 ? 69.751 48.472 13.670 0.50 10.11 468 SER C O 1
ATOM 12804 N N . VAL C 1 469 ? 69.535 46.608 12.408 1.00 8.72 469 VAL C N 1
ATOM 12805 C CA . VAL C 1 469 ? 68.968 45.783 13.478 1.00 8.37 469 VAL C CA 1
ATOM 12806 C C . VAL C 1 469 ? 70.075 44.882 14.022 1.00 8.94 469 VAL C C 1
ATOM 12807 O O . VAL C 1 469 ? 70.732 44.174 13.240 1.00 8.72 469 VAL C O 1
ATOM 12811 N N . ARG C 1 470 ? 70.323 44.968 15.321 1.00 9.39 470 ARG C N 1
ATOM 12812 C CA . ARG C 1 470 ? 71.374 44.221 15.991 1.00 10.10 470 ARG C CA 1
ATOM 12813 C C . ARG C 1 470 ? 70.806 43.641 17.271 1.00 9.76 470 ARG C C 1
ATOM 12814 O O . ARG C 1 470 ? 70.971 44.202 18.349 1.00 10.05 470 ARG C O 1
ATOM 12822 N N . GLY C 1 471 ? 70.165 42.508 17.126 1.00 10.14 471 GLY C N 1
ATOM 12823 C CA . GLY C 1 471 ? 69.561 41.839 18.276 1.00 9.49 471 GLY C CA 1
ATOM 12824 C C . GLY C 1 471 ? 68.525 42.708 18.972 1.00 9.75 471 GLY C C 1
ATOM 12825 O O . GLY C 1 471 ? 67.544 43.103 18.358 1.00 10.04 471 GLY C O 1
ATOM 12826 N N . ARG C 1 472 ? 68.758 43.039 20.235 1.00 9.86 472 ARG C N 1
ATOM 12827 C CA . ARG C 1 472 ? 67.766 43.760 21.040 1.00 10.35 472 ARG C CA 1
ATOM 12828 C C . ARG C 1 472 ? 67.539 45.199 20.625 1.00 10.29 472 ARG C C 1
ATOM 12829 O O . ARG C 1 472 ? 66.563 45.791 21.022 1.00 10.47 472 ARG C O 1
ATOM 12837 N N . ILE C 1 473 ? 68.484 45.788 19.889 1.00 9.79 473 ILE C N 1
ATOM 12838 C CA . ILE C 1 473 ? 68.457 47.217 19.512 1.00 10.52 473 ILE C CA 1
ATOM 12839 C C . ILE C 1 473 ? 68.434 47.371 18.005 1.00 9.61 473 ILE C C 1
ATOM 12840 O O . ILE C 1 473 ? 69.078 46.606 17.296 1.00 10.34 473 ILE C O 1
ATOM 12845 N N . TYR C 1 474 ? 67.743 48.398 17.545 1.00 8.72 474 TYR C N 1
ATOM 12846 C CA . TYR C 1 474 ? 67.918 48.864 16.182 1.00 9.14 474 TYR C CA 1
ATOM 12847 C C . TYR C 1 474 ? 68.032 50.364 16.172 1.00 8.85 474 TYR C C 1
ATOM 12848 O O . TYR C 1 474 ? 67.599 51.083 17.098 1.00 8.58 474 TYR C O 1
ATOM 12857 N N . GLN C 1 475 ? 68.671 50.871 15.108 1.00 9.14 475 GLN C N 1
ATOM 12858 C CA . GLN C 1 475 ? 68.825 52.301 14.897 1.00 9.40 475 GLN C CA 1
ATOM 12859 C C . GLN C 1 475 ? 68.603 52.683 13.448 1.00 9.47 475 GLN C C 1
ATOM 12860 O O . GLN C 1 475 ? 68.855 51.891 12.551 1.00 10.17 475 GLN C O 1
ATOM 12866 N N . TYR C 1 476 ? 68.097 53.893 13.263 1.00 8.55 476 TYR C N 1
ATOM 12867 C CA . TYR C 1 476 ? 67.865 54.472 11.971 1.00 8.60 476 TYR C CA 1
ATOM 12868 C C . TYR C 1 476 ? 68.965 55.443 11.646 1.00 9.72 476 TYR C C 1
ATOM 12869 O O . TYR C 1 476 ? 69.479 56.183 12.519 1.00 10.06 476 TYR C O 1
ATOM 12878 N N . ALA C 1 477 ? 69.236 55.533 10.340 1.00 9.79 477 ALA C N 1
ATOM 12879 C CA . ALA C 1 477 ? 70.200 56.474 9.809 1.00 10.21 477 ALA C CA 1
ATOM 12880 C C . ALA C 1 477 ? 69.664 57.061 8.499 1.00 10.06 477 ALA C C 1
ATOM 12881 O O . ALA C 1 477 ? 68.799 56.482 7.831 1.00 9.51 477 ALA C O 1
ATOM 12883 N N . TYR C 1 478 ? 70.238 58.206 8.119 1.00 10.28 478 TYR C N 1
ATOM 12884 C CA . TYR C 1 478 ? 69.847 58.840 6.874 1.00 10.44 478 TYR C CA 1
ATOM 12885 C C . TYR C 1 478 ? 71.093 59.337 6.125 1.00 10.48 478 TYR C C 1
ATOM 12886 O O . TYR C 1 478 ? 72.134 59.599 6.735 1.00 11.78 478 TYR C O 1
ATOM 12895 N N . SER C 1 479 ? 70.937 59.600 4.828 1.00 10.50 479 SER C N 1
ATOM 12896 C CA . SER C 1 479 ? 72.009 60.151 4.026 1.00 10.95 479 SER C CA 1
ATOM 12897 C C . SER C 1 479 ? 71.430 61.030 2.962 1.00 11.03 479 SER C C 1
ATOM 12898 O O . SER C 1 479 ? 70.427 60.727 2.337 1.00 12.24 479 SER C O 1
ATOM 12901 N N . PHE C 1 480 ? 72.173 62.102 2.676 1.00 12.47 480 PHE C N 1
ATOM 12902 C CA . PHE C 1 480 ? 71.862 63.038 1.595 1.00 13.81 480 PHE C CA 1
ATOM 12903 C C . PHE C 1 480 ? 72.671 62.770 0.348 1.00 15.38 480 PHE C C 1
ATOM 12904 O O . PHE C 1 480 ? 72.469 63.463 -0.643 1.00 16.88 480 PHE C O 1
ATOM 12912 N N . ASP C 1 481 ? 73.581 61.813 0.407 1.00 15.41 481 ASP C N 1
ATOM 12913 C CA . ASP C 1 481 ? 74.413 61.502 -0.728 1.00 16.89 481 ASP C CA 1
ATOM 12914 C C . ASP C 1 481 ? 74.566 60.038 -1.057 1.00 18.14 481 ASP C C 1
ATOM 12915 O O . ASP C 1 481 ? 75.188 59.703 -2.085 1.00 20.12 481 ASP C O 1
ATOM 12920 N N . GLY C 1 482 ? 74.040 59.149 -0.232 1.00 17.59 482 GLY C N 1
ATOM 12921 C CA . GLY C 1 482 ? 74.163 57.727 -0.493 1.00 18.04 482 GLY C CA 1
ATOM 12922 C C . GLY C 1 482 ? 75.443 57.102 -0.008 1.00 18.82 482 GLY C C 1
ATOM 12923 O O . GLY C 1 482 ? 75.594 55.889 -0.115 1.00 20.35 482 GLY C O 1
ATOM 12924 N N . GLU C 1 483 ? 76.347 57.903 0.534 1.00 19.89 483 GLU C N 1
ATOM 12925 C CA . GLU C 1 483 ? 77.622 57.400 0.995 1.00 19.73 483 GLU C CA 1
ATOM 12926 C C . GLU C 1 483 ? 77.806 57.579 2.486 1.00 18.59 483 GLU C C 1
ATOM 12927 O O . GLU C 1 483 ? 78.138 56.640 3.187 1.00 19.91 483 GLU C O 1
ATOM 12933 N N . THR C 1 484 ? 77.644 58.789 2.973 1.00 16.77 484 THR C N 1
ATOM 12934 C CA . THR C 1 484 ? 77.803 59.028 4.384 1.00 16.38 484 THR C CA 1
ATOM 12935 C C . THR C 1 484 ? 76.437 59.051 5.064 1.00 14.30 484 THR C C 1
ATOM 12936 O O . THR C 1 484 ? 75.579 59.845 4.691 1.00 13.47 484 THR C O 1
ATOM 12940 N N . PHE C 1 485 ? 76.293 58.197 6.058 1.00 13.44 485 PHE C N 1
ATOM 12941 C CA . PHE C 1 485 ? 75.048 58.066 6.824 1.00 12.14 485 PHE C CA 1
ATOM 12942 C C . PHE C 1 485 ? 75.208 58.638 8.215 1.00 12.25 485 PHE C C 1
ATOM 12943 O O . PHE C 1 485 ? 76.260 58.502 8.824 1.00 14.31 485 PHE C O 1
ATOM 12951 N N . HIS C 1 486 ? 74.147 59.271 8.696 1.00 11.51 486 HIS C N 1
ATOM 12952 C CA . HIS C 1 486 ? 74.081 59.870 10.040 1.00 11.52 486 HIS C CA 1
ATOM 12953 C C . HIS C 1 486 ? 73.032 59.141 10.849 1.00 11.71 486 HIS C C 1
ATOM 12954 O O . HIS C 1 486 ? 71.899 59.018 10.411 1.00 12.06 486 HIS C O 1
ATOM 12961 N N . THR C 1 487 ? 73.430 58.595 11.996 1.00 11.08 487 THR C N 1
ATOM 12962 C CA . THR C 1 487 ? 72.509 57.790 12.805 1.00 11.72 487 THR C CA 1
ATOM 12963 C C . THR C 1 487 ? 71.737 58.697 13.707 1.00 12.57 487 THR C C 1
ATOM 12964 O O . THR C 1 487 ? 72.304 59.518 14.385 1.00 13.31 487 THR C O 1
ATOM 12968 N N . LEU C 1 488 ? 70.424 58.510 13.778 1.00 12.26 488 LEU C N 1
ATOM 12969 C CA . LEU C 1 488 ? 69.612 59.256 14.724 1.00 13.65 488 LEU C CA 1
ATOM 12970 C C . LEU C 1 488 ? 69.972 58.800 16.121 1.00 14.69 488 LEU C C 1
ATOM 12971 O O . LEU C 1 488 ? 70.165 57.608 16.356 1.00 15.22 488 LEU C O 1
ATOM 12976 N N . PRO C 1 489 ? 70.074 59.750 17.061 1.00 15.39 489 PRO C N 1
ATOM 12977 C CA . PRO C 1 489 ? 70.590 59.451 18.397 1.00 15.91 489 PRO C CA 1
ATOM 12978 C C . PRO C 1 489 ? 69.499 58.873 19.344 1.00 16.21 489 PRO C C 1
ATOM 12979 O O . PRO C 1 489 ? 69.130 59.460 20.371 1.00 18.73 489 PRO C O 1
ATOM 12983 N N . ILE C 1 490 ? 69.033 57.686 18.992 1.00 14.69 490 ILE C N 1
ATOM 12984 C CA . ILE C 1 490 ? 68.058 56.900 19.719 1.00 15.12 490 ILE C CA 1
ATOM 12985 C C . ILE C 1 490 ? 68.286 55.421 19.451 1.00 13.57 490 ILE C C 1
ATOM 12986 O O . ILE C 1 490 ? 68.529 55.027 18.307 1.00 14.93 490 ILE C O 1
ATOM 12991 N N . GLU C 1 491 ? 68.257 54.601 20.495 1.00 12.67 491 GLU C N 1
ATOM 12992 C CA . GLU C 1 491 ? 68.338 53.151 20.368 1.00 13.15 491 GLU C CA 1
ATOM 12993 C C . GLU C 1 491 ? 66.927 52.626 20.513 1.00 12.35 491 GLU C C 1
ATOM 12994 O O . GLU C 1 491 ? 66.334 52.707 21.573 1.00 16.06 491 GLU C O 1
ATOM 13000 N N . LEU C 1 492 ? 66.371 52.087 19.457 1.00 9.89 492 LEU C N 1
ATOM 13001 C CA . LEU C 1 492 ? 65.029 51.568 19.522 1.00 10.18 492 LEU C CA 1
ATOM 13002 C C . LEU C 1 492 ? 64.982 50.103 19.890 1.00 9.30 492 LEU C C 1
ATOM 13003 O O . LEU C 1 492 ? 65.862 49.327 19.563 1.00 10.09 492 LEU C O 1
ATOM 13008 N N . PRO C 1 493 ? 63.924 49.695 20.604 1.00 8.81 493 PRO C N 1
ATOM 13009 C CA . PRO C 1 493 ? 63.883 48.316 21.087 1.00 9.04 493 PRO C CA 1
ATOM 13010 C C . PRO C 1 493 ? 63.300 47.343 20.083 1.00 8.64 493 PRO C C 1
ATOM 13011 O O . PRO C 1 493 ? 62.083 47.315 19.834 1.00 9.25 493 PRO C O 1
ATOM 13015 N N . SER C 1 494 ? 64.144 46.454 19.568 1.00 8.07 494 SER C N 1
ATOM 13016 C CA . SER C 1 494 ? 63.668 45.421 18.674 1.00 7.92 494 SER C CA 1
ATOM 13017 C C . SER C 1 494 ? 62.635 44.539 19.354 1.00 8.08 494 SER C C 1
ATOM 13018 O O . SER C 1 494 ? 61.741 44.001 18.720 1.00 8.66 494 SER C O 1
ATOM 13021 N N . TRP C 1 495 ? 62.840 44.316 20.643 1.00 8.20 495 TRP C N 1
ATOM 13022 C CA . TRP C 1 495 ? 62.001 43.421 21.431 1.00 8.41 495 TRP C CA 1
ATOM 13023 C C . TRP C 1 495 ? 60.561 43.877 21.599 1.00 7.39 495 TRP C C 1
ATOM 13024 O O . TRP C 1 495 ? 59.666 43.063 21.912 1.00 9.01 495 TRP C O 1
ATOM 13035 N N . LYS C 1 496 ? 60.289 45.153 21.309 1.00 7.39 496 LYS C N 1
ATOM 13036 C CA . LYS C 1 496 ? 58.937 45.671 21.337 1.00 8.58 496 LYS C CA 1
ATOM 13037 C C . LYS C 1 496 ? 58.160 45.355 20.068 1.00 8.39 496 LYS C C 1
ATOM 13038 O O . LYS C 1 496 ? 56.932 45.399 20.087 1.00 9.35 496 LYS C O 1
ATOM 13044 N N . LEU C 1 497 ? 58.839 45.010 19.000 1.00 8.02 497 LEU C N 1
ATOM 13045 C CA . LEU C 1 497 ? 58.202 44.573 17.762 1.00 7.20 497 LEU C CA 1
ATOM 13046 C C . LEU C 1 497 ? 58.099 43.055 17.761 1.00 7.20 497 LEU C C 1
ATOM 13047 O O . LEU C 1 497 ? 58.640 42.365 16.909 1.00 8.84 497 LEU C O 1
ATOM 13052 N N . SER C 1 498 ? 57.336 42.536 18.732 1.00 7.75 498 SER C N 1
ATOM 13053 C CA . SER C 1 498 ? 57.334 41.092 18.940 1.00 7.74 498 SER C CA 1
ATOM 13054 C C . SER C 1 498 ? 56.000 40.589 19.408 1.00 7.45 498 SER C C 1
ATOM 13055 O O . SER C 1 498 ? 55.229 41.303 20.043 1.00 8.39 498 SER C O 1
ATOM 13058 N N . ASP C 1 499 ? 55.761 39.316 19.143 1.00 7.74 499 ASP C N 1
ATOM 13059 C CA . ASP C 1 499 ? 54.557 38.643 19.578 1.00 9.02 499 ASP C CA 1
ATOM 13060 C C . ASP C 1 499 ? 54.375 38.799 21.084 1.00 8.71 499 ASP C C 1
ATOM 13061 O O . ASP C 1 499 ? 53.248 38.864 21.586 1.00 9.02 499 ASP C O 1
ATOM 13066 N N . ASP C 1 500 ? 55.482 38.805 21.830 1.00 8.15 500 ASP C N 1
ATOM 13067 C CA . ASP C 1 500 ? 55.442 38.706 23.286 1.00 8.47 500 ASP C CA 1
ATOM 13068 C C . ASP C 1 500 ? 55.214 40.055 23.946 1.00 8.58 500 ASP C C 1
ATOM 13069 O O . ASP C 1 500 ? 54.838 40.110 25.093 1.00 10.71 500 ASP C O 1
ATOM 13074 N N . TYR C 1 501 ? 55.381 41.144 23.203 1.00 8.14 501 TYR C N 1
ATOM 13075 C CA . TYR C 1 501 ? 55.251 42.497 23.737 1.00 7.62 501 TYR C CA 1
ATOM 13076 C C . TYR C 1 501 ? 53.900 43.142 23.435 1.00 8.08 501 TYR C C 1
ATOM 13077 O O . TYR C 1 501 ? 53.334 43.871 24.256 1.00 9.10 501 TYR C O 1
ATOM 13086 N N . VAL C 1 502 ? 53.375 42.907 22.245 1.00 8.15 502 VAL C N 1
ATOM 13087 C CA . VAL C 1 502 ? 52.190 43.662 21.834 1.00 8.33 502 VAL C CA 1
ATOM 13088 C C . VAL C 1 502 ? 50.967 43.259 22.631 1.00 8.96 502 VAL C C 1
ATOM 13089 O O . VAL C 1 502 ? 50.781 42.103 23.034 1.00 11.42 502 VAL C O 1
ATOM 13093 N N . ARG C 1 503 ? 50.101 44.248 22.866 1.00 9.03 503 ARG C N 1
ATOM 13094 C CA . ARG C 1 503 ? 48.871 44.038 23.589 1.00 9.16 503 ARG C CA 1
ATOM 13095 C C . ARG C 1 503 ? 47.749 43.585 22.656 1.00 10.17 503 ARG C C 1
ATOM 13096 O O . ARG C 1 503 ? 47.779 43.743 21.447 1.00 11.01 503 ARG C O 1
ATOM 13104 N N . GLY C 1 504 ? 46.704 43.074 23.264 1.00 12.35 504 GLY C N 1
ATOM 13105 C CA . GLY C 1 504 ? 45.503 42.682 22.580 1.00 13.76 504 GLY C CA 1
ATOM 13106 C C . GLY C 1 504 ? 45.421 41.176 22.380 1.00 14.23 504 GLY C C 1
ATOM 13107 O O . GLY C 1 504 ? 46.359 40.415 22.641 1.00 16.62 504 GLY C O 1
ATOM 13108 N N . GLY C 1 505 ? 44.278 40.742 21.881 1.00 15.92 505 GLY C N 1
ATOM 13109 C CA . GLY C 1 505 ? 44.037 39.318 21.678 1.00 14.30 505 GLY C CA 1
ATOM 13110 C C . GLY C 1 505 ? 44.876 38.661 20.630 1.00 12.66 505 GLY C C 1
ATOM 13111 O O . GLY C 1 505 ? 45.034 37.451 20.621 1.00 13.73 505 GLY C O 1
ATOM 13112 N N . GLY C 1 506 ? 45.351 39.447 19.656 1.00 11.11 506 GLY C N 1
ATOM 13113 C CA . GLY C 1 506 ? 46.016 38.906 18.477 1.00 9.93 506 GLY C CA 1
ATOM 13114 C C . GLY C 1 506 ? 47.478 39.303 18.482 1.00 9.02 506 GLY C C 1
ATOM 13115 O O . GLY C 1 506 ? 47.801 40.455 18.375 1.00 8.76 506 GLY C O 1
ATOM 13116 N N . PHE C 1 507 ? 48.350 38.313 18.573 1.00 8.16 507 PHE C N 1
ATOM 13117 C CA . PHE C 1 507 ? 49.793 38.527 18.700 1.00 8.18 507 PHE C CA 1
ATOM 13118 C C . PHE C 1 507 ? 50.555 37.498 17.857 1.00 7.20 507 PHE C C 1
ATOM 13119 O O . PHE C 1 507 ? 51.482 36.823 18.327 1.00 8.65 507 PHE C O 1
ATOM 13127 N N . PHE C 1 508 ? 50.182 37.409 16.584 1.00 6.76 508 PHE C N 1
ATOM 13128 C CA . PHE C 1 508 ? 50.408 36.237 15.776 1.00 7.17 508 PHE C CA 1
ATOM 13129 C C . PHE C 1 508 ? 51.260 36.426 14.550 1.00 8.10 508 PHE C C 1
ATOM 13130 O O . PHE C 1 508 ? 51.344 35.479 13.748 1.00 8.19 508 PHE C O 1
ATOM 13138 N N . THR C 1 509 ? 51.901 37.593 14.403 1.00 7.77 509 THR C N 1
ATOM 13139 C CA . THR C 1 509 ? 52.651 37.874 13.188 1.00 6.74 509 THR C CA 1
ATOM 13140 C C . THR C 1 509 ? 54.157 37.890 13.419 1.00 8.34 509 THR C C 1
ATOM 13141 O O . THR C 1 509 ? 54.787 36.841 13.541 1.00 8.45 509 THR C O 1
ATOM 13145 N N . GLY C 1 510 ? 54.758 39.057 13.423 1.00 8.40 510 GLY C N 1
ATOM 13146 C CA . GLY C 1 510 ? 56.182 39.257 13.547 1.00 8.69 510 GLY C CA 1
ATOM 13147 C C . GLY C 1 510 ? 56.588 40.578 12.957 1.00 6.79 510 GLY C C 1
ATOM 13148 O O . GLY C 1 510 ? 55.783 41.259 12.334 1.00 7.56 510 GLY C O 1
ATOM 13149 N N . ALA C 1 511 ? 57.831 40.981 13.218 1.00 7.12 511 ALA C N 1
ATOM 13150 C CA . ALA C 1 511 ? 58.338 42.266 12.724 1.00 7.84 511 ALA C CA 1
ATOM 13151 C C . ALA C 1 511 ? 58.583 42.233 11.198 1.00 6.78 511 ALA C C 1
ATOM 13152 O O . ALA C 1 511 ? 59.049 41.229 10.639 1.00 6.86 511 ALA C O 1
ATOM 13154 N N . PHE C 1 512 ? 58.233 43.354 10.567 1.00 6.58 512 PHE C N 1
ATOM 13155 C CA . PHE C 1 512 ? 58.492 43.630 9.166 1.00 7.56 512 PHE C CA 1
ATOM 13156 C C . PHE C 1 512 ? 59.316 44.937 9.077 1.00 6.82 512 PHE C C 1
ATOM 13157 O O . PHE C 1 512 ? 59.328 45.791 9.981 1.00 7.61 512 PHE C O 1
ATOM 13165 N N . VAL C 1 513 ? 59.953 45.087 7.925 1.00 7.71 513 VAL C N 1
ATOM 13166 C CA . VAL C 1 513 ? 60.626 46.319 7.541 1.00 7.48 513 VAL C CA 1
ATOM 13167 C C . VAL C 1 513 ? 60.089 46.709 6.190 1.00 7.87 513 VAL C C 1
ATOM 13168 O O . VAL C 1 513 ? 59.952 45.837 5.320 1.00 7.89 513 VAL C O 1
ATOM 13172 N N . GLY C 1 514 ? 59.683 47.948 6.036 1.00 7.61 514 GLY C N 1
ATOM 13173 C CA . GLY C 1 514 ? 59.040 48.361 4.800 1.00 9.31 514 GLY C CA 1
ATOM 13174 C C . GLY C 1 514 ? 59.195 49.806 4.418 1.00 8.19 514 GLY C C 1
ATOM 13175 O O . GLY C 1 514 ? 60.017 50.522 4.984 1.00 8.09 514 GLY C O 1
ATOM 13176 N N . ILE C 1 515 ? 58.384 50.229 3.468 1.00 7.82 515 ILE C N 1
ATOM 13177 C CA . ILE C 1 515 ? 58.396 51.586 2.935 1.00 8.37 515 ILE C CA 1
ATOM 13178 C C . ILE C 1 515 ? 56.954 52.021 2.719 1.00 8.00 515 ILE C C 1
ATOM 13179 O O . ILE C 1 515 ? 56.090 51.213 2.342 1.00 8.46 515 ILE C O 1
ATOM 13184 N N . ASN C 1 516 ? 56.674 53.280 3.023 1.00 8.84 516 ASN C N 1
ATOM 13185 C CA . ASN C 1 516 ? 55.328 53.772 2.955 1.00 8.61 516 ASN C CA 1
ATOM 13186 C C . ASN C 1 516 ? 55.244 55.234 2.538 1.00 8.55 516 ASN C C 1
ATOM 13187 O O . ASN C 1 516 ? 56.248 55.978 2.482 1.00 8.59 516 ASN C O 1
ATOM 13192 N N . ALA C 1 517 ? 54.032 55.633 2.179 1.00 8.77 517 ALA C N 1
ATOM 13193 C CA . ALA C 1 517 ? 53.700 57.023 1.880 1.00 7.96 517 ALA C CA 1
ATOM 13194 C C . ALA C 1 517 ? 52.357 57.291 2.490 1.00 7.12 517 ALA C C 1
ATOM 13195 O O . ALA C 1 517 ? 51.398 56.568 2.228 1.00 8.50 517 ALA C O 1
ATOM 13197 N N . ILE C 1 518 ? 52.246 58.394 3.228 1.00 7.65 518 ILE C N 1
ATOM 13198 C CA . ILE C 1 518 ? 50.993 58.839 3.864 1.00 8.00 518 ILE C CA 1
ATOM 13199 C C . ILE C 1 518 ? 50.650 60.251 3.360 1.00 7.83 518 ILE C C 1
ATOM 13200 O O . ILE C 1 518 ? 51.558 61.111 3.296 1.00 7.93 518 ILE C O 1
ATOM 13205 N N . ASP C 1 519 ? 49.414 60.483 2.985 1.00 8.03 519 ASP C N 1
ATOM 13206 C CA . ASP C 1 519 ? 48.974 61.841 2.640 1.00 7.68 519 ASP C CA 1
ATOM 13207 C C . ASP C 1 519 ? 47.541 61.956 3.157 1.00 7.94 519 ASP C C 1
ATOM 13208 O O . ASP C 1 519 ? 46.585 61.503 2.528 1.00 8.55 519 ASP C O 1
ATOM 13213 N N . ILE C 1 520 ? 47.435 62.538 4.355 1.00 7.57 520 ILE C N 1
ATOM 13214 C CA . ILE C 1 520 ? 46.132 62.714 5.023 1.00 7.27 520 ILE C CA 1
ATOM 13215 C C . ILE C 1 520 ? 45.288 63.744 4.277 1.00 7.33 520 ILE C C 1
ATOM 13216 O O . ILE C 1 520 ? 44.053 63.613 4.254 1.00 8.13 520 ILE C O 1
ATOM 13221 N N . THR C 1 521 ? 45.926 64.689 3.580 1.00 7.37 521 THR C N 1
ATOM 13222 C CA . THR C 1 521 ? 45.173 65.760 2.936 1.00 7.78 521 THR C CA 1
ATOM 13223 C C . THR C 1 521 ? 44.228 65.172 1.896 1.00 8.58 521 THR C C 1
ATOM 13224 O O . THR C 1 521 ? 43.098 65.645 1.755 1.00 9.37 521 THR C O 1
ATOM 13228 N N . GLY C 1 522 ? 44.691 64.145 1.174 1.00 7.98 522 GLY C N 1
ATOM 13229 C CA . GLY C 1 522 ? 43.901 63.495 0.171 1.00 9.57 522 GLY C CA 1
ATOM 13230 C C . GLY C 1 522 ? 44.480 63.610 -1.235 1.00 9.44 522 GLY C C 1
ATOM 13231 O O . GLY C 1 522 ? 43.917 63.079 -2.174 1.00 10.81 522 GLY C O 1
ATOM 13232 N N . THR C 1 523 ? 45.613 64.286 -1.374 1.00 9.73 523 THR C N 1
ATOM 13233 C CA . THR C 1 523 ? 46.244 64.618 -2.626 1.00 10.50 523 THR C CA 1
ATOM 13234 C C . THR C 1 523 ? 47.131 63.514 -3.221 1.00 10.28 523 THR C C 1
ATOM 13235 O O . THR C 1 523 ? 47.687 63.715 -4.271 1.00 10.93 523 THR C O 1
ATOM 13239 N N . ALA C 1 524 ? 47.244 62.351 -2.576 1.00 9.78 524 ALA C N 1
ATOM 13240 C CA . ALA C 1 524 ? 47.932 61.228 -3.173 1.00 9.70 524 ALA C CA 1
ATOM 13241 C C . ALA C 1 524 ? 49.345 61.596 -3.588 1.00 9.44 524 ALA C C 1
ATOM 13242 O O . ALA C 1 524 ? 49.816 61.137 -4.610 1.00 11.08 524 ALA C O 1
ATOM 13244 N N A LEU C 1 525 ? 50.044 62.394 -2.789 0.50 8.85 525 LEU C N 1
ATOM 13245 N N B LEU C 1 525 ? 50.037 62.361 -2.772 0.50 9.10 525 LEU C N 1
ATOM 13246 C CA A LEU C 1 525 ? 51.360 62.849 -3.204 0.50 9.21 525 LEU C CA 1
ATOM 13247 C CA B LEU C 1 525 ? 51.343 62.859 -3.132 0.50 9.32 525 LEU C CA 1
ATOM 13248 C C A LEU C 1 525 ? 52.238 61.630 -3.457 0.50 9.63 525 LEU C C 1
ATOM 13249 C C B LEU C 1 525 ? 52.306 61.677 -3.396 0.50 9.96 525 LEU C C 1
ATOM 13250 O O A LEU C 1 525 ? 52.236 60.678 -2.694 0.50 10.11 525 LEU C O 1
ATOM 13251 O O B LEU C 1 525 ? 52.450 60.803 -2.569 0.50 9.78 525 LEU C O 1
ATOM 13260 N N . PRO C 1 526 ? 53.005 61.660 -4.558 1.00 10.20 526 PRO C N 1
ATOM 13261 C CA . PRO C 1 526 ? 53.867 60.536 -4.897 1.00 10.72 526 PRO C CA 1
ATOM 13262 C C . PRO C 1 526 ? 55.200 60.534 -4.195 1.00 10.17 526 PRO C C 1
ATOM 13263 O O . PRO C 1 526 ? 55.851 61.552 -4.082 1.00 10.74 526 PRO C O 1
ATOM 13267 N N . ALA C 1 527 ? 55.623 59.339 -3.765 1.00 10.25 527 ALA C N 1
ATOM 13268 C CA . ALA C 1 527 ? 56.934 59.117 -3.178 1.00 10.96 527 ALA C CA 1
ATOM 13269 C C . ALA C 1 527 ? 57.623 58.071 -4.057 1.00 10.21 527 ALA C C 1
ATOM 13270 O O . ALA C 1 527 ? 57.108 56.983 -4.290 1.00 12.03 527 ALA C O 1
ATOM 13272 N N . ASP C 1 528 ? 58.791 58.437 -4.570 1.00 10.71 528 ASP C N 1
ATOM 13273 C CA . ASP C 1 528 ? 59.499 57.587 -5.522 1.00 10.80 528 ASP C CA 1
ATOM 13274 C C . ASP C 1 528 ? 60.708 56.962 -4.850 1.00 10.50 528 ASP C C 1
ATOM 13275 O O . ASP C 1 528 ? 61.690 57.653 -4.469 1.00 10.32 528 ASP C O 1
ATOM 13280 N N . PHE C 1 529 ? 60.655 55.639 -4.748 1.00 9.73 529 PHE C N 1
ATOM 13281 C CA . PHE C 1 529 ? 61.666 54.836 -4.098 1.00 9.75 529 PHE C CA 1
ATOM 13282 C C . PHE C 1 529 ? 62.525 54.093 -5.137 1.00 10.23 529 PHE C C 1
ATOM 13283 O O . PHE C 1 529 ? 62.045 53.325 -5.924 1.00 10.54 529 PHE C O 1
ATOM 13291 N N . ASP C 1 530 ? 63.799 54.424 -5.161 1.00 10.25 530 ASP C N 1
ATOM 13292 C CA . ASP C 1 530 ? 64.747 53.877 -6.127 1.00 10.73 530 ASP C CA 1
ATOM 13293 C C . ASP C 1 530 ? 65.115 52.436 -5.869 1.00 10.50 530 ASP C C 1
ATOM 13294 O O . ASP C 1 530 ? 65.341 51.668 -6.799 1.00 10.90 530 ASP C O 1
ATOM 13299 N N . TYR C 1 531 ? 65.167 52.039 -4.611 1.00 10.16 531 TYR C N 1
ATOM 13300 C CA . TYR C 1 531 ? 65.637 50.730 -4.246 1.00 10.16 531 TYR C CA 1
ATOM 13301 C C . TYR C 1 531 ? 65.099 50.326 -2.871 1.00 9.21 531 TYR C C 1
ATOM 13302 O O . TYR C 1 531 ? 64.707 51.175 -2.083 1.00 9.71 531 TYR C O 1
ATOM 13311 N N . PHE C 1 532 ? 65.223 49.052 -2.585 1.00 9.49 532 PHE C N 1
ATOM 13312 C CA . PHE C 1 532 ? 65.003 48.519 -1.248 1.00 9.39 532 PHE C CA 1
ATOM 13313 C C . PHE C 1 532 ? 66.060 47.468 -0.979 1.00 10.02 532 PHE C C 1
ATOM 13314 O O . PHE C 1 532 ? 66.131 46.456 -1.708 1.00 9.98 532 PHE C O 1
ATOM 13322 N N A THR C 1 533 ? 66.833 47.672 0.071 0.50 10.02 533 THR C N 1
ATOM 13323 N N B THR C 1 533 ? 66.926 47.733 0.000 0.50 9.99 533 THR C N 1
ATOM 13324 C CA A THR C 1 533 ? 67.922 46.783 0.382 0.50 10.13 533 THR C CA 1
ATOM 13325 C CA B THR C 1 533 ? 67.971 46.782 0.392 0.50 10.0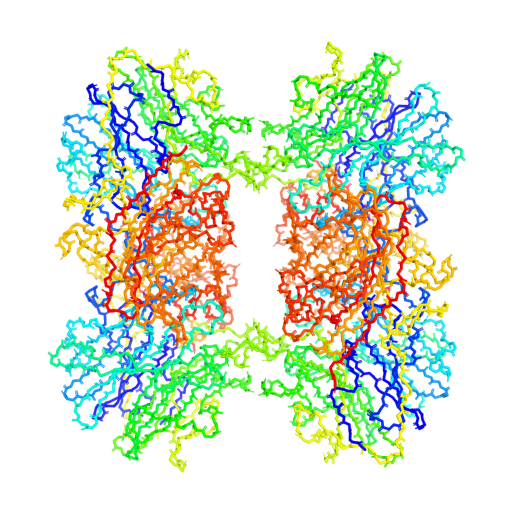8 533 THR C CA 1
ATOM 13326 C C A THR C 1 533 ? 67.678 46.037 1.690 0.50 9.86 533 THR C C 1
ATOM 13327 C C B THR C 1 533 ? 67.596 46.005 1.653 0.50 9.68 533 THR C C 1
ATOM 13328 O O A THR C 1 533 ? 67.204 46.613 2.656 0.50 10.67 533 THR C O 1
ATOM 13329 O O B THR C 1 533 ? 66.923 46.515 2.540 0.50 9.83 533 THR C O 1
ATOM 13336 N N . TYR C 1 534 ? 68.042 44.764 1.708 1.00 10.09 534 TYR C N 1
ATOM 13337 C CA . TYR C 1 534 ? 67.875 43.908 2.885 1.00 9.85 534 TYR C CA 1
ATOM 13338 C C . TYR C 1 534 ? 69.087 42.972 2.884 1.00 10.12 534 TYR C C 1
ATOM 13339 O O . TYR C 1 534 ? 69.219 42.149 2.003 1.00 11.57 534 TYR C O 1
ATOM 13348 N N . LYS C 1 535 ? 69.940 43.137 3.881 1.00 11.02 535 LYS C N 1
ATOM 13349 C CA . LYS C 1 535 ? 71.179 42.389 3.970 1.00 12.18 535 LYS C CA 1
ATOM 13350 C C . LYS C 1 535 ? 71.350 41.818 5.363 1.00 11.25 535 LYS C C 1
ATOM 13351 O O . LYS C 1 535 ? 71.569 42.553 6.324 1.00 10.26 535 LYS C O 1
ATOM 13357 N N . GLU C 1 536 ? 71.315 40.513 5.455 1.00 11.48 536 GLU C N 1
ATOM 13358 C CA . GLU C 1 536 ? 71.507 39.850 6.756 1.00 13.31 536 GLU C CA 1
ATOM 13359 C C . GLU C 1 536 ? 72.985 39.744 7.063 1.00 13.67 536 GLU C C 1
ATOM 13360 O O . GLU C 1 536 ? 73.751 39.378 6.173 1.00 14.84 536 GLU C O 1
ATOM 13366 N N . LEU C 1 537 ? 73.399 40.047 8.300 1.00 14.98 537 LEU C N 1
ATOM 13367 C CA . LEU C 1 537 ? 74.801 39.927 8.709 1.00 16.12 537 LEU C CA 1
ATOM 13368 C C . LEU C 1 537 ? 75.266 38.498 8.880 1.00 19.04 537 LEU C C 1
ATOM 13369 O O . LEU C 1 537 ? 76.470 38.241 8.486 1.00 23.84 537 LEU C O 1
ATOM 13374 N N . MET D 1 1 ? 2.096 75.986 19.522 1.00 24.77 1 MET D N 1
ATOM 13375 C CA . MET D 1 1 ? 2.965 75.336 20.532 1.00 25.47 1 MET D CA 1
ATOM 13376 C C . MET D 1 1 ? 4.404 75.740 20.350 1.00 21.42 1 MET D C 1
ATOM 13377 O O . MET D 1 1 ? 4.882 75.957 19.242 1.00 21.13 1 MET D O 1
ATOM 13382 N N . ASN D 1 2 ? 5.117 75.847 21.450 1.00 18.55 2 ASN D N 1
ATOM 13383 C CA . ASN D 1 2 ? 6.532 76.186 21.324 1.00 16.30 2 ASN D CA 1
ATOM 13384 C C . ASN D 1 2 ? 7.400 74.994 20.989 1.00 14.76 2 ASN D C 1
ATOM 13385 O O . ASN D 1 2 ? 6.994 73.866 21.069 1.00 14.94 2 ASN D O 1
ATOM 13390 N N . ILE D 1 3 ? 8.627 75.310 20.584 1.00 12.42 3 ILE D N 1
ATOM 13391 C CA . ILE D 1 3 ? 9.655 74.290 20.450 1.00 12.56 3 ILE D CA 1
ATOM 13392 C C . ILE D 1 3 ? 9.921 73.708 21.838 1.00 12.16 3 ILE D C 1
ATOM 13393 O O . ILE D 1 3 ? 10.126 74.446 22.779 1.00 13.37 3 ILE D O 1
ATOM 13398 N N . GLN D 1 4 ? 9.916 72.390 21.926 1.00 12.35 4 GLN D N 1
ATOM 13399 C CA . GLN D 1 4 ? 10.241 71.680 23.145 1.00 12.12 4 GLN D CA 1
ATOM 13400 C C . GLN D 1 4 ? 11.420 70.793 22.864 1.00 12.10 4 GLN D C 1
ATOM 13401 O O . GLN D 1 4 ? 11.325 69.789 22.192 1.00 14.12 4 GLN D O 1
ATOM 13407 N N . ASN D 1 5 ? 12.560 71.218 23.395 1.00 11.22 5 ASN D N 1
ATOM 13408 C CA . ASN D 1 5 ? 13.802 70.501 23.168 1.00 10.09 5 ASN D CA 1
ATOM 13409 C C . ASN D 1 5 ? 13.980 69.252 24.022 1.00 11.17 5 ASN D C 1
ATOM 13410 O O . ASN D 1 5 ? 13.472 69.180 25.139 1.00 12.34 5 ASN D O 1
ATOM 13415 N N . PRO D 1 6 ? 14.755 68.276 23.527 1.00 10.14 6 PRO D N 1
ATOM 13416 C CA . PRO D 1 6 ? 15.295 68.215 22.179 1.00 9.54 6 PRO D CA 1
ATOM 13417 C C . PRO D 1 6 ? 14.224 67.901 21.175 1.00 9.64 6 PRO D C 1
ATOM 13418 O O . PRO D 1 6 ? 13.271 67.182 21.467 1.00 10.60 6 PRO D O 1
ATOM 13422 N N . VAL D 1 7 ? 14.307 68.498 20.001 1.00 9.82 7 VAL D N 1
ATOM 13423 C CA . VAL D 1 7 ? 13.318 68.218 18.954 1.00 9.53 7 VAL D CA 1
ATOM 13424 C C . VAL D 1 7 ? 13.581 66.902 18.248 1.00 9.65 7 VAL D C 1
ATOM 13425 O O . VAL D 1 7 ? 12.635 66.304 17.746 1.00 10.24 7 VAL D O 1
ATOM 13429 N N . LEU D 1 8 ? 14.838 66.444 18.204 1.00 8.17 8 LEU D N 1
ATOM 13430 C CA . LEU D 1 8 ? 15.173 65.111 17.709 1.00 8.38 8 LEU D CA 1
ATOM 13431 C C . LEU D 1 8 ? 15.763 64.336 18.863 1.00 8.39 8 LEU D C 1
ATOM 13432 O O . LEU D 1 8 ? 16.821 64.659 19.370 1.00 9.48 8 LEU D O 1
ATOM 13437 N N . LYS D 1 9 ? 14.984 63.402 19.381 1.00 8.87 9 LYS D N 1
ATOM 13438 C CA . LYS D 1 9 ? 15.339 62.672 20.584 1.00 9.94 9 LYS D CA 1
ATOM 13439 C C . LYS D 1 9 ? 16.186 61.457 20.315 1.00 9.17 9 LYS D C 1
ATOM 13440 O O . LYS D 1 9 ? 16.154 60.870 19.242 1.00 9.52 9 LYS D O 1
ATOM 13446 N N . GLY D 1 10 ? 16.890 61.035 21.351 1.00 8.38 10 GLY D N 1
ATOM 13447 C CA . GLY D 1 10 ? 17.858 59.973 21.224 1.00 8.13 10 GLY D CA 1
ATOM 13448 C C . GLY D 1 10 ? 18.953 60.335 20.232 1.00 7.27 10 GLY D C 1
ATOM 13449 O O . GLY D 1 10 ? 19.097 61.469 19.800 1.00 9.12 10 GLY D O 1
ATOM 13450 N N . PHE D 1 11 ? 19.709 59.319 19.841 1.00 7.93 11 PHE D N 1
ATOM 13451 C CA . PHE D 1 11 ? 20.936 59.489 19.066 1.00 7.41 11 PHE D CA 1
ATOM 13452 C C . PHE D 1 11 ? 20.686 60.251 17.765 1.00 7.02 11 PHE D C 1
ATOM 13453 O O . PHE D 1 11 ? 20.206 59.680 16.772 1.00 8.19 11 PHE D O 1
ATOM 13461 N N . ASN D 1 12 ? 21.085 61.518 17.778 1.00 7.05 12 ASN D N 1
ATOM 13462 C CA . ASN D 1 12 ? 20.795 62.435 16.655 1.00 7.30 12 ASN D CA 1
ATOM 13463 C C . ASN D 1 12 ? 21.740 63.627 16.746 1.00 7.45 12 ASN D C 1
ATOM 13464 O O . ASN D 1 12 ? 21.306 64.740 17.064 1.00 7.92 12 ASN D O 1
ATOM 13469 N N . PRO D 1 13 ? 23.046 63.372 16.556 1.00 6.33 13 PRO D N 1
ATOM 13470 C CA . PRO D 1 13 ? 24.030 64.414 16.835 1.00 6.84 13 PRO D CA 1
ATOM 13471 C C . PRO D 1 13 ? 24.313 65.286 15.626 1.00 8.04 13 PRO D C 1
ATOM 13472 O O . PRO D 1 13 ? 23.871 64.996 14.518 1.00 7.90 13 PRO D O 1
ATOM 13476 N N . ASP D 1 14 ? 25.135 66.282 15.861 1.00 7.65 14 ASP D N 1
ATOM 13477 C CA . ASP D 1 14 ? 25.738 67.084 14.790 1.00 6.87 14 ASP D CA 1
ATOM 13478 C C . ASP D 1 14 ? 24.697 67.585 13.788 1.00 7.57 14 ASP D C 1
ATOM 13479 O O . ASP D 1 14 ? 24.797 67.361 12.584 1.00 8.04 14 ASP D O 1
ATOM 13484 N N . PRO D 1 15 ? 23.673 68.289 14.271 1.00 7.58 15 PRO D N 1
ATOM 13485 C CA . PRO D 1 15 ? 22.635 68.693 13.338 1.00 7.06 15 PRO D CA 1
ATOM 13486 C C . PRO D 1 15 ? 23.064 69.753 12.331 1.00 6.66 15 PRO D C 1
ATOM 13487 O O . PRO D 1 15 ? 23.603 70.793 12.720 1.00 8.18 15 PRO D O 1
ATOM 13491 N N . SER D 1 16 ? 22.765 69.459 11.082 1.00 7.71 16 SER D N 1
ATOM 13492 C CA . SER D 1 16 ? 22.913 70.406 9.979 1.00 7.92 16 SER D CA 1
ATOM 13493 C C . SER D 1 16 ? 21.520 70.749 9.466 1.00 7.56 16 SER D C 1
ATOM 13494 O O . SER D 1 16 ? 20.862 69.937 8.845 1.00 7.48 16 SER D O 1
ATOM 13497 N N . ILE D 1 17 ? 21.055 71.943 9.812 1.00 7.85 17 ILE D N 1
ATOM 13498 C CA . ILE D 1 17 ? 19.731 72.428 9.425 1.00 8.87 17 ILE D CA 1
ATOM 13499 C C . ILE D 1 17 ? 19.823 73.253 8.153 1.00 8.75 17 ILE D C 1
ATOM 13500 O O . ILE D 1 17 ? 20.747 74.033 7.965 1.00 9.89 17 ILE D O 1
ATOM 13505 N N . VAL D 1 18 ? 18.823 73.128 7.307 1.00 9.18 18 VAL D N 1
ATOM 13506 C CA . VAL D 1 18 ? 18.683 73.869 6.091 1.00 10.58 18 VAL D CA 1
ATOM 13507 C C . VAL D 1 18 ? 17.240 74.177 5.825 1.00 9.98 18 VAL D C 1
ATOM 13508 O O . VAL D 1 18 ? 16.352 73.355 6.113 1.00 9.72 18 VAL D O 1
ATOM 13512 N N . ARG D 1 19 ? 16.997 75.358 5.257 1.00 10.38 19 ARG D N 1
ATOM 13513 C CA . ARG D 1 19 ? 15.697 75.706 4.683 1.00 11.11 19 ARG D CA 1
ATOM 13514 C C . ARG D 1 19 ? 15.773 75.635 3.169 1.00 10.23 19 ARG D C 1
ATOM 13515 O O . ARG D 1 19 ? 16.671 76.211 2.602 1.00 12.39 19 ARG D O 1
ATOM 13523 N N . ALA D 1 20 ? 14.800 74.976 2.567 1.00 11.40 20 ALA D N 1
ATOM 13524 C CA . ALA D 1 20 ? 14.593 74.945 1.111 1.00 12.62 20 ALA D CA 1
ATOM 13525 C C . ALA D 1 20 ? 13.153 75.378 0.895 1.00 13.06 20 ALA D C 1
ATOM 13526 O O . ALA D 1 20 ? 12.221 74.606 1.132 1.00 13.62 20 ALA D O 1
ATOM 13528 N N . GLY D 1 21 ? 12.958 76.655 0.578 1.00 14.31 21 GLY D N 1
ATOM 13529 C CA . GLY D 1 21 ? 11.621 77.206 0.436 1.00 14.79 21 GLY D CA 1
ATOM 13530 C C . GLY D 1 21 ? 10.901 77.178 1.787 1.00 14.47 21 GLY D C 1
ATOM 13531 O O . GLY D 1 21 ? 11.362 77.782 2.742 1.00 15.13 21 GLY D O 1
ATOM 13532 N N . ASP D 1 22 ? 9.751 76.507 1.840 1.00 14.27 22 ASP D N 1
ATOM 13533 C CA . ASP D 1 22 ? 8.951 76.366 3.034 1.00 14.54 22 ASP D CA 1
ATOM 13534 C C . ASP D 1 22 ? 9.313 75.140 3.850 1.00 13.54 22 ASP D C 1
ATOM 13535 O O . ASP D 1 22 ? 8.749 74.934 4.910 1.00 14.84 22 ASP D O 1
ATOM 13540 N N . ASP D 1 23 ? 10.272 74.360 3.368 1.00 12.88 23 ASP D N 1
ATOM 13541 C CA . ASP D 1 23 ? 10.630 73.112 4.037 1.00 11.88 23 ASP D CA 1
ATOM 13542 C C . ASP D 1 23 ? 11.929 73.286 4.813 1.00 11.33 23 ASP D C 1
ATOM 13543 O O . ASP D 1 23 ? 12.880 73.893 4.336 1.00 13.47 23 ASP D O 1
ATOM 13548 N N . TYR D 1 24 ? 11.978 72.664 5.986 1.00 11.03 24 TYR D N 1
ATOM 13549 C CA . TYR D 1 24 ? 13.184 72.573 6.775 1.00 9.87 24 TYR D CA 1
ATOM 13550 C C . TYR D 1 24 ? 13.631 71.136 6.920 1.00 9.11 24 TYR D C 1
ATOM 13551 O O . TYR D 1 24 ? 12.810 70.255 7.074 1.00 9.55 24 TYR D O 1
ATOM 13560 N N . TYR D 1 25 ? 14.926 70.921 6.900 1.00 9.76 25 TYR D N 1
ATOM 13561 C CA . TYR D 1 25 ? 15.492 69.596 7.065 1.00 9.11 25 TYR D CA 1
ATOM 13562 C C . TYR D 1 25 ? 16.648 69.729 8.051 1.00 8.25 25 TYR D C 1
ATOM 13563 O O . TYR D 1 25 ? 17.412 70.683 8.041 1.00 9.03 25 TYR D O 1
ATOM 13572 N N . ILE D 1 26 ? 16.830 68.665 8.829 1.00 8.30 26 ILE D N 1
ATOM 13573 C CA . ILE D 1 26 ? 18.016 68.476 9.677 1.00 7.89 26 ILE D CA 1
ATOM 13574 C C . ILE D 1 26 ? 18.644 67.130 9.318 1.00 8.31 26 ILE D C 1
ATOM 13575 O O . ILE D 1 26 ? 17.961 66.111 9.386 1.00 8.45 26 ILE D O 1
ATOM 13580 N N . ALA D 1 27 ? 19.932 67.164 8.973 1.00 8.07 27 ALA D N 1
ATOM 13581 C CA . ALA D 1 27 ? 20.724 65.949 8.815 1.00 7.25 27 ALA D CA 1
ATOM 13582 C C . ALA D 1 27 ? 21.514 65.716 10.108 1.00 7.81 27 ALA D C 1
ATOM 13583 O O . ALA D 1 27 ? 22.106 66.640 10.650 1.00 7.67 27 ALA D O 1
ATOM 13585 N N . THR D 1 28 ? 21.502 64.473 10.609 1.00 6.75 28 THR D N 1
ATOM 13586 C CA . THR D 1 28 ? 22.281 64.116 11.792 1.00 7.20 28 THR D CA 1
ATOM 13587 C C . THR D 1 28 ? 23.222 62.947 11.473 1.00 7.03 28 THR D C 1
ATOM 13588 O O . THR D 1 28 ? 22.970 62.117 10.600 1.00 7.87 28 THR D O 1
ATOM 13592 N N . SER D 1 29 ? 24.300 62.869 12.254 1.00 6.73 29 SER D N 1
ATOM 13593 C CA . SER D 1 29 ? 25.323 61.847 12.075 1.00 7.33 29 SER D CA 1
ATOM 13594 C C . SER D 1 29 ? 24.852 60.483 12.554 1.00 6.46 29 SER D C 1
ATOM 13595 O O . SER D 1 29 ? 24.065 60.364 13.507 1.00 7.68 29 SER D O 1
ATOM 13598 N N . THR D 1 30 ? 25.288 59.425 11.857 1.00 7.01 30 THR D N 1
ATOM 13599 C CA . THR D 1 30 ? 24.847 58.060 12.114 1.00 7.03 30 THR D CA 1
ATOM 13600 C C . THR D 1 30 ? 26.005 57.064 12.395 1.00 6.54 30 THR D C 1
ATOM 13601 O O . THR D 1 30 ? 25.716 55.960 12.817 1.00 7.40 30 THR D O 1
ATOM 13605 N N . PHE D 1 31 ? 27.272 57.487 12.248 1.00 6.76 31 PHE D N 1
ATOM 13606 C CA . PHE D 1 31 ? 28.410 56.667 12.638 1.00 6.86 31 PHE D CA 1
ATOM 13607 C C . PHE D 1 31 ? 28.326 55.319 11.955 1.00 6.53 31 PHE D C 1
ATOM 13608 O O . PHE D 1 31 ? 28.233 55.264 10.752 1.00 7.68 31 PHE D O 1
ATOM 13616 N N . GLU D 1 32 ? 28.396 54.238 12.707 1.00 6.32 32 GLU D N 1
ATOM 13617 C CA . GLU D 1 32 ? 28.365 52.893 12.112 1.00 6.86 32 GLU D CA 1
ATOM 13618 C C . GLU D 1 32 ? 26.961 52.362 11.742 1.00 7.00 32 GLU D C 1
ATOM 13619 O O . GLU D 1 32 ? 26.861 51.297 11.152 1.00 8.64 32 GLU D O 1
ATOM 13625 N N . TRP D 1 33 ? 25.898 53.114 12.064 1.00 7.75 33 TRP D N 1
ATOM 13626 C CA . TRP D 1 33 ? 24.560 52.626 11.808 1.00 8.46 33 TRP D CA 1
ATOM 13627 C C . TRP D 1 33 ? 24.122 52.899 10.359 1.00 8.34 33 TRP D C 1
ATOM 13628 O O . TRP D 1 33 ? 24.346 53.996 9.815 1.00 9.60 33 TRP D O 1
ATOM 13639 N N . PHE D 1 34 ? 23.447 51.929 9.769 1.00 7.93 34 PHE D N 1
ATOM 13640 C CA . PHE D 1 34 ? 23.153 51.927 8.335 1.00 8.78 34 PHE D CA 1
ATOM 13641 C C . PHE D 1 34 ? 21.654 51.786 8.095 1.00 8.56 34 PHE D C 1
ATOM 13642 O O . PHE D 1 34 ? 21.004 51.008 8.772 1.00 8.86 34 PHE D O 1
ATOM 13650 N N . PRO D 1 35 ? 21.073 52.553 7.133 1.00 8.69 35 PRO D N 1
ATOM 13651 C CA . PRO D 1 35 ? 21.653 53.514 6.223 1.00 9.64 35 PRO D CA 1
ATOM 13652 C C . PRO D 1 35 ? 22.098 54.811 6.845 1.00 8.68 35 PRO D C 1
ATOM 13653 O O . PRO D 1 35 ? 21.665 55.193 7.901 1.00 9.82 35 PRO D O 1
ATOM 13657 N N . GLY D 1 36 ? 22.997 55.488 6.158 1.00 8.31 36 GLY D N 1
ATOM 13658 C CA . GLY D 1 36 ? 23.684 56.649 6.769 1.00 7.80 36 GLY D CA 1
ATOM 13659 C C . GLY D 1 36 ? 23.008 57.981 6.467 1.00 8.09 36 GLY D C 1
ATOM 13660 O O . GLY D 1 36 ? 22.388 58.199 5.410 1.00 8.62 36 GLY D O 1
ATOM 13661 N N . VAL D 1 37 ? 23.234 58.886 7.417 1.00 7.82 37 VAL D N 1
ATOM 13662 C CA . VAL D 1 37 ? 22.727 60.249 7.507 1.00 8.44 37 VAL D CA 1
ATOM 13663 C C . VAL D 1 37 ? 21.207 60.250 7.709 1.00 8.91 37 VAL D C 1
ATOM 13664 O O . VAL D 1 37 ? 20.446 60.131 6.772 1.00 9.73 37 VAL D O 1
ATOM 13668 N N . GLN D 1 38 ? 20.776 60.482 8.932 1.00 8.56 38 GLN D N 1
ATOM 13669 C CA . GLN D 1 38 ? 19.326 60.652 9.186 1.00 8.79 38 GLN D CA 1
ATOM 13670 C C . GLN D 1 38 ? 18.919 62.040 8.714 1.00 8.31 38 GLN D C 1
ATOM 13671 O O . GLN D 1 38 ? 19.604 63.031 8.992 1.00 9.02 38 GLN D O 1
ATOM 13677 N N . ILE D 1 39 ? 17.788 62.122 8.041 1.00 8.37 39 ILE D N 1
ATOM 13678 C CA . ILE D 1 39 ? 17.214 63.388 7.677 1.00 8.34 39 ILE D CA 1
ATOM 13679 C C . ILE D 1 39 ? 15.787 63.469 8.171 1.00 8.79 39 ILE D C 1
ATOM 13680 O O . ILE D 1 39 ? 14.949 62.644 7.831 1.00 9.59 39 ILE D O 1
ATOM 13685 N N . HIS D 1 40 ? 15.540 64.508 8.986 1.00 8.67 40 HIS D N 1
ATOM 13686 C CA . HIS D 1 40 ? 14.195 64.828 9.493 1.00 8.63 40 HIS D CA 1
ATOM 13687 C C . HIS D 1 40 ? 13.729 66.096 8.801 1.00 8.77 40 HIS D C 1
ATOM 13688 O O . HIS D 1 40 ? 14.532 66.930 8.405 1.00 9.23 40 HIS D O 1
ATOM 13695 N N . HIS D 1 41 ? 12.419 66.239 8.701 1.00 9.17 41 HIS D N 1
ATOM 13696 C CA . HIS D 1 41 ? 11.763 67.334 8.019 1.00 9.20 41 HIS D CA 1
ATOM 13697 C C . HIS D 1 41 ? 10.768 68.016 8.958 1.00 9.54 41 HIS D C 1
ATOM 13698 O O . HIS D 1 41 ? 10.189 67.386 9.849 1.00 10.32 41 HIS D O 1
ATOM 13705 N N . SER D 1 42 ? 10.542 69.304 8.730 1.00 9.31 42 SER D N 1
ATOM 13706 C CA . SER D 1 42 ? 9.557 70.109 9.443 1.00 9.70 42 SER D CA 1
ATOM 13707 C C . SER D 1 42 ? 9.143 71.287 8.562 1.00 10.82 42 SER D C 1
ATOM 13708 O O . SER D 1 42 ? 9.914 71.704 7.684 1.00 11.31 42 SER D O 1
ATOM 13711 N N . LYS D 1 43 ? 7.964 71.839 8.836 1.00 10.92 43 LYS D N 1
ATOM 13712 C CA . LYS D 1 43 ? 7.553 73.092 8.229 1.00 12.64 43 LYS D CA 1
ATOM 13713 C C . LYS D 1 43 ? 7.467 74.212 9.246 1.00 12.44 43 LYS D C 1
ATOM 13714 O O . LYS D 1 43 ? 7.184 75.339 8.859 1.00 14.28 43 LYS D O 1
ATOM 13720 N N . ASP D 1 44 ? 7.736 73.949 10.526 1.00 12.17 44 ASP D N 1
ATOM 13721 C CA . ASP D 1 44 ? 7.511 74.959 11.570 1.00 12.27 44 ASP D CA 1
ATOM 13722 C C . ASP D 1 44 ? 8.562 74.958 12.677 1.00 12.33 44 ASP D C 1
ATOM 13723 O O . ASP D 1 44 ? 8.476 75.792 13.580 1.00 12.38 44 ASP D O 1
ATOM 13728 N N . LEU D 1 45 ? 9.578 74.076 12.561 1.00 11.40 45 LEU D N 1
ATOM 13729 C CA . LEU D 1 45 ? 10.638 73.929 13.584 1.00 11.77 45 LEU D CA 1
ATOM 13730 C C . LEU D 1 45 ? 10.207 73.261 14.887 1.00 10.87 45 LEU D C 1
ATOM 13731 O O . LEU D 1 45 ? 11.047 72.932 15.745 1.00 10.90 45 LEU D O 1
ATOM 13736 N N . VAL D 1 46 ? 8.899 73.022 15.042 1.00 12.00 46 VAL D N 1
ATOM 13737 C CA . VAL D 1 46 ? 8.317 72.463 16.271 1.00 11.87 46 VAL D CA 1
ATOM 13738 C C . VAL D 1 46 ? 8.061 70.972 16.131 1.00 12.03 46 VAL D C 1
ATOM 13739 O O . VAL D 1 46 ? 8.405 70.166 16.993 1.00 12.87 46 VAL D O 1
ATOM 13743 N N . HIS D 1 47 ? 7.458 70.604 15.006 1.00 11.08 47 HIS D N 1
ATOM 13744 C CA . HIS D 1 47 ? 7.102 69.235 14.693 1.00 10.92 47 HIS D CA 1
ATOM 13745 C C . HIS D 1 47 ? 7.991 68.627 13.639 1.00 11.42 47 HIS D C 1
ATOM 13746 O O . HIS D 1 47 ? 8.170 69.229 12.578 1.00 10.96 47 HIS D O 1
ATOM 13753 N N . TRP D 1 48 ? 8.591 67.459 13.945 1.00 10.79 48 TRP D N 1
ATOM 13754 C CA . TRP D 1 48 ? 9.596 66.862 13.071 1.00 10.77 48 TRP D CA 1
ATOM 13755 C C . TRP D 1 48 ? 9.232 65.440 12.772 1.00 10.77 48 TRP D C 1
ATOM 13756 O O . TRP D 1 48 ? 8.562 64.764 13.588 1.00 12.72 48 TRP D O 1
ATOM 13767 N N . HIS D 1 49 ? 9.592 64.950 11.593 1.00 10.34 49 HIS D N 1
ATOM 13768 C CA . HIS D 1 49 ? 9.429 63.535 11.274 1.00 10.47 49 HIS D CA 1
ATOM 13769 C C . HIS D 1 49 ? 10.621 63.040 10.490 1.00 9.46 49 HIS D C 1
ATOM 13770 O O . HIS D 1 49 ? 11.253 63.788 9.724 1.00 9.30 49 HIS D O 1
ATOM 13777 N N . LEU D 1 50 ? 10.996 61.790 10.718 1.00 9.96 50 LEU D N 1
ATOM 13778 C CA . LEU D 1 50 ? 12.119 61.149 10.018 1.00 10.33 50 LEU D CA 1
ATOM 13779 C C . LEU D 1 50 ? 11.725 60.751 8.621 1.00 10.14 50 LEU D C 1
ATOM 13780 O O . LEU D 1 50 ? 10.777 59.988 8.459 1.00 11.32 50 LEU D O 1
ATOM 13785 N N . VAL D 1 51 ? 12.458 61.213 7.611 1.00 10.27 51 VAL D N 1
ATOM 13786 C CA . VAL D 1 51 ? 12.005 61.018 6.245 1.00 10.60 51 VAL D CA 1
ATOM 13787 C C . VAL D 1 51 ? 12.993 60.346 5.301 1.00 10.46 51 VAL D C 1
ATOM 13788 O O . VAL D 1 51 ? 12.569 59.843 4.275 1.00 11.20 51 VAL D O 1
ATOM 13792 N N . ALA D 1 52 ? 14.285 60.336 5.599 1.00 9.63 52 ALA D N 1
ATOM 13793 C CA . ALA D 1 52 ? 15.232 59.826 4.631 1.00 10.06 52 ALA D CA 1
ATOM 13794 C C . ALA D 1 52 ? 16.556 59.439 5.280 1.00 9.41 52 ALA D C 1
ATOM 13795 O O . ALA D 1 52 ? 16.910 59.959 6.328 1.00 9.67 52 ALA D O 1
ATOM 13797 N N . HIS D 1 53 ? 17.269 58.562 4.575 1.00 9.60 53 HIS D N 1
ATOM 13798 C CA . HIS D 1 53 ? 18.692 58.230 4.809 1.00 9.39 53 HIS D CA 1
ATOM 13799 C C . HIS D 1 53 ? 19.384 58.093 3.474 1.00 9.44 53 HIS D C 1
ATOM 13800 O O . HIS D 1 53 ? 19.280 57.054 2.813 1.00 11.17 53 HIS D O 1
ATOM 13807 N N . PRO D 1 54 ? 20.047 59.163 2.983 1.00 8.94 54 PRO D N 1
ATOM 13808 C CA . PRO D 1 54 ? 20.590 59.106 1.636 1.00 9.07 54 PRO D CA 1
ATOM 13809 C C . PRO D 1 54 ? 21.624 58.017 1.363 1.00 9.69 54 PRO D C 1
ATOM 13810 O O . PRO D 1 54 ? 21.744 57.587 0.212 1.00 10.20 54 PRO D O 1
ATOM 13814 N N . LEU D 1 55 ? 22.367 57.579 2.370 1.00 9.47 55 LEU D N 1
ATOM 13815 C CA . LEU D 1 55 ? 23.538 56.742 2.119 1.00 9.75 55 LEU D CA 1
ATOM 13816 C C . LEU D 1 55 ? 23.049 55.324 2.313 1.00 10.03 55 LEU D C 1
ATOM 13817 O O . LEU D 1 55 ? 23.222 54.708 3.341 1.00 9.70 55 LEU D O 1
ATOM 13822 N N . SER D 1 56 ? 22.433 54.795 1.243 1.00 11.05 56 SER D N 1
ATOM 13823 C CA . SER D 1 56 ? 21.582 53.610 1.321 1.00 11.23 56 SER D CA 1
ATOM 13824 C C . SER D 1 56 ? 22.137 52.371 0.684 1.00 12.18 56 SER D C 1
ATOM 13825 O O . SER D 1 56 ? 21.505 51.338 0.783 1.00 12.79 56 SER D O 1
ATOM 13828 N N . THR D 1 57 ? 23.304 52.456 0.074 1.00 11.12 57 THR D N 1
ATOM 13829 C CA . THR D 1 57 ? 23.950 51.286 -0.563 1.00 11.48 57 THR D CA 1
ATOM 13830 C C . THR D 1 57 ? 25.433 51.377 -0.301 1.00 11.21 57 THR D C 1
ATOM 13831 O O . THR D 1 57 ? 25.966 52.416 0.082 1.00 11.94 57 THR D O 1
ATOM 13835 N N . THR D 1 58 ? 26.136 50.291 -0.551 1.00 11.31 58 THR D N 1
ATOM 13836 C CA . THR D 1 58 ? 27.588 50.279 -0.357 1.00 12.48 58 THR D CA 1
ATOM 13837 C C . THR D 1 58 ? 28.347 51.132 -1.349 1.00 12.27 58 THR D C 1
ATOM 13838 O O . THR D 1 58 ? 29.502 51.456 -1.109 1.00 12.93 58 THR D O 1
ATOM 13842 N N . GLU D 1 59 ? 27.701 51.532 -2.441 1.00 13.21 59 GLU D N 1
ATOM 13843 C CA . GLU D 1 59 ? 28.320 52.472 -3.358 1.00 14.14 59 GLU D CA 1
ATOM 13844 C C . GLU D 1 59 ? 28.424 53.840 -2.677 1.00 13.63 59 GLU D C 1
ATOM 13845 O O . GLU D 1 59 ? 29.344 54.618 -2.978 1.00 13.97 59 GLU D O 1
ATOM 13851 N N . PHE D 1 60 ? 27.466 54.160 -1.825 1.00 11.91 60 PHE D N 1
ATOM 13852 C CA . PHE D 1 60 ? 27.523 55.394 -1.026 1.00 12.32 60 PHE D CA 1
ATOM 13853 C C . PHE D 1 60 ? 28.401 55.273 0.205 1.00 11.23 60 PHE D C 1
ATOM 13854 O O . PHE D 1 60 ? 29.075 56.228 0.610 1.00 12.09 60 PHE D O 1
ATOM 13862 N N . LEU D 1 61 ? 28.364 54.107 0.846 1.00 10.45 61 LEU D N 1
ATOM 13863 C CA . LEU D 1 61 ? 28.884 54.018 2.191 1.00 9.46 61 LEU D CA 1
ATOM 13864 C C . LEU D 1 61 ? 29.232 52.548 2.483 1.00 8.83 61 LEU D C 1
ATOM 13865 O O . LEU D 1 61 ? 28.338 51.719 2.605 1.00 9.42 61 LEU D O 1
ATOM 13870 N N . ASP D 1 62 ? 30.509 52.261 2.619 1.00 9.35 62 ASP D N 1
ATOM 13871 C CA . ASP D 1 62 ? 31.038 50.913 2.817 1.00 9.91 62 ASP D CA 1
ATOM 13872 C C . ASP D 1 62 ? 31.750 50.886 4.156 1.00 9.30 62 ASP D C 1
ATOM 13873 O O . ASP D 1 62 ? 32.865 51.346 4.263 1.00 10.64 62 ASP D O 1
ATOM 13878 N N . MET D 1 63 ? 31.049 50.386 5.170 1.00 9.19 63 MET D N 1
ATOM 13879 C CA . MET D 1 63 ? 31.500 50.461 6.558 1.00 9.16 63 MET D CA 1
ATOM 13880 C C . MET D 1 63 ? 31.786 49.130 7.234 1.00 9.60 63 MET D C 1
ATOM 13881 O O . MET D 1 63 ? 32.085 49.115 8.427 1.00 9.21 63 MET D O 1
ATOM 13886 N N A LYS D 1 64 ? 31.731 48.011 6.515 0.50 9.71 64 LYS D N 1
ATOM 13887 N N B LYS D 1 64 ? 31.762 48.037 6.475 0.50 10.58 64 LYS D N 1
ATOM 13888 C CA A LYS D 1 64 ? 32.096 46.786 7.152 0.50 10.00 64 LYS D CA 1
ATOM 13889 C CA B LYS D 1 64 ? 32.153 46.751 6.982 0.50 10.77 64 LYS D CA 1
ATOM 13890 C C A LYS D 1 64 ? 33.542 46.946 7.635 0.50 9.03 64 LYS D C 1
ATOM 13891 C C B LYS D 1 64 ? 33.579 46.871 7.583 0.50 9.76 64 LYS D C 1
ATOM 13892 O O A LYS D 1 64 ? 34.430 47.545 6.978 0.50 9.27 64 LYS D O 1
ATOM 13893 O O B LYS D 1 64 ? 34.515 47.356 6.917 0.50 10.91 64 LYS D O 1
ATOM 13904 N N . GLY D 1 65 ? 33.740 46.487 8.866 1.00 10.46 65 GLY D N 1
ATOM 13905 C CA . GLY D 1 65 ? 34.993 46.603 9.534 1.00 9.33 65 GLY D CA 1
ATOM 13906 C C . GLY D 1 65 ? 35.261 47.940 10.222 1.00 9.28 65 GLY D C 1
ATOM 13907 O O . GLY D 1 65 ? 36.255 48.085 10.933 1.00 9.96 65 GLY D O 1
ATOM 13908 N N . ASN D 1 66 ? 34.454 48.968 9.997 1.00 8.11 66 ASN D N 1
ATOM 13909 C CA . ASN D 1 66 ? 34.718 50.251 10.600 1.00 8.29 66 ASN D CA 1
ATOM 13910 C C . ASN D 1 66 ? 34.742 50.151 12.104 1.00 7.12 66 ASN D C 1
ATOM 13911 O O . ASN D 1 66 ? 33.936 49.418 12.700 1.00 7.87 66 ASN D O 1
ATOM 13916 N N . PRO D 1 67 ? 35.572 50.966 12.777 1.00 7.95 67 PRO D N 1
ATOM 13917 C CA . PRO D 1 67 ? 35.556 50.966 14.229 1.00 7.72 67 PRO D CA 1
ATOM 13918 C C . PRO D 1 67 ? 34.209 51.455 14.765 1.00 7.47 67 PRO D C 1
ATOM 13919 O O . PRO D 1 67 ? 33.493 52.219 14.112 1.00 8.46 67 PRO D O 1
ATOM 13923 N N . ASP D 1 68 ? 33.887 51.067 15.981 1.00 7.89 68 ASP D N 1
ATOM 13924 C CA . ASP D 1 68 ? 32.788 51.679 16.697 1.00 7.47 68 ASP D CA 1
ATOM 13925 C C . ASP D 1 68 ? 32.973 53.175 16.792 1.00 7.06 68 ASP D C 1
ATOM 13926 O O . ASP D 1 68 ? 34.051 53.650 17.104 1.00 7.56 68 ASP D O 1
ATOM 13931 N N . SER D 1 69 ? 31.921 53.923 16.456 1.00 7.30 69 SER D N 1
ATOM 13932 C CA . SER D 1 69 ? 31.916 55.380 16.437 1.00 7.34 69 SER D CA 1
ATOM 13933 C C . SER D 1 69 ? 32.862 55.960 15.352 1.00 7.44 69 SER D C 1
ATOM 13934 O O . SER D 1 69 ? 33.153 57.136 15.359 1.00 7.65 69 SER D O 1
ATOM 13937 N N . GLY D 1 70 ? 33.209 55.113 14.383 1.00 7.11 70 GLY D N 1
ATOM 13938 C CA . GLY D 1 70 ? 33.700 55.589 13.107 1.00 7.88 70 GLY D CA 1
ATOM 13939 C C . GLY D 1 70 ? 32.557 55.786 12.129 1.00 8.25 70 GLY D C 1
ATOM 13940 O O . GLY D 1 70 ? 31.411 55.962 12.551 1.00 8.96 70 GLY D O 1
ATOM 13941 N N . GLY D 1 71 ? 32.815 55.635 10.839 1.00 7.97 71 GLY D N 1
ATOM 13942 C CA . GLY D 1 71 ? 31.761 55.873 9.888 1.00 7.13 71 GLY D CA 1
ATOM 13943 C C . GLY D 1 71 ? 31.312 57.311 9.809 1.00 7.28 71 GLY D C 1
ATOM 13944 O O . GLY D 1 71 ? 32.169 58.202 9.785 1.00 7.36 71 GLY D O 1
ATOM 13945 N N . ILE D 1 72 ? 29.999 57.524 9.695 1.00 7.50 72 ILE D N 1
ATOM 13946 C CA . ILE D 1 72 ? 29.465 58.828 9.347 1.00 7.05 72 ILE D CA 1
ATOM 13947 C C . ILE D 1 72 ? 29.535 59.788 10.534 1.00 7.09 72 ILE D C 1
ATOM 13948 O O . ILE D 1 72 ? 28.806 59.673 11.493 1.00 8.09 72 ILE D O 1
ATOM 13953 N N . TRP D 1 73 ? 30.453 60.731 10.451 1.00 7.58 73 TRP D N 1
ATOM 13954 C CA . TRP D 1 73 ? 30.578 61.812 11.402 1.00 6.27 73 TRP D CA 1
ATOM 13955 C C . TRP D 1 73 ? 29.660 62.976 10.988 1.00 7.07 73 TRP D C 1
ATOM 13956 O O . TRP D 1 73 ? 28.658 62.759 10.298 1.00 7.49 73 TRP D O 1
ATOM 13967 N N . ALA D 1 74 ? 29.880 64.178 11.483 1.00 7.07 74 ALA D N 1
ATOM 13968 C CA . ALA D 1 74 ? 28.929 65.252 11.225 1.00 7.29 74 ALA D CA 1
ATOM 13969 C C . ALA D 1 74 ? 28.674 65.445 9.739 1.00 7.25 74 ALA D C 1
ATOM 13970 O O . ALA D 1 74 ? 29.647 65.585 8.977 1.00 8.23 74 ALA D O 1
ATOM 13972 N N . PRO D 1 75 ? 27.409 65.475 9.307 1.00 7.95 75 PRO D N 1
ATOM 13973 C CA . PRO D 1 75 ? 27.061 65.716 7.874 1.00 7.92 75 PRO D CA 1
ATOM 13974 C C . PRO D 1 75 ? 26.784 67.204 7.642 1.00 7.62 75 PRO D C 1
ATOM 13975 O O . PRO D 1 75 ? 26.574 67.964 8.591 1.00 8.86 75 PRO D O 1
ATOM 13979 N N . ASP D 1 76 ? 26.772 67.625 6.403 1.00 7.98 76 ASP D N 1
ATOM 13980 C CA . ASP D 1 76 ? 26.434 68.999 6.071 1.00 7.24 76 ASP D CA 1
ATOM 13981 C C . ASP D 1 76 ? 25.442 68.950 4.911 1.00 7.22 76 ASP D C 1
ATOM 13982 O O . ASP D 1 76 ? 25.777 68.455 3.831 1.00 7.98 76 ASP D O 1
ATOM 13987 N N . LEU D 1 77 ? 24.249 69.474 5.139 1.00 8.08 77 LEU D N 1
ATOM 13988 C CA . LEU D 1 77 ? 23.190 69.474 4.164 1.00 8.62 77 LEU D CA 1
ATOM 13989 C C . LEU D 1 77 ? 22.837 70.899 3.815 1.00 9.16 77 LEU D C 1
ATOM 13990 O O . LEU D 1 77 ? 22.483 71.681 4.680 1.00 9.77 77 LEU D O 1
ATOM 13995 N N . SER D 1 78 ? 22.922 71.221 2.531 1.00 9.52 78 SER D N 1
ATOM 13996 C CA . SER D 1 78 ? 22.637 72.573 2.037 1.00 9.70 78 SER D CA 1
ATOM 13997 C C . SER D 1 78 ? 21.745 72.471 0.814 1.00 9.89 78 SER D C 1
ATOM 13998 O O . SER D 1 78 ? 21.519 71.401 0.274 1.00 9.95 78 SER D O 1
ATOM 14001 N N . TYR D 1 79 ? 21.229 73.605 0.397 1.00 10.82 79 TYR D N 1
ATOM 14002 C CA . TYR D 1 79 ? 20.303 73.686 -0.731 1.00 11.46 79 TYR D CA 1
ATOM 14003 C C . TYR D 1 79 ? 20.633 74.904 -1.566 1.00 12.34 79 TYR D C 1
ATOM 14004 O O . TYR D 1 79 ? 20.680 76.014 -1.058 1.00 12.46 79 TYR D O 1
ATOM 14013 N N . ALA D 1 80 ? 20.861 74.647 -2.842 1.00 12.65 80 ALA D N 1
ATOM 14014 C CA . ALA D 1 80 ? 21.246 75.694 -3.798 1.00 12.77 80 ALA D CA 1
ATOM 14015 C C . ALA D 1 80 ? 21.142 75.196 -5.205 1.00 13.25 80 ALA D C 1
ATOM 14016 O O . ALA D 1 80 ? 21.323 74.018 -5.473 1.00 12.61 80 ALA D O 1
ATOM 14018 N N . ASP D 1 81 ? 20.867 76.113 -6.139 1.00 13.66 81 ASP D N 1
ATOM 14019 C CA . ASP D 1 81 ? 20.849 75.800 -7.560 1.00 14.67 81 ASP D CA 1
ATOM 14020 C C . ASP D 1 81 ? 19.902 74.646 -7.842 1.00 14.59 81 ASP D C 1
ATOM 14021 O O . ASP D 1 81 ? 20.191 73.778 -8.661 1.00 17.25 81 ASP D O 1
ATOM 14026 N N . GLY D 1 82 ? 18.773 74.607 -7.114 1.00 15.45 82 GLY D N 1
ATOM 14027 C CA . GLY D 1 82 ? 17.737 73.598 -7.363 1.00 15.92 82 GLY D CA 1
ATOM 14028 C C . GLY D 1 82 ? 18.022 72.192 -6.872 1.00 15.72 82 GLY D C 1
ATOM 14029 O O . GLY D 1 82 ? 17.295 71.258 -7.199 1.00 17.57 82 GLY D O 1
ATOM 14030 N N . LYS D 1 83 ? 19.021 72.047 -6.005 1.00 14.77 83 LYS D N 1
ATOM 14031 C CA . LYS D 1 83 ? 19.300 70.764 -5.422 1.00 16.25 83 LYS D CA 1
ATOM 14032 C C . LYS D 1 83 ? 19.867 70.827 -4.016 1.00 12.81 83 LYS D C 1
ATOM 14033 O O . LYS D 1 83 ? 20.350 71.846 -3.550 1.00 12.52 83 LYS D O 1
ATOM 14039 N N . PHE D 1 84 ? 19.689 69.686 -3.352 1.00 12.47 84 PHE D N 1
ATOM 14040 C CA . PHE D 1 84 ? 20.349 69.439 -2.098 1.00 11.05 84 PHE D CA 1
ATOM 14041 C C . PHE D 1 84 ? 21.762 68.995 -2.368 1.00 10.84 84 PHE D C 1
ATOM 14042 O O . PHE D 1 84 ? 22.012 68.165 -3.276 1.00 10.84 84 PHE D O 1
ATOM 14050 N N . TRP D 1 85 ? 22.635 69.427 -1.467 1.00 9.30 85 TRP D N 1
ATOM 14051 C CA . TRP D 1 85 ? 24.028 69.044 -1.460 1.00 9.46 85 TRP D CA 1
ATOM 14052 C C . TRP D 1 85 ? 24.345 68.447 -0.090 1.00 8.48 85 TRP D C 1
ATOM 14053 O O . TRP D 1 85 ? 24.167 69.117 0.912 1.00 9.51 85 TRP D O 1
ATOM 14064 N N . LEU D 1 86 ? 24.836 67.211 -0.063 1.00 8.97 86 LEU D N 1
ATOM 14065 C CA . LEU D 1 86 ? 25.169 66.532 1.169 1.00 8.52 86 LEU D CA 1
ATOM 14066 C C . LEU D 1 86 ? 26.680 66.281 1.165 1.00 8.36 86 LEU D C 1
ATOM 14067 O O . LEU D 1 86 ? 27.159 65.544 0.281 1.00 9.30 86 LEU D O 1
ATOM 14072 N N . ILE D 1 87 ? 27.375 66.849 2.137 1.00 8.68 87 ILE D N 1
ATOM 14073 C CA . ILE D 1 87 ? 28.736 66.475 2.439 1.00 8.89 87 ILE D CA 1
ATOM 14074 C C . ILE D 1 87 ? 28.733 65.475 3.565 1.00 8.31 87 ILE D C 1
ATOM 14075 O O . ILE D 1 87 ? 28.059 65.679 4.601 1.00 8.70 87 ILE D O 1
ATOM 14080 N N . TYR D 1 88 ? 29.445 64.367 3.379 1.00 8.18 88 TYR D N 1
ATOM 14081 C CA . TYR D 1 88 ? 29.520 63.359 4.416 1.00 7.55 88 TYR D CA 1
ATOM 14082 C C . TYR D 1 88 ? 30.897 62.811 4.555 1.00 8.14 88 TYR D C 1
ATOM 14083 O O . TYR D 1 88 ? 31.697 62.917 3.663 1.00 8.28 88 TYR D O 1
ATOM 14092 N N . THR D 1 89 ? 31.185 62.233 5.706 1.00 7.79 89 THR D N 1
ATOM 14093 C CA . THR D 1 89 ? 32.526 61.825 6.080 1.00 7.56 89 THR D CA 1
ATOM 14094 C C . THR D 1 89 ? 32.521 60.419 6.631 1.00 7.66 89 THR D C 1
ATOM 14095 O O . THR D 1 89 ? 31.751 60.104 7.529 1.00 8.59 89 THR D O 1
ATOM 14099 N N . ASP D 1 90 ? 33.326 59.540 6.029 1.00 7.81 90 ASP D N 1
ATOM 14100 C CA . ASP D 1 90 ? 33.568 58.172 6.504 1.00 7.70 90 ASP D CA 1
ATOM 14101 C C . ASP D 1 90 ? 34.881 58.146 7.257 1.00 6.80 90 ASP D C 1
ATOM 14102 O O . ASP D 1 90 ? 35.938 58.373 6.658 1.00 7.69 90 ASP D O 1
ATOM 14107 N N . VAL D 1 91 ? 34.810 58.000 8.582 1.00 7.24 91 VAL D N 1
ATOM 14108 C CA . VAL D 1 91 ? 35.975 57.990 9.444 1.00 7.42 91 VAL D CA 1
ATOM 14109 C C . VAL D 1 91 ? 36.406 56.536 9.724 1.00 6.90 91 VAL D C 1
ATOM 14110 O O . VAL D 1 91 ? 35.631 55.686 10.172 1.00 8.55 91 VAL D O 1
ATOM 14114 N N . LYS D 1 92 ? 37.657 56.253 9.413 1.00 7.77 92 LYS D N 1
ATOM 14115 C CA . LYS D 1 92 ? 38.240 54.935 9.509 1.00 8.15 92 LYS D CA 1
ATOM 14116 C C . LYS D 1 92 ? 39.095 54.695 10.730 1.00 8.22 92 LYS D C 1
ATOM 14117 O O . LYS D 1 92 ? 39.301 53.538 11.126 1.00 8.94 92 LYS D O 1
ATOM 14123 N N . VAL D 1 93 ? 39.610 55.767 11.362 1.00 7.94 93 VAL D N 1
ATOM 14124 C CA . VAL D 1 93 ? 40.453 55.661 12.561 1.00 7.55 93 VAL D CA 1
ATOM 14125 C C . VAL D 1 93 ? 39.930 56.672 13.571 1.00 7.13 93 VAL D C 1
ATOM 14126 O O . VAL D 1 93 ? 39.739 57.822 13.219 1.00 8.23 93 VAL D O 1
ATOM 14130 N N . VAL D 1 94 ? 39.630 56.193 14.780 1.00 7.88 94 VAL D N 1
ATOM 14131 C CA . VAL D 1 94 ? 38.940 56.999 15.800 1.00 8.25 94 VAL D CA 1
ATOM 14132 C C . VAL D 1 94 ? 39.709 57.181 17.095 1.00 8.95 94 VAL D C 1
ATOM 14133 O O . VAL D 1 94 ? 39.204 57.724 18.032 1.00 10.90 94 VAL D O 1
ATOM 14137 N N A ASP D 1 95 ? 40.945 56.694 17.165 0.50 9.78 95 ASP D N 1
ATOM 14138 N N B ASP D 1 95 ? 40.963 56.782 17.128 0.50 9.74 95 ASP D N 1
ATOM 14139 C CA A ASP D 1 95 ? 41.767 56.909 18.350 0.50 9.33 95 ASP D CA 1
ATOM 14140 C CA B ASP D 1 95 ? 41.750 57.033 18.303 0.50 10.25 95 ASP D CA 1
ATOM 14141 C C A ASP D 1 95 ? 43.228 56.961 17.969 0.50 8.44 95 ASP D C 1
ATOM 14142 C C B ASP D 1 95 ? 43.199 57.143 17.884 0.50 8.88 95 ASP D C 1
ATOM 14143 O O A ASP D 1 95 ? 43.622 56.325 17.004 0.50 8.40 95 ASP D O 1
ATOM 14144 O O B ASP D 1 95 ? 43.541 56.836 16.751 0.50 9.73 95 ASP D O 1
ATOM 14153 N N . GLY D 1 96 ? 44.001 57.647 18.786 1.00 8.97 96 GLY D N 1
ATOM 14154 C CA . GLY D 1 96 ? 45.408 57.803 18.569 1.00 8.50 96 GLY D CA 1
ATOM 14155 C C . GLY D 1 96 ? 45.759 59.087 17.863 1.00 8.73 96 GLY D C 1
ATOM 14156 O O . GLY D 1 96 ? 45.009 60.094 17.981 1.00 9.96 96 GLY D O 1
ATOM 14157 N N . MET D 1 97 ? 46.910 59.132 17.180 1.00 6.97 97 MET D N 1
ATOM 14158 C CA . MET D 1 97 ? 47.443 60.386 16.645 1.00 8.26 97 MET D CA 1
ATOM 14159 C C . MET D 1 97 ? 46.842 60.838 15.351 1.00 7.72 97 MET D C 1
ATOM 14160 O O . MET D 1 97 ? 46.942 62.012 15.047 1.00 7.64 97 MET D O 1
ATOM 14165 N N . TRP D 1 98 ? 46.232 59.936 14.567 1.00 7.65 98 TRP D N 1
ATOM 14166 C CA . TRP D 1 98 ? 45.550 60.310 13.355 1.00 7.37 98 TRP D CA 1
ATOM 14167 C C . TRP D 1 98 ? 44.049 60.083 13.471 1.00 7.10 98 TRP D C 1
ATOM 14168 O O . TRP D 1 98 ? 43.569 59.407 14.384 1.00 7.80 98 TRP D O 1
ATOM 14179 N N . LYS D 1 99 ? 43.310 60.634 12.498 1.00 7.66 99 LYS D N 1
ATOM 14180 C CA . LYS D 1 99 ? 41.856 60.467 12.408 1.00 7.81 99 LYS D CA 1
ATOM 14181 C C . LYS D 1 99 ? 41.477 60.259 10.946 1.00 7.27 99 LYS D C 1
ATOM 14182 O O . LYS D 1 99 ? 40.694 60.989 10.373 1.00 9.08 99 LYS D O 1
ATOM 14188 N N . ASP D 1 100 ? 42.083 59.258 10.322 1.00 7.63 100 ASP D N 1
ATOM 14189 C CA . ASP D 1 100 ? 41.911 58.990 8.901 1.00 7.55 100 ASP D CA 1
ATOM 14190 C C . ASP D 1 100 ? 40.447 58.961 8.514 1.00 6.95 100 ASP D C 1
ATOM 14191 O O . ASP D 1 100 ? 39.627 58.259 9.108 1.00 7.74 100 ASP D O 1
ATOM 14196 N N . CYS D 1 101 ? 40.124 59.767 7.503 1.00 7.42 101 CYS D N 1
ATOM 14197 C CA . CYS D 1 101 ? 38.744 59.920 7.047 1.00 7.39 101 CYS D CA 1
ATOM 14198 C C . CYS D 1 101 ? 38.685 60.402 5.616 1.00 6.98 101 CYS D C 1
ATOM 14199 O O . CYS D 1 101 ? 39.692 60.835 5.070 1.00 8.07 101 CYS D O 1
ATOM 14202 N N . HIS D 1 102 ? 37.491 60.373 5.041 1.00 7.43 102 HIS D N 1
ATOM 14203 C CA . HIS D 1 102 ? 37.285 60.814 3.664 1.00 7.50 102 HIS D CA 1
ATOM 14204 C C . HIS D 1 102 ? 35.965 61.556 3.612 1.00 6.61 102 HIS D C 1
ATOM 14205 O O . HIS D 1 102 ? 34.969 61.041 4.098 1.00 7.70 102 HIS D O 1
ATOM 14212 N N . ASN D 1 103 ? 35.983 62.735 3.003 1.00 7.84 103 ASN D N 1
ATOM 14213 C CA . ASN D 1 103 ? 34.808 63.587 2.818 1.00 7.79 103 ASN D CA 1
ATOM 14214 C C . ASN D 1 103 ? 34.332 63.480 1.388 1.00 7.75 103 ASN D C 1
ATOM 14215 O O . ASN D 1 103 ? 35.161 63.552 0.449 1.00 9.03 103 ASN D O 1
ATOM 14220 N N . TYR D 1 104 ? 33.025 63.321 1.215 1.00 8.34 104 TYR D N 1
ATOM 14221 C CA . TYR D 1 104 ? 32.382 63.080 -0.057 1.00 8.56 104 TYR D CA 1
ATOM 14222 C C . TYR D 1 104 ? 31.245 64.091 -0.268 1.00 8.94 104 TYR D C 1
ATOM 14223 O O . TYR D 1 104 ? 30.626 64.522 0.695 1.00 8.81 104 TYR D O 1
ATOM 14232 N N . LEU D 1 105 ? 30.922 64.362 -1.534 1.00 8.92 105 LEU D N 1
ATOM 14233 C CA . LEU D 1 105 ? 29.764 65.126 -1.915 1.00 9.38 105 LEU D CA 1
ATOM 14234 C C . LEU D 1 105 ? 28.803 64.267 -2.735 1.00 8.92 105 LEU D C 1
ATOM 14235 O O . LEU D 1 105 ? 29.187 63.618 -3.699 1.00 10.27 105 LEU D O 1
ATOM 14240 N N . THR D 1 106 ? 27.529 64.327 -2.378 1.00 9.55 106 THR D N 1
ATOM 14241 C CA . THR D 1 106 ? 26.435 63.778 -3.182 1.00 10.36 106 THR D CA 1
ATOM 14242 C C . THR D 1 106 ? 25.311 64.812 -3.244 1.00 10.13 106 THR D C 1
ATOM 14243 O O . THR D 1 106 ? 25.180 65.651 -2.352 1.00 10.86 106 THR D O 1
ATOM 14247 N N . THR D 1 107 ? 24.542 64.791 -4.314 1.00 10.94 107 THR D N 1
ATOM 14248 C CA . THR D 1 107 ? 23.475 65.763 -4.543 1.00 11.16 107 THR D CA 1
ATOM 14249 C C . THR D 1 107 ? 22.176 65.093 -4.978 1.00 11.02 107 THR D C 1
ATOM 14250 O O . THR D 1 107 ? 22.176 63.976 -5.490 1.00 11.76 107 THR D O 1
ATOM 14254 N N . ALA D 1 108 ? 21.059 65.796 -4.813 1.00 11.72 108 ALA D N 1
ATOM 14255 C CA . ALA D 1 108 ? 19.733 65.245 -5.174 1.00 12.04 108 ALA D CA 1
ATOM 14256 C C . ALA D 1 108 ? 18.776 66.410 -5.361 1.00 12.65 108 ALA D C 1
ATOM 14257 O O . ALA D 1 108 ? 18.867 67.424 -4.674 1.00 13.92 108 ALA D O 1
ATOM 14259 N N A GLU D 1 109 ? 17.798 66.219 -6.246 0.50 13.21 109 GLU D N 1
ATOM 14260 N N B GLU D 1 109 ? 17.848 66.256 -6.308 0.50 14.18 109 GLU D N 1
ATOM 14261 C CA A GLU D 1 109 ? 16.702 67.187 -6.367 0.50 14.10 109 GLU D CA 1
ATOM 14262 C CA B GLU D 1 109 ? 16.758 67.228 -6.480 0.50 14.74 109 GLU D CA 1
ATOM 14263 C C A GLU D 1 109 ? 15.517 66.903 -5.436 0.50 14.34 109 GLU D C 1
ATOM 14264 C C B GLU D 1 109 ? 15.752 67.136 -5.317 0.50 14.61 109 GLU D C 1
ATOM 14265 O O A GLU D 1 109 ? 14.644 67.757 -5.274 0.50 15.32 109 GLU D O 1
ATOM 14266 O O B GLU D 1 109 ? 15.186 68.135 -4.843 0.50 13.56 109 GLU D O 1
ATOM 14277 N N A ASP D 1 110 ? 15.469 65.707 -4.868 0.50 14.47 110 ASP D N 1
ATOM 14278 N N B ASP D 1 110 ? 15.529 65.928 -4.845 0.50 14.18 110 ASP D N 1
ATOM 14279 C CA A ASP D 1 110 ? 14.483 65.374 -3.859 0.50 14.63 110 ASP D CA 1
ATOM 14280 C CA B ASP D 1 110 ? 14.584 65.711 -3.777 0.50 15.32 110 ASP D CA 1
ATOM 14281 C C A ASP D 1 110 ? 15.228 64.793 -2.678 0.50 14.20 110 ASP D C 1
ATOM 14282 C C B ASP D 1 110 ? 15.229 64.876 -2.689 0.50 14.52 110 ASP D C 1
ATOM 14283 O O A ASP D 1 110 ? 16.139 64.009 -2.860 0.50 13.53 110 ASP D O 1
ATOM 14284 O O B ASP D 1 110 ? 16.042 64.006 -2.949 0.50 13.97 110 ASP D O 1
ATOM 14293 N N . ILE D 1 111 ? 14.806 65.121 -1.469 1.00 14.88 111 ILE D N 1
ATOM 14294 C CA . ILE D 1 111 ? 15.467 64.573 -0.296 1.00 14.96 111 ILE D CA 1
ATOM 14295 C C . ILE D 1 111 ? 15.473 63.064 -0.266 1.00 15.11 111 ILE D C 1
ATOM 14296 O O . ILE D 1 111 ? 16.370 62.449 0.309 1.00 15.25 111 ILE D O 1
ATOM 14301 N N . LYS D 1 112 ? 14.451 62.438 -0.853 1.00 15.53 112 LYS D N 1
ATOM 14302 C CA . LYS D 1 112 ? 14.421 60.993 -0.868 1.00 17.76 112 LYS D CA 1
ATOM 14303 C C . LYS D 1 112 ? 15.2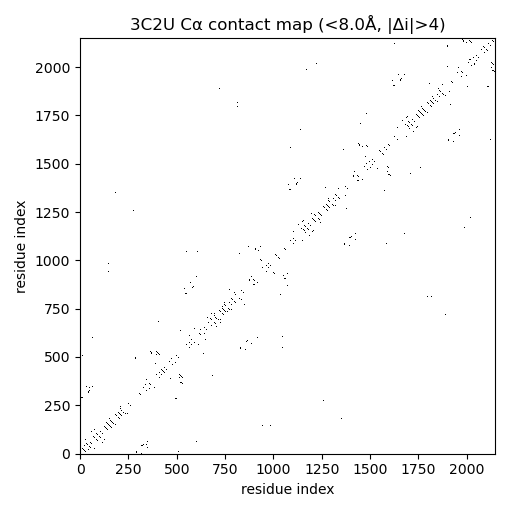74 60.373 -1.972 1.00 17.95 112 LYS D C 1
ATOM 14304 O O . LYS D 1 112 ? 15.352 59.134 -2.073 1.00 19.86 112 LYS D O 1
ATOM 14310 N N . GLY D 1 113 ? 15.916 61.187 -2.781 1.00 17.02 113 GLY D N 1
ATOM 14311 C CA . GLY D 1 113 ? 16.718 60.660 -3.850 1.00 16.73 113 GLY D CA 1
ATOM 14312 C C . GLY D 1 113 ? 16.001 60.710 -5.185 1.00 17.21 113 GLY D C 1
ATOM 14313 O O . GLY D 1 113 ? 14.853 61.172 -5.273 1.00 18.50 113 GLY D O 1
ATOM 14314 N N . PRO D 1 114 ? 16.683 60.240 -6.229 1.00 16.13 114 PRO D N 1
ATOM 14315 C CA . PRO D 1 114 ? 17.995 59.602 -6.151 1.00 15.55 114 PRO D CA 1
ATOM 14316 C C . PRO D 1 114 ? 19.117 60.584 -5.886 1.00 14.44 114 PRO D C 1
ATOM 14317 O O . PRO D 1 114 ? 19.031 61.740 -6.275 1.00 14.35 114 PRO D O 1
ATOM 14321 N N . TRP D 1 115 ? 20.140 60.092 -5.192 1.00 13.52 115 TRP D N 1
ATOM 14322 C CA . TRP D 1 115 ? 21.356 60.845 -4.909 1.00 13.76 115 TRP D CA 1
ATOM 14323 C C . TRP D 1 115 ? 22.440 60.468 -5.920 1.00 13.77 115 TRP D C 1
ATOM 14324 O O . TRP D 1 115 ? 22.551 59.303 -6.346 1.00 14.40 115 TRP D O 1
ATOM 14335 N N . SER D 1 116 ? 23.271 61.450 -6.266 1.00 13.75 116 SER D N 1
ATOM 14336 C CA . SER D 1 116 ? 24.298 61.264 -7.280 1.00 14.35 116 SER D CA 1
ATOM 14337 C C . SER D 1 116 ? 25.477 60.488 -6.722 1.00 15.32 116 SER D C 1
ATOM 14338 O O . SER D 1 116 ? 25.768 60.481 -5.534 1.00 14.97 116 SER D O 1
ATOM 14341 N N . LYS D 1 117 ? 26.152 59.789 -7.605 1.00 16.62 117 LYS D N 1
ATOM 14342 C CA . LYS D 1 117 ? 27.308 59.031 -7.217 1.00 17.41 117 LYS D CA 1
ATOM 14343 C C . LYS D 1 117 ? 28.300 59.943 -6.482 1.00 14.98 117 LYS D C 1
ATOM 14344 O O . LYS D 1 117 ? 28.582 61.064 -6.925 1.00 14.80 117 LYS D O 1
ATOM 14350 N N . PRO D 1 118 ? 28.792 59.485 -5.329 1.00 14.11 118 PRO D N 1
ATOM 14351 C CA . PRO D 1 118 ? 29.643 60.408 -4.558 1.00 13.62 118 PRO D CA 1
ATOM 14352 C C . PRO D 1 118 ? 30.934 60.818 -5.214 1.00 13.04 118 PRO D C 1
ATOM 14353 O O . PRO D 1 118 ? 31.599 60.012 -5.878 1.00 13.64 118 PRO D O 1
ATOM 14357 N N . ILE D 1 119 ? 31.312 62.041 -4.915 1.00 10.88 119 ILE D N 1
ATOM 14358 C CA . ILE D 1 119 ? 32.573 62.637 -5.306 1.00 11.43 119 ILE D CA 1
ATOM 14359 C C . ILE D 1 119 ? 33.477 62.750 -4.066 1.00 10.59 119 ILE D C 1
ATOM 14360 O O . ILE D 1 119 ? 33.101 63.374 -3.082 1.00 10.46 119 ILE D O 1
ATOM 14365 N N . LEU D 1 120 ? 34.649 62.117 -4.109 1.00 9.98 120 LEU D N 1
ATOM 14366 C CA . LEU D 1 120 ? 35.596 62.184 -3.037 1.00 10.96 120 LEU D CA 1
ATOM 14367 C C . LEU D 1 120 ? 36.322 63.527 -3.089 1.00 10.76 120 LEU D C 1
ATOM 14368 O O . LEU D 1 120 ? 36.948 63.894 -4.108 1.00 12.01 120 LEU D O 1
ATOM 14373 N N . LEU D 1 121 ? 36.262 64.288 -1.986 1.00 8.93 121 LEU D N 1
ATOM 14374 C CA . LEU D 1 121 ? 36.795 65.625 -1.907 1.00 10.21 121 LEU D CA 1
ATOM 14375 C C . LEU D 1 121 ? 38.205 65.659 -1.348 1.00 9.63 121 LEU D C 1
ATOM 14376 O O . LEU D 1 121 ? 39.148 66.182 -1.961 1.00 9.90 121 LEU D O 1
ATOM 14381 N N . ASN D 1 122 ? 38.358 65.124 -0.147 1.00 8.79 122 ASN D N 1
ATOM 14382 C CA . ASN D 1 122 ? 39.605 65.259 0.622 1.00 8.69 122 ASN D CA 1
ATOM 14383 C C . ASN D 1 122 ? 39.517 64.443 1.915 1.00 7.69 122 ASN D C 1
ATOM 14384 O O . ASN D 1 122 ? 38.506 63.800 2.194 1.00 7.96 122 ASN D O 1
ATOM 14389 N N . GLY D 1 123 ? 40.583 64.473 2.677 1.00 7.78 123 GLY D N 1
ATOM 14390 C CA . GLY D 1 123 ? 40.684 63.802 3.979 1.00 7.91 123 GLY D CA 1
ATOM 14391 C C . GLY D 1 123 ? 41.430 64.600 5.027 1.00 7.78 123 GLY D C 1
ATOM 14392 O O . GLY D 1 123 ? 41.749 64.071 6.080 1.00 7.89 123 GLY D O 1
ATOM 14393 N N . ALA D 1 124 ? 41.623 65.900 4.805 1.00 7.49 124 ALA D N 1
ATOM 14394 C CA . ALA D 1 124 ? 42.481 66.707 5.637 1.00 7.45 124 ALA D CA 1
ATOM 14395 C C . ALA D 1 124 ? 41.956 66.908 7.061 1.00 7.07 124 ALA D C 1
ATOM 14396 O O . ALA D 1 124 ? 42.706 67.249 7.982 1.00 8.04 124 ALA D O 1
ATOM 14398 N N . GLY D 1 125 ? 40.662 66.676 7.218 1.00 7.48 125 GLY D N 1
ATOM 14399 C CA . GLY D 1 125 ? 40.000 66.741 8.517 1.00 6.71 125 GLY D CA 1
ATOM 14400 C C . GLY D 1 125 ? 38.564 66.391 8.284 1.00 7.59 125 GLY D C 1
ATOM 14401 O O . GLY D 1 125 ? 38.085 66.327 7.162 1.00 8.97 125 GLY D O 1
ATOM 14402 N N . PHE D 1 126 ? 37.839 66.214 9.358 1.00 8.07 126 PHE D N 1
ATOM 14403 C CA . PHE D 1 126 ? 36.407 65.907 9.341 1.00 7.62 126 PHE D CA 1
ATOM 14404 C C . PHE D 1 126 ? 35.620 67.233 9.428 1.00 7.83 126 PHE D C 1
ATOM 14405 O O . PHE D 1 126 ? 36.217 68.313 9.345 1.00 8.44 126 PHE D O 1
ATOM 14413 N N . ASP D 1 127 ? 34.312 67.120 9.527 1.00 7.14 127 ASP D N 1
ATOM 14414 C CA . ASP D 1 127 ? 33.434 68.267 9.631 1.00 7.23 127 ASP D CA 1
ATOM 14415 C C . ASP D 1 127 ? 33.522 69.150 8.385 1.00 7.69 127 ASP D C 1
ATOM 14416 O O . ASP D 1 127 ? 33.439 70.360 8.472 1.00 9.30 127 ASP D O 1
ATOM 14421 N N . ALA D 1 128 ? 33.536 68.521 7.228 1.00 7.87 128 ALA D N 1
ATOM 14422 C CA . ALA D 1 128 ? 33.509 69.294 5.997 1.00 8.01 128 ALA D CA 1
ATOM 14423 C C . ALA D 1 128 ? 32.089 69.838 5.784 1.00 8.26 128 ALA D C 1
ATOM 14424 O O . ALA D 1 128 ? 31.077 69.162 6.048 1.00 8.39 128 ALA D O 1
ATOM 14426 N N . SER D 1 129 ? 32.032 71.062 5.271 1.00 8.68 129 SER D N 1
ATOM 14427 C CA . SER D 1 129 ? 30.789 71.810 5.067 1.00 7.78 129 SER D CA 1
ATOM 14428 C C . SER D 1 129 ? 30.920 72.629 3.803 1.00 7.25 129 SER D C 1
ATOM 14429 O O . SER D 1 129 ? 31.948 73.237 3.575 1.00 8.42 129 SER D O 1
ATOM 14432 N N . LEU D 1 130 ? 29.878 72.658 2.982 1.00 8.92 130 LEU D N 1
ATOM 14433 C CA . LEU D 1 130 ? 29.832 73.358 1.723 1.00 9.23 130 LEU D CA 1
ATOM 14434 C C . LEU D 1 130 ? 29.085 74.660 1.823 1.00 9.74 130 LEU D C 1
ATOM 14435 O O . LEU D 1 130 ? 27.940 74.675 2.236 1.00 11.72 130 LEU D O 1
ATOM 14440 N N . PHE D 1 131 ? 29.742 75.697 1.351 1.00 9.48 131 PHE D N 1
ATOM 14441 C CA . PHE D 1 131 ? 29.237 77.053 1.394 1.00 9.38 131 PHE D CA 1
ATOM 14442 C C . PHE D 1 131 ? 28.964 77.534 -0.008 1.00 10.29 131 PHE D C 1
ATOM 14443 O O . PHE D 1 131 ? 29.813 77.431 -0.878 1.00 10.59 131 PHE D O 1
ATOM 14451 N N . HIS D 1 132 ? 27.796 78.113 -0.190 1.00 8.91 132 HIS D N 1
ATOM 14452 C CA . HIS D 1 132 ? 27.327 78.628 -1.478 1.00 9.82 132 HIS D CA 1
ATOM 14453 C C . HIS D 1 132 ? 27.428 80.128 -1.473 1.00 10.11 132 HIS D C 1
ATOM 14454 O O . HIS D 1 132 ? 26.587 80.820 -0.959 1.00 11.25 132 HIS D O 1
ATOM 14461 N N . ASP D 1 133 ? 28.553 80.643 -1.981 1.00 11.07 133 ASP D N 1
ATOM 14462 C CA . ASP D 1 133 ? 28.788 82.090 -1.946 1.00 12.03 133 ASP D CA 1
ATOM 14463 C C . ASP D 1 133 ? 27.805 82.804 -2.875 1.00 12.05 133 ASP D C 1
ATOM 14464 O O . ASP D 1 133 ? 27.436 82.266 -3.930 1.00 11.86 133 ASP D O 1
ATOM 14469 N N . PRO D 1 134 ? 27.337 84.003 -2.499 1.00 13.34 134 PRO D N 1
ATOM 14470 C CA . PRO D 1 134 ? 26.426 84.703 -3.412 1.00 14.49 134 PRO D CA 1
ATOM 14471 C C . PRO D 1 134 ? 26.978 84.989 -4.812 1.00 15.11 134 PRO D C 1
ATOM 14472 O O . PRO D 1 134 ? 26.206 85.234 -5.733 1.00 16.08 134 PRO D O 1
ATOM 14476 N N . SER D 1 135 ? 28.282 84.891 -4.974 1.00 15.00 135 SER D N 1
ATOM 14477 C CA . SER D 1 135 ? 28.901 85.011 -6.305 1.00 15.10 135 SER D CA 1
ATOM 14478 C C . SER D 1 135 ? 28.587 83.859 -7.253 1.00 15.66 135 SER D C 1
ATOM 14479 O O . SER D 1 135 ? 28.843 83.973 -8.466 1.00 17.25 135 SER D O 1
ATOM 14482 N N . GLY D 1 136 ? 28.142 82.717 -6.728 1.00 14.59 136 GLY D N 1
ATOM 14483 C CA . GLY D 1 136 ? 27.981 81.505 -7.480 1.00 13.78 136 GLY D CA 1
ATOM 14484 C C . GLY D 1 136 ? 29.124 80.530 -7.219 1.00 12.92 136 GLY D C 1
ATOM 14485 O O . GLY D 1 136 ? 29.009 79.360 -7.577 1.00 14.45 136 GLY D O 1
ATOM 14486 N N . LYS D 1 137 ? 30.256 81.027 -6.708 1.00 11.50 137 LYS D N 1
ATOM 14487 C CA . LYS D 1 137 ? 31.320 80.095 -6.302 1.00 11.58 137 LYS D CA 1
ATOM 14488 C C . LYS D 1 137 ? 30.900 79.250 -5.098 1.00 11.53 137 LYS D C 1
ATOM 14489 O O . LYS D 1 137 ? 30.090 79.679 -4.246 1.00 11.49 137 LYS D O 1
ATOM 14495 N N . LYS D 1 138 ? 31.530 78.077 -4.978 1.00 11.22 138 LYS D N 1
ATOM 14496 C CA . LYS D 1 138 ? 31.312 77.147 -3.854 1.00 10.76 138 LYS D CA 1
ATOM 14497 C C . LYS D 1 138 ? 32.623 76.937 -3.107 1.00 10.95 138 LYS D C 1
ATOM 14498 O O . LYS D 1 138 ? 33.708 76.943 -3.682 1.00 10.24 138 LYS D O 1
ATOM 14504 N N . TYR D 1 139 ? 32.534 76.807 -1.793 1.00 10.64 139 TYR D N 1
ATOM 14505 C CA . TYR D 1 139 ? 33.723 76.639 -0.923 1.00 9.39 139 TYR D CA 1
ATOM 14506 C C . TYR D 1 139 ? 33.483 75.535 0.086 1.00 9.36 139 TYR D C 1
ATOM 14507 O O . TYR D 1 139 ? 32.347 75.337 0.587 1.00 11.13 139 TYR D O 1
ATOM 14516 N N . LEU D 1 140 ? 34.533 74.746 0.363 1.00 8.71 140 LEU D N 1
ATOM 14517 C CA . LEU D 1 140 ? 34.504 73.728 1.389 1.00 8.43 140 LEU D CA 1
ATOM 14518 C C . LEU D 1 140 ? 35.332 74.238 2.550 1.00 8.49 140 LEU D C 1
ATOM 14519 O O . LEU D 1 140 ? 36.455 74.702 2.354 1.00 8.78 140 LEU D O 1
ATOM 14524 N N . VAL D 1 141 ? 34.750 74.139 3.737 1.00 8.45 141 VAL D N 1
ATOM 14525 C CA . VAL D 1 141 ? 35.493 74.333 4.976 1.00 8.34 141 VAL D CA 1
ATOM 14526 C C . VAL D 1 141 ? 35.529 73.011 5.741 1.00 7.91 141 VAL D C 1
ATOM 14527 O O . VAL D 1 141 ? 34.560 72.247 5.720 1.00 9.14 141 VAL D O 1
ATOM 14531 N N . ASN D 1 142 ? 36.633 72.716 6.413 1.00 7.84 142 ASN D N 1
ATOM 14532 C CA . ASN D 1 142 ? 36.749 71.546 7.254 1.00 7.43 142 ASN D CA 1
ATOM 14533 C C . ASN D 1 142 ? 37.717 71.843 8.371 1.00 7.89 142 ASN D C 1
ATOM 14534 O O . ASN D 1 142 ? 38.538 72.749 8.257 1.00 8.10 142 ASN D O 1
ATOM 14539 N N . MET D 1 143 ? 37.706 71.034 9.429 1.00 7.46 143 MET D N 1
ATOM 14540 C CA . MET D 1 143 ? 38.830 71.177 10.382 1.00 7.31 143 MET D CA 1
ATOM 14541 C C . MET D 1 143 ? 40.074 70.600 9.710 1.00 6.80 143 MET D C 1
ATOM 14542 O O . MET D 1 143 ? 39.961 69.837 8.768 1.00 7.03 143 MET D O 1
ATOM 14547 N N . TYR D 1 144 ? 41.236 70.988 10.207 1.00 7.26 144 TYR D N 1
ATOM 14548 C CA . TYR D 1 144 ? 42.502 70.499 9.650 1.00 7.68 144 TYR D CA 1
ATOM 14549 C C . TYR D 1 144 ? 43.231 69.758 10.765 1.00 7.48 144 TYR D C 1
ATOM 14550 O O . TYR D 1 144 ? 43.542 70.372 11.789 1.00 7.89 144 TYR D O 1
ATOM 14559 N N . TRP D 1 145 ? 43.521 68.479 10.562 1.00 7.47 145 TRP D N 1
ATOM 14560 C CA . TRP D 1 145 ? 44.116 67.624 11.571 1.00 8.05 145 TRP D CA 1
ATOM 14561 C C . TRP D 1 145 ? 45.634 67.686 11.627 1.00 8.12 145 TRP D C 1
ATOM 14562 O O . TRP D 1 145 ? 46.304 67.460 10.619 1.00 8.75 145 TRP D O 1
ATOM 14573 N N . ASP D 1 146 ? 46.178 67.957 12.810 1.00 7.49 146 ASP D N 1
ATOM 14574 C CA . ASP D 1 146 ? 47.628 67.930 13.056 1.00 8.07 146 ASP D CA 1
ATOM 14575 C C . ASP D 1 146 ? 47.902 66.736 13.966 1.00 7.66 146 ASP D C 1
ATOM 14576 O O . ASP D 1 146 ? 47.494 66.733 15.120 1.00 7.98 146 ASP D O 1
ATOM 14581 N N . GLN D 1 147 ? 48.565 65.720 13.435 1.00 6.88 147 GLN D N 1
ATOM 14582 C CA . GLN D 1 147 ? 48.892 64.512 14.152 1.00 7.25 147 GLN D CA 1
ATOM 14583 C C . GLN D 1 147 ? 50.009 64.639 15.162 1.00 7.48 147 GLN D C 1
ATOM 14584 O O . GLN D 1 147 ? 50.277 63.734 15.947 1.00 8.10 147 GLN D O 1
ATOM 14590 N N . ARG D 1 148 ? 50.811 65.686 15.032 1.00 7.79 148 ARG D N 1
ATOM 14591 C CA . ARG D 1 148 ? 52.037 65.769 15.808 1.00 8.74 148 ARG D CA 1
ATOM 14592 C C . ARG D 1 148 ? 51.737 65.741 17.301 1.00 8.59 148 ARG D C 1
ATOM 14593 O O . ARG D 1 148 ? 50.877 66.478 17.810 1.00 9.54 148 ARG D O 1
ATOM 14601 N N . VAL D 1 149 ? 52.438 64.876 18.035 1.00 8.66 149 VAL D N 1
ATOM 14602 C CA . VAL D 1 149 ? 51.957 64.404 19.352 1.00 8.67 149 VAL D CA 1
ATOM 14603 C C . VAL D 1 149 ? 52.112 65.453 20.444 1.00 9.88 149 VAL D C 1
ATOM 14604 O O . VAL D 1 149 ? 51.472 65.344 21.480 1.00 11.98 149 VAL D O 1
ATOM 14608 N N . TYR D 1 150 ? 52.942 66.475 20.207 1.00 9.81 150 TYR D N 1
ATOM 14609 C CA . TYR D 1 150 ? 53.175 67.596 21.120 1.00 9.43 150 TYR D CA 1
ATOM 14610 C C . TYR D 1 150 ? 52.246 68.770 20.862 1.00 10.52 150 TYR D C 1
ATOM 14611 O O . TYR D 1 150 ? 52.252 69.724 21.647 1.00 12.60 150 TYR D O 1
ATOM 14620 N N . HIS D 1 151 ? 51.365 68.634 19.852 1.00 9.74 151 HIS D N 1
ATOM 14621 C CA . HIS D 1 151 ? 50.396 69.665 19.532 1.00 9.52 151 HIS D CA 1
ATOM 14622 C C . HIS D 1 151 ? 48.965 69.221 19.841 1.00 9.26 151 HIS D C 1
ATOM 14623 O O . HIS D 1 151 ? 48.658 68.067 19.788 1.00 9.93 151 HIS D O 1
ATOM 14630 N N . HIS D 1 152 ? 48.107 70.195 20.022 1.00 8.72 152 HIS D N 1
ATOM 14631 C CA . HIS D 1 152 ? 46.680 69.942 19.961 1.00 8.27 152 HIS D CA 1
ATOM 14632 C C . HIS D 1 152 ? 46.304 69.536 18.545 1.00 6.74 152 HIS D C 1
ATOM 14633 O O . HIS D 1 152 ? 46.838 70.130 17.582 1.00 9.24 152 HIS D O 1
ATOM 14640 N N . ASN D 1 153 ? 45.421 68.587 18.363 1.00 7.15 153 ASN D N 1
ATOM 14641 C CA . ASN D 1 153 ? 45.220 68.034 17.008 1.00 7.38 153 ASN D CA 1
ATOM 14642 C C . ASN D 1 153 ? 44.427 68.961 16.087 1.00 7.20 153 ASN D C 1
ATOM 14643 O O . ASN D 1 153 ? 44.365 68.715 14.880 1.00 8.29 153 ASN D O 1
ATOM 14648 N N . PHE D 1 154 ? 43.751 69.946 16.661 1.00 8.18 154 PHE D N 1
ATOM 14649 C CA . PHE D 1 154 ? 42.762 70.750 15.935 1.00 8.14 154 PHE D CA 1
ATOM 14650 C C . PHE D 1 154 ? 43.490 72.047 15.512 1.00 7.87 154 PHE D C 1
ATOM 14651 O O . PHE D 1 154 ? 43.522 73.050 16.239 1.00 9.34 154 PHE D O 1
ATOM 14659 N N . TYR D 1 155 ? 44.054 71.990 14.304 1.00 7.75 155 TYR D N 1
ATOM 14660 C CA . TYR D 1 155 ? 44.947 73.035 13.770 1.00 7.70 155 TYR D CA 1
ATOM 14661 C C . TYR D 1 155 ? 44.189 74.269 13.307 1.00 7.91 155 TYR D C 1
ATOM 14662 O O . TYR D 1 155 ? 44.816 75.244 12.929 1.00 11.07 155 TYR D O 1
ATOM 14671 N N . GLY D 1 156 ? 42.876 74.189 13.248 1.00 8.11 156 GLY D N 1
ATOM 14672 C CA . GLY D 1 156 ? 42.053 75.272 12.765 1.00 8.36 156 GLY D CA 1
ATOM 14673 C C . GLY D 1 156 ? 41.177 74.848 11.617 1.00 8.60 156 GLY D C 1
ATOM 14674 O O . GLY D 1 156 ? 40.879 73.651 11.436 1.00 9.25 156 GLY D O 1
ATOM 14675 N N . ILE D 1 157 ? 40.644 75.840 10.889 1.00 8.36 157 ILE D N 1
ATOM 14676 C CA . ILE D 1 157 ? 39.681 75.637 9.841 1.00 8.22 157 ILE D CA 1
ATOM 14677 C C . ILE D 1 157 ? 40.352 75.957 8.502 1.00 7.76 157 ILE D C 1
ATOM 14678 O O . ILE D 1 157 ? 40.891 77.054 8.334 1.00 9.16 157 ILE D O 1
ATOM 14683 N N . ALA D 1 158 ? 40.286 74.984 7.600 1.00 7.84 158 ALA D N 1
ATOM 14684 C CA . ALA D 1 158 ? 40.829 75.116 6.247 1.00 8.28 158 ALA D CA 1
ATOM 14685 C C . ALA D 1 158 ? 39.696 75.467 5.297 1.00 8.45 158 ALA D C 1
ATOM 14686 O O . ALA D 1 158 ? 38.567 74.930 5.423 1.00 9.35 158 ALA D O 1
ATOM 14688 N N . LEU D 1 159 ? 40.058 76.269 4.272 1.00 9.29 159 LEU D N 1
ATOM 14689 C CA . LEU D 1 159 ? 39.160 76.689 3.213 1.00 9.89 159 LEU D CA 1
ATOM 14690 C C . LEU D 1 159 ? 39.757 76.346 1.870 1.00 8.75 159 LEU D C 1
ATOM 14691 O O . LEU D 1 159 ? 40.926 76.657 1.640 1.00 10.08 159 LEU D O 1
ATOM 14696 N N . GLN D 1 160 ? 38.947 75.800 0.991 1.00 9.39 160 GLN D N 1
ATOM 14697 C CA . GLN D 1 160 ? 39.265 75.724 -0.434 1.00 9.25 160 GLN D CA 1
ATOM 14698 C C . GLN D 1 160 ? 38.020 75.948 -1.261 1.00 10.54 160 GLN D C 1
ATOM 14699 O O . GLN D 1 160 ? 36.930 75.547 -0.888 1.00 10.79 160 GLN D O 1
ATOM 14705 N N . GLU D 1 161 ? 38.188 76.553 -2.419 1.00 10.29 161 GLU D N 1
ATOM 14706 C CA . GLU D 1 161 ? 37.107 76.623 -3.377 1.00 10.09 161 GLU D CA 1
ATOM 14707 C C . GLU D 1 161 ? 36.882 75.244 -3.971 1.00 10.00 161 GLU D C 1
ATOM 14708 O O . GLU D 1 161 ? 37.841 74.481 -4.212 1.00 11.10 161 GLU D O 1
ATOM 14714 N N . TYR D 1 162 ? 35.604 74.908 -4.165 1.00 10.26 162 TYR D N 1
ATOM 14715 C CA . TYR D 1 162 ? 35.194 73.691 -4.809 1.00 10.96 162 TYR D CA 1
ATOM 14716 C C . TYR D 1 162 ? 34.772 73.997 -6.230 1.00 11.28 162 TYR D C 1
ATOM 14717 O O . TYR D 1 162 ? 33.910 74.847 -6.451 1.00 11.68 162 TYR D O 1
ATOM 14726 N N . SER D 1 163 ? 35.410 73.348 -7.211 1.00 12.24 163 SER D N 1
ATOM 14727 C CA . SER D 1 163 ? 35.050 73.500 -8.604 1.00 13.87 163 SER D CA 1
ATOM 14728 C C . SER D 1 163 ? 33.920 72.574 -8.953 1.00 13.96 163 SER D C 1
ATOM 14729 O O . SER D 1 163 ? 34.094 71.355 -9.035 1.00 14.66 163 SER D O 1
ATOM 14732 N N . VAL D 1 164 ? 32.774 73.159 -9.257 1.00 16.73 164 VAL D N 1
ATOM 14733 C CA . VAL D 1 164 ? 31.698 72.408 -9.812 1.00 18.80 164 VAL D CA 1
ATOM 14734 C C . VAL D 1 164 ? 32.129 72.009 -11.255 1.00 19.19 164 VAL D C 1
ATOM 14735 O O . VAL D 1 164 ? 31.836 70.932 -11.647 1.00 22.54 164 VAL D O 1
ATOM 14739 N N . ALA D 1 165 ? 32.979 72.793 -11.938 1.00 20.50 165 ALA D N 1
ATOM 14740 C CA . ALA D 1 165 ? 33.402 72.437 -13.320 1.00 19.79 165 ALA D CA 1
ATOM 14741 C C . ALA D 1 165 ? 34.217 71.135 -13.354 1.00 20.73 165 ALA D C 1
ATOM 14742 O O . ALA D 1 165 ? 34.043 70.278 -14.233 1.00 21.57 165 ALA D O 1
ATOM 14744 N N . GLU D 1 166 ? 35.096 70.972 -12.389 1.00 18.62 166 GLU D N 1
ATOM 14745 C CA . GLU D 1 166 ? 36.025 69.866 -12.404 1.00 17.75 166 GLU D CA 1
ATOM 14746 C C . GLU D 1 166 ? 35.816 68.842 -11.274 1.00 16.38 166 GLU D C 1
ATOM 14747 O O . GLU D 1 166 ? 36.571 67.876 -11.157 1.00 15.61 166 GLU D O 1
ATOM 14753 N N . GLU D 1 167 ? 34.817 69.066 -10.422 1.00 15.56 167 GLU D N 1
ATOM 14754 C CA . GLU D 1 167 ? 34.501 68.173 -9.303 1.00 15.36 167 GLU D CA 1
ATOM 14755 C C . GLU D 1 167 ? 35.690 67.886 -8.432 1.00 13.21 167 GLU D C 1
ATOM 14756 O O . GLU D 1 167 ? 35.988 66.746 -8.054 1.00 14.13 167 GLU D O 1
ATOM 14762 N N . LYS D 1 168 ? 36.327 68.957 -8.032 1.00 12.69 168 LYS D N 1
ATOM 14763 C CA . LYS D 1 168 ? 37.501 68.880 -7.177 1.00 13.10 168 LYS D CA 1
ATOM 14764 C C . LYS D 1 168 ? 37.683 70.175 -6.414 1.00 12.27 168 LYS D C 1
ATOM 14765 O O . LYS D 1 168 ? 37.234 71.252 -6.858 1.00 12.64 168 LYS D O 1
ATOM 14771 N N . LEU D 1 169 ? 38.385 70.098 -5.306 1.00 11.50 169 LEU D N 1
ATOM 14772 C CA . LEU D 1 169 ? 38.887 71.247 -4.641 1.00 11.73 169 LEU D CA 1
ATOM 14773 C C . LEU D 1 169 ? 40.054 71.878 -5.401 1.00 12.12 169 LEU D C 1
ATOM 14774 O O . LEU D 1 169 ? 40.900 71.202 -5.968 1.00 13.90 169 LEU D O 1
ATOM 14779 N N . ILE D 1 170 ? 40.011 73.187 -5.493 1.00 11.13 170 ILE D N 1
ATOM 14780 C CA . ILE D 1 170 ? 40.985 74.000 -6.234 1.00 11.89 170 ILE D CA 1
ATOM 14781 C C . ILE D 1 170 ? 42.141 74.389 -5.320 1.00 12.21 170 ILE D C 1
ATOM 14782 O O . ILE D 1 170 ? 41.946 74.667 -4.126 1.00 11.99 170 ILE D O 1
ATOM 14787 N N . GLY D 1 171 ? 43.358 74.409 -5.864 1.00 12.19 171 GLY D N 1
ATOM 14788 C CA . GLY D 1 171 ? 44.460 74.967 -5.115 1.00 13.40 171 GLY D CA 1
ATOM 14789 C C . GLY D 1 171 ? 44.835 74.105 -3.942 1.00 12.75 171 GLY D C 1
ATOM 14790 O O . GLY D 1 171 ? 44.870 72.876 -4.092 1.00 13.38 171 GLY D O 1
ATOM 14791 N N . LYS D 1 172 ? 45.124 74.740 -2.817 1.00 12.63 172 LYS D N 1
ATOM 14792 C CA . LYS D 1 172 ? 45.617 74.001 -1.642 1.00 13.16 172 LYS D CA 1
ATOM 14793 C C . LYS D 1 172 ? 44.902 74.541 -0.408 1.00 12.55 172 LYS D C 1
ATOM 14794 O O . LYS D 1 172 ? 44.414 75.670 -0.401 1.00 12.85 172 LYS D O 1
ATOM 14800 N N . PRO D 1 173 ? 44.846 73.733 0.651 1.00 11.74 173 PRO D N 1
ATOM 14801 C CA . PRO D 1 173 ? 44.221 74.208 1.884 1.00 12.19 173 PRO D CA 1
ATOM 14802 C C . PRO D 1 173 ? 44.807 75.521 2.340 1.00 11.79 173 PRO D C 1
ATOM 14803 O O . PRO D 1 173 ? 46.025 75.708 2.328 1.00 12.45 173 PRO D O 1
ATOM 14807 N N . GLU D 1 174 ? 43.945 76.435 2.765 1.00 12.33 174 GLU D N 1
ATOM 14808 C CA . GLU D 1 174 ? 44.333 77.669 3.408 1.00 12.61 174 GLU D CA 1
ATOM 14809 C C . GLU D 1 174 ? 43.667 77.722 4.777 1.00 10.75 174 GLU D C 1
ATOM 14810 O O . GLU D 1 174 ? 42.435 77.578 4.880 1.00 10.95 174 GLU D O 1
ATOM 14816 N N . ILE D 1 175 ? 44.474 77.875 5.816 1.00 10.52 175 ILE D N 1
ATOM 14817 C CA . ILE D 1 175 ? 43.921 77.951 7.180 1.00 10.25 175 ILE D CA 1
ATOM 14818 C C . ILE D 1 175 ? 43.445 79.390 7.406 1.00 10.85 175 ILE D C 1
ATOM 14819 O O . ILE D 1 175 ? 44.248 80.322 7.353 1.00 13.75 175 ILE D O 1
ATOM 14824 N N . ILE D 1 176 ? 42.156 79.578 7.553 1.00 9.57 176 ILE D N 1
ATOM 14825 C CA . ILE D 1 176 ? 41.553 80.882 7.655 1.00 10.33 176 ILE D CA 1
ATOM 14826 C C . ILE D 1 176 ? 41.233 81.282 9.099 1.00 10.04 176 ILE D C 1
ATOM 14827 O O . ILE D 1 176 ? 40.893 82.421 9.349 1.00 11.88 176 ILE D O 1
ATOM 14832 N N . TYR D 1 177 ? 41.310 80.334 10.031 1.00 9.60 177 TYR D N 1
ATOM 14833 C CA . TYR D 1 177 ? 40.878 80.583 11.382 1.00 9.95 177 TYR D CA 1
ATOM 14834 C C . TYR D 1 177 ? 41.489 79.546 12.286 1.00 9.10 177 TYR D C 1
ATOM 14835 O O . TYR D 1 177 ? 41.503 78.391 11.933 1.00 10.17 177 TYR D O 1
ATOM 14844 N N . LYS D 1 178 ? 41.991 79.960 13.450 1.00 9.61 178 LYS D N 1
ATOM 14845 C CA . LYS D 1 178 ? 42.619 79.056 14.412 1.00 10.02 178 LYS D CA 1
ATOM 14846 C C . LYS D 1 178 ? 41.756 78.742 15.625 1.00 10.82 178 LYS D C 1
ATOM 14847 O O . LYS D 1 178 ? 42.152 77.886 16.419 1.00 12.90 178 LYS D O 1
ATOM 14853 N N . GLY D 1 179 ? 40.604 79.386 15.771 1.00 10.75 179 GLY D N 1
ATOM 14854 C CA . GLY D 1 179 ? 39.759 79.187 16.933 1.00 10.73 179 GLY D CA 1
ATOM 14855 C C . GLY D 1 179 ? 40.138 80.027 18.128 1.00 11.09 179 GLY D C 1
ATOM 14856 O O . GLY D 1 179 ? 41.058 80.844 18.094 1.00 14.33 179 GLY D O 1
ATOM 14857 N N . THR D 1 180 ? 39.455 79.783 19.239 1.00 10.03 180 THR D N 1
ATOM 14858 C CA . THR D 1 180 ? 39.735 80.476 20.473 1.00 9.76 180 THR D CA 1
ATOM 14859 C C . THR D 1 180 ? 40.564 79.601 21.400 1.00 9.46 180 THR D C 1
ATOM 14860 O O . THR D 1 180 ? 40.942 78.466 21.073 1.00 10.31 180 THR D O 1
ATOM 14864 N N . ASP D 1 181 ? 40.843 80.105 22.588 1.00 10.60 181 ASP D N 1
ATOM 14865 C CA . ASP D 1 181 ? 41.526 79.333 23.613 1.00 9.81 181 ASP D CA 1
ATOM 14866 C C . ASP D 1 181 ? 40.791 78.047 23.966 1.00 9.19 181 ASP D C 1
ATOM 14867 O O . ASP D 1 181 ? 41.411 77.106 24.437 1.00 9.34 181 ASP D O 1
ATOM 14872 N N . ILE D 1 182 ? 39.471 78.002 23.761 1.00 8.60 182 ILE D N 1
ATOM 14873 C CA . ILE D 1 182 ? 38.686 76.840 24.154 1.00 9.24 182 ILE D CA 1
ATOM 14874 C C . ILE D 1 182 ? 39.029 75.630 23.238 1.00 8.81 182 ILE D C 1
ATOM 14875 O O . ILE D 1 182 ? 39.035 74.469 23.674 1.00 8.90 182 ILE D O 1
ATOM 14880 N N . ALA D 1 183 ? 39.448 75.908 22.001 1.00 9.12 183 ALA D N 1
ATOM 14881 C CA . ALA D 1 183 ? 40.055 74.931 21.112 1.00 8.35 183 ALA D CA 1
ATOM 14882 C C . ALA D 1 183 ? 39.116 73.788 20.751 1.00 7.75 183 ALA D C 1
ATOM 14883 O O . ALA D 1 183 ? 37.900 73.950 20.761 1.00 8.43 183 ALA D O 1
ATOM 14885 N N . TYR D 1 184 ? 39.672 72.635 20.362 1.00 6.93 184 TYR D N 1
ATOM 14886 C CA . TYR D 1 184 ? 38.871 71.599 19.685 1.00 7.25 184 TYR D CA 1
ATOM 14887 C C . TYR D 1 184 ? 37.993 72.254 18.598 1.00 7.26 184 TYR D C 1
ATOM 14888 O O . TYR D 1 184 ? 36.837 71.922 18.408 1.00 8.75 184 TYR D O 1
ATOM 14897 N N . THR D 1 185 ? 38.586 73.128 17.806 1.00 7.72 185 THR D N 1
ATOM 14898 C CA . THR D 1 185 ? 37.826 73.932 16.868 1.00 7.83 185 THR D CA 1
ATOM 14899 C C . THR D 1 185 ? 37.398 73.064 15.683 1.00 7.87 185 THR D C 1
ATOM 14900 O O . THR D 1 185 ? 38.250 72.517 14.934 1.00 8.98 185 THR D O 1
ATOM 14904 N N . GLU D 1 186 ? 36.087 72.859 15.549 1.00 7.51 186 GLU D N 1
ATOM 14905 C CA . GLU D 1 186 ? 35.555 71.949 14.545 1.00 8.06 186 GLU D CA 1
ATOM 14906 C C . GLU D 1 186 ? 34.182 72.459 14.083 1.00 6.99 186 GLU D C 1
ATOM 14907 O O . GLU D 1 186 ? 33.827 73.627 14.326 1.00 7.82 186 GLU D O 1
ATOM 14913 N N . GLY D 1 187 ? 33.433 71.621 13.413 1.00 7.48 187 GLY D N 1
ATOM 14914 C CA . GLY D 1 187 ? 32.120 72.008 12.889 1.00 7.46 187 GLY D CA 1
ATOM 14915 C C . GLY D 1 187 ? 32.008 73.333 12.197 1.00 8.02 187 GLY D C 1
ATOM 14916 O O . GLY D 1 187 ? 31.059 74.031 12.429 1.00 8.41 187 GLY D O 1
ATOM 14917 N N . PRO D 1 188 ? 32.963 73.690 11.332 1.00 7.37 188 PRO D N 1
ATOM 14918 C CA . PRO D 1 188 ? 32.865 75.008 10.692 1.00 7.42 188 PRO D CA 1
ATOM 14919 C C . PRO D 1 188 ? 31.686 75.124 9.751 1.00 7.78 188 PRO D C 1
ATOM 14920 O O . PRO D 1 188 ? 31.461 74.241 8.910 1.00 7.54 188 PRO D O 1
ATOM 14924 N N . HIS D 1 189 ? 31.033 76.275 9.796 1.00 8.16 189 HIS D N 1
ATOM 14925 C CA . HIS D 1 189 ? 30.050 76.651 8.800 1.00 8.23 189 HIS D CA 1
ATOM 14926 C C . HIS D 1 189 ? 30.210 78.120 8.485 1.00 8.74 189 HIS D C 1
ATOM 14927 O O . HIS D 1 189 ? 30.367 78.928 9.385 1.00 8.57 189 HIS D O 1
ATOM 14934 N N . LEU D 1 190 ? 30.176 78.435 7.200 1.00 9.12 190 LEU D N 1
ATOM 14935 C CA . LEU D 1 190 ? 30.174 79.799 6.705 1.00 9.50 190 LEU D CA 1
ATOM 14936 C C . LEU D 1 190 ? 28.784 80.278 6.345 1.00 9.92 190 LEU D C 1
ATOM 14937 O O . LEU D 1 190 ? 27.974 79.503 5.837 1.00 9.58 190 LEU D O 1
ATOM 14942 N N . TYR D 1 191 ? 28.544 81.567 6.575 1.00 9.54 191 TYR D N 1
ATOM 14943 C CA . TYR D 1 191 ? 27.297 82.233 6.240 1.00 10.65 191 TYR D CA 1
ATOM 14944 C C . TYR D 1 191 ? 27.647 83.613 5.714 1.00 11.16 191 TYR D C 1
ATOM 14945 O O . TYR D 1 191 ? 28.603 84.229 6.159 1.00 12.53 191 TYR D O 1
ATOM 14954 N N . TYR D 1 192 ? 26.863 84.077 4.750 1.00 12.42 192 TYR D N 1
ATOM 14955 C CA . TYR D 1 192 ? 26.949 85.436 4.237 1.00 12.28 192 TYR D CA 1
ATOM 14956 C C . TYR D 1 192 ? 25.739 86.195 4.720 1.00 12.71 192 TYR D C 1
ATOM 14957 O O . TYR D 1 192 ? 24.643 85.882 4.320 1.00 14.10 192 TYR D O 1
ATOM 14966 N N . ILE D 1 193 ? 25.995 87.107 5.648 1.00 13.52 193 ILE D N 1
ATOM 14967 C CA . ILE D 1 193 ? 24.941 87.838 6.390 1.00 14.78 193 ILE D CA 1
ATOM 14968 C C . ILE D 1 193 ? 25.478 89.281 6.607 1.00 16.37 193 ILE D C 1
ATOM 14969 O O . ILE D 1 193 ? 26.635 89.461 6.874 1.00 17.31 193 ILE D O 1
ATOM 14974 N N . ASN D 1 194 ? 24.655 90.284 6.495 1.00 18.39 194 ASN D N 1
ATOM 14975 C CA . ASN D 1 194 ? 25.090 91.670 6.718 1.00 19.35 194 ASN D CA 1
ATOM 14976 C C . ASN D 1 194 ? 26.230 92.049 5.804 1.00 19.49 194 ASN D C 1
ATOM 14977 O O . ASN D 1 194 ? 27.151 92.724 6.252 1.00 20.24 194 ASN D O 1
ATOM 14982 N N . ASP D 1 195 ? 26.199 91.554 4.565 1.00 18.98 195 ASP D N 1
ATOM 14983 C CA . ASP D 1 195 ? 27.245 91.831 3.572 1.00 20.26 195 ASP D CA 1
ATOM 14984 C C . ASP D 1 195 ? 28.623 91.461 4.074 1.00 20.52 195 ASP D C 1
ATOM 14985 O O . ASP D 1 195 ? 29.619 92.077 3.718 1.00 21.31 195 ASP D O 1
ATOM 14990 N N . MET D 1 196 ? 28.692 90.428 4.901 1.00 20.22 196 MET D N 1
ATOM 14991 C CA . MET D 1 196 ? 29.984 89.888 5.259 1.00 20.57 196 MET D CA 1
ATOM 14992 C C . MET D 1 196 ? 29.869 88.419 5.643 1.00 17.27 196 MET D C 1
ATOM 14993 O O . MET D 1 196 ? 28.797 87.829 5.633 1.00 17.90 196 MET D O 1
ATOM 14998 N N . TYR D 1 197 ? 31.018 87.854 5.913 1.00 14.30 197 TYR D N 1
ATOM 14999 C CA . TYR D 1 197 ? 31.152 86.448 6.196 1.00 13.60 197 TYR D CA 1
ATOM 15000 C C . TYR D 1 197 ? 31.187 86.148 7.689 1.00 13.16 197 TYR D C 1
ATOM 15001 O O . TYR D 1 197 ? 31.946 86.761 8.422 1.00 13.94 197 TYR D O 1
ATOM 15010 N N . TYR D 1 198 ? 30.396 85.167 8.086 1.00 11.23 198 TYR D N 1
ATOM 15011 C CA . TYR D 1 198 ? 30.404 84.647 9.442 1.00 10.06 198 TYR D CA 1
ATOM 15012 C C . TYR D 1 198 ? 30.878 83.210 9.375 1.00 9.89 198 TYR D C 1
ATOM 15013 O O . TYR D 1 198 ? 30.373 82.420 8.607 1.00 10.41 198 TYR D O 1
ATOM 15022 N N . LEU D 1 199 ? 31.825 82.892 10.246 1.00 8.84 199 LEU D N 1
ATOM 15023 C CA . LEU D 1 199 ? 32.355 81.537 10.408 1.00 8.10 199 LEU D CA 1
ATOM 15024 C C . LEU D 1 199 ? 31.988 81.103 11.825 1.00 8.50 199 LEU D C 1
ATOM 15025 O O . LEU D 1 199 ? 32.430 81.686 12.823 1.00 8.57 199 LEU D O 1
ATOM 15030 N N . MET D 1 200 ? 31.128 80.105 11.879 1.00 8.69 200 MET D N 1
ATOM 15031 C CA . MET D 1 200 ? 30.693 79.558 13.130 1.00 8.06 200 MET D CA 1
ATOM 15032 C C . MET D 1 200 ? 31.348 78.187 13.342 1.00 8.12 200 MET D C 1
ATOM 15033 O O . MET D 1 200 ? 31.449 77.412 12.431 1.00 9.06 200 MET D O 1
ATOM 15038 N N . THR D 1 201 ? 31.839 77.932 14.567 1.00 7.85 201 THR D N 1
ATOM 15039 C CA . THR D 1 201 ? 32.551 76.723 14.913 1.00 7.59 201 THR D CA 1
ATOM 15040 C C . THR D 1 201 ? 32.070 76.159 16.261 1.00 6.99 201 THR D C 1
ATOM 15041 O O . THR D 1 201 ? 31.723 76.904 17.158 1.00 7.72 201 THR D O 1
ATOM 15045 N N . ALA D 1 202 ? 32.205 74.859 16.387 1.00 7.56 202 ALA D N 1
ATOM 15046 C CA . ALA D 1 202 ? 32.081 74.121 17.651 1.00 8.31 202 ALA D CA 1
ATOM 15047 C C . ALA D 1 202 ? 33.483 74.146 18.290 1.00 8.46 202 ALA D C 1
ATOM 15048 O O . ALA D 1 202 ? 34.498 74.077 17.591 1.00 8.35 202 ALA D O 1
ATOM 15050 N N . GLU D 1 203 ? 33.504 74.288 19.613 1.00 7.90 203 GLU D N 1
ATOM 15051 C CA . GLU D 1 203 ? 34.709 74.231 20.385 1.00 8.58 203 GLU D CA 1
ATOM 15052 C C . GLU D 1 203 ? 34.524 73.515 21.692 1.00 7.57 203 GLU D C 1
ATOM 15053 O O . GLU D 1 203 ? 33.408 73.361 22.205 1.00 7.99 203 GLU D O 1
ATOM 15059 N N . GLY D 1 204 ? 35.647 73.096 22.268 1.00 8.39 204 GLY D N 1
ATOM 15060 C CA . GLY D 1 204 ? 35.660 72.502 23.584 1.00 8.18 204 GLY D CA 1
ATOM 15061 C C . GLY D 1 204 ? 35.548 70.994 23.613 1.00 7.92 204 GLY D C 1
ATOM 15062 O O . GLY D 1 204 ? 35.780 70.389 24.641 1.00 8.22 204 GLY D O 1
ATOM 15063 N N . GLY D 1 205 ? 35.149 70.387 22.488 1.00 7.88 205 GLY D N 1
ATOM 15064 C CA . GLY D 1 205 ? 34.889 68.945 22.419 1.00 7.76 205 GLY D CA 1
ATOM 15065 C C . GLY D 1 205 ? 33.473 68.635 22.829 1.00 7.07 205 GLY D C 1
ATOM 15066 O O . GLY D 1 205 ? 32.875 69.382 23.596 1.00 7.75 205 GLY D O 1
ATOM 15067 N N . THR D 1 206 ? 32.942 67.558 22.318 1.00 7.20 206 THR D N 1
ATOM 15068 C CA . THR D 1 206 ? 31.535 67.197 22.444 1.00 7.41 206 THR D CA 1
ATOM 15069 C C . THR D 1 206 ? 31.117 66.600 23.801 1.00 8.57 206 THR D C 1
ATOM 15070 O O . THR D 1 206 ? 30.159 65.846 23.910 1.00 10.35 206 THR D O 1
ATOM 15074 N N . THR D 1 207 ? 31.830 67.026 24.833 1.00 8.28 207 THR D N 1
ATOM 15075 C CA . THR D 1 207 ? 31.656 66.636 26.202 1.00 9.05 207 THR D CA 1
ATOM 15076 C C . THR D 1 207 ? 30.909 67.741 26.944 1.00 7.54 207 THR D C 1
ATOM 15077 O O . THR D 1 207 ? 30.280 68.603 26.347 1.00 7.75 207 THR D O 1
ATOM 15081 N N . TYR D 1 208 ? 30.974 67.757 28.264 1.00 7.42 208 TYR D N 1
ATOM 15082 C CA . TYR D 1 208 ? 30.332 68.834 29.019 1.00 8.20 208 TYR D CA 1
ATOM 15083 C C . TYR D 1 208 ? 30.975 70.204 28.760 1.00 7.89 208 TYR D C 1
ATOM 15084 O O . TYR D 1 208 ? 30.364 71.227 29.115 1.00 7.93 208 TYR D O 1
ATOM 15093 N N . GLN D 1 209 ? 32.182 70.247 28.201 1.00 7.35 209 GLN D N 1
ATOM 15094 C CA . GLN D 1 209 ? 32.912 71.448 27.889 1.00 8.17 209 GLN D CA 1
ATOM 15095 C C . GLN D 1 209 ? 32.529 72.049 26.521 1.00 7.24 209 GLN D C 1
ATOM 15096 O O . GLN D 1 209 ? 33.075 73.080 26.117 1.00 8.08 209 GLN D O 1
ATOM 15102 N N . HIS D 1 210 ? 31.619 71.397 25.787 1.00 6.80 210 HIS D N 1
ATOM 15103 C CA . HIS D 1 210 ? 31.204 71.793 24.416 1.00 7.35 210 HIS D CA 1
ATOM 15104 C C . HIS D 1 210 ? 30.672 73.207 24.409 1.00 7.53 210 HIS D C 1
ATOM 15105 O O . HIS D 1 210 ? 30.080 73.694 25.364 1.00 7.83 210 HIS D O 1
ATOM 15112 N N . SER D 1 211 ? 30.880 73.848 23.278 1.00 7.63 211 SER D N 1
ATOM 15113 C CA . SER D 1 211 ? 30.433 75.215 23.038 1.00 7.44 211 SER D CA 1
ATOM 15114 C C . SER D 1 211 ? 30.341 75.461 21.513 1.00 7.76 211 SER D C 1
ATOM 15115 O O . SER D 1 211 ? 30.755 74.615 20.714 1.00 7.42 211 SER D O 1
ATOM 15118 N N . GLU D 1 212 ? 29.794 76.624 21.159 1.00 8.16 212 GLU D N 1
ATOM 15119 C CA . GLU D 1 212 ? 29.850 77.147 19.803 1.00 8.39 212 GLU D CA 1
ATOM 15120 C C . GLU D 1 212 ? 30.205 78.615 19.888 1.00 8.38 212 GLU D C 1
ATOM 15121 O O . GLU D 1 212 ? 29.741 79.341 20.772 1.00 8.53 212 GLU D O 1
ATOM 15127 N N . THR D 1 213 ? 31.020 79.066 18.934 1.00 9.04 213 THR D N 1
ATOM 15128 C CA . THR D 1 213 ? 31.450 80.481 18.802 1.00 9.51 213 THR D CA 1
ATOM 15129 C C . THR D 1 213 ? 31.324 80.903 17.352 1.00 8.53 213 THR D C 1
ATOM 15130 O O . THR D 1 213 ? 31.398 80.072 16.460 1.00 9.83 213 THR D O 1
ATOM 15134 N N . ILE D 1 214 ? 31.052 82.186 17.150 1.00 9.27 214 ILE D N 1
ATOM 15135 C CA . ILE D 1 214 ? 31.029 82.779 15.844 1.00 9.76 214 ILE D CA 1
ATOM 15136 C C . ILE D 1 214 ? 32.031 83.907 15.725 1.00 9.50 214 ILE D C 1
ATOM 15137 O O . ILE D 1 214 ? 32.365 84.587 16.704 1.00 10.44 214 ILE D O 1
ATOM 15142 N N . ALA D 1 215 ? 32.460 84.107 14.483 1.00 9.91 215 ALA D N 1
ATOM 15143 C CA . ALA D 1 215 ? 33.452 85.101 14.135 1.00 10.66 215 ALA D CA 1
ATOM 15144 C C . ALA D 1 215 ? 33.043 85.722 12.797 1.00 10.56 215 ALA D C 1
ATOM 15145 O O . ALA D 1 215 ? 32.312 85.105 12.046 1.00 10.94 215 ALA D O 1
ATOM 15147 N N . ARG D 1 216 ? 33.583 86.888 12.434 1.00 11.33 216 ARG D N 1
ATOM 15148 C CA . ARG D 1 216 ? 33.111 87.564 11.190 1.00 11.86 216 ARG D CA 1
ATOM 15149 C C . ARG D 1 216 ? 34.241 88.275 10.478 1.00 11.36 216 ARG D C 1
ATOM 15150 O O . ARG D 1 216 ? 35.215 88.712 11.107 1.00 11.85 216 ARG D O 1
ATOM 15158 N N . SER D 1 217 ? 34.103 88.420 9.162 1.00 11.93 217 SER D N 1
ATOM 15159 C CA . SER D 1 217 ? 35.137 88.987 8.308 1.00 12.75 217 SER D CA 1
ATOM 15160 C C . SER D 1 217 ? 34.445 89.593 7.119 1.00 13.34 217 SER D C 1
ATOM 15161 O O . SER D 1 217 ? 33.482 89.057 6.589 1.00 13.72 217 SER D O 1
ATOM 15164 N N . LYS D 1 218 ? 35.028 90.689 6.630 1.00 14.66 218 LYS D N 1
ATOM 15165 C CA . LYS D 1 218 ? 34.563 91.337 5.399 1.00 17.03 218 LYS D CA 1
ATOM 15166 C C . LYS D 1 218 ? 34.794 90.451 4.186 1.00 14.91 218 LYS D C 1
ATOM 15167 O O . LYS D 1 218 ? 33.974 90.417 3.256 1.00 16.21 218 LYS D O 1
ATOM 15173 N N . THR D 1 219 ? 35.866 89.670 4.224 1.00 15.25 219 THR D N 1
ATOM 15174 C CA . THR D 1 219 ? 36.193 88.745 3.132 1.00 15.56 219 THR D CA 1
ATOM 15175 C C . THR D 1 219 ? 36.262 87.316 3.614 1.00 14.94 219 THR D C 1
ATOM 15176 O O . THR D 1 219 ? 36.490 87.064 4.795 1.00 14.59 219 THR D O 1
ATOM 15180 N N . ILE D 1 220 ? 36.157 86.407 2.662 1.00 13.68 220 ILE D N 1
ATOM 15181 C CA . ILE D 1 220 ? 35.994 84.985 3.039 1.00 13.47 220 ILE D CA 1
ATOM 15182 C C . ILE D 1 220 ? 37.296 84.426 3.631 1.00 13.68 220 ILE D C 1
ATOM 15183 O O . ILE D 1 220 ? 37.277 83.509 4.464 1.00 13.14 220 ILE D O 1
ATOM 15188 N N A HIS D 1 221 ? 38.445 84.960 3.206 0.50 14.11 221 HIS D N 1
ATOM 15189 N N B HIS D 1 221 ? 38.404 85.042 3.241 0.50 14.31 221 HIS D N 1
ATOM 15190 C CA A HIS D 1 221 ? 39.731 84.463 3.698 0.50 14.80 221 HIS D CA 1
ATOM 15191 C CA B HIS D 1 221 ? 39.714 84.600 3.638 0.50 14.94 221 HIS D CA 1
ATOM 15192 C C A HIS D 1 221 ? 40.177 85.063 5.045 0.50 14.87 221 HIS D C 1
ATOM 15193 C C B HIS D 1 221 ? 40.088 84.970 5.067 0.50 15.03 221 HIS D C 1
ATOM 15194 O O A HIS D 1 221 ? 41.270 84.766 5.523 0.50 15.35 221 HIS D O 1
ATOM 15195 O O B HIS D 1 221 ? 41.000 84.375 5.636 0.50 15.98 221 HIS D O 1
ATOM 15208 N N . GLY D 1 222 ? 39.364 85.935 5.652 1.00 15.23 222 GLY D N 1
ATOM 15209 C CA . GLY D 1 222 ? 39.681 86.475 6.962 1.00 15.79 222 GLY D CA 1
ATOM 15210 C C . GLY D 1 222 ? 40.750 87.569 6.883 1.00 17.76 222 GLY D C 1
ATOM 15211 O O . GLY D 1 222 ? 41.038 88.071 5.770 1.00 20.13 222 GLY D O 1
ATOM 15212 N N . PRO D 1 223 ? 41.347 87.944 8.027 1.00 17.74 223 PRO D N 1
ATOM 15213 C CA . PRO D 1 223 ? 41.081 87.364 9.339 1.00 17.65 223 PRO D CA 1
ATOM 15214 C C . PRO D 1 223 ? 39.679 87.591 9.897 1.00 16.68 223 PRO D C 1
ATOM 15215 O O . PRO D 1 223 ? 39.029 88.602 9.617 1.00 16.31 223 PRO D O 1
ATOM 15219 N N . TYR D 1 224 ? 39.250 86.628 10.705 1.00 15.14 224 TYR D N 1
ATOM 15220 C CA . TYR D 1 224 ? 37.971 86.670 11.327 1.00 13.97 224 TYR D CA 1
ATOM 15221 C C . TYR D 1 224 ? 38.104 87.234 12.742 1.00 14.90 224 TYR D C 1
ATOM 15222 O O . TYR D 1 224 ? 39.006 86.884 13.484 1.00 17.17 224 TYR D O 1
ATOM 15231 N N . GLU D 1 225 ? 37.189 88.138 13.096 1.00 14.60 225 GLU D N 1
ATOM 15232 C CA . GLU D 1 225 ? 37.099 88.722 14.435 1.00 14.56 225 GLU D CA 1
ATOM 15233 C C . GLU D 1 225 ? 36.114 87.867 15.222 1.00 12.99 225 GLU D C 1
ATOM 15234 O O . GLU D 1 225 ? 34.986 87.638 14.798 1.00 13.26 225 GLU D O 1
ATOM 15240 N N . ILE D 1 226 ? 36.551 87.405 16.373 1.00 12.39 226 ILE D N 1
ATOM 15241 C CA . ILE D 1 226 ? 35.767 86.532 17.226 1.00 12.33 226 ILE D CA 1
ATOM 15242 C C . ILE D 1 226 ? 34.741 87.388 17.979 1.00 12.24 226 ILE D C 1
ATOM 15243 O O . ILE D 1 226 ? 35.042 88.460 18.463 1.00 13.41 226 ILE D O 1
ATOM 15248 N N . GLN D 1 227 ? 33.512 86.908 18.107 1.00 11.10 227 GLN D N 1
ATOM 15249 C CA . GLN D 1 227 ? 32.501 87.656 18.845 1.00 12.76 227 GLN D CA 1
ATOM 15250 C C . GLN D 1 227 ? 32.972 88.009 20.251 1.00 13.66 227 GLN D C 1
ATOM 15251 O O . GLN D 1 227 ? 33.621 87.223 20.911 1.00 14.38 227 GLN D O 1
ATOM 15257 N N . PRO D 1 228 ? 32.582 89.185 20.740 1.00 15.97 228 PRO D N 1
ATOM 15258 C CA . PRO D 1 228 ? 33.092 89.611 22.042 1.00 17.47 228 PRO D CA 1
ATOM 15259 C C . PRO D 1 228 ? 32.722 88.751 23.235 1.00 18.91 228 PRO D C 1
ATOM 15260 O O . PRO D 1 228 ? 33.515 88.586 24.183 1.00 21.09 228 PRO D O 1
ATOM 15264 N N . ASP D 1 229 ? 31.526 88.246 23.197 1.00 17.86 229 ASP D N 1
ATOM 15265 C CA . ASP D 1 229 ? 30.985 87.575 24.395 1.00 17.52 229 ASP D CA 1
ATOM 15266 C C . ASP D 1 229 ? 31.075 86.056 24.267 1.00 15.78 229 ASP D C 1
ATOM 15267 O O . ASP D 1 229 ? 30.220 85.352 24.783 1.00 15.76 229 ASP D O 1
ATOM 15272 N N . TYR D 1 230 ? 32.082 85.549 23.551 1.00 13.94 230 TYR D N 1
ATOM 15273 C CA . TYR D 1 230 ? 32.121 84.127 23.219 1.00 12.85 230 TYR D CA 1
ATOM 15274 C C . TYR D 1 230 ? 32.188 83.297 24.514 1.00 12.43 230 TYR D C 1
ATOM 15275 O O . TYR D 1 230 ? 32.770 83.758 25.516 1.00 11.94 230 TYR D O 1
ATOM 15284 N N . PRO D 1 231 ? 31.594 82.090 24.499 1.00 10.64 231 PRO D N 1
ATOM 15285 C CA . PRO D 1 231 ? 30.891 81.466 23.381 1.00 9.96 231 PRO D CA 1
ATOM 15286 C C . PRO D 1 231 ? 29.457 81.944 23.200 1.00 9.69 231 PRO D C 1
ATOM 15287 O O . PRO D 1 231 ? 28.805 82.412 24.154 1.00 11.08 231 PRO D O 1
ATOM 15291 N N . LEU D 1 232 ? 28.973 81.803 21.990 1.00 8.96 232 LEU D N 1
ATOM 15292 C CA . LEU D 1 232 ? 27.573 81.943 21.608 1.00 9.84 232 LEU D CA 1
ATOM 15293 C C . LEU D 1 232 ? 26.695 80.990 22.420 1.00 9.86 232 LEU D C 1
ATOM 15294 O O . LEU D 1 232 ? 25.621 81.338 22.936 1.00 9.89 232 LEU D O 1
ATOM 15299 N N . LEU D 1 233 ? 27.164 79.749 22.536 1.00 7.99 233 LEU D N 1
ATOM 15300 C CA . LEU D 1 233 ? 26.382 78.672 23.104 1.00 7.82 233 LEU D CA 1
ATOM 15301 C C . LEU D 1 233 ? 27.312 77.779 23.923 1.00 7.99 233 LEU D C 1
ATOM 15302 O O . LEU D 1 233 ? 28.372 77.419 23.425 1.00 8.58 233 LEU D O 1
ATOM 15307 N N . SER D 1 234 ? 26.952 77.512 25.182 1.00 7.61 234 SER D N 1
ATOM 15308 C CA . SER D 1 234 ? 27.618 76.506 26.015 1.00 7.30 234 SER D CA 1
ATOM 15309 C C . SER D 1 234 ? 26.908 76.415 27.330 1.00 7.54 234 SER D C 1
ATOM 15310 O O . SER D 1 234 ? 26.567 77.431 27.922 1.00 7.91 234 SER D O 1
ATOM 15313 N N . ALA D 1 235 ? 26.718 75.190 27.774 1.00 7.84 235 ALA D N 1
ATOM 15314 C CA . ALA D 1 235 ? 26.162 74.911 29.110 1.00 8.12 235 ALA D CA 1
ATOM 15315 C C . ALA D 1 235 ? 27.230 74.535 30.150 1.00 7.79 235 ALA D C 1
ATOM 15316 O O . ALA D 1 235 ? 26.922 74.142 31.274 1.00 8.08 235 ALA D O 1
ATOM 15318 N N . TRP D 1 236 ? 28.492 74.741 29.785 1.00 8.08 236 TRP D N 1
ATOM 15319 C CA . TRP D 1 236 ? 29.559 74.263 30.651 1.00 7.70 236 TRP D CA 1
ATOM 15320 C C . TRP D 1 236 ? 29.465 74.836 32.046 1.00 7.83 236 TRP D C 1
ATOM 15321 O O . TRP D 1 236 ? 29.691 74.139 33.011 1.00 8.74 236 TRP D O 1
ATOM 15332 N N . LYS D 1 237 ? 29.136 76.100 32.169 1.00 7.83 237 LYS D N 1
ATOM 15333 C CA . LYS D 1 237 ? 29.162 76.731 33.503 1.00 8.63 237 LYS D CA 1
ATOM 15334 C C . LYS D 1 237 ? 27.888 76.451 34.321 1.00 9.10 237 LYS D C 1
ATOM 15335 O O . LYS D 1 237 ? 27.849 76.845 35.498 1.00 9.97 237 LYS D O 1
ATOM 15341 N N . GLU D 1 238 ? 26.881 75.796 33.733 1.00 8.68 238 GLU D N 1
ATOM 15342 C CA . GLU D 1 238 ? 25.590 75.576 34.384 1.00 8.70 238 GLU D CA 1
ATOM 15343 C C . GLU D 1 238 ? 25.301 74.114 34.577 1.00 8.31 238 GLU D C 1
ATOM 15344 O O . GLU D 1 238 ? 24.719 73.460 33.702 1.00 8.70 238 GLU D O 1
ATOM 15350 N N . VAL D 1 239 ? 25.742 73.581 35.710 1.00 8.59 239 VAL D N 1
ATOM 15351 C CA . VAL D 1 239 ? 25.741 72.144 35.905 1.00 8.90 239 VAL D CA 1
ATOM 15352 C C . VAL D 1 239 ? 24.358 71.572 36.034 1.00 9.29 239 VAL D C 1
ATOM 15353 O O . VAL D 1 239 ? 24.209 70.392 35.867 1.00 10.95 239 VAL D O 1
ATOM 15357 N N . HIS D 1 240 ? 23.338 72.391 36.290 1.00 9.17 240 HIS D N 1
ATOM 15358 C CA . HIS D 1 240 ? 21.973 71.886 36.416 1.00 10.23 240 HIS D CA 1
ATOM 15359 C C . HIS D 1 240 ? 21.129 72.206 35.191 1.00 10.08 240 HIS D C 1
ATOM 15360 O O . HIS D 1 240 ? 19.935 71.898 35.139 1.00 11.91 240 HIS D O 1
ATOM 15367 N N . ASN D 1 241 ? 21.743 72.750 34.132 1.00 9.47 241 ASN D N 1
ATOM 15368 C CA . ASN D 1 241 ? 20.943 73.082 32.941 1.00 9.38 241 ASN D CA 1
ATOM 15369 C C . ASN D 1 241 ? 20.362 71.796 32.372 1.00 9.51 241 ASN D C 1
ATOM 15370 O O . ASN D 1 241 ? 21.091 70.805 32.202 1.00 9.20 241 ASN D O 1
ATOM 15375 N N . PRO D 1 242 ? 19.082 71.782 32.005 1.00 9.29 242 PRO D N 1
ATOM 15376 C CA . PRO D 1 242 ? 18.552 70.557 31.427 1.00 10.17 242 PRO D CA 1
ATOM 15377 C C . PRO D 1 242 ? 19.284 70.123 30.154 1.00 9.57 242 PRO D C 1
ATOM 15378 O O . PRO D 1 242 ? 19.503 68.930 29.948 1.00 11.73 242 PRO D O 1
ATOM 15382 N N . LEU D 1 243 ? 19.716 71.061 29.314 1.00 8.77 243 LEU D N 1
ATOM 15383 C CA . LEU D 1 243 ? 20.536 70.761 28.153 1.00 8.66 243 LEU D CA 1
ATOM 15384 C C . LEU D 1 243 ? 22.004 70.923 28.440 1.00 8.24 243 LEU D C 1
ATOM 15385 O O . LEU D 1 243 ? 22.408 71.927 28.948 1.00 8.93 243 LEU D O 1
ATOM 15390 N N . GLN D 1 244 ? 22.750 69.848 28.211 1.00 7.59 244 GLN D N 1
ATOM 15391 C CA . GLN D 1 244 ? 24.203 69.847 28.424 1.00 7.79 244 GLN D CA 1
ATOM 15392 C C . GLN D 1 244 ? 24.929 69.610 27.110 1.00 7.82 244 GLN D C 1
ATOM 15393 O O . GLN D 1 244 ? 24.327 69.275 26.087 1.00 7.55 244 GLN D O 1
ATOM 15399 N N . LYS D 1 245 ? 26.240 69.814 27.102 1.00 8.10 245 LYS D N 1
ATOM 15400 C CA . LYS D 1 245 ? 27.092 69.482 25.927 1.00 7.82 245 LYS D CA 1
ATOM 15401 C C . LYS D 1 245 ? 26.647 70.283 24.716 1.00 6.91 245 LYS D C 1
ATOM 15402 O O . LYS D 1 245 ? 26.629 69.769 23.615 1.00 7.90 245 LYS D O 1
ATOM 15408 N N . CYS D 1 246 ? 26.242 71.517 24.912 1.00 8.10 246 CYS D N 1
ATOM 15409 C CA . CYS D 1 246 ? 25.573 72.306 23.890 1.00 8.68 246 CYS D CA 1
ATOM 15410 C C . CYS D 1 246 ? 26.612 72.909 22.914 1.00 7.69 246 CYS D C 1
ATOM 15411 O O . CYS D 1 246 ? 27.413 73.759 23.286 1.00 8.88 246 CYS D O 1
ATOM 15414 N N . GLY D 1 247 ? 26.582 72.411 21.672 1.00 8.19 247 GLY D N 1
ATOM 15415 C CA . GLY D 1 247 ? 27.564 72.798 20.669 1.00 7.12 247 GLY D CA 1
ATOM 15416 C C . GLY D 1 247 ? 27.253 72.092 19.371 1.00 6.94 247 GLY D C 1
ATOM 15417 O O . GLY D 1 247 ? 26.222 71.415 19.219 1.00 8.51 247 GLY D O 1
ATOM 15418 N N . HIS D 1 248 ? 28.153 72.225 18.419 1.00 7.33 248 HIS D N 1
ATOM 15419 C CA . HIS D 1 248 ? 27.995 71.662 17.079 1.00 7.96 248 HIS D CA 1
ATOM 15420 C C . HIS D 1 248 ? 26.698 72.117 16.399 1.00 8.74 248 HIS D C 1
ATOM 15421 O O . HIS D 1 248 ? 25.815 71.338 16.078 1.00 9.07 248 HIS D O 1
ATOM 15428 N N . ALA D 1 249 ? 26.629 73.422 16.199 1.00 8.25 249 ALA D N 1
ATOM 15429 C CA . ALA D 1 249 ? 25.437 74.102 15.764 1.00 7.73 249 ALA D CA 1
ATOM 15430 C C . ALA D 1 249 ? 25.423 74.414 14.272 1.00 7.80 249 ALA D C 1
ATOM 15431 O O . ALA D 1 249 ? 26.461 74.380 13.596 1.00 8.24 249 ALA D O 1
ATOM 15433 N N . SER D 1 250 ? 24.231 74.773 13.814 1.00 7.98 250 SER D N 1
ATOM 15434 C CA . SER D 1 250 ? 24.045 75.296 12.483 1.00 8.89 250 SER D CA 1
ATOM 15435 C C . SER D 1 250 ? 22.908 76.331 12.563 1.00 8.64 250 SER D C 1
ATOM 15436 O O . SER D 1 250 ? 21.929 76.159 13.287 1.00 9.28 250 SER D O 1
ATOM 15439 N N A LEU D 1 251 ? 23.015 77.366 11.759 0.50 8.52 251 LEU D N 1
ATOM 15440 N N B LEU D 1 251 ? 23.108 77.437 11.853 0.50 8.75 251 LEU D N 1
ATOM 15441 C CA A LEU D 1 251 ? 22.189 78.537 11.853 0.50 8.88 251 LEU D CA 1
ATOM 15442 C CA B LEU D 1 251 ? 22.161 78.536 11.761 0.50 9.22 251 LEU D CA 1
ATOM 15443 C C A LEU D 1 251 ? 21.273 78.615 10.641 0.50 9.85 251 LEU D C 1
ATOM 15444 C C B LEU D 1 251 ? 21.196 78.384 10.621 0.50 10.32 251 LEU D C 1
ATOM 15445 O O A LEU D 1 251 ? 21.737 78.484 9.510 0.50 8.97 251 LEU D O 1
ATOM 15446 O O B LEU D 1 251 ? 21.539 77.929 9.524 0.50 10.03 251 LEU D O 1
ATOM 15455 N N . VAL D 1 252 ? 19.969 78.813 10.873 1.00 10.07 252 VAL D N 1
ATOM 15456 C CA . VAL D 1 252 ? 18.984 78.901 9.799 1.00 10.83 252 VAL D CA 1
ATOM 15457 C C . VAL D 1 252 ? 18.206 80.211 9.928 1.00 10.00 252 VAL D C 1
ATOM 15458 O O . VAL D 1 252 ? 17.954 80.704 11.024 1.00 11.09 252 VAL D O 1
ATOM 15462 N N . GLU D 1 253 ? 17.803 80.757 8.801 1.00 10.89 253 GLU D N 1
ATOM 15463 C CA . GLU D 1 253 ? 16.946 81.942 8.717 1.00 10.96 253 GLU D CA 1
ATOM 15464 C C . GLU D 1 253 ? 15.673 81.457 8.062 1.00 11.05 253 GLU D C 1
ATOM 15465 O O . GLU D 1 253 ? 15.699 80.759 7.040 1.00 12.44 253 GLU D O 1
ATOM 15471 N N . THR D 1 254 ? 14.536 81.856 8.611 1.00 11.77 254 THR D N 1
ATOM 15472 C CA . THR D 1 254 ? 13.243 81.473 8.084 1.00 11.99 254 THR D CA 1
ATOM 15473 C C . THR D 1 254 ? 12.883 82.367 6.885 1.00 12.79 254 THR D C 1
ATOM 15474 O O . THR D 1 254 ? 13.616 83.307 6.537 1.00 14.64 254 THR D O 1
ATOM 15478 N N . GLN D 1 255 ? 11.813 81.971 6.217 1.00 14.56 255 GLN D N 1
ATOM 15479 C CA . GLN D 1 255 ? 11.313 82.704 5.049 1.00 15.59 255 GLN D CA 1
ATOM 15480 C C . GLN D 1 255 ? 11.108 84.174 5.298 1.00 16.66 255 GLN D C 1
ATOM 15481 O O . GLN D 1 255 ? 11.281 84.999 4.398 1.00 18.55 255 GLN D O 1
ATOM 15487 N N . ASN D 1 256 ? 10.795 84.511 6.535 1.00 16.90 256 ASN D N 1
ATOM 15488 C CA . ASN D 1 256 ? 10.547 85.886 6.918 1.00 17.34 256 ASN D CA 1
ATOM 15489 C C . ASN D 1 256 ? 11.568 86.486 7.871 1.00 17.83 256 ASN D C 1
ATOM 15490 O O . ASN D 1 256 ? 11.287 87.450 8.590 1.00 18.80 256 ASN D O 1
ATOM 15495 N N . GLY D 1 257 ? 12.758 85.911 7.918 1.00 15.80 257 GLY D N 1
ATOM 15496 C CA . GLY D 1 257 ? 13.857 86.610 8.507 1.00 14.62 257 GLY D CA 1
ATOM 15497 C C . GLY D 1 257 ? 14.077 86.366 9.993 1.00 14.01 257 GLY D C 1
ATOM 15498 O O . GLY D 1 257 ? 14.834 87.118 10.631 1.00 15.44 257 GLY D O 1
ATOM 15499 N N . GLN D 1 258 ? 13.421 85.361 10.559 1.00 13.34 258 GLN D N 1
ATOM 15500 C CA . GLN D 1 258 ? 13.745 84.967 11.945 1.00 12.52 258 GLN D CA 1
ATOM 15501 C C . GLN D 1 258 ? 14.887 83.959 11.918 1.00 12.27 258 GLN D C 1
ATOM 15502 O O . GLN D 1 258 ? 15.033 83.183 10.984 1.00 14.26 258 GLN D O 1
ATOM 15508 N N . TRP D 1 259 ? 15.675 83.973 12.961 1.00 12.31 259 TRP D N 1
ATOM 15509 C CA . TRP D 1 259 ? 16.874 83.156 13.062 1.00 10.57 259 TRP D CA 1
ATOM 15510 C C . TRP D 1 259 ? 16.768 82.161 14.191 1.00 10.83 259 TRP D C 1
ATOM 15511 O O . TRP D 1 259 ? 16.369 82.490 15.311 1.00 11.06 259 TRP D O 1
ATOM 15522 N N . TYR D 1 260 ? 17.182 80.936 13.873 1.00 9.91 260 TYR D N 1
ATOM 15523 C CA . TYR D 1 260 ? 17.240 79.818 14.802 1.00 8.89 260 TYR D CA 1
ATOM 15524 C C . TYR D 1 260 ? 18.537 79.041 14.691 1.00 9.29 260 TYR D C 1
ATOM 15525 O O . TYR D 1 260 ? 19.206 79.125 13.689 1.00 10.03 260 TYR D O 1
ATOM 15534 N N . LEU D 1 261 ? 18.879 78.339 15.744 1.00 9.82 261 LEU D N 1
ATOM 15535 C CA . LEU D 1 261 ? 20.146 77.633 15.881 1.00 9.25 261 LEU D CA 1
ATOM 15536 C C . LEU D 1 261 ? 19.929 76.209 16.300 1.00 8.30 261 LEU D C 1
ATOM 15537 O O . LEU D 1 261 ? 19.562 75.962 17.456 1.00 9.46 261 LEU D O 1
ATOM 15542 N N . ALA D 1 262 ? 20.150 75.246 15.405 1.00 8.22 262 ALA D N 1
ATOM 15543 C CA . ALA D 1 262 ? 20.129 73.839 15.784 1.00 8.00 262 ALA D CA 1
ATOM 15544 C C . ALA D 1 262 ? 21.454 73.472 16.404 1.00 7.35 262 ALA D C 1
ATOM 15545 O O . ALA D 1 262 ? 22.484 73.968 15.990 1.00 9.02 262 ALA D O 1
ATOM 15547 N N . HIS D 1 263 ? 21.452 72.616 17.389 1.00 7.85 263 HIS D N 1
ATOM 15548 C CA . HIS D 1 263 ? 22.697 72.176 18.033 1.00 7.08 263 HIS D CA 1
ATOM 15549 C C . HIS D 1 263 ? 22.488 70.835 18.702 1.00 6.76 263 HIS D C 1
ATOM 15550 O O . HIS D 1 263 ? 21.364 70.418 18.976 1.00 7.55 263 HIS D O 1
ATOM 15557 N N . LEU D 1 264 ? 23.582 70.140 18.979 1.00 7.35 264 LEU D N 1
ATOM 15558 C CA . LEU D 1 264 ? 23.504 68.913 19.753 1.00 7.48 264 LEU D CA 1
ATOM 15559 C C . LEU D 1 264 ? 23.520 69.199 21.238 1.00 7.78 264 LEU D C 1
ATOM 15560 O O . LEU D 1 264 ? 23.945 70.272 21.693 1.00 8.31 264 LEU D O 1
ATOM 15565 N N . THR D 1 265 ? 23.011 68.241 21.987 1.00 7.14 265 THR D N 1
ATOM 15566 C CA . THR D 1 265 ? 22.937 68.344 23.407 1.00 8.07 265 THR D CA 1
ATOM 15567 C C . THR D 1 265 ? 22.834 66.938 24.005 1.00 8.09 265 THR D C 1
ATOM 15568 O O . THR D 1 265 ? 22.335 66.027 23.342 1.00 8.66 265 THR D O 1
ATOM 15572 N N . GLY D 1 266 ? 23.344 66.752 25.202 1.00 8.14 266 GLY D N 1
ATOM 15573 C CA . GLY D 1 266 ? 23.098 65.559 25.987 1.00 7.94 266 GLY D CA 1
ATOM 15574 C C . GLY D 1 266 ? 22.297 65.895 27.235 1.00 8.30 266 GLY D C 1
ATOM 15575 O O . GLY D 1 266 ? 22.443 66.966 27.818 1.00 8.66 266 GLY D O 1
ATOM 15576 N N . ARG D 1 267 ? 21.411 64.972 27.605 1.00 8.93 267 ARG D N 1
ATOM 15577 C CA . ARG D 1 267 ? 20.543 65.084 28.788 1.00 8.50 267 ARG D CA 1
ATOM 15578 C C . ARG D 1 267 ? 20.941 63.931 29.705 1.00 9.12 267 ARG D C 1
ATOM 15579 O O . ARG D 1 267 ? 20.488 62.796 29.529 1.00 9.57 267 ARG D O 1
ATOM 15587 N N . PRO D 1 268 ? 21.778 64.200 30.713 1.00 8.67 268 PRO D N 1
ATOM 15588 C CA . PRO D 1 268 ? 22.175 63.105 31.564 1.00 8.15 268 PRO D CA 1
ATOM 15589 C C . PRO D 1 268 ? 21.062 62.586 32.464 1.00 9.19 268 PRO D C 1
ATOM 15590 O O . PRO D 1 268 ? 20.197 63.339 32.897 1.00 10.65 268 PRO D O 1
ATOM 15594 N N . LEU D 1 269 ? 21.177 61.320 32.796 1.00 8.71 269 LEU D N 1
ATOM 15595 C CA . LEU D 1 269 ? 20.360 60.753 33.867 1.00 8.80 269 LEU D CA 1
ATOM 15596 C C . LEU D 1 269 ? 20.735 61.484 35.182 1.00 9.55 269 LEU D C 1
ATOM 15597 O O . LEU D 1 269 ? 21.870 61.882 35.374 1.00 9.73 269 LEU D O 1
ATOM 15602 N N . PRO D 1 270 ? 19.766 61.665 36.099 1.00 11.68 270 PRO D N 1
ATOM 15603 C CA . PRO D 1 270 ? 20.087 62.178 37.427 1.00 12.48 270 PRO D CA 1
ATOM 15604 C C . PRO D 1 270 ? 21.182 61.331 38.062 1.00 12.94 270 PRO D C 1
ATOM 15605 O O . PRO D 1 270 ? 21.159 60.095 37.935 1.00 14.25 270 PRO D O 1
ATOM 15609 N N . ALA D 1 271 ? 22.181 61.978 38.690 1.00 13.18 271 ALA D N 1
ATOM 15610 C CA . ALA D 1 271 ? 23.169 61.254 39.461 1.00 13.53 271 ALA D CA 1
ATOM 15611 C C . ALA D 1 271 ? 22.528 60.748 40.752 1.00 13.59 271 ALA D C 1
ATOM 15612 O O . ALA D 1 271 ? 21.476 61.247 41.147 1.00 15.19 271 ALA D O 1
ATOM 15614 N N . PRO D 1 272 ? 23.183 59.798 41.428 1.00 14.10 272 PRO D N 1
ATOM 15615 C CA . PRO D 1 272 ? 22.689 59.425 42.741 1.00 13.59 272 PRO D CA 1
ATOM 15616 C C . PRO D 1 272 ? 22.591 60.632 43.684 1.00 12.60 272 PRO D C 1
ATOM 15617 O O . PRO D 1 272 ? 23.389 61.576 43.593 1.00 12.12 272 PRO D O 1
ATOM 15621 N N . ALA D 1 273 ? 21.633 60.583 44.612 1.00 13.48 273 ALA D N 1
ATOM 15622 C CA . ALA D 1 273 ? 21.417 61.698 45.479 1.00 12.56 273 ALA D CA 1
ATOM 15623 C C . ALA D 1 273 ? 22.690 62.031 46.296 1.00 12.28 273 ALA D C 1
ATOM 15624 O O . ALA D 1 273 ? 23.361 61.154 46.815 1.00 12.56 273 ALA D O 1
ATOM 15626 N N . GLY D 1 274 ? 22.942 63.305 46.421 1.00 12.33 274 GLY D N 1
ATOM 15627 C CA . GLY D 1 274 ? 24.042 63.839 47.187 1.00 12.36 274 GLY D CA 1
ATOM 15628 C C . GLY D 1 274 ? 25.368 63.875 46.484 1.00 10.70 274 GLY D C 1
ATOM 15629 O O . GLY D 1 274 ? 26.332 64.372 47.062 1.00 11.17 274 GLY D O 1
ATOM 15630 N N . PHE D 1 275 ? 25.463 63.343 45.248 1.00 10.60 275 PHE D N 1
ATOM 15631 C CA . PHE D 1 275 ? 26.770 63.337 44.583 1.00 10.29 275 PHE D CA 1
ATOM 15632 C C . PHE D 1 275 ? 27.129 64.746 44.137 1.00 9.04 275 PHE D C 1
ATOM 15633 O O . PHE D 1 275 ? 26.247 65.576 43.884 1.00 11.13 275 PHE D O 1
ATOM 15641 N N . PRO D 1 276 ? 28.426 65.078 44.015 1.00 9.70 276 PRO D N 1
ATOM 15642 C CA . PRO D 1 276 ? 28.859 66.433 43.692 1.00 9.46 276 PRO D CA 1
ATOM 15643 C C . PRO D 1 276 ? 28.407 66.928 42.338 1.00 8.59 276 PRO D C 1
ATOM 15644 O O . PRO D 1 276 ? 28.653 66.255 41.334 1.00 8.34 276 PRO D O 1
ATOM 15648 N N . SER D 1 277 ? 27.678 68.033 42.314 1.00 8.24 277 SER D N 1
ATOM 15649 C CA . SER D 1 277 ? 27.059 68.494 41.062 1.00 7.92 277 SER D CA 1
ATOM 15650 C C . SER D 1 277 ? 28.081 68.894 39.975 1.00 7.74 277 SER D C 1
ATOM 15651 O O . SER D 1 277 ? 27.733 68.868 38.785 1.00 8.26 277 SER D O 1
ATOM 15654 N N . ARG D 1 278 ? 29.293 69.327 40.326 1.00 7.49 278 ARG D N 1
ATOM 15655 C CA . ARG D 1 278 ? 30.239 69.707 39.286 1.00 7.09 278 ARG D CA 1
ATOM 15656 C C . ARG D 1 278 ? 30.911 68.482 38.653 1.00 8.47 278 ARG D C 1
ATOM 15657 O O . ARG D 1 278 ? 31.593 68.642 37.644 1.00 9.22 278 ARG D O 1
ATOM 15665 N N . GLU D 1 279 ? 30.772 67.306 39.241 1.00 7.82 279 GLU D N 1
ATOM 15666 C CA . GLU D 1 279 ? 31.344 66.085 38.737 1.00 7.92 279 GLU D CA 1
ATOM 15667 C C . GLU D 1 279 ? 30.479 65.411 37.646 1.00 8.50 279 GLU D C 1
ATOM 15668 O O . GLU D 1 279 ? 30.239 64.206 37.659 1.00 8.35 279 GLU D O 1
ATOM 15674 N N . ARG D 1 280 ? 30.129 66.191 36.621 1.00 7.62 280 ARG D N 1
ATOM 15675 C CA . ARG D 1 280 ? 29.380 65.612 35.503 1.00 7.46 280 ARG D CA 1
ATOM 15676 C C . ARG D 1 280 ? 30.202 64.535 34.804 1.00 8.34 280 ARG D C 1
ATOM 15677 O O . ARG D 1 280 ? 29.682 63.517 34.382 1.00 8.35 280 ARG D O 1
ATOM 15685 N N . GLU D 1 281 ? 31.495 64.781 34.647 1.00 8.49 281 GLU D N 1
ATOM 15686 C CA . GLU D 1 281 ? 32.359 63.815 33.938 1.00 9.42 281 GLU D CA 1
ATOM 15687 C C . GLU D 1 281 ? 32.468 62.480 34.627 1.00 10.67 281 GLU D C 1
ATOM 15688 O O . GLU D 1 281 ? 32.836 61.482 33.961 1.00 13.95 281 GLU D O 1
ATOM 15694 N N . GLN D 1 282 ? 32.157 62.422 35.908 1.00 9.08 282 GLN D N 1
ATOM 15695 C CA . GLN D 1 282 ? 32.169 61.192 36.681 1.00 8.88 282 GLN D CA 1
ATOM 15696 C C . GLN D 1 282 ? 30.787 60.566 36.800 1.00 9.20 282 GLN D C 1
ATOM 15697 O O . GLN D 1 282 ? 30.685 59.341 36.872 1.00 10.70 282 GLN D O 1
ATOM 15703 N N . HIS D 1 283 ? 29.748 61.390 36.886 1.00 9.04 283 HIS D N 1
ATOM 15704 C CA . HIS D 1 283 ? 28.441 60.872 37.360 1.00 8.87 283 HIS D CA 1
ATOM 15705 C C . HIS D 1 283 ? 27.258 61.156 36.424 1.00 8.50 283 HIS D C 1
ATOM 15706 O O . HIS D 1 283 ? 26.158 60.653 36.729 1.00 9.64 283 HIS D O 1
ATOM 15713 N N . ALA D 1 284 ? 27.458 61.883 35.320 1.00 8.41 284 ALA D N 1
ATOM 15714 C CA . ALA D 1 284 ? 26.427 62.287 34.407 1.00 8.80 284 ALA D CA 1
ATOM 15715 C C . ALA D 1 284 ? 26.491 61.431 33.146 1.00 9.10 284 ALA D C 1
ATOM 15716 O O . ALA D 1 284 ? 27.373 61.600 32.295 1.00 10.41 284 ALA D O 1
ATOM 15718 N N . PHE D 1 285 ? 25.548 60.504 32.996 1.00 8.21 285 PHE D N 1
ATOM 15719 C CA . PHE D 1 285 ? 25.534 59.515 31.915 1.00 7.63 285 PHE D CA 1
ATOM 15720 C C . PHE D 1 285 ? 24.336 59.723 31.003 1.00 7.59 285 PHE D C 1
ATOM 15721 O O . PHE D 1 285 ? 23.188 59.841 31.478 1.00 8.48 285 PHE D O 1
ATOM 15729 N N . CYS D 1 286 ? 24.607 59.743 29.700 1.00 7.94 286 CYS D N 1
ATOM 15730 C CA . CYS D 1 286 ? 23.613 60.073 28.675 1.00 7.67 286 CYS D CA 1
ATOM 15731 C C . CYS D 1 286 ? 23.323 58.836 27.785 1.00 8.36 286 CYS D C 1
ATOM 15732 O O . CYS D 1 286 ? 23.952 58.685 26.738 1.00 8.41 286 CYS D O 1
ATOM 15735 N N . PRO D 1 287 ? 22.372 57.972 28.188 1.00 8.02 287 PRO D N 1
ATOM 15736 C CA . PRO D 1 287 ? 22.066 56.801 27.350 1.00 7.51 287 PRO D CA 1
ATOM 15737 C C . PRO D 1 287 ? 21.380 57.148 26.044 1.00 8.13 287 PRO D C 1
ATOM 15738 O O . PRO D 1 287 ? 21.366 56.341 25.130 1.00 8.88 287 PRO D O 1
ATOM 15742 N N A LEU D 1 288 ? 20.767 58.329 25.990 0.50 8.26 288 LEU D N 1
ATOM 15743 N N B LEU D 1 288 ? 20.760 58.314 25.968 0.50 8.50 288 LEU D N 1
ATOM 15744 C CA A LEU D 1 288 ? 20.098 58.820 24.784 0.50 8.07 288 LEU D CA 1
ATOM 15745 C CA B LEU D 1 288 ? 20.103 58.728 24.738 0.50 8.67 288 LEU D CA 1
ATOM 15746 C C A LEU D 1 288 ? 21.102 59.535 23.868 0.50 8.45 288 LEU D C 1
ATOM 15747 C C B LEU D 1 288 ? 21.116 59.379 23.781 0.50 8.68 288 LEU D C 1
ATOM 15748 O O A LEU D 1 288 ? 20.704 60.208 22.912 0.50 8.32 288 LEU D O 1
ATOM 15749 O O B LEU D 1 288 ? 20.743 59.818 22.692 0.50 8.78 288 LEU D O 1
ATOM 15758 N N . GLY D 1 289 ? 22.394 59.423 24.172 1.00 7.52 289 GLY D N 1
ATOM 15759 C CA . GLY D 1 289 ? 23.435 60.001 23.367 1.00 7.26 289 GLY D CA 1
ATOM 15760 C C . GLY D 1 289 ? 23.308 61.499 23.248 1.00 6.97 289 GLY D C 1
ATOM 15761 O O . GLY D 1 289 ? 22.994 62.207 24.201 1.00 8.61 289 GLY D O 1
ATOM 15762 N N . ARG D 1 290 ? 23.677 62.000 22.080 1.00 7.06 290 ARG D N 1
ATOM 15763 C CA . ARG D 1 290 ? 23.568 63.413 21.732 1.00 7.20 290 ARG D CA 1
ATOM 15764 C C . ARG D 1 290 ? 22.386 63.578 20.796 1.00 7.12 290 ARG D C 1
ATOM 15765 O O . ARG D 1 290 ? 22.316 62.905 19.771 1.00 7.77 290 ARG D O 1
ATOM 15773 N N . GLU D 1 291 ? 21.503 64.475 21.216 1.00 7.11 291 GLU D N 1
ATOM 15774 C CA . GLU D 1 291 ? 20.217 64.767 20.640 1.00 7.96 291 GLU D CA 1
ATOM 15775 C C . GLU D 1 291 ? 20.281 66.151 20.000 1.00 7.01 291 GLU D C 1
ATOM 15776 O O . GLU D 1 291 ? 21.263 66.842 20.199 1.00 8.18 291 GLU D O 1
ATOM 15782 N N . THR D 1 292 ? 19.241 66.537 19.250 1.00 8.14 292 THR D N 1
ATOM 15783 C CA . THR D 1 292 ? 19.199 67.828 18.583 1.00 7.54 292 THR D CA 1
ATOM 15784 C C . THR D 1 292 ? 18.158 68.730 19.205 1.00 7.36 292 THR D C 1
ATOM 15785 O O . THR D 1 292 ? 17.011 68.339 19.391 1.00 9.09 292 THR D O 1
ATOM 15789 N N . ALA D 1 293 ? 18.608 69.905 19.570 1.00 7.61 293 ALA D N 1
ATOM 15790 C CA . ALA D 1 293 ? 17.798 70.995 20.053 1.00 7.89 293 ALA D CA 1
ATOM 15791 C C . ALA D 1 293 ? 17.872 72.192 19.100 1.00 8.03 293 ALA D C 1
ATOM 15792 O O . ALA D 1 293 ? 18.800 72.331 18.300 1.00 8.78 293 ALA D O 1
ATOM 15794 N N . ILE D 1 294 ? 16.925 73.104 19.254 1.00 8.27 294 ILE D N 1
ATOM 15795 C CA . ILE D 1 294 ? 16.884 74.368 18.519 1.00 8.37 294 ILE D CA 1
ATOM 15796 C C . ILE D 1 294 ? 16.670 75.520 19.482 1.00 8.34 294 ILE D C 1
ATOM 15797 O O . ILE D 1 294 ? 15.763 75.476 20.323 1.00 9.93 294 ILE D O 1
ATOM 15802 N N . GLN D 1 295 ? 17.539 76.512 19.375 1.00 8.69 295 GLN D N 1
ATOM 15803 C CA . GLN D 1 295 ? 17.402 77.769 20.119 1.00 8.48 295 GLN D CA 1
ATOM 15804 C C . GLN D 1 295 ? 17.000 78.883 19.203 1.00 8.59 295 GLN D C 1
ATOM 15805 O O . GLN D 1 295 ? 17.229 78.839 17.997 1.00 10.05 295 GLN D O 1
ATOM 15811 N N A LYS D 1 296 ? 16.475 79.948 19.780 0.50 9.33 296 LYS D N 1
ATOM 15812 N N B LYS D 1 296 ? 16.433 79.936 19.774 0.50 9.34 296 LYS D N 1
ATOM 15813 C CA A LYS D 1 296 ? 16.149 81.139 19.015 0.50 9.78 296 LYS D CA 1
ATOM 15814 C CA B LYS D 1 296 ? 16.130 81.152 19.024 0.50 9.57 296 LYS D CA 1
ATOM 15815 C C A LYS D 1 296 ? 17.307 82.123 19.103 0.50 10.01 296 LYS D C 1
ATOM 15816 C C B LYS D 1 296 ? 17.329 82.091 19.089 0.50 9.89 296 LYS D C 1
ATOM 15817 O O A LYS D 1 296 ? 17.951 82.238 20.148 0.50 10.17 296 LYS D O 1
ATOM 15818 O O B LYS D 1 296 ? 18.028 82.138 20.105 0.50 9.82 296 LYS D O 1
ATOM 15829 N N . ILE D 1 297 ? 17.543 82.840 18.008 1.00 10.57 297 ILE D N 1
ATOM 15830 C CA . ILE D 1 297 ? 18.628 83.804 17.892 1.00 10.99 297 ILE D CA 1
ATOM 15831 C C . ILE D 1 297 ? 18.062 85.201 17.690 1.00 12.01 297 ILE D C 1
ATOM 15832 O O . ILE D 1 297 ? 17.103 85.408 16.938 1.00 13.74 297 ILE D O 1
ATOM 15837 N N . GLU D 1 298 ? 18.664 86.157 18.375 1.00 12.82 298 GLU D N 1
ATOM 15838 C CA . GLU D 1 298 ? 18.444 87.573 18.094 1.00 14.14 298 GLU D CA 1
ATOM 15839 C C . GLU D 1 298 ? 19.799 88.180 17.777 1.00 12.78 298 GLU D C 1
ATOM 15840 O O . GLU D 1 298 ? 20.848 87.626 18.083 1.00 14.41 298 GLU D O 1
ATOM 15846 N N . TRP D 1 299 ? 19.781 89.327 17.133 1.00 14.00 299 TRP D N 1
ATOM 15847 C CA . TRP D 1 299 ? 21.002 89.993 16.685 1.00 14.07 299 TRP D CA 1
ATOM 15848 C C . TRP D 1 299 ? 21.179 91.316 17.394 1.00 15.62 299 TRP D C 1
ATOM 15849 O O . TRP D 1 299 ? 20.203 92.071 17.555 1.00 16.55 299 TRP D O 1
ATOM 15860 N N . GLN D 1 300 ? 22.408 91.609 17.798 1.00 17.33 300 GLN D N 1
ATOM 15861 C CA . GLN D 1 300 ? 22.777 92.840 18.479 1.00 19.26 300 GLN D CA 1
ATOM 15862 C C . GLN D 1 300 ? 24.143 93.244 17.936 1.00 19.55 300 GLN D C 1
ATOM 15863 O O . GLN D 1 300 ? 25.083 92.462 18.045 1.00 17.90 300 GLN D O 1
ATOM 15869 N N . ASP D 1 301 ? 24.221 94.407 17.297 1.00 19.34 301 ASP D N 1
ATOM 15870 C CA . ASP D 1 301 ? 25.482 94.964 16.813 1.00 19.48 301 ASP D CA 1
ATOM 15871 C C . ASP D 1 301 ? 26.192 94.002 15.857 1.00 18.14 301 ASP D C 1
ATOM 15872 O O . ASP D 1 301 ? 27.424 93.908 15.853 1.00 18.43 301 ASP D O 1
ATOM 15877 N N . GLY D 1 302 ? 25.399 93.314 15.031 1.00 16.63 302 GLY D N 1
ATOM 15878 C CA . GLY D 1 302 ? 25.964 92.405 14.027 1.00 15.75 302 GLY D CA 1
ATOM 15879 C C . GLY D 1 302 ? 26.455 91.098 14.592 1.00 14.12 302 GLY D C 1
ATOM 15880 O O . GLY D 1 302 ? 27.171 90.364 13.891 1.00 14.04 302 GLY D O 1
ATOM 15881 N N . TRP D 1 303 ? 26.060 90.762 15.825 1.00 13.70 303 TRP D N 1
ATOM 15882 C CA . TRP D 1 303 ? 26.409 89.463 16.435 1.00 12.51 303 TRP D CA 1
ATOM 15883 C C . TRP D 1 303 ? 25.143 88.763 16.880 1.00 12.74 303 TRP D C 1
ATOM 15884 O O . TRP D 1 303 ? 24.228 89.408 17.423 1.00 13.97 303 TRP D O 1
ATOM 15895 N N . PRO D 1 304 ? 25.093 87.460 16.712 1.00 13.08 304 PRO D N 1
ATOM 15896 C CA . PRO D 1 304 ? 23.951 86.707 17.160 1.00 11.90 304 PRO D CA 1
ATOM 15897 C C . PRO D 1 304 ? 24.059 86.419 18.645 1.00 11.75 304 PRO D C 1
ATOM 15898 O O . PRO D 1 304 ? 25.166 86.294 19.167 1.00 12.53 304 PRO D O 1
ATOM 15902 N N A VAL D 1 305 ? 22.910 86.322 19.319 0.50 11.48 305 VAL D N 1
ATOM 15903 N N B VAL D 1 305 ? 22.894 86.236 19.280 0.50 10.66 305 VAL D N 1
ATOM 15904 C CA A VAL D 1 305 ? 22.849 85.961 20.731 0.50 11.39 305 VAL D CA 1
ATOM 15905 C CA B VAL D 1 305 ? 22.766 86.021 20.719 0.50 10.26 305 VAL D CA 1
ATOM 15906 C C A VAL D 1 305 ? 21.741 84.926 20.887 0.50 10.74 305 VAL D C 1
ATOM 15907 C C B VAL D 1 305 ? 21.687 84.968 20.950 0.50 9.81 305 VAL D C 1
ATOM 15908 O O A VAL D 1 305 ? 20.727 84.993 20.223 0.50 11.52 305 VAL D O 1
ATOM 15909 O O B VAL D 1 305 ? 20.595 85.104 20.448 0.50 10.38 305 VAL D O 1
ATOM 15916 N N . VAL D 1 306 ? 21.989 83.933 21.715 1.00 10.20 306 VAL D N 1
ATOM 15917 C CA . VAL D 1 306 ? 20.981 82.929 22.026 1.00 9.48 306 VAL D CA 1
ATOM 15918 C C . VAL D 1 306 ? 19.950 83.478 23.005 1.00 10.98 306 VAL D C 1
ATOM 15919 O O . VAL D 1 306 ? 20.269 83.889 24.125 1.00 11.56 306 VAL D O 1
ATOM 15923 N N . VAL D 1 307 ? 18.711 83.486 22.553 1.00 10.83 307 VAL D N 1
ATOM 15924 C CA . VAL D 1 307 ? 17.619 83.932 23.438 1.00 11.37 307 VAL D CA 1
ATOM 15925 C C . VAL D 1 307 ? 17.500 83.048 24.664 1.00 10.71 307 VAL D C 1
ATOM 15926 O O . VAL D 1 307 ? 17.509 81.830 24.546 1.00 11.52 307 VAL D O 1
ATOM 15930 N N . GLY D 1 308 ? 17.451 83.692 25.824 1.00 10.86 308 GLY D N 1
ATOM 15931 C CA . GLY D 1 308 ? 17.381 82.971 27.081 1.00 11.76 308 GLY D CA 1
ATOM 15932 C C . GLY D 1 308 ? 18.685 82.646 27.742 1.00 12.10 308 GLY D C 1
ATOM 15933 O O . GLY D 1 308 ? 18.703 82.105 28.846 1.00 12.85 308 GLY D O 1
ATOM 15934 N N . GLY D 1 309 ? 19.792 82.941 27.049 1.00 11.60 309 GLY D N 1
ATOM 15935 C CA . GLY D 1 309 ? 21.132 82.691 27.589 1.00 11.59 309 GLY D CA 1
ATOM 15936 C C . GLY D 1 309 ? 21.903 81.609 26.871 1.00 11.24 309 GLY D C 1
ATOM 15937 O O . GLY D 1 309 ? 21.331 80.721 26.260 1.00 10.35 309 GLY D O 1
ATOM 15938 N N . GLN D 1 310 ? 23.212 81.672 27.008 1.00 10.80 310 GLN D N 1
ATOM 15939 C CA . GLN D 1 310 ? 24.100 80.827 26.212 1.00 10.25 310 GLN D CA 1
ATOM 15940 C C . GLN D 1 310 ? 24.009 79.364 26.556 1.00 9.43 310 GLN D C 1
ATOM 15941 O O . GLN D 1 310 ? 24.422 78.514 25.764 1.00 9.31 310 GLN D O 1
ATOM 15947 N N . GLN D 1 311 ? 23.424 79.024 27.705 1.00 9.99 311 GLN D N 1
ATOM 15948 C CA . GLN D 1 311 ? 23.314 77.650 28.073 1.00 9.81 311 GLN D CA 1
ATOM 15949 C C . GLN D 1 311 ? 22.328 76.834 27.275 1.00 9.50 311 GLN D C 1
ATOM 15950 O O . GLN D 1 311 ? 22.449 75.600 27.222 1.00 9.46 311 GLN D O 1
ATOM 15956 N N . GLY D 1 312 ? 21.378 77.504 26.620 1.00 9.25 312 GLY D N 1
ATOM 15957 C CA . GLY D 1 312 ? 20.369 76.795 25.866 1.00 9.26 312 GLY D CA 1
ATOM 15958 C C . GLY D 1 312 ? 19.180 76.395 26.731 1.00 9.52 312 GLY D C 1
ATOM 15959 O O . GLY D 1 312 ? 19.347 75.938 27.850 1.00 10.31 312 GLY D O 1
ATOM 15960 N N . SER D 1 313 ? 17.970 76.585 26.191 1.00 10.93 313 SER D N 1
ATOM 15961 C CA . SER D 1 313 ? 16.752 76.415 26.942 1.00 9.46 313 SER D CA 1
ATOM 15962 C C . SER D 1 313 ? 15.929 75.270 26.407 1.00 10.74 313 SER D C 1
ATOM 15963 O O . SER D 1 313 ? 16.034 74.908 25.246 1.00 10.27 313 SER D O 1
ATOM 15966 N N . LEU D 1 314 ? 15.116 74.673 27.267 1.00 10.89 314 LEU D N 1
ATOM 15967 C CA . LEU D 1 314 ? 14.161 73.636 26.873 1.00 11.85 314 LEU D CA 1
ATOM 15968 C C . LEU D 1 314 ? 13.012 74.122 26.026 1.00 12.84 314 LEU D C 1
ATOM 15969 O O . LEU D 1 314 ? 12.621 73.463 25.040 1.00 14.70 314 LEU D O 1
ATOM 15974 N N . GLU D 1 315 ? 12.423 75.222 26.418 1.00 14.18 315 GLU D N 1
ATOM 15975 C CA . GLU D 1 315 ? 11.254 75.765 25.706 1.00 15.40 315 GLU D CA 1
ATOM 15976 C C . GLU D 1 315 ? 11.661 76.996 24.997 1.00 14.12 315 GLU D C 1
ATOM 15977 O O . GLU D 1 315 ? 12.253 77.893 25.596 1.00 16.47 315 GLU D O 1
ATOM 15983 N N . VAL D 1 316 ? 11.368 77.027 23.707 1.00 13.06 316 VAL D N 1
ATOM 15984 C CA . VAL D 1 316 ? 11.816 78.083 22.855 1.00 12.58 316 VAL D CA 1
ATOM 15985 C C . VAL D 1 316 ? 10.638 78.565 22.016 1.00 13.49 316 VAL D C 1
ATOM 15986 O O . VAL D 1 316 ? 9.850 77.757 21.540 1.00 14.26 316 VAL D O 1
ATOM 15990 N N . GLU D 1 317 ? 10.505 79.882 21.868 1.00 14.67 317 GLU D N 1
ATOM 15991 C CA . GLU D 1 317 ? 9.422 80.476 21.088 1.00 15.70 317 GLU D CA 1
ATOM 15992 C C . GLU D 1 317 ? 9.492 79.998 19.646 1.00 14.75 317 GLU D C 1
ATOM 15993 O O . GLU D 1 317 ? 10.503 80.177 18.964 1.00 14.25 317 GLU D O 1
ATOM 15999 N N . ALA D 1 318 ? 8.410 79.404 19.196 1.00 16.28 318 ALA D N 1
ATOM 16000 C CA . ALA D 1 318 ? 8.294 78.927 17.830 1.00 15.87 318 ALA D CA 1
ATOM 16001 C C . ALA D 1 318 ? 8.308 80.073 16.842 1.00 15.87 318 ALA D C 1
ATOM 16002 O O . ALA D 1 318 ? 7.914 81.214 17.168 1.00 16.47 318 ALA D O 1
ATOM 16004 N N . PRO D 1 319 ? 8.764 79.805 15.615 1.00 15.59 319 PRO D N 1
ATOM 16005 C CA . PRO D 1 319 ? 8.731 80.822 14.606 1.00 16.42 319 PRO D CA 1
ATOM 16006 C C . PRO D 1 319 ? 7.309 81.152 14.269 1.00 17.00 319 PRO D C 1
ATOM 16007 O O . PRO D 1 319 ? 6.401 80.370 14.497 1.00 15.50 319 PRO D O 1
ATOM 16011 N N . ASP D 1 320 ? 7.121 82.319 13.697 1.00 17.50 320 ASP D N 1
ATOM 16012 C CA . ASP D 1 320 ? 5.830 82.773 13.262 1.00 18.37 320 ASP D CA 1
ATOM 16013 C C . ASP D 1 320 ? 5.474 82.162 11.911 1.00 19.01 320 ASP D C 1
ATOM 16014 O O . ASP D 1 320 ? 5.489 82.850 10.850 1.00 20.02 320 ASP D O 1
ATOM 16019 N N . LEU D 1 321 ? 5.176 80.874 11.956 1.00 18.49 321 LEU D N 1
ATOM 16020 C CA . LEU D 1 321 ? 4.871 80.037 10.806 1.00 18.90 321 LEU D CA 1
ATOM 16021 C C . LEU D 1 321 ? 3.662 79.168 11.158 1.00 19.47 321 LEU D C 1
ATOM 16022 O O . LEU D 1 321 ? 3.483 78.793 12.341 1.00 19.09 321 LEU D O 1
ATOM 16027 N N . PRO D 1 322 ? 2.849 78.811 10.148 1.00 19.77 322 PRO D N 1
ATOM 16028 C CA . PRO D 1 322 ? 1.730 77.908 10.363 1.00 19.76 322 PRO D CA 1
ATOM 16029 C C . PRO D 1 322 ? 2.278 76.592 10.847 1.00 19.32 322 PRO D C 1
ATOM 16030 O O . PRO D 1 322 ? 3.329 76.166 10.399 1.00 20.08 322 PRO D O 1
ATOM 16034 N N . GLN D 1 323 ? 1.612 75.996 11.796 1.00 17.63 323 GLN D N 1
ATOM 16035 C CA . GLN D 1 323 ? 2.108 74.744 12.345 1.00 17.12 323 GLN D CA 1
ATOM 16036 C C . GLN D 1 323 ? 1.482 73.553 11.656 1.00 16.65 323 GLN D C 1
ATOM 16037 O O . GLN D 1 323 ? 0.326 73.591 11.158 1.00 18.72 323 GLN D O 1
ATOM 16043 N N A GLN D 1 324 ? 2.257 72.470 11.602 0.50 16.50 324 GLN D N 1
ATOM 16044 N N B GLN D 1 324 ? 2.270 72.493 11.560 0.50 15.71 324 GLN D N 1
ATOM 16045 C CA A GLN D 1 324 ? 1.924 71.292 10.829 0.50 16.38 324 GLN D CA 1
ATOM 16046 C CA B GLN D 1 324 ? 1.843 71.291 10.915 0.50 15.47 324 GLN D CA 1
ATOM 16047 C C A GLN D 1 324 ? 2.475 70.036 11.499 0.50 15.76 324 GLN D C 1
ATOM 16048 C C B GLN D 1 324 ? 2.458 70.116 11.625 0.50 15.13 324 GLN D C 1
ATOM 16049 O O A GLN D 1 324 ? 3.685 69.845 11.528 0.50 15.46 324 GLN D O 1
ATOM 16050 O O B GLN D 1 324 ? 3.668 70.087 11.849 0.50 13.61 324 GLN D O 1
ATOM 16061 N N . GLU D 1 325 ? 1.592 69.197 12.040 1.00 14.87 325 GLU D N 1
ATOM 16062 C CA . GLU D 1 325 ? 1.992 67.966 12.705 1.00 15.41 325 GLU D CA 1
ATOM 16063 C C . GLU D 1 325 ? 2.091 66.871 11.678 1.00 14.30 325 GLU D C 1
ATOM 16064 O O . GLU D 1 325 ? 1.539 66.973 10.571 1.00 16.26 325 GLU D O 1
ATOM 16070 N N . TRP D 1 326 ? 2.819 65.831 12.043 1.00 12.92 326 TRP D N 1
ATOM 16071 C CA . TRP D 1 326 ? 3.103 64.707 11.172 1.00 12.85 326 TRP D CA 1
ATOM 16072 C C . TRP D 1 326 ? 2.591 63.418 11.721 1.00 13.03 326 TRP D C 1
ATOM 16073 O O . TRP D 1 326 ? 2.552 63.269 12.933 1.00 13.98 326 TRP D O 1
ATOM 16084 N N . ALA D 1 327 ? 2.251 62.478 10.846 1.00 13.71 327 ALA D N 1
ATOM 16085 C CA . ALA D 1 327 ? 1.926 61.125 11.281 1.00 14.10 327 ALA D CA 1
ATOM 16086 C C . ALA D 1 327 ? 3.168 60.479 11.873 1.00 13.73 327 ALA D C 1
ATOM 16087 O O . ALA D 1 327 ? 4.279 60.715 11.402 1.00 14.16 327 ALA D O 1
ATOM 16089 N N . PRO D 1 328 ? 3.008 59.674 12.913 1.00 14.21 328 PRO D N 1
ATOM 16090 C CA . PRO D 1 328 ? 4.140 58.897 13.424 1.00 14.44 328 PRO D CA 1
ATOM 16091 C C . PRO D 1 328 ? 4.756 58.048 12.329 1.00 14.05 328 PRO D C 1
ATOM 16092 O O . PRO D 1 328 ? 4.050 57.573 11.463 1.00 15.53 328 PRO D O 1
ATOM 16096 N N . THR D 1 329 ? 6.070 57.823 12.412 1.00 13.08 329 THR D N 1
ATOM 16097 C CA . THR D 1 329 ? 6.744 56.966 11.434 1.00 12.97 329 THR D CA 1
ATOM 16098 C C . THR D 1 329 ? 6.932 55.544 11.934 1.00 12.97 329 THR D C 1
ATOM 16099 O O . THR D 1 329 ? 7.521 54.730 11.240 1.00 14.16 329 THR D O 1
ATOM 16103 N N . TYR D 1 330 ? 6.361 55.213 13.086 1.00 13.38 330 TYR D N 1
ATOM 16104 C CA . TYR D 1 330 ? 6.347 53.852 13.595 1.00 13.82 330 TYR D CA 1
ATOM 16105 C C . TYR D 1 330 ? 5.082 53.657 14.378 1.00 13.83 330 TYR D C 1
ATOM 16106 O O . TYR D 1 330 ? 4.487 54.615 14.818 1.00 13.64 330 TYR D O 1
ATOM 16115 N N . GLU D 1 331 ? 4.755 52.391 14.583 1.00 14.59 331 GLU D N 1
ATOM 16116 C CA . GLU D 1 331 ? 3.660 51.942 15.451 1.00 15.82 331 GLU D CA 1
ATOM 16117 C C . GLU D 1 331 ? 4.217 51.359 16.717 1.00 14.77 331 GLU D C 1
ATOM 16118 O O . GLU D 1 331 ? 5.215 50.653 16.686 1.00 14.47 331 GLU D O 1
ATOM 16124 N N . GLU D 1 332 ? 3.541 51.586 17.832 1.00 15.82 332 GLU D N 1
ATOM 16125 C CA . GLU D 1 332 ? 4.002 51.049 19.116 1.00 15.89 332 GLU D CA 1
ATOM 16126 C C . GLU D 1 332 ? 4.220 49.552 19.023 1.00 15.10 332 GLU D C 1
ATOM 16127 O O . GLU D 1 332 ? 5.188 49.052 19.551 1.00 17.39 332 GLU D O 1
ATOM 16133 N N . ARG D 1 333 ? 3.318 48.825 18.358 1.00 13.97 333 ARG D N 1
ATOM 16134 C CA . ARG D 1 333 ? 3.552 47.429 18.039 1.00 14.61 333 ARG D CA 1
ATOM 16135 C C . ARG D 1 333 ? 3.672 47.286 16.541 1.00 14.57 333 ARG D C 1
ATOM 16136 O O . ARG D 1 333 ? 2.704 47.519 15.799 1.00 15.60 333 ARG D O 1
ATOM 16144 N N . ASP D 1 334 ? 4.838 46.853 16.087 1.00 14.05 334 ASP D N 1
ATOM 16145 C CA . ASP D 1 334 ? 5.106 46.571 14.697 1.00 13.20 334 ASP D CA 1
ATOM 16146 C C . ASP D 1 334 ? 4.909 45.092 14.509 1.00 12.96 334 ASP D C 1
ATOM 16147 O O . ASP D 1 334 ? 5.656 44.278 15.077 1.00 13.54 334 ASP D O 1
ATOM 16152 N N . ASP D 1 335 ? 3.862 44.730 13.759 1.00 14.29 335 ASP D N 1
ATOM 16153 C CA . ASP D 1 335 ? 3.543 43.344 13.538 1.00 14.13 335 ASP D CA 1
ATOM 16154 C C . ASP D 1 335 ? 4.250 42.744 12.323 1.00 14.39 335 ASP D C 1
ATOM 16155 O O . ASP D 1 335 ? 3.923 41.617 11.897 1.00 14.40 335 ASP D O 1
ATOM 16160 N N . PHE D 1 336 ? 5.220 43.468 11.769 1.00 14.05 336 PHE D N 1
ATOM 16161 C CA . PHE D 1 336 ? 5.936 42.986 10.592 1.00 14.70 336 PHE D CA 1
ATOM 16162 C C . PHE D 1 336 ? 4.984 42.599 9.438 1.00 15.76 336 PHE D C 1
ATOM 16163 O O . PHE D 1 336 ? 5.214 41.637 8.716 1.00 18.28 336 PHE D O 1
ATOM 16171 N N . ASP D 1 337 ? 3.996 43.460 9.230 1.00 15.97 337 ASP D N 1
ATOM 16172 C CA . ASP D 1 337 ? 3.017 43.332 8.163 1.00 19.03 337 ASP D CA 1
ATOM 16173 C C . ASP D 1 337 ? 3.362 44.106 6.891 1.00 20.37 337 ASP D C 1
ATOM 16174 O O . ASP D 1 337 ? 2.671 43.965 5.895 1.00 21.95 337 ASP D O 1
ATOM 16179 N N A LYS D 1 338 ? 4.418 44.897 6.899 0.50 20.41 338 LYS D N 1
ATOM 16180 N N B LYS D 1 338 ? 4.390 44.963 6.947 0.50 20.66 338 LYS D N 1
ATOM 16181 C CA A LYS D 1 338 ? 4.784 45.661 5.718 0.50 20.93 338 LYS D CA 1
ATOM 16182 C CA B LYS D 1 338 ? 4.882 45.770 5.801 0.50 21.08 338 LYS D CA 1
ATOM 16183 C C A LYS D 1 338 ? 6.035 45.060 5.107 0.50 20.81 338 LYS D C 1
ATOM 16184 C C B LYS D 1 338 ? 6.020 45.029 5.103 0.50 21.08 338 LYS D C 1
ATOM 16185 O O A LYS D 1 338 ? 6.807 44.383 5.796 0.50 20.08 338 LYS D O 1
ATOM 16186 O O B LYS D 1 338 ? 6.748 44.269 5.748 0.50 20.49 338 LYS D O 1
ATOM 16197 N N . ASP D 1 339 ? 6.202 45.309 3.805 1.00 21.84 339 ASP D N 1
ATOM 16198 C CA . ASP D 1 339 ? 7.261 44.706 2.987 1.00 22.10 339 ASP D CA 1
ATOM 16199 C C . ASP D 1 339 ? 8.644 45.320 3.191 1.00 21.74 339 ASP D C 1
ATOM 16200 O O . ASP D 1 339 ? 9.657 44.745 2.738 1.00 23.90 339 ASP D O 1
ATOM 16205 N N . THR D 1 340 ? 8.674 46.465 3.853 1.00 19.85 340 THR D N 1
ATOM 16206 C CA . THR D 1 340 ? 9.909 47.215 4.060 1.00 18.27 340 THR D CA 1
ATOM 16207 C C . THR D 1 340 ? 10.094 47.335 5.574 1.00 15.09 340 THR D C 1
ATOM 16208 O O . THR D 1 340 ? 9.126 47.540 6.323 1.00 15.43 340 THR D O 1
ATOM 16212 N N A LEU D 1 341 ? 11.331 47.158 6.060 0.50 14.05 341 LEU D N 1
ATOM 16213 N N B LEU D 1 341 ? 11.334 47.268 6.010 0.50 13.97 341 LEU D N 1
ATOM 16214 C CA A LEU D 1 341 ? 11.630 47.394 7.490 0.50 13.05 341 LEU D CA 1
ATOM 16215 C CA B LEU D 1 341 ? 11.647 47.389 7.411 0.50 12.85 341 LEU D CA 1
ATOM 16216 C C A LEU D 1 341 ? 11.382 48.851 7.820 0.50 11.51 341 LEU D C 1
ATOM 16217 C C B LEU D 1 341 ? 11.491 48.845 7.858 0.50 11.47 341 LEU D C 1
ATOM 16218 O O A LEU D 1 341 ? 11.714 49.732 7.028 0.50 12.58 341 LEU D O 1
ATOM 16219 O O B LEU D 1 341 ? 12.024 49.723 7.178 0.50 12.21 341 LEU D O 1
ATOM 16228 N N . ASN D 1 342 ? 10.836 49.090 8.996 1.00 11.39 342 ASN D N 1
ATOM 16229 C CA . ASN D 1 342 ? 10.537 50.424 9.448 1.00 10.58 342 ASN D CA 1
ATOM 16230 C C . ASN D 1 342 ? 11.777 51.334 9.380 1.00 10.24 342 ASN D C 1
ATOM 16231 O O . ASN D 1 342 ? 12.877 50.942 9.755 1.00 10.34 342 ASN D O 1
ATOM 16236 N N . ILE D 1 343 ? 11.556 52.566 8.949 1.00 10.30 343 ILE D N 1
ATOM 16237 C CA . ILE D 1 343 ? 12.625 53.574 8.815 1.00 10.94 343 ILE D CA 1
ATOM 16238 C C . ILE D 1 343 ? 13.356 53.871 10.150 1.00 9.81 343 ILE D C 1
ATOM 16239 O O . ILE D 1 343 ? 14.479 54.393 10.135 1.00 9.83 343 ILE D O 1
ATOM 16244 N N . ASN D 1 344 ? 12.744 53.574 11.287 1.00 10.20 344 ASN D N 1
ATOM 16245 C CA . ASN D 1 344 ? 13.362 53.730 12.605 1.00 9.35 344 ASN D CA 1
ATOM 16246 C C . ASN D 1 344 ? 14.300 52.600 12.970 1.00 8.87 344 ASN D C 1
ATOM 16247 O O . ASN D 1 344 ? 14.974 52.709 13.980 1.00 10.00 344 ASN D O 1
ATOM 16252 N N . PHE D 1 345 ? 14.361 51.529 12.175 1.00 9.47 345 PHE D N 1
ATOM 16253 C CA . PHE D 1 345 ? 15.328 50.450 12.391 1.00 9.20 345 PHE D CA 1
ATOM 16254 C C . PHE D 1 345 ? 16.550 50.696 11.550 1.00 9.53 345 PHE D C 1
ATOM 16255 O O . PHE D 1 345 ? 16.442 51.052 10.378 1.00 10.09 345 PHE D O 1
ATOM 16263 N N . GLN D 1 346 ? 17.733 50.428 12.117 1.00 9.62 346 GLN D N 1
ATOM 16264 C CA . GLN D 1 346 ? 18.962 50.406 11.372 1.00 8.68 346 GLN D CA 1
ATOM 16265 C C . GLN D 1 346 ? 19.693 49.104 11.607 1.00 8.57 346 GLN D C 1
ATOM 16266 O O . GLN D 1 346 ? 19.407 48.353 12.558 1.00 9.12 346 GLN D O 1
ATOM 16272 N N . THR D 1 347 ? 20.599 48.813 10.699 1.00 8.47 347 THR D N 1
ATOM 16273 C CA . THR D 1 347 ? 21.543 47.691 10.849 1.00 8.31 347 THR D CA 1
ATOM 16274 C C . THR D 1 347 ? 22.917 48.268 11.176 1.00 7.78 347 THR D C 1
ATOM 16275 O O . THR D 1 347 ? 23.157 49.472 11.031 1.00 8.41 347 THR D O 1
ATOM 16279 N N . LEU D 1 348 ? 23.807 47.405 11.613 1.00 7.38 348 LEU D N 1
ATOM 16280 C CA . LEU D 1 348 ? 25.175 47.813 11.847 1.00 8.08 348 LEU D CA 1
ATOM 16281 C C . LEU D 1 348 ? 26.016 47.674 10.595 1.00 7.14 348 LEU D C 1
ATOM 16282 O O . LEU D 1 348 ? 26.171 46.573 10.047 1.00 7.73 348 LEU D O 1
ATOM 16287 N N . ARG D 1 349 ? 26.497 48.804 10.086 1.00 7.80 349 ARG D N 1
ATOM 16288 C CA . ARG D 1 349 ? 27.553 48.940 9.103 1.00 7.88 349 ARG D CA 1
ATOM 16289 C C . ARG D 1 349 ? 27.164 48.604 7.658 1.00 8.79 349 ARG D C 1
ATOM 16290 O O . ARG D 1 349 ? 27.618 49.330 6.741 1.00 9.46 349 ARG D O 1
ATOM 16298 N N . ILE D 1 350 ? 26.368 47.547 7.475 1.00 9.47 350 ILE D N 1
ATOM 16299 C CA . ILE D 1 350 ? 26.066 46.995 6.144 1.00 9.19 350 ILE D CA 1
ATOM 16300 C C . ILE D 1 350 ? 24.567 47.054 5.903 1.00 10.10 350 ILE D C 1
ATOM 16301 O O . ILE D 1 350 ? 23.785 47.121 6.836 1.00 10.13 350 ILE D O 1
ATOM 16306 N N . PRO D 1 351 ? 24.146 47.043 4.634 1.00 10.59 351 PRO D N 1
ATOM 16307 C CA . PRO D 1 351 ? 22.731 47.040 4.314 1.00 11.16 351 PRO D CA 1
ATOM 16308 C C . PRO D 1 351 ? 21.987 45.846 4.820 1.00 10.66 351 PRO D C 1
ATOM 16309 O O . PRO D 1 351 ? 22.527 44.750 4.965 1.00 11.45 351 PRO D O 1
ATOM 16313 N N . PHE D 1 352 ? 20.717 46.061 5.127 1.00 12.68 352 PHE D N 1
ATOM 16314 C CA . PHE D 1 352 ? 19.800 44.940 5.315 1.00 12.85 352 PHE D CA 1
ATOM 16315 C C . PHE D 1 352 ? 19.642 44.263 3.966 1.00 13.90 352 PHE D C 1
ATOM 16316 O O . PHE D 1 352 ? 19.562 44.927 2.929 1.00 17.20 352 PHE D O 1
ATOM 16324 N N . SER D 1 353 ? 19.731 42.956 3.972 1.00 13.94 353 SER D N 1
ATOM 16325 C CA . SER D 1 353 ? 19.693 42.146 2.758 1.00 13.99 353 SER D CA 1
ATOM 16326 C C . SER D 1 353 ? 19.161 40.776 3.138 1.00 12.93 353 SER D C 1
ATOM 16327 O O . SER D 1 353 ? 19.073 40.437 4.329 1.00 12.57 353 SER D O 1
ATOM 16330 N N . GLU D 1 354 ? 18.843 39.978 2.123 1.00 14.43 354 GLU D N 1
ATOM 16331 C CA . GLU D 1 354 ? 18.373 38.609 2.375 1.00 13.64 354 GLU D CA 1
ATOM 16332 C C . GLU D 1 354 ? 19.384 37.753 3.107 1.00 12.84 354 GLU D C 1
ATOM 16333 O O . GLU D 1 354 ? 19.027 36.793 3.741 1.00 14.22 354 GLU D O 1
ATOM 16339 N N . HIS D 1 355 ? 20.667 38.135 3.056 1.00 12.47 355 HIS D N 1
ATOM 16340 C CA . HIS D 1 355 ? 21.682 37.459 3.852 1.00 12.08 355 HIS D CA 1
ATOM 16341 C C . HIS D 1 355 ? 21.372 37.555 5.349 1.00 11.34 355 HIS D C 1
ATOM 16342 O O . HIS D 1 355 ? 21.584 36.617 6.093 1.00 11.94 355 HIS D O 1
ATOM 16349 N N . LEU D 1 356 ? 20.945 38.718 5.768 1.00 10.79 356 LEU D N 1
ATOM 16350 C CA . LEU D 1 356 ? 20.651 38.984 7.169 1.00 10.83 356 LEU D CA 1
ATOM 16351 C C . LEU D 1 356 ? 19.250 38.522 7.563 1.00 11.06 356 LEU D C 1
ATOM 16352 O O . LEU D 1 356 ? 19.039 38.079 8.683 1.00 10.99 356 LEU D O 1
ATOM 16357 N N . GLY D 1 357 ? 18.267 38.697 6.681 1.00 12.01 357 GLY D N 1
ATOM 16358 C CA . GLY D 1 357 ? 16.889 38.339 7.044 1.00 11.66 357 GLY D CA 1
ATOM 16359 C C . GLY D 1 357 ? 15.925 38.669 5.931 1.00 11.68 357 GLY D C 1
ATOM 16360 O O . GLY D 1 357 ? 16.317 39.091 4.854 1.00 14.53 357 GLY D O 1
ATOM 16361 N N . SER D 1 358 ? 14.638 38.465 6.242 1.00 13.00 358 SER D N 1
ATOM 16362 C CA . SER D 1 358 ? 13.595 38.484 5.221 1.00 13.33 358 SER D CA 1
ATOM 16363 C C . SER D 1 358 ? 12.249 38.771 5.817 1.00 13.50 358 SER D C 1
ATOM 16364 O O . SER D 1 358 ? 11.906 38.205 6.849 1.00 13.97 358 SER D O 1
ATOM 16367 N N . LEU D 1 359 ? 11.498 39.659 5.157 1.00 14.84 359 LEU D N 1
ATOM 16368 C CA . LEU D 1 359 ? 10.096 39.891 5.486 1.00 15.40 359 LEU D CA 1
ATOM 16369 C C . LEU D 1 359 ? 9.188 39.096 4.572 1.00 16.09 359 LEU D C 1
ATOM 16370 O O . LEU D 1 359 ? 7.962 39.082 4.775 1.00 16.88 359 LEU D O 1
ATOM 16375 N N . THR D 1 360 ? 9.768 38.424 3.593 1.00 16.67 360 THR D N 1
ATOM 16376 C CA . THR D 1 360 ? 8.970 37.651 2.649 1.00 17.74 360 THR D CA 1
ATOM 16377 C C . THR D 1 360 ? 9.027 36.143 2.831 1.00 18.20 360 THR D C 1
ATOM 16378 O O . THR D 1 360 ? 8.105 35.448 2.344 1.00 19.78 360 THR D O 1
ATOM 16382 N N . ALA D 1 361 ? 10.043 35.608 3.527 1.00 17.99 361 ALA D N 1
ATOM 16383 C CA . ALA D 1 361 ? 10.229 34.171 3.639 1.00 17.89 361 ALA D CA 1
ATOM 16384 C C . ALA D 1 361 ? 9.069 33.578 4.419 1.00 19.14 361 ALA D C 1
ATOM 16385 O O . ALA D 1 361 ? 8.583 32.503 4.089 1.00 21.01 361 ALA D O 1
ATOM 16387 N N . ARG D 1 362 ? 8.622 34.305 5.437 1.00 18.53 362 ARG D N 1
ATOM 16388 C CA . ARG D 1 362 ? 7.488 33.921 6.252 1.00 18.60 362 ARG D CA 1
ATOM 16389 C C . ARG D 1 362 ? 6.643 35.154 6.518 1.00 18.51 362 ARG D C 1
ATOM 16390 O O . ARG D 1 362 ? 6.846 35.849 7.520 1.00 17.97 362 ARG D O 1
ATOM 16398 N N . PRO D 1 363 ? 5.685 35.453 5.609 1.00 19.83 363 PRO D N 1
ATOM 16399 C CA . PRO D 1 363 ? 4.884 36.653 5.758 1.00 18.72 363 PRO D CA 1
ATOM 16400 C C . PRO D 1 363 ? 4.248 36.805 7.148 1.00 18.61 363 PRO D C 1
ATOM 16401 O O . PRO D 1 363 ? 3.794 35.822 7.742 1.00 18.26 363 PRO D O 1
ATOM 16405 N N . GLY D 1 364 ? 4.309 38.032 7.668 1.00 17.05 364 GLY D N 1
ATOM 16406 C CA . GLY D 1 364 ? 3.878 38.362 8.988 1.00 16.59 364 GLY D CA 1
ATOM 16407 C C . GLY D 1 364 ? 4.949 38.246 10.053 1.00 15.83 364 GLY D C 1
ATOM 16408 O O . GLY D 1 364 ? 4.670 38.501 11.227 1.00 15.68 364 GLY D O 1
ATOM 16409 N N . PHE D 1 365 ? 6.160 37.821 9.657 1.00 15.40 365 PHE D N 1
ATOM 16410 C CA . PHE D 1 365 ? 7.300 37.738 10.587 1.00 14.74 365 PHE D CA 1
ATOM 16411 C C . PHE D 1 365 ? 8.494 38.407 9.952 1.00 14.54 365 PHE D C 1
ATOM 16412 O O . PHE D 1 365 ? 8.618 38.494 8.746 1.00 14.37 365 PHE D O 1
ATOM 16420 N N . LEU D 1 366 ? 9.409 38.853 10.803 1.00 12.91 366 LEU D N 1
ATOM 16421 C CA . LEU D 1 366 ? 10.768 39.158 10.335 1.00 11.70 366 LEU D CA 1
ATOM 16422 C C . LEU D 1 366 ? 11.563 37.910 10.653 1.00 12.25 366 LEU D C 1
ATOM 16423 O O . LEU D 1 366 ? 11.680 37.545 11.842 1.00 13.01 366 LEU D O 1
ATOM 16428 N N . ARG D 1 367 ? 12.123 37.280 9.624 1.00 11.84 367 ARG D N 1
ATOM 16429 C CA . ARG D 1 367 ? 12.996 36.146 9.812 1.00 12.09 367 ARG D CA 1
ATOM 16430 C C . ARG D 1 367 ? 14.410 36.686 9.757 1.00 12.08 367 ARG D C 1
ATOM 16431 O O . ARG D 1 367 ? 14.778 37.324 8.787 1.00 12.56 367 ARG D O 1
ATOM 16439 N N . LEU D 1 368 ? 15.187 36.472 10.822 1.00 11.19 368 LEU D N 1
ATOM 16440 C CA . LEU D 1 368 ? 16.622 36.777 10.785 1.00 10.98 368 LEU D CA 1
ATOM 16441 C C . LEU D 1 368 ? 17.365 35.441 10.697 1.00 11.77 368 LEU D C 1
ATOM 16442 O O . LEU D 1 368 ? 17.018 34.485 11.373 1.00 12.54 368 LEU D O 1
ATOM 16447 N N . TYR D 1 369 ? 18.400 35.433 9.870 1.00 10.36 369 TYR D N 1
ATOM 16448 C CA . TYR D 1 369 ? 19.269 34.280 9.757 1.00 10.83 369 TYR D CA 1
ATOM 16449 C C . TYR D 1 369 ? 20.479 34.465 10.671 1.00 10.94 369 TYR D C 1
ATOM 16450 O O . TYR D 1 369 ? 21.148 35.512 10.610 1.00 11.72 369 TYR D O 1
ATOM 16459 N N . GLY D 1 370 ? 20.809 33.465 11.487 1.00 10.27 370 GLY D N 1
ATOM 16460 C CA . GLY D 1 370 ? 21.877 33.647 12.437 1.00 10.09 370 GLY D CA 1
ATOM 16461 C C . GLY D 1 370 ? 23.195 33.916 11.738 1.00 9.36 370 GLY D C 1
ATOM 16462 O O . GLY D 1 370 ? 23.591 33.122 10.865 1.00 10.12 370 GLY D O 1
ATOM 16463 N N . ARG D 1 371 ? 23.856 35.003 12.120 1.00 9.13 371 ARG D N 1
ATOM 16464 C CA . ARG D 1 371 ? 25.156 35.354 11.545 1.00 8.80 371 ARG D CA 1
ATOM 16465 C C . ARG D 1 371 ? 26.142 35.575 12.678 1.00 8.70 371 ARG D C 1
ATOM 16466 O O . ARG D 1 371 ? 26.199 34.776 13.612 1.00 9.04 371 ARG D O 1
ATOM 16474 N N . GLU D 1 372 ? 26.998 36.591 12.554 1.00 8.46 372 GLU D N 1
ATOM 16475 C CA . GLU D 1 372 ? 28.107 36.767 13.513 1.00 8.20 372 GLU D CA 1
ATOM 16476 C C . GLU D 1 372 ? 27.674 37.354 14.834 1.00 8.48 372 GLU D C 1
ATOM 16477 O O . GLU D 1 372 ? 26.581 37.873 14.961 1.00 8.69 372 GLU D O 1
ATOM 16483 N N . SER D 1 373 ? 28.537 37.233 15.828 1.00 8.66 373 SER D N 1
ATOM 16484 C CA . SER D 1 373 ? 28.236 37.671 17.167 1.00 8.61 373 SER D CA 1
ATOM 16485 C C . SER D 1 373 ? 28.074 39.157 17.343 1.00 8.27 373 SER D C 1
ATOM 16486 O O . SER D 1 373 ? 28.415 39.945 16.483 1.00 8.17 373 SER D O 1
ATOM 16489 N N . LEU D 1 374 ? 27.596 39.522 18.526 1.00 8.04 374 LEU D N 1
ATOM 16490 C CA . LEU D 1 374 ? 27.457 40.901 18.940 1.00 8.25 374 LEU D CA 1
ATOM 16491 C C . LEU D 1 374 ? 28.785 41.661 18.997 1.00 7.65 374 LEU D C 1
ATOM 16492 O O . LEU D 1 374 ? 28.749 42.870 19.097 1.00 8.35 374 LEU D O 1
ATOM 16497 N N . GLN D 1 375 ? 29.896 40.926 19.017 1.00 7.78 375 GLN D N 1
ATOM 16498 C CA . GLN D 1 375 ? 31.206 41.534 19.000 1.00 7.90 375 GLN D CA 1
ATOM 16499 C C . GLN D 1 375 ? 31.685 41.896 17.609 1.00 8.03 375 GLN D C 1
ATOM 16500 O O . GLN D 1 375 ? 32.688 42.595 17.450 1.00 8.28 375 GLN D O 1
ATOM 16506 N N . SER D 1 376 ? 30.987 41.472 16.565 1.00 7.63 376 SER D N 1
ATOM 16507 C CA . SER D 1 376 ? 31.530 41.579 15.229 1.00 8.03 376 SER D CA 1
ATOM 16508 C C . SER D 1 376 ? 31.263 42.930 14.584 1.00 7.77 376 SER D C 1
ATOM 16509 O O . SER D 1 376 ? 30.138 43.436 14.603 1.00 8.08 376 SER D O 1
ATOM 16512 N N . LYS D 1 377 ? 32.319 43.496 14.007 1.00 6.98 377 LYS D N 1
ATOM 16513 C CA . LYS D 1 377 ? 32.258 44.753 13.200 1.00 7.42 377 LYS D CA 1
ATOM 16514 C C . LYS D 1 377 ? 32.023 44.457 11.736 1.00 8.59 377 LYS D C 1
ATOM 16515 O O . LYS D 1 377 ? 32.293 45.300 10.897 1.00 8.50 377 LYS D O 1
ATOM 16521 N N . PHE D 1 378 ? 31.556 43.258 11.398 1.00 8.62 378 PHE D N 1
ATOM 16522 C CA . PHE D 1 378 ? 31.409 42.813 10.033 1.00 8.73 378 PHE D CA 1
ATOM 16523 C C . PHE D 1 378 ? 29.949 42.504 9.705 1.00 9.49 378 PHE D C 1
ATOM 16524 O O . PHE D 1 378 ? 29.257 43.417 9.220 1.00 9.46 378 PHE D O 1
ATOM 16532 N N . THR D 1 379 ? 29.465 41.311 10.008 1.00 9.39 379 THR D N 1
ATOM 16533 C CA . THR D 1 379 ? 28.127 40.851 9.557 1.00 8.77 379 THR D CA 1
ATOM 16534 C C . THR D 1 379 ? 27.238 40.352 10.679 1.00 9.01 379 THR D C 1
ATOM 16535 O O . THR D 1 379 ? 27.202 39.174 10.959 1.00 8.89 379 THR D O 1
ATOM 16539 N N . GLN D 1 380 ? 26.557 41.295 11.318 1.00 8.25 380 GLN D N 1
ATOM 16540 C CA . GLN D 1 380 ? 25.567 40.962 12.353 1.00 8.45 380 GLN D CA 1
ATOM 16541 C C . GLN D 1 380 ? 24.156 40.973 11.741 1.00 9.43 380 GLN D C 1
ATOM 16542 O O . GLN D 1 380 ? 23.732 41.946 11.100 1.00 9.27 380 GLN D O 1
ATOM 16548 N N . ALA D 1 381 ? 23.410 39.903 11.970 1.00 9.69 381 ALA D N 1
ATOM 16549 C CA . ALA D 1 381 ? 21.977 39.842 11.684 1.00 9.79 381 ALA D CA 1
ATOM 16550 C C . ALA D 1 381 ? 21.276 40.427 12.913 1.00 9.25 381 ALA D C 1
ATOM 16551 O O . ALA D 1 381 ? 20.826 39.687 13.822 1.00 10.18 381 ALA D O 1
ATOM 16553 N N . HIS D 1 382 ? 21.155 41.760 12.948 1.00 9.24 382 HIS D N 1
ATOM 16554 C CA . HIS D 1 382 ? 20.813 42.498 14.118 1.00 9.09 382 HIS D CA 1
ATOM 16555 C C . HIS D 1 382 ? 20.185 43.792 13.577 1.00 9.23 382 HIS D C 1
ATOM 16556 O O . HIS D 1 382 ? 20.794 44.524 12.775 1.00 10.07 382 HIS D O 1
ATOM 16563 N N . ILE D 1 383 ? 18.941 44.041 13.943 1.00 8.42 383 ILE D N 1
ATOM 16564 C CA . ILE D 1 383 ? 18.279 45.295 13.614 1.00 9.60 383 ILE D CA 1
ATOM 16565 C C . ILE D 1 383 ? 17.936 45.960 14.924 1.00 8.96 383 ILE D C 1
ATOM 16566 O O . ILE D 1 383 ? 17.619 45.294 15.901 1.00 9.62 383 ILE D O 1
ATOM 16571 N N . ALA D 1 384 ? 17.945 47.279 14.954 1.00 8.59 384 ALA D N 1
ATOM 16572 C CA . ALA D 1 384 ? 17.722 47.968 16.205 1.00 8.75 384 ALA D CA 1
ATOM 16573 C C . ALA D 1 384 ? 17.207 49.383 16.001 1.00 8.69 384 ALA D C 1
ATOM 16574 O O . ALA D 1 384 ? 17.392 49.989 14.919 1.00 8.88 384 ALA D O 1
ATOM 16576 N N . ARG D 1 385 ? 16.616 49.956 17.050 1.00 8.76 385 ARG D N 1
ATOM 16577 C CA . ARG D 1 385 ? 16.059 51.291 17.031 1.00 9.02 385 ARG D CA 1
ATOM 16578 C C . ARG D 1 385 ? 16.538 52.035 18.253 1.00 8.19 385 ARG D C 1
ATOM 16579 O O . ARG D 1 385 ? 16.877 51.427 19.250 1.00 8.72 385 ARG D O 1
ATOM 16587 N N . ARG D 1 386 ? 16.589 53.351 18.158 1.00 7.98 386 ARG D N 1
ATOM 16588 C CA . ARG D 1 386 ? 17.116 54.179 19.238 1.00 8.15 386 ARG D CA 1
ATOM 16589 C C . ARG D 1 386 ? 16.273 54.152 20.494 1.00 8.96 386 ARG D C 1
ATOM 16590 O O . ARG D 1 386 ? 15.051 54.199 20.435 1.00 9.22 386 ARG D O 1
ATOM 16598 N N . TRP D 1 387 ? 16.926 54.150 21.660 1.00 8.65 387 TRP D N 1
ATOM 16599 C CA . TRP D 1 387 ? 16.250 54.643 22.876 1.00 8.00 387 TRP D CA 1
ATOM 16600 C C . TRP D 1 387 ? 15.935 56.138 22.633 1.00 8.27 387 TRP D C 1
ATOM 16601 O O . TRP D 1 387 ? 16.842 56.900 22.365 1.00 8.70 387 TRP D O 1
ATOM 16612 N N . GLN D 1 388 ? 14.691 56.549 22.766 1.00 8.51 388 GLN D N 1
ATOM 16613 C CA . GLN D 1 388 ? 14.301 57.934 22.585 1.00 9.44 388 GLN D CA 1
ATOM 16614 C C . GLN D 1 388 ? 13.519 58.496 23.759 1.00 9.96 388 GLN D C 1
ATOM 16615 O O . GLN D 1 388 ? 13.037 59.609 23.704 1.00 10.97 388 GLN D O 1
ATOM 16621 N N . SER D 1 389 ? 13.499 57.739 24.835 1.00 10.59 389 SER D N 1
ATOM 16622 C CA . SER D 1 389 ? 12.962 58.208 26.102 1.00 11.74 389 SER D CA 1
ATOM 16623 C C . SER D 1 389 ? 13.765 57.504 27.193 1.00 10.47 389 SER D C 1
ATOM 16624 O O . SER D 1 389 ? 14.331 56.447 26.977 1.00 10.11 389 SER D O 1
ATOM 16627 N N . PHE D 1 390 ? 13.788 58.103 28.379 1.00 11.69 390 PHE D N 1
ATOM 16628 C CA . PHE D 1 390 ? 14.404 57.469 29.529 1.00 11.75 390 PHE D CA 1
ATOM 16629 C C . PHE D 1 390 ? 13.541 56.385 30.154 1.00 12.03 390 PHE D C 1
ATOM 16630 O O . PHE D 1 390 ? 14.050 55.602 30.947 1.00 12.28 390 PHE D O 1
ATOM 16638 N N A ASN D 1 391 ? 12.263 56.383 29.780 0.50 11.86 391 ASN D N 1
ATOM 16639 N N B ASN D 1 391 ? 12.287 56.291 29.749 0.50 12.59 391 ASN D N 1
ATOM 16640 C CA A ASN D 1 391 ? 11.299 55.409 30.302 0.50 10.71 391 ASN D CA 1
ATOM 16641 C CA B ASN D 1 391 ? 11.356 55.411 30.449 0.50 11.75 391 ASN D CA 1
ATOM 16642 C C A ASN D 1 391 ? 10.523 54.789 29.194 0.50 10.77 391 ASN D C 1
ATOM 16643 C C B ASN D 1 391 ? 10.444 54.768 29.383 0.50 10.94 391 ASN D C 1
ATOM 16644 O O A ASN D 1 391 ? 9.859 55.489 28.439 0.50 11.59 391 ASN D O 1
ATOM 16645 O O B ASN D 1 391 ? 9.585 55.450 28.862 0.50 12.22 391 ASN D O 1
ATOM 16654 N N . PHE D 1 392 ? 10.670 53.490 29.033 1.00 10.84 392 PHE D N 1
ATOM 16655 C CA . PHE D 1 392 ? 9.967 52.786 27.955 1.00 10.28 392 PHE D CA 1
ATOM 16656 C C . PHE D 1 392 ? 9.986 51.299 28.185 1.00 11.46 392 PHE D C 1
ATOM 16657 O O . PHE D 1 392 ? 10.782 50.782 28.972 1.00 11.34 392 PHE D O 1
ATOM 16665 N N . ASP D 1 393 ? 9.028 50.618 27.560 1.00 12.04 393 ASP D N 1
ATOM 16666 C CA . ASP D 1 393 ? 9.033 49.171 27.468 1.00 12.03 393 ASP D CA 1
ATOM 16667 C C . ASP D 1 393 ? 9.208 48.795 26.024 1.00 12.12 393 ASP D C 1
ATOM 16668 O O . ASP D 1 393 ? 8.620 49.417 25.161 1.00 13.21 393 ASP D O 1
ATOM 16673 N N . ALA D 1 394 ? 10.048 47.814 25.736 1.00 11.87 394 ALA D N 1
ATOM 16674 C CA . ALA D 1 394 ? 10.197 47.317 24.380 1.00 11.37 394 ALA D CA 1
ATOM 16675 C C . ALA D 1 394 ? 10.181 45.800 24.413 1.00 11.96 394 ALA D C 1
ATOM 16676 O O . ALA D 1 394 ? 10.463 45.195 25.411 1.00 13.42 394 ALA D O 1
ATOM 16678 N N . GLY D 1 395 ? 9.839 45.153 23.325 1.00 12.12 395 GLY D N 1
ATOM 16679 C CA . GLY D 1 395 ? 9.723 43.705 23.367 1.00 12.10 395 GLY D CA 1
ATOM 16680 C C . GLY D 1 395 ? 9.549 43.101 22.013 1.00 11.29 395 GLY D C 1
ATOM 16681 O O . GLY D 1 395 ? 9.377 43.833 20.992 1.00 12.62 395 GLY D O 1
ATOM 16682 N N . THR D 1 396 ? 9.619 41.775 22.004 1.00 11.57 396 THR D N 1
ATOM 16683 C CA . THR D 1 396 ? 9.475 40.985 20.798 1.00 11.08 396 THR D CA 1
ATOM 16684 C C . THR D 1 396 ? 9.032 39.585 21.181 1.00 11.77 396 THR D C 1
ATOM 16685 O O . THR D 1 396 ? 8.932 39.240 22.358 1.00 12.27 396 THR D O 1
ATOM 16689 N N . SER D 1 397 ? 8.766 38.780 20.173 1.00 11.85 397 SER D N 1
ATOM 16690 C CA . SER D 1 397 ? 8.702 37.357 20.391 1.00 11.51 397 SER D CA 1
ATOM 16691 C C . SER D 1 397 ? 9.515 36.676 19.322 1.00 12.33 397 SER D C 1
ATOM 16692 O O . SER D 1 397 ? 9.653 37.193 18.205 1.00 12.89 397 SER D O 1
ATOM 16695 N N . VAL D 1 398 ? 10.059 35.513 19.659 1.00 13.01 398 VAL D N 1
ATOM 16696 C CA . VAL D 1 398 ? 10.862 34.763 18.741 1.00 13.09 398 VAL D CA 1
ATOM 16697 C C . VAL D 1 398 ? 10.606 33.245 18.788 1.00 13.15 398 VAL D C 1
ATOM 16698 O O . VAL D 1 398 ? 10.369 32.665 19.858 1.00 14.17 398 VAL D O 1
ATOM 16702 N N . GLU D 1 399 ? 10.650 32.661 17.604 1.00 13.18 399 GLU D N 1
ATOM 16703 C CA . GLU D 1 399 ? 10.627 31.233 17.419 1.00 14.17 399 GLU D CA 1
ATOM 16704 C C . GLU D 1 399 ? 12.020 30.869 16.940 1.00 13.09 399 GLU D C 1
ATOM 16705 O O . GLU D 1 399 ? 12.498 31.357 15.905 1.00 13.81 399 GLU D O 1
ATOM 16711 N N . PHE D 1 400 ? 12.697 30.031 17.703 1.00 13.83 400 PHE D N 1
ATOM 16712 C CA . PHE D 1 400 ? 14.071 29.626 17.420 1.00 13.69 400 PHE D CA 1
ATOM 16713 C C . PHE D 1 400 ? 14.338 28.239 17.958 1.00 13.03 400 PHE D C 1
ATOM 16714 O O . PHE D 1 400 ? 13.906 27.901 19.065 1.00 15.20 400 PHE D O 1
ATOM 16722 N N . SER D 1 401 ? 15.003 27.419 17.160 1.00 14.18 401 SER D N 1
ATOM 16723 C CA . SER D 1 401 ? 15.288 26.034 17.500 1.00 14.89 401 SER D CA 1
ATOM 16724 C C . SER D 1 401 ? 16.777 25.741 17.496 1.00 14.84 401 SER D C 1
ATOM 16725 O O . SER D 1 401 ? 17.303 24.972 16.675 1.00 15.10 401 SER D O 1
ATOM 16728 N N . PRO D 1 402 ? 17.475 26.309 18.472 1.00 12.99 402 PRO D N 1
ATOM 16729 C CA . PRO D 1 402 ? 18.917 26.092 18.499 1.00 13.52 402 PRO D CA 1
ATOM 16730 C C . PRO D 1 402 ? 19.256 24.657 18.906 1.00 12.54 402 PRO D C 1
ATOM 16731 O O . PRO D 1 402 ? 18.545 24.030 19.656 1.00 14.24 402 PRO D O 1
ATOM 16735 N N . ASN D 1 403 ? 20.363 24.167 18.393 1.00 12.17 403 ASN D N 1
ATOM 16736 C CA . ASN D 1 403 ? 20.888 22.857 18.697 1.00 12.67 403 ASN D CA 1
ATOM 16737 C C . ASN D 1 403 ? 22.251 22.886 19.378 1.00 13.52 403 ASN D C 1
ATOM 16738 O O . ASN D 1 403 ? 22.806 21.853 19.714 1.00 13.67 403 ASN D O 1
ATOM 16743 N N . SER D 1 404 ? 22.744 24.096 19.632 1.00 12.41 404 SER D N 1
ATOM 16744 C CA . SER D 1 404 ? 24.044 24.288 20.229 1.00 11.66 404 SER D CA 1
ATOM 16745 C C . SER D 1 404 ? 24.056 25.640 20.913 1.00 10.88 404 SER D C 1
ATOM 16746 O O . SER D 1 404 ? 23.314 26.560 20.531 1.00 11.06 404 SER D O 1
ATOM 16749 N N . PHE D 1 405 ? 24.926 25.787 21.929 1.00 11.61 405 PHE D N 1
ATOM 16750 C CA . PHE D 1 405 ? 25.222 27.098 22.530 1.00 10.88 405 PHE D CA 1
ATOM 16751 C C . PHE D 1 405 ? 25.817 28.084 21.488 1.00 10.76 405 PHE D C 1
ATOM 16752 O O . PHE D 1 405 ? 25.861 29.272 21.731 1.00 10.47 405 PHE D O 1
ATOM 16760 N N . GLN D 1 406 ? 26.260 27.585 20.334 1.00 9.85 406 GLN D N 1
ATOM 16761 C CA . GLN D 1 406 ? 26.747 28.407 19.243 1.00 9.68 406 GLN D CA 1
ATOM 16762 C C . GLN D 1 406 ? 25.638 29.270 18.601 1.00 9.89 406 GLN D C 1
ATOM 16763 O O . GLN D 1 406 ? 25.972 30.175 17.832 1.00 10.86 406 GLN D O 1
ATOM 16769 N N . GLN D 1 407 ? 24.356 28.979 18.880 1.00 10.52 407 GLN D N 1
ATOM 16770 C CA . GLN D 1 407 ? 23.272 29.735 18.274 1.00 10.43 407 GLN D CA 1
ATOM 16771 C C . GLN D 1 407 ? 22.486 30.395 19.345 1.00 9.78 407 GLN D C 1
ATOM 16772 O O . GLN D 1 407 ? 22.199 29.776 20.367 1.00 11.72 407 GLN D O 1
ATOM 16778 N N . MET D 1 408 ? 22.104 31.650 19.120 1.00 10.29 408 MET D N 1
ATOM 16779 C CA . MET D 1 408 ? 21.230 32.363 20.071 1.00 10.08 408 MET D CA 1
ATOM 16780 C C . MET D 1 408 ? 20.462 33.431 19.312 1.00 9.98 408 MET D C 1
ATOM 16781 O O . MET D 1 408 ? 20.963 34.019 18.357 1.00 11.28 408 MET D O 1
ATOM 16786 N N . ALA D 1 409 ? 19.261 33.726 19.754 1.00 9.37 409 ALA D N 1
ATOM 16787 C CA . ALA D 1 409 ? 18.437 34.789 19.161 1.00 9.74 409 ALA D CA 1
ATOM 16788 C C . ALA D 1 409 ? 17.570 35.425 20.181 1.00 9.71 409 ALA D C 1
ATOM 16789 O O . ALA D 1 409 ? 16.976 34.737 21.029 1.00 10.42 409 ALA D O 1
ATOM 16791 N N . GLY D 1 410 ? 17.389 36.753 20.114 1.00 10.02 410 GLY D N 1
ATOM 16792 C CA . GLY D 1 410 ? 16.549 37.418 21.110 1.00 10.42 410 GLY D CA 1
ATOM 16793 C C . GLY D 1 410 ? 16.599 38.919 21.010 1.00 9.52 410 GLY D C 1
ATOM 16794 O O . GLY D 1 410 ? 16.768 39.489 19.945 1.00 10.44 410 GLY D O 1
ATOM 16795 N N . LEU D 1 411 ? 16.411 39.557 22.157 1.00 10.04 411 LEU D N 1
ATOM 16796 C CA . LEU D 1 411 ? 16.298 41.011 22.332 1.00 8.98 411 LEU D CA 1
ATOM 16797 C C . LEU D 1 411 ? 17.633 41.537 22.822 1.00 9.26 411 LEU D C 1
ATOM 16798 O O . LEU D 1 411 ? 18.295 40.859 23.615 1.00 9.72 411 LEU D O 1
ATOM 16803 N N . THR D 1 412 ? 17.971 42.722 22.365 1.00 9.12 412 THR D N 1
ATOM 16804 C CA . THR D 1 412 ? 19.219 43.358 22.713 1.00 9.18 412 THR D CA 1
ATOM 16805 C C . THR D 1 412 ? 18.989 44.770 23.200 1.00 8.80 412 THR D C 1
ATOM 16806 O O . THR D 1 412 ? 18.047 45.453 22.769 1.00 9.31 412 THR D O 1
ATOM 16810 N N . CYS D 1 413 ? 19.895 45.226 24.079 1.00 8.93 413 CYS D N 1
ATOM 16811 C CA . CYS D 1 413 ? 20.100 46.634 24.405 1.00 8.29 413 CYS D CA 1
ATOM 16812 C C . CYS D 1 413 ? 21.596 46.851 24.071 1.00 8.73 413 CYS D C 1
ATOM 16813 O O . CYS D 1 413 ? 22.440 46.117 24.583 1.00 10.21 413 CYS D O 1
ATOM 16816 N N . TYR D 1 414 ? 21.908 47.762 23.175 1.00 8.97 414 TYR D N 1
ATOM 16817 C CA . TYR D 1 414 ? 23.218 47.761 22.520 1.00 8.35 414 TYR D CA 1
ATOM 16818 C C . TYR D 1 414 ? 23.725 49.156 22.368 1.00 7.49 414 TYR D C 1
ATOM 16819 O O . TYR D 1 414 ? 22.998 50.023 21.876 1.00 7.76 414 TYR D O 1
ATOM 16828 N N . TYR D 1 415 ? 24.992 49.349 22.717 1.00 7.12 415 TYR D N 1
ATOM 16829 C CA . TYR D 1 415 ? 25.709 50.582 22.462 1.00 6.87 415 TYR D CA 1
ATOM 16830 C C . TYR D 1 415 ? 26.790 50.349 21.381 1.00 7.35 415 TYR D C 1
ATOM 16831 O O . TYR D 1 415 ? 26.788 50.956 20.326 1.00 7.76 415 TYR D O 1
ATOM 16840 N N . ASN D 1 416 ? 27.726 49.471 21.687 1.00 7.02 416 ASN D N 1
ATOM 16841 C CA . ASN D 1 416 ? 28.765 49.147 20.723 1.00 6.65 416 ASN D CA 1
ATOM 16842 C C . ASN D 1 416 ? 29.185 47.693 20.893 1.00 5.75 416 ASN D C 1
ATOM 16843 O O . ASN D 1 416 ? 28.527 46.967 21.637 1.00 7.03 416 ASN D O 1
ATOM 16848 N N . THR D 1 417 ? 30.192 47.253 20.166 1.00 7.07 417 THR D N 1
ATOM 16849 C CA . THR D 1 417 ? 30.503 45.810 20.119 1.00 7.76 417 THR D CA 1
ATOM 16850 C C . THR D 1 417 ? 31.018 45.239 21.419 1.00 7.65 417 THR D C 1
ATOM 16851 O O . THR D 1 417 ? 31.117 44.025 21.565 1.00 8.22 417 THR D O 1
ATOM 16855 N N . GLU D 1 418 ? 31.302 46.104 22.389 1.00 7.93 418 GLU D N 1
ATOM 16856 C CA . GLU D 1 418 ? 31.709 45.639 23.705 1.00 8.91 418 GLU D CA 1
ATOM 16857 C C . GLU D 1 418 ? 30.904 46.189 24.865 1.00 8.05 418 GLU D C 1
ATOM 16858 O O . GLU D 1 418 ? 31.321 46.087 26.024 1.00 7.96 418 GLU D O 1
ATOM 16864 N N . ASN D 1 419 ? 29.733 46.732 24.549 1.00 7.82 419 ASN D N 1
ATOM 16865 C CA . ASN D 1 419 ? 28.837 47.351 25.536 1.00 7.72 419 ASN D CA 1
ATOM 16866 C C . ASN D 1 419 ? 27.408 47.073 25.074 1.00 7.27 419 ASN D C 1
ATOM 16867 O O . ASN D 1 419 ? 26.888 47.719 24.187 1.00 7.51 419 ASN D O 1
ATOM 16872 N N . TRP D 1 420 ? 26.813 46.103 25.719 1.00 7.28 420 TRP D N 1
ATOM 16873 C CA . TRP D 1 420 ? 25.477 45.579 25.327 1.00 7.95 420 TRP D CA 1
ATOM 16874 C C . TRP D 1 420 ? 24.983 44.576 26.354 1.00 8.44 420 TRP D C 1
ATOM 16875 O O . TRP D 1 420 ? 25.740 44.108 27.209 1.00 8.31 420 TRP D O 1
ATOM 16886 N N . SER D 1 421 ? 23.713 44.182 26.189 1.00 8.14 421 SER D N 1
ATOM 16887 C CA . SER D 1 421 ? 23.147 43.086 26.918 1.00 8.02 421 SER D CA 1
ATOM 16888 C C . SER D 1 421 ? 22.189 42.395 25.954 1.00 9.13 421 SER D C 1
ATOM 16889 O O . SER D 1 421 ? 21.657 42.985 25.051 1.00 9.68 421 SER D O 1
ATOM 16892 N N . SER D 1 422 ? 21.967 41.133 26.235 1.00 9.74 422 SER D N 1
ATOM 16893 C CA . SER D 1 422 ? 21.207 40.274 25.365 1.00 9.91 422 SER D CA 1
ATOM 16894 C C . SER D 1 422 ? 20.488 39.220 26.181 1.00 9.93 422 SER D C 1
ATOM 16895 O O . SER D 1 422 ? 21.122 38.452 26.914 1.00 10.01 422 SER D O 1
ATOM 16898 N N . ILE D 1 423 ? 19.169 39.148 25.979 1.00 9.80 423 ILE D N 1
ATOM 16899 C CA . ILE D 1 423 ? 18.328 38.057 26.543 1.00 10.29 423 ILE D CA 1
ATOM 16900 C C . ILE D 1 423 ? 17.917 37.222 25.332 1.00 9.24 423 ILE D C 1
ATOM 16901 O O . ILE D 1 423 ? 17.469 37.786 24.317 1.00 10.60 423 ILE D O 1
ATOM 16906 N N . HIS D 1 424 ? 18.088 35.908 25.369 1.00 9.33 424 HIS D N 1
ATOM 16907 C CA . HIS D 1 424 ? 17.965 35.118 24.147 1.00 9.60 424 HIS D CA 1
ATOM 16908 C C . HIS D 1 424 ? 17.634 33.664 24.399 1.00 10.41 424 HIS D C 1
ATOM 16909 O O . HIS D 1 424 ? 17.816 33.128 25.483 1.00 10.59 424 HIS D O 1
ATOM 16916 N N . VAL D 1 425 ? 17.107 33.049 23.348 1.00 10.66 425 VAL D N 1
ATOM 16917 C CA . VAL D 1 425 ? 16.881 31.631 23.270 1.00 11.64 425 VAL D CA 1
ATOM 16918 C C . VAL D 1 425 ? 18.160 30.986 22.723 1.00 11.22 425 VAL D C 1
ATOM 16919 O O . VAL D 1 425 ? 18.719 31.396 21.713 1.00 10.83 425 VAL D O 1
ATOM 16923 N N . THR D 1 426 ? 18.689 30.036 23.471 1.00 10.37 426 THR D N 1
ATOM 16924 C CA . THR D 1 426 ? 19.875 29.285 23.105 1.00 10.58 426 THR D CA 1
ATOM 16925 C C . THR D 1 426 ? 19.695 27.833 23.577 1.00 10.57 426 THR D C 1
ATOM 16926 O O . THR D 1 426 ? 18.574 27.391 23.851 1.00 12.00 426 THR D O 1
ATOM 16930 N N . TRP D 1 427 ? 20.794 27.078 23.664 1.00 12.34 427 TRP D N 1
ATOM 16931 C CA . TRP D 1 427 ? 20.762 25.640 23.945 1.00 11.68 427 TRP D CA 1
ATOM 16932 C C . TRP D 1 427 ? 21.851 25.286 24.925 1.00 12.25 427 TRP D C 1
ATOM 16933 O O . TRP D 1 427 ? 22.951 25.861 24.900 1.00 12.62 427 TRP D O 1
ATOM 16944 N N . ASN D 1 428 ? 21.555 24.306 25.768 1.00 12.48 428 ASN D N 1
ATOM 16945 C CA . ASN D 1 428 ? 22.441 23.792 26.785 1.00 13.77 428 ASN D CA 1
ATOM 16946 C C . ASN D 1 428 ? 22.437 22.268 26.763 1.00 13.64 428 ASN D C 1
ATOM 16947 O O . ASN D 1 428 ? 21.396 21.643 26.508 1.00 14.49 428 ASN D O 1
ATOM 16952 N N . GLU D 1 429 ? 23.564 21.649 27.071 1.00 13.57 429 GLU D N 1
ATOM 16953 C CA . GLU D 1 429 ? 23.699 20.171 26.980 1.00 15.04 429 GLU D CA 1
ATOM 16954 C C . GLU D 1 429 ? 22.713 19.403 27.876 1.00 15.22 429 GLU D C 1
ATOM 16955 O O . GLU D 1 429 ? 22.230 18.330 27.488 1.00 19.00 429 GLU D O 1
ATOM 16961 N N . GLU D 1 430 ? 22.484 19.939 29.070 1.00 16.26 430 GLU D N 1
ATOM 16962 C CA . GLU D 1 430 ? 21.638 19.274 30.104 1.00 18.74 430 GLU D CA 1
ATOM 16963 C C . GLU D 1 430 ? 20.187 19.699 29.973 1.00 18.06 430 GLU D C 1
ATOM 16964 O O . GLU D 1 430 ? 19.266 18.861 30.154 1.00 19.69 430 GLU D O 1
ATOM 16970 N N . LYS D 1 431 ? 19.952 20.975 29.684 1.00 18.03 431 LYS D N 1
ATOM 16971 C CA . LYS D 1 431 ? 18.616 21.582 29.739 1.00 18.03 431 LYS D CA 1
ATOM 16972 C C . LYS D 1 431 ? 17.913 21.736 28.384 1.00 17.15 431 LYS D C 1
ATOM 16973 O O . LYS D 1 431 ? 16.726 22.061 28.336 1.00 18.58 431 LYS D O 1
ATOM 16979 N N . GLY D 1 432 ? 18.624 21.538 27.289 1.00 15.15 432 GLY D N 1
ATOM 16980 C CA . GLY D 1 432 ? 18.083 21.746 25.957 1.00 15.59 432 GLY D CA 1
ATOM 16981 C C . GLY D 1 432 ? 17.859 23.225 25.709 1.00 14.19 432 GLY D C 1
ATOM 16982 O O . GLY D 1 432 ? 18.711 24.053 26.072 1.00 14.86 432 GLY D O 1
ATOM 16983 N N . ARG D 1 433 ? 16.761 23.576 25.057 1.00 14.45 433 ARG D N 1
ATOM 16984 C CA . ARG D 1 433 ? 16.479 25.001 24.761 1.00 15.09 433 ARG D CA 1
ATOM 16985 C C . ARG D 1 433 ? 16.287 25.726 26.057 1.00 13.89 433 ARG D C 1
ATOM 16986 O O . ARG D 1 433 ? 15.527 25.261 26.929 1.00 14.33 433 ARG D O 1
ATOM 16994 N N . ILE D 1 434 ? 16.932 26.888 26.163 1.00 13.03 434 ILE D N 1
ATOM 16995 C CA . ILE D 1 434 ? 16.940 27.714 27.356 1.00 12.19 434 ILE D CA 1
ATOM 16996 C C . ILE D 1 434 ? 16.876 29.180 27.014 1.00 10.98 434 ILE D C 1
ATOM 16997 O O . ILE D 1 434 ? 17.349 29.605 25.948 1.00 12.92 434 ILE D O 1
ATOM 17002 N N . ILE D 1 435 ? 16.429 29.964 27.990 1.00 11.92 435 ILE D N 1
ATOM 17003 C CA . ILE D 1 435 ? 16.629 31.415 28.014 1.00 12.29 435 ILE D CA 1
ATOM 17004 C C . ILE D 1 435 ? 17.880 31.712 28.827 1.00 11.45 435 ILE D C 1
ATOM 17005 O O . ILE D 1 435 ? 18.039 31.207 29.941 1.00 11.86 435 ILE D O 1
ATOM 17010 N N . ASP D 1 436 ? 18.738 32.555 28.270 1.00 11.52 436 ASP D N 1
ATOM 17011 C CA . ASP D 1 436 ? 19.969 32.993 28.932 1.00 11.24 436 ASP D CA 1
ATOM 17012 C C . ASP D 1 436 ? 20.194 34.477 28.701 1.00 10.32 436 ASP D C 1
ATOM 17013 O O . ASP D 1 436 ? 19.485 35.115 27.937 1.00 11.07 436 ASP D O 1
ATOM 17018 N N . LEU D 1 437 ? 21.148 35.006 29.439 1.00 11.07 437 LEU D N 1
ATOM 17019 C CA . LEU D 1 437 ? 21.434 36.415 29.476 1.00 11.05 437 LEU D CA 1
ATOM 17020 C C . LEU D 1 437 ? 22.957 36.595 29.418 1.00 11.20 437 LEU D C 1
ATOM 17021 O O . LEU D 1 437 ? 23.700 35.971 30.159 1.00 11.05 437 LEU D O 1
ATOM 17026 N N . VAL D 1 438 ? 23.412 37.440 28.505 1.00 9.62 438 VAL D N 1
ATOM 17027 C CA . VAL D 1 438 ? 24.833 37.828 28.435 1.00 9.52 438 VAL D CA 1
ATOM 17028 C C . VAL D 1 438 ? 24.965 39.335 28.425 1.00 8.28 438 VAL D C 1
ATOM 17029 O O . VAL D 1 438 ? 24.173 40.016 27.797 1.00 9.33 438 VAL D O 1
ATOM 17033 N N . THR D 1 439 ? 25.994 39.845 29.105 1.00 9.85 439 THR D N 1
ATOM 17034 C CA . THR D 1 439 ? 26.281 41.266 29.129 1.00 10.08 439 THR D CA 1
ATOM 17035 C C . THR D 1 439 ? 27.736 41.508 28.756 1.00 9.96 439 THR D C 1
ATOM 17036 O O . THR D 1 439 ? 28.606 40.684 28.988 1.00 9.56 439 THR D O 1
ATOM 17040 N N . ALA D 1 440 ? 27.945 42.658 28.132 1.00 9.03 440 ALA D N 1
ATOM 17041 C CA . ALA D 1 440 ? 29.263 43.145 27.781 1.00 8.48 440 ALA D CA 1
ATOM 17042 C C . ALA D 1 440 ? 29.417 44.552 28.359 1.00 8.61 440 ALA D C 1
ATOM 17043 O O . ALA D 1 440 ? 28.584 45.416 28.093 1.00 8.31 440 ALA D O 1
ATOM 17045 N N . ASP D 1 441 ? 30.508 44.788 29.086 1.00 8.15 441 ASP D N 1
ATOM 17046 C CA . ASP D 1 441 ? 30.727 45.990 29.877 1.00 8.80 441 ASP D CA 1
ATOM 17047 C C . ASP D 1 441 ? 32.172 46.415 29.606 1.00 8.62 441 ASP D C 1
ATOM 17048 O O . ASP D 1 441 ? 33.103 45.867 30.205 1.00 9.00 441 ASP D O 1
ATOM 17053 N N . ASN D 1 442 ? 32.396 47.322 28.655 1.00 8.06 442 ASN D N 1
ATOM 17054 C CA . ASN D 1 442 ? 33.742 47.744 28.241 1.00 8.25 442 ASN D CA 1
ATOM 17055 C C . ASN D 1 442 ? 34.639 46.525 28.114 1.00 9.11 442 ASN D C 1
ATOM 17056 O O . ASN D 1 442 ? 35.775 46.496 28.539 1.00 10.69 442 ASN D O 1
ATOM 17061 N N . GLY D 1 443 ? 34.141 45.553 27.378 1.00 8.90 443 GLY D N 1
ATOM 17062 C CA . GLY D 1 443 ? 34.916 44.382 27.026 1.00 10.20 443 GLY D CA 1
ATOM 17063 C C . GLY D 1 443 ? 35.017 43.271 28.052 1.00 9.94 443 GLY D C 1
ATOM 17064 O O . GLY D 1 443 ? 35.759 42.324 27.868 1.00 11.07 443 GLY D O 1
ATOM 17065 N N . THR D 1 444 ? 34.354 43.447 29.186 1.00 9.26 444 THR D N 1
ATOM 17066 C CA . THR D 1 444 ? 34.203 42.378 30.181 1.00 9.50 444 THR D CA 1
ATOM 17067 C C . THR D 1 444 ? 32.840 41.695 29.958 1.00 9.74 444 THR D C 1
ATOM 17068 O O . THR D 1 444 ? 31.808 42.368 29.984 1.00 10.27 444 THR D O 1
ATOM 17072 N N . PHE D 1 445 ? 32.860 40.397 29.690 1.00 10.01 445 PHE D N 1
ATOM 17073 C CA . PHE D 1 445 ? 31.640 39.636 29.347 1.00 10.12 445 PHE D CA 1
ATOM 17074 C C . PHE D 1 445 ? 31.219 38.865 30.559 1.00 12.05 445 PHE D C 1
ATOM 17075 O O . PHE D 1 445 ? 32.045 38.162 31.177 1.00 13.00 445 PHE D O 1
ATOM 17083 N N . SER D 1 446 ? 29.928 38.928 30.869 1.00 10.94 446 SER D N 1
ATOM 17084 C CA . SER D 1 446 ? 29.349 38.232 32.012 1.00 11.28 446 SER D CA 1
ATOM 17085 C C . SER D 1 446 ? 28.103 37.466 31.617 1.00 11.15 446 SER D C 1
ATOM 17086 O O . SER D 1 446 ? 27.393 37.818 30.688 1.00 11.82 446 SER D O 1
ATOM 17089 N N . MET D 1 447 ? 27.857 36.412 32.389 1.00 11.06 447 MET D N 1
ATOM 17090 C CA . MET D 1 447 ? 26.671 35.547 32.227 1.00 11.63 447 MET D CA 1
ATOM 17091 C C . MET D 1 447 ? 26.000 35.361 33.590 1.00 12.75 447 MET D C 1
ATOM 17092 O O . MET D 1 447 ? 26.280 34.399 34.323 1.00 13.14 447 MET D O 1
ATOM 17097 N N . PRO D 1 448 ? 25.190 36.346 33.990 1.00 14.46 448 PRO D N 1
ATOM 17098 C CA . PRO D 1 448 ? 24.615 36.342 35.345 1.00 16.59 448 PRO D CA 1
ATOM 17099 C C . PRO D 1 448 ? 23.570 35.272 35.644 1.00 16.56 448 PRO D C 1
ATOM 17100 O O . PRO D 1 448 ? 23.266 35.013 36.830 1.00 20.10 448 PRO D O 1
ATOM 17104 N N . LEU D 1 449 ? 23.038 34.602 34.629 1.00 17.35 449 LEU D N 1
ATOM 17105 C CA . LEU D 1 449 ? 22.091 33.510 34.880 1.00 17.83 449 LEU D CA 1
ATOM 17106 C C . LEU D 1 449 ? 22.772 32.156 34.859 1.00 17.20 449 LEU D C 1
ATOM 17107 O O . LEU D 1 449 ? 22.096 31.149 34.844 1.00 17.44 449 LEU D O 1
ATOM 17112 N N . ALA D 1 450 ? 24.104 32.120 34.852 1.00 16.51 450 ALA D N 1
ATOM 17113 C CA . ALA D 1 450 ? 24.801 30.881 34.722 1.00 16.27 450 ALA D CA 1
ATOM 17114 C C . ALA D 1 450 ? 24.338 29.910 35.807 1.00 16.33 450 ALA D C 1
ATOM 17115 O O . ALA D 1 450 ? 24.354 30.264 36.969 1.00 17.26 450 ALA D O 1
ATOM 17117 N N . GLY D 1 451 ? 23.933 28.719 35.410 1.00 17.33 451 GLY D N 1
ATOM 17118 C CA . GLY D 1 451 ? 23.438 27.746 36.377 1.00 17.67 451 GLY D CA 1
ATOM 17119 C C . GLY D 1 451 ? 21.953 27.888 36.668 1.00 18.02 451 GLY D C 1
ATOM 17120 O O . GLY D 1 451 ? 21.384 26.987 37.278 1.00 20.86 451 GLY D O 1
ATOM 17121 N N . ALA D 1 452 ? 21.325 28.982 36.266 1.00 16.95 452 ALA D N 1
ATOM 17122 C CA . ALA D 1 452 ? 19.922 29.286 36.538 1.00 17.94 452 ALA D CA 1
ATOM 17123 C C . ALA D 1 452 ? 19.185 29.653 35.261 1.00 17.10 452 ALA D C 1
ATOM 17124 O O . ALA D 1 452 ? 18.222 30.409 35.260 1.00 18.35 452 ALA D O 1
ATOM 17126 N N . GLU D 1 453 ? 19.664 29.100 34.156 1.00 15.64 453 GLU D N 1
ATOM 17127 C CA . GLU D 1 453 ? 19.047 29.335 32.846 1.00 15.94 453 GLU D CA 1
ATOM 17128 C C . GLU D 1 453 ? 17.629 28.770 32.843 1.00 15.58 453 GLU D C 1
ATOM 17129 O O . GLU D 1 453 ? 17.327 27.760 33.560 1.00 17.62 453 GLU D O 1
ATOM 17135 N N A ILE D 1 454 ? 16.733 29.404 32.080 0.50 14.78 454 ILE D N 1
ATOM 17136 N N B ILE D 1 454 ? 16.735 29.372 32.078 0.50 14.90 454 ILE D N 1
ATOM 17137 C CA A ILE D 1 454 ? 15.305 28.994 32.058 0.50 15.13 454 ILE D CA 1
ATOM 17138 C CA B ILE D 1 454 ? 15.317 28.998 32.180 0.50 15.25 454 ILE D CA 1
ATOM 17139 C C A ILE D 1 454 ? 15.076 27.954 30.993 0.50 15.20 454 ILE D C 1
ATOM 17140 C C B ILE D 1 454 ? 14.989 28.018 31.056 0.50 15.07 454 ILE D C 1
ATOM 17141 O O A ILE D 1 454 ? 15.217 28.238 29.816 0.50 14.66 454 ILE D O 1
ATOM 17142 O O B ILE D 1 454 ? 15.008 28.406 29.898 0.50 14.09 454 ILE D O 1
ATOM 17151 N N . PRO D 1 455 ? 14.692 26.731 31.385 1.00 15.12 455 PRO D N 1
ATOM 17152 C CA . PRO D 1 455 ? 14.339 25.770 30.361 1.00 15.94 455 PRO D CA 1
ATOM 17153 C C . PRO D 1 455 ? 13.070 26.172 29.611 1.00 15.53 455 PRO D C 1
ATOM 17154 O O . PRO D 1 455 ? 12.084 26.591 30.220 1.00 17.70 455 PRO D O 1
ATOM 17158 N N . ILE D 1 456 ? 13.104 26.009 28.299 1.00 16.78 456 ILE D N 1
ATOM 17159 C CA . ILE D 1 456 ? 11.931 26.261 27.463 1.00 17.25 456 ILE D CA 1
ATOM 17160 C C . ILE D 1 456 ? 11.319 24.899 27.129 1.00 19.01 456 ILE D C 1
ATOM 17161 O O . ILE D 1 456 ? 11.996 24.049 26.541 1.00 19.43 456 ILE D O 1
ATOM 17166 N N . PRO D 1 457 ? 10.042 24.695 27.502 1.00 21.22 457 PRO D N 1
ATOM 17167 C CA . PRO D 1 457 ? 9.339 23.486 27.135 1.00 22.29 457 PRO D CA 1
ATOM 17168 C C . PRO D 1 457 ? 9.302 23.244 25.619 1.00 22.96 457 PRO D C 1
ATOM 17169 O O . PRO D 1 457 ? 9.139 24.178 24.858 1.00 22.84 457 PRO D O 1
ATOM 17173 N N . ASP D 1 458 ? 9.430 21.990 25.175 1.00 25.04 458 ASP D N 1
ATOM 17174 C CA . ASP D 1 458 ? 9.333 21.640 23.743 1.00 25.65 458 ASP D CA 1
ATOM 17175 C C . ASP D 1 458 ? 8.026 22.121 23.120 1.00 25.94 458 ASP D C 1
ATOM 17176 O O . ASP D 1 458 ? 7.988 22.481 21.931 1.00 26.47 458 ASP D O 1
ATOM 17181 N N . GLU D 1 459 ? 6.967 22.140 23.919 1.00 25.16 459 GLU D N 1
ATOM 17182 C CA . GLU D 1 459 ? 5.674 22.635 23.449 1.00 25.18 459 GLU D CA 1
ATOM 17183 C C . GLU D 1 459 ? 5.572 24.153 23.312 1.00 24.19 459 GLU D C 1
ATOM 17184 O O . GLU D 1 459 ? 4.637 24.633 22.698 1.00 24.29 459 GLU D O 1
ATOM 17190 N N . VAL D 1 460 ? 6.493 24.908 23.922 1.00 22.41 460 VAL D N 1
ATOM 17191 C CA . VAL D 1 460 ? 6.528 26.362 23.750 1.00 21.96 460 VAL D CA 1
ATOM 17192 C C . VAL D 1 460 ? 7.357 26.676 22.505 1.00 21.56 460 VAL D C 1
ATOM 17193 O O . VAL D 1 460 ? 8.591 26.536 22.524 1.00 24.26 460 VAL D O 1
ATOM 17197 N N . LYS D 1 461 ? 6.690 27.094 21.444 1.00 21.16 461 LYS D N 1
ATOM 17198 C CA . LYS D 1 461 ? 7.356 27.446 20.180 1.00 22.41 461 LYS D CA 1
ATOM 17199 C C . LYS D 1 461 ? 7.791 28.920 20.152 1.00 21.09 461 LYS D C 1
ATOM 17200 O O . LYS D 1 461 ? 8.793 29.232 19.540 1.00 21.94 461 LYS D O 1
ATOM 17206 N N . THR D 1 462 ? 7.072 29.788 20.851 1.00 18.39 462 THR D N 1
ATOM 17207 C CA . THR D 1 462 ? 7.269 31.241 20.784 1.00 17.63 462 THR D CA 1
ATOM 17208 C C . THR D 1 462 ? 7.616 31.730 22.166 1.00 15.27 462 THR D C 1
ATOM 17209 O O . THR D 1 462 ? 6.879 31.477 23.131 1.00 15.63 462 THR D O 1
ATOM 17213 N N . VAL D 1 463 ? 8.740 32.452 22.299 1.00 14.64 463 VAL D N 1
ATOM 17214 C CA . VAL D 1 463 ? 9.152 33.005 23.544 1.00 13.76 463 VAL D CA 1
ATOM 17215 C C . VAL D 1 463 ? 9.082 34.520 23.362 1.00 12.86 463 VAL D C 1
ATOM 17216 O O . VAL D 1 463 ? 9.681 35.081 22.424 1.00 13.61 463 VAL D O 1
ATOM 17220 N N . HIS D 1 464 ? 8.425 35.192 24.295 1.00 12.53 464 HIS D N 1
ATOM 17221 C CA . HIS D 1 464 ? 8.302 36.658 24.297 1.00 12.10 464 HIS D CA 1
ATOM 17222 C C . HIS D 1 464 ? 9.364 37.237 25.241 1.00 12.27 464 HIS D C 1
ATOM 17223 O O . HIS D 1 464 ? 9.590 36.708 26.304 1.00 11.93 464 HIS D O 1
ATOM 17230 N N . PHE D 1 465 ? 10.047 38.295 24.823 1.00 12.36 465 PHE D N 1
ATOM 17231 C CA . PHE D 1 465 ? 10.988 39.009 25.662 1.00 11.83 465 PHE D CA 1
ATOM 17232 C C . PHE D 1 465 ? 10.565 40.457 25.757 1.00 11.21 465 PHE D C 1
ATOM 17233 O O . PHE D 1 465 ? 10.028 41.039 24.803 1.00 11.89 465 PHE D O 1
ATOM 17241 N N . LYS D 1 466 ? 10.804 41.053 26.911 1.00 11.76 466 LYS D N 1
ATOM 17242 C CA . LYS D 1 466 ? 10.489 42.459 27.171 1.00 12.88 466 LYS D CA 1
ATOM 17243 C C . LYS D 1 466 ? 11.656 43.079 27.902 1.00 13.28 466 LYS D C 1
ATOM 17244 O O . LYS D 1 466 ? 12.316 42.409 28.659 1.00 14.62 466 LYS D O 1
ATOM 17250 N N . VAL D 1 467 ? 11.931 44.340 27.624 1.00 11.27 467 VAL D N 1
ATOM 17251 C CA . VAL D 1 467 ? 12.831 45.113 28.434 1.00 10.21 467 VAL D CA 1
ATOM 17252 C C . VAL D 1 467 ? 12.067 46.304 28.951 1.00 10.53 467 VAL D C 1
ATOM 17253 O O . VAL D 1 467 ? 11.295 46.952 28.224 1.00 12.31 467 VAL D O 1
ATOM 17257 N N . SER D 1 468 ? 12.242 46.584 30.238 1.00 11.80 468 SER D N 1
ATOM 17258 C CA . SER D 1 468 ? 11.619 47.718 30.887 1.00 11.56 468 SER D CA 1
ATOM 17259 C C . SER D 1 468 ? 12.721 48.657 31.337 1.00 11.62 468 SER D C 1
ATOM 17260 O O . SER D 1 468 ? 13.462 48.355 32.288 1.00 12.10 468 SER D O 1
ATOM 17263 N N . VAL D 1 469 ? 12.816 49.781 30.626 1.00 10.19 469 VAL D N 1
ATOM 17264 C CA . VAL D 1 469 ? 13.836 50.795 30.929 1.00 10.55 469 VAL D CA 1
ATOM 17265 C C . VAL D 1 469 ? 13.223 51.867 31.809 1.00 10.63 469 VAL D C 1
ATOM 17266 O O . VAL D 1 469 ? 12.180 52.470 31.441 1.00 11.20 469 VAL D O 1
ATOM 17270 N N . ARG D 1 470 ? 13.834 52.107 32.959 1.00 11.27 470 ARG D N 1
ATOM 17271 C CA . ARG D 1 470 ? 13.322 53.058 33.961 1.00 11.56 470 ARG D CA 1
ATOM 17272 C C . ARG D 1 470 ? 14.484 53.901 34.424 1.00 11.82 470 ARG D C 1
ATOM 17273 O O . ARG D 1 470 ? 15.051 53.705 35.491 1.00 11.76 470 ARG D O 1
ATOM 17281 N N . GLY D 1 471 ? 14.865 54.861 33.596 1.00 11.82 471 GLY D N 1
ATOM 17282 C CA . GLY D 1 471 ? 15.962 55.761 33.974 1.00 10.53 471 GLY D CA 1
ATOM 17283 C C . GLY D 1 471 ? 17.244 54.997 34.140 1.00 10.43 471 GLY D C 1
ATOM 17284 O O . GLY D 1 471 ? 17.747 54.416 33.182 1.00 11.09 471 GLY D O 1
ATOM 17285 N N . ARG D 1 472 ? 17.805 55.024 35.332 1.00 10.77 472 ARG D N 1
ATOM 17286 C CA . ARG D 1 472 ? 19.098 54.437 35.589 1.00 11.07 472 ARG D CA 1
ATOM 17287 C C . ARG D 1 472 ? 19.166 52.948 35.522 1.00 10.94 472 ARG D C 1
ATOM 17288 O O . ARG D 1 472 ? 20.240 52.388 35.419 1.00 11.90 472 ARG D O 1
ATOM 17296 N N . ILE D 1 473 ? 18.011 52.281 35.601 1.00 11.59 473 ILE D N 1
ATOM 17297 C CA . ILE D 1 473 ? 17.939 50.806 35.657 1.00 12.84 473 ILE D CA 1
ATOM 17298 C C . ILE D 1 473 ? 17.104 50.266 34.510 1.00 11.96 473 ILE D C 1
ATOM 17299 O O . ILE D 1 473 ? 16.149 50.915 34.083 1.00 12.86 473 ILE D O 1
ATOM 17304 N N . TYR D 1 474 ? 17.453 49.085 34.028 1.00 10.60 474 TYR D N 1
ATOM 17305 C CA . TYR D 1 474 ? 16.532 48.341 33.198 1.00 10.99 474 TYR D CA 1
ATOM 17306 C C . TYR D 1 474 ? 16.516 46.869 33.556 1.00 11.22 474 TYR D C 1
ATOM 17307 O O . TYR D 1 474 ? 17.438 46.361 34.181 1.00 12.21 474 TYR D O 1
ATOM 17316 N N . GLN D 1 475 ? 15.421 46.187 33.202 1.00 11.56 475 GLN D N 1
ATOM 17317 C CA . GLN D 1 475 ? 15.268 44.764 33.498 1.00 11.88 475 GLN D CA 1
ATOM 17318 C C . GLN D 1 475 ? 14.643 44.071 32.327 1.00 11.19 475 GLN D C 1
ATOM 17319 O O . GLN D 1 475 ? 13.831 44.630 31.588 1.00 12.58 475 GLN D O 1
ATOM 17325 N N . TYR D 1 476 ? 15.007 42.805 32.189 1.00 11.72 476 TYR D N 1
ATOM 17326 C CA . TYR D 1 476 ? 14.443 41.947 31.187 1.00 11.30 476 TYR D CA 1
ATOM 17327 C C . TYR D 1 476 ? 13.436 41.017 31.801 1.00 11.84 476 TYR D C 1
ATOM 17328 O O . TYR D 1 476 ? 13.587 40.603 32.967 1.00 12.81 476 TYR D O 1
ATOM 17337 N N . ALA D 1 477 ? 12.429 40.684 30.995 1.00 11.36 477 ALA D N 1
ATOM 17338 C CA . ALA D 1 477 ? 11.437 39.676 31.323 1.00 10.97 477 ALA D CA 1
ATOM 17339 C C . ALA D 1 477 ? 11.137 38.780 30.138 1.00 12.04 477 ALA D C 1
ATOM 17340 O O . ALA D 1 477 ? 11.382 39.110 28.990 1.00 12.30 477 ALA D O 1
ATOM 17342 N N . TYR D 1 478 ? 10.558 37.626 30.455 1.00 12.79 478 TYR D N 1
ATOM 17343 C CA . TYR D 1 478 ? 10.159 36.703 29.416 1.00 12.66 478 TYR D CA 1
ATOM 17344 C C . TYR D 1 478 ? 8.748 36.173 29.674 1.00 12.77 478 TYR D C 1
ATOM 17345 O O . TYR D 1 478 ? 8.211 36.255 30.809 1.00 13.82 478 TYR D O 1
ATOM 17354 N N . SER D 1 479 ? 8.152 35.628 28.629 1.00 12.47 479 SER D N 1
ATOM 17355 C CA . SER D 1 479 ? 6.835 35.009 28.762 1.00 13.46 479 SER D CA 1
ATOM 17356 C C . SER D 1 479 ? 6.703 33.882 27.782 1.00 14.30 479 SER D C 1
ATOM 17357 O O . SER D 1 479 ? 7.152 33.981 26.647 1.00 14.96 479 SER D O 1
ATOM 17360 N N . PHE D 1 480 ? 5.996 32.814 28.202 1.00 14.70 480 PHE D N 1
ATOM 17361 C CA . PHE D 1 480 ? 5.689 31.699 27.326 1.00 17.00 480 PHE D CA 1
ATOM 17362 C C . PHE D 1 480 ? 4.257 31.762 26.810 1.00 17.67 480 PHE D C 1
ATOM 17363 O O . PHE D 1 480 ? 3.886 30.915 26.013 1.00 20.00 480 PHE D O 1
ATOM 17371 N N . ASP D 1 481 ? 3.486 32.771 27.195 1.00 19.35 481 ASP D N 1
ATOM 17372 C CA . ASP D 1 481 ? 2.131 32.920 26.657 1.00 20.03 481 ASP D CA 1
ATOM 17373 C C . ASP D 1 481 ? 1.827 34.301 26.084 1.00 20.87 481 ASP D C 1
ATOM 17374 O O . ASP D 1 481 ? 0.736 34.493 25.523 1.00 23.52 481 ASP D O 1
ATOM 17379 N N . GLY D 1 482 ? 2.749 35.267 26.203 1.00 20.48 482 GLY D N 1
ATOM 17380 C CA . GLY D 1 482 ? 2.507 36.609 25.718 1.00 20.39 482 GLY D CA 1
ATOM 17381 C C . GLY D 1 482 ? 1.734 37.489 26.661 1.00 20.92 482 GLY D C 1
ATOM 17382 O O . GLY D 1 482 ? 1.563 38.693 26.406 1.00 20.83 482 GLY D O 1
ATOM 17383 N N . GLU D 1 483 ? 1.303 36.928 27.784 1.00 20.94 483 GLU D N 1
ATOM 17384 C CA . GLU D 1 483 ? 0.498 37.693 28.735 1.00 21.00 483 GLU D CA 1
ATOM 17385 C C . GLU D 1 483 ? 1.148 37.919 30.111 1.00 20.24 483 GLU D C 1
ATOM 17386 O O . GLU D 1 483 ? 1.237 39.052 30.585 1.00 23.14 483 GLU D O 1
ATOM 17392 N N . THR D 1 484 ? 1.567 36.822 30.731 1.00 19.14 484 THR D N 1
ATOM 17393 C CA . THR D 1 484 ? 2.196 36.803 32.024 1.00 18.61 484 THR D CA 1
ATOM 17394 C C . THR D 1 484 ? 3.712 36.831 31.794 1.00 17.90 484 THR D C 1
ATOM 17395 O O . THR D 1 484 ? 4.226 35.913 31.175 1.00 17.80 484 THR D O 1
ATOM 17399 N N . PHE D 1 485 ? 4.390 37.823 32.357 1.00 17.46 485 PHE D N 1
ATOM 17400 C CA . PHE D 1 485 ? 5.840 37.991 32.204 1.00 16.13 485 PHE D CA 1
ATOM 17401 C C . PHE D 1 485 ? 6.534 37.803 33.535 1.00 17.31 485 PHE D C 1
ATOM 17402 O O . PHE D 1 485 ? 5.999 38.162 34.598 1.00 20.00 485 PHE D O 1
ATOM 17410 N N . HIS D 1 486 ? 7.673 37.145 33.465 1.00 15.95 486 HIS D N 1
ATOM 17411 C CA . HIS D 1 486 ? 8.533 36.866 34.586 1.00 15.68 486 HIS D CA 1
ATOM 17412 C C . HIS D 1 486 ? 9.807 37.667 34.441 1.00 14.62 486 HIS D C 1
ATOM 17413 O O . HIS D 1 486 ? 10.534 37.517 33.444 1.00 16.08 486 HIS D O 1
ATOM 17420 N N . THR D 1 487 ? 10.099 38.510 35.419 1.00 15.44 487 THR D N 1
ATOM 17421 C CA . THR D 1 487 ? 11.288 39.353 35.336 1.00 16.06 487 THR D CA 1
ATOM 17422 C C . THR D 1 487 ? 12.513 38.632 35.850 1.00 17.01 487 THR D C 1
ATOM 17423 O O . THR D 1 487 ? 12.499 38.057 36.944 1.00 18.46 487 THR D O 1
ATOM 17427 N N . LEU D 1 488 ? 13.602 38.665 35.073 1.00 17.74 488 LEU D N 1
ATOM 17428 C CA . LEU D 1 488 ? 14.855 38.067 35.547 1.00 18.40 488 LEU D CA 1
ATOM 17429 C C . LEU D 1 488 ? 15.352 38.926 36.669 1.00 20.04 488 LEU D C 1
ATOM 17430 O O . LEU D 1 488 ? 15.300 40.179 36.592 1.00 19.22 488 LEU D O 1
ATOM 17435 N N . PRO D 1 489 ? 15.835 38.278 37.740 1.00 22.14 489 PRO D N 1
ATOM 17436 C CA . PRO D 1 489 ? 16.132 39.085 38.897 1.00 22.28 489 PRO D CA 1
ATOM 17437 C C . PRO D 1 489 ? 17.560 39.661 38.858 1.00 21.67 489 PRO D C 1
ATOM 17438 O O . PRO D 1 489 ? 18.461 39.214 39.569 1.00 23.86 489 PRO D O 1
ATOM 17442 N N . ILE D 1 490 ? 17.713 40.659 38.015 1.00 20.39 490 ILE D N 1
ATOM 17443 C CA . ILE D 1 490 ? 18.962 41.414 37.827 1.00 20.12 490 ILE D CA 1
ATOM 17444 C C . ILE D 1 490 ? 18.573 42.828 37.395 1.00 17.69 490 ILE D C 1
ATOM 17445 O O . ILE D 1 490 ? 17.694 42.998 36.566 1.00 18.70 490 ILE D O 1
ATOM 17450 N N . GLU D 1 491 ? 19.148 43.846 38.017 1.00 15.94 491 GLU D N 1
ATOM 17451 C CA . GLU D 1 491 ? 18.916 45.225 37.622 1.00 15.94 491 GLU D CA 1
ATOM 17452 C C . GLU D 1 491 ? 20.110 45.644 36.789 1.00 15.23 491 GLU D C 1
ATOM 17453 O O . GLU D 1 491 ? 21.203 45.678 37.307 1.00 18.73 491 GLU D O 1
ATOM 17459 N N . LEU D 1 492 ? 19.901 45.911 35.518 1.00 11.92 492 LEU D N 1
ATOM 17460 C CA . LEU D 1 492 ? 20.992 46.276 34.646 1.00 11.83 492 LEU D CA 1
ATOM 17461 C C . LEU D 1 492 ? 21.139 47.789 34.582 1.00 10.88 492 LEU D C 1
ATOM 17462 O O . LEU D 1 492 ? 20.201 48.537 34.667 1.00 11.40 492 LEU D O 1
ATOM 17467 N N . PRO D 1 493 ? 22.385 48.277 34.437 1.00 10.43 493 PRO D N 1
ATOM 17468 C CA . PRO D 1 493 ? 22.635 49.720 34.458 1.00 10.70 493 PRO D CA 1
ATOM 17469 C C . PRO D 1 493 ? 22.434 50.377 33.105 1.00 10.85 493 PRO D C 1
ATOM 17470 O O . PRO D 1 493 ? 23.279 50.238 32.195 1.00 10.92 493 PRO D O 1
ATOM 17474 N N . SER D 1 494 ? 21.389 51.179 32.983 1.00 9.50 494 SER D N 1
ATOM 17475 C CA . SER D 1 494 ? 21.178 51.972 31.772 1.00 10.10 494 SER D CA 1
ATOM 17476 C C . SER D 1 494 ? 22.325 52.917 31.505 1.00 9.33 494 SER D C 1
ATOM 17477 O O . SER D 1 494 ? 22.643 53.235 30.356 1.00 9.84 494 SER D O 1
ATOM 17480 N N . TRP D 1 495 ? 22.881 53.446 32.587 1.00 9.40 495 TRP D N 1
ATOM 17481 C CA . TRP D 1 495 ? 23.950 54.428 32.492 1.00 9.10 495 TRP D CA 1
ATOM 17482 C C . TRP D 1 495 ? 25.218 53.878 31.855 1.00 8.80 495 TRP D C 1
ATOM 17483 O O . TRP D 1 495 ? 26.065 54.674 31.408 1.00 9.48 495 TRP D O 1
ATOM 17494 N N . LYS D 1 496 ? 25.398 52.548 31.808 1.00 8.58 496 LYS D N 1
ATOM 17495 C CA . LYS D 1 496 ? 26.554 52.010 31.124 1.00 9.51 496 LYS D CA 1
ATOM 17496 C C . LYS D 1 496 ? 26.390 51.943 29.618 1.00 8.52 496 LYS D C 1
ATOM 17497 O O . LYS D 1 496 ? 27.375 51.752 28.899 1.00 9.99 496 LYS D O 1
ATOM 17503 N N . LEU D 1 497 ? 25.178 52.077 29.104 1.00 8.98 497 LEU D N 1
ATOM 17504 C CA . LEU D 1 497 ? 24.937 52.141 27.662 1.00 8.49 497 LEU D CA 1
ATOM 17505 C C . LEU D 1 497 ? 24.897 53.589 27.257 1.00 8.18 497 LEU D C 1
ATOM 17506 O O . LEU D 1 497 ? 23.913 54.078 26.737 1.00 8.81 497 LEU D O 1
ATOM 17511 N N . SER D 1 498 ? 26.031 54.290 27.440 1.00 8.09 498 SER D N 1
ATOM 17512 C CA . SER D 1 498 ? 26.023 55.736 27.271 1.00 8.17 498 SER D CA 1
ATOM 17513 C C . SER D 1 498 ? 27.378 56.226 26.749 1.00 7.21 498 SER D C 1
ATOM 17514 O O . SER D 1 498 ? 28.405 55.593 26.945 1.00 8.47 498 SER D O 1
ATOM 17517 N N . ASP D 1 499 ? 27.343 57.380 26.103 1.00 7.17 499 ASP D N 1
ATOM 17518 C CA . ASP D 1 499 ? 28.502 58.027 25.593 1.00 7.63 499 ASP D CA 1
ATOM 17519 C C . ASP D 1 499 ? 29.536 58.214 26.682 1.00 7.59 499 ASP D C 1
ATOM 17520 O O . ASP D 1 499 ? 30.732 58.182 26.413 1.00 9.64 499 ASP D O 1
ATOM 17525 N N . ASP D 1 500 ? 29.065 58.480 27.907 1.00 7.85 500 ASP D N 1
ATOM 17526 C CA . ASP D 1 500 ? 29.937 58.894 29.004 1.00 7.91 500 ASP D CA 1
ATOM 17527 C C . ASP D 1 500 ? 30.626 57.724 29.691 1.00 9.48 500 ASP D C 1
ATOM 17528 O O . ASP D 1 500 ? 31.587 57.918 30.397 1.00 10.81 500 ASP D O 1
ATOM 17533 N N . TYR D 1 501 ? 30.104 56.514 29.483 1.00 8.13 501 TYR D N 1
ATOM 17534 C CA . TYR D 1 501 ? 30.664 55.320 30.104 1.00 7.88 501 TYR D CA 1
ATOM 17535 C C . TYR D 1 501 ? 31.649 54.571 29.223 1.00 8.34 501 TYR D C 1
ATOM 17536 O O . TYR D 1 501 ? 32.614 53.987 29.728 1.00 9.10 501 TYR D O 1
ATOM 17545 N N . VAL D 1 502 ? 31.334 54.457 27.926 1.00 8.68 502 VAL D N 1
ATOM 17546 C CA . VAL D 1 502 ? 32.065 53.534 27.086 1.00 8.87 502 VAL D CA 1
ATOM 17547 C C . VAL D 1 502 ? 33.516 53.991 26.942 1.00 9.02 502 VAL D C 1
ATOM 17548 O O . VAL D 1 502 ? 33.836 55.181 26.905 1.00 11.21 502 VAL D O 1
ATOM 17552 N N . ARG D 1 503 ? 34.410 53.023 26.862 1.00 8.53 503 ARG D N 1
ATOM 17553 C CA . ARG D 1 503 ? 35.823 53.324 26.665 1.00 8.95 503 ARG D CA 1
ATOM 17554 C C . ARG D 1 503 ? 36.162 53.439 25.168 1.00 9.75 503 ARG D C 1
ATOM 17555 O O . ARG D 1 503 ? 35.426 53.017 24.295 1.00 10.73 503 ARG D O 1
ATOM 17563 N N . GLY D 1 504 ? 37.328 53.985 24.912 1.00 12.14 504 GLY D N 1
ATOM 17564 C CA . GLY D 1 504 ? 37.826 54.082 23.583 1.00 14.53 504 GLY D CA 1
ATOM 17565 C C . GLY D 1 504 ? 37.691 55.493 23.061 1.00 14.66 504 GLY D C 1
ATOM 17566 O O . GLY D 1 504 ? 37.090 56.373 23.639 1.00 15.93 504 GLY D O 1
ATOM 17567 N N . GLY D 1 505 ? 38.237 55.694 21.887 1.00 15.89 505 GLY D N 1
ATOM 17568 C CA . GLY D 1 505 ? 38.218 57.034 21.266 1.00 15.31 505 GLY D CA 1
ATOM 17569 C C . GLY D 1 505 ? 36.909 57.506 20.709 1.00 12.52 505 GLY D C 1
ATOM 17570 O O . GLY D 1 505 ? 36.678 58.678 20.530 1.00 12.49 505 GLY D O 1
ATOM 17571 N N . GLY D 1 506 ? 36.005 56.559 20.484 1.00 10.42 506 GLY D N 1
ATOM 17572 C CA . GLY D 1 506 ? 34.760 56.841 19.829 1.00 8.58 506 GLY D CA 1
ATOM 17573 C C . GLY D 1 506 ? 33.565 56.568 20.709 1.00 8.36 506 GLY D C 1
ATOM 17574 O O . GLY D 1 506 ? 33.340 55.449 21.143 1.00 8.71 506 GLY D O 1
ATOM 17575 N N . PHE D 1 507 ? 32.861 57.640 21.058 1.00 7.29 507 PHE D N 1
ATOM 17576 C CA . PHE D 1 507 ? 31.814 57.601 22.081 1.00 7.42 507 PHE D CA 1
ATOM 17577 C C . PHE D 1 507 ? 30.620 58.456 21.626 1.00 7.22 507 PHE D C 1
ATOM 17578 O O . PHE D 1 507 ? 30.106 59.290 22.390 1.00 7.77 507 PHE D O 1
ATOM 17586 N N . PHE D 1 508 ? 30.164 58.199 20.392 1.00 6.96 508 PHE D N 1
ATOM 17587 C CA . PHE D 1 508 ? 29.406 59.184 19.617 1.00 6.91 508 PHE D CA 1
ATOM 17588 C C . PHE D 1 508 ? 28.022 58.808 19.181 1.00 7.47 508 PHE D C 1
ATOM 17589 O O . PHE D 1 508 ? 27.374 59.516 18.441 1.00 7.76 508 PHE D O 1
ATOM 17597 N N . THR D 1 509 ? 27.536 57.699 19.692 1.00 7.82 509 THR D N 1
ATOM 17598 C CA . THR D 1 509 ? 26.221 57.192 19.294 1.00 7.51 509 THR D CA 1
ATOM 17599 C C . THR D 1 509 ? 25.135 57.327 20.373 1.00 7.39 509 THR D C 1
ATOM 17600 O O . THR D 1 509 ? 24.620 58.437 20.574 1.00 7.87 509 THR D O 1
ATOM 17604 N N . GLY D 1 510 ? 24.754 56.235 20.997 1.00 8.02 510 GLY D N 1
ATOM 17605 C CA . GLY D 1 510 ? 23.642 56.232 21.930 1.00 8.66 510 GLY D CA 1
ATOM 17606 C C . GLY D 1 510 ? 23.127 54.827 22.043 1.00 8.57 510 GLY D C 1
ATOM 17607 O O . GLY D 1 510 ? 23.454 53.932 21.246 1.00 8.01 510 GLY D O 1
ATOM 17608 N N . ALA D 1 511 ? 22.293 54.581 23.040 1.00 7.97 511 ALA D N 1
ATOM 17609 C CA . ALA D 1 511 ? 21.697 53.230 23.232 1.00 8.12 511 ALA D CA 1
ATOM 17610 C C . ALA D 1 511 ? 20.607 52.938 22.223 1.00 7.79 511 ALA D C 1
ATOM 17611 O O . ALA D 1 511 ? 19.813 53.822 21.875 1.00 7.18 511 ALA D O 1
ATOM 17613 N N . PHE D 1 512 ? 20.602 51.680 21.793 1.00 7.78 512 PHE D N 1
ATOM 17614 C CA . PHE D 1 512 ? 19.587 51.133 20.943 1.00 8.30 512 PHE D CA 1
ATOM 17615 C C . PHE D 1 512 ? 18.967 49.923 21.642 1.00 7.94 512 PHE D C 1
ATOM 17616 O O . PHE D 1 512 ? 19.545 49.298 22.553 1.00 8.25 512 PHE D O 1
ATOM 17624 N N . VAL D 1 513 ? 17.801 49.556 21.156 1.00 7.89 513 VAL D N 1
ATOM 17625 C CA . VAL D 1 513 ? 17.119 48.326 21.533 1.00 8.27 513 VAL D CA 1
ATOM 17626 C C . VAL D 1 513 ? 16.780 47.598 20.255 1.00 8.16 513 VAL D C 1
ATOM 17627 O O . VAL D 1 513 ? 16.306 48.199 19.287 1.00 9.02 513 VAL D O 1
ATOM 17631 N N . GLY D 1 514 ? 17.090 46.327 20.227 1.00 9.06 514 GLY D N 1
ATOM 17632 C CA . GLY D 1 514 ? 16.957 45.576 18.994 1.00 9.91 514 GLY D CA 1
ATOM 17633 C C . GLY D 1 514 ? 16.727 44.096 19.128 1.00 9.21 514 GLY D C 1
ATOM 17634 O O . GLY D 1 514 ? 16.398 43.583 20.213 1.00 10.05 514 GLY D O 1
ATOM 17635 N N . ILE D 1 515 ? 16.766 43.419 17.982 1.00 9.03 515 ILE D N 1
ATOM 17636 C CA . ILE D 1 515 ? 16.629 41.965 17.891 1.00 10.06 515 ILE D CA 1
ATOM 17637 C C . ILE D 1 515 ? 17.682 41.383 16.968 1.00 8.65 515 ILE D C 1
ATOM 17638 O O . ILE D 1 515 ? 18.112 42.045 15.997 1.00 9.58 515 ILE D O 1
ATOM 17643 N N . ASN D 1 516 ? 18.170 40.209 17.327 1.00 9.42 516 ASN D N 1
ATOM 17644 C CA . ASN D 1 516 ? 19.257 39.594 16.589 1.00 8.97 516 ASN D CA 1
ATOM 17645 C C . ASN D 1 516 ? 19.177 38.068 16.557 1.00 8.92 516 ASN D C 1
ATOM 17646 O O . ASN D 1 516 ? 18.431 37.420 17.309 1.00 10.62 516 ASN D O 1
ATOM 17651 N N . ALA D 1 517 ? 19.981 37.508 15.681 1.00 9.47 517 ALA D N 1
ATOM 17652 C CA . ALA D 1 517 ? 20.186 36.068 15.610 1.00 9.97 517 ALA D CA 1
ATOM 17653 C C . ALA D 1 517 ? 21.657 35.840 15.328 1.00 9.21 517 ALA D C 1
ATOM 17654 O O . ALA D 1 517 ? 22.240 36.439 14.414 1.00 9.13 517 ALA D O 1
ATOM 17656 N N . ILE D 1 518 ? 22.246 34.936 16.095 1.00 9.83 518 ILE D N 1
ATOM 17657 C CA . ILE D 1 518 ? 23.650 34.560 16.004 1.00 10.00 518 ILE D CA 1
ATOM 17658 C C . ILE D 1 518 ? 23.712 33.068 15.724 1.00 10.28 518 ILE D C 1
ATOM 17659 O O . ILE D 1 518 ? 23.045 32.299 16.411 1.00 9.47 518 ILE D O 1
ATOM 17664 N N . ASP D 1 519 ? 24.561 32.676 14.804 1.00 9.37 519 ASP D N 1
ATOM 17665 C CA . ASP D 1 519 ? 24.827 31.241 14.554 1.00 10.11 519 ASP D CA 1
ATOM 17666 C C . ASP D 1 519 ? 26.282 31.115 14.134 1.00 9.65 519 ASP D C 1
ATOM 17667 O O . ASP D 1 519 ? 26.689 31.354 13.000 1.00 10.23 519 ASP D O 1
ATOM 17672 N N . ILE D 1 520 ? 27.101 30.838 15.150 1.00 9.42 520 ILE D N 1
ATOM 17673 C CA . ILE D 1 520 ? 28.530 30.724 14.964 1.00 9.41 520 ILE D CA 1
ATOM 17674 C C . ILE D 1 520 ? 28.861 29.492 14.135 1.00 9.61 520 ILE D C 1
ATOM 17675 O O . ILE D 1 520 ? 29.846 29.483 13.369 1.00 10.00 520 ILE D O 1
ATOM 17680 N N . THR D 1 521 ? 28.044 28.456 14.228 1.00 9.38 521 THR D N 1
ATOM 17681 C CA . THR D 1 521 ? 28.347 27.208 13.519 1.00 9.64 521 THR D CA 1
ATOM 17682 C C . THR D 1 521 ? 28.481 27.453 12.030 1.00 10.12 521 THR D C 1
ATOM 17683 O O . THR D 1 521 ? 29.343 26.871 11.369 1.00 11.54 521 THR D O 1
ATOM 17687 N N . GLY D 1 522 ? 27.607 28.290 11.492 1.00 10.91 522 GLY D N 1
ATOM 17688 C CA . GLY D 1 522 ? 27.592 28.673 10.083 1.00 10.38 522 GLY D CA 1
ATOM 17689 C C . GLY D 1 522 ? 26.314 28.247 9.364 1.00 11.09 522 GLY D C 1
ATOM 17690 O O . GLY D 1 522 ? 26.176 28.517 8.204 1.00 12.34 522 GLY D O 1
ATOM 17691 N N . THR D 1 523 ? 25.362 27.655 10.090 1.00 12.03 523 THR D N 1
ATOM 17692 C CA . THR D 1 523 ? 24.146 27.089 9.500 1.00 11.90 523 THR D CA 1
ATOM 17693 C C . THR D 1 523 ? 23.016 28.110 9.282 1.00 11.90 523 THR D C 1
ATOM 17694 O O . THR D 1 523 ? 21.940 27.739 8.839 1.00 12.55 523 THR D O 1
ATOM 17698 N N . ALA D 1 524 ? 23.231 29.380 9.600 1.00 11.98 524 ALA D N 1
ATOM 17699 C CA . ALA D 1 524 ? 22.232 30.408 9.299 1.00 12.62 524 ALA D CA 1
ATOM 17700 C C . ALA D 1 524 ? 20.860 30.066 9.863 1.00 12.52 524 ALA D C 1
ATOM 17701 O O . ALA D 1 524 ? 19.843 30.311 9.206 1.00 13.09 524 ALA D O 1
ATOM 17703 N N A LEU D 1 525 ? 20.816 29.520 11.070 0.50 12.17 525 LEU D N 1
ATOM 17704 N N B LEU D 1 525 ? 20.825 29.529 11.074 0.50 11.91 525 LEU D N 1
ATOM 17705 C CA A LEU D 1 525 ? 19.537 29.120 11.645 0.50 12.86 525 LEU D CA 1
ATOM 17706 C CA B LEU D 1 525 ? 19.575 29.087 11.691 0.50 12.41 525 LEU D CA 1
ATOM 17707 C C A LEU D 1 525 ? 18.580 30.285 11.694 0.50 12.67 525 LEU D C 1
ATOM 17708 C C B LEU D 1 525 ? 18.576 30.242 11.778 0.50 12.44 525 LEU D C 1
ATOM 17709 O O A LEU D 1 525 ? 18.948 31.389 12.085 0.50 12.81 525 LEU D O 1
ATOM 17710 O O B LEU D 1 525 ? 18.918 31.303 12.297 0.50 12.61 525 LEU D O 1
ATOM 17719 N N . PRO D 1 526 ? 17.333 30.059 11.268 1.00 12.88 526 PRO D N 1
ATOM 17720 C CA . PRO D 1 526 ? 16.357 31.146 11.244 1.00 12.47 526 PRO D CA 1
ATOM 17721 C C . PRO D 1 526 ? 15.681 31.413 12.576 1.00 12.88 526 PRO D C 1
ATOM 17722 O O . PRO D 1 526 ? 15.300 30.494 13.254 1.00 14.13 526 PRO D O 1
ATOM 17726 N N . ALA D 1 527 ? 15.494 32.695 12.903 1.00 11.67 527 ALA D N 1
ATOM 17727 C CA . ALA D 1 527 ? 14.750 33.132 14.074 1.00 12.19 527 ALA D CA 1
ATOM 17728 C C . ALA D 1 527 ? 13.618 33.964 13.525 1.00 12.26 527 ALA D C 1
ATOM 17729 O O . ALA D 1 527 ? 13.843 34.935 12.791 1.00 13.03 527 ALA D O 1
ATOM 17731 N N . ASP D 1 528 ? 12.396 33.592 13.906 1.00 12.43 528 ASP D N 1
ATOM 17732 C CA . ASP D 1 528 ? 11.209 34.271 13.405 1.00 12.25 528 ASP D CA 1
ATOM 17733 C C . ASP D 1 528 ? 10.627 35.143 14.474 1.00 11.97 528 ASP D C 1
ATOM 17734 O O . ASP D 1 528 ? 10.149 34.639 15.508 1.00 12.90 528 ASP D O 1
ATOM 17739 N N . PHE D 1 529 ? 10.609 36.454 14.203 1.00 11.52 529 PHE D N 1
ATOM 17740 C CA . PHE D 1 529 ? 10.109 37.462 15.148 1.00 11.85 529 PHE D CA 1
ATOM 17741 C C . PHE D 1 529 ? 8.752 37.949 14.651 1.00 13.06 529 PHE D C 1
ATOM 17742 O O . PHE D 1 529 ? 8.612 38.490 13.557 1.00 12.53 529 PHE D O 1
ATOM 17750 N N . ASP D 1 530 ? 7.741 37.732 15.475 1.00 12.57 530 ASP D N 1
ATOM 17751 C CA . ASP D 1 530 ? 6.363 38.069 15.108 1.00 12.73 530 ASP D CA 1
ATOM 17752 C C . ASP D 1 530 ? 6.087 39.558 15.221 1.00 12.08 530 ASP D C 1
ATOM 17753 O O . ASP D 1 530 ? 5.221 40.114 14.532 1.00 14.13 530 ASP D O 1
ATOM 17758 N N . TYR D 1 531 ? 6.777 40.246 16.115 1.00 12.24 531 TYR D N 1
ATOM 17759 C CA . TYR D 1 531 ? 6.488 41.669 16.350 1.00 11.78 531 TYR D CA 1
ATOM 17760 C C . TYR D 1 531 ? 7.685 42.354 17.025 1.00 11.34 531 TYR D C 1
ATOM 17761 O O . TYR D 1 531 ? 8.552 41.682 17.589 1.00 12.14 531 TYR D O 1
ATOM 17770 N N . PHE D 1 532 ? 7.659 43.674 17.028 1.00 11.40 532 PHE D N 1
ATOM 17771 C CA . PHE D 1 532 ? 8.616 44.455 17.790 1.00 11.29 532 PHE D CA 1
ATOM 17772 C C . PHE D 1 532 ? 7.841 45.605 18.325 1.00 11.07 532 PHE D C 1
ATOM 17773 O O . PHE D 1 532 ? 7.257 46.385 17.586 1.00 12.60 532 PHE D O 1
ATOM 17781 N N A THR D 1 533 ? 7.894 45.743 19.639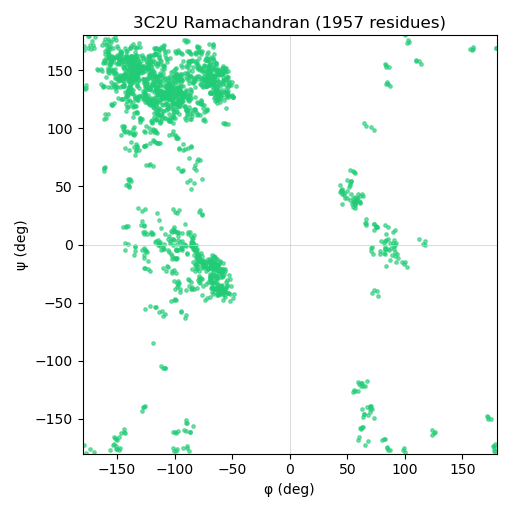 0.50 12.05 533 THR D N 1
ATOM 17782 N N B THR D 1 533 ? 7.795 45.700 19.645 0.50 11.66 533 THR D N 1
ATOM 17783 C CA A THR D 1 533 ? 7.127 46.713 20.385 0.50 11.70 533 THR D CA 1
ATOM 17784 C CA B THR D 1 533 ? 7.094 46.773 20.325 0.50 11.80 533 THR D CA 1
ATOM 17785 C C A THR D 1 533 ? 8.065 47.721 21.060 0.50 12.00 533 THR D C 1
ATOM 17786 C C B THR D 1 533 ? 8.076 47.731 20.993 0.50 12.00 533 THR D C 1
ATOM 17787 O O A THR D 1 533 ? 9.070 47.347 21.632 0.50 11.55 533 THR D O 1
ATOM 17788 O O B THR D 1 533 ? 9.110 47.334 21.494 0.50 11.72 533 THR D O 1
ATOM 17795 N N . TYR D 1 534 ? 7.708 48.998 20.964 1.00 11.96 534 TYR D N 1
ATOM 17796 C CA . TYR D 1 534 ? 8.452 50.068 21.588 1.00 11.99 534 TYR D CA 1
ATOM 17797 C C . TYR D 1 534 ? 7.399 51.042 22.085 1.00 12.16 534 TYR D C 1
ATOM 17798 O O . TYR D 1 534 ? 6.734 51.691 21.292 1.00 13.04 534 TYR D O 1
ATOM 17807 N N . LYS D 1 535 ? 7.277 51.174 23.405 1.00 13.85 535 LYS D N 1
ATOM 17808 C CA . LYS D 1 535 ? 6.252 52.008 24.031 1.00 14.73 535 LYS D CA 1
ATOM 17809 C C . LYS D 1 535 ? 6.868 52.967 25.059 1.00 13.33 535 LYS D C 1
ATOM 17810 O O . LYS D 1 535 ? 7.300 52.531 26.113 1.00 13.49 535 LYS D O 1
ATOM 17816 N N . GLU D 1 536 ? 6.928 54.251 24.745 1.00 14.04 536 GLU D N 1
ATOM 17817 C CA . GLU D 1 536 ? 7.429 55.235 25.694 1.00 14.60 536 GLU D CA 1
ATOM 17818 C C . GLU D 1 536 ? 6.444 55.514 26.832 1.00 15.73 536 GLU D C 1
ATOM 17819 O O . GLU D 1 536 ? 5.224 55.600 26.590 1.00 18.04 536 GLU D O 1
ATOM 17825 N N . LEU D 1 537 ? 6.949 55.589 28.060 1.00 16.74 537 LEU D N 1
ATOM 17826 C CA . LEU D 1 537 ? 6.093 55.686 29.274 1.00 17.93 537 LEU D CA 1
ATOM 17827 C C . LEU D 1 537 ? 6.246 57.026 29.963 1.00 21.48 537 LEU D C 1
ATOM 17828 O O . LEU D 1 537 ? 6.885 57.926 29.437 1.00 24.40 537 LEU D O 1
#

Solvent-accessible surface area: 70896 Å² total; per-residue (Å²): 148,53,0,85,11,0,21,4,72,0,1,0,0,9,1,4,11,17,78,14,50,82,44,0,22,0,0,0,0,0,4,2,0,5,36,0,0,2,0,14,21,0,71,1,0,15,30,33,39,13,33,8,20,6,0,59,62,76,119,32,5,48,1,70,4,0,24,20,2,0,0,0,19,6,4,9,5,14,88,17,109,45,64,10,6,0,1,0,0,10,0,22,12,15,85,31,9,1,34,3,3,42,0,49,5,0,20,5,134,87,12,160,16,128,25,49,160,24,35,99,20,11,3,1,2,3,9,2,5,9,15,43,16,91,82,51,110,11,29,1,0,5,0,13,8,1,4,10,56,72,67,27,37,30,40,0,0,4,6,22,46,5,18,71,101,108,99,106,22,58,78,166,36,73,57,11,15,118,16,16,50,7,7,54,2,22,1,0,14,11,40,93,22,88,122,40,26,1,0,0,0,0,0,4,9,18,52,4,22,1,0,0,0,0,0,51,6,171,63,9,94,15,128,20,104,57,1,102,79,80,11,6,0,7,0,8,68,86,28,121,24,74,0,1,6,0,0,8,0,4,11,10,75,3,68,91,38,36,42,0,0,0,0,0,0,0,46,36,6,99,42,44,96,55,44,8,17,10,24,10,78,98,40,10,23,0,1,1,0,10,0,0,0,0,0,22,4,88,65,104,137,21,19,1,44,5,57,59,28,68,38,1,29,71,101,8,100,13,8,101,23,118,78,82,141,49,80,114,45,71,122,93,112,20,64,6,104,102,107,97,38,27,56,20,17,2,4,3,2,26,36,63,50,123,90,1,1,4,16,86,55,71,108,29,33,0,50,0,46,2,51,13,0,0,21,1,72,10,29,4,1,1,0,0,6,8,1,36,19,43,39,3,45,0,3,0,1,1,30,6,80,7,91,6,5,1,1,5,0,0,0,0,0,1,2,6,10,37,2,3,2,1,0,1,1,5,66,20,69,162,84,24,43,4,0,4,0,1,19,6,39,30,27,89,29,44,16,61,16,46,64,61,12,39,72,10,46,140,152,21,147,35,1,27,1,65,0,26,0,121,16,64,71,6,54,0,8,24,0,59,95,31,155,76,67,91,77,5,124,43,117,10,37,0,60,51,6,0,5,42,53,13,138,54,20,6,55,24,0,0,1,0,0,0,0,3,0,2,6,14,9,42,85,25,29,54,0,9,0,49,18,6,34,4,111,37,140,160,138,56,0,87,11,0,21,4,78,0,1,0,0,9,1,4,11,16,80,14,47,80,36,0,22,0,0,0,0,0,4,1,0,4,35,0,0,3,0,14,21,0,72,0,0,15,28,34,38,13,22,9,21,6,0,58,60,74,95,28,4,40,1,64,5,0,28,19,2,0,0,0,21,6,4,8,5,15,86,17,104,47,76,10,9,0,1,0,0,9,0,22,12,17,83,30,9,1,36,3,4,43,0,46,4,0,26,5,133,91,14,158,15,129,27,47,143,36,36,96,19,11,3,0,2,3,9,3,6,9,14,43,14,88,80,53,108,13,26,1,0,5,0,15,8,1,4,9,57,74,70,27,36,28,44,0,0,4,5,24,45,7,17,76,98,105,98,103,23,58,76,163,34,70,59,12,14,119,17,15,50,8,7,54,1,24,2,0,15,11,38,94,21,92,112,36,24,1,0,0,0,0,0,4,10,18,49,4,22,1,0,0,0,0,0,41,7,162,67,10,94,17,128,19,91,65,1,106,78,77,12,6,0,7,0,8,68,86,28,123,24,72,0,2,6,0,0,10,0,5,10,9,75,3,68,88,40,39,39,0,0,0,0,0,0,0,47,39,6,93,43,44,98,55,42,8,18,11,26,11,78,99,41,10,20,0,1,1,0,9,0,0,0,0,0,20,3,97,71,114,126,24,19,0,52,5,58,59,30,68,37,1,30,70,102,10,101,15,7,92,16,114,77,83,129,71,78,117,44,73,115,85,112,30,54,7,111,148,112,108,33,38,57,19,18,3,4,3,2,24,35,63,50,122,91,2,1,2,10,78,54,66,107,17,33,0,53,0,47,1,50,12,0,0,18,1,65,10,28,4,1,1,1,0,7,9,2,37,24,43,55,0,22,2,6,0,1,1,27,7,81,7,91,6,5,1,2,5,0,0,0,0,0,0,1,6,5,36,2,3,1,1,0,1,1,6,69,12,86,158,73,23,38,2,0,4,0,1,18,6,40,31,26,88,29,44,16,62,14,50,64,56,8,37,72,9,60,135,158,21,136,41,1,25,1,68,0,28,0,108,15,63,70,6,53,0,8,27,0,63,100,36,150,74,67,92,77,4,123,45,114,11,37,0,62,53,6,0,4,41,53,13,140,52,20,5,56,23,0,0,1,0,0,0,0,4,0,2,6,13,8,46,88,24,30,57,0,10,0,50,16,6,28,4,92,78,111,150,55,0,90,11,0,21,4,76,0,1,1,0,8,1,3,10,17,80,14,51,80,41,0,22,0,0,0,0,0,3,1,0,4,37,0,0,2,0,16,20,0,68,0,0,16,32,34,36,13,21,8,21,6,0,56,61,75,135,29,4,57,1,65,6,0,28,19,2,0,0,0,20,5,3,9,5,15,87,17,105,47,64,10,6,0,1,0,0,9,0,19,11,16,86,32,9,1,35,3,4,42,0,47,5,0,20,5,135,89,16,160,15,132,24,47,166,29,36,96,20,10,2,1,2,2,8,2,6,10,15,41,16,88,80,52,106,11,23,1,0,4,0,13,7,1,5,9,58,74,68,26,40,29,44,0,0,4,5,23,49,6,16,75,100,111,99,102,16,53,78,166,38,71,57,12,14,118,17,17,50,8,8,55,1,21,1,0,13,11,40,84,22,94,115,43,25,1,0,0,0,0,0,4,10,19,49,4,23,1,0,0,0,0,0,42,7,164,46,11,94,16,129,20,92,65,1,106,79,78,11,7,0,6,0,8,65,86,27,122,26,70,0,2,6,0,0,10,0,4,10,8,72,2,66,96,35,47,38,0,0,0,0,0,0,0,46,38,5,100,42,44,97,55,44,8,20,11,24,11,77,100,41,10,21,0,1,2,0,9,0,0,0,0,0,19,6,94,67,100,133,23,24,0,45,4,58,59,30,70,36,1,30,68,100,8,100,16,6,119,21,118,77,77,136,60,79,116,46,75,117,86,114,28,56,6,111,151,113,112,31,37,59,18,15,2,4,4,2,26,37,64,48,112,94,1,1,3,10,81,50,74,106,16,33,0,54,0,43,2,51,12,0,1,17,1,64,10,28,4,1,2,1,0,6,9,1,36,26,46,55,0,33,2,6,2,1,1,30,5,86,7,88,7,4,2,0,5,0,1,0,0,0,0,1,6,6,36,2,3,2,1,0,1,1,5,65,20,67,161,84,25,36,4,0,4,1,1,20,7,40,28,26,94,30,47,14,62,16,48,63,64,14,41,71,8,54,142,152,16,143,39,1,28,4,65,0,26,0,94,16,63,72,6,57,1,7,23,0,66,100,33,147,75,63,93,75,5,136,46,117,12,36,0,63,51,7,0,4,41,54,13,140,52,19,6,58,23,0,0,1,0,0,0,0,4,0,2,6,14,9,43,81,25,37,59,0,10,1,48,18,6,28,4,105,74,134,161,52,0,88,10,0,21,5,78,0,1,2,0,9,1,4,12,16,77,14,48,81,43,0,22,0,0,0,0,0,4,1,0,4,36,0,0,2,0,17,20,0,80,1,0,20,33,35,38,14,22,9,22,6,0,57,60,77,124,33,4,49,1,31,4,0,27,21,2,0,0,0,20,6,4,8,5,14,86,17,108,45,63,10,7,0,1,1,0,9,0,22,11,15,87,30,8,2,34,2,4,42,0,48,4,0,21,6,147,75,12,153,17,130,24,48,160,30,38,98,22,10,3,0,2,3,8,3,6,10,14,40,15,90,81,50,104,10,25,2,0,5,0,13,8,1,4,10,58,75,70,27,42,30,44,0,0,4,6,23,41,8,12,77,102,116,101,102,23,72,70,164,32,73,55,12,14,120,16,16,51,8,8,52,2,22,2,0,13,10,38,89,20,87,123,33,25,1,0,0,0,0,0,4,10,19,50,5,23,1,0,0,0,0,0,48,8,180,77,12,94,16,128,20,101,59,2,103,79,81,11,6,0,6,1,8,67,86,27,121,25,73,0,2,6,0,0,10,0,5,10,8,74,3,64,119,37,48,37,0,0,0,0,0,0,0,46,38,6,102,44,42,98,54,42,8,20,10,25,12,80,98,42,10,23,0,1,1,0,9,0,0,0,0,0,19,6,89,68,105,138,24,18,1,31,11,54,60,29,69,36,1,30,68,104,9,102,15,7,127,21,115,75,87,127,65,79,112,44,71,101,90,112,17,63,7,101,96,121,94,39,28,57,19,18,3,5,4,2,30,37,67,50,111,91,1,1,2,23,97,50,76,109,30,30,0,53,0,43,1,49,13,0,0,17,1,66,8,30,4,1,2,1,0,6,8,2,36,22,46,56,0,27,1,6,0,1,1,44,6,86,8,88,6,4,1,1,6,0,0,0,0,0,1,1,6,6,38,2,3,1,1,0,1,0,5,65,20,84,147,60,25,37,5,0,4,1,0,19,6,41,30,27,86,31,45,16,60,10,46,63,62,13,36,75,9,49,131,141,21,154,41,1,28,1,62,0,24,0,105,16,66,70,6,58,4,4,25,0,65,94,34,148,74,60,93,75,6,117,41,115,16,36,0,63,50,6,0,5,44,52,13,138,55,18,5,59,24,0,0,1,0,0,0,0,3,0,2,6,14,9,43,81,25,35,57,0,9,0,52,16,5,29,3,82,74,105

Foldseek 3Di:
DFAFPPQFFFFFALWAWEDDPQKIKIWGADAQWPDGIWIWIFRWNRAIATDERQSHAVLSAFQFPAAAQFQWHRKYWYDDPQKIKIKTKGWRDQDALDTFIWIWIWMANDRHDDIDRIQTEDGQADLWYWDQDPVRWIKIKWFGADSDPPDDGGQAIWMFTADPVVSYTDDDTDHQGRDDPQDPWGNWDWDCDPQWIKIKTWGNDQFQRIFIWIWIANDPSDDTHTDPVPDQAHQNVPLPAQWGSWTSWYWDAHPVGWIKIKTKTFGFFDFPPPDDSNVCLPTTFGQSFITIHMFTWDDDPRDIHTPPHRHDHRTHGIDPGDGDHDDHQDDQKFQLQDFDDGPQKIDGNHHDDVQAWGCPVDPRWTKGFAAADLLGSHDFSKIWGGDRDQWKKKKWKKFFQEPAQLKWKGKKKDQHSQAIKGWTWYQDPPQGTWTWMWGGQLRDIDTVCVVPTGRDPPPQRMKMKMWTRHRQWIWIWIDSPVPDIDIDPDTDGSRRSGLSNHDDSRSGGHIIMIIGIHRNVPPRGIMIIRIMGMGGPD/DFAFPPQFFFFFALWAWEDDPQKIKIWGADAQWPPGIWIWIFRWNRAIATDERQSHAVLSAFQQVAAFQFQWDRKYWYDDPQKIKIKTKGWRDQFALDTFIWIWIWMANDRHDDIDRIQTEDGQADLWYWDQDPVRWIKIKWFGADSDPVDDGGQAIWIFTADPVVSYTDDDTDHQGRDDPQDPWGNWDWDQPPQWIKIKTWGNDQAQRIFIWIWIANDPRDDTHTDPPPDQAHQNVPLPAQWGSWTSWYWYAHPVGWIKIKTKTFGFFDFPPPDDSNVCLPTTFGQSFIGIHMFTWDADPRDIHTPPHRHDHRTHGIDPGDGDHDDHQDDQKFQLQDFDDGPQKIDGNRHDDVQQWGCPVDHSWTKGFAAADLLGSHDFSKIWGGDRAQWKKKKWKKFFAEPAQLKWKGKKKDQHSQAIKGWTWYQDDVAGTWTFMWGGQLRDIDTVCVVVTGHDDPPQRMKMKMWTGHRQWIWIWIDSPVPDIDTDPDTDGSRRSGLSNHDDSRSGGHIIMIIGIHRNVPPRGIMIIRIMGMGGD/DFAFPPQFFFWFALWAWEDDPQKIKTWGADQQWPDTTWIWIFRWNRAIDTDERQSHAVLSAFQQVAAGQFQWDRKHWYDDPQKIKIKTKGWRDQDALDTFIWIWIWMANDRHDDIDRIQTEDGQADLWYWDQDPVRWIKIKWFGADSDPVDDGGQAIWMFTQDPVVSYTDDDTDHQGRDDPQDPWGNWDWDQDPCKIKIKTWGNDQAQRIFIWIWIGNDPRDPTHTDPVPDQAHQNVPLPAQWGSWTSWYWYAHPVGWIKIKTKTFGFFDFPPPDDSNVCLPTTFGQSFIGIHMFTWDDDPRDIHTPPHRHDHRGHGIDPGDGDHDDHQDDLKFQLQDFDDGPQKIDGNRHDDVQQWGCPVDPSWTKGFAAADLLGSHDFSKIWGGDRDQWKKKKWKKFFQEPAQLKWKGKKKDQHSQAIKGWTWYQDPPQGTWTFIWGGQLRDIDTVCVVVTGRDDPPQRMKMKMWTRHRQWIWIWIDSPVPDIDIDPDTDGSRRSGLSNHDDSRSGGHIIMIIGIHRNVPRRGIMIIRIMGMGGD/DFAFPPQFFFWFALWAWEDDPQKIKTWGADAQWPPGIWIWIFRWNRAIATDERQNHAVLRAFQFVAAAQFQWDRKHWYDDPQKIKIKTKGWRDQDALDTFIWIWIWMANDRHDDIDRIQTEDGQADLWYWDQDPVRWIKIKWFGADSDPPDDGGQAIWMFTADPPVRYTPDDTDHQGRDDPQDPWGNWDWDQDPQWIKIKTWGNDQAQRIFIWIWIANDPSDDTHTDDVPDQAHQNVPLPAQWGSWTSWYWDAHPVGWIKIKRKTFGFFDFPPPDDSNVCLPTTFGQSFIGIHMFGWDDDPRDIHTPPHRHDHRTHGIDPGDGDHDDHQDDLKFQLQDQDDGPQKIDGNHHDDVQQWGCPVDPRWTKGFAAADLLGSHDFSKIWGGDRAQWKKKKWKKFFQEDAQLKWKGKKKDQHSQAIKGWTWYQDPVQGTWTWIWGGQLRDIDTVCVVPTGRDDPPQRMKMKMWTRHRQWIWIWIDSPVPDIDIDPDTDGSRRSGLSNHDDSRSGGHIIMIIGIHHNVPPRGIMIIRIMGMGGD

InterPro domains:
  IPR006710 Glycoside hydrolase, family 43 [PF04616] (3-304)
  IPR013320 Concanavalin A-like lectin/glucanase domain superfamily [SSF49899] (328-536)
  IPR023296 Glycosyl hydrolase, five-bladed beta-propeller domain superfamily [G3DSA:2.115.10.20] (1-328)
  IPR023296 Glycosyl hydrolase, five-bladed beta-propeller domain superfamily [SSF75005] (3-325)
  IPR041542 Beta-xylosidase, C-terminal Concanavalin A-like domain [PF17851] (333-535)
  IPR051795 Glycosyl Hydrolase Family 43 [PTHR42812] (3-536)

Sequence (2149 aa):
MNIQQNPVLKGFNPDPSIVRAGDDYYIATSTFEWFPGVQIHHSKDLVHWHLVAHPLSTTEFLDMKKGNPPDSGGIWAPDLSYADGKFWLIYTDVKVVDDGMWKDCHNYLTTAEDDIKGPWSKPILLNGAGFDASLFHDPSGKKYLVNMYWDQRVYHHNFYGIALQEYSVAEEKLIGKPEIIYKGTDIAYTEGPHLYYINDMYYLMTAEGGTTYQHSETIARSKTIHGPYEIQPDYPLLSAWKEVHNPLQKCGHASLVETQNGQWYLAHLTGRPLPAPAGFPSREREQHAFCPLGRETAIQKIEWQDGWPVVVGGQQGSLEVEAPDLPQQEEWAPTYEERDDFDKDTLLNINFQTLRIPFSEHLGSLTARPGFLRLYGRESLQSKKFTQAHIARRWQSFNFDAGTSVEFSPNSFQQMAGLTCYYNTENWSSIHVTWNEEKGRIIDLVTADNGTFSMPLAGAEIIPIPDEVKTVHFKVSVRGRIYQYAYSFDGETFHTLPIELPSWKLSDDYVRGGGFFTGAFVGINAIDITGTALLPADFDYFTTYKELDMNIQNPVLKGFNPDPSIVRAGDDYYIATSTFEWFPGVQIHHSKDLVHWHLVAHPLSTTEFLDMKGNPDSGGIWAPDLSYADGKFWLIYTDVKVVDDGMWKDCHNYLTTAEDIIKGPWSKPILLNGAGFDASLFHDPSGKKYLVNMYWDQRVYHHNFYGIALQEYSVAEEKLIGKPEEIIYKGTDIAYTEGPHLYYINDMYYLMTAEGGTTYQHSETIARSKTIHGPYEEIQPDYPLLSAWKEVHNPLQKCGHASLVETQNGQWYLAHLTGRPLPPAPAGFPSREREQHAFCPLLGRETAIQKIEWQDGWPVVVGGQQGSLEVEAPDLPQQQEEWAPTYEERDDFDKDDTLLNINFQTLRIPFSEHLGSLTARPGFLRLYGRESLQSKKFTQAHIARRWQSFNFDAGTSVEFSPNSFQQMAGLTCYYNTENWSSIHVTWNEEKKGRIIDLVTADNGTFSMPLAGAEIIPIPDEVKTVHFKVSVRGRIYQYAYSFDGETFHTLPIELLPSWKLSDDYVRGGGGFFTGAFVGINAIDITGTALLPADFDYFTTYKELMNIQNPVLKGFNPDPSIVRAGDDYYIATSTFEWFPGVQIHHSKDLVHWHLVAHPLSTTEEFLDMKGNPDSGGIWAPDLSYADGKFWLIYTDVKVVVDDGMWKDCHNYLTTAEDDIKGPWSKPPILLNGAGFDASLFHDPSGKKYLVNMYWDQRVYHHNFYGIALQEYSVAEEKKLIGKPEEIIYKGTDIAYTEGPHLYYINDMYYLMTAEGGTTYQHSETIARSKTIHGPYEEIQPDYPLLSAWKEVHNPLQKCGHASLVETQNGQWYLAHLTGRPLPAPAGFPSREREQHAFCPLGRETAIQKIEWQDGWPVVVGGQQGSLEVEAPDLPQQQEWAPTYEERDDFDKDDTLNINFQTLRIPFSEHLGSLTARPGFLRLYGRESLQSKKFTQAHIARRWQSFNFDAGTTSVEFSPNSFQQMAGLTCYYNTENWSSIHVTWNEEEKGRIIDLVTADNGTFSSMPLLAGAEIPIPDEVKKTVHFKKVSSVRGRIYQYAYSFDGETFHTLPIELPSWKLSDDYVRGGGFFTGAFVGINAIDITGTALLPADFDYFTTYKELMNIQNPVLKGFNPDPSIVRAGDDYYIATSTFEWFPGVQIHHSKDLVHWHLVAHPLSTTEFLDMKKGNPDSGGIWAPDLSYADGKFWLIYTDVKVVDDGMWKDCHNYLTTAEEDDIKGPWSKPILLNGAGFDASLFHDPSGKKYLVNMYWDQRVYHHNFYGIALQEYSVAEEKLIGKPEIIYKGTDIAYTEGPHLYYINDMYYLMTAEGGTTYQHSETIARSKTIHHGPYEIQPDYPLLSAWKEVHNPLQKCGHASLLVETQNGQWYLAHLTGRPLPAPAGFPSREREQHAFCPLLGRETAIQKKIEWQDGWPVVVVGGQQGSLEVEAPDLPQQQEWAPTYEERDDFDKKDTLLNINFQTLRIPFSEHLGSLTARPGFLRLYGRESLQSKFTQAHIARRWQSFNNFDAGTSVEFSPNSFQQMAGLTCYYNTENWSSIHVTWNEEKGRIIDLVTADNGTFSMPLAGAEIIPIPDEVKTVHFKVSVRGRIYQYAYSFDGETFHTLPIELPSWKLSDDYVRGGGFFTGAFVGINAIDITGTALLPADFDYFTTYKEL

CATH classification: 2.115.10.20 (+1 more: 2.60.120.200)

Nearest PDB structures (foldseek):
  3c2u-assembly1_A  TM=1.002E+00  e=0.000E+00  Selenomonas ruminantium
  1yi7-assembly1_D  TM=9.973E-01  e=1.127E-87  Clostridium acetobutylicum ATCC 824
  2exk-assembly1_C  TM=9.962E-01  e=3.170E-80  Geobacillus stearothermophilus
  2exj-assembly1_A  TM=9.958E-01  e=3.021E-80  Geobacillus stearothermophilus
  7k1r-assembly1_A  TM=9.816E-01  e=8.096E-73  Enterobacter sp. enrichment culture clone nf1B6

Organism: Selenomonas ruminantium (NCBI:txid971)

Secondary structure (DSSP, 8-state):
--EES-SB-SS--S-EEEEETTEEEEEE--BTEESB-EEEEESSSSS-EEEE-SB-STTT---TTPPTT-EE-S-EEEEETTEEEEEEEEE---SSS---EEEEEEEESSTT-PPPPPEEEE-S-S--EEEE-TTS-EEEEEEEE---TTS-SEEEEEEEEEETTTTEE-S--EEEE---TT---EEEEEEEETTEEEEEEEES-SSTT-EEEEEEESSTT-PPEEPTT--SB--TT-TT-SSEEEEEEEEEE-TTS-EEEEEEEE-PPPPPTT--TT-HHHH---TT-SEEEEEEEEEETTEEEETT-TT--SEEPPPSS-------SS-SEE---SSS--TT-EEESS---TTTEESSSSTTSEEEE-BS-TT-SS--EEEEEE--SSEEEEEEEEE---SSTTEEEEEEEEEETTEEEEEEEEEETTTEEEEEEEEEETTEEE-TTTT--EEPPTT---EEEEEEEETTEEEEEEESSSSS-EE-S--EEGGGSSTTT--SS------EEEEEEEESSSS--EEEEEEEEEEE--/--EES-SB-SS--S-EEEEETTEEEEEE--BTEESB-EEEEESSSSS-EEEE-SB-STTT---TTPPTT-EE-S-EEEEETTEEEEEEEEE---SSS---EEEEEEEESSTT-PPPPPEEEE-S-S--EEEE-TTS-EEEEEEEE---TTS-SEEEEEEEEEETTTTEE-S--EEEE---TT---EEEEEEEETTEEEEEEEES-SSTT-EEEEEEESSTT-PPEEPTT--SB--TT-TT-SSEEEEEEEEEE-TTS-EEEEEEEE-PPPPPTT--TT-HHHH---TT-SEEEEEEEEEETTEEEETT-TT--SEEPPPSS-------SS-SEE---SSSPPTT-EEESS---TTTEESSSSTTSEEEE-BS-TT-SS--EEEEEE--SSEEEEEEEEE---SSTTEEEEEEEEEETTEEEEEEEEEETTTEEEEEEEEEETTEEE-TTTT-PEE--TT---EEEEEEEETTEEEEEEESSSS--EE-S--EEGGGSSTTT--SS------EEEEEEEESSSS--EEEEEEEEEEE-/--EES-SB-SS--S-EEEEETTEEEEEE--BTEESBSEEEEESSSSS-EEEE-SB-STTT---TTPPTT-EE-S-EEEEETTEEEEEEEEE---SSS---EEEEEEEESSTTSPPPPPEEEE-S-S--EEEE-TTS-EEEEEEEE---TTS-SEEEEEEEEEETTTTEE-S--EEEE---TT---EEEEEEEETTEEEEEEEES-SSTT-EEEEEEESSTT-PPEEPTT--SB--TT-TT-SSEEEEEEEEEE-TTS-EEEEEEEE-PPPPPTT--TT-HHHH---TT-SEEEEEEEEEETTEEEETT-TT--SEEPPPSS-------SS-SEE---SSSPPTT-EEESS---TTTEESSSSTTSEEEE-BS-TT-SS--EEEEEE--SSEEEEEEEEE---SSTTEEEEEEEEEETTEEEEEEEEEETTTEEEEEEEEEETTEEE-TTTT--EEPPTT--EEEEEEEEETTEEEEEEESSSS--EE-S--EEGGGSSTTT--SS------EEEEEEEESSSS--EEEEEEEEEEE-/--EES-SB-SS--S-EEEEETTEEEEEE--BTEESB-EEEEESSSS--EEEE-SB-STTT---TTPPTT-EE---EEEEETTEEEEEEEEE---SSS---EEEEEEEESSTTSPPPPPEEEE-S-S--EEEE-TTS-EEEEEEEE---TTS-SEEEEEEEEEETTTTEE-S--EEEE---TT---EEEEEEEETTEEEEEEEES-SSTT-EEEEEEESSTT-PPEEPTT--SB--TT-TT-SSEEEEEEEEEE-TTS-EEEEEEEE-PPPPPTT--TT-HHHH---TT-SEEEEEEEEEETTEEEETT-TT--SEEPPPSS-------SS-SEE-S-SSS--TT-EEESS---TTTEESSSSTTSEEEE-BS-TT-SS--EEEEEE--SSEEEEEEEEE---SSTTEEEEEEEEEETTEEEEEEEEEETTTEEEEEEEEEETTEEE-TTTT--EEPPTT---EEEEEEEETTEEEEEEESSSSS-EE-S--EEGGGSSTTT--SS------EEEEEEEESSSS--EEEEEEEEEEE-